Protein 2M4N (pdb70)

Radius of gyration: 12.73 Å; Cα contacts (8 Å, |Δi|>4): 216; chains: 1; bounding box: 33×24×33 Å

GO terms:
  GO:0005515 protein binding (F, IPI)

Organism: Caenorhabditis elegans (NCBI:txid6239)

Nearest PDB structures (foldseek):
  2m4n-assembly1_A  TM=9.311E-01  e=3.015E-20  Caenorhabditis elegans
  1wxa-assembly1_A  TM=6.911E-01  e=2.973E-06  Mus musculus
  5kho-assembly1_B  TM=7.735E-01  e=7.072E-04  Homo sapiens
  8b69-assembly1_C  TM=7.542E-01  e=2.922E-03  Homo sapiens
  1wgd-assembly1_A  TM=6.593E-01  e=6.071E-01  Homo sapiens

Secondary structure (DSSP, 8-state):
----SEEEEE-TTT-TT--EEEEE--TTS-HHHHHHHHHHHTT-GGGGGGEEEEEEETTTTTT-TTTTTS---EEE-TT--THHHHHHH--STTSSTTEEEEEEES--

CATH classification: 3.10.20.90

Sequence (108 aa):
SMFGGSLKVYGGEIVPTRPYVSILAEINENADRILGAALEKYGLEHSKDDFILVEVSNDDDRKSMSDLREIDGRPIPPTECPLFEMTARSGNGENGFDSFLAIKRKPHSMFGGSLKVYGGEIVPTRPYVSILAEINENADRILGAALEKYGLEHSKDDFILVEVSNDDDRKSMSDLREIDGRPIPPTECPLFEMTARSGNGENGFDSFLAIKRKPHSMFGGSLKVYGGEIVPTRPYVSILAEINENADRILGAALEKYGLEHSKDDFILVEVSNDDDRKSMSDLREIDGRPIPPTECPLFEMTARSGNGENGFDSFLAIKRKPHSMFGGSLKVYGGEIVPTRPYVSILAEINENADRILGAALEKYGLEHSKDDFILVEVSNDDDRKSMSDLREIDGRPIPPTECPLFEMTARSGNGENGFDSFLAIKRKPHSMFGGSLKVYGGEIVPTRPYVSILAEINENADRILGAALEKYGLEHSKDDFILVEVSNDDDRKSMSDLREIDGRPIPPTECPLFEMTARSGNGENGFDSFLAIKRKPHSMFGGSLKVYGGEIVPTRPYVSILAEINENADRILGAALEKYGLEHSKDDFILVEVSNDDDRKSMSDLREIDGRPIPPTECPLFEMTARSGNGENGFDSFLAIKRKPHSMFGGSLKVYGGEIVPTRPYVSILAEINENADRILGAALEKYGLEHSKDDFILVEVSNDDDRKSMSDLREIDGRPIPPTECPLFEMTARSGNGENGFDSFLAIKRKPHSMFGGSLKVYGGEIVPTRPYVSILAEINENADRILGAALEKYGLEHSKDDFILVEVSNDDDRKSMSDLREIDGRPIPPTECPLFEMTARSGNGENGFDSFLAIKRKPHSMFGGSLKVYGGEIVPTRPYVSILAEINENADRILGAALEKYGLEHSKDDFILVEVSNDDDRKSMSDLREIDGRPIPPTECPLFEMTARSGNGENGFDSFLAIKRKPHSMFGGSLKVYGGEIVPTRPYVSILAEINENADRILGAALEKYGLEHSKDDFILVEVSNDDDRKSMSDLREIDGRPIPPTECPLFEMTARSGNGENGFDSFLAIKRKPHSMFGGSLKVYGGEIVPTRPYVSILAEINENADRILGAALEKYGLEHSKDDFILVEVSNDDDRKSMSDLREIDGRPIPPTECPLFEMTARSGNGENGFDSFLAIKRKPHSMFGGSLKVYGGEIVPTRPYVSILAEINENADRILGAALEKYGLEHSKDDFILVEVSNDDDRKSMSDLREIDGRPIPPTECPLFEMTARSGNGENGFDSFLAIKRKPHSMFGGSLKVYGGEIVPTRPYVSILAEINENADRILGAALEKYGLEHSKDDFILVEVSNDDDRKSMSDLREIDGRPIPPTECPLFEMTARSGNGENGFDSFLAIKRKPHSMFGGSLKVYGGEIVPTRPYVSILAEINENADRILGAALEKYGLEHSKDDFILVEVSNDDDRKSMSDLREIDGRPIPPTECPLFEMTARSGNGENGFDSFLAIKRKPHSMFGGSLKVYGGEIVPTRPYVSILAEINENADRILGAALEKYGLEHSKDDFILVEVSNDDDRKSMSDLREIDGRPIPPTECPLFEMTARSGNGENGFDSFLAIKRKPHSMFGGSLKVYGGEIVPTRPYVSILAEINENADRILGAALEKYGLEHSKDDFILVEVSNDDDRKSMSDLREIDGRPIPPTECPLFEMTARSGNGENGFDSFLAIKRKPHSMFGGSLKVYGGEIVPTRPYVSILAEINENADRILGAALEKYGLEHSKDDFILVEVSNDDDRKSMSDLREIDGRPIPPTECPLFEMTARSGNGENGFDSFLAIKRKPHSMFGGSLKVYGGEIVPTRPYVSILAEINENADRILGAALEKYGLEHSKDDFILVEVSNDDDRKSMSDLREIDGRPIPPTECPLFEMTARSGNGENGFDSFLAIKRKPHSMFGGSLKVYGGEIVPTRPYVSILAEINENADRILGAALEKYGLEHSKDDFILVEVSNDDDRKSMSDLREIDGRPIPPTECPLFEMTARSGNGENGFDSFLAIKRKPHSMFGGSLKVYGGEIVPTRPYVSILAEINENADRILGAALEKYGLEHSKDDFILVEVSNDDDRKSMSDLREIDGRPIPPTECPLFEMTARSGNGENGFDSFLAIKRKPH

Solvent-accessible surface area: 6372 Å² total; per-residue (Å²): 169,181,70,66,20,54,12,142,1,24,0,10,89,33,34,109,125,110,47,116,22,84,0,112,0,108,50,111,24,66,0,65,160,0,0,4,16,0,0,87,78,24,56,63,78,188,55,40,108,42,16,22,1,6,7,0,4,83,78,10,76,204,142,34,174,27,47,47,150,96,2,77,31,83,92,0,59,40,124,65,41,0,0,86,93,2,41,78,109,66,15,103,22,107,52,0,66,80,4,41,2,0,0,37,114,101,56,204

InterPro domains:
  IPR000159 Ras-associating domain [PF00788] (36-125)
  IPR000159 Ras-associating domain [PF00788] (217-317)
  IPR000159 Ras-associating domain [PS50200] (34-128)
  IPR000159 Ras-associating domain [PS50200] (215-320)
  IPR000159 Ras-associating domain [SM00314] (34-128)
  IPR000159 Ras-associating domain [SM00314] (215-320)
  IPR000253 Forkhead-associated (FHA) domain [PF00498] (378-446)
  IPR001478 PDZ domain [PF00595] (971-1051)
  IPR001478 PDZ domain [PS50106] (970-1055)
  IPR001478 PDZ domain [SM00228] (978-1055)
  IPR002710 Dilute domain [PF01843] (720-822)
  IPR002710 Dilute domain [PS51126] (610-841)
  IPR002710 Dilute domain [SM01132] (720-824)
  IPR008984 SMAD/FHA domain superfamily [SSF49879] (351-453)
  IPR028842 Afadin [PTHR10398] (3-1650)
  IPR029071 Ubiquitin-like domain superfamily [SSF54236] (36-125)
  IPR029071 Ubiquitin-like domain superfamily [SSF54236] (217-318)
  IPR036034 PDZ superfamily [G3DSA:2.30.42.10] (962-1061)
  IPR036034 PDZ superfamily [SSF50156] (950-1054)
  IPR037977 Afadin, cargo binding domain [cd15471] (564-865)

Foldseek 3Di:
DDWPAWAFEAAWPLDPVDGTDTADDTQVAFLLRVQLRVCVVVPNNVPSLFKFKFWAFQPCCVPVVDDCPTGDGDGGHRRGRCSVVQVVQADDHPNGRRTGMYMDTDDD

Structure (mmCIF, N/CA/C/O backbone):
data_2M4N
#
_entry.id   2M4N
#
loop_
_atom_site.group_PDB
_atom_site.id
_atom_site.type_symbol
_atom_site.label_atom_id
_atom_site.label_alt_id
_atom_site.label_comp_id
_atom_site.label_asym_id
_atom_site.label_entity_id
_atom_site.label_seq_id
_atom_site.pdbx_PDB_ins_code
_atom_site.Cartn_x
_atom_site.Cartn_y
_atom_site.Cartn_z
_atom_site.occupancy
_atom_site.B_iso_or_equiv
_atom_site.auth_seq_id
_atom_site.auth_comp_id
_atom_site.auth_asym_id
_atom_site.auth_atom_id
_atom_site.pdbx_PDB_model_num
ATOM 1 N N . SER A 1 1 ? -7.297 -32.294 37.382 1.00 0.00 1 SER A N 1
ATOM 2 C CA . SER A 1 1 ? -8.578 -31.706 36.968 1.00 0.00 1 SER A CA 1
ATOM 3 C C . SER A 1 1 ? -8.458 -31.089 35.587 1.00 0.00 1 SER A C 1
ATOM 4 O O . SER A 1 1 ? -7.351 -30.764 35.135 1.00 0.00 1 SER A O 1
ATOM 14 N N . MET A 1 2 ? -9.587 -30.926 34.911 1.00 0.00 2 MET A N 1
ATOM 15 C CA . MET A 1 2 ? -9.599 -30.353 33.578 1.00 0.00 2 MET A CA 1
ATOM 16 C C . MET A 1 2 ? -10.770 -29.407 33.409 1.00 0.00 2 MET A C 1
ATOM 17 O O . MET A 1 2 ? -11.847 -29.636 33.969 1.00 0.00 2 MET A O 1
ATOM 31 N N . PHE A 1 3 ? -10.552 -28.334 32.661 1.00 0.00 3 PHE A N 1
ATOM 32 C CA . PHE A 1 3 ? -11.616 -27.397 32.329 1.00 0.00 3 PHE A CA 1
ATOM 33 C C . PHE A 1 3 ? -12.670 -28.108 31.475 1.00 0.00 3 PHE A C 1
ATOM 34 O O . PHE A 1 3 ? -13.870 -27.938 31.671 1.00 0.00 3 PHE A O 1
ATOM 51 N N . GLY A 1 4 ? -12.195 -28.890 30.510 1.00 0.00 4 GLY A N 1
ATOM 52 C CA . GLY A 1 4 ? -13.078 -29.660 29.657 1.00 0.00 4 GLY A CA 1
ATOM 53 C C . GLY A 1 4 ? -13.442 -28.932 28.381 1.00 0.00 4 GLY A C 1
ATOM 54 O O . GLY A 1 4 ? -13.411 -29.512 27.294 1.00 0.00 4 GLY A O 1
ATOM 58 N N . GLY A 1 5 ? -13.786 -27.665 28.512 1.00 0.00 5 GLY A N 1
ATOM 59 C CA . GLY A 1 5 ? -14.169 -26.873 27.358 1.00 0.00 5 GLY A CA 1
ATOM 60 C C . GLY A 1 5 ? -15.637 -27.026 27.045 1.00 0.00 5 GLY A C 1
ATOM 61 O O . GLY A 1 5 ? -16.142 -26.472 26.067 1.00 0.00 5 GLY A O 1
ATOM 65 N N . SER A 1 6 ? -16.322 -27.782 27.879 1.00 0.00 6 SER A N 1
ATOM 66 C CA . SER A 1 6 ? -17.732 -28.027 27.718 1.00 0.00 6 SER A CA 1
ATOM 67 C C . SER A 1 6 ? -18.438 -27.797 29.041 1.00 0.00 6 SER A C 1
ATOM 68 O O . SER A 1 6 ? -17.862 -28.031 30.103 1.00 0.00 6 SER A O 1
ATOM 76 N N . LEU A 1 7 ? -19.666 -27.338 28.982 1.00 0.00 7 LEU A N 1
ATOM 77 C CA . LEU A 1 7 ? -20.420 -27.064 30.185 1.00 0.00 7 LEU A CA 1
ATOM 78 C C . LEU A 1 7 ? -21.647 -27.923 30.299 1.00 0.00 7 LEU A C 1
ATOM 79 O O . LEU A 1 7 ? -22.334 -28.193 29.305 1.00 0.00 7 LEU A O 1
ATOM 95 N N . LYS A 1 8 ? -21.904 -28.367 31.513 1.00 0.00 8 LYS A N 1
ATOM 96 C CA . LYS A 1 8 ? -23.103 -29.092 31.823 1.00 0.00 8 LYS A CA 1
ATOM 97 C C . LYS A 1 8 ? -24.193 -28.075 32.090 1.00 0.00 8 LYS A C 1
ATOM 98 O O . LYS A 1 8 ? -24.210 -27.420 33.135 1.00 0.00 8 LYS A O 1
ATOM 117 N N . VAL A 1 9 ? -25.081 -27.940 31.146 1.00 0.00 9 VAL A N 1
ATOM 118 C CA . VAL A 1 9 ? -26.092 -26.917 31.187 1.00 0.00 9 VAL A CA 1
ATOM 119 C C . VAL A 1 9 ? -27.461 -27.523 31.469 1.00 0.00 9 VAL A C 1
ATOM 120 O O . VAL A 1 9 ? -27.872 -28.486 30.822 1.00 0.00 9 VAL A O 1
ATOM 133 N N . TYR A 1 10 ? -28.148 -26.967 32.448 1.00 0.00 10 TYR A N 1
ATOM 134 C CA . TYR A 1 10 ? -29.450 -27.463 32.850 1.00 0.00 10 TYR A CA 1
ATOM 135 C C . TYR A 1 10 ? -30.548 -26.472 32.460 1.00 0.00 10 TYR A C 1
ATOM 136 O O . TYR A 1 10 ? -30.545 -25.314 32.888 1.00 0.00 10 TYR A O 1
ATOM 154 N N . GLY A 1 11 ? -31.466 -26.937 31.627 1.00 0.00 11 GLY A N 1
ATOM 155 C CA . GLY A 1 11 ? -32.542 -26.100 31.127 1.00 0.00 11 GLY A CA 1
ATOM 156 C C . GLY A 1 11 ? -33.887 -26.796 31.188 1.00 0.00 11 GLY A C 1
ATOM 157 O O . GLY A 1 11 ? -34.770 -26.534 30.364 1.00 0.00 11 GLY A O 1
ATOM 161 N N . GLY A 1 12 ? -34.042 -27.682 32.169 1.00 0.00 12 GLY A N 1
ATOM 162 C CA . GLY A 1 12 ? -35.269 -28.463 32.315 1.00 0.00 12 GLY A CA 1
ATOM 163 C C . GLY A 1 12 ? -36.516 -27.611 32.475 1.00 0.00 12 GLY A C 1
ATOM 164 O O . GLY A 1 12 ? -37.603 -28.013 32.068 1.00 0.00 12 GLY A O 1
ATOM 168 N N . GLU A 1 13 ? -36.362 -26.436 33.068 1.00 0.00 13 GLU A N 1
ATOM 169 C CA . GLU A 1 13 ? -37.480 -25.515 33.256 1.00 0.00 13 GLU A CA 1
ATOM 170 C C . GLU A 1 13 ? -38.018 -25.026 31.912 1.00 0.00 13 GLU A C 1
ATOM 171 O O . GLU A 1 13 ? -39.196 -24.670 31.788 1.00 0.00 13 GLU A O 1
ATOM 183 N N . ILE A 1 14 ? -37.156 -25.017 30.912 1.00 0.00 14 ILE A N 1
ATOM 184 C CA . ILE A 1 14 ? -37.541 -24.595 29.581 1.00 0.00 14 ILE A CA 1
ATOM 185 C C . ILE A 1 14 ? -38.027 -25.793 28.775 1.00 0.00 14 ILE A C 1
ATOM 186 O O . ILE A 1 14 ? -39.113 -25.768 28.190 1.00 0.00 14 ILE A O 1
ATOM 202 N N . VAL A 1 15 ? -37.221 -26.846 28.763 1.00 0.00 15 VAL A N 1
ATOM 203 C CA . VAL A 1 15 ? -37.545 -28.064 28.037 1.00 0.00 15 VAL A CA 1
ATOM 204 C C . VAL A 1 15 ? -37.333 -29.281 28.943 1.00 0.00 15 VAL A C 1
ATOM 205 O O . VAL A 1 15 ? -36.212 -29.760 29.100 1.00 0.00 15 VAL A O 1
ATOM 218 N N . PRO A 1 16 ? -38.417 -29.773 29.569 1.00 0.00 16 PRO A N 1
ATOM 219 C CA . PRO A 1 16 ? -38.363 -30.908 30.510 1.00 0.00 16 PRO A CA 1
ATOM 220 C C . PRO A 1 16 ? -37.757 -32.179 29.906 1.00 0.00 16 PRO A C 1
ATOM 221 O O . PRO A 1 16 ? -37.068 -32.931 30.597 1.00 0.00 16 PRO A O 1
ATOM 232 N N . THR A 1 17 ? -38.007 -32.414 28.619 1.00 0.00 17 THR A N 1
ATOM 233 C CA . THR A 1 17 ? -37.506 -33.615 27.955 1.00 0.00 17 THR A CA 1
ATOM 234 C C . THR A 1 17 ? -35.983 -33.564 27.741 1.00 0.00 17 THR A C 1
ATOM 235 O O . THR A 1 17 ? -35.349 -34.591 27.486 1.00 0.00 17 THR A O 1
ATOM 246 N N . ARG A 1 18 ? -35.404 -32.380 27.852 1.00 0.00 18 ARG A N 1
ATOM 247 C CA . ARG A 1 18 ? -33.961 -32.224 27.725 1.00 0.00 18 ARG A CA 1
ATOM 248 C C . ARG A 1 18 ? -33.445 -31.335 28.855 1.00 0.00 18 ARG A C 1
ATOM 249 O O . ARG A 1 18 ? -33.047 -30.189 28.631 1.00 0.00 18 ARG A O 1
ATOM 270 N N . PRO A 1 19 ? -33.473 -31.853 30.102 1.00 0.00 19 PRO A N 1
ATOM 271 C CA . PRO A 1 19 ? -33.076 -31.086 31.281 1.00 0.00 19 PRO A CA 1
ATOM 272 C C . PRO A 1 19 ? -31.595 -30.755 31.294 1.00 0.00 19 PRO A C 1
ATOM 273 O O . PRO A 1 19 ? -31.194 -29.702 31.774 1.00 0.00 19 PRO A O 1
ATOM 284 N N . TYR A 1 20 ? -30.789 -31.645 30.756 1.00 0.00 20 TYR A N 1
ATOM 285 C CA . TYR A 1 20 ? -29.359 -31.446 30.726 1.00 0.00 20 TYR A CA 1
ATOM 286 C C . TYR A 1 20 ? -28.845 -31.479 29.309 1.00 0.00 20 TYR A C 1
ATOM 287 O O . TYR A 1 20 ? -29.195 -32.365 28.530 1.00 0.00 20 TYR A O 1
ATOM 305 N N . VAL A 1 21 ? -28.032 -30.511 28.979 1.00 0.00 21 VAL A N 1
ATOM 306 C CA . VAL A 1 21 ? -27.430 -30.426 27.676 1.00 0.00 21 VAL A CA 1
ATOM 307 C C . VAL A 1 21 ? -25.966 -30.053 27.823 1.00 0.00 21 VAL A C 1
ATOM 308 O O . VAL A 1 21 ? -25.554 -29.493 28.842 1.00 0.00 21 VAL A O 1
ATOM 321 N N . SER A 1 22 ? -25.197 -30.380 26.840 1.00 0.00 22 SER A N 1
ATOM 322 C CA . SER A 1 22 ? -23.779 -30.107 26.860 1.00 0.00 22 SER A CA 1
ATOM 323 C C . SER A 1 22 ? -23.427 -29.072 25.808 1.00 0.00 22 SER A C 1
ATOM 324 O O . SER A 1 22 ? -23.743 -29.244 24.626 1.00 0.00 22 SER A O 1
ATOM 332 N N . ILE A 1 23 ? -22.782 -27.998 26.227 1.00 0.00 23 ILE A N 1
ATOM 333 C CA . ILE A 1 23 ? -22.428 -26.936 25.305 1.00 0.00 23 ILE A CA 1
ATOM 334 C C . ILE A 1 23 ? -20.930 -26.683 25.332 1.00 0.00 23 ILE A C 1
ATOM 335 O O . ILE A 1 23 ? -20.253 -27.047 26.291 1.00 0.00 23 ILE A O 1
ATOM 351 N N . LEU A 1 24 ? -20.422 -26.076 24.281 1.00 0.00 24 LEU A N 1
ATOM 352 C CA . LEU A 1 24 ? -19.022 -25.715 24.204 1.00 0.00 24 LEU A CA 1
ATOM 353 C C . LEU A 1 24 ? -18.869 -24.264 24.612 1.00 0.00 24 LEU A C 1
ATOM 354 O O . LEU A 1 24 ? -19.645 -23.419 24.173 1.00 0.00 24 LEU A O 1
ATOM 370 N N . ALA A 1 25 ? -17.897 -23.979 25.463 1.00 0.00 25 ALA A N 1
ATOM 371 C CA . ALA A 1 25 ? -17.676 -22.619 25.941 1.00 0.00 25 ALA A CA 1
ATOM 372 C C . ALA A 1 25 ? -16.291 -22.465 26.541 1.00 0.00 25 ALA A C 1
ATOM 373 O O . ALA A 1 25 ? -15.831 -23.324 27.302 1.00 0.00 25 ALA A O 1
ATOM 380 N N . GLU A 1 26 ? -15.621 -21.389 26.176 1.00 0.00 26 GLU A N 1
ATOM 381 C CA . GLU A 1 26 ? -14.347 -21.047 26.759 1.00 0.00 26 GLU A CA 1
ATOM 382 C C . GLU A 1 26 ? -14.572 -20.120 27.933 1.00 0.00 26 GLU A C 1
ATOM 383 O O . GLU A 1 26 ? -15.614 -19.501 28.042 1.00 0.00 26 GLU A O 1
ATOM 395 N N . ILE A 1 27 ? -13.599 -20.010 28.800 1.00 0.00 27 ILE A N 1
ATOM 396 C CA . ILE A 1 27 ? -13.747 -19.176 29.978 1.00 0.00 27 ILE A CA 1
ATOM 397 C C . ILE A 1 27 ? -13.846 -17.682 29.637 1.00 0.00 27 ILE A C 1
ATOM 398 O O . ILE A 1 27 ? -14.449 -16.908 30.379 1.00 0.00 27 ILE A O 1
ATOM 414 N N . ASN A 1 28 ? -13.287 -17.289 28.506 1.00 0.00 28 ASN A N 1
ATOM 415 C CA . ASN A 1 28 ? -13.233 -15.877 28.151 1.00 0.00 28 ASN A CA 1
ATOM 416 C C . ASN A 1 28 ? -14.477 -15.403 27.396 1.00 0.00 28 ASN A C 1
ATOM 417 O O . ASN A 1 28 ? -14.540 -14.244 26.975 1.00 0.00 28 ASN A O 1
ATOM 428 N N . GLU A 1 29 ? -15.475 -16.266 27.242 1.00 0.00 29 GLU A N 1
ATOM 429 C CA . GLU A 1 29 ? -16.676 -15.873 26.538 1.00 0.00 29 GLU A CA 1
ATOM 430 C C . GLU A 1 29 ? -17.762 -15.454 27.516 1.00 0.00 29 GLU A C 1
ATOM 431 O O . GLU A 1 29 ? -17.870 -16.001 28.618 1.00 0.00 29 GLU A O 1
ATOM 443 N N . ASN A 1 30 ? -18.544 -14.463 27.126 1.00 0.00 30 ASN A N 1
ATOM 444 C CA . ASN A 1 30 ? -19.598 -13.948 27.986 1.00 0.00 30 ASN A CA 1
ATOM 445 C C . ASN A 1 30 ? -20.794 -14.873 27.989 1.00 0.00 30 ASN A C 1
ATOM 446 O O . ASN A 1 30 ? -20.889 -15.800 27.174 1.00 0.00 30 ASN A O 1
ATOM 457 N N . ALA A 1 31 ? -21.718 -14.600 28.888 1.00 0.00 31 ALA A N 1
ATOM 458 C CA . ALA A 1 31 ? -22.923 -15.377 29.025 1.00 0.00 31 ALA A CA 1
ATOM 459 C C . ALA A 1 31 ? -23.750 -15.360 27.748 1.00 0.00 31 ALA A C 1
ATOM 460 O O . ALA A 1 31 ? -24.513 -16.255 27.518 1.00 0.00 31 ALA A O 1
ATOM 467 N N . ASP A 1 32 ? -23.598 -14.329 26.925 1.00 0.00 32 ASP A N 1
ATOM 468 C CA . ASP A 1 32 ? -24.337 -14.254 25.658 1.00 0.00 32 ASP A CA 1
ATOM 469 C C . ASP A 1 32 ? -24.015 -15.438 24.768 1.00 0.00 32 ASP A C 1
ATOM 470 O O . ASP A 1 32 ? -24.912 -16.068 24.201 1.00 0.00 32 ASP A O 1
ATOM 479 N N . ARG A 1 33 ? -22.740 -15.735 24.645 1.00 0.00 33 ARG A N 1
ATOM 480 C CA . ARG A 1 33 ? -22.290 -16.828 23.845 1.00 0.00 33 ARG A CA 1
ATOM 481 C C . ARG A 1 33 ? -22.667 -18.159 24.490 1.00 0.00 33 ARG A C 1
ATOM 482 O O . ARG A 1 33 ? -23.152 -19.062 23.821 1.00 0.00 33 ARG A O 1
ATOM 503 N N . ILE A 1 34 ? -22.467 -18.252 25.800 1.00 0.00 34 ILE A N 1
ATOM 504 C CA . ILE A 1 34 ? -22.778 -19.470 26.544 1.00 0.00 34 ILE A CA 1
ATOM 505 C C . ILE A 1 34 ? -24.286 -19.760 26.495 1.00 0.00 34 ILE A C 1
ATOM 506 O O . ILE A 1 34 ? -24.715 -20.888 26.223 1.00 0.00 34 ILE A O 1
ATOM 522 N N . LEU A 1 35 ? -25.074 -18.724 26.733 1.00 0.00 35 LEU A N 1
ATOM 523 C CA . LEU A 1 35 ? -26.525 -18.813 26.695 1.00 0.00 35 LEU A CA 1
ATOM 524 C C . LEU A 1 35 ? -26.979 -19.124 25.292 1.00 0.00 35 LEU A C 1
ATOM 525 O O . LEU A 1 35 ? -27.838 -19.963 25.083 1.00 0.00 35 LEU A O 1
ATOM 541 N N . GLY A 1 36 ? -26.366 -18.452 24.332 1.00 0.00 36 GLY A N 1
ATOM 542 C CA . GLY A 1 36 ? -26.703 -18.657 22.952 1.00 0.00 36 GLY A CA 1
ATOM 543 C C . GLY A 1 36 ? -26.393 -20.054 22.493 1.00 0.00 36 GLY A C 1
ATOM 544 O O . GLY A 1 36 ? -27.132 -20.613 21.709 1.00 0.00 36 GLY A O 1
ATOM 548 N N . ALA A 1 37 ? -25.296 -20.616 22.981 1.00 0.00 37 ALA A N 1
ATOM 549 C CA . ALA A 1 37 ? -24.919 -21.978 22.639 1.00 0.00 37 ALA A CA 1
ATOM 550 C C . ALA A 1 37 ? -25.966 -22.967 23.129 1.00 0.00 37 ALA A C 1
ATOM 551 O O . ALA A 1 37 ? -26.457 -23.794 22.367 1.00 0.00 37 ALA A O 1
ATOM 558 N N . ALA A 1 38 ? -26.318 -22.859 24.403 1.00 0.00 38 ALA A N 1
ATOM 559 C CA . ALA A 1 38 ? -27.302 -23.751 25.008 1.00 0.00 38 ALA A CA 1
ATOM 560 C C . ALA A 1 38 ? -28.675 -23.544 24.400 1.00 0.00 38 ALA A C 1
ATOM 561 O O . ALA A 1 38 ? -29.375 -24.499 24.071 1.00 0.00 38 ALA A O 1
ATOM 568 N N . LEU A 1 39 ? -29.032 -22.295 24.229 1.00 0.00 39 LEU A N 1
ATOM 569 C CA . LEU A 1 39 ? -30.313 -21.912 23.684 1.00 0.00 39 LEU A CA 1
ATOM 570 C C . LEU A 1 39 ? -30.427 -22.386 22.232 1.00 0.00 39 LEU A C 1
ATOM 571 O O . LEU A 1 39 ? -31.504 -22.769 21.772 1.00 0.00 39 LEU A O 1
ATOM 587 N N . GLU A 1 40 ? -29.301 -22.346 21.522 1.00 0.00 40 GLU A N 1
ATOM 588 C CA . GLU A 1 40 ? -29.220 -22.823 20.146 1.00 0.00 40 GLU A CA 1
ATOM 589 C C . GLU A 1 40 ? -29.510 -24.319 20.101 1.00 0.00 40 GLU A C 1
ATOM 590 O O . GLU A 1 40 ? -30.149 -24.806 19.170 1.00 0.00 40 GLU A O 1
ATOM 602 N N . LYS A 1 41 ? -29.058 -25.042 21.128 1.00 0.00 41 LYS A N 1
ATOM 603 C CA . LYS A 1 41 ? -29.295 -26.480 21.210 1.00 0.00 41 LYS A CA 1
ATOM 604 C C . LYS A 1 41 ? -30.790 -26.753 21.291 1.00 0.00 41 LYS A C 1
ATOM 605 O O . LYS A 1 41 ? -31.282 -27.732 20.744 1.00 0.00 41 LYS A O 1
ATOM 624 N N . TYR A 1 42 ? -31.509 -25.881 21.987 1.00 0.00 42 TYR A N 1
ATOM 625 C CA . TYR A 1 42 ? -32.955 -26.005 22.085 1.00 0.00 42 TYR A CA 1
ATOM 626 C C . TYR A 1 42 ? -33.635 -25.364 20.867 1.00 0.00 42 TYR A C 1
ATOM 627 O O . TYR A 1 42 ? -34.840 -25.491 20.680 1.00 0.00 42 TYR A O 1
ATOM 645 N N . GLY A 1 43 ? -32.841 -24.678 20.045 1.00 0.00 43 GLY A N 1
ATOM 646 C CA . GLY A 1 43 ? -33.366 -24.027 18.851 1.00 0.00 43 GLY A CA 1
ATOM 647 C C . GLY A 1 43 ? -34.254 -22.842 19.181 1.00 0.00 43 GLY A C 1
ATOM 648 O O . GLY A 1 43 ? -35.185 -22.526 18.436 1.00 0.00 43 GLY A O 1
ATOM 652 N N . LEU A 1 44 ? -33.972 -22.187 20.299 1.00 0.00 44 LEU A N 1
ATOM 653 C CA . LEU A 1 44 ? -34.792 -21.072 20.755 1.00 0.00 44 LEU A CA 1
ATOM 654 C C . LEU A 1 44 ? -33.977 -19.785 20.873 1.00 0.00 44 LEU A C 1
ATOM 655 O O . LEU A 1 44 ? -34.358 -18.880 21.614 1.00 0.00 44 LEU A O 1
ATOM 671 N N . GLU A 1 45 ? -32.873 -19.683 20.121 1.00 0.00 45 GLU A N 1
ATOM 672 C CA . GLU A 1 45 ? -31.976 -18.518 20.237 1.00 0.00 45 GLU A CA 1
ATOM 673 C C . GLU A 1 45 ? -32.688 -17.192 19.943 1.00 0.00 45 GLU A C 1
ATOM 674 O O . GLU A 1 45 ? -32.330 -16.150 20.494 1.00 0.00 45 GLU A O 1
ATOM 686 N N . HIS A 1 46 ? -33.696 -17.239 19.096 1.00 0.00 46 HIS A N 1
ATOM 687 C CA . HIS A 1 46 ? -34.459 -16.041 18.736 1.00 0.00 46 HIS A CA 1
ATOM 688 C C . HIS A 1 46 ? -35.163 -15.452 19.964 1.00 0.00 46 HIS A C 1
ATOM 689 O O . HIS A 1 46 ? -35.419 -14.253 20.033 1.00 0.00 46 HIS A O 1
ATOM 703 N N . SER A 1 47 ? -35.453 -16.304 20.930 1.00 0.00 47 SER A N 1
ATOM 704 C CA . SER A 1 47 ? -36.148 -15.904 22.142 1.00 0.00 47 SER A CA 1
ATOM 705 C C . SER A 1 47 ? -35.160 -15.721 23.306 1.00 0.00 47 SER A C 1
ATOM 706 O O . SER A 1 47 ? -35.522 -15.894 24.466 1.00 0.00 47 SER A O 1
ATOM 714 N N . LYS A 1 48 ? -33.928 -15.324 22.988 1.00 0.00 48 LYS A N 1
ATOM 715 C CA . LYS A 1 48 ? -32.864 -15.217 23.990 1.00 0.00 48 LYS A CA 1
ATOM 716 C C . LYS A 1 48 ? -33.166 -14.217 25.104 1.00 0.00 48 LYS A C 1
ATOM 717 O O . LYS A 1 48 ? -32.818 -14.456 26.250 1.00 0.00 48 LYS A O 1
ATOM 736 N N . ASP A 1 49 ? -33.813 -13.108 24.776 1.00 0.00 49 ASP A N 1
ATOM 737 C CA . ASP A 1 49 ? -34.090 -12.066 25.781 1.00 0.00 49 ASP A CA 1
ATOM 738 C C . ASP A 1 49 ? -35.002 -12.580 26.897 1.00 0.00 49 ASP A C 1
ATOM 739 O O . ASP A 1 49 ? -35.066 -12.004 27.985 1.00 0.00 49 ASP A O 1
ATOM 748 N N . ASP A 1 50 ? -35.690 -13.668 26.633 1.00 0.00 50 ASP A N 1
ATOM 749 C CA . ASP A 1 50 ? -36.601 -14.253 27.605 1.00 0.00 50 ASP A CA 1
ATOM 750 C C . ASP A 1 50 ? -35.837 -15.131 28.606 1.00 0.00 50 ASP A C 1
ATOM 751 O O . ASP A 1 50 ? -36.390 -15.565 29.612 1.00 0.00 50 ASP A O 1
ATOM 760 N N . PHE A 1 51 ? -34.553 -15.366 28.344 1.00 0.00 51 PHE A N 1
ATOM 761 C CA . PHE A 1 51 ? -33.765 -16.243 29.200 1.00 0.00 51 PHE A CA 1
ATOM 762 C C . PHE A 1 51 ? -32.422 -15.617 29.570 1.00 0.00 51 PHE A C 1
ATOM 763 O O . PHE A 1 51 ? -31.866 -14.817 28.825 1.00 0.00 51 PHE A O 1
ATOM 780 N N . ILE A 1 52 ? -31.927 -15.980 30.737 1.00 0.00 52 ILE A N 1
ATOM 781 C CA . ILE A 1 52 ? -30.613 -15.556 31.215 1.00 0.00 52 ILE A CA 1
ATOM 782 C C . ILE A 1 52 ? -29.943 -16.726 31.909 1.00 0.00 52 ILE A C 1
ATOM 783 O O . ILE A 1 52 ? -30.580 -17.759 32.141 1.00 0.00 52 ILE A O 1
ATOM 799 N N . LEU A 1 53 ? -28.688 -16.582 32.249 1.00 0.00 53 LEU A N 1
ATOM 800 C CA . LEU A 1 53 ? -27.971 -17.656 32.900 1.00 0.00 53 LEU A CA 1
ATOM 801 C C . LEU A 1 53 ? -27.901 -17.415 34.382 1.00 0.00 53 LEU A C 1
ATOM 802 O O . LEU A 1 53 ? -27.783 -16.286 34.826 1.00 0.00 53 LEU A O 1
ATOM 818 N N . VAL A 1 54 ? -28.025 -18.467 35.140 1.00 0.00 54 VAL A N 1
ATOM 819 C CA . VAL A 1 54 ? -27.974 -18.377 36.580 1.00 0.00 54 VAL A CA 1
ATOM 820 C C . VAL A 1 54 ? -27.047 -19.433 37.158 1.00 0.00 54 VAL A C 1
ATOM 821 O O . VAL A 1 54 ? -27.054 -20.589 36.724 1.00 0.00 54 VAL A O 1
ATOM 834 N N . GLU A 1 55 ? -26.243 -19.033 38.116 1.00 0.00 55 GLU A N 1
ATOM 835 C CA . GLU A 1 55 ? -25.342 -19.954 38.782 1.00 0.00 55 GLU A CA 1
ATOM 836 C C . GLU A 1 55 ? -26.052 -20.619 39.917 1.00 0.00 55 GLU A C 1
ATOM 837 O O . GLU A 1 55 ? -26.484 -19.959 40.859 1.00 0.00 55 GLU A O 1
ATOM 849 N N . VAL A 1 56 ? -26.178 -21.913 39.829 1.00 0.00 56 VAL A N 1
ATOM 850 C CA . VAL A 1 56 ? -26.849 -22.668 40.848 1.00 0.00 56 VAL A CA 1
ATOM 851 C C . VAL A 1 56 ? -25.839 -23.514 41.575 1.00 0.00 56 VAL A C 1
ATOM 852 O O . VAL A 1 56 ? -25.089 -24.282 40.952 1.00 0.00 56 VAL A O 1
ATOM 865 N N . SER A 1 57 ? -25.795 -23.375 42.866 1.00 0.00 57 SER A N 1
ATOM 866 C CA . SER A 1 57 ? -24.886 -24.137 43.652 1.00 0.00 57 SER A CA 1
ATOM 867 C C . SER A 1 57 ? -25.501 -25.473 43.982 1.00 0.00 57 SER A C 1
ATOM 868 O O . SER A 1 57 ? -26.710 -25.586 44.165 1.00 0.00 57 SER A O 1
ATOM 876 N N . ASN A 1 58 ? -24.674 -26.476 44.059 1.00 0.00 58 ASN A N 1
ATOM 877 C CA . ASN A 1 58 ? -25.125 -27.823 44.330 1.00 0.00 58 ASN A CA 1
ATOM 878 C C . ASN A 1 58 ? -25.801 -27.910 45.704 1.00 0.00 58 ASN A C 1
ATOM 879 O O . ASN A 1 58 ? -26.779 -28.633 45.880 1.00 0.00 58 ASN A O 1
ATOM 890 N N . ASP A 1 59 ? -25.285 -27.149 46.658 1.00 0.00 59 ASP A N 1
ATOM 891 C CA . ASP A 1 59 ? -25.794 -27.165 48.030 1.00 0.00 59 ASP A CA 1
ATOM 892 C C . ASP A 1 59 ? -26.875 -26.109 48.294 1.00 0.00 59 ASP A C 1
ATOM 893 O O . ASP A 1 59 ? -27.211 -25.846 49.447 1.00 0.00 59 ASP A O 1
ATOM 902 N N . ASP A 1 60 ? -27.444 -25.514 47.241 1.00 0.00 60 ASP A N 1
ATOM 903 C CA . ASP A 1 60 ? -28.496 -24.488 47.435 1.00 0.00 60 ASP A CA 1
ATOM 904 C C . ASP A 1 60 ? -29.791 -25.102 47.954 1.00 0.00 60 ASP A C 1
ATOM 905 O O . ASP A 1 60 ? -30.738 -24.387 48.291 1.00 0.00 60 ASP A O 1
ATOM 914 N N . ASP A 1 61 ? -29.820 -26.431 48.043 1.00 0.00 61 ASP A N 1
ATOM 915 C CA . ASP A 1 61 ? -30.995 -27.152 48.532 1.00 0.00 61 ASP A CA 1
ATOM 916 C C . ASP A 1 61 ? -31.265 -26.814 50.004 1.00 0.00 61 ASP A C 1
ATOM 917 O O . ASP A 1 61 ? -32.393 -26.944 50.488 1.00 0.00 61 ASP A O 1
ATOM 926 N N . ARG A 1 62 ? -30.220 -26.400 50.711 1.00 0.00 62 ARG A N 1
ATOM 927 C CA . ARG A 1 62 ? -30.347 -25.987 52.108 1.00 0.00 62 ARG A CA 1
ATOM 928 C C . ARG A 1 62 ? -31.011 -24.611 52.197 1.00 0.00 62 ARG A C 1
ATOM 929 O O . ARG A 1 62 ? -31.875 -24.374 53.040 1.00 0.00 62 ARG A O 1
ATOM 950 N N . LYS A 1 63 ? -30.591 -23.721 51.307 1.00 0.00 63 LYS A N 1
ATOM 951 C CA . LYS A 1 63 ? -31.072 -22.347 51.253 1.00 0.00 63 LYS A CA 1
ATOM 952 C C . LYS A 1 63 ? -32.526 -22.310 50.855 1.00 0.00 63 LYS A C 1
ATOM 953 O O . LYS A 1 63 ? -33.349 -21.643 51.485 1.00 0.00 63 LYS A O 1
ATOM 972 N N . SER A 1 64 ? -32.832 -23.043 49.812 1.00 0.00 64 SER A N 1
ATOM 973 C CA . SER A 1 64 ? -34.146 -23.081 49.273 1.00 0.00 64 SER A CA 1
ATOM 974 C C . SER A 1 64 ? -34.567 -24.517 49.070 1.00 0.00 64 SER A C 1
ATOM 975 O O . SER A 1 64 ? -33.804 -25.330 48.542 1.00 0.00 64 SER A O 1
ATOM 983 N N . MET A 1 65 ? -35.779 -24.832 49.475 1.00 0.00 65 MET A N 1
ATOM 984 C CA . MET A 1 65 ? -36.294 -26.180 49.334 1.00 0.00 65 MET A CA 1
ATOM 985 C C . MET A 1 65 ? -36.687 -26.438 47.871 1.00 0.00 65 MET A C 1
ATOM 986 O O . MET A 1 65 ? -37.197 -27.500 47.517 1.00 0.00 65 MET A O 1
ATOM 1000 N N . SER A 1 66 ? -36.456 -25.434 47.036 1.00 0.00 66 SER A N 1
ATOM 1001 C CA . SER A 1 66 ? -36.721 -25.514 45.615 1.00 0.00 66 SER A CA 1
ATOM 1002 C C . SER A 1 66 ? -35.777 -26.528 44.962 1.00 0.00 66 SER A C 1
ATOM 1003 O O . SER A 1 66 ? -36.071 -27.076 43.889 1.00 0.00 66 SER A O 1
ATOM 1011 N N . ASP A 1 67 ? -34.640 -26.772 45.632 1.00 0.00 67 ASP A N 1
ATOM 1012 C CA . ASP A 1 67 ? -33.622 -27.715 45.163 1.00 0.00 67 ASP A CA 1
ATOM 1013 C C . ASP A 1 67 ? -33.034 -27.252 43.844 1.00 0.00 67 ASP A C 1
ATOM 1014 O O . ASP A 1 67 ? -33.180 -26.094 43.452 1.00 0.00 67 ASP A O 1
ATOM 1023 N N . LEU A 1 68 ? -32.370 -28.156 43.162 1.00 0.00 68 LEU A N 1
ATOM 1024 C CA . LEU A 1 68 ? -31.783 -27.860 41.873 1.00 0.00 68 LEU A CA 1
ATOM 1025 C C . LEU A 1 68 ? -32.842 -28.036 40.780 1.00 0.00 68 LEU A C 1
ATOM 1026 O O . LEU A 1 68 ? -32.599 -27.753 39.613 1.00 0.00 68 LEU A O 1
ATOM 1042 N N . ARG A 1 69 ? -34.023 -28.499 41.197 1.00 0.00 69 ARG A N 1
ATOM 1043 C CA . ARG A 1 69 ? -35.129 -28.802 40.284 1.00 0.00 69 ARG A CA 1
ATOM 1044 C C . ARG A 1 69 ? -35.660 -27.565 39.556 1.00 0.00 69 ARG A C 1
ATOM 1045 O O . ARG A 1 69 ? -35.717 -27.538 38.330 1.00 0.00 69 ARG A O 1
ATOM 1066 N N . GLU A 1 70 ? -36.038 -26.544 40.316 1.00 0.00 70 GLU A N 1
ATOM 1067 C CA . GLU A 1 70 ? -36.632 -25.346 39.731 1.00 0.00 70 GLU A CA 1
ATOM 1068 C C . GLU A 1 70 ? -35.560 -24.323 39.369 1.00 0.00 70 GLU A C 1
ATOM 1069 O O . GLU A 1 70 ? -35.831 -23.345 38.663 1.00 0.00 70 GLU A O 1
ATOM 1081 N N . ILE A 1 71 ? -34.338 -24.566 39.844 1.00 0.00 71 ILE A N 1
ATOM 1082 C CA . ILE A 1 71 ? -33.205 -23.668 39.613 1.00 0.00 71 ILE A CA 1
ATOM 1083 C C . ILE A 1 71 ? -33.348 -22.367 40.399 1.00 0.00 71 ILE A C 1
ATOM 1084 O O . ILE A 1 71 ? -34.353 -21.651 40.289 1.00 0.00 71 ILE A O 1
ATOM 1100 N N . ASP A 1 72 ? -32.336 -22.065 41.163 1.00 0.00 72 ASP A N 1
ATOM 1101 C CA . ASP A 1 72 ? -32.268 -20.832 41.915 1.00 0.00 72 ASP A CA 1
ATOM 1102 C C . ASP A 1 72 ? -30.817 -20.412 42.002 1.00 0.00 72 ASP A C 1
ATOM 1103 O O . ASP A 1 72 ? -29.979 -21.180 42.456 1.00 0.00 72 ASP A O 1
ATOM 1112 N N . GLY A 1 73 ? -30.511 -19.220 41.537 1.00 0.00 73 GLY A N 1
ATOM 1113 C CA . GLY A 1 73 ? -29.138 -18.776 41.540 1.00 0.00 73 GLY A CA 1
ATOM 1114 C C . GLY A 1 73 ? -29.012 -17.302 41.281 1.00 0.00 73 GLY A C 1
ATOM 1115 O O . GLY A 1 73 ? -30.017 -16.591 41.225 1.00 0.00 73 GLY A O 1
ATOM 1119 N N . ARG A 1 74 ? -27.786 -16.834 41.102 1.00 0.00 74 ARG A N 1
ATOM 1120 C CA . ARG A 1 74 ? -27.552 -15.431 40.870 1.00 0.00 74 ARG A CA 1
ATOM 1121 C C . ARG A 1 74 ? -27.778 -15.098 39.397 1.00 0.00 74 ARG A C 1
ATOM 1122 O O . ARG A 1 74 ? -27.331 -15.839 38.516 1.00 0.00 74 ARG A O 1
ATOM 1143 N N . PRO A 1 75 ? -28.511 -14.007 39.108 1.00 0.00 75 PRO A N 1
ATOM 1144 C CA . PRO A 1 75 ? -28.772 -13.579 37.731 1.00 0.00 75 PRO A CA 1
ATOM 1145 C C . PRO A 1 75 ? -27.493 -13.179 37.009 1.00 0.00 75 PRO A C 1
ATOM 1146 O O . PRO A 1 75 ? -26.766 -12.283 37.451 1.00 0.00 75 PRO A O 1
ATOM 1157 N N . ILE A 1 76 ? -27.214 -13.851 35.916 1.00 0.00 76 ILE A N 1
ATOM 1158 C CA . ILE A 1 76 ? -26.047 -13.565 35.122 1.00 0.00 76 ILE A CA 1
ATOM 1159 C C . ILE A 1 76 ? -26.463 -13.198 33.702 1.00 0.00 76 ILE A C 1
ATOM 1160 O O . ILE A 1 76 ? -26.768 -14.071 32.879 1.00 0.00 76 ILE A O 1
ATOM 1176 N N . PRO A 1 77 ? -26.534 -11.899 33.419 1.00 0.00 77 PRO A N 1
ATOM 1177 C CA . PRO A 1 77 ? -26.870 -11.384 32.090 1.00 0.00 77 PRO A CA 1
ATOM 1178 C C . PRO A 1 77 ? -25.830 -11.770 31.031 1.00 0.00 77 PRO A C 1
ATOM 1179 O O . PRO A 1 77 ? -24.680 -12.075 31.355 1.00 0.00 77 PRO A O 1
ATOM 1190 N N . PRO A 1 78 ? -26.230 -11.729 29.745 1.00 0.00 78 PRO A N 1
ATOM 1191 C CA . PRO A 1 78 ? -25.375 -12.124 28.612 1.00 0.00 78 PRO A CA 1
ATOM 1192 C C . PRO A 1 78 ? -24.037 -11.380 28.563 1.00 0.00 78 PRO A C 1
ATOM 1193 O O . PRO A 1 78 ? -23.042 -11.912 28.082 1.00 0.00 78 PRO A O 1
ATOM 1204 N N . THR A 1 79 ? -24.018 -10.170 29.067 1.00 0.00 79 THR A N 1
ATOM 1205 C CA . THR A 1 79 ? -22.815 -9.343 29.014 1.00 0.00 79 THR A CA 1
ATOM 1206 C C . THR A 1 79 ? -21.787 -9.679 30.110 1.00 0.00 79 THR A C 1
ATOM 1207 O O . THR A 1 79 ? -20.711 -9.076 30.158 1.00 0.00 79 THR A O 1
ATOM 1218 N N . GLU A 1 80 ? -22.109 -10.632 30.973 1.00 0.00 80 GLU A N 1
ATOM 1219 C CA . GLU A 1 80 ? -21.190 -11.035 32.035 1.00 0.00 80 GLU A CA 1
ATOM 1220 C C . GLU A 1 80 ? -20.549 -12.388 31.709 1.00 0.00 80 GLU A C 1
ATOM 1221 O O . GLU A 1 80 ? -21.194 -13.253 31.139 1.00 0.00 80 GLU A O 1
ATOM 1233 N N . CYS A 1 81 ? -19.275 -12.550 32.055 1.00 0.00 81 CYS A N 1
ATOM 1234 C CA . CYS A 1 81 ? -18.575 -13.818 31.855 1.00 0.00 81 CYS A CA 1
ATOM 1235 C C . CYS A 1 81 ? -18.384 -14.540 33.211 1.00 0.00 81 CYS A C 1
ATOM 1236 O O . CYS A 1 81 ? -17.407 -14.304 33.923 1.00 0.00 81 CYS A O 1
ATOM 1244 N N . PRO A 1 82 ? -19.334 -15.424 33.583 1.00 0.00 82 PRO A N 1
ATOM 1245 C CA . PRO A 1 82 ? -19.345 -16.086 34.905 1.00 0.00 82 PRO A CA 1
ATOM 1246 C C . PRO A 1 82 ? -18.211 -17.100 35.130 1.00 0.00 82 PRO A C 1
ATOM 1247 O O . PRO A 1 82 ? -17.824 -17.362 36.272 1.00 0.00 82 PRO A O 1
ATOM 1258 N N . LEU A 1 83 ? -17.653 -17.630 34.050 1.00 0.00 83 LEU A N 1
ATOM 1259 C CA . LEU A 1 83 ? -16.644 -18.690 34.152 1.00 0.00 83 LEU A CA 1
ATOM 1260 C C . LEU A 1 83 ? -15.393 -18.236 34.878 1.00 0.00 83 LEU A C 1
ATOM 1261 O O . LEU A 1 83 ? -14.698 -19.052 35.487 1.00 0.00 83 LEU A O 1
ATOM 1277 N N . PHE A 1 84 ? -15.104 -16.948 34.811 1.00 0.00 84 PHE A N 1
ATOM 1278 C CA . PHE A 1 84 ? -13.938 -16.390 35.479 1.00 0.00 84 PHE A CA 1
ATOM 1279 C C . PHE A 1 84 ? -13.976 -16.659 36.966 1.00 0.00 84 PHE A C 1
ATOM 1280 O O . PHE A 1 84 ? -13.007 -17.134 37.537 1.00 0.00 84 PHE A O 1
ATOM 1297 N N . GLU A 1 85 ? -15.103 -16.382 37.576 1.00 0.00 85 GLU A N 1
ATOM 1298 C CA . GLU A 1 85 ? -15.266 -16.580 38.994 1.00 0.00 85 GLU A CA 1
ATOM 1299 C C . GLU A 1 85 ? -15.448 -18.057 39.331 1.00 0.00 85 GLU A C 1
ATOM 1300 O O . GLU A 1 85 ? -14.950 -18.539 40.356 1.00 0.00 85 GLU A O 1
ATOM 1312 N N . MET A 1 86 ? -16.148 -18.773 38.457 1.00 0.00 86 MET A N 1
ATOM 1313 C CA . MET A 1 86 ? -16.388 -20.202 38.642 1.00 0.00 86 MET A CA 1
ATOM 1314 C C . MET A 1 86 ? -15.075 -20.982 38.687 1.00 0.00 86 MET A C 1
ATOM 1315 O O . MET A 1 86 ? -14.736 -21.604 39.702 1.00 0.00 86 MET A O 1
ATOM 1329 N N . THR A 1 87 ? -14.329 -20.925 37.600 1.00 0.00 87 THR A N 1
ATOM 1330 C CA . THR A 1 87 ? -13.097 -21.683 37.472 1.00 0.00 87 THR A CA 1
ATOM 1331 C C . THR A 1 87 ? -12.012 -21.177 38.443 1.00 0.00 87 THR A C 1
ATOM 1332 O O . THR A 1 87 ? -11.112 -21.924 38.813 1.00 0.00 87 THR A O 1
ATOM 1343 N N . ALA A 1 88 ? -12.112 -19.903 38.851 1.00 0.00 88 ALA A N 1
ATOM 1344 C CA . ALA A 1 88 ? -11.139 -19.309 39.775 1.00 0.00 88 ALA A CA 1
ATOM 1345 C C . ALA A 1 88 ? -11.082 -20.080 41.087 1.00 0.00 88 ALA A C 1
ATOM 1346 O O . ALA A 1 88 ? -10.039 -20.630 41.454 1.00 0.00 88 ALA A O 1
ATOM 1353 N N . ARG A 1 89 ? -12.201 -20.115 41.800 1.00 0.00 89 ARG A N 1
ATOM 1354 C CA . ARG A 1 89 ? -12.275 -20.861 43.043 1.00 0.00 89 ARG A CA 1
ATOM 1355 C C . ARG A 1 89 ? -12.223 -22.358 42.753 1.00 0.00 89 ARG A C 1
ATOM 1356 O O . ARG A 1 89 ? -11.553 -23.117 43.449 1.00 0.00 89 ARG A O 1
ATOM 1377 N N . SER A 1 90 ? -12.940 -22.756 41.700 1.00 0.00 90 SER A N 1
ATOM 1378 C CA . SER A 1 90 ? -13.030 -24.151 41.234 1.00 0.00 90 SER A CA 1
ATOM 1379 C C . SER A 1 90 ? -13.443 -25.142 42.322 1.00 0.00 90 SER A C 1
ATOM 1380 O O . SER A 1 90 ? -13.181 -26.342 42.220 1.00 0.00 90 SER A O 1
ATOM 1388 N N . GLY A 1 91 ? -14.119 -24.644 43.329 1.00 0.00 91 GLY A N 1
ATOM 1389 C CA . GLY A 1 91 ? -14.598 -25.490 44.383 1.00 0.00 91 GLY A CA 1
ATOM 1390 C C . GLY A 1 91 ? -15.573 -24.760 45.254 1.00 0.00 91 GLY A C 1
ATOM 1391 O O . GLY A 1 91 ? -15.759 -23.555 45.082 1.00 0.00 91 GLY A O 1
ATOM 1395 N N . ASN A 1 92 ? -16.213 -25.490 46.162 1.00 0.00 92 ASN A N 1
ATOM 1396 C CA . ASN A 1 92 ? -17.172 -24.925 47.120 1.00 0.00 92 ASN A CA 1
ATOM 1397 C C . ASN A 1 92 ? -18.435 -24.433 46.417 1.00 0.00 92 ASN A C 1
ATOM 1398 O O . ASN A 1 92 ? -18.411 -23.425 45.700 1.00 0.00 92 ASN A O 1
ATOM 1409 N N . GLY A 1 93 ? -19.534 -25.153 46.619 1.00 0.00 93 GLY A N 1
ATOM 1410 C CA . GLY A 1 93 ? -20.799 -24.775 46.016 1.00 0.00 93 GLY A CA 1
ATOM 1411 C C . GLY A 1 93 ? -21.304 -23.455 46.550 1.00 0.00 93 GLY A C 1
ATOM 1412 O O . GLY A 1 93 ? -21.955 -23.405 47.592 1.00 0.00 93 GLY A O 1
ATOM 1416 N N . GLU A 1 94 ? -20.996 -22.395 45.829 1.00 0.00 94 GLU A N 1
ATOM 1417 C CA . GLU A 1 94 ? -21.350 -21.035 46.206 1.00 0.00 94 GLU A CA 1
ATOM 1418 C C . GLU A 1 94 ? -20.917 -20.091 45.100 1.00 0.00 94 GLU A C 1
ATOM 1419 O O . GLU A 1 94 ? -21.732 -19.551 44.362 1.00 0.00 94 GLU A O 1
ATOM 1431 N N . ASN A 1 95 ? -19.621 -19.922 44.996 1.00 0.00 95 ASN A N 1
ATOM 1432 C CA . ASN A 1 95 ? -19.016 -19.085 43.986 1.00 0.00 95 ASN A CA 1
ATOM 1433 C C . ASN A 1 95 ? -17.782 -19.789 43.477 1.00 0.00 95 ASN A C 1
ATOM 1434 O O . ASN A 1 95 ? -16.652 -19.383 43.744 1.00 0.00 95 ASN A O 1
ATOM 1445 N N . GLY A 1 96 ? -18.006 -20.886 42.789 1.00 0.00 96 GLY A N 1
ATOM 1446 C CA . GLY A 1 96 ? -16.917 -21.675 42.292 1.00 0.00 96 GLY A CA 1
ATOM 1447 C C . GLY A 1 96 ? -17.355 -22.629 41.217 1.00 0.00 96 GLY A C 1
ATOM 1448 O O . GLY A 1 96 ? -18.487 -22.571 40.752 1.00 0.00 96 GLY A O 1
ATOM 1452 N N . PHE A 1 97 ? -16.468 -23.529 40.843 1.00 0.00 97 PHE A N 1
ATOM 1453 C CA . PHE A 1 97 ? -16.733 -24.463 39.766 1.00 0.00 97 PHE A CA 1
ATOM 1454 C C . PHE A 1 97 ? -17.516 -25.673 40.272 1.00 0.00 97 PHE A C 1
ATOM 1455 O O . PHE A 1 97 ? -17.858 -26.575 39.512 1.00 0.00 97 PHE A O 1
ATOM 1472 N N . ASP A 1 98 ? -17.783 -25.688 41.578 1.00 0.00 98 ASP A N 1
ATOM 1473 C CA . ASP A 1 98 ? -18.652 -26.703 42.160 1.00 0.00 98 ASP A CA 1
ATOM 1474 C C . ASP A 1 98 ? -20.098 -26.308 41.948 1.00 0.00 98 ASP A C 1
ATOM 1475 O O . ASP A 1 98 ? -21.028 -27.067 42.247 1.00 0.00 98 ASP A O 1
ATOM 1484 N N . SER A 1 99 ? -20.278 -25.101 41.430 1.00 0.00 99 SER A N 1
ATOM 1485 C CA . SER A 1 99 ? -21.579 -24.604 41.064 1.00 0.00 99 SER A CA 1
ATOM 1486 C C . SER A 1 99 ? -21.726 -24.751 39.566 1.00 0.00 99 SER A C 1
ATOM 1487 O O . SER A 1 99 ? -20.732 -24.697 38.839 1.00 0.00 99 SER A O 1
ATOM 1495 N N . PHE A 1 100 ? -22.925 -24.949 39.097 1.00 0.00 100 PHE A N 1
ATOM 1496 C CA . PHE A 1 100 ? -23.126 -25.085 37.681 1.00 0.00 100 PHE A CA 1
ATOM 1497 C C . PHE A 1 100 ? -23.888 -23.905 37.143 1.00 0.00 100 PHE A C 1
ATOM 1498 O O . PHE A 1 100 ? -24.487 -23.136 37.901 1.00 0.00 100 PHE A O 1
ATOM 1515 N N . LEU A 1 101 ? -23.878 -23.768 35.851 1.00 0.00 101 LEU A N 1
ATOM 1516 C CA . LEU A 1 101 ? -24.537 -22.676 35.211 1.00 0.00 101 LEU A CA 1
ATOM 1517 C C . LEU A 1 101 ? -25.770 -23.187 34.480 1.00 0.00 101 LEU A C 1
ATOM 1518 O O . LEU A 1 101 ? -25.674 -24.054 33.611 1.00 0.00 101 LEU A O 1
ATOM 1534 N N . ALA A 1 102 ? -26.918 -22.658 34.842 1.00 0.00 102 ALA A N 1
ATOM 1535 C CA . ALA A 1 102 ? -28.172 -23.091 34.262 1.00 0.00 102 ALA A CA 1
ATOM 1536 C C . ALA A 1 102 ? -28.887 -21.932 33.599 1.00 0.00 102 ALA A C 1
ATOM 1537 O O . ALA A 1 102 ? -28.445 -20.787 33.691 1.00 0.00 102 ALA A O 1
ATOM 1544 N N . ILE A 1 103 ? -29.991 -22.226 32.935 1.00 0.00 103 ILE A N 1
ATOM 1545 C CA . ILE A 1 103 ? -30.753 -21.205 32.247 1.00 0.00 103 ILE A CA 1
ATOM 1546 C C . ILE A 1 103 ? -32.060 -20.937 32.987 1.00 0.00 103 ILE A C 1
ATOM 1547 O O . ILE A 1 103 ? -32.798 -21.865 33.316 1.00 0.00 103 ILE A O 1
ATOM 1563 N N . LYS A 1 104 ? -32.332 -19.679 33.247 1.00 0.00 104 LYS A N 1
ATOM 1564 C CA . LYS A 1 104 ? -33.549 -19.276 33.930 1.00 0.00 104 LYS A CA 1
ATOM 1565 C C . LYS A 1 104 ? -34.291 -18.311 33.066 1.00 0.00 104 LYS A C 1
ATOM 1566 O O . LYS A 1 104 ? -33.710 -17.703 32.160 1.00 0.00 104 LYS A O 1
ATOM 1585 N N . ARG A 1 105 ? -35.552 -18.157 33.324 1.00 0.00 105 ARG A N 1
ATOM 1586 C CA . ARG A 1 105 ? -36.299 -17.170 32.608 1.00 0.00 105 ARG A CA 1
ATOM 1587 C C . ARG A 1 105 ? -36.094 -15.824 33.240 1.00 0.00 105 ARG A C 1
ATOM 1588 O O . ARG A 1 105 ? -36.404 -15.616 34.416 1.00 0.00 105 ARG A O 1
ATOM 1609 N N . LYS A 1 106 ? -35.512 -14.942 32.469 1.00 0.00 106 LYS A N 1
ATOM 1610 C CA . LYS A 1 106 ? -35.281 -13.562 32.871 1.00 0.00 106 LYS A CA 1
ATOM 1611 C C . LYS A 1 106 ? -36.547 -12.884 33.440 1.00 0.00 106 LYS A C 1
ATOM 1612 O O . LYS A 1 106 ? -36.532 -12.375 34.559 1.00 0.00 106 LYS A O 1
ATOM 1631 N N . PRO A 1 107 ? -37.628 -12.867 32.685 1.00 0.00 107 PRO A N 1
ATOM 1632 C CA . PRO A 1 107 ? -38.897 -12.318 33.132 1.00 0.00 107 PRO A CA 1
ATOM 1633 C C . PRO A 1 107 ? -39.623 -13.300 34.052 1.00 0.00 107 PRO A C 1
ATOM 1634 O O . PRO A 1 107 ? -39.420 -14.513 33.969 1.00 0.00 107 PRO A O 1
ATOM 1645 N N . HIS A 1 108 ? -40.455 -12.781 34.913 1.00 0.00 108 HIS A N 1
ATOM 1646 C CA . HIS A 1 108 ? -41.184 -13.608 35.864 1.00 0.00 108 HIS A CA 1
ATOM 1647 C C . HIS A 1 108 ? -42.642 -13.205 35.904 1.00 0.00 108 HIS A C 1
ATOM 1648 O O . HIS A 1 108 ? -43.467 -13.912 35.303 1.00 0.00 108 HIS A O 1
ATOM 1663 N N . SER A 1 1 ? -8.709 -29.695 37.599 1.00 0.00 1 SER A N 2
ATOM 1664 C CA . SER A 1 1 ? -8.034 -28.438 37.961 1.00 0.00 1 SER A CA 2
ATOM 1665 C C . SER A 1 1 ? -7.869 -27.526 36.738 1.00 0.00 1 SER A C 2
ATOM 1666 O O . SER A 1 1 ? -7.362 -26.408 36.844 1.00 0.00 1 SER A O 2
ATOM 1676 N N . MET A 1 2 ? -8.303 -28.008 35.579 1.00 0.00 2 MET A N 2
ATOM 1677 C CA . MET A 1 2 ? -8.218 -27.239 34.347 1.00 0.00 2 MET A CA 2
ATOM 1678 C C . MET A 1 2 ? -9.605 -26.912 33.830 1.00 0.00 2 MET A C 2
ATOM 1679 O O . MET A 1 2 ? -10.612 -27.356 34.389 1.00 0.00 2 MET A O 2
ATOM 1693 N N . PHE A 1 3 ? -9.660 -26.146 32.758 1.00 0.00 3 PHE A N 2
ATOM 1694 C CA . PHE A 1 3 ? -10.921 -25.777 32.159 1.00 0.00 3 PHE A CA 2
ATOM 1695 C C . PHE A 1 3 ? -11.354 -26.869 31.180 1.00 0.00 3 PHE A C 2
ATOM 1696 O O . PHE A 1 3 ? -10.651 -27.160 30.215 1.00 0.00 3 PHE A O 2
ATOM 1713 N N . GLY A 1 4 ? -12.503 -27.478 31.454 1.00 0.00 4 GLY A N 2
ATOM 1714 C CA . GLY A 1 4 ? -12.992 -28.582 30.636 1.00 0.00 4 GLY A CA 2
ATOM 1715 C C . GLY A 1 4 ? -13.349 -28.191 29.214 1.00 0.00 4 GLY A C 2
ATOM 1716 O O . GLY A 1 4 ? -13.140 -28.967 28.284 1.00 0.00 4 GLY A O 2
ATOM 1720 N N . GLY A 1 5 ? -13.907 -27.008 29.043 1.00 0.00 5 GLY A N 2
ATOM 1721 C CA . GLY A 1 5 ? -14.310 -26.565 27.720 1.00 0.00 5 GLY A CA 2
ATOM 1722 C C . GLY A 1 5 ? -15.765 -26.875 27.455 1.00 0.00 5 GLY A C 2
ATOM 1723 O O . GLY A 1 5 ? -16.523 -26.021 26.999 1.00 0.00 5 GLY A O 2
ATOM 1727 N N . SER A 1 6 ? -16.155 -28.099 27.743 1.00 0.00 6 SER A N 2
ATOM 1728 C CA . SER A 1 6 ? -17.526 -28.508 27.596 1.00 0.00 6 SER A CA 2
ATOM 1729 C C . SER A 1 6 ? -18.239 -28.375 28.930 1.00 0.00 6 SER A C 2
ATOM 1730 O O . SER A 1 6 ? -17.665 -28.681 29.982 1.00 0.00 6 SER A O 2
ATOM 1738 N N . LEU A 1 7 ? -19.463 -27.898 28.901 1.00 0.00 7 LEU A N 2
ATOM 1739 C CA . LEU A 1 7 ? -20.213 -27.696 30.121 1.00 0.00 7 LEU A CA 2
ATOM 1740 C C . LEU A 1 7 ? -21.524 -28.430 30.128 1.00 0.00 7 LEU A C 2
ATOM 1741 O O . LEU A 1 7 ? -22.214 -28.518 29.105 1.00 0.00 7 LEU A O 2
ATOM 1757 N N . LYS A 1 8 ? -21.851 -28.970 31.283 1.00 0.00 8 LYS A N 2
ATOM 1758 C CA . LYS A 1 8 ? -23.126 -29.583 31.510 1.00 0.00 8 LYS A CA 2
ATOM 1759 C C . LYS A 1 8 ? -24.082 -28.474 31.898 1.00 0.00 8 LYS A C 2
ATOM 1760 O O . LYS A 1 8 ? -23.990 -27.912 32.992 1.00 0.00 8 LYS A O 2
ATOM 1779 N N . VAL A 1 9 ? -24.978 -28.158 31.009 1.00 0.00 9 VAL A N 2
ATOM 1780 C CA . VAL A 1 9 ? -25.834 -27.012 31.176 1.00 0.00 9 VAL A CA 2
ATOM 1781 C C . VAL A 1 9 ? -27.283 -27.423 31.370 1.00 0.00 9 VAL A C 2
ATOM 1782 O O . VAL A 1 9 ? -27.820 -28.246 30.625 1.00 0.00 9 VAL A O 2
ATOM 1795 N N . TYR A 1 10 ? -27.903 -26.852 32.390 1.00 0.00 10 TYR A N 2
ATOM 1796 C CA . TYR A 1 10 ? -29.271 -27.173 32.732 1.00 0.00 10 TYR A CA 2
ATOM 1797 C C . TYR A 1 10 ? -30.243 -26.279 31.956 1.00 0.00 10 TYR A C 2
ATOM 1798 O O . TYR A 1 10 ? -30.205 -25.052 32.059 1.00 0.00 10 TYR A O 2
ATOM 1816 N N . GLY A 1 11 ? -31.105 -26.922 31.189 1.00 0.00 11 GLY A N 2
ATOM 1817 C CA . GLY A 1 11 ? -32.070 -26.233 30.354 1.00 0.00 11 GLY A CA 2
ATOM 1818 C C . GLY A 1 11 ? -33.480 -26.442 30.843 1.00 0.00 11 GLY A C 2
ATOM 1819 O O . GLY A 1 11 ? -34.421 -26.519 30.043 1.00 0.00 11 GLY A O 2
ATOM 1823 N N . GLY A 1 12 ? -33.615 -26.588 32.158 1.00 0.00 12 GLY A N 2
ATOM 1824 C CA . GLY A 1 12 ? -34.909 -26.819 32.775 1.00 0.00 12 GLY A CA 2
ATOM 1825 C C . GLY A 1 12 ? -35.949 -25.778 32.401 1.00 0.00 12 GLY A C 2
ATOM 1826 O O . GLY A 1 12 ? -35.614 -24.711 31.877 1.00 0.00 12 GLY A O 2
ATOM 1830 N N . GLU A 1 13 ? -37.213 -26.103 32.680 1.00 0.00 13 GLU A N 2
ATOM 1831 C CA . GLU A 1 13 ? -38.377 -25.278 32.318 1.00 0.00 13 GLU A CA 2
ATOM 1832 C C . GLU A 1 13 ? -38.634 -25.328 30.811 1.00 0.00 13 GLU A C 2
ATOM 1833 O O . GLU A 1 13 ? -39.773 -25.518 30.371 1.00 0.00 13 GLU A O 2
ATOM 1845 N N . ILE A 1 14 ? -37.573 -25.153 30.032 1.00 0.00 14 ILE A N 2
ATOM 1846 C CA . ILE A 1 14 ? -37.659 -25.150 28.581 1.00 0.00 14 ILE A CA 2
ATOM 1847 C C . ILE A 1 14 ? -38.136 -26.509 28.051 1.00 0.00 14 ILE A C 2
ATOM 1848 O O . ILE A 1 14 ? -39.078 -26.579 27.257 1.00 0.00 14 ILE A O 2
ATOM 1864 N N . VAL A 1 15 ? -37.497 -27.585 28.512 1.00 0.00 15 VAL A N 2
ATOM 1865 C CA . VAL A 1 15 ? -37.849 -28.942 28.079 1.00 0.00 15 VAL A CA 2
ATOM 1866 C C . VAL A 1 15 ? -37.736 -29.927 29.251 1.00 0.00 15 VAL A C 2
ATOM 1867 O O . VAL A 1 15 ? -36.640 -30.212 29.726 1.00 0.00 15 VAL A O 2
ATOM 1880 N N . PRO A 1 16 ? -38.875 -30.455 29.731 1.00 0.00 16 PRO A N 2
ATOM 1881 C CA . PRO A 1 16 ? -38.904 -31.395 30.864 1.00 0.00 16 PRO A CA 2
ATOM 1882 C C . PRO A 1 16 ? -38.241 -32.746 30.555 1.00 0.00 16 PRO A C 2
ATOM 1883 O O . PRO A 1 16 ? -37.781 -33.438 31.465 1.00 0.00 16 PRO A O 2
ATOM 1894 N N . THR A 1 17 ? -38.185 -33.118 29.278 1.00 0.00 17 THR A N 2
ATOM 1895 C CA . THR A 1 17 ? -37.582 -34.390 28.900 1.00 0.00 17 THR A CA 2
ATOM 1896 C C . THR A 1 17 ? -36.090 -34.221 28.595 1.00 0.00 17 THR A C 2
ATOM 1897 O O . THR A 1 17 ? -35.394 -35.189 28.283 1.00 0.00 17 THR A O 2
ATOM 1908 N N . ARG A 1 18 ? -35.602 -32.991 28.699 1.00 0.00 18 ARG A N 2
ATOM 1909 C CA . ARG A 1 18 ? -34.198 -32.704 28.457 1.00 0.00 18 ARG A CA 2
ATOM 1910 C C . ARG A 1 18 ? -33.717 -31.584 29.376 1.00 0.00 18 ARG A C 2
ATOM 1911 O O . ARG A 1 18 ? -33.555 -30.445 28.951 1.00 0.00 18 ARG A O 2
ATOM 1932 N N . PRO A 1 19 ? -33.541 -31.892 30.673 1.00 0.00 19 PRO A N 2
ATOM 1933 C CA . PRO A 1 19 ? -33.083 -30.917 31.662 1.00 0.00 19 PRO A CA 2
ATOM 1934 C C . PRO A 1 19 ? -31.617 -30.525 31.476 1.00 0.00 19 PRO A C 2
ATOM 1935 O O . PRO A 1 19 ? -31.192 -29.476 31.938 1.00 0.00 19 PRO A O 2
ATOM 1946 N N . TYR A 1 20 ? -30.849 -31.370 30.809 1.00 0.00 20 TYR A N 2
ATOM 1947 C CA . TYR A 1 20 ? -29.429 -31.103 30.614 1.00 0.00 20 TYR A CA 2
ATOM 1948 C C . TYR A 1 20 ? -28.995 -31.250 29.169 1.00 0.00 20 TYR A C 2
ATOM 1949 O O . TYR A 1 20 ? -29.454 -32.140 28.447 1.00 0.00 20 TYR A O 2
ATOM 1967 N N . VAL A 1 21 ? -28.106 -30.367 28.768 1.00 0.00 21 VAL A N 2
ATOM 1968 C CA . VAL A 1 21 ? -27.512 -30.386 27.455 1.00 0.00 21 VAL A CA 2
ATOM 1969 C C . VAL A 1 21 ? -26.030 -30.069 27.590 1.00 0.00 21 VAL A C 2
ATOM 1970 O O . VAL A 1 21 ? -25.594 -29.523 28.610 1.00 0.00 21 VAL A O 2
ATOM 1983 N N . SER A 1 22 ? -25.269 -30.409 26.592 1.00 0.00 22 SER A N 2
ATOM 1984 C CA . SER A 1 22 ? -23.836 -30.186 26.630 1.00 0.00 22 SER A CA 2
ATOM 1985 C C . SER A 1 22 ? -23.453 -29.071 25.678 1.00 0.00 22 SER A C 2
ATOM 1986 O O . SER A 1 22 ? -23.906 -29.041 24.528 1.00 0.00 22 SER A O 2
ATOM 1994 N N . ILE A 1 23 ? -22.633 -28.145 26.142 1.00 0.00 23 ILE A N 2
ATOM 1995 C CA . ILE A 1 23 ? -22.224 -27.030 25.309 1.00 0.00 23 ILE A CA 2
ATOM 1996 C C . ILE A 1 23 ? -20.717 -26.886 25.310 1.00 0.00 23 ILE A C 2
ATOM 1997 O O . ILE A 1 23 ? -20.037 -27.432 26.179 1.00 0.00 23 ILE A O 2
ATOM 2013 N N . LEU A 1 24 ? -20.207 -26.164 24.341 1.00 0.00 24 LEU A N 2
ATOM 2014 C CA . LEU A 1 24 ? -18.796 -25.861 24.279 1.00 0.00 24 LEU A CA 2
ATOM 2015 C C . LEU A 1 24 ? -18.610 -24.372 24.505 1.00 0.00 24 LEU A C 2
ATOM 2016 O O . LEU A 1 24 ? -19.199 -23.555 23.796 1.00 0.00 24 LEU A O 2
ATOM 2032 N N . ALA A 1 25 ? -17.816 -24.020 25.489 1.00 0.00 25 ALA A N 2
ATOM 2033 C CA . ALA A 1 25 ? -17.606 -22.630 25.815 1.00 0.00 25 ALA A CA 2
ATOM 2034 C C . ALA A 1 25 ? -16.159 -22.363 26.159 1.00 0.00 25 ALA A C 2
ATOM 2035 O O . ALA A 1 25 ? -15.433 -23.260 26.584 1.00 0.00 25 ALA A O 2
ATOM 2042 N N . GLU A 1 26 ? -15.743 -21.137 25.955 1.00 0.00 26 GLU A N 2
ATOM 2043 C CA . GLU A 1 26 ? -14.401 -20.723 26.272 1.00 0.00 26 GLU A CA 2
ATOM 2044 C C . GLU A 1 26 ? -14.457 -19.770 27.452 1.00 0.00 26 GLU A C 2
ATOM 2045 O O . GLU A 1 26 ? -15.417 -19.014 27.589 1.00 0.00 26 GLU A O 2
ATOM 2057 N N . ILE A 1 27 ? -13.449 -19.806 28.304 1.00 0.00 27 ILE A N 2
ATOM 2058 C CA . ILE A 1 27 ? -13.453 -18.982 29.507 1.00 0.00 27 ILE A CA 2
ATOM 2059 C C . ILE A 1 27 ? -13.347 -17.487 29.198 1.00 0.00 27 ILE A C 2
ATOM 2060 O O . ILE A 1 27 ? -13.840 -16.654 29.955 1.00 0.00 27 ILE A O 2
ATOM 2076 N N . ASN A 1 28 ? -12.744 -17.158 28.077 1.00 0.00 28 ASN A N 2
ATOM 2077 C CA . ASN A 1 28 ? -12.574 -15.761 27.690 1.00 0.00 28 ASN A CA 2
ATOM 2078 C C . ASN A 1 28 ? -13.787 -15.258 26.912 1.00 0.00 28 ASN A C 2
ATOM 2079 O O . ASN A 1 28 ? -13.742 -14.203 26.280 1.00 0.00 28 ASN A O 2
ATOM 2090 N N . GLU A 1 29 ? -14.876 -16.007 26.989 1.00 0.00 29 GLU A N 2
ATOM 2091 C CA . GLU A 1 29 ? -16.101 -15.653 26.304 1.00 0.00 29 GLU A CA 2
ATOM 2092 C C . GLU A 1 29 ? -17.140 -15.149 27.284 1.00 0.00 29 GLU A C 2
ATOM 2093 O O . GLU A 1 29 ? -17.082 -15.452 28.478 1.00 0.00 29 GLU A O 2
ATOM 2105 N N . ASN A 1 30 ? -18.091 -14.382 26.783 1.00 0.00 30 ASN A N 2
ATOM 2106 C CA . ASN A 1 30 ? -19.123 -13.822 27.630 1.00 0.00 30 ASN A CA 2
ATOM 2107 C C . ASN A 1 30 ? -20.306 -14.764 27.749 1.00 0.00 30 ASN A C 2
ATOM 2108 O O . ASN A 1 30 ? -20.413 -15.760 27.015 1.00 0.00 30 ASN A O 2
ATOM 2119 N N . ALA A 1 31 ? -21.191 -14.441 28.669 1.00 0.00 31 ALA A N 2
ATOM 2120 C CA . ALA A 1 31 ? -22.358 -15.246 28.955 1.00 0.00 31 ALA A CA 2
ATOM 2121 C C . ALA A 1 31 ? -23.288 -15.357 27.750 1.00 0.00 31 ALA A C 2
ATOM 2122 O O . ALA A 1 31 ? -24.014 -16.320 27.630 1.00 0.00 31 ALA A O 2
ATOM 2129 N N . ASP A 1 32 ? -23.254 -14.371 26.861 1.00 0.00 32 ASP A N 2
ATOM 2130 C CA . ASP A 1 32 ? -24.106 -14.388 25.662 1.00 0.00 32 ASP A CA 2
ATOM 2131 C C . ASP A 1 32 ? -23.834 -15.603 24.788 1.00 0.00 32 ASP A C 2
ATOM 2132 O O . ASP A 1 32 ? -24.769 -16.261 24.322 1.00 0.00 32 ASP A O 2
ATOM 2141 N N . ARG A 1 33 ? -22.560 -15.906 24.566 1.00 0.00 33 ARG A N 2
ATOM 2142 C CA . ARG A 1 33 ? -22.199 -17.030 23.756 1.00 0.00 33 ARG A CA 2
ATOM 2143 C C . ARG A 1 33 ? -22.591 -18.329 24.443 1.00 0.00 33 ARG A C 2
ATOM 2144 O O . ARG A 1 33 ? -23.128 -19.237 23.815 1.00 0.00 33 ARG A O 2
ATOM 2165 N N . ILE A 1 34 ? -22.335 -18.394 25.745 1.00 0.00 34 ILE A N 2
ATOM 2166 C CA . ILE A 1 34 ? -22.658 -19.572 26.542 1.00 0.00 34 ILE A CA 2
ATOM 2167 C C . ILE A 1 34 ? -24.173 -19.798 26.563 1.00 0.00 34 ILE A C 2
ATOM 2168 O O . ILE A 1 34 ? -24.655 -20.919 26.369 1.00 0.00 34 ILE A O 2
ATOM 2184 N N . LEU A 1 35 ? -24.904 -18.716 26.777 1.00 0.00 35 LEU A N 2
ATOM 2185 C CA . LEU A 1 35 ? -26.356 -18.741 26.817 1.00 0.00 35 LEU A CA 2
ATOM 2186 C C . LEU A 1 35 ? -26.916 -19.152 25.474 1.00 0.00 35 LEU A C 2
ATOM 2187 O O . LEU A 1 35 ? -27.798 -20.000 25.396 1.00 0.00 35 LEU A O 2
ATOM 2203 N N . GLY A 1 36 ? -26.372 -18.572 24.423 1.00 0.00 36 GLY A N 2
ATOM 2204 C CA . GLY A 1 36 ? -26.835 -18.858 23.091 1.00 0.00 36 GLY A CA 2
ATOM 2205 C C . GLY A 1 36 ? -26.564 -20.286 22.655 1.00 0.00 36 GLY A C 2
ATOM 2206 O O . GLY A 1 36 ? -27.366 -20.871 21.941 1.00 0.00 36 GLY A O 2
ATOM 2210 N N . ALA A 1 37 ? -25.441 -20.848 23.092 1.00 0.00 37 ALA A N 2
ATOM 2211 C CA . ALA A 1 37 ? -25.061 -22.210 22.708 1.00 0.00 37 ALA A CA 2
ATOM 2212 C C . ALA A 1 37 ? -26.112 -23.242 23.136 1.00 0.00 37 ALA A C 2
ATOM 2213 O O . ALA A 1 37 ? -26.580 -24.036 22.319 1.00 0.00 37 ALA A O 2
ATOM 2220 N N . ALA A 1 38 ? -26.482 -23.224 24.410 1.00 0.00 38 ALA A N 2
ATOM 2221 C CA . ALA A 1 38 ? -27.488 -24.153 24.926 1.00 0.00 38 ALA A CA 2
ATOM 2222 C C . ALA A 1 38 ? -28.870 -23.788 24.413 1.00 0.00 38 ALA A C 2
ATOM 2223 O O . ALA A 1 38 ? -29.678 -24.656 24.085 1.00 0.00 38 ALA A O 2
ATOM 2230 N N . LEU A 1 39 ? -29.115 -22.496 24.322 1.00 0.00 39 LEU A N 2
ATOM 2231 C CA . LEU A 1 39 ? -30.393 -21.956 23.880 1.00 0.00 39 LEU A CA 2
ATOM 2232 C C . LEU A 1 39 ? -30.683 -22.397 22.444 1.00 0.00 39 LEU A C 2
ATOM 2233 O O . LEU A 1 39 ? -31.826 -22.710 22.091 1.00 0.00 39 LEU A O 2
ATOM 2249 N N . GLU A 1 40 ? -29.636 -22.420 21.631 1.00 0.00 40 GLU A N 2
ATOM 2250 C CA . GLU A 1 40 ? -29.720 -22.850 20.245 1.00 0.00 40 GLU A CA 2
ATOM 2251 C C . GLU A 1 40 ? -30.174 -24.299 20.165 1.00 0.00 40 GLU A C 2
ATOM 2252 O O . GLU A 1 40 ? -30.959 -24.665 19.285 1.00 0.00 40 GLU A O 2
ATOM 2264 N N . LYS A 1 41 ? -29.709 -25.115 21.103 1.00 0.00 41 LYS A N 2
ATOM 2265 C CA . LYS A 1 41 ? -30.055 -26.525 21.129 1.00 0.00 41 LYS A CA 2
ATOM 2266 C C . LYS A 1 41 ? -31.551 -26.713 21.329 1.00 0.00 41 LYS A C 2
ATOM 2267 O O . LYS A 1 41 ? -32.157 -27.594 20.727 1.00 0.00 41 LYS A O 2
ATOM 2286 N N . TYR A 1 42 ? -32.146 -25.875 22.165 1.00 0.00 42 TYR A N 2
ATOM 2287 C CA . TYR A 1 42 ? -33.575 -25.962 22.425 1.00 0.00 42 TYR A CA 2
ATOM 2288 C C . TYR A 1 42 ? -34.374 -25.156 21.387 1.00 0.00 42 TYR A C 2
ATOM 2289 O O . TYR A 1 42 ? -35.600 -25.111 21.433 1.00 0.00 42 TYR A O 2
ATOM 2307 N N . GLY A 1 43 ? -33.653 -24.516 20.465 1.00 0.00 43 GLY A N 2
ATOM 2308 C CA . GLY A 1 43 ? -34.284 -23.792 19.368 1.00 0.00 43 GLY A CA 2
ATOM 2309 C C . GLY A 1 43 ? -34.839 -22.432 19.754 1.00 0.00 43 GLY A C 2
ATOM 2310 O O . GLY A 1 43 ? -35.617 -21.846 19.009 1.00 0.00 43 GLY A O 2
ATOM 2314 N N . LEU A 1 44 ? -34.436 -21.915 20.898 1.00 0.00 44 LEU A N 2
ATOM 2315 C CA . LEU A 1 44 ? -34.946 -20.635 21.360 1.00 0.00 44 LEU A CA 2
ATOM 2316 C C . LEU A 1 44 ? -33.903 -19.533 21.205 1.00 0.00 44 LEU A C 2
ATOM 2317 O O . LEU A 1 44 ? -34.050 -18.443 21.764 1.00 0.00 44 LEU A O 2
ATOM 2333 N N . GLU A 1 45 ? -32.857 -19.817 20.428 1.00 0.00 45 GLU A N 2
ATOM 2334 C CA . GLU A 1 45 ? -31.760 -18.873 20.210 1.00 0.00 45 GLU A CA 2
ATOM 2335 C C . GLU A 1 45 ? -32.227 -17.581 19.531 1.00 0.00 45 GLU A C 2
ATOM 2336 O O . GLU A 1 45 ? -31.547 -16.554 19.595 1.00 0.00 45 GLU A O 2
ATOM 2348 N N . HIS A 1 46 ? -33.378 -17.648 18.885 1.00 0.00 46 HIS A N 2
ATOM 2349 C CA . HIS A 1 46 ? -33.987 -16.488 18.249 1.00 0.00 46 HIS A CA 2
ATOM 2350 C C . HIS A 1 46 ? -34.402 -15.462 19.304 1.00 0.00 46 HIS A C 2
ATOM 2351 O O . HIS A 1 46 ? -34.340 -14.252 19.076 1.00 0.00 46 HIS A O 2
ATOM 2365 N N . SER A 1 47 ? -34.835 -15.957 20.447 1.00 0.00 47 SER A N 2
ATOM 2366 C CA . SER A 1 47 ? -35.289 -15.112 21.528 1.00 0.00 47 SER A CA 2
ATOM 2367 C C . SER A 1 47 ? -34.114 -14.603 22.381 1.00 0.00 47 SER A C 2
ATOM 2368 O O . SER A 1 47 ? -33.635 -13.487 22.180 1.00 0.00 47 SER A O 2
ATOM 2376 N N . LYS A 1 48 ? -33.657 -15.451 23.311 1.00 0.00 48 LYS A N 2
ATOM 2377 C CA . LYS A 1 48 ? -32.551 -15.151 24.255 1.00 0.00 48 LYS A CA 2
ATOM 2378 C C . LYS A 1 48 ? -32.874 -14.028 25.253 1.00 0.00 48 LYS A C 2
ATOM 2379 O O . LYS A 1 48 ? -32.553 -14.137 26.426 1.00 0.00 48 LYS A O 2
ATOM 2398 N N . ASP A 1 49 ? -33.529 -12.974 24.793 1.00 0.00 49 ASP A N 2
ATOM 2399 C CA . ASP A 1 49 ? -33.838 -11.814 25.634 1.00 0.00 49 ASP A CA 2
ATOM 2400 C C . ASP A 1 49 ? -34.801 -12.144 26.758 1.00 0.00 49 ASP A C 2
ATOM 2401 O O . ASP A 1 49 ? -35.003 -11.345 27.658 1.00 0.00 49 ASP A O 2
ATOM 2410 N N . ASP A 1 50 ? -35.393 -13.311 26.698 1.00 0.00 50 ASP A N 2
ATOM 2411 C CA . ASP A 1 50 ? -36.319 -13.753 27.728 1.00 0.00 50 ASP A CA 2
ATOM 2412 C C . ASP A 1 50 ? -35.618 -14.715 28.698 1.00 0.00 50 ASP A C 2
ATOM 2413 O O . ASP A 1 50 ? -36.218 -15.212 29.645 1.00 0.00 50 ASP A O 2
ATOM 2422 N N . PHE A 1 51 ? -34.327 -14.949 28.474 1.00 0.00 51 PHE A N 2
ATOM 2423 C CA . PHE A 1 51 ? -33.590 -15.922 29.269 1.00 0.00 51 PHE A CA 2
ATOM 2424 C C . PHE A 1 51 ? -32.260 -15.344 29.763 1.00 0.00 51 PHE A C 2
ATOM 2425 O O . PHE A 1 51 ? -31.691 -14.452 29.138 1.00 0.00 51 PHE A O 2
ATOM 2442 N N . ILE A 1 52 ? -31.794 -15.845 30.896 1.00 0.00 52 ILE A N 2
ATOM 2443 C CA . ILE A 1 52 ? -30.493 -15.462 31.456 1.00 0.00 52 ILE A CA 2
ATOM 2444 C C . ILE A 1 52 ? -29.799 -16.692 32.016 1.00 0.00 52 ILE A C 2
ATOM 2445 O O . ILE A 1 52 ? -30.403 -17.770 32.088 1.00 0.00 52 ILE A O 2
ATOM 2461 N N . LEU A 1 53 ? -28.553 -16.540 32.427 1.00 0.00 53 LEU A N 2
ATOM 2462 C CA . LEU A 1 53 ? -27.818 -17.642 33.002 1.00 0.00 53 LEU A CA 2
ATOM 2463 C C . LEU A 1 53 ? -27.814 -17.515 34.498 1.00 0.00 53 LEU A C 2
ATOM 2464 O O . LEU A 1 53 ? -27.623 -16.443 35.032 1.00 0.00 53 LEU A O 2
ATOM 2480 N N . VAL A 1 54 ? -28.064 -18.596 35.166 1.00 0.00 54 VAL A N 2
ATOM 2481 C CA . VAL A 1 54 ? -28.044 -18.602 36.602 1.00 0.00 54 VAL A CA 2
ATOM 2482 C C . VAL A 1 54 ? -27.073 -19.641 37.108 1.00 0.00 54 VAL A C 2
ATOM 2483 O O . VAL A 1 54 ? -27.108 -20.801 36.686 1.00 0.00 54 VAL A O 2
ATOM 2496 N N . GLU A 1 55 ? -26.194 -19.229 37.983 1.00 0.00 55 GLU A N 2
ATOM 2497 C CA . GLU A 1 55 ? -25.244 -20.138 38.567 1.00 0.00 55 GLU A CA 2
ATOM 2498 C C . GLU A 1 55 ? -25.891 -20.773 39.771 1.00 0.00 55 GLU A C 2
ATOM 2499 O O . GLU A 1 55 ? -26.327 -20.077 40.697 1.00 0.00 55 GLU A O 2
ATOM 2511 N N . VAL A 1 56 ? -25.998 -22.081 39.733 1.00 0.00 56 VAL A N 2
ATOM 2512 C CA . VAL A 1 56 ? -26.713 -22.817 40.742 1.00 0.00 56 VAL A CA 2
ATOM 2513 C C . VAL A 1 56 ? -25.795 -23.765 41.472 1.00 0.00 56 VAL A C 2
ATOM 2514 O O . VAL A 1 56 ? -25.037 -24.526 40.855 1.00 0.00 56 VAL A O 2
ATOM 2527 N N . SER A 1 57 ? -25.870 -23.718 42.778 1.00 0.00 57 SER A N 2
ATOM 2528 C CA . SER A 1 57 ? -25.091 -24.579 43.611 1.00 0.00 57 SER A CA 2
ATOM 2529 C C . SER A 1 57 ? -25.641 -25.997 43.556 1.00 0.00 57 SER A C 2
ATOM 2530 O O . SER A 1 57 ? -26.819 -26.203 43.273 1.00 0.00 57 SER A O 2
ATOM 2538 N N . ASN A 1 58 ? -24.800 -26.966 43.852 1.00 0.00 58 ASN A N 2
ATOM 2539 C CA . ASN A 1 58 ? -25.232 -28.347 43.895 1.00 0.00 58 ASN A CA 2
ATOM 2540 C C . ASN A 1 58 ? -25.759 -28.648 45.278 1.00 0.00 58 ASN A C 2
ATOM 2541 O O . ASN A 1 58 ? -26.189 -29.756 45.585 1.00 0.00 58 ASN A O 2
ATOM 2552 N N . ASP A 1 59 ? -25.721 -27.616 46.102 1.00 0.00 59 ASP A N 2
ATOM 2553 C CA . ASP A 1 59 ? -26.186 -27.654 47.473 1.00 0.00 59 ASP A CA 2
ATOM 2554 C C . ASP A 1 59 ? -27.632 -27.166 47.555 1.00 0.00 59 ASP A C 2
ATOM 2555 O O . ASP A 1 59 ? -28.112 -26.790 48.621 1.00 0.00 59 ASP A O 2
ATOM 2564 N N . ASP A 1 60 ? -28.323 -27.214 46.420 1.00 0.00 60 ASP A N 2
ATOM 2565 C CA . ASP A 1 60 ? -29.699 -26.705 46.293 1.00 0.00 60 ASP A CA 2
ATOM 2566 C C . ASP A 1 60 ? -30.665 -27.413 47.245 1.00 0.00 60 ASP A C 2
ATOM 2567 O O . ASP A 1 60 ? -31.554 -26.780 47.823 1.00 0.00 60 ASP A O 2
ATOM 2576 N N . ASP A 1 61 ? -30.464 -28.702 47.442 1.00 0.00 61 ASP A N 2
ATOM 2577 C CA . ASP A 1 61 ? -31.347 -29.511 48.289 1.00 0.00 61 ASP A CA 2
ATOM 2578 C C . ASP A 1 61 ? -31.318 -29.049 49.736 1.00 0.00 61 ASP A C 2
ATOM 2579 O O . ASP A 1 61 ? -32.305 -29.184 50.459 1.00 0.00 61 ASP A O 2
ATOM 2588 N N . ARG A 1 62 ? -30.197 -28.504 50.150 1.00 0.00 62 ARG A N 2
ATOM 2589 C CA . ARG A 1 62 ? -30.028 -28.083 51.535 1.00 0.00 62 ARG A CA 2
ATOM 2590 C C . ARG A 1 62 ? -30.092 -26.576 51.682 1.00 0.00 62 ARG A C 2
ATOM 2591 O O . ARG A 1 62 ? -29.935 -26.042 52.780 1.00 0.00 62 ARG A O 2
ATOM 2612 N N . LYS A 1 63 ? -30.319 -25.892 50.588 1.00 0.00 63 LYS A N 2
ATOM 2613 C CA . LYS A 1 63 ? -30.381 -24.451 50.611 1.00 0.00 63 LYS A CA 2
ATOM 2614 C C . LYS A 1 63 ? -31.776 -23.943 50.277 1.00 0.00 63 LYS A C 2
ATOM 2615 O O . LYS A 1 63 ? -32.422 -23.317 51.113 1.00 0.00 63 LYS A O 2
ATOM 2634 N N . SER A 1 64 ? -32.248 -24.211 49.077 1.00 0.00 64 SER A N 2
ATOM 2635 C CA . SER A 1 64 ? -33.590 -23.817 48.718 1.00 0.00 64 SER A CA 2
ATOM 2636 C C . SER A 1 64 ? -34.571 -24.937 49.047 1.00 0.00 64 SER A C 2
ATOM 2637 O O . SER A 1 64 ? -35.755 -24.690 49.294 1.00 0.00 64 SER A O 2
ATOM 2645 N N . MET A 1 65 ? -34.053 -26.179 49.037 1.00 0.00 65 MET A N 2
ATOM 2646 C CA . MET A 1 65 ? -34.829 -27.403 49.337 1.00 0.00 65 MET A CA 2
ATOM 2647 C C . MET A 1 65 ? -35.883 -27.682 48.251 1.00 0.00 65 MET A C 2
ATOM 2648 O O . MET A 1 65 ? -36.501 -28.748 48.220 1.00 0.00 65 MET A O 2
ATOM 2662 N N . SER A 1 66 ? -36.062 -26.726 47.359 1.00 0.00 66 SER A N 2
ATOM 2663 C CA . SER A 1 66 ? -37.025 -26.836 46.284 1.00 0.00 66 SER A CA 2
ATOM 2664 C C . SER A 1 66 ? -36.456 -27.706 45.160 1.00 0.00 66 SER A C 2
ATOM 2665 O O . SER A 1 66 ? -37.143 -28.000 44.170 1.00 0.00 66 SER A O 2
ATOM 2673 N N . ASP A 1 67 ? -35.184 -28.105 45.328 1.00 0.00 67 ASP A N 2
ATOM 2674 C CA . ASP A 1 67 ? -34.484 -28.972 44.377 1.00 0.00 67 ASP A CA 2
ATOM 2675 C C . ASP A 1 67 ? -34.274 -28.227 43.043 1.00 0.00 67 ASP A C 2
ATOM 2676 O O . ASP A 1 67 ? -34.398 -26.997 42.981 1.00 0.00 67 ASP A O 2
ATOM 2685 N N . LEU A 1 68 ? -33.993 -28.965 41.988 1.00 0.00 68 LEU A N 2
ATOM 2686 C CA . LEU A 1 68 ? -33.740 -28.383 40.684 1.00 0.00 68 LEU A CA 2
ATOM 2687 C C . LEU A 1 68 ? -35.051 -28.038 39.992 1.00 0.00 68 LEU A C 2
ATOM 2688 O O . LEU A 1 68 ? -35.056 -27.464 38.908 1.00 0.00 68 LEU A O 2
ATOM 2704 N N . ARG A 1 69 ? -36.159 -28.394 40.633 1.00 0.00 69 ARG A N 2
ATOM 2705 C CA . ARG A 1 69 ? -37.494 -28.151 40.088 1.00 0.00 69 ARG A CA 2
ATOM 2706 C C . ARG A 1 69 ? -37.729 -26.656 39.927 1.00 0.00 69 ARG A C 2
ATOM 2707 O O . ARG A 1 69 ? -38.154 -26.184 38.873 1.00 0.00 69 ARG A O 2
ATOM 2728 N N . GLU A 1 70 ? -37.430 -25.918 40.986 1.00 0.00 70 GLU A N 2
ATOM 2729 C CA . GLU A 1 70 ? -37.619 -24.482 41.002 1.00 0.00 70 GLU A CA 2
ATOM 2730 C C . GLU A 1 70 ? -36.399 -23.803 40.418 1.00 0.00 70 GLU A C 2
ATOM 2731 O O . GLU A 1 70 ? -36.495 -22.708 39.865 1.00 0.00 70 GLU A O 2
ATOM 2743 N N . ILE A 1 71 ? -35.253 -24.495 40.543 1.00 0.00 71 ILE A N 2
ATOM 2744 C CA . ILE A 1 71 ? -33.943 -24.045 40.051 1.00 0.00 71 ILE A CA 2
ATOM 2745 C C . ILE A 1 71 ? -33.671 -22.572 40.351 1.00 0.00 71 ILE A C 2
ATOM 2746 O O . ILE A 1 71 ? -34.081 -21.657 39.626 1.00 0.00 71 ILE A O 2
ATOM 2762 N N . ASP A 1 72 ? -32.991 -22.361 41.431 1.00 0.00 72 ASP A N 2
ATOM 2763 C CA . ASP A 1 72 ? -32.664 -21.025 41.870 1.00 0.00 72 ASP A CA 2
ATOM 2764 C C . ASP A 1 72 ? -31.162 -20.819 41.864 1.00 0.00 72 ASP A C 2
ATOM 2765 O O . ASP A 1 72 ? -30.393 -21.739 42.148 1.00 0.00 72 ASP A O 2
ATOM 2774 N N . GLY A 1 73 ? -30.753 -19.621 41.526 1.00 0.00 73 GLY A N 2
ATOM 2775 C CA . GLY A 1 73 ? -29.346 -19.299 41.484 1.00 0.00 73 GLY A CA 2
ATOM 2776 C C . GLY A 1 73 ? -29.124 -17.812 41.440 1.00 0.00 73 GLY A C 2
ATOM 2777 O O . GLY A 1 73 ? -30.012 -17.040 41.807 1.00 0.00 73 GLY A O 2
ATOM 2781 N N . ARG A 1 74 ? -27.954 -17.396 41.007 1.00 0.00 74 ARG A N 2
ATOM 2782 C CA . ARG A 1 74 ? -27.659 -15.990 40.902 1.00 0.00 74 ARG A CA 2
ATOM 2783 C C . ARG A 1 74 ? -27.909 -15.522 39.473 1.00 0.00 74 ARG A C 2
ATOM 2784 O O . ARG A 1 74 ? -27.542 -16.212 38.519 1.00 0.00 74 ARG A O 2
ATOM 2805 N N . PRO A 1 75 ? -28.555 -14.360 39.303 1.00 0.00 75 PRO A N 2
ATOM 2806 C CA . PRO A 1 75 ? -28.848 -13.823 37.978 1.00 0.00 75 PRO A CA 2
ATOM 2807 C C . PRO A 1 75 ? -27.587 -13.333 37.273 1.00 0.00 75 PRO A C 2
ATOM 2808 O O . PRO A 1 75 ? -26.928 -12.391 37.724 1.00 0.00 75 PRO A O 2
ATOM 2819 N N . ILE A 1 76 ? -27.240 -13.999 36.192 1.00 0.00 76 ILE A N 2
ATOM 2820 C CA . ILE A 1 76 ? -26.075 -13.647 35.411 1.00 0.00 76 ILE A CA 2
ATOM 2821 C C . ILE A 1 76 ? -26.484 -13.316 33.983 1.00 0.00 76 ILE A C 2
ATOM 2822 O O . ILE A 1 76 ? -26.748 -14.213 33.173 1.00 0.00 76 ILE A O 2
ATOM 2838 N N . PRO A 1 77 ? -26.592 -12.028 33.669 1.00 0.00 77 PRO A N 2
ATOM 2839 C CA . PRO A 1 77 ? -26.931 -11.567 32.326 1.00 0.00 77 PRO A CA 2
ATOM 2840 C C . PRO A 1 77 ? -25.862 -11.958 31.294 1.00 0.00 77 PRO A C 2
ATOM 2841 O O . PRO A 1 77 ? -24.704 -12.207 31.648 1.00 0.00 77 PRO A O 2
ATOM 2852 N N . PRO A 1 78 ? -26.244 -11.989 30.000 1.00 0.00 78 PRO A N 2
ATOM 2853 C CA . PRO A 1 78 ? -25.337 -12.357 28.894 1.00 0.00 78 PRO A CA 2
ATOM 2854 C C . PRO A 1 78 ? -24.094 -11.467 28.835 1.00 0.00 78 PRO A C 2
ATOM 2855 O O . PRO A 1 78 ? -23.063 -11.849 28.275 1.00 0.00 78 PRO A O 2
ATOM 2866 N N . THR A 1 79 ? -24.215 -10.286 29.397 1.00 0.00 79 THR A N 2
ATOM 2867 C CA . THR A 1 79 ? -23.149 -9.301 29.400 1.00 0.00 79 THR A CA 2
ATOM 2868 C C . THR A 1 79 ? -21.932 -9.719 30.254 1.00 0.00 79 THR A C 2
ATOM 2869 O O . THR A 1 79 ? -20.823 -9.219 30.040 1.00 0.00 79 THR A O 2
ATOM 2880 N N . GLU A 1 80 ? -22.129 -10.621 31.213 1.00 0.00 80 GLU A N 2
ATOM 2881 C CA . GLU A 1 80 ? -21.021 -11.048 32.077 1.00 0.00 80 GLU A CA 2
ATOM 2882 C C . GLU A 1 80 ? -20.111 -12.043 31.424 1.00 0.00 80 GLU A C 2
ATOM 2883 O O . GLU A 1 80 ? -20.333 -12.502 30.311 1.00 0.00 80 GLU A O 2
ATOM 2895 N N . CYS A 1 81 ? -19.093 -12.361 32.170 1.00 0.00 81 CYS A N 2
ATOM 2896 C CA . CYS A 1 81 ? -18.129 -13.397 31.848 1.00 0.00 81 CYS A CA 2
ATOM 2897 C C . CYS A 1 81 ? -17.868 -14.155 33.142 1.00 0.00 81 CYS A C 2
ATOM 2898 O O . CYS A 1 81 ? -16.805 -14.027 33.759 1.00 0.00 81 CYS A O 2
ATOM 2906 N N . PRO A 1 82 ? -18.862 -14.946 33.582 1.00 0.00 82 PRO A N 2
ATOM 2907 C CA . PRO A 1 82 ? -18.854 -15.575 34.904 1.00 0.00 82 PRO A CA 2
ATOM 2908 C C . PRO A 1 82 ? -17.763 -16.648 35.090 1.00 0.00 82 PRO A C 2
ATOM 2909 O O . PRO A 1 82 ? -17.408 -16.986 36.216 1.00 0.00 82 PRO A O 2
ATOM 2920 N N . LEU A 1 83 ? -17.218 -17.156 33.985 1.00 0.00 83 LEU A N 2
ATOM 2921 C CA . LEU A 1 83 ? -16.275 -18.284 34.033 1.00 0.00 83 LEU A CA 2
ATOM 2922 C C . LEU A 1 83 ? -14.997 -17.980 34.808 1.00 0.00 83 LEU A C 2
ATOM 2923 O O . LEU A 1 83 ? -14.519 -18.834 35.557 1.00 0.00 83 LEU A O 2
ATOM 2939 N N . PHE A 1 84 ? -14.437 -16.789 34.635 1.00 0.00 84 PHE A N 2
ATOM 2940 C CA . PHE A 1 84 ? -13.232 -16.424 35.378 1.00 0.00 84 PHE A CA 2
ATOM 2941 C C . PHE A 1 84 ? -13.491 -16.460 36.867 1.00 0.00 84 PHE A C 2
ATOM 2942 O O . PHE A 1 84 ? -12.686 -16.975 37.634 1.00 0.00 84 PHE A O 2
ATOM 2959 N N . GLU A 1 85 ? -14.625 -15.939 37.262 1.00 0.00 85 GLU A N 2
ATOM 2960 C CA . GLU A 1 85 ? -15.010 -15.915 38.651 1.00 0.00 85 GLU A CA 2
ATOM 2961 C C . GLU A 1 85 ? -15.277 -17.338 39.156 1.00 0.00 85 GLU A C 2
ATOM 2962 O O . GLU A 1 85 ? -14.883 -17.698 40.267 1.00 0.00 85 GLU A O 2
ATOM 2974 N N . MET A 1 86 ? -15.927 -18.147 38.320 1.00 0.00 86 MET A N 2
ATOM 2975 C CA . MET A 1 86 ? -16.227 -19.535 38.666 1.00 0.00 86 MET A CA 2
ATOM 2976 C C . MET A 1 86 ? -14.948 -20.355 38.872 1.00 0.00 86 MET A C 2
ATOM 2977 O O . MET A 1 86 ? -14.816 -21.068 39.868 1.00 0.00 86 MET A O 2
ATOM 2991 N N . THR A 1 87 ? -14.008 -20.225 37.947 1.00 0.00 87 THR A N 2
ATOM 2992 C CA . THR A 1 87 ? -12.757 -20.981 38.003 1.00 0.00 87 THR A CA 2
ATOM 2993 C C . THR A 1 87 ? -11.835 -20.487 39.121 1.00 0.00 87 THR A C 2
ATOM 2994 O O . THR A 1 87 ? -11.152 -21.278 39.771 1.00 0.00 87 THR A O 2
ATOM 3005 N N . ALA A 1 88 ? -11.818 -19.175 39.334 1.00 0.00 88 ALA A N 2
ATOM 3006 C CA . ALA A 1 88 ? -10.960 -18.572 40.346 1.00 0.00 88 ALA A CA 2
ATOM 3007 C C . ALA A 1 88 ? -11.394 -18.925 41.763 1.00 0.00 88 ALA A C 2
ATOM 3008 O O . ALA A 1 88 ? -10.557 -19.203 42.623 1.00 0.00 88 ALA A O 2
ATOM 3015 N N . ARG A 1 89 ? -12.692 -18.913 42.013 1.00 0.00 89 ARG A N 2
ATOM 3016 C CA . ARG A 1 89 ? -13.185 -19.173 43.356 1.00 0.00 89 ARG A CA 2
ATOM 3017 C C . ARG A 1 89 ? -13.441 -20.655 43.590 1.00 0.00 89 ARG A C 2
ATOM 3018 O O . ARG A 1 89 ? -12.884 -21.242 44.520 1.00 0.00 89 ARG A O 2
ATOM 3039 N N . SER A 1 90 ? -14.251 -21.261 42.712 1.00 0.00 90 SER A N 2
ATOM 3040 C CA . SER A 1 90 ? -14.643 -22.672 42.838 1.00 0.00 90 SER A CA 2
ATOM 3041 C C . SER A 1 90 ? -15.159 -22.973 44.273 1.00 0.00 90 SER A C 2
ATOM 3042 O O . SER A 1 90 ? -15.622 -22.058 44.970 1.00 0.00 90 SER A O 2
ATOM 3050 N N . GLY A 1 91 ? -15.133 -24.231 44.697 1.00 0.00 91 GLY A N 2
ATOM 3051 C CA . GLY A 1 91 ? -15.626 -24.543 46.022 1.00 0.00 91 GLY A CA 2
ATOM 3052 C C . GLY A 1 91 ? -15.832 -26.017 46.242 1.00 0.00 91 GLY A C 2
ATOM 3053 O O . GLY A 1 91 ? -14.995 -26.835 45.876 1.00 0.00 91 GLY A O 2
ATOM 3057 N N . ASN A 1 92 ? -16.936 -26.347 46.877 1.00 0.00 92 ASN A N 2
ATOM 3058 C CA . ASN A 1 92 ? -17.343 -27.724 47.063 1.00 0.00 92 ASN A CA 2
ATOM 3059 C C . ASN A 1 92 ? -18.549 -27.979 46.181 1.00 0.00 92 ASN A C 2
ATOM 3060 O O . ASN A 1 92 ? -18.594 -28.950 45.420 1.00 0.00 92 ASN A O 2
ATOM 3071 N N . GLY A 1 93 ? -19.531 -27.092 46.297 1.00 0.00 93 GLY A N 2
ATOM 3072 C CA . GLY A 1 93 ? -20.678 -27.111 45.432 1.00 0.00 93 GLY A CA 2
ATOM 3073 C C . GLY A 1 93 ? -21.502 -25.869 45.640 1.00 0.00 93 GLY A C 2
ATOM 3074 O O . GLY A 1 93 ? -22.699 -25.856 45.372 1.00 0.00 93 GLY A O 2
ATOM 3078 N N . GLU A 1 94 ? -20.840 -24.813 46.120 1.00 0.00 94 GLU A N 2
ATOM 3079 C CA . GLU A 1 94 ? -21.506 -23.566 46.467 1.00 0.00 94 GLU A CA 2
ATOM 3080 C C . GLU A 1 94 ? -21.623 -22.630 45.279 1.00 0.00 94 GLU A C 2
ATOM 3081 O O . GLU A 1 94 ? -22.539 -22.747 44.485 1.00 0.00 94 GLU A O 2
ATOM 3093 N N . ASN A 1 95 ? -20.692 -21.709 45.155 1.00 0.00 95 ASN A N 2
ATOM 3094 C CA . ASN A 1 95 ? -20.732 -20.748 44.068 1.00 0.00 95 ASN A CA 2
ATOM 3095 C C . ASN A 1 95 ? -19.400 -20.683 43.374 1.00 0.00 95 ASN A C 2
ATOM 3096 O O . ASN A 1 95 ? -18.575 -19.806 43.653 1.00 0.00 95 ASN A O 2
ATOM 3107 N N . GLY A 1 96 ? -19.157 -21.639 42.521 1.00 0.00 96 GLY A N 2
ATOM 3108 C CA . GLY A 1 96 ? -17.915 -21.656 41.789 1.00 0.00 96 GLY A CA 2
ATOM 3109 C C . GLY A 1 96 ? -17.913 -22.656 40.667 1.00 0.00 96 GLY A C 2
ATOM 3110 O O . GLY A 1 96 ? -18.958 -23.028 40.164 1.00 0.00 96 GLY A O 2
ATOM 3114 N N . PHE A 1 97 ? -16.726 -23.084 40.267 1.00 0.00 97 PHE A N 2
ATOM 3115 C CA . PHE A 1 97 ? -16.574 -24.054 39.201 1.00 0.00 97 PHE A CA 2
ATOM 3116 C C . PHE A 1 97 ? -17.155 -25.401 39.611 1.00 0.00 97 PHE A C 2
ATOM 3117 O O . PHE A 1 97 ? -17.476 -26.241 38.771 1.00 0.00 97 PHE A O 2
ATOM 3134 N N . ASP A 1 98 ? -17.278 -25.597 40.915 1.00 0.00 98 ASP A N 2
ATOM 3135 C CA . ASP A 1 98 ? -17.890 -26.795 41.464 1.00 0.00 98 ASP A CA 2
ATOM 3136 C C . ASP A 1 98 ? -19.395 -26.745 41.305 1.00 0.00 98 ASP A C 2
ATOM 3137 O O . ASP A 1 98 ? -20.094 -27.734 41.531 1.00 0.00 98 ASP A O 2
ATOM 3146 N N . SER A 1 99 ? -19.882 -25.592 40.905 1.00 0.00 99 SER A N 2
ATOM 3147 C CA . SER A 1 99 ? -21.296 -25.375 40.691 1.00 0.00 99 SER A CA 2
ATOM 3148 C C . SER A 1 99 ? -21.596 -25.439 39.202 1.00 0.00 99 SER A C 2
ATOM 3149 O O . SER A 1 99 ? -20.674 -25.404 38.380 1.00 0.00 99 SER A O 2
ATOM 3157 N N . PHE A 1 100 ? -22.858 -25.532 38.842 1.00 0.00 100 PHE A N 2
ATOM 3158 C CA . PHE A 1 100 ? -23.210 -25.593 37.443 1.00 0.00 100 PHE A CA 2
ATOM 3159 C C . PHE A 1 100 ? -23.933 -24.333 37.021 1.00 0.00 100 PHE A C 2
ATOM 3160 O O . PHE A 1 100 ? -24.441 -23.578 37.855 1.00 0.00 100 PHE A O 2
ATOM 3177 N N . LEU A 1 101 ? -23.989 -24.113 35.736 1.00 0.00 101 LEU A N 2
ATOM 3178 C CA . LEU A 1 101 ? -24.621 -22.943 35.201 1.00 0.00 101 LEU A CA 2
ATOM 3179 C C . LEU A 1 101 ? -25.854 -23.351 34.398 1.00 0.00 101 LEU A C 2
ATOM 3180 O O . LEU A 1 101 ? -25.783 -24.235 33.541 1.00 0.00 101 LEU A O 2
ATOM 3196 N N . ALA A 1 102 ? -26.976 -22.729 34.694 1.00 0.00 102 ALA A N 2
ATOM 3197 C CA . ALA A 1 102 ? -28.230 -23.082 34.058 1.00 0.00 102 ALA A CA 2
ATOM 3198 C C . ALA A 1 102 ? -28.864 -21.893 33.364 1.00 0.00 102 ALA A C 2
ATOM 3199 O O . ALA A 1 102 ? -28.445 -20.755 33.556 1.00 0.00 102 ALA A O 2
ATOM 3206 N N . ILE A 1 103 ? -29.870 -22.169 32.554 1.00 0.00 103 ILE A N 2
ATOM 3207 C CA . ILE A 1 103 ? -30.613 -21.133 31.859 1.00 0.00 103 ILE A CA 2
ATOM 3208 C C . ILE A 1 103 ? -32.008 -21.031 32.439 1.00 0.00 103 ILE A C 2
ATOM 3209 O O . ILE A 1 103 ? -32.693 -22.040 32.591 1.00 0.00 103 ILE A O 2
ATOM 3225 N N . LYS A 1 104 ? -32.423 -19.829 32.780 1.00 0.00 104 LYS A N 2
ATOM 3226 C CA . LYS A 1 104 ? -33.752 -19.637 33.303 1.00 0.00 104 LYS A CA 2
ATOM 3227 C C . LYS A 1 104 ? -34.452 -18.524 32.593 1.00 0.00 104 LYS A C 2
ATOM 3228 O O . LYS A 1 104 ? -33.826 -17.678 31.941 1.00 0.00 104 LYS A O 2
ATOM 3247 N N . ARG A 1 105 ? -35.738 -18.522 32.733 1.00 0.00 105 ARG A N 2
ATOM 3248 C CA . ARG A 1 105 ? -36.582 -17.536 32.118 1.00 0.00 105 ARG A CA 2
ATOM 3249 C C . ARG A 1 105 ? -36.634 -16.299 32.992 1.00 0.00 105 ARG A C 2
ATOM 3250 O O . ARG A 1 105 ? -37.270 -16.307 34.048 1.00 0.00 105 ARG A O 2
ATOM 3271 N N . LYS A 1 106 ? -35.928 -15.253 32.573 1.00 0.00 106 LYS A N 2
ATOM 3272 C CA . LYS A 1 106 ? -35.907 -13.989 33.314 1.00 0.00 106 LYS A CA 2
ATOM 3273 C C . LYS A 1 106 ? -37.338 -13.473 33.540 1.00 0.00 106 LYS A C 2
ATOM 3274 O O . LYS A 1 106 ? -38.250 -13.813 32.780 1.00 0.00 106 LYS A O 2
ATOM 3293 N N . PRO A 1 107 ? -37.553 -12.645 34.579 1.00 0.00 107 PRO A N 2
ATOM 3294 C CA . PRO A 1 107 ? -38.871 -12.090 34.877 1.00 0.00 107 PRO A CA 2
ATOM 3295 C C . PRO A 1 107 ? -39.420 -11.263 33.739 1.00 0.00 107 PRO A C 2
ATOM 3296 O O . PRO A 1 107 ? -38.674 -10.648 32.969 1.00 0.00 107 PRO A O 2
ATOM 3307 N N . HIS A 1 108 ? -40.716 -11.267 33.644 1.00 0.00 108 HIS A N 2
ATOM 3308 C CA . HIS A 1 108 ? -41.428 -10.570 32.586 1.00 0.00 108 HIS A CA 2
ATOM 3309 C C . HIS A 1 108 ? -41.456 -9.069 32.856 1.00 0.00 108 HIS A C 2
ATOM 3310 O O . HIS A 1 108 ? -42.277 -8.627 33.680 1.00 0.00 108 HIS A O 2
ATOM 3325 N N . SER A 1 1 ? -13.934 -31.235 37.792 1.00 0.00 1 SER A N 3
ATOM 3326 C CA . SER A 1 1 ? -12.720 -30.824 38.518 1.00 0.00 1 SER A CA 3
ATOM 3327 C C . SER A 1 1 ? -12.025 -29.669 37.796 1.00 0.00 1 SER A C 3
ATOM 3328 O O . SER A 1 1 ? -11.924 -28.564 38.327 1.00 0.00 1 SER A O 3
ATOM 3338 N N . MET A 1 2 ? -11.566 -29.924 36.576 1.00 0.00 2 MET A N 3
ATOM 3339 C CA . MET A 1 2 ? -10.861 -28.914 35.802 1.00 0.00 2 MET A CA 3
ATOM 3340 C C . MET A 1 2 ? -11.699 -28.440 34.627 1.00 0.00 2 MET A C 3
ATOM 3341 O O . MET A 1 2 ? -12.790 -28.957 34.383 1.00 0.00 2 MET A O 3
ATOM 3355 N N . PHE A 1 3 ? -11.199 -27.453 33.909 1.00 0.00 3 PHE A N 3
ATOM 3356 C CA . PHE A 1 3 ? -11.922 -26.895 32.784 1.00 0.00 3 PHE A CA 3
ATOM 3357 C C . PHE A 1 3 ? -11.761 -27.811 31.568 1.00 0.00 3 PHE A C 3
ATOM 3358 O O . PHE A 1 3 ? -10.699 -27.860 30.953 1.00 0.00 3 PHE A O 3
ATOM 3375 N N . GLY A 1 4 ? -12.811 -28.552 31.244 1.00 0.00 4 GLY A N 3
ATOM 3376 C CA . GLY A 1 4 ? -12.747 -29.470 30.119 1.00 0.00 4 GLY A CA 3
ATOM 3377 C C . GLY A 1 4 ? -13.205 -28.834 28.822 1.00 0.00 4 GLY A C 3
ATOM 3378 O O . GLY A 1 4 ? -13.078 -29.427 27.749 1.00 0.00 4 GLY A O 3
ATOM 3382 N N . GLY A 1 5 ? -13.738 -27.632 28.920 1.00 0.00 5 GLY A N 3
ATOM 3383 C CA . GLY A 1 5 ? -14.223 -26.934 27.744 1.00 0.00 5 GLY A CA 3
ATOM 3384 C C . GLY A 1 5 ? -15.716 -27.072 27.593 1.00 0.00 5 GLY A C 3
ATOM 3385 O O . GLY A 1 5 ? -16.382 -26.185 27.058 1.00 0.00 5 GLY A O 3
ATOM 3389 N N . SER A 1 6 ? -16.244 -28.177 28.072 1.00 0.00 6 SER A N 3
ATOM 3390 C CA . SER A 1 6 ? -17.655 -28.425 28.021 1.00 0.00 6 SER A CA 3
ATOM 3391 C C . SER A 1 6 ? -18.311 -28.002 29.333 1.00 0.00 6 SER A C 3
ATOM 3392 O O . SER A 1 6 ? -17.747 -28.203 30.415 1.00 0.00 6 SER A O 3
ATOM 3400 N N . LEU A 1 7 ? -19.475 -27.404 29.237 1.00 0.00 7 LEU A N 3
ATOM 3401 C CA . LEU A 1 7 ? -20.200 -26.972 30.412 1.00 0.00 7 LEU A CA 3
ATOM 3402 C C . LEU A 1 7 ? -21.463 -27.749 30.608 1.00 0.00 7 LEU A C 3
ATOM 3403 O O . LEU A 1 7 ? -22.185 -28.044 29.651 1.00 0.00 7 LEU A O 3
ATOM 3419 N N . LYS A 1 8 ? -21.718 -28.098 31.851 1.00 0.00 8 LYS A N 3
ATOM 3420 C CA . LYS A 1 8 ? -22.935 -28.758 32.214 1.00 0.00 8 LYS A CA 3
ATOM 3421 C C . LYS A 1 8 ? -24.000 -27.701 32.371 1.00 0.00 8 LYS A C 3
ATOM 3422 O O . LYS A 1 8 ? -24.003 -26.939 33.344 1.00 0.00 8 LYS A O 3
ATOM 3441 N N . VAL A 1 9 ? -24.882 -27.643 31.422 1.00 0.00 9 VAL A N 3
ATOM 3442 C CA . VAL A 1 9 ? -25.871 -26.608 31.382 1.00 0.00 9 VAL A CA 3
ATOM 3443 C C . VAL A 1 9 ? -27.259 -27.190 31.592 1.00 0.00 9 VAL A C 3
ATOM 3444 O O . VAL A 1 9 ? -27.642 -28.159 30.945 1.00 0.00 9 VAL A O 3
ATOM 3457 N N . TYR A 1 10 ? -27.991 -26.602 32.514 1.00 0.00 10 TYR A N 3
ATOM 3458 C CA . TYR A 1 10 ? -29.287 -27.115 32.904 1.00 0.00 10 TYR A CA 3
ATOM 3459 C C . TYR A 1 10 ? -30.433 -26.305 32.305 1.00 0.00 10 TYR A C 3
ATOM 3460 O O . TYR A 1 10 ? -30.686 -25.165 32.688 1.00 0.00 10 TYR A O 3
ATOM 3478 N N . GLY A 1 11 ? -31.108 -26.909 31.347 1.00 0.00 11 GLY A N 3
ATOM 3479 C CA . GLY A 1 11 ? -32.253 -26.285 30.724 1.00 0.00 11 GLY A CA 3
ATOM 3480 C C . GLY A 1 11 ? -33.486 -27.134 30.896 1.00 0.00 11 GLY A C 3
ATOM 3481 O O . GLY A 1 11 ? -34.516 -26.897 30.259 1.00 0.00 11 GLY A O 3
ATOM 3485 N N . GLY A 1 12 ? -33.376 -28.124 31.779 1.00 0.00 12 GLY A N 3
ATOM 3486 C CA . GLY A 1 12 ? -34.469 -29.042 32.053 1.00 0.00 12 GLY A CA 3
ATOM 3487 C C . GLY A 1 12 ? -35.684 -28.356 32.603 1.00 0.00 12 GLY A C 3
ATOM 3488 O O . GLY A 1 12 ? -36.801 -28.859 32.483 1.00 0.00 12 GLY A O 3
ATOM 3492 N N . GLU A 1 13 ? -35.470 -27.212 33.217 1.00 0.00 13 GLU A N 3
ATOM 3493 C CA . GLU A 1 13 ? -36.551 -26.458 33.790 1.00 0.00 13 GLU A CA 3
ATOM 3494 C C . GLU A 1 13 ? -37.472 -25.949 32.683 1.00 0.00 13 GLU A C 3
ATOM 3495 O O . GLU A 1 13 ? -38.669 -25.731 32.893 1.00 0.00 13 GLU A O 3
ATOM 3507 N N . ILE A 1 14 ? -36.898 -25.761 31.502 1.00 0.00 14 ILE A N 3
ATOM 3508 C CA . ILE A 1 14 ? -37.646 -25.330 30.342 1.00 0.00 14 ILE A CA 3
ATOM 3509 C C . ILE A 1 14 ? -38.078 -26.546 29.521 1.00 0.00 14 ILE A C 3
ATOM 3510 O O . ILE A 1 14 ? -39.259 -26.711 29.200 1.00 0.00 14 ILE A O 3
ATOM 3526 N N . VAL A 1 15 ? -37.112 -27.406 29.203 1.00 0.00 15 VAL A N 3
ATOM 3527 C CA . VAL A 1 15 ? -37.366 -28.611 28.421 1.00 0.00 15 VAL A CA 3
ATOM 3528 C C . VAL A 1 15 ? -36.950 -29.856 29.216 1.00 0.00 15 VAL A C 3
ATOM 3529 O O . VAL A 1 15 ? -35.775 -30.218 29.252 1.00 0.00 15 VAL A O 3
ATOM 3542 N N . PRO A 1 16 ? -37.922 -30.506 29.876 1.00 0.00 16 PRO A N 3
ATOM 3543 C CA . PRO A 1 16 ? -37.687 -31.690 30.731 1.00 0.00 16 PRO A CA 3
ATOM 3544 C C . PRO A 1 16 ? -36.994 -32.870 30.028 1.00 0.00 16 PRO A C 3
ATOM 3545 O O . PRO A 1 16 ? -36.222 -33.591 30.657 1.00 0.00 16 PRO A O 3
ATOM 3556 N N . THR A 1 17 ? -37.267 -33.073 28.737 1.00 0.00 17 THR A N 3
ATOM 3557 C CA . THR A 1 17 ? -36.659 -34.196 28.008 1.00 0.00 17 THR A CA 3
ATOM 3558 C C . THR A 1 17 ? -35.132 -34.032 27.881 1.00 0.00 17 THR A C 3
ATOM 3559 O O . THR A 1 17 ? -34.414 -34.991 27.589 1.00 0.00 17 THR A O 3
ATOM 3570 N N . ARG A 1 18 ? -34.646 -32.818 28.109 1.00 0.00 18 ARG A N 3
ATOM 3571 C CA . ARG A 1 18 ? -33.217 -32.538 28.078 1.00 0.00 18 ARG A CA 3
ATOM 3572 C C . ARG A 1 18 ? -32.809 -31.733 29.312 1.00 0.00 18 ARG A C 3
ATOM 3573 O O . ARG A 1 18 ? -32.584 -30.526 29.223 1.00 0.00 18 ARG A O 3
ATOM 3594 N N . PRO A 1 19 ? -32.727 -32.393 30.495 1.00 0.00 19 PRO A N 3
ATOM 3595 C CA . PRO A 1 19 ? -32.394 -31.717 31.750 1.00 0.00 19 PRO A CA 3
ATOM 3596 C C . PRO A 1 19 ? -31.039 -31.035 31.703 1.00 0.00 19 PRO A C 3
ATOM 3597 O O . PRO A 1 19 ? -30.898 -29.875 32.095 1.00 0.00 19 PRO A O 3
ATOM 3608 N N . TYR A 1 20 ? -30.054 -31.748 31.214 1.00 0.00 20 TYR A N 3
ATOM 3609 C CA . TYR A 1 20 ? -28.728 -31.215 31.081 1.00 0.00 20 TYR A CA 3
ATOM 3610 C C . TYR A 1 20 ? -28.265 -31.302 29.652 1.00 0.00 20 TYR A C 3
ATOM 3611 O O . TYR A 1 20 ? -28.514 -32.296 28.958 1.00 0.00 20 TYR A O 3
ATOM 3629 N N . VAL A 1 21 ? -27.615 -30.269 29.212 1.00 0.00 21 VAL A N 3
ATOM 3630 C CA . VAL A 1 21 ? -27.083 -30.212 27.890 1.00 0.00 21 VAL A CA 3
ATOM 3631 C C . VAL A 1 21 ? -25.628 -29.832 27.966 1.00 0.00 21 VAL A C 3
ATOM 3632 O O . VAL A 1 21 ? -25.184 -29.223 28.948 1.00 0.00 21 VAL A O 3
ATOM 3645 N N . SER A 1 22 ? -24.898 -30.198 26.971 1.00 0.00 22 SER A N 3
ATOM 3646 C CA . SER A 1 22 ? -23.484 -29.955 26.949 1.00 0.00 22 SER A CA 3
ATOM 3647 C C . SER A 1 22 ? -23.152 -28.884 25.930 1.00 0.00 22 SER A C 3
ATOM 3648 O O . SER A 1 22 ? -23.546 -28.982 24.762 1.00 0.00 22 SER A O 3
ATOM 3656 N N . ILE A 1 23 ? -22.460 -27.851 26.366 1.00 0.00 23 ILE A N 3
ATOM 3657 C CA . ILE A 1 23 ? -22.078 -26.785 25.470 1.00 0.00 23 ILE A CA 3
ATOM 3658 C C . ILE A 1 23 ? -20.579 -26.552 25.540 1.00 0.00 23 ILE A C 3
ATOM 3659 O O . ILE A 1 23 ? -19.939 -26.890 26.540 1.00 0.00 23 ILE A O 3
ATOM 3675 N N . LEU A 1 24 ? -20.029 -25.992 24.487 1.00 0.00 24 LEU A N 3
ATOM 3676 C CA . LEU A 1 24 ? -18.614 -25.679 24.436 1.00 0.00 24 LEU A CA 3
ATOM 3677 C C . LEU A 1 24 ? -18.438 -24.181 24.653 1.00 0.00 24 LEU A C 3
ATOM 3678 O O . LEU A 1 24 ? -18.987 -23.374 23.898 1.00 0.00 24 LEU A O 3
ATOM 3694 N N . ALA A 1 25 ? -17.682 -23.810 25.675 1.00 0.00 25 ALA A N 3
ATOM 3695 C CA . ALA A 1 25 ? -17.511 -22.403 26.011 1.00 0.00 25 ALA A CA 3
ATOM 3696 C C . ALA A 1 25 ? -16.114 -22.113 26.528 1.00 0.00 25 ALA A C 3
ATOM 3697 O O . ALA A 1 25 ? -15.427 -23.002 27.030 1.00 0.00 25 ALA A O 3
ATOM 3704 N N . GLU A 1 26 ? -15.707 -20.863 26.394 1.00 0.00 26 GLU A N 3
ATOM 3705 C CA . GLU A 1 26 ? -14.400 -20.416 26.849 1.00 0.00 26 GLU A CA 3
ATOM 3706 C C . GLU A 1 26 ? -14.563 -19.494 28.049 1.00 0.00 26 GLU A C 3
ATOM 3707 O O . GLU A 1 26 ? -15.549 -18.769 28.144 1.00 0.00 26 GLU A O 3
ATOM 3719 N N . ILE A 1 27 ? -13.599 -19.512 28.959 1.00 0.00 27 ILE A N 3
ATOM 3720 C CA . ILE A 1 27 ? -13.691 -18.697 30.172 1.00 0.00 27 ILE A CA 3
ATOM 3721 C C . ILE A 1 27 ? -13.680 -17.198 29.872 1.00 0.00 27 ILE A C 3
ATOM 3722 O O . ILE A 1 27 ? -14.311 -16.409 30.575 1.00 0.00 27 ILE A O 3
ATOM 3738 N N . ASN A 1 28 ? -12.995 -16.819 28.821 1.00 0.00 28 ASN A N 3
ATOM 3739 C CA . ASN A 1 28 ? -12.890 -15.423 28.443 1.00 0.00 28 ASN A CA 3
ATOM 3740 C C . ASN A 1 28 ? -14.028 -15.033 27.508 1.00 0.00 28 ASN A C 3
ATOM 3741 O O . ASN A 1 28 ? -14.036 -13.940 26.938 1.00 0.00 28 ASN A O 3
ATOM 3752 N N . GLU A 1 29 ? -14.982 -15.925 27.363 1.00 0.00 29 GLU A N 3
ATOM 3753 C CA . GLU A 1 29 ? -16.081 -15.712 26.495 1.00 0.00 29 GLU A CA 3
ATOM 3754 C C . GLU A 1 29 ? -17.283 -15.221 27.300 1.00 0.00 29 GLU A C 3
ATOM 3755 O O . GLU A 1 29 ? -17.452 -15.581 28.468 1.00 0.00 29 GLU A O 3
ATOM 3767 N N . ASN A 1 30 ? -18.087 -14.378 26.691 1.00 0.00 30 ASN A N 3
ATOM 3768 C CA . ASN A 1 30 ? -19.224 -13.770 27.372 1.00 0.00 30 ASN A CA 3
ATOM 3769 C C . ASN A 1 30 ? -20.442 -14.679 27.378 1.00 0.00 30 ASN A C 3
ATOM 3770 O O . ASN A 1 30 ? -20.535 -15.636 26.599 1.00 0.00 30 ASN A O 3
ATOM 3781 N N . ALA A 1 31 ? -21.380 -14.359 28.255 1.00 0.00 31 ALA A N 3
ATOM 3782 C CA . ALA A 1 31 ? -22.582 -15.150 28.429 1.00 0.00 31 ALA A CA 3
ATOM 3783 C C . ALA A 1 31 ? -23.495 -15.099 27.206 1.00 0.00 31 ALA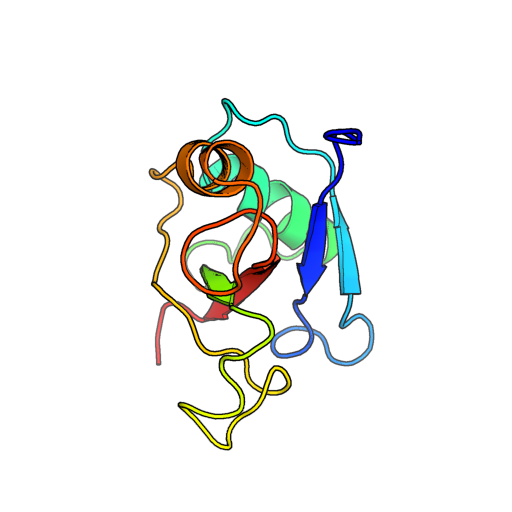 A C 3
ATOM 3784 O O . ALA A 1 31 ? -24.362 -15.928 27.072 1.00 0.00 31 ALA A O 3
ATOM 3791 N N . ASP A 1 32 ? -23.310 -14.115 26.319 1.00 0.00 32 ASP A N 3
ATOM 3792 C CA . ASP A 1 32 ? -24.098 -14.065 25.079 1.00 0.00 32 ASP A CA 3
ATOM 3793 C C . ASP A 1 32 ? -23.846 -15.325 24.274 1.00 0.00 32 ASP A C 3
ATOM 3794 O O . ASP A 1 32 ? -24.777 -15.956 23.757 1.00 0.00 32 ASP A O 3
ATOM 3803 N N . ARG A 1 33 ? -22.578 -15.696 24.187 1.00 0.00 33 ARG A N 3
ATOM 3804 C CA . ARG A 1 33 ? -22.160 -16.889 23.475 1.00 0.00 33 ARG A CA 3
ATOM 3805 C C . ARG A 1 33 ? -22.613 -18.134 24.208 1.00 0.00 33 ARG A C 3
ATOM 3806 O O . ARG A 1 33 ? -23.173 -19.050 23.612 1.00 0.00 33 ARG A O 3
ATOM 3827 N N . ILE A 1 34 ? -22.387 -18.140 25.517 1.00 0.00 34 ILE A N 3
ATOM 3828 C CA . ILE A 1 34 ? -22.713 -19.285 26.352 1.00 0.00 34 ILE A CA 3
ATOM 3829 C C . ILE A 1 34 ? -24.221 -19.541 26.354 1.00 0.00 34 ILE A C 3
ATOM 3830 O O . ILE A 1 34 ? -24.672 -20.682 26.187 1.00 0.00 34 ILE A O 3
ATOM 3846 N N . LEU A 1 35 ? -24.992 -18.474 26.509 1.00 0.00 35 LEU A N 3
ATOM 3847 C CA . LEU A 1 35 ? -26.441 -18.561 26.508 1.00 0.00 35 LEU A CA 3
ATOM 3848 C C . LEU A 1 35 ? -26.936 -19.020 25.159 1.00 0.00 35 LEU A C 3
ATOM 3849 O O . LEU A 1 35 ? -27.783 -19.894 25.066 1.00 0.00 35 LEU A O 3
ATOM 3865 N N . GLY A 1 36 ? -26.372 -18.444 24.110 1.00 0.00 36 GLY A N 3
ATOM 3866 C CA . GLY A 1 36 ? -26.778 -18.794 22.775 1.00 0.00 36 GLY A CA 3
ATOM 3867 C C . GLY A 1 36 ? -26.472 -20.231 22.435 1.00 0.00 36 GLY A C 3
ATOM 3868 O O . GLY A 1 36 ? -27.272 -20.901 21.801 1.00 0.00 36 GLY A O 3
ATOM 3872 N N . ALA A 1 37 ? -25.318 -20.706 22.876 1.00 0.00 37 ALA A N 3
ATOM 3873 C CA . ALA A 1 37 ? -24.899 -22.078 22.624 1.00 0.00 37 ALA A CA 3
ATOM 3874 C C . ALA A 1 37 ? -25.882 -23.077 23.221 1.00 0.00 37 ALA A C 3
ATOM 3875 O O . ALA A 1 37 ? -26.280 -24.047 22.565 1.00 0.00 37 ALA A O 3
ATOM 3882 N N . ALA A 1 38 ? -26.258 -22.846 24.465 1.00 0.00 38 ALA A N 3
ATOM 3883 C CA . ALA A 1 38 ? -27.181 -23.720 25.166 1.00 0.00 38 ALA A CA 3
ATOM 3884 C C . ALA A 1 38 ? -28.606 -23.553 24.661 1.00 0.00 38 ALA A C 3
ATOM 3885 O O . ALA A 1 38 ? -29.305 -24.531 24.406 1.00 0.00 38 ALA A O 3
ATOM 3892 N N . LEU A 1 39 ? -29.009 -22.312 24.496 1.00 0.00 39 LEU A N 3
ATOM 3893 C CA . LEU A 1 39 ? -30.360 -21.970 24.082 1.00 0.00 39 LEU A CA 3
ATOM 3894 C C . LEU A 1 39 ? -30.639 -22.512 22.671 1.00 0.00 39 LEU A C 3
ATOM 3895 O O . LEU A 1 39 ? -31.763 -22.916 22.353 1.00 0.00 39 LEU A O 3
ATOM 3911 N N . GLU A 1 40 ? -29.599 -22.516 21.837 1.00 0.00 40 GLU A N 3
ATOM 3912 C CA . GLU A 1 40 ? -29.677 -23.041 20.474 1.00 0.00 40 GLU A CA 3
ATOM 3913 C C . GLU A 1 40 ? -30.050 -24.522 20.482 1.00 0.00 40 GLU A C 3
ATOM 3914 O O . GLU A 1 40 ? -30.851 -24.968 19.661 1.00 0.00 40 GLU A O 3
ATOM 3926 N N . LYS A 1 41 ? -29.496 -25.269 21.440 1.00 0.00 41 LYS A N 3
ATOM 3927 C CA . LYS A 1 41 ? -29.758 -26.695 21.558 1.00 0.00 41 LYS A CA 3
ATOM 3928 C C . LYS A 1 41 ? -31.242 -26.952 21.792 1.00 0.00 41 LYS A C 3
ATOM 3929 O O . LYS A 1 41 ? -31.814 -27.900 21.255 1.00 0.00 41 LYS A O 3
ATOM 3948 N N . TYR A 1 42 ? -31.864 -26.096 22.588 1.00 0.00 42 TYR A N 3
ATOM 3949 C CA . TYR A 1 42 ? -33.275 -26.236 22.895 1.00 0.00 42 TYR A CA 3
ATOM 3950 C C . TYR A 1 42 ? -34.149 -25.605 21.810 1.00 0.00 42 TYR A C 3
ATOM 3951 O O . TYR A 1 42 ? -35.373 -25.687 21.863 1.00 0.00 42 TYR A O 3
ATOM 3969 N N . GLY A 1 43 ? -33.508 -24.984 20.822 1.00 0.00 43 GLY A N 3
ATOM 3970 C CA . GLY A 1 43 ? -34.235 -24.367 19.722 1.00 0.00 43 GLY A CA 3
ATOM 3971 C C . GLY A 1 43 ? -34.964 -23.103 20.133 1.00 0.00 43 GLY A C 3
ATOM 3972 O O . GLY A 1 43 ? -35.955 -22.717 19.510 1.00 0.00 43 GLY A O 3
ATOM 3976 N N . LEU A 1 44 ? -34.480 -22.460 21.182 1.00 0.00 44 LEU A N 3
ATOM 3977 C CA . LEU A 1 44 ? -35.112 -21.253 21.701 1.00 0.00 44 LEU A CA 3
ATOM 3978 C C . LEU A 1 44 ? -34.219 -20.032 21.507 1.00 0.00 44 LEU A C 3
ATOM 3979 O O . LEU A 1 44 ? -34.443 -18.995 22.126 1.00 0.00 44 LEU A O 3
ATOM 3995 N N . GLU A 1 45 ? -33.232 -20.155 20.621 1.00 0.00 45 GLU A N 3
ATOM 3996 C CA . GLU A 1 45 ? -32.244 -19.092 20.375 1.00 0.00 45 GLU A CA 3
ATOM 3997 C C . GLU A 1 45 ? -32.937 -17.789 19.957 1.00 0.00 45 GLU A C 3
ATOM 3998 O O . GLU A 1 45 ? -32.506 -16.697 20.324 1.00 0.00 45 GLU A O 3
ATOM 4010 N N . HIS A 1 46 ? -34.024 -17.926 19.221 1.00 0.00 46 HIS A N 3
ATOM 4011 C CA . HIS A 1 46 ? -34.817 -16.787 18.764 1.00 0.00 46 HIS A CA 3
ATOM 4012 C C . HIS A 1 46 ? -35.370 -15.982 19.953 1.00 0.00 46 HIS A C 3
ATOM 4013 O O . HIS A 1 46 ? -35.401 -14.751 19.926 1.00 0.00 46 HIS A O 3
ATOM 4027 N N . SER A 1 47 ? -35.790 -16.692 20.988 1.00 0.00 47 SER A N 3
ATOM 4028 C CA . SER A 1 47 ? -36.400 -16.078 22.161 1.00 0.00 47 SER A CA 3
ATOM 4029 C C . SER A 1 47 ? -35.361 -15.692 23.223 1.00 0.00 47 SER A C 3
ATOM 4030 O O . SER A 1 47 ? -35.700 -15.505 24.382 1.00 0.00 47 SER A O 3
ATOM 4038 N N . LYS A 1 48 ? -34.109 -15.531 22.805 1.00 0.00 48 LYS A N 3
ATOM 4039 C CA . LYS A 1 48 ? -33.008 -15.191 23.725 1.00 0.00 48 LYS A CA 3
ATOM 4040 C C . LYS A 1 48 ? -33.260 -13.863 24.446 1.00 0.00 48 LYS A C 3
ATOM 4041 O O . LYS A 1 48 ? -32.616 -13.552 25.450 1.00 0.00 48 LYS A O 3
ATOM 4060 N N . ASP A 1 49 ? -34.195 -13.102 23.929 1.00 0.00 49 ASP A N 3
ATOM 4061 C CA . ASP A 1 49 ? -34.508 -11.784 24.446 1.00 0.00 49 ASP A CA 3
ATOM 4062 C C . ASP A 1 49 ? -35.006 -11.849 25.886 1.00 0.00 49 ASP A C 3
ATOM 4063 O O . ASP A 1 49 ? -34.715 -10.962 26.689 1.00 0.00 49 ASP A O 3
ATOM 4072 N N . ASP A 1 50 ? -35.748 -12.902 26.213 1.00 0.00 50 ASP A N 3
ATOM 4073 C CA . ASP A 1 50 ? -36.328 -13.023 27.544 1.00 0.00 50 ASP A CA 3
ATOM 4074 C C . ASP A 1 50 ? -35.597 -14.031 28.441 1.00 0.00 50 ASP A C 3
ATOM 4075 O O . ASP A 1 50 ? -36.127 -14.434 29.464 1.00 0.00 50 ASP A O 3
ATOM 4084 N N . PHE A 1 51 ? -34.368 -14.408 28.091 1.00 0.00 51 PHE A N 3
ATOM 4085 C CA . PHE A 1 51 ? -33.627 -15.374 28.920 1.00 0.00 51 PHE A CA 3
ATOM 4086 C C . PHE A 1 51 ? -32.244 -14.872 29.330 1.00 0.00 51 PHE A C 3
ATOM 4087 O O . PHE A 1 51 ? -31.613 -14.092 28.622 1.00 0.00 51 PHE A O 3
ATOM 4104 N N . ILE A 1 52 ? -31.799 -15.341 30.494 1.00 0.00 52 ILE A N 3
ATOM 4105 C CA . ILE A 1 52 ? -30.459 -15.078 31.014 1.00 0.00 52 ILE A CA 3
ATOM 4106 C C . ILE A 1 52 ? -29.922 -16.366 31.647 1.00 0.00 52 ILE A C 3
ATOM 4107 O O . ILE A 1 52 ? -30.641 -17.372 31.718 1.00 0.00 52 ILE A O 3
ATOM 4123 N N . LEU A 1 53 ? -28.688 -16.343 32.107 1.00 0.00 53 LEU A N 3
ATOM 4124 C CA . LEU A 1 53 ? -28.088 -17.521 32.714 1.00 0.00 53 LEU A CA 3
ATOM 4125 C C . LEU A 1 53 ? -28.097 -17.406 34.223 1.00 0.00 53 LEU A C 3
ATOM 4126 O O . LEU A 1 53 ? -27.854 -16.347 34.762 1.00 0.00 53 LEU A O 3
ATOM 4142 N N . VAL A 1 54 ? -28.404 -18.489 34.897 1.00 0.00 54 VAL A N 3
ATOM 4143 C CA . VAL A 1 54 ? -28.377 -18.500 36.348 1.00 0.00 54 VAL A CA 3
ATOM 4144 C C . VAL A 1 54 ? -27.462 -19.605 36.854 1.00 0.00 54 VAL A C 3
ATOM 4145 O O . VAL A 1 54 ? -27.589 -20.767 36.462 1.00 0.00 54 VAL A O 3
ATOM 4158 N N . GLU A 1 55 ? -26.531 -19.238 37.702 1.00 0.00 55 GLU A N 3
ATOM 4159 C CA . GLU A 1 55 ? -25.582 -20.192 38.248 1.00 0.00 55 GLU A CA 3
ATOM 4160 C C . GLU A 1 55 ? -26.151 -20.789 39.521 1.00 0.00 55 GLU A C 3
ATOM 4161 O O . GLU A 1 55 ? -26.535 -20.056 40.427 1.00 0.00 55 GLU A O 3
ATOM 4173 N N . VAL A 1 56 ? -26.213 -22.101 39.591 1.00 0.00 56 VAL A N 3
ATOM 4174 C CA . VAL A 1 56 ? -26.796 -22.760 40.746 1.00 0.00 56 VAL A CA 3
ATOM 4175 C C . VAL A 1 56 ? -25.851 -23.778 41.337 1.00 0.00 56 VAL A C 3
ATOM 4176 O O . VAL A 1 56 ? -25.168 -24.511 40.606 1.00 0.00 56 VAL A O 3
ATOM 4189 N N . SER A 1 57 ? -25.793 -23.804 42.658 1.00 0.00 57 SER A N 3
ATOM 4190 C CA . SER A 1 57 ? -25.001 -24.768 43.361 1.00 0.00 57 SER A CA 3
ATOM 4191 C C . SER A 1 57 ? -25.489 -26.174 43.016 1.00 0.00 57 SER A C 3
ATOM 4192 O O . SER A 1 57 ? -26.690 -26.435 42.985 1.00 0.00 57 SER A O 3
ATOM 4200 N N . ASN A 1 58 ? -24.558 -27.058 42.758 1.00 0.00 58 ASN A N 3
ATOM 4201 C CA . ASN A 1 58 ? -24.874 -28.422 42.346 1.00 0.00 58 ASN A CA 3
ATOM 4202 C C . ASN A 1 58 ? -25.313 -29.274 43.538 1.00 0.00 58 ASN A C 3
ATOM 4203 O O . ASN A 1 58 ? -25.870 -30.359 43.372 1.00 0.00 58 ASN A O 3
ATOM 4214 N N . ASP A 1 59 ? -25.072 -28.769 44.728 1.00 0.00 59 ASP A N 3
ATOM 4215 C CA . ASP A 1 59 ? -25.399 -29.487 45.944 1.00 0.00 59 ASP A CA 3
ATOM 4216 C C . ASP A 1 59 ? -26.890 -29.422 46.293 1.00 0.00 59 ASP A C 3
ATOM 4217 O O . ASP A 1 59 ? -27.345 -28.526 47.005 1.00 0.00 59 ASP A O 3
ATOM 4226 N N . ASP A 1 60 ? -27.632 -30.408 45.772 1.00 0.00 60 ASP A N 3
ATOM 4227 C CA . ASP A 1 60 ? -29.076 -30.569 46.015 1.00 0.00 60 ASP A CA 3
ATOM 4228 C C . ASP A 1 60 ? -29.876 -29.358 45.561 1.00 0.00 60 ASP A C 3
ATOM 4229 O O . ASP A 1 60 ? -29.759 -28.936 44.418 1.00 0.00 60 ASP A O 3
ATOM 4238 N N . ASP A 1 61 ? -30.698 -28.809 46.455 1.00 0.00 61 ASP A N 3
ATOM 4239 C CA . ASP A 1 61 ? -31.510 -27.638 46.121 1.00 0.00 61 ASP A CA 3
ATOM 4240 C C . ASP A 1 61 ? -30.599 -26.474 45.828 1.00 0.00 61 ASP A C 3
ATOM 4241 O O . ASP A 1 61 ? -30.869 -25.662 44.943 1.00 0.00 61 ASP A O 3
ATOM 4250 N N . ARG A 1 62 ? -29.513 -26.445 46.589 1.00 0.00 62 ARG A N 3
ATOM 4251 C CA . ARG A 1 62 ? -28.438 -25.470 46.523 1.00 0.00 62 ARG A CA 3
ATOM 4252 C C . ARG A 1 62 ? -27.808 -25.390 47.894 1.00 0.00 62 ARG A C 3
ATOM 4253 O O . ARG A 1 62 ? -26.769 -24.767 48.086 1.00 0.00 62 ARG A O 3
ATOM 4274 N N . LYS A 1 63 ? -28.490 -25.996 48.863 1.00 0.00 63 LYS A N 3
ATOM 4275 C CA . LYS A 1 63 ? -28.031 -25.998 50.227 1.00 0.00 63 LYS A CA 3
ATOM 4276 C C . LYS A 1 63 ? -27.792 -27.423 50.696 1.00 0.00 63 LYS A C 3
ATOM 4277 O O . LYS A 1 63 ? -26.655 -27.828 50.917 1.00 0.00 63 LYS A O 3
ATOM 4296 N N . SER A 1 64 ? -28.876 -28.196 50.804 1.00 0.00 64 SER A N 3
ATOM 4297 C CA . SER A 1 64 ? -28.814 -29.556 51.329 1.00 0.00 64 SER A CA 3
ATOM 4298 C C . SER A 1 64 ? -30.133 -30.300 51.111 1.00 0.00 64 SER A C 3
ATOM 4299 O O . SER A 1 64 ? -30.156 -31.375 50.519 1.00 0.00 64 SER A O 3
ATOM 4307 N N . MET A 1 65 ? -31.229 -29.739 51.608 1.00 0.00 65 MET A N 3
ATOM 4308 C CA . MET A 1 65 ? -32.518 -30.403 51.507 1.00 0.00 65 MET A CA 3
ATOM 4309 C C . MET A 1 65 ? -33.642 -29.425 51.201 1.00 0.00 65 MET A C 3
ATOM 4310 O O . MET A 1 65 ? -33.846 -28.459 51.935 1.00 0.00 65 MET A O 3
ATOM 4324 N N . SER A 1 66 ? -34.358 -29.701 50.110 1.00 0.00 66 SER A N 3
ATOM 4325 C CA . SER A 1 66 ? -35.513 -28.918 49.659 1.00 0.00 66 SER A CA 3
ATOM 4326 C C . SER A 1 66 ? -35.862 -29.318 48.237 1.00 0.00 66 SER A C 3
ATOM 4327 O O . SER A 1 66 ? -37.029 -29.308 47.846 1.00 0.00 66 SER A O 3
ATOM 4335 N N . ASP A 1 67 ? -34.826 -29.698 47.482 1.00 0.00 67 ASP A N 3
ATOM 4336 C CA . ASP A 1 67 ? -34.942 -30.045 46.063 1.00 0.00 67 ASP A CA 3
ATOM 4337 C C . ASP A 1 67 ? -35.371 -28.836 45.258 1.00 0.00 67 ASP A C 3
ATOM 4338 O O . ASP A 1 67 ? -36.509 -28.373 45.360 1.00 0.00 67 ASP A O 3
ATOM 4347 N N . LEU A 1 68 ? -34.452 -28.320 44.470 1.00 0.00 68 LEU A N 3
ATOM 4348 C CA . LEU A 1 68 ? -34.697 -27.122 43.688 1.00 0.00 68 LEU A CA 3
ATOM 4349 C C . LEU A 1 68 ? -35.816 -27.311 42.665 1.00 0.00 68 LEU A C 3
ATOM 4350 O O . LEU A 1 68 ? -35.630 -27.930 41.616 1.00 0.00 68 LEU A O 3
ATOM 4366 N N . ARG A 1 69 ? -36.990 -26.823 43.003 1.00 0.00 69 ARG A N 3
ATOM 4367 C CA . ARG A 1 69 ? -38.089 -26.814 42.076 1.00 0.00 69 ARG A CA 3
ATOM 4368 C C . ARG A 1 69 ? -38.165 -25.471 41.402 1.00 0.00 69 ARG A C 3
ATOM 4369 O O . ARG A 1 69 ? -38.088 -25.369 40.181 1.00 0.00 69 ARG A O 3
ATOM 4390 N N . GLU A 1 70 ? -38.288 -24.433 42.192 1.00 0.00 70 GLU A N 3
ATOM 4391 C CA . GLU A 1 70 ? -38.234 -23.111 41.657 1.00 0.00 70 GLU A CA 3
ATOM 4392 C C . GLU A 1 70 ? -36.799 -22.658 41.690 1.00 0.00 70 GLU A C 3
ATOM 4393 O O . GLU A 1 70 ? -36.372 -21.931 42.589 1.00 0.00 70 GLU A O 3
ATOM 4405 N N . ILE A 1 71 ? -36.045 -23.159 40.724 1.00 0.00 71 ILE A N 3
ATOM 4406 C CA . ILE A 1 71 ? -34.626 -22.905 40.620 1.00 0.00 71 ILE A CA 3
ATOM 4407 C C . ILE A 1 71 ? -34.328 -21.414 40.578 1.00 0.00 71 ILE A C 3
ATOM 4408 O O . ILE A 1 71 ? -34.878 -20.671 39.765 1.00 0.00 71 ILE A O 3
ATOM 4424 N N . ASP A 1 72 ? -33.487 -20.985 41.484 1.00 0.00 72 ASP A N 3
ATOM 4425 C CA . ASP A 1 72 ? -33.122 -19.585 41.587 1.00 0.00 72 ASP A CA 3
ATOM 4426 C C . ASP A 1 72 ? -31.821 -19.297 40.854 1.00 0.00 72 ASP A C 3
ATOM 4427 O O . ASP A 1 72 ? -31.837 -18.867 39.698 1.00 0.00 72 ASP A O 3
ATOM 4436 N N . GLY A 1 73 ? -30.713 -19.557 41.510 1.00 0.00 73 GLY A N 3
ATOM 4437 C CA . GLY A 1 73 ? -29.423 -19.322 40.927 1.00 0.00 73 GLY A CA 3
ATOM 4438 C C . GLY A 1 73 ? -29.032 -17.866 40.946 1.00 0.00 73 GLY A C 3
ATOM 4439 O O . GLY A 1 73 ? -29.827 -17.004 41.323 1.00 0.00 73 GLY A O 3
ATOM 4443 N N . ARG A 1 74 ? -27.809 -17.589 40.554 1.00 0.00 74 ARG A N 3
ATOM 4444 C CA . ARG A 1 74 ? -27.331 -16.232 40.485 1.00 0.00 74 ARG A CA 3
ATOM 4445 C C . ARG A 1 74 ? -27.653 -15.665 39.115 1.00 0.00 74 ARG A C 3
ATOM 4446 O O . ARG A 1 74 ? -27.181 -16.192 38.112 1.00 0.00 74 ARG A O 3
ATOM 4467 N N . PRO A 1 75 ? -28.490 -14.609 39.046 1.00 0.00 75 PRO A N 3
ATOM 4468 C CA . PRO A 1 75 ? -28.858 -13.989 37.771 1.00 0.00 75 PRO A CA 3
ATOM 4469 C C . PRO A 1 75 ? -27.646 -13.398 37.066 1.00 0.00 75 PRO A C 3
ATOM 4470 O O . PRO A 1 75 ? -27.026 -12.445 37.546 1.00 0.00 75 PRO A O 3
ATOM 4481 N N . ILE A 1 76 ? -27.314 -13.975 35.937 1.00 0.00 76 ILE A N 3
ATOM 4482 C CA . ILE A 1 76 ? -26.171 -13.569 35.161 1.00 0.00 76 ILE A CA 3
ATOM 4483 C C . ILE A 1 76 ? -26.600 -13.136 33.762 1.00 0.00 76 ILE A C 3
ATOM 4484 O O . ILE A 1 76 ? -27.100 -13.948 32.975 1.00 0.00 76 ILE A O 3
ATOM 4500 N N . PRO A 1 77 ? -26.439 -11.849 33.444 1.00 0.00 77 PRO A N 3
ATOM 4501 C CA . PRO A 1 77 ? -26.771 -11.318 32.124 1.00 0.00 77 PRO A CA 3
ATOM 4502 C C . PRO A 1 77 ? -25.798 -11.821 31.059 1.00 0.00 77 PRO A C 3
ATOM 4503 O O . PRO A 1 77 ? -24.677 -12.230 31.374 1.00 0.00 77 PRO A O 3
ATOM 4514 N N . PRO A 1 78 ? -26.208 -11.782 29.783 1.00 0.00 78 PRO A N 3
ATOM 4515 C CA . PRO A 1 78 ? -25.367 -12.224 28.664 1.00 0.00 78 PRO A CA 3
ATOM 4516 C C . PRO A 1 78 ? -24.047 -11.443 28.594 1.00 0.00 78 PRO A C 3
ATOM 4517 O O . PRO A 1 78 ? -23.024 -11.956 28.149 1.00 0.00 78 PRO A O 3
ATOM 4528 N N . THR A 1 79 ? -24.086 -10.211 29.053 1.00 0.00 79 THR A N 3
ATOM 4529 C CA . THR A 1 79 ? -22.922 -9.336 29.009 1.00 0.00 79 THR A CA 3
ATOM 4530 C C . THR A 1 79 ? -21.890 -9.673 30.124 1.00 0.00 79 THR A C 3
ATOM 4531 O O . THR A 1 79 ? -20.838 -9.038 30.224 1.00 0.00 79 THR A O 3
ATOM 4542 N N . GLU A 1 80 ? -22.203 -10.655 30.960 1.00 0.00 80 GLU A N 3
ATOM 4543 C CA . GLU A 1 80 ? -21.298 -11.057 32.041 1.00 0.00 80 GLU A CA 3
ATOM 4544 C C . GLU A 1 80 ? -20.491 -12.308 31.634 1.00 0.00 80 GLU A C 3
ATOM 4545 O O . GLU A 1 80 ? -20.887 -13.046 30.736 1.00 0.00 80 GLU A O 3
ATOM 4557 N N . CYS A 1 81 ? -19.362 -12.516 32.293 1.00 0.00 81 CYS A N 3
ATOM 4558 C CA . CYS A 1 81 ? -18.536 -13.701 32.088 1.00 0.00 81 CYS A CA 3
ATOM 4559 C C . CYS A 1 81 ? -18.378 -14.434 33.421 1.00 0.00 81 CYS A C 3
ATOM 4560 O O . CYS A 1 81 ? -17.399 -14.227 34.147 1.00 0.00 81 CYS A O 3
ATOM 4568 N N . PRO A 1 82 ? -19.351 -15.297 33.757 1.00 0.00 82 PRO A N 3
ATOM 4569 C CA . PRO A 1 82 ? -19.409 -15.976 35.065 1.00 0.00 82 PRO A CA 3
ATOM 4570 C C . PRO A 1 82 ? -18.318 -17.027 35.273 1.00 0.00 82 PRO A C 3
ATOM 4571 O O . PRO A 1 82 ? -18.037 -17.426 36.405 1.00 0.00 82 PRO A O 3
ATOM 4582 N N . LEU A 1 83 ? -17.693 -17.457 34.189 1.00 0.00 83 LEU A N 3
ATOM 4583 C CA . LEU A 1 83 ? -16.688 -18.512 34.257 1.00 0.00 83 LEU A CA 3
ATOM 4584 C C . LEU A 1 83 ? -15.481 -18.101 35.082 1.00 0.00 83 LEU A C 3
ATOM 4585 O O . LEU A 1 83 ? -14.812 -18.954 35.673 1.00 0.00 83 LEU A O 3
ATOM 4601 N N . PHE A 1 84 ? -15.194 -16.804 35.120 1.00 0.00 84 PHE A N 3
ATOM 4602 C CA . PHE A 1 84 ? -14.075 -16.302 35.899 1.00 0.00 84 PHE A CA 3
ATOM 4603 C C . PHE A 1 84 ? -14.227 -16.644 37.377 1.00 0.00 84 PHE A C 3
ATOM 4604 O O . PHE A 1 84 ? -13.299 -17.170 37.991 1.00 0.00 84 PHE A O 3
ATOM 4621 N N . GLU A 1 85 ? -15.403 -16.383 37.940 1.00 0.00 85 GLU A N 3
ATOM 4622 C CA . GLU A 1 85 ? -15.645 -16.718 39.337 1.00 0.00 85 GLU A CA 3
ATOM 4623 C C . GLU A 1 85 ? -15.709 -18.222 39.533 1.00 0.00 85 GLU A C 3
ATOM 4624 O O . GLU A 1 85 ? -15.204 -18.748 40.527 1.00 0.00 85 GLU A O 3
ATOM 4636 N N . MET A 1 86 ? -16.324 -18.915 38.577 1.00 0.00 86 MET A N 3
ATOM 4637 C CA . MET A 1 86 ? -16.457 -20.362 38.645 1.00 0.00 86 MET A CA 3
ATOM 4638 C C . MET A 1 86 ? -15.103 -21.035 38.727 1.00 0.00 86 MET A C 3
ATOM 4639 O O . MET A 1 86 ? -14.804 -21.736 39.686 1.00 0.00 86 MET A O 3
ATOM 4653 N N . THR A 1 87 ? -14.284 -20.800 37.725 1.00 0.00 87 THR A N 3
ATOM 4654 C CA . THR A 1 87 ? -12.992 -21.443 37.615 1.00 0.00 87 THR A CA 3
ATOM 4655 C C . THR A 1 87 ? -12.068 -21.067 38.775 1.00 0.00 87 THR A C 3
ATOM 4656 O O . THR A 1 87 ? -11.327 -21.905 39.283 1.00 0.00 87 THR A O 3
ATOM 4667 N N . ALA A 1 88 ? -12.114 -19.808 39.191 1.00 0.00 88 ALA A N 3
ATOM 4668 C CA . ALA A 1 88 ? -11.307 -19.344 40.319 1.00 0.00 88 ALA A CA 3
ATOM 4669 C C . ALA A 1 88 ? -11.670 -20.105 41.599 1.00 0.00 88 ALA A C 3
ATOM 4670 O O . ALA A 1 88 ? -10.815 -20.372 42.438 1.00 0.00 88 ALA A O 3
ATOM 4677 N N . ARG A 1 89 ? -12.945 -20.436 41.732 1.00 0.00 89 ARG A N 3
ATOM 4678 C CA . ARG A 1 89 ? -13.454 -21.173 42.892 1.00 0.00 89 ARG A CA 3
ATOM 4679 C C . ARG A 1 89 ? -13.661 -22.665 42.568 1.00 0.00 89 ARG A C 3
ATOM 4680 O O . ARG A 1 89 ? -14.334 -23.379 43.320 1.00 0.00 89 ARG A O 3
ATOM 4701 N N . SER A 1 90 ? -13.124 -23.111 41.419 1.00 0.00 90 SER A N 3
ATOM 4702 C CA . SER A 1 90 ? -13.291 -24.495 40.940 1.00 0.00 90 SER A CA 3
ATOM 4703 C C . SER A 1 90 ? -13.103 -25.526 42.051 1.00 0.00 90 SER A C 3
ATOM 4704 O O . SER A 1 90 ? -12.151 -25.455 42.833 1.00 0.00 90 SER A O 3
ATOM 4712 N N . GLY A 1 91 ? -14.023 -26.477 42.111 1.00 0.00 91 GLY A N 3
ATOM 4713 C CA . GLY A 1 91 ? -13.968 -27.505 43.117 1.00 0.00 91 GLY A CA 3
ATOM 4714 C C . GLY A 1 91 ? -15.155 -27.458 44.050 1.00 0.00 91 GLY A C 3
ATOM 4715 O O . GLY A 1 91 ? -15.631 -28.494 44.501 1.00 0.00 91 GLY A O 3
ATOM 4719 N N . ASN A 1 92 ? -15.644 -26.260 44.340 1.00 0.00 92 ASN A N 3
ATOM 4720 C CA . ASN A 1 92 ? -16.826 -26.118 45.186 1.00 0.00 92 ASN A CA 3
ATOM 4721 C C . ASN A 1 92 ? -18.062 -26.006 44.332 1.00 0.00 92 ASN A C 3
ATOM 4722 O O . ASN A 1 92 ? -18.082 -25.245 43.361 1.00 0.00 92 ASN A O 3
ATOM 4733 N N . GLY A 1 93 ? -19.093 -26.764 44.676 1.00 0.00 93 GLY A N 3
ATOM 4734 C CA . GLY A 1 93 ? -20.306 -26.754 43.885 1.00 0.00 93 GLY A CA 3
ATOM 4735 C C . GLY A 1 93 ? -21.193 -25.587 44.204 1.00 0.00 93 GLY A C 3
ATOM 4736 O O . GLY A 1 93 ? -22.152 -25.330 43.491 1.00 0.00 93 GLY A O 3
ATOM 4740 N N . GLU A 1 94 ? -20.867 -24.885 45.281 1.00 0.00 94 GLU A N 3
ATOM 4741 C CA . GLU A 1 94 ? -21.627 -23.725 45.717 1.00 0.00 94 GLU A CA 3
ATOM 4742 C C . GLU A 1 94 ? -21.620 -22.622 44.647 1.00 0.00 94 GLU A C 3
ATOM 4743 O O . GLU A 1 94 ? -22.596 -22.442 43.929 1.00 0.00 94 GLU A O 3
ATOM 4755 N N . ASN A 1 95 ? -20.514 -21.890 44.558 1.00 0.00 95 ASN A N 3
ATOM 4756 C CA . ASN A 1 95 ? -20.377 -20.821 43.566 1.00 0.00 95 ASN A CA 3
ATOM 4757 C C . ASN A 1 95 ? -19.134 -21.049 42.719 1.00 0.00 95 ASN A C 3
ATOM 4758 O O . ASN A 1 95 ? -18.649 -20.141 42.040 1.00 0.00 95 ASN A O 3
ATOM 4769 N N . GLY A 1 96 ? -18.610 -22.261 42.770 1.00 0.00 96 GLY A N 3
ATOM 4770 C CA . GLY A 1 96 ? -17.415 -22.578 42.024 1.00 0.00 96 GLY A CA 3
ATOM 4771 C C . GLY A 1 96 ? -17.714 -23.300 40.736 1.00 0.00 96 GLY A C 3
ATOM 4772 O O . GLY A 1 96 ? -18.857 -23.445 40.359 1.00 0.00 96 GLY A O 3
ATOM 4776 N N . PHE A 1 97 ? -16.675 -23.771 40.078 1.00 0.00 97 PHE A N 3
ATOM 4777 C CA . PHE A 1 97 ? -16.799 -24.465 38.793 1.00 0.00 97 PHE A CA 3
ATOM 4778 C C . PHE A 1 97 ? -17.326 -25.891 38.978 1.00 0.00 97 PHE A C 3
ATOM 4779 O O . PHE A 1 97 ? -17.466 -26.650 38.021 1.00 0.00 97 PHE A O 3
ATOM 4796 N N . ASP A 1 98 ? -17.621 -26.248 40.215 1.00 0.00 98 ASP A N 3
ATOM 4797 C CA . ASP A 1 98 ? -18.199 -27.545 40.493 1.00 0.00 98 ASP A CA 3
ATOM 4798 C C . ASP A 1 98 ? -19.729 -27.410 40.457 1.00 0.00 98 ASP A C 3
ATOM 4799 O O . ASP A 1 98 ? -20.466 -28.344 40.753 1.00 0.00 98 ASP A O 3
ATOM 4808 N N . SER A 1 99 ? -20.183 -26.218 40.063 1.00 0.00 99 SER A N 3
ATOM 4809 C CA . SER A 1 99 ? -21.605 -25.892 39.980 1.00 0.00 99 SER A CA 3
ATOM 4810 C C . SER A 1 99 ? -22.093 -26.086 38.554 1.00 0.00 99 SER A C 3
ATOM 4811 O O . SER A 1 99 ? -21.326 -26.492 37.675 1.00 0.00 99 SER A O 3
ATOM 4819 N N . PHE A 1 100 ? -23.359 -25.828 38.326 1.00 0.00 100 PHE A N 3
ATOM 4820 C CA . PHE A 1 100 ? -23.895 -25.898 36.996 1.00 0.00 100 PHE A CA 3
ATOM 4821 C C . PHE A 1 100 ? -24.540 -24.578 36.633 1.00 0.00 100 PHE A C 3
ATOM 4822 O O . PHE A 1 100 ? -24.929 -23.794 37.511 1.00 0.00 100 PHE A O 3
ATOM 4839 N N . LEU A 1 101 ? -24.666 -24.335 35.360 1.00 0.00 101 LEU A N 3
ATOM 4840 C CA . LEU A 1 101 ? -25.240 -23.112 34.888 1.00 0.00 101 LEU A CA 3
ATOM 4841 C C . LEU A 1 101 ? -26.542 -23.406 34.155 1.00 0.00 101 LEU A C 3
ATOM 4842 O O . LEU A 1 101 ? -26.581 -24.238 33.252 1.00 0.00 101 LEU A O 3
ATOM 4858 N N . ALA A 1 102 ? -27.602 -22.741 34.561 1.00 0.00 102 ALA A N 3
ATOM 4859 C CA . ALA A 1 102 ? -28.920 -22.998 34.011 1.00 0.00 102 ALA A CA 3
ATOM 4860 C C . ALA A 1 102 ? -29.471 -21.797 33.263 1.00 0.00 102 ALA A C 3
ATOM 4861 O O . ALA A 1 102 ? -28.945 -20.690 33.369 1.00 0.00 102 ALA A O 3
ATOM 4868 N N . ILE A 1 103 ? -30.533 -22.025 32.504 1.00 0.00 103 ILE A N 3
ATOM 4869 C CA . ILE A 1 103 ? -31.174 -20.970 31.738 1.00 0.00 103 ILE A CA 3
ATOM 4870 C C . ILE A 1 103 ? -32.543 -20.640 32.327 1.00 0.00 103 ILE A C 3
ATOM 4871 O O . ILE A 1 103 ? -33.376 -21.530 32.531 1.00 0.00 103 ILE A O 3
ATOM 4887 N N . LYS A 1 104 ? -32.763 -19.370 32.603 1.00 0.00 104 LYS A N 3
ATOM 4888 C CA . LYS A 1 104 ? -34.026 -18.900 33.105 1.00 0.00 104 LYS A CA 3
ATOM 4889 C C . LYS A 1 104 ? -34.445 -17.655 32.391 1.00 0.00 104 LYS A C 3
ATOM 4890 O O . LYS A 1 104 ? -33.652 -17.038 31.684 1.00 0.00 104 LYS A O 3
ATOM 4909 N N . ARG A 1 105 ? -35.681 -17.284 32.579 1.00 0.00 105 ARG A N 3
ATOM 4910 C CA . ARG A 1 105 ? -36.195 -16.068 32.005 1.00 0.00 105 ARG A CA 3
ATOM 4911 C C . ARG A 1 105 ? -35.640 -14.875 32.759 1.00 0.00 105 ARG A C 3
ATOM 4912 O O . ARG A 1 105 ? -35.453 -14.936 33.978 1.00 0.00 105 ARG A O 3
ATOM 4933 N N . LYS A 1 106 ? -35.355 -13.814 32.036 1.00 0.00 106 LYS A N 3
ATOM 4934 C CA . LYS A 1 106 ? -34.879 -12.579 32.638 1.00 0.00 106 LYS A CA 3
ATOM 4935 C C . LYS A 1 106 ? -35.942 -12.017 33.610 1.00 0.00 106 LYS A C 3
ATOM 4936 O O . LYS A 1 106 ? -37.141 -12.241 33.416 1.00 0.00 106 LYS A O 3
ATOM 4955 N N . PRO A 1 107 ? -35.512 -11.301 34.677 1.00 0.00 107 PRO A N 3
ATOM 4956 C CA . PRO A 1 107 ? -36.436 -10.731 35.676 1.00 0.00 107 PRO A CA 3
ATOM 4957 C C . PRO A 1 107 ? -37.507 -9.837 35.049 1.00 0.00 107 PRO A C 3
ATOM 4958 O O . PRO A 1 107 ? -38.683 -9.891 35.430 1.00 0.00 107 PRO A O 3
ATOM 4969 N N . HIS A 1 108 ? -37.102 -9.026 34.089 1.00 0.00 108 HIS A N 3
ATOM 4970 C CA . HIS A 1 108 ? -38.015 -8.127 33.408 1.00 0.00 108 HIS A CA 3
ATOM 4971 C C . HIS A 1 108 ? -37.604 -7.971 31.958 1.00 0.00 108 HIS A C 3
ATOM 4972 O O . HIS A 1 108 ? -36.572 -7.323 31.706 1.00 0.00 108 HIS A O 3
ATOM 4987 N N . SER A 1 1 ? -7.855 -30.238 35.178 1.00 0.00 1 SER A N 4
ATOM 4988 C CA . SER A 1 1 ? -8.793 -31.335 35.455 1.00 0.00 1 SER A CA 4
ATOM 4989 C C . SER A 1 1 ? -10.233 -30.895 35.211 1.00 0.00 1 SER A C 4
ATOM 4990 O O . SER A 1 1 ? -10.992 -31.571 34.509 1.00 0.00 1 SER A O 4
ATOM 5000 N N . MET A 1 2 ? -10.610 -29.754 35.772 1.00 0.00 2 MET A N 4
ATOM 5001 C CA . MET A 1 2 ? -11.957 -29.233 35.597 1.00 0.00 2 MET A CA 4
ATOM 5002 C C . MET A 1 2 ? -12.078 -28.439 34.309 1.00 0.00 2 MET A C 4
ATOM 5003 O O . MET A 1 2 ? -11.104 -28.305 33.555 1.00 0.00 2 MET A O 4
ATOM 5017 N N . PHE A 1 3 ? -13.282 -27.920 34.078 1.00 0.00 3 PHE A N 4
ATOM 5018 C CA . PHE A 1 3 ? -13.625 -27.125 32.904 1.00 0.00 3 PHE A CA 4
ATOM 5019 C C . PHE A 1 3 ? -13.759 -28.023 31.677 1.00 0.00 3 PHE A C 4
ATOM 5020 O O . PHE A 1 3 ? -14.869 -28.260 31.198 1.00 0.00 3 PHE A O 4
ATOM 5037 N N . GLY A 1 4 ? -12.641 -28.535 31.181 1.00 0.00 4 GLY A N 4
ATOM 5038 C CA . GLY A 1 4 ? -12.669 -29.424 30.034 1.00 0.00 4 GLY A CA 4
ATOM 5039 C C . GLY A 1 4 ? -12.852 -28.693 28.712 1.00 0.00 4 GLY A C 4
ATOM 5040 O O . GLY A 1 4 ? -12.041 -28.839 27.796 1.00 0.00 4 GLY A O 4
ATOM 5044 N N . GLY A 1 5 ? -13.903 -27.904 28.620 1.00 0.00 5 GLY A N 4
ATOM 5045 C CA . GLY A 1 5 ? -14.206 -27.177 27.406 1.00 0.00 5 GLY A CA 4
ATOM 5046 C C . GLY A 1 5 ? -15.682 -27.201 27.133 1.00 0.00 5 GLY A C 4
ATOM 5047 O O . GLY A 1 5 ? -16.266 -26.224 26.665 1.00 0.00 5 GLY A O 4
ATOM 5051 N N . SER A 1 6 ? -16.290 -28.329 27.420 1.00 0.00 6 SER A N 4
ATOM 5052 C CA . SER A 1 6 ? -17.710 -28.468 27.300 1.00 0.00 6 SER A CA 4
ATOM 5053 C C . SER A 1 6 ? -18.366 -28.238 28.655 1.00 0.00 6 SER A C 4
ATOM 5054 O O . SER A 1 6 ? -17.860 -28.688 29.683 1.00 0.00 6 SER A O 4
ATOM 5062 N N . LEU A 1 7 ? -19.469 -27.533 28.651 1.00 0.00 7 LEU A N 4
ATOM 5063 C CA . LEU A 1 7 ? -20.157 -27.206 29.874 1.00 0.00 7 LEU A CA 4
ATOM 5064 C C . LEU A 1 7 ? -21.402 -28.021 30.062 1.00 0.00 7 LEU A C 4
ATOM 5065 O O . LEU A 1 7 ? -22.154 -28.264 29.111 1.00 0.00 7 LEU A O 4
ATOM 5081 N N . LYS A 1 8 ? -21.605 -28.455 31.284 1.00 0.00 8 LYS A N 4
ATOM 5082 C CA . LYS A 1 8 ? -22.797 -29.156 31.661 1.00 0.00 8 LYS A CA 4
ATOM 5083 C C . LYS A 1 8 ? -23.868 -28.110 31.947 1.00 0.00 8 LYS A C 4
ATOM 5084 O O . LYS A 1 8 ? -23.871 -27.477 33.010 1.00 0.00 8 LYS A O 4
ATOM 5103 N N . VAL A 1 9 ? -24.744 -27.919 30.991 1.00 0.00 9 VAL A N 4
ATOM 5104 C CA . VAL A 1 9 ? -25.736 -26.862 31.048 1.00 0.00 9 VAL A CA 4
ATOM 5105 C C . VAL A 1 9 ? -27.116 -27.423 31.375 1.00 0.00 9 VAL A C 4
ATOM 5106 O O . VAL A 1 9 ? -27.578 -28.363 30.744 1.00 0.00 9 VAL A O 4
ATOM 5119 N N . TYR A 1 10 ? -27.740 -26.853 32.384 1.00 0.00 10 TYR A N 4
ATOM 5120 C CA . TYR A 1 10 ? -29.031 -27.312 32.876 1.00 0.00 10 TYR A CA 4
ATOM 5121 C C . TYR A 1 10 ? -30.177 -26.438 32.338 1.00 0.00 10 TYR A C 4
ATOM 5122 O O . TYR A 1 10 ? -30.128 -25.210 32.403 1.00 0.00 10 TYR A O 4
ATOM 5140 N N . GLY A 1 11 ? -31.193 -27.095 31.784 1.00 0.00 11 GLY A N 4
ATOM 5141 C CA . GLY A 1 11 ? -32.322 -26.385 31.192 1.00 0.00 11 GLY A CA 4
ATOM 5142 C C . GLY A 1 11 ? -33.615 -27.174 31.296 1.00 0.00 11 GLY A C 4
ATOM 5143 O O . GLY A 1 11 ? -34.497 -27.052 30.437 1.00 0.00 11 GLY A O 4
ATOM 5147 N N . GLY A 1 12 ? -33.728 -27.978 32.355 1.00 0.00 12 GLY A N 4
ATOM 5148 C CA . GLY A 1 12 ? -34.899 -28.831 32.548 1.00 0.00 12 GLY A CA 4
ATOM 5149 C C . GLY A 1 12 ? -36.196 -28.044 32.636 1.00 0.00 12 GLY A C 4
ATOM 5150 O O . GLY A 1 12 ? -37.267 -28.550 32.278 1.00 0.00 12 GLY A O 4
ATOM 5154 N N . GLU A 1 13 ? -36.104 -26.819 33.123 1.00 0.00 13 GLU A N 4
ATOM 5155 C CA . GLU A 1 13 ? -37.258 -25.930 33.225 1.00 0.00 13 GLU A CA 4
ATOM 5156 C C . GLU A 1 13 ? -37.859 -25.698 31.852 1.00 0.00 13 GLU A C 4
ATOM 5157 O O . GLU A 1 13 ? -39.067 -25.843 31.648 1.00 0.00 13 GLU A O 4
ATOM 5169 N N . ILE A 1 14 ? -37.007 -25.329 30.918 1.00 0.00 14 ILE A N 4
ATOM 5170 C CA . ILE A 1 14 ? -37.418 -25.048 29.558 1.00 0.00 14 ILE A CA 4
ATOM 5171 C C . ILE A 1 14 ? -37.854 -26.328 28.844 1.00 0.00 14 ILE A C 4
ATOM 5172 O O . ILE A 1 14 ? -38.919 -26.380 28.227 1.00 0.00 14 ILE A O 4
ATOM 5188 N N . VAL A 1 15 ? -37.034 -27.362 28.958 1.00 0.00 15 VAL A N 4
ATOM 5189 C CA . VAL A 1 15 ? -37.315 -28.639 28.326 1.00 0.00 15 VAL A CA 4
ATOM 5190 C C . VAL A 1 15 ? -37.018 -29.778 29.298 1.00 0.00 15 VAL A C 4
ATOM 5191 O O . VAL A 1 15 ? -35.861 -30.119 29.528 1.00 0.00 15 VAL A O 4
ATOM 5204 N N . PRO A 1 16 ? -38.065 -30.378 29.881 1.00 0.00 16 PRO A N 4
ATOM 5205 C CA . PRO A 1 16 ? -37.911 -31.449 30.872 1.00 0.00 16 PRO A CA 4
ATOM 5206 C C . PRO A 1 16 ? -37.283 -32.719 30.301 1.00 0.00 16 PRO A C 4
ATOM 5207 O O . PRO A 1 16 ? -36.680 -33.495 31.034 1.00 0.00 16 PRO A O 4
ATOM 5218 N N . THR A 1 17 ? -37.412 -32.925 28.997 1.00 0.00 17 THR A N 4
ATOM 5219 C CA . THR A 1 17 ? -36.851 -34.119 28.385 1.00 0.00 17 THR A CA 4
ATOM 5220 C C . THR A 1 17 ? -35.335 -33.957 28.147 1.00 0.00 17 THR A C 4
ATOM 5221 O O . THR A 1 17 ? -34.640 -34.917 27.807 1.00 0.00 17 THR A O 4
ATOM 5232 N N . ARG A 1 18 ? -34.831 -32.736 28.346 1.00 0.00 18 ARG A N 4
ATOM 5233 C CA . ARG A 1 18 ? -33.406 -32.453 28.214 1.00 0.00 18 ARG A CA 4
ATOM 5234 C C . ARG A 1 18 ? -32.918 -31.640 29.418 1.00 0.00 18 ARG A C 4
ATOM 5235 O O . ARG A 1 18 ? -32.609 -30.452 29.287 1.00 0.00 18 ARG A O 4
ATOM 5256 N N . PRO A 1 19 ? -32.867 -32.267 30.620 1.00 0.00 19 PRO A N 4
ATOM 5257 C CA . PRO A 1 19 ? -32.458 -31.578 31.851 1.00 0.00 19 PRO A CA 4
ATOM 5258 C C . PRO A 1 19 ? -31.042 -31.023 31.763 1.00 0.00 19 PRO A C 4
ATOM 5259 O O . PRO A 1 19 ? -30.764 -29.919 32.240 1.00 0.00 19 PRO A O 4
ATOM 5270 N N . TYR A 1 20 ? -30.156 -31.787 31.147 1.00 0.00 20 TYR A N 4
ATOM 5271 C CA . TYR A 1 20 ? -28.777 -31.374 30.977 1.00 0.00 20 TYR A CA 4
ATOM 5272 C C . TYR A 1 20 ? -28.344 -31.486 29.525 1.00 0.00 20 TYR A C 4
ATOM 5273 O O . TYR A 1 20 ? -28.606 -32.492 28.862 1.00 0.00 20 TYR A O 4
ATOM 5291 N N . VAL A 1 21 ? -27.667 -30.467 29.060 1.00 0.00 21 VAL A N 4
ATOM 5292 C CA . VAL A 1 21 ? -27.162 -30.402 27.707 1.00 0.00 21 VAL A CA 4
ATOM 5293 C C . VAL A 1 21 ? -25.695 -30.038 27.762 1.00 0.00 21 VAL A C 4
ATOM 5294 O O . VAL A 1 21 ? -25.199 -29.569 28.788 1.00 0.00 21 VAL A O 4
ATOM 5307 N N . SER A 1 22 ? -25.004 -30.273 26.700 1.00 0.00 22 SER A N 4
ATOM 5308 C CA . SER A 1 22 ? -23.588 -30.011 26.657 1.00 0.00 22 SER A CA 4
ATOM 5309 C C . SER A 1 22 ? -23.266 -28.996 25.582 1.00 0.00 22 SER A C 4
ATOM 5310 O O . SER A 1 22 ? -23.631 -29.167 24.415 1.00 0.00 22 SER A O 4
ATOM 5318 N N . ILE A 1 23 ? -22.599 -27.929 25.972 1.00 0.00 23 ILE A N 4
ATOM 5319 C CA . ILE A 1 23 ? -22.234 -26.890 25.028 1.00 0.00 23 ILE A CA 4
ATOM 5320 C C . ILE A 1 23 ? -20.735 -26.677 25.061 1.00 0.00 23 ILE A C 4
ATOM 5321 O O . ILE A 1 23 ? -20.083 -27.039 26.033 1.00 0.00 23 ILE A O 4
ATOM 5337 N N . LEU A 1 24 ? -20.195 -26.101 24.016 1.00 0.00 24 LEU A N 4
ATOM 5338 C CA . LEU A 1 24 ? -18.771 -25.826 23.965 1.00 0.00 24 LEU A CA 4
ATOM 5339 C C . LEU A 1 24 ? -18.543 -24.331 24.158 1.00 0.00 24 LEU A C 4
ATOM 5340 O O . LEU A 1 24 ? -19.026 -23.513 23.358 1.00 0.00 24 LEU A O 4
ATOM 5356 N N . ALA A 1 25 ? -17.822 -23.970 25.207 1.00 0.00 25 ALA A N 4
ATOM 5357 C CA . ALA A 1 25 ? -17.572 -22.569 25.522 1.00 0.00 25 ALA A CA 4
ATOM 5358 C C . ALA A 1 25 ? -16.257 -22.399 26.259 1.00 0.00 25 ALA A C 4
ATOM 5359 O O . ALA A 1 25 ? -15.904 -23.216 27.105 1.00 0.00 25 ALA A O 4
ATOM 5366 N N . GLU A 1 26 ? -15.544 -21.340 25.941 1.00 0.00 26 GLU A N 4
ATOM 5367 C CA . GLU A 1 26 ? -14.286 -21.038 26.597 1.00 0.00 26 GLU A CA 4
ATOM 5368 C C . GLU A 1 26 ? -14.528 -20.062 27.736 1.00 0.00 26 GLU A C 4
ATOM 5369 O O . GLU A 1 26 ? -15.563 -19.392 27.773 1.00 0.00 26 GLU A O 4
ATOM 5381 N N . ILE A 1 27 ? -13.581 -19.967 28.649 1.00 0.00 27 ILE A N 4
ATOM 5382 C CA . ILE A 1 27 ? -13.731 -19.095 29.802 1.00 0.00 27 ILE A CA 4
ATOM 5383 C C . ILE A 1 27 ? -13.789 -17.623 29.405 1.00 0.00 27 ILE A C 4
ATOM 5384 O O . ILE A 1 27 ? -14.390 -16.806 30.100 1.00 0.00 27 ILE A O 4
ATOM 5400 N N . ASN A 1 28 ? -13.193 -17.299 28.277 1.00 0.00 28 ASN A N 4
ATOM 5401 C CA . ASN A 1 28 ? -13.163 -15.927 27.802 1.00 0.00 28 ASN A CA 4
ATOM 5402 C C . ASN A 1 28 ? -14.416 -15.579 27.005 1.00 0.00 28 ASN A C 4
ATOM 5403 O O . ASN A 1 28 ? -14.505 -14.506 26.404 1.00 0.00 28 ASN A O 4
ATOM 5414 N N . GLU A 1 29 ? -15.378 -16.481 27.003 1.00 0.00 29 GLU A N 4
ATOM 5415 C CA . GLU A 1 29 ? -16.638 -16.234 26.348 1.00 0.00 29 GLU A CA 4
ATOM 5416 C C . GLU A 1 29 ? -17.612 -15.659 27.350 1.00 0.00 29 GLU A C 4
ATOM 5417 O O . GLU A 1 29 ? -17.661 -16.102 28.503 1.00 0.00 29 GLU A O 4
ATOM 5429 N N . ASN A 1 30 ? -18.379 -14.678 26.940 1.00 0.00 30 ASN A N 4
ATOM 5430 C CA . ASN A 1 30 ? -19.333 -14.052 27.843 1.00 0.00 30 ASN A CA 4
ATOM 5431 C C . ASN A 1 30 ? -20.596 -14.882 27.914 1.00 0.00 30 ASN A C 4
ATOM 5432 O O . ASN A 1 30 ? -20.767 -15.840 27.146 1.00 0.00 30 ASN A O 4
ATOM 5443 N N . ALA A 1 31 ? -21.486 -14.511 28.808 1.00 0.00 31 ALA A N 4
ATOM 5444 C CA . ALA A 1 31 ? -22.720 -15.240 29.000 1.00 0.00 31 ALA A CA 4
ATOM 5445 C C . ALA A 1 31 ? -23.601 -15.227 27.754 1.00 0.00 31 ALA A C 4
ATOM 5446 O O . ALA A 1 31 ? -24.351 -16.140 27.544 1.00 0.00 31 ALA A O 4
ATOM 5453 N N . ASP A 1 32 ? -23.498 -14.183 26.931 1.00 0.00 32 ASP A N 4
ATOM 5454 C CA . ASP A 1 32 ? -24.290 -14.097 25.695 1.00 0.00 32 ASP A CA 4
ATOM 5455 C C . ASP A 1 32 ? -23.886 -15.203 24.728 1.00 0.00 32 ASP A C 4
ATOM 5456 O O . ASP A 1 32 ? -24.732 -15.823 24.082 1.00 0.00 32 ASP A O 4
ATOM 5465 N N . ARG A 1 33 ? -22.597 -15.452 24.658 1.00 0.00 33 ARG A N 4
ATOM 5466 C CA . ARG A 1 33 ? -22.052 -16.479 23.795 1.00 0.00 33 ARG A CA 4
ATOM 5467 C C . ARG A 1 33 ? -22.435 -17.852 24.314 1.00 0.00 33 ARG A C 4
ATOM 5468 O O . ARG A 1 33 ? -22.891 -18.714 23.567 1.00 0.00 33 ARG A O 4
ATOM 5489 N N . ILE A 1 34 ? -22.263 -18.027 25.609 1.00 0.00 34 ILE A N 4
ATOM 5490 C CA . ILE A 1 34 ? -22.579 -19.269 26.277 1.00 0.00 34 ILE A CA 4
ATOM 5491 C C . ILE A 1 34 ? -24.093 -19.558 26.221 1.00 0.00 34 ILE A C 4
ATOM 5492 O O . ILE A 1 34 ? -24.516 -20.685 25.929 1.00 0.00 34 ILE A O 4
ATOM 5508 N N . LEU A 1 35 ? -24.888 -18.527 26.481 1.00 0.00 35 LEU A N 4
ATOM 5509 C CA . LEU A 1 35 ? -26.340 -18.627 26.432 1.00 0.00 35 LEU A CA 4
ATOM 5510 C C . LEU A 1 35 ? -26.790 -18.974 25.035 1.00 0.00 35 LEU A C 4
ATOM 5511 O O . LEU A 1 35 ? -27.667 -19.807 24.850 1.00 0.00 35 LEU A O 4
ATOM 5527 N N . GLY A 1 36 ? -26.175 -18.333 24.050 1.00 0.00 36 GLY A N 4
ATOM 5528 C CA . GLY A 1 36 ? -26.518 -18.594 22.678 1.00 0.00 36 GLY A CA 4
ATOM 5529 C C . GLY A 1 36 ? -26.272 -20.030 22.296 1.00 0.00 36 GLY A C 4
ATOM 5530 O O . GLY A 1 36 ? -27.113 -20.653 21.662 1.00 0.00 36 GLY A O 4
ATOM 5534 N N . ALA A 1 37 ? -25.137 -20.570 22.720 1.00 0.00 37 ALA A N 4
ATOM 5535 C CA . ALA A 1 37 ? -24.787 -21.949 22.417 1.00 0.00 37 ALA A CA 4
ATOM 5536 C C . ALA A 1 37 ? -25.828 -22.910 22.971 1.00 0.00 37 ALA A C 4
ATOM 5537 O O . ALA A 1 37 ? -26.289 -23.805 22.275 1.00 0.00 37 ALA A O 4
ATOM 5544 N N . ALA A 1 38 ? -26.192 -22.711 24.223 1.00 0.00 38 ALA A N 4
ATOM 5545 C CA . ALA A 1 38 ? -27.151 -23.576 24.892 1.00 0.00 38 ALA A CA 4
ATOM 5546 C C . ALA A 1 38 ? -28.577 -23.372 24.378 1.00 0.00 38 ALA A C 4
ATOM 5547 O O . ALA A 1 38 ? -29.287 -24.331 24.092 1.00 0.00 38 ALA A O 4
ATOM 5554 N N . LEU A 1 39 ? -28.972 -22.120 24.249 1.00 0.00 39 LEU A N 4
ATOM 5555 C CA . LEU A 1 39 ? -30.321 -21.768 23.822 1.00 0.00 39 LEU A CA 4
ATOM 5556 C C . LEU A 1 39 ? -30.569 -22.240 22.392 1.00 0.00 39 LEU A C 4
ATOM 5557 O O . LEU A 1 39 ? -31.691 -22.614 22.035 1.00 0.00 39 LEU A O 4
ATOM 5573 N N . GLU A 1 40 ? -29.511 -22.215 21.579 1.00 0.00 40 GLU A N 4
ATOM 5574 C CA . GLU A 1 40 ? -29.575 -22.707 20.206 1.00 0.00 40 GLU A CA 4
ATOM 5575 C C . GLU A 1 40 ? -29.954 -24.184 20.192 1.00 0.00 40 GLU A C 4
ATOM 5576 O O . GLU A 1 40 ? -30.710 -24.628 19.329 1.00 0.00 40 GLU A O 4
ATOM 5588 N N . LYS A 1 41 ? -29.449 -24.931 21.173 1.00 0.00 41 LYS A N 4
ATOM 5589 C CA . LYS A 1 41 ? -29.725 -26.357 21.263 1.00 0.00 41 LYS A CA 4
ATOM 5590 C C . LYS A 1 41 ? -31.211 -26.598 21.486 1.00 0.00 41 LYS A C 4
ATOM 5591 O O . LYS A 1 41 ? -31.784 -27.545 20.948 1.00 0.00 41 LYS A O 4
ATOM 5610 N N . TYR A 1 42 ? -31.835 -25.738 22.286 1.00 0.00 42 TYR A N 4
ATOM 5611 C CA . TYR A 1 42 ? -33.256 -25.862 22.564 1.00 0.00 42 TYR A CA 4
ATOM 5612 C C . TYR A 1 42 ? -34.085 -25.212 21.449 1.00 0.00 42 TYR A C 4
ATOM 5613 O O . TYR A 1 42 ? -35.319 -25.269 21.459 1.00 0.00 42 TYR A O 4
ATOM 5631 N N . GLY A 1 43 ? -33.394 -24.593 20.490 1.00 0.00 43 GLY A N 4
ATOM 5632 C CA . GLY A 1 43 ? -34.067 -23.970 19.358 1.00 0.00 43 GLY A CA 4
ATOM 5633 C C . GLY A 1 43 ? -34.863 -22.737 19.742 1.00 0.00 43 GLY A C 4
ATOM 5634 O O . GLY A 1 43 ? -35.875 -22.427 19.115 1.00 0.00 43 GLY A O 4
ATOM 5638 N N . LEU A 1 44 ? -34.421 -22.035 20.772 1.00 0.00 44 LEU A N 4
ATOM 5639 C CA . LEU A 1 44 ? -35.131 -20.859 21.247 1.00 0.00 44 LEU A CA 4
ATOM 5640 C C . LEU A 1 44 ? -34.248 -19.616 21.183 1.00 0.00 44 LEU A C 4
ATOM 5641 O O . LEU A 1 44 ? -34.510 -18.630 21.869 1.00 0.00 44 LEU A O 4
ATOM 5657 N N . GLU A 1 45 ? -33.222 -19.653 20.333 1.00 0.00 45 GLU A N 4
ATOM 5658 C CA . GLU A 1 45 ? -32.254 -18.554 20.244 1.00 0.00 45 GLU A CA 4
ATOM 5659 C C . GLU A 1 45 ? -32.918 -17.220 19.862 1.00 0.00 45 GLU A C 4
ATOM 5660 O O . GLU A 1 45 ? -32.482 -16.153 20.294 1.00 0.00 45 GLU A O 4
ATOM 5672 N N . HIS A 1 46 ? -33.982 -17.294 19.075 1.00 0.00 46 HIS A N 4
ATOM 5673 C CA . HIS A 1 46 ? -34.729 -16.094 18.670 1.00 0.00 46 HIS A CA 4
ATOM 5674 C C . HIS A 1 46 ? -35.247 -15.338 19.897 1.00 0.00 46 HIS A C 4
ATOM 5675 O O . HIS A 1 46 ? -35.233 -14.108 19.937 1.00 0.00 46 HIS A O 4
ATOM 5689 N N . SER A 1 47 ? -35.682 -16.082 20.888 1.00 0.00 47 SER A N 4
ATOM 5690 C CA . SER A 1 47 ? -36.238 -15.516 22.103 1.00 0.00 47 SER A CA 4
ATOM 5691 C C . SER A 1 47 ? -35.168 -15.365 23.200 1.00 0.00 47 SER A C 4
ATOM 5692 O O . SER A 1 47 ? -35.479 -15.387 24.381 1.00 0.00 47 SER A O 4
ATOM 5700 N N . LYS A 1 48 ? -33.921 -15.143 22.789 1.00 0.00 48 LYS A N 4
ATOM 5701 C CA . LYS A 1 48 ? -32.790 -15.051 23.724 1.00 0.00 48 LYS A CA 4
ATOM 5702 C C . LYS A 1 48 ? -32.942 -13.906 24.714 1.00 0.00 48 LYS A C 4
ATOM 5703 O O . LYS A 1 48 ? -32.484 -13.992 25.848 1.00 0.00 48 LYS A O 4
ATOM 5722 N N . ASP A 1 49 ? -33.592 -12.847 24.283 1.00 0.00 49 ASP A N 4
ATOM 5723 C CA . ASP A 1 49 ? -33.750 -11.643 25.094 1.00 0.00 49 ASP A CA 4
ATOM 5724 C C . ASP A 1 49 ? -34.597 -11.894 26.331 1.00 0.00 49 ASP A C 4
ATOM 5725 O O . ASP A 1 49 ? -34.614 -11.081 27.258 1.00 0.00 49 ASP A O 4
ATOM 5734 N N . ASP A 1 50 ? -35.284 -13.013 26.354 1.00 0.00 50 ASP A N 4
ATOM 5735 C CA . ASP A 1 50 ? -36.155 -13.342 27.460 1.00 0.00 50 ASP A CA 4
ATOM 5736 C C . ASP A 1 50 ? -35.504 -14.397 28.382 1.00 0.00 50 ASP A C 4
ATOM 5737 O O . ASP A 1 50 ? -36.111 -14.853 29.343 1.00 0.00 50 ASP A O 4
ATOM 5746 N N . PHE A 1 51 ? -34.244 -14.754 28.099 1.00 0.00 51 PHE A N 4
ATOM 5747 C CA . PHE A 1 51 ? -33.537 -15.766 28.895 1.00 0.00 51 PHE A CA 4
ATOM 5748 C C . PHE A 1 51 ? -32.183 -15.263 29.385 1.00 0.00 51 PHE A C 4
ATOM 5749 O O . PHE A 1 51 ? -31.540 -14.439 28.736 1.00 0.00 51 PHE A O 4
ATOM 5766 N N . ILE A 1 52 ? -31.772 -15.756 30.548 1.00 0.00 52 ILE A N 4
ATOM 5767 C CA . ILE A 1 52 ? -30.467 -15.440 31.136 1.00 0.00 52 ILE A CA 4
ATOM 5768 C C . ILE A 1 52 ? -29.871 -16.686 31.773 1.00 0.00 52 ILE A C 4
ATOM 5769 O O . ILE A 1 52 ? -30.558 -17.699 31.928 1.00 0.00 52 ILE A O 4
ATOM 5785 N N . LEU A 1 53 ? -28.616 -16.614 32.148 1.00 0.00 53 LEU A N 4
ATOM 5786 C CA . LEU A 1 53 ? -27.947 -17.744 32.755 1.00 0.00 53 LEU A CA 4
ATOM 5787 C C . LEU A 1 53 ? -27.887 -17.579 34.258 1.00 0.00 53 LEU A C 4
ATOM 5788 O O . LEU A 1 53 ? -27.702 -16.479 34.758 1.00 0.00 53 LEU A O 4
ATOM 5804 N N . VAL A 1 54 ? -28.101 -18.652 34.967 1.00 0.00 54 VAL A N 4
ATOM 5805 C CA . VAL A 1 54 ? -27.970 -18.645 36.408 1.00 0.00 54 VAL A CA 4
ATOM 5806 C C . VAL A 1 54 ? -27.130 -19.834 36.863 1.00 0.00 54 VAL A C 4
ATOM 5807 O O . VAL A 1 54 ? -27.346 -20.963 36.424 1.00 0.00 54 VAL A O 4
ATOM 5820 N N . GLU A 1 55 ? -26.154 -19.569 37.704 1.00 0.00 55 GLU A N 4
ATOM 5821 C CA . GLU A 1 55 ? -25.322 -20.626 38.252 1.00 0.00 55 GLU A CA 4
ATOM 5822 C C . GLU A 1 55 ? -25.864 -21.062 39.590 1.00 0.00 55 GLU A C 4
ATOM 5823 O O . GLU A 1 55 ? -26.004 -20.253 40.513 1.00 0.00 55 GLU A O 4
ATOM 5835 N N . VAL A 1 56 ? -26.189 -22.330 39.683 1.00 0.00 56 VAL A N 4
ATOM 5836 C CA . VAL A 1 56 ? -26.757 -22.891 40.890 1.00 0.00 56 VAL A CA 4
ATOM 5837 C C . VAL A 1 56 ? -25.831 -23.946 41.454 1.00 0.00 56 VAL A C 4
ATOM 5838 O O . VAL A 1 56 ? -25.335 -24.800 40.723 1.00 0.00 56 VAL A O 4
ATOM 5851 N N . SER A 1 57 ? -25.574 -23.871 42.734 1.00 0.00 57 SER A N 4
ATOM 5852 C CA . SER A 1 57 ? -24.733 -24.845 43.387 1.00 0.00 57 SER A CA 4
ATOM 5853 C C . SER A 1 57 ? -25.563 -26.089 43.706 1.00 0.00 57 SER A C 4
ATOM 5854 O O . SER A 1 57 ? -26.748 -25.983 44.032 1.00 0.00 57 SER A O 4
ATOM 5862 N N . ASN A 1 58 ? -24.962 -27.263 43.594 1.00 0.00 58 ASN A N 4
ATOM 5863 C CA . ASN A 1 58 ? -25.684 -28.495 43.879 1.00 0.00 58 ASN A CA 4
ATOM 5864 C C . ASN A 1 58 ? -25.654 -28.782 45.375 1.00 0.00 58 ASN A C 4
ATOM 5865 O O . ASN A 1 58 ? -25.077 -29.781 45.833 1.00 0.00 58 ASN A O 4
ATOM 5876 N N . ASP A 1 59 ? -26.235 -27.878 46.130 1.00 0.00 59 ASP A N 4
ATOM 5877 C CA . ASP A 1 59 ? -26.315 -27.998 47.568 1.00 0.00 59 ASP A CA 4
ATOM 5878 C C . ASP A 1 59 ? -27.750 -27.764 48.014 1.00 0.00 59 ASP A C 4
ATOM 5879 O O . ASP A 1 59 ? -28.021 -27.422 49.160 1.00 0.00 59 ASP A O 4
ATOM 5888 N N . ASP A 1 60 ? -28.677 -28.004 47.099 1.00 0.00 60 ASP A N 4
ATOM 5889 C CA . ASP A 1 60 ? -30.103 -27.780 47.349 1.00 0.00 60 ASP A CA 4
ATOM 5890 C C . ASP A 1 60 ? -30.626 -28.655 48.467 1.00 0.00 60 ASP A C 4
ATOM 5891 O O . ASP A 1 60 ? -31.607 -28.304 49.108 1.00 0.00 60 ASP A O 4
ATOM 5900 N N . ASP A 1 61 ? -29.940 -29.763 48.729 1.00 0.00 61 ASP A N 4
ATOM 5901 C CA . ASP A 1 61 ? -30.351 -30.719 49.768 1.00 0.00 61 ASP A CA 4
ATOM 5902 C C . ASP A 1 61 ? -30.314 -30.072 51.146 1.00 0.00 61 ASP A C 4
ATOM 5903 O O . ASP A 1 61 ? -30.884 -30.583 52.104 1.00 0.00 61 ASP A O 4
ATOM 5912 N N . ARG A 1 62 ? -29.621 -28.955 51.232 1.00 0.00 62 ARG A N 4
ATOM 5913 C CA . ARG A 1 62 ? -29.513 -28.213 52.483 1.00 0.00 62 ARG A CA 4
ATOM 5914 C C . ARG A 1 62 ? -30.398 -26.981 52.418 1.00 0.00 62 ARG A C 4
ATOM 5915 O O . ARG A 1 62 ? -30.915 -26.517 53.435 1.00 0.00 62 ARG A O 4
ATOM 5936 N N . LYS A 1 63 ? -30.552 -26.449 51.212 1.00 0.00 63 LYS A N 4
ATOM 5937 C CA . LYS A 1 63 ? -31.361 -25.272 50.981 1.00 0.00 63 LYS A CA 4
ATOM 5938 C C . LYS A 1 63 ? -32.818 -25.574 51.246 1.00 0.00 63 LYS A C 4
ATOM 5939 O O . LYS A 1 63 ? -33.520 -24.790 51.883 1.00 0.00 63 LYS A O 4
ATOM 5958 N N . SER A 1 64 ? -33.274 -26.711 50.750 1.00 0.00 64 SER A N 4
ATOM 5959 C CA . SER A 1 64 ? -34.594 -27.138 50.990 1.00 0.00 64 SER A CA 4
ATOM 5960 C C . SER A 1 64 ? -34.642 -28.649 50.872 1.00 0.00 64 SER A C 4
ATOM 5961 O O . SER A 1 64 ? -33.814 -29.244 50.200 1.00 0.00 64 SER A O 4
ATOM 5969 N N . MET A 1 65 ? -35.608 -29.269 51.500 1.00 0.00 65 MET A N 4
ATOM 5970 C CA . MET A 1 65 ? -35.815 -30.700 51.312 1.00 0.00 65 MET A CA 4
ATOM 5971 C C . MET A 1 65 ? -36.702 -30.866 50.084 1.00 0.00 65 MET A C 4
ATOM 5972 O O . MET A 1 65 ? -37.373 -31.875 49.889 1.00 0.00 65 MET A O 4
ATOM 5986 N N . SER A 1 66 ? -36.675 -29.827 49.276 1.00 0.00 66 SER A N 4
ATOM 5987 C CA . SER A 1 66 ? -37.471 -29.688 48.104 1.00 0.00 66 SER A CA 4
ATOM 5988 C C . SER A 1 66 ? -36.632 -29.766 46.832 1.00 0.00 66 SER A C 4
ATOM 5989 O O . SER A 1 66 ? -37.169 -29.575 45.729 1.00 0.00 66 SER A O 4
ATOM 5997 N N . ASP A 1 67 ? -35.325 -30.026 46.982 1.00 0.00 67 ASP A N 4
ATOM 5998 C CA . ASP A 1 67 ? -34.405 -30.088 45.827 1.00 0.00 67 ASP A CA 4
ATOM 5999 C C . ASP A 1 67 ? -34.314 -28.682 45.202 1.00 0.00 67 ASP A C 4
ATOM 6000 O O . ASP A 1 67 ? -34.416 -27.680 45.920 1.00 0.00 67 ASP A O 4
ATOM 6009 N N . LEU A 1 68 ? -34.113 -28.597 43.902 1.00 0.00 68 LEU A N 4
ATOM 6010 C CA . LEU A 1 68 ? -34.053 -27.311 43.236 1.00 0.00 68 LEU A CA 4
ATOM 6011 C C . LEU A 1 68 ? -35.443 -26.699 43.171 1.00 0.00 68 LEU A C 4
ATOM 6012 O O . LEU A 1 68 ? -36.261 -27.067 42.324 1.00 0.00 68 LEU A O 4
ATOM 6028 N N . ARG A 1 69 ? -35.719 -25.782 44.071 1.00 0.00 69 ARG A N 4
ATOM 6029 C CA . ARG A 1 69 ? -37.023 -25.163 44.120 1.00 0.00 69 ARG A CA 4
ATOM 6030 C C . ARG A 1 69 ? -37.029 -23.871 43.336 1.00 0.00 69 ARG A C 4
ATOM 6031 O O . ARG A 1 69 ? -36.379 -22.893 43.713 1.00 0.00 69 ARG A O 4
ATOM 6052 N N . GLU A 1 70 ? -37.773 -23.887 42.239 1.00 0.00 70 GLU A N 4
ATOM 6053 C CA . GLU A 1 70 ? -37.906 -22.739 41.329 1.00 0.00 70 GLU A CA 4
ATOM 6054 C C . GLU A 1 70 ? -36.542 -22.286 40.784 1.00 0.00 70 GLU A C 4
ATOM 6055 O O . GLU A 1 70 ? -36.398 -21.145 40.338 1.00 0.00 70 GLU A O 4
ATOM 6067 N N . ILE A 1 71 ? -35.571 -23.224 40.797 1.00 0.00 71 ILE A N 4
ATOM 6068 C CA . ILE A 1 71 ? -34.178 -23.006 40.341 1.00 0.00 71 ILE A CA 4
ATOM 6069 C C . ILE A 1 71 ? -33.646 -21.598 40.643 1.00 0.00 71 ILE A C 4
ATOM 6070 O O . ILE A 1 71 ? -33.759 -20.666 39.842 1.00 0.00 71 ILE A O 4
ATOM 6086 N N . ASP A 1 72 ? -33.085 -21.469 41.807 1.00 0.00 72 ASP A N 4
ATOM 6087 C CA . ASP A 1 72 ? -32.534 -20.203 42.260 1.00 0.00 72 ASP A CA 4
ATOM 6088 C C . ASP A 1 72 ? -31.012 -20.227 42.169 1.00 0.00 72 ASP A C 4
ATOM 6089 O O . ASP A 1 72 ? -30.372 -21.198 42.564 1.00 0.00 72 ASP A O 4
ATOM 6098 N N . GLY A 1 73 ? -30.441 -19.171 41.630 1.00 0.00 73 GLY A N 4
ATOM 6099 C CA . GLY A 1 73 ? -29.005 -19.103 41.492 1.00 0.00 73 GLY A CA 4
ATOM 6100 C C . GLY A 1 73 ? -28.520 -17.686 41.387 1.00 0.00 73 GLY A C 4
ATOM 6101 O O . GLY A 1 73 ? -29.259 -16.748 41.712 1.00 0.00 73 GLY A O 4
ATOM 6105 N N . ARG A 1 74 ? -27.292 -17.512 40.943 1.00 0.00 74 ARG A N 4
ATOM 6106 C CA . ARG A 1 74 ? -26.744 -16.198 40.777 1.00 0.00 74 ARG A CA 4
ATOM 6107 C C . ARG A 1 74 ? -27.144 -15.657 39.402 1.00 0.00 74 ARG A C 4
ATOM 6108 O O . ARG A 1 74 ? -26.827 -16.259 38.382 1.00 0.00 74 ARG A O 4
ATOM 6129 N N . PRO A 1 75 ? -27.909 -14.544 39.363 1.00 0.00 75 PRO A N 4
ATOM 6130 C CA . PRO A 1 75 ? -28.369 -13.949 38.099 1.00 0.00 75 PRO A CA 4
ATOM 6131 C C . PRO A 1 75 ? -27.208 -13.482 37.235 1.00 0.00 75 PRO A C 4
ATOM 6132 O O . PRO A 1 75 ? -26.449 -12.590 37.626 1.00 0.00 75 PRO A O 4
ATOM 6143 N N . ILE A 1 76 ? -27.064 -14.095 36.081 1.00 0.00 76 ILE A N 4
ATOM 6144 C CA . ILE A 1 76 ? -25.982 -13.784 35.176 1.00 0.00 76 ILE A CA 4
ATOM 6145 C C . ILE A 1 76 ? -26.499 -13.340 33.809 1.00 0.00 76 ILE A C 4
ATOM 6146 O O . ILE A 1 76 ? -26.903 -14.169 32.981 1.00 0.00 76 ILE A O 4
ATOM 6162 N N . PRO A 1 77 ? -26.543 -12.029 33.568 1.00 0.00 77 PRO A N 4
ATOM 6163 C CA . PRO A 1 77 ? -26.901 -11.481 32.262 1.00 0.00 77 PRO A CA 4
ATOM 6164 C C . PRO A 1 77 ? -25.843 -11.833 31.203 1.00 0.00 77 PRO A C 4
ATOM 6165 O O . PRO A 1 77 ? -24.698 -12.146 31.543 1.00 0.00 77 PRO A O 4
ATOM 6176 N N . PRO A 1 78 ? -26.211 -11.758 29.913 1.00 0.00 78 PRO A N 4
ATOM 6177 C CA . PRO A 1 78 ? -25.327 -12.143 28.793 1.00 0.00 78 PRO A CA 4
ATOM 6178 C C . PRO A 1 78 ? -23.977 -11.417 28.796 1.00 0.00 78 PRO A C 4
ATOM 6179 O O . PRO A 1 78 ? -22.960 -11.973 28.384 1.00 0.00 78 PRO A O 4
ATOM 6190 N N . THR A 1 79 ? -23.970 -10.196 29.257 1.00 0.00 79 THR A N 4
ATOM 6191 C CA . THR A 1 79 ? -22.759 -9.390 29.269 1.00 0.00 79 THR A CA 4
ATOM 6192 C C . THR A 1 79 ? -21.687 -9.908 30.250 1.00 0.00 79 THR A C 4
ATOM 6193 O O . THR A 1 79 ? -20.505 -9.586 30.104 1.00 0.00 79 THR A O 4
ATOM 6204 N N . GLU A 1 80 ? -22.091 -10.707 31.240 1.00 0.00 80 GLU A N 4
ATOM 6205 C CA . GLU A 1 80 ? -21.132 -11.231 32.225 1.00 0.00 80 GLU A CA 4
ATOM 6206 C C . GLU A 1 80 ? -20.162 -12.204 31.641 1.00 0.00 80 GLU A C 4
ATOM 6207 O O . GLU A 1 80 ? -20.269 -12.632 30.493 1.00 0.00 80 GLU A O 4
ATOM 6219 N N . CYS A 1 81 ? -19.237 -12.563 32.468 1.00 0.00 81 CYS A N 4
ATOM 6220 C CA . CYS A 1 81 ? -18.230 -13.556 32.172 1.00 0.00 81 CYS A CA 4
ATOM 6221 C C . CYS A 1 81 ? -18.265 -14.572 33.322 1.00 0.00 81 CYS A C 4
ATOM 6222 O O . CYS A 1 81 ? -17.321 -14.659 34.122 1.00 0.00 81 CYS A O 4
ATOM 6230 N N . PRO A 1 82 ? -19.360 -15.359 33.409 1.00 0.00 82 PRO A N 4
ATOM 6231 C CA . PRO A 1 82 ? -19.656 -16.207 34.579 1.00 0.00 82 PRO A CA 4
ATOM 6232 C C . PRO A 1 82 ? -18.554 -17.226 34.904 1.00 0.00 82 PRO A C 4
ATOM 6233 O O . PRO A 1 82 ? -18.303 -17.539 36.069 1.00 0.00 82 PRO A O 4
ATOM 6244 N N . LEU A 1 83 ? -17.876 -17.697 33.875 1.00 0.00 83 LEU A N 4
ATOM 6245 C CA . LEU A 1 83 ? -16.857 -18.724 34.028 1.00 0.00 83 LEU A CA 4
ATOM 6246 C C . LEU A 1 83 ? -15.691 -18.243 34.863 1.00 0.00 83 LEU A C 4
ATOM 6247 O O . LEU A 1 83 ? -15.121 -19.012 35.638 1.00 0.00 83 LEU A O 4
ATOM 6263 N N . PHE A 1 84 ? -15.336 -16.980 34.710 1.00 0.00 84 PHE A N 4
ATOM 6264 C CA . PHE A 1 84 ? -14.265 -16.390 35.486 1.00 0.00 84 PHE A CA 4
ATOM 6265 C C . PHE A 1 84 ? -14.568 -16.494 36.976 1.00 0.00 84 PHE A C 4
ATOM 6266 O O . PHE A 1 84 ? -13.662 -16.582 37.799 1.00 0.00 84 PHE A O 4
ATOM 6283 N N . GLU A 1 85 ? -15.845 -16.477 37.305 1.00 0.00 85 GLU A N 4
ATOM 6284 C CA . GLU A 1 85 ? -16.294 -16.596 38.681 1.00 0.00 85 GLU A CA 4
ATOM 6285 C C . GLU A 1 85 ? -16.213 -18.045 39.181 1.00 0.00 85 GLU A C 4
ATOM 6286 O O . GLU A 1 85 ? -15.625 -18.306 40.235 1.00 0.00 85 GLU A O 4
ATOM 6298 N N . MET A 1 86 ? -16.783 -18.989 38.416 1.00 0.00 86 MET A N 4
ATOM 6299 C CA . MET A 1 86 ? -16.758 -20.401 38.817 1.00 0.00 86 MET A CA 4
ATOM 6300 C C . MET A 1 86 ? -15.344 -20.950 38.888 1.00 0.00 86 MET A C 4
ATOM 6301 O O . MET A 1 86 ? -14.996 -21.662 39.825 1.00 0.00 86 MET A O 4
ATOM 6315 N N . THR A 1 87 ? -14.542 -20.611 37.907 1.00 0.00 87 THR A N 4
ATOM 6316 C CA . THR A 1 87 ? -13.177 -21.082 37.844 1.00 0.00 87 THR A CA 4
ATOM 6317 C C . THR A 1 87 ? -12.335 -20.526 39.010 1.00 0.00 87 THR A C 4
ATOM 6318 O O . THR A 1 87 ? -11.545 -21.250 39.615 1.00 0.00 87 THR A O 4
ATOM 6329 N N . ALA A 1 88 ? -12.516 -19.245 39.312 1.00 0.00 88 ALA A N 4
ATOM 6330 C CA . ALA A 1 88 ? -11.759 -18.583 40.368 1.00 0.00 88 ALA A CA 4
ATOM 6331 C C . ALA A 1 88 ? -12.171 -19.043 41.773 1.00 0.00 88 ALA A C 4
ATOM 6332 O O . ALA A 1 88 ? -11.318 -19.391 42.596 1.00 0.00 88 ALA A O 4
ATOM 6339 N N . ARG A 1 89 ? -13.469 -19.039 42.050 1.00 0.00 89 ARG A N 4
ATOM 6340 C CA . ARG A 1 89 ? -13.954 -19.398 43.383 1.00 0.00 89 ARG A CA 4
ATOM 6341 C C . ARG A 1 89 ? -13.981 -20.906 43.599 1.00 0.00 89 ARG A C 4
ATOM 6342 O O . ARG A 1 89 ? -13.344 -21.406 44.525 1.00 0.00 89 ARG A O 4
ATOM 6363 N N . SER A 1 90 ? -14.668 -21.626 42.704 1.00 0.00 90 SER A N 4
ATOM 6364 C CA . SER A 1 90 ? -14.856 -23.089 42.807 1.00 0.00 90 SER A CA 4
ATOM 6365 C C . SER A 1 90 ? -15.285 -23.536 44.238 1.00 0.00 90 SER A C 4
ATOM 6366 O O . SER A 1 90 ? -15.627 -22.709 45.089 1.00 0.00 90 SER A O 4
ATOM 6374 N N . GLY A 1 91 ? -15.302 -24.841 44.477 1.00 0.00 91 GLY A N 4
ATOM 6375 C CA . GLY A 1 91 ? -15.661 -25.338 45.793 1.00 0.00 91 GLY A CA 4
ATOM 6376 C C . GLY A 1 91 ? -16.286 -26.711 45.745 1.00 0.00 91 GLY A C 4
ATOM 6377 O O . GLY A 1 91 ? -15.677 -27.661 45.247 1.00 0.00 91 GLY A O 4
ATOM 6381 N N . ASN A 1 92 ? -17.498 -26.816 46.262 1.00 0.00 92 ASN A N 4
ATOM 6382 C CA . ASN A 1 92 ? -18.226 -28.083 46.292 1.00 0.00 92 ASN A CA 4
ATOM 6383 C C . ASN A 1 92 ? -19.342 -28.091 45.234 1.00 0.00 92 ASN A C 4
ATOM 6384 O O . ASN A 1 92 ? -19.410 -27.204 44.393 1.00 0.00 92 ASN A O 4
ATOM 6395 N N . GLY A 1 93 ? -20.206 -29.093 45.286 1.00 0.00 93 GLY A N 4
ATOM 6396 C CA . GLY A 1 93 ? -21.265 -29.215 44.301 1.00 0.00 93 GLY A CA 4
ATOM 6397 C C . GLY A 1 93 ? -21.039 -30.400 43.381 1.00 0.00 93 GLY A C 4
ATOM 6398 O O . GLY A 1 93 ? -21.994 -31.009 42.899 1.00 0.00 93 GLY A O 4
ATOM 6402 N N . GLU A 1 94 ? -19.757 -30.703 43.140 1.00 0.00 94 GLU A N 4
ATOM 6403 C CA . GLU A 1 94 ? -19.299 -31.863 42.332 1.00 0.00 94 GLU A CA 4
ATOM 6404 C C . GLU A 1 94 ? -19.705 -31.823 40.848 1.00 0.00 94 GLU A C 4
ATOM 6405 O O . GLU A 1 94 ? -19.010 -32.402 39.999 1.00 0.00 94 GLU A O 4
ATOM 6417 N N . ASN A 1 95 ? -20.820 -31.178 40.528 1.00 0.00 95 ASN A N 4
ATOM 6418 C CA . ASN A 1 95 ? -21.257 -31.055 39.133 1.00 0.00 95 ASN A CA 4
ATOM 6419 C C . ASN A 1 95 ? -20.263 -30.246 38.326 1.00 0.00 95 ASN A C 4
ATOM 6420 O O . ASN A 1 95 ? -19.930 -30.598 37.200 1.00 0.00 95 ASN A O 4
ATOM 6431 N N . GLY A 1 96 ? -19.781 -29.172 38.916 1.00 0.00 96 GLY A N 4
ATOM 6432 C CA . GLY A 1 96 ? -18.797 -28.351 38.267 1.00 0.00 96 GLY A CA 4
ATOM 6433 C C . GLY A 1 96 ? -18.379 -27.209 39.143 1.00 0.00 96 GLY A C 4
ATOM 6434 O O . GLY A 1 96 ? -19.221 -26.531 39.690 1.00 0.00 96 GLY A O 4
ATOM 6438 N N . PHE A 1 97 ? -17.065 -27.027 39.294 1.00 0.00 97 PHE A N 4
ATOM 6439 C CA . PHE A 1 97 ? -16.492 -25.942 40.107 1.00 0.00 97 PHE A CA 4
ATOM 6440 C C . PHE A 1 97 ? -17.223 -25.784 41.449 1.00 0.00 97 PHE A C 4
ATOM 6441 O O . PHE A 1 97 ? -16.985 -26.542 42.384 1.00 0.00 97 PHE A O 4
ATOM 6458 N N . ASP A 1 98 ? -18.108 -24.791 41.528 1.00 0.00 98 ASP A N 4
ATOM 6459 C CA . ASP A 1 98 ? -18.918 -24.575 42.724 1.00 0.00 98 ASP A CA 4
ATOM 6460 C C . ASP A 1 98 ? -20.397 -24.568 42.372 1.00 0.00 98 ASP A C 4
ATOM 6461 O O . ASP A 1 98 ? -21.248 -24.690 43.246 1.00 0.00 98 ASP A O 4
ATOM 6470 N N . SER A 1 99 ? -20.696 -24.445 41.092 1.00 0.00 99 SER A N 4
ATOM 6471 C CA . SER A 1 99 ? -22.066 -24.359 40.628 1.00 0.00 99 SER A CA 4
ATOM 6472 C C . SER A 1 99 ? -22.193 -24.923 39.217 1.00 0.00 99 SER A C 4
ATOM 6473 O O . SER A 1 99 ? -21.199 -25.154 38.539 1.00 0.00 99 SER A O 4
ATOM 6481 N N . PHE A 1 100 ? -23.414 -25.159 38.794 1.00 0.00 100 PHE A N 4
ATOM 6482 C CA . PHE A 1 100 ? -23.661 -25.588 37.440 1.00 0.00 100 PHE A CA 4
ATOM 6483 C C . PHE A 1 100 ? -24.341 -24.459 36.707 1.00 0.00 100 PHE A C 4
ATOM 6484 O O . PHE A 1 100 ? -25.032 -23.642 37.321 1.00 0.00 100 PHE A O 4
ATOM 6501 N N . LEU A 1 101 ? -24.152 -24.403 35.424 1.00 0.00 101 LEU A N 4
ATOM 6502 C CA . LEU A 1 101 ? -24.713 -23.338 34.641 1.00 0.00 101 LEU A CA 4
ATOM 6503 C C . LEU A 1 101 ? -26.066 -23.743 34.101 1.00 0.00 101 LEU A C 4
ATOM 6504 O O . LEU A 1 101 ? -26.207 -24.791 33.480 1.00 0.00 101 LEU A O 4
ATOM 6520 N N . ALA A 1 102 ? -27.058 -22.925 34.357 1.00 0.00 102 ALA A N 4
ATOM 6521 C CA . ALA A 1 102 ? -28.401 -23.212 33.918 1.00 0.00 102 ALA A CA 4
ATOM 6522 C C . ALA A 1 102 ? -29.029 -22.013 33.234 1.00 0.00 102 ALA A C 4
ATOM 6523 O O . ALA A 1 102 ? -28.578 -20.879 33.411 1.00 0.00 102 ALA A O 4
ATOM 6530 N N . ILE A 1 103 ? -30.062 -22.264 32.454 1.00 0.00 103 ILE A N 4
ATOM 6531 C CA . ILE A 1 103 ? -30.762 -21.206 31.758 1.00 0.00 103 ILE A CA 4
ATOM 6532 C C . ILE A 1 103 ? -32.092 -20.951 32.427 1.00 0.00 103 ILE A C 4
ATOM 6533 O O . ILE A 1 103 ? -32.912 -21.867 32.572 1.00 0.00 103 ILE A O 4
ATOM 6549 N N . LYS A 1 104 ? -32.316 -19.731 32.829 1.00 0.00 104 LYS A N 4
ATOM 6550 C CA . LYS A 1 104 ? -33.561 -19.371 33.433 1.00 0.00 104 LYS A CA 4
ATOM 6551 C C . LYS A 1 104 ? -34.232 -18.314 32.633 1.00 0.00 104 LYS A C 4
ATOM 6552 O O . LYS A 1 104 ? -33.584 -17.558 31.900 1.00 0.00 104 LYS A O 4
ATOM 6571 N N . ARG A 1 105 ? -35.515 -18.257 32.762 1.00 0.00 105 ARG A N 4
ATOM 6572 C CA . ARG A 1 105 ? -36.277 -17.275 32.055 1.00 0.00 105 ARG A CA 4
ATOM 6573 C C . ARG A 1 105 ? -36.207 -15.959 32.807 1.00 0.00 105 ARG A C 4
ATOM 6574 O O . ARG A 1 105 ? -36.754 -15.834 33.904 1.00 0.00 105 ARG A O 4
ATOM 6595 N N . LYS A 1 106 ? -35.474 -15.020 32.223 1.00 0.00 106 LYS A N 4
ATOM 6596 C CA . LYS A 1 106 ? -35.295 -13.675 32.768 1.00 0.00 106 LYS A CA 4
ATOM 6597 C C . LYS A 1 106 ? -36.624 -13.106 33.285 1.00 0.00 106 LYS A C 4
ATOM 6598 O O . LYS A 1 106 ? -37.551 -12.874 32.508 1.00 0.00 106 LYS A O 4
ATOM 6617 N N . PRO A 1 107 ? -36.727 -12.889 34.614 1.00 0.00 107 PRO A N 4
ATOM 6618 C CA . PRO A 1 107 ? -37.946 -12.364 35.247 1.00 0.00 107 PRO A CA 4
ATOM 6619 C C . PRO A 1 107 ? -38.183 -10.910 34.893 1.00 0.00 107 PRO A C 4
ATOM 6620 O O . PRO A 1 107 ? -39.270 -10.370 35.113 1.00 0.00 107 PRO A O 4
ATOM 6631 N N . HIS A 1 108 ? -37.144 -10.289 34.358 1.00 0.00 108 HIS A N 4
ATOM 6632 C CA . HIS A 1 108 ? -37.158 -8.896 33.940 1.00 0.00 108 HIS A CA 4
ATOM 6633 C C . HIS A 1 108 ? -37.135 -7.982 35.143 1.00 0.00 108 HIS A C 4
ATOM 6634 O O . HIS A 1 108 ? -36.025 -7.597 35.559 1.00 0.00 108 HIS A O 4
ATOM 6649 N N . SER A 1 1 ? -7.583 -27.665 36.145 1.00 0.00 1 SER A N 5
ATOM 6650 C CA . SER A 1 1 ? -6.865 -28.747 35.449 1.00 0.00 1 SER A CA 5
ATOM 6651 C C . SER A 1 1 ? -7.747 -29.377 34.366 1.00 0.00 1 SER A C 5
ATOM 6652 O O . SER A 1 1 ? -7.241 -29.924 33.383 1.00 0.00 1 SER A O 5
ATOM 6662 N N . MET A 1 2 ? -9.060 -29.291 34.542 1.00 0.00 2 MET A N 5
ATOM 6663 C CA . MET A 1 2 ? -9.988 -29.871 33.590 1.00 0.00 2 MET A CA 5
ATOM 6664 C C . MET A 1 2 ? -10.579 -28.819 32.659 1.00 0.00 2 MET A C 5
ATOM 6665 O O . MET A 1 2 ? -10.024 -28.549 31.588 1.00 0.00 2 MET A O 5
ATOM 6679 N N . PHE A 1 3 ? -11.693 -28.206 33.098 1.00 0.00 3 PHE A N 5
ATOM 6680 C CA . PHE A 1 3 ? -12.466 -27.238 32.294 1.00 0.00 3 PHE A CA 5
ATOM 6681 C C . PHE A 1 3 ? -13.068 -27.938 31.057 1.00 0.00 3 PHE A C 5
ATOM 6682 O O . PHE A 1 3 ? -14.275 -28.153 30.986 1.00 0.00 3 PHE A O 5
ATOM 6699 N N . GLY A 1 4 ? -12.221 -28.282 30.097 1.00 0.00 4 GLY A N 5
ATOM 6700 C CA . GLY A 1 4 ? -12.654 -29.052 28.940 1.00 0.00 4 GLY A CA 5
ATOM 6701 C C . GLY A 1 4 ? -13.245 -28.217 27.822 1.00 0.00 4 GLY A C 5
ATOM 6702 O O . GLY A 1 4 ? -13.027 -28.507 26.648 1.00 0.00 4 GLY A O 5
ATOM 6706 N N . GLY A 1 5 ? -13.992 -27.195 28.179 1.00 0.00 5 GLY A N 5
ATOM 6707 C CA . GLY A 1 5 ? -14.625 -26.356 27.178 1.00 0.00 5 GLY A CA 5
ATOM 6708 C C . GLY A 1 5 ? -16.074 -26.734 26.979 1.00 0.00 5 GLY A C 5
ATOM 6709 O O . GLY A 1 5 ? -16.848 -25.992 26.379 1.00 0.00 5 GLY A O 5
ATOM 6713 N N . SER A 1 6 ? -16.434 -27.894 27.483 1.00 0.00 6 SER A N 5
ATOM 6714 C CA . SER A 1 6 ? -17.792 -28.365 27.409 1.00 0.00 6 SER A CA 5
ATOM 6715 C C . SER A 1 6 ? -18.479 -28.102 28.731 1.00 0.00 6 SER A C 5
ATOM 6716 O O . SER A 1 6 ? -18.029 -28.579 29.778 1.00 0.00 6 SER A O 5
ATOM 6724 N N . LEU A 1 7 ? -19.552 -27.355 28.694 1.00 0.00 7 LEU A N 5
ATOM 6725 C CA . LEU A 1 7 ? -20.256 -27.011 29.907 1.00 0.00 7 LEU A CA 5
ATOM 6726 C C . LEU A 1 7 ? -21.518 -27.799 30.067 1.00 0.00 7 LEU A C 5
ATOM 6727 O O . LEU A 1 7 ? -22.279 -27.986 29.112 1.00 0.00 7 LEU A O 5
ATOM 6743 N N . LYS A 1 8 ? -21.723 -28.279 31.273 1.00 0.00 8 LYS A N 5
ATOM 6744 C CA . LYS A 1 8 ? -22.927 -28.977 31.621 1.00 0.00 8 LYS A CA 5
ATOM 6745 C C . LYS A 1 8 ? -23.977 -27.938 31.932 1.00 0.00 8 LYS A C 5
ATOM 6746 O O . LYS A 1 8 ? -23.986 -27.344 33.011 1.00 0.00 8 LYS A O 5
ATOM 6765 N N . VAL A 1 9 ? -24.838 -27.711 30.987 1.00 0.00 9 VAL A N 5
ATOM 6766 C CA . VAL A 1 9 ? -25.807 -26.660 31.085 1.00 0.00 9 VAL A CA 5
ATOM 6767 C C . VAL A 1 9 ? -27.196 -27.227 31.312 1.00 0.00 9 VAL A C 5
ATOM 6768 O O . VAL A 1 9 ? -27.633 -28.135 30.616 1.00 0.00 9 VAL A O 5
ATOM 6781 N N . TYR A 1 10 ? -27.867 -26.698 32.310 1.00 0.00 10 TYR A N 5
ATOM 6782 C CA . TYR A 1 10 ? -29.168 -27.193 32.713 1.00 0.00 10 TYR A CA 5
ATOM 6783 C C . TYR A 1 10 ? -30.287 -26.231 32.296 1.00 0.00 10 TYR A C 5
ATOM 6784 O O . TYR A 1 10 ? -30.465 -25.169 32.893 1.00 0.00 10 TYR A O 5
ATOM 6802 N N . GLY A 1 11 ? -31.010 -26.596 31.241 1.00 0.00 11 GLY A N 5
ATOM 6803 C CA . GLY A 1 11 ? -32.120 -25.781 30.788 1.00 0.00 11 GLY A CA 5
ATOM 6804 C C . GLY A 1 11 ? -33.342 -25.980 31.657 1.00 0.00 11 GLY A C 5
ATOM 6805 O O . GLY A 1 11 ? -34.108 -25.047 31.875 1.00 0.00 11 GLY A O 5
ATOM 6809 N N . GLY A 1 12 ? -33.504 -27.213 32.150 1.00 0.00 12 GLY A N 5
ATOM 6810 C CA . GLY A 1 12 ? -34.597 -27.563 33.061 1.00 0.00 12 GLY A CA 5
ATOM 6811 C C . GLY A 1 12 ? -35.993 -27.197 32.563 1.00 0.00 12 GLY A C 5
ATOM 6812 O O . GLY A 1 12 ? -36.659 -27.996 31.904 1.00 0.00 12 GLY A O 5
ATOM 6816 N N . GLU A 1 13 ? -36.415 -25.980 32.882 1.00 0.00 13 GLU A N 5
ATOM 6817 C CA . GLU A 1 13 ? -37.755 -25.489 32.573 1.00 0.00 13 GLU A CA 5
ATOM 6818 C C . GLU A 1 13 ? -38.023 -25.444 31.083 1.00 0.00 13 GLU A C 5
ATOM 6819 O O . GLU A 1 13 ? -39.127 -25.752 30.631 1.00 0.00 13 GLU A O 5
ATOM 6831 N N . ILE A 1 14 ? -37.010 -25.077 30.329 1.00 0.00 14 ILE A N 5
ATOM 6832 C CA . ILE A 1 14 ? -37.151 -24.863 28.901 1.00 0.00 14 ILE A CA 5
ATOM 6833 C C . ILE A 1 14 ? -37.559 -26.145 28.168 1.00 0.00 14 ILE A C 5
ATOM 6834 O O . ILE A 1 14 ? -38.466 -26.122 27.334 1.00 0.00 14 ILE A O 5
ATOM 6850 N N . VAL A 1 15 ? -36.925 -27.254 28.504 1.00 0.00 15 VAL A N 5
ATOM 6851 C CA . VAL A 1 15 ? -37.267 -28.551 27.917 1.00 0.00 15 VAL A CA 5
ATOM 6852 C C . VAL A 1 15 ? -37.095 -29.660 28.961 1.00 0.00 15 VAL A C 5
ATOM 6853 O O . VAL A 1 15 ? -35.975 -30.049 29.287 1.00 0.00 15 VAL A O 5
ATOM 6866 N N . PRO A 1 16 ? -38.214 -30.175 29.498 1.00 0.00 16 PRO A N 5
ATOM 6867 C CA . PRO A 1 16 ? -38.203 -31.196 30.559 1.00 0.00 16 PRO A CA 5
ATOM 6868 C C . PRO A 1 16 ? -37.632 -32.550 30.113 1.00 0.00 16 PRO A C 5
ATOM 6869 O O . PRO A 1 16 ? -37.176 -33.336 30.939 1.00 0.00 16 PRO A O 5
ATOM 6880 N N . THR A 1 17 ? -37.652 -32.819 28.815 1.00 0.00 17 THR A N 5
ATOM 6881 C CA . THR A 1 17 ? -37.142 -34.087 28.308 1.00 0.00 17 THR A CA 5
ATOM 6882 C C . THR A 1 17 ? -35.629 -34.009 28.061 1.00 0.00 17 THR A C 5
ATOM 6883 O O . THR A 1 17 ? -34.981 -35.014 27.769 1.00 0.00 17 THR A O 5
ATOM 6894 N N . ARG A 1 18 ? -35.078 -32.814 28.193 1.00 0.00 18 ARG A N 5
ATOM 6895 C CA . ARG A 1 18 ? -33.647 -32.608 28.045 1.00 0.00 18 ARG A CA 5
ATOM 6896 C C . ARG A 1 18 ? -33.187 -31.571 29.065 1.00 0.00 18 ARG A C 5
ATOM 6897 O O . ARG A 1 18 ? -32.803 -30.458 28.701 1.00 0.00 18 ARG A O 5
ATOM 6918 N N . PRO A 1 19 ? -33.249 -31.918 30.370 1.00 0.00 19 PRO A N 5
ATOM 6919 C CA . PRO A 1 19 ? -32.893 -30.992 31.450 1.00 0.00 19 PRO A CA 5
ATOM 6920 C C . PRO A 1 19 ? -31.438 -30.555 31.378 1.00 0.00 19 PRO A C 5
ATOM 6921 O O . PRO A 1 19 ? -31.105 -29.433 31.735 1.00 0.00 19 PRO A O 5
ATOM 6932 N N . TYR A 1 20 ? -30.586 -31.439 30.898 1.00 0.00 20 TYR A N 5
ATOM 6933 C CA . TYR A 1 20 ? -29.172 -31.149 30.779 1.00 0.00 20 TYR A CA 5
ATOM 6934 C C . TYR A 1 20 ? -28.737 -31.207 29.333 1.00 0.00 20 TYR A C 5
ATOM 6935 O O . TYR A 1 20 ? -29.172 -32.074 28.578 1.00 0.00 20 TYR A O 5
ATOM 6953 N N . VAL A 1 21 ? -27.901 -30.278 28.953 1.00 0.00 21 VAL A N 5
ATOM 6954 C CA . VAL A 1 21 ? -27.373 -30.224 27.616 1.00 0.00 21 VAL A CA 5
ATOM 6955 C C . VAL A 1 21 ? -25.889 -29.898 27.650 1.00 0.00 21 VAL A C 5
ATOM 6956 O O . VAL A 1 21 ? -25.404 -29.235 28.574 1.00 0.00 21 VAL A O 5
ATOM 6969 N N . SER A 1 22 ? -25.187 -30.372 26.668 1.00 0.00 22 SER A N 5
ATOM 6970 C CA . SER A 1 22 ? -23.762 -30.163 26.573 1.00 0.00 22 SER A CA 5
ATOM 6971 C C . SER A 1 22 ? -23.464 -29.072 25.553 1.00 0.00 22 SER A C 5
ATOM 6972 O O . SER A 1 22 ? -23.898 -29.153 24.395 1.00 0.00 22 SER A O 5
ATOM 6980 N N . ILE A 1 23 ? -22.747 -28.043 25.977 1.00 0.00 23 ILE A N 5
ATOM 6981 C CA . ILE A 1 23 ? -22.431 -26.936 25.090 1.00 0.00 23 ILE A CA 5
ATOM 6982 C C . ILE A 1 23 ? -20.933 -26.692 25.064 1.00 0.00 23 ILE A C 5
ATOM 6983 O O . ILE A 1 23 ? -20.216 -27.126 25.968 1.00 0.00 23 ILE A O 5
ATOM 6999 N N . LEU A 1 24 ? -20.464 -26.011 24.038 1.00 0.00 24 LEU A N 5
ATOM 7000 C CA . LEU A 1 24 ? -19.069 -25.651 23.941 1.00 0.00 24 LEU A CA 5
ATOM 7001 C C . LEU A 1 24 ? -18.907 -24.150 24.135 1.00 0.00 24 LEU A C 5
ATOM 7002 O O . LEU A 1 24 ? -19.525 -23.359 23.424 1.00 0.00 24 LEU A O 5
ATOM 7018 N N . ALA A 1 25 ? -18.085 -23.771 25.097 1.00 0.00 25 ALA A N 5
ATOM 7019 C CA . ALA A 1 25 ? -17.828 -22.368 25.394 1.00 0.00 25 ALA A CA 5
ATOM 7020 C C . ALA A 1 25 ? -16.465 -22.219 26.050 1.00 0.00 25 ALA A C 5
ATOM 7021 O O . ALA A 1 25 ? -16.011 -23.121 26.764 1.00 0.00 25 ALA A O 5
ATOM 7028 N N . GLU A 1 26 ? -15.808 -21.099 25.807 1.00 0.00 26 GLU A N 5
ATOM 7029 C CA . GLU A 1 26 ? -14.508 -20.849 26.403 1.00 0.00 26 GLU A CA 5
ATOM 7030 C C . GLU A 1 26 ? -14.628 -19.861 27.544 1.00 0.00 26 GLU A C 5
ATOM 7031 O O . GLU A 1 26 ? -15.567 -19.072 27.592 1.00 0.00 26 GLU A O 5
ATOM 7043 N N . ILE A 1 27 ? -13.667 -19.899 28.463 1.00 0.00 27 ILE A N 5
ATOM 7044 C CA . ILE A 1 27 ? -13.681 -19.016 29.624 1.00 0.00 27 ILE A CA 5
ATOM 7045 C C . ILE A 1 27 ? -13.514 -17.557 29.227 1.00 0.00 27 ILE A C 5
ATOM 7046 O O . ILE A 1 27 ? -13.986 -16.657 29.915 1.00 0.00 27 ILE A O 5
ATOM 7062 N N . ASN A 1 28 ? -12.866 -17.334 28.100 1.00 0.00 28 ASN A N 5
ATOM 7063 C CA . ASN A 1 28 ? -12.649 -15.988 27.597 1.00 0.00 28 ASN A CA 5
ATOM 7064 C C . ASN A 1 28 ? -13.925 -15.420 26.978 1.00 0.00 28 ASN A C 5
ATOM 7065 O O . ASN A 1 28 ? -13.965 -14.255 26.568 1.00 0.00 28 ASN A O 5
ATOM 7076 N N . GLU A 1 29 ? -14.971 -16.235 26.928 1.00 0.00 29 GLU A N 5
ATOM 7077 C CA . GLU A 1 29 ? -16.226 -15.814 26.352 1.00 0.00 29 GLU A CA 5
ATOM 7078 C C . GLU A 1 29 ? -17.200 -15.399 27.435 1.00 0.00 29 GLU A C 5
ATOM 7079 O O . GLU A 1 29 ? -17.020 -15.730 28.612 1.00 0.00 29 GLU A O 5
ATOM 7091 N N . ASN A 1 30 ? -18.225 -14.674 27.044 1.00 0.00 30 ASN A N 5
ATOM 7092 C CA . ASN A 1 30 ? -19.190 -14.165 27.993 1.00 0.00 30 ASN A CA 5
ATOM 7093 C C . ASN A 1 30 ? -20.356 -15.129 28.130 1.00 0.00 30 ASN A C 5
ATOM 7094 O O . ASN A 1 30 ? -20.412 -16.161 27.448 1.00 0.00 30 ASN A O 5
ATOM 7105 N N . ALA A 1 31 ? -21.293 -14.785 28.999 1.00 0.00 31 ALA A N 5
ATOM 7106 C CA . ALA A 1 31 ? -22.478 -15.593 29.230 1.00 0.00 31 ALA A CA 5
ATOM 7107 C C . ALA A 1 31 ? -23.313 -15.696 27.958 1.00 0.00 31 ALA A C 5
ATOM 7108 O O . ALA A 1 31 ? -24.112 -16.610 27.806 1.00 0.00 31 ALA A O 5
ATOM 7115 N N . ASP A 1 32 ? -23.115 -14.741 27.053 1.00 0.00 32 ASP A N 5
ATOM 7116 C CA . ASP A 1 32 ? -23.805 -14.713 25.765 1.00 0.00 32 ASP A CA 5
ATOM 7117 C C . ASP A 1 32 ? -23.590 -16.005 24.985 1.00 0.00 32 ASP A C 5
ATOM 7118 O O . ASP A 1 32 ? -24.539 -16.578 24.463 1.00 0.00 32 ASP A O 5
ATOM 7127 N N . ARG A 1 33 ? -22.351 -16.468 24.916 1.00 0.00 33 ARG A N 5
ATOM 7128 C CA . ARG A 1 33 ? -22.041 -17.668 24.189 1.00 0.00 33 ARG A CA 5
ATOM 7129 C C . ARG A 1 33 ? -22.622 -18.882 24.890 1.00 0.00 33 ARG A C 5
ATOM 7130 O O . ARG A 1 33 ? -23.179 -19.773 24.253 1.00 0.00 33 ARG A O 5
ATOM 7151 N N . ILE A 1 34 ? -22.490 -18.901 26.204 1.00 0.00 34 ILE A N 5
ATOM 7152 C CA . ILE A 1 34 ? -22.979 -20.002 27.009 1.00 0.00 34 ILE A CA 5
ATOM 7153 C C . ILE A 1 34 ? -24.496 -20.114 26.876 1.00 0.00 34 ILE A C 5
ATOM 7154 O O . ILE A 1 34 ? -25.038 -21.200 26.666 1.00 0.00 34 ILE A O 5
ATOM 7170 N N . LEU A 1 35 ? -25.166 -18.978 26.972 1.00 0.00 35 LEU A N 5
ATOM 7171 C CA . LEU A 1 35 ? -26.608 -18.921 26.821 1.00 0.00 35 LEU A CA 5
ATOM 7172 C C . LEU A 1 35 ? -27.009 -19.273 25.393 1.00 0.00 35 LEU A C 5
ATOM 7173 O O . LEU A 1 35 ? -27.932 -20.045 25.169 1.00 0.00 35 LEU A O 5
ATOM 7189 N N . GLY A 1 36 ? -26.279 -18.718 24.434 1.00 0.00 36 GLY A N 5
ATOM 7190 C CA . GLY A 1 36 ? -26.583 -18.927 23.036 1.00 0.00 36 GLY A CA 5
ATOM 7191 C C . GLY A 1 36 ? -26.420 -20.355 22.586 1.00 0.00 36 GLY A C 5
ATOM 7192 O O . GLY A 1 36 ? -27.300 -20.894 21.928 1.00 0.00 36 GLY A O 5
ATOM 7196 N N . ALA A 1 37 ? -25.309 -20.976 22.948 1.00 0.00 37 ALA A N 5
ATOM 7197 C CA . ALA A 1 37 ? -25.037 -22.355 22.546 1.00 0.00 37 ALA A CA 5
ATOM 7198 C C . ALA A 1 37 ? -26.096 -23.305 23.092 1.00 0.00 37 ALA A C 5
ATOM 7199 O O . ALA A 1 37 ? -26.611 -24.158 22.369 1.00 0.00 37 ALA A O 5
ATOM 7206 N N . ALA A 1 38 ? -26.423 -23.145 24.363 1.00 0.00 38 ALA A N 5
ATOM 7207 C CA . ALA A 1 38 ? -27.420 -23.984 25.011 1.00 0.00 38 ALA A CA 5
ATOM 7208 C C . ALA A 1 38 ? -28.800 -23.759 24.416 1.00 0.00 38 ALA A C 5
ATOM 7209 O O . ALA A 1 38 ? -29.513 -24.707 24.083 1.00 0.00 38 ALA A O 5
ATOM 7216 N N . LEU A 1 39 ? -29.151 -22.498 24.262 1.00 0.00 39 LEU A N 5
ATOM 7217 C CA . LEU A 1 39 ? -30.443 -22.090 23.740 1.00 0.00 39 LEU A CA 5
ATOM 7218 C C . LEU A 1 39 ? -30.603 -22.589 22.309 1.00 0.00 39 LEU A C 5
ATOM 7219 O O . LEU A 1 39 ? -31.700 -22.963 21.882 1.00 0.00 39 LEU A O 5
ATOM 7235 N N . GLU A 1 40 ? -29.498 -22.580 21.580 1.00 0.00 40 GLU A N 5
ATOM 7236 C CA . GLU A 1 40 ? -29.438 -23.061 20.207 1.00 0.00 40 GLU A CA 5
ATOM 7237 C C . GLU A 1 40 ? -29.880 -24.514 20.131 1.00 0.00 40 GLU A C 5
ATOM 7238 O O . GLU A 1 40 ? -30.622 -24.896 19.231 1.00 0.00 40 GLU A O 5
ATOM 7250 N N . LYS A 1 41 ? -29.427 -25.315 21.085 1.00 0.00 41 LYS A N 5
ATOM 7251 C CA . LYS A 1 41 ? -29.744 -26.733 21.106 1.00 0.00 41 LYS A CA 5
ATOM 7252 C C . LYS A 1 41 ? -31.240 -26.939 21.302 1.00 0.00 41 LYS A C 5
ATOM 7253 O O . LYS A 1 41 ? -31.849 -27.804 20.672 1.00 0.00 41 LYS A O 5
ATOM 7272 N N . TYR A 1 42 ? -31.826 -26.148 22.190 1.00 0.00 42 TYR A N 5
ATOM 7273 C CA . TYR A 1 42 ? -33.255 -26.224 22.437 1.00 0.00 42 TYR A CA 5
ATOM 7274 C C . TYR A 1 42 ? -34.047 -25.658 21.250 1.00 0.00 42 TYR A C 5
ATOM 7275 O O . TYR A 1 42 ? -35.165 -26.085 20.982 1.00 0.00 42 TYR A O 5
ATOM 7293 N N . GLY A 1 43 ? -33.454 -24.694 20.546 1.00 0.00 43 GLY A N 5
ATOM 7294 C CA . GLY A 1 43 ? -34.093 -24.128 19.365 1.00 0.00 43 GLY A CA 5
ATOM 7295 C C . GLY A 1 43 ? -34.728 -22.772 19.608 1.00 0.00 43 GLY A C 5
ATOM 7296 O O . GLY A 1 43 ? -35.396 -22.225 18.734 1.00 0.00 43 GLY A O 5
ATOM 7300 N N . LEU A 1 44 ? -34.507 -22.212 20.781 1.00 0.00 44 LEU A N 5
ATOM 7301 C CA . LEU A 1 44 ? -35.090 -20.925 21.125 1.00 0.00 44 LEU A CA 5
ATOM 7302 C C . LEU A 1 44 ? -34.093 -19.798 20.916 1.00 0.00 44 LEU A C 5
ATOM 7303 O O . LEU A 1 44 ? -34.283 -18.688 21.416 1.00 0.00 44 LEU A O 5
ATOM 7319 N N . GLU A 1 45 ? -33.040 -20.085 20.152 1.00 0.00 45 GLU A N 5
ATOM 7320 C CA . GLU A 1 45 ? -31.958 -19.135 19.878 1.00 0.00 45 GLU A CA 5
ATOM 7321 C C . GLU A 1 45 ? -32.479 -17.813 19.293 1.00 0.00 45 GLU A C 5
ATOM 7322 O O . GLU A 1 45 ? -31.842 -16.770 19.433 1.00 0.00 45 GLU A O 5
ATOM 7334 N N . HIS A 1 46 ? -33.640 -17.870 18.660 1.00 0.00 46 HIS A N 5
ATOM 7335 C CA . HIS A 1 46 ? -34.253 -16.691 18.048 1.00 0.00 46 HIS A CA 5
ATOM 7336 C C . HIS A 1 46 ? -34.782 -15.706 19.103 1.00 0.00 46 HIS A C 5
ATOM 7337 O O . HIS A 1 46 ? -35.062 -14.548 18.796 1.00 0.00 46 HIS A O 5
ATOM 7351 N N . SER A 1 47 ? -34.935 -16.174 20.333 1.00 0.00 47 SER A N 5
ATOM 7352 C CA . SER A 1 47 ? -35.413 -15.333 21.420 1.00 0.00 47 SER A CA 5
ATOM 7353 C C . SER A 1 47 ? -34.230 -14.813 22.257 1.00 0.00 47 SER A C 5
ATOM 7354 O O . SER A 1 47 ? -33.762 -13.690 22.057 1.00 0.00 47 SER A O 5
ATOM 7362 N N . LYS A 1 48 ? -33.758 -15.656 23.176 1.00 0.00 48 LYS A N 5
ATOM 7363 C CA . LYS A 1 48 ? -32.580 -15.394 24.026 1.00 0.00 48 LYS A CA 5
ATOM 7364 C C . LYS A 1 48 ? -32.774 -14.312 25.089 1.00 0.00 48 LYS A C 5
ATOM 7365 O O . LYS A 1 48 ? -32.459 -14.541 26.245 1.00 0.00 48 LYS A O 5
ATOM 7384 N N . ASP A 1 49 ? -33.297 -13.154 24.715 1.00 0.00 49 ASP A N 5
ATOM 7385 C CA . ASP A 1 49 ? -33.455 -12.051 25.679 1.00 0.00 49 ASP A CA 5
ATOM 7386 C C . ASP A 1 49 ? -34.366 -12.458 26.814 1.00 0.00 49 ASP A C 5
ATOM 7387 O O . ASP A 1 49 ? -34.174 -12.049 27.954 1.00 0.00 49 ASP A O 5
ATOM 7396 N N . ASP A 1 50 ? -35.347 -13.276 26.488 1.00 0.00 50 ASP A N 5
ATOM 7397 C CA . ASP A 1 50 ? -36.313 -13.769 27.460 1.00 0.00 50 ASP A CA 5
ATOM 7398 C C . ASP A 1 50 ? -35.648 -14.685 28.507 1.00 0.00 50 ASP A C 5
ATOM 7399 O O . ASP A 1 50 ? -36.264 -15.033 29.511 1.00 0.00 50 ASP A O 5
ATOM 7408 N N . PHE A 1 51 ? -34.383 -15.056 28.284 1.00 0.00 51 PHE A N 5
ATOM 7409 C CA . PHE A 1 51 ? -33.705 -15.975 29.186 1.00 0.00 51 PHE A CA 5
ATOM 7410 C C . PHE A 1 51 ? -32.350 -15.423 29.642 1.00 0.00 51 PHE A C 5
ATOM 7411 O O . PHE A 1 51 ? -31.708 -14.653 28.932 1.00 0.00 51 PHE A O 5
ATOM 7428 N N . ILE A 1 52 ? -31.940 -15.820 30.836 1.00 0.00 52 ILE A N 5
ATOM 7429 C CA . ILE A 1 52 ? -30.636 -15.458 31.390 1.00 0.00 52 ILE A CA 5
ATOM 7430 C C . ILE A 1 52 ? -30.030 -16.681 32.076 1.00 0.00 52 ILE A C 5
ATOM 7431 O O . ILE A 1 52 ? -30.685 -17.721 32.186 1.00 0.00 52 ILE A O 5
ATOM 7447 N N . LEU A 1 53 ? -28.807 -16.560 32.554 1.00 0.00 53 LEU A N 5
ATOM 7448 C CA . LEU A 1 53 ? -28.152 -17.677 33.209 1.00 0.00 53 LEU A CA 5
ATOM 7449 C C . LEU A 1 53 ? -28.225 -17.528 34.713 1.00 0.00 53 LEU A C 5
ATOM 7450 O O . LEU A 1 53 ? -28.179 -16.426 35.239 1.00 0.00 53 LEU A O 5
ATOM 7466 N N . VAL A 1 54 ? -28.383 -18.634 35.394 1.00 0.00 54 VAL A N 5
ATOM 7467 C CA . VAL A 1 54 ? -28.460 -18.644 36.839 1.00 0.00 54 VAL A CA 5
ATOM 7468 C C . VAL A 1 54 ? -27.475 -19.644 37.428 1.00 0.00 54 VAL A C 5
ATOM 7469 O O . VAL A 1 54 ? -27.426 -20.804 37.012 1.00 0.00 54 VAL A O 5
ATOM 7482 N N . GLU A 1 55 ? -26.695 -19.201 38.386 1.00 0.00 55 GLU A N 5
ATOM 7483 C CA . GLU A 1 55 ? -25.759 -20.083 39.056 1.00 0.00 55 GLU A CA 5
ATOM 7484 C C . GLU A 1 55 ? -26.482 -20.755 40.192 1.00 0.00 55 GLU A C 5
ATOM 7485 O O . GLU A 1 55 ? -27.012 -20.087 41.073 1.00 0.00 55 GLU A O 5
ATOM 7497 N N . VAL A 1 56 ? -26.528 -22.064 40.162 1.00 0.00 56 VAL A N 5
ATOM 7498 C CA . VAL A 1 56 ? -27.275 -22.812 41.146 1.00 0.00 56 VAL A CA 5
ATOM 7499 C C . VAL A 1 56 ? -26.390 -23.840 41.831 1.00 0.00 56 VAL A C 5
ATOM 7500 O O . VAL A 1 56 ? -25.596 -24.532 41.175 1.00 0.00 56 VAL A O 5
ATOM 7513 N N . SER A 1 57 ? -26.525 -23.927 43.147 1.00 0.00 57 SER A N 5
ATOM 7514 C CA . SER A 1 57 ? -25.759 -24.859 43.932 1.00 0.00 57 SER A CA 5
ATOM 7515 C C . SER A 1 57 ? -26.052 -26.276 43.493 1.00 0.00 57 SER A C 5
ATOM 7516 O O . SER A 1 57 ? -27.207 -26.652 43.279 1.00 0.00 57 SER A O 5
ATOM 7524 N N . ASN A 1 58 ? -25.016 -27.059 43.363 1.00 0.00 58 ASN A N 5
ATOM 7525 C CA . ASN A 1 58 ? -25.173 -28.441 42.986 1.00 0.00 58 ASN A CA 5
ATOM 7526 C C . ASN A 1 58 ? -25.297 -29.293 44.252 1.00 0.00 58 ASN A C 5
ATOM 7527 O O . ASN A 1 58 ? -25.479 -30.507 44.191 1.00 0.00 58 ASN A O 5
ATOM 7538 N N . ASP A 1 59 ? -25.193 -28.627 45.404 1.00 0.00 59 ASP A N 5
ATOM 7539 C CA . ASP A 1 59 ? -25.320 -29.290 46.699 1.00 0.00 59 ASP A CA 5
ATOM 7540 C C . ASP A 1 59 ? -26.788 -29.664 46.968 1.00 0.00 59 ASP A C 5
ATOM 7541 O O . ASP A 1 59 ? -27.086 -30.760 47.451 1.00 0.00 59 ASP A O 5
ATOM 7550 N N . ASP A 1 60 ? -27.695 -28.740 46.635 1.00 0.00 60 ASP A N 5
ATOM 7551 C CA . ASP A 1 60 ? -29.157 -28.957 46.773 1.00 0.00 60 ASP A CA 5
ATOM 7552 C C . ASP A 1 60 ? -29.917 -27.951 45.913 1.00 0.00 60 ASP A C 5
ATOM 7553 O O . ASP A 1 60 ? -30.876 -28.294 45.233 1.00 0.00 60 ASP A O 5
ATOM 7562 N N . ASP A 1 61 ? -29.451 -26.723 45.970 1.00 0.00 61 ASP A N 5
ATOM 7563 C CA . ASP A 1 61 ? -30.001 -25.559 45.261 1.00 0.00 61 ASP A CA 5
ATOM 7564 C C . ASP A 1 61 ? -29.365 -24.372 45.894 1.00 0.00 61 ASP A C 5
ATOM 7565 O O . ASP A 1 61 ? -28.851 -23.482 45.205 1.00 0.00 61 ASP A O 5
ATOM 7574 N N . ARG A 1 62 ? -29.370 -24.433 47.257 1.00 0.00 62 ARG A N 5
ATOM 7575 C CA . ARG A 1 62 ? -28.768 -23.461 48.198 1.00 0.00 62 ARG A CA 5
ATOM 7576 C C . ARG A 1 62 ? -29.734 -23.180 49.355 1.00 0.00 62 ARG A C 5
ATOM 7577 O O . ARG A 1 62 ? -29.626 -22.159 50.036 1.00 0.00 62 ARG A O 5
ATOM 7598 N N . LYS A 1 63 ? -30.651 -24.105 49.600 1.00 0.00 63 LYS A N 5
ATOM 7599 C CA . LYS A 1 63 ? -31.709 -23.886 50.581 1.00 0.00 63 LYS A CA 5
ATOM 7600 C C . LYS A 1 63 ? -31.915 -25.101 51.470 1.00 0.00 63 LYS A C 5
ATOM 7601 O O . LYS A 1 63 ? -31.699 -25.046 52.681 1.00 0.00 63 LYS A O 5
ATOM 7620 N N . SER A 1 64 ? -32.334 -26.187 50.863 1.00 0.00 64 SER A N 5
ATOM 7621 C CA . SER A 1 64 ? -32.632 -27.401 51.576 1.00 0.00 64 SER A CA 5
ATOM 7622 C C . SER A 1 64 ? -32.498 -28.565 50.628 1.00 0.00 64 SER A C 5
ATOM 7623 O O . SER A 1 64 ? -32.407 -28.372 49.416 1.00 0.00 64 SER A O 5
ATOM 7631 N N . MET A 1 65 ? -32.532 -29.767 51.155 1.00 0.00 65 MET A N 5
ATOM 7632 C CA . MET A 1 65 ? -32.354 -30.942 50.336 1.00 0.00 65 MET A CA 5
ATOM 7633 C C . MET A 1 65 ? -33.625 -31.280 49.534 1.00 0.00 65 MET A C 5
ATOM 7634 O O . MET A 1 65 ? -34.314 -32.272 49.804 1.00 0.00 65 MET A O 5
ATOM 7648 N N . SER A 1 66 ? -33.955 -30.415 48.596 1.00 0.00 66 SER A N 5
ATOM 7649 C CA . SER A 1 66 ? -35.040 -30.665 47.669 1.00 0.00 66 SER A CA 5
ATOM 7650 C C . SER A 1 66 ? -34.430 -31.128 46.360 1.00 0.00 66 SER A C 5
ATOM 7651 O O . SER A 1 66 ? -35.100 -31.719 45.506 1.00 0.00 66 SER A O 5
ATOM 7659 N N . ASP A 1 67 ? -33.129 -30.850 46.236 1.00 0.00 67 ASP A N 5
ATOM 7660 C CA . ASP A 1 67 ? -32.320 -31.244 45.088 1.00 0.00 67 ASP A CA 5
ATOM 7661 C C . ASP A 1 67 ? -32.872 -30.670 43.790 1.00 0.00 67 ASP A C 5
ATOM 7662 O O . ASP A 1 67 ? -33.498 -31.380 43.002 1.00 0.00 67 ASP A O 5
ATOM 7671 N N . LEU A 1 68 ? -32.647 -29.372 43.598 1.00 0.00 68 LEU A N 5
ATOM 7672 C CA . LEU A 1 68 ? -33.078 -28.642 42.404 1.00 0.00 68 LEU A CA 5
ATOM 7673 C C . LEU A 1 68 ? -34.592 -28.721 42.209 1.00 0.00 68 LEU A C 5
ATOM 7674 O O . LEU A 1 68 ? -35.097 -29.619 41.535 1.00 0.00 68 LEU A O 5
ATOM 7690 N N . ARG A 1 69 ? -35.314 -27.798 42.819 1.00 0.00 69 ARG A N 5
ATOM 7691 C CA . ARG A 1 69 ? -36.760 -27.793 42.703 1.00 0.00 69 ARG A CA 5
ATOM 7692 C C . ARG A 1 69 ? -37.211 -26.820 41.607 1.00 0.00 69 ARG A C 5
ATOM 7693 O O . ARG A 1 69 ? -37.547 -27.231 40.498 1.00 0.00 69 ARG A O 5
ATOM 7714 N N . GLU A 1 70 ? -37.184 -25.529 41.915 1.00 0.00 70 GLU A N 5
ATOM 7715 C CA . GLU A 1 70 ? -37.599 -24.499 40.964 1.00 0.00 70 GLU A CA 5
ATOM 7716 C C . GLU A 1 70 ? -36.403 -23.765 40.362 1.00 0.00 70 GLU A C 5
ATOM 7717 O O . GLU A 1 70 ? -36.574 -22.861 39.536 1.00 0.00 70 GLU A O 5
ATOM 7729 N N . ILE A 1 71 ? -35.196 -24.184 40.765 1.00 0.00 71 ILE A N 5
ATOM 7730 C CA . ILE A 1 71 ? -33.935 -23.578 40.312 1.00 0.00 71 ILE A CA 5
ATOM 7731 C C . ILE A 1 71 ? -33.842 -22.132 40.770 1.00 0.00 71 ILE A C 5
ATOM 7732 O O . ILE A 1 71 ? -34.407 -21.228 40.134 1.00 0.00 71 ILE A O 5
ATOM 7748 N N . ASP A 1 72 ? -33.159 -21.901 41.841 1.00 0.00 72 ASP A N 5
ATOM 7749 C CA . ASP A 1 72 ? -32.985 -20.543 42.307 1.00 0.00 72 ASP A CA 5
ATOM 7750 C C . ASP A 1 72 ? -31.511 -20.197 42.438 1.00 0.00 72 ASP A C 5
ATOM 7751 O O . ASP A 1 72 ? -30.829 -20.635 43.371 1.00 0.00 72 ASP A O 5
ATOM 7760 N N . GLY A 1 73 ? -31.022 -19.421 41.490 1.00 0.00 73 GLY A N 5
ATOM 7761 C CA . GLY A 1 73 ? -29.636 -19.030 41.492 1.00 0.00 73 GLY A CA 5
ATOM 7762 C C . GLY A 1 73 ? -29.463 -17.544 41.322 1.00 0.00 73 GLY A C 5
ATOM 7763 O O . GLY A 1 73 ? -30.447 -16.803 41.335 1.00 0.00 73 GLY A O 5
ATOM 7767 N N . ARG A 1 74 ? -28.225 -17.100 41.149 1.00 0.00 74 ARG A N 5
ATOM 7768 C CA . ARG A 1 74 ? -27.953 -15.688 40.978 1.00 0.00 74 ARG A CA 5
ATOM 7769 C C . ARG A 1 74 ? -28.175 -15.301 39.510 1.00 0.00 74 ARG A C 5
ATOM 7770 O O . ARG A 1 74 ? -27.850 -16.081 38.609 1.00 0.00 74 ARG A O 5
ATOM 7791 N N . PRO A 1 75 ? -28.756 -14.117 39.247 1.00 0.00 75 PRO A N 5
ATOM 7792 C CA . PRO A 1 75 ? -29.006 -13.653 37.882 1.00 0.00 75 PRO A CA 5
ATOM 7793 C C . PRO A 1 75 ? -27.712 -13.267 37.166 1.00 0.00 75 PRO A C 5
ATOM 7794 O O . PRO A 1 75 ? -27.001 -12.349 37.588 1.00 0.00 75 PRO A O 5
ATOM 7805 N N . ILE A 1 76 ? -27.407 -13.976 36.102 1.00 0.00 76 ILE A N 5
ATOM 7806 C CA . ILE A 1 76 ? -26.214 -13.725 35.320 1.00 0.00 76 ILE A CA 5
ATOM 7807 C C . ILE A 1 76 ? -26.579 -13.394 33.870 1.00 0.00 76 ILE A C 5
ATOM 7808 O O . ILE A 1 76 ? -26.921 -14.283 33.084 1.00 0.00 76 ILE A O 5
ATOM 7824 N N . PRO A 1 77 ? -26.565 -12.103 33.520 1.00 0.00 77 PRO A N 5
ATOM 7825 C CA . PRO A 1 77 ? -26.850 -11.641 32.157 1.00 0.00 77 PRO A CA 5
ATOM 7826 C C . PRO A 1 77 ? -25.746 -12.044 31.164 1.00 0.00 77 PRO A C 5
ATOM 7827 O O . PRO A 1 77 ? -24.597 -12.261 31.557 1.00 0.00 77 PRO A O 5
ATOM 7838 N N . PRO A 1 78 ? -26.092 -12.134 29.860 1.00 0.00 78 PRO A N 5
ATOM 7839 C CA . PRO A 1 78 ? -25.154 -12.541 28.797 1.00 0.00 78 PRO A CA 5
ATOM 7840 C C . PRO A 1 78 ? -23.872 -11.701 28.747 1.00 0.00 78 PRO A C 5
ATOM 7841 O O . PRO A 1 78 ? -22.803 -12.208 28.412 1.00 0.00 78 PRO A O 5
ATOM 7852 N N . THR A 1 79 ? -23.988 -10.420 29.071 1.00 0.00 79 THR A N 5
ATOM 7853 C CA . THR A 1 79 ? -22.839 -9.504 29.023 1.00 0.00 79 THR A CA 5
ATOM 7854 C C . THR A 1 79 ? -21.767 -9.853 30.080 1.00 0.00 79 THR A C 5
ATOM 7855 O O . THR A 1 79 ? -20.615 -9.415 29.982 1.00 0.00 79 THR A O 5
ATOM 7866 N N . GLU A 1 80 ? -22.149 -10.626 31.081 1.00 0.00 80 GLU A N 5
ATOM 7867 C CA . GLU A 1 80 ? -21.243 -11.000 32.153 1.00 0.00 80 GLU A CA 5
ATOM 7868 C C . GLU A 1 80 ? -20.303 -12.129 31.718 1.00 0.00 80 GLU A C 5
ATOM 7869 O O . GLU A 1 80 ? -20.633 -12.913 30.831 1.00 0.00 80 GLU A O 5
ATOM 7881 N N . CYS A 1 81 ? -19.128 -12.186 32.338 1.00 0.00 81 CYS A N 5
ATOM 7882 C CA . CYS A 1 81 ? -18.168 -13.258 32.104 1.00 0.00 81 CYS A CA 5
ATOM 7883 C C . CYS A 1 81 ? -18.077 -14.105 33.378 1.00 0.00 81 CYS A C 5
ATOM 7884 O O . CYS A 1 81 ? -17.144 -13.945 34.171 1.00 0.00 81 CYS A O 5
ATOM 7892 N N . PRO A 1 82 ? -19.059 -14.997 33.611 1.00 0.00 82 PRO A N 5
ATOM 7893 C CA . PRO A 1 82 ? -19.141 -15.771 34.851 1.00 0.00 82 PRO A CA 5
ATOM 7894 C C . PRO A 1 82 ? -18.010 -16.782 35.016 1.00 0.00 82 PRO A C 5
ATOM 7895 O O . PRO A 1 82 ? -17.597 -17.067 36.127 1.00 0.00 82 PRO A O 5
ATOM 7906 N N . LEU A 1 83 ? -17.488 -17.286 33.911 1.00 0.00 83 LEU A N 5
ATOM 7907 C CA . LEU A 1 83 ? -16.467 -18.328 33.962 1.00 0.00 83 LEU A CA 5
ATOM 7908 C C . LEU A 1 83 ? -15.197 -17.869 34.650 1.00 0.00 83 LEU A C 5
ATOM 7909 O O . LEU A 1 83 ? -14.583 -18.637 35.389 1.00 0.00 83 LEU A O 5
ATOM 7925 N N . PHE A 1 84 ? -14.801 -16.627 34.403 1.00 0.00 84 PHE A N 5
ATOM 7926 C CA . PHE A 1 84 ? -13.594 -16.081 35.013 1.00 0.00 84 PHE A CA 5
ATOM 7927 C C . PHE A 1 84 ? -13.622 -16.222 36.522 1.00 0.00 84 PHE A C 5
ATOM 7928 O O . PHE A 1 84 ? -12.712 -16.803 37.119 1.00 0.00 84 PHE A O 5
ATOM 7945 N N . GLU A 1 85 ? -14.669 -15.715 37.129 1.00 0.00 85 GLU A N 5
ATOM 7946 C CA . GLU A 1 85 ? -14.819 -15.811 38.558 1.00 0.00 85 GLU A CA 5
ATOM 7947 C C . GLU A 1 85 ? -15.151 -17.232 38.999 1.00 0.00 85 GLU A C 5
ATOM 7948 O O . GLU A 1 85 ? -14.610 -17.713 39.978 1.00 0.00 85 GLU A O 5
ATOM 7960 N N . MET A 1 86 ? -16.012 -17.917 38.251 1.00 0.00 86 MET A N 5
ATOM 7961 C CA . MET A 1 86 ? -16.444 -19.268 38.640 1.00 0.00 86 MET A CA 5
ATOM 7962 C C . MET A 1 86 ? -15.284 -20.259 38.721 1.00 0.00 86 MET A C 5
ATOM 7963 O O . MET A 1 86 ? -15.184 -21.022 39.686 1.00 0.00 86 MET A O 5
ATOM 7977 N N . THR A 1 87 ? -14.416 -20.247 37.733 1.00 0.00 87 THR A N 5
ATOM 7978 C CA . THR A 1 87 ? -13.298 -21.180 37.697 1.00 0.00 87 THR A CA 5
ATOM 7979 C C . THR A 1 87 ? -12.292 -20.912 38.840 1.00 0.00 87 THR A C 5
ATOM 7980 O O . THR A 1 87 ? -11.912 -21.824 39.581 1.00 0.00 87 THR A O 5
ATOM 7991 N N . ALA A 1 88 ? -11.889 -19.653 38.990 1.00 0.00 88 ALA A N 5
ATOM 7992 C CA . ALA A 1 88 ? -10.906 -19.268 40.007 1.00 0.00 88 ALA A CA 5
ATOM 7993 C C . ALA A 1 88 ? -11.476 -19.329 41.431 1.00 0.00 88 ALA A C 5
ATOM 7994 O O . ALA A 1 88 ? -10.797 -19.747 42.361 1.00 0.00 88 ALA A O 5
ATOM 8001 N N . ARG A 1 89 ? -12.721 -18.918 41.578 1.00 0.00 89 ARG A N 5
ATOM 8002 C CA . ARG A 1 89 ? -13.380 -18.840 42.886 1.00 0.00 89 ARG A CA 5
ATOM 8003 C C . ARG A 1 89 ? -14.076 -20.163 43.244 1.00 0.00 89 ARG A C 5
ATOM 8004 O O . ARG A 1 89 ? -14.827 -20.230 44.205 1.00 0.00 89 ARG A O 5
ATOM 8025 N N . SER A 1 90 ? -13.829 -21.202 42.444 1.00 0.00 90 SER A N 5
ATOM 8026 C CA . SER A 1 90 ? -14.446 -22.520 42.641 1.00 0.00 90 SER A CA 5
ATOM 8027 C C . SER A 1 90 ? -14.404 -22.964 44.117 1.00 0.00 90 SER A C 5
ATOM 8028 O O . SER A 1 90 ? -13.331 -23.096 44.718 1.00 0.00 90 SER A O 5
ATOM 8036 N N . GLY A 1 91 ? -15.586 -23.194 44.673 1.00 0.00 91 GLY A N 5
ATOM 8037 C CA . GLY A 1 91 ? -15.723 -23.601 46.052 1.00 0.00 91 GLY A CA 5
ATOM 8038 C C . GLY A 1 91 ? -15.915 -25.097 46.202 1.00 0.00 91 GLY A C 5
ATOM 8039 O O . GLY A 1 91 ? -15.081 -25.884 45.748 1.00 0.00 91 GLY A O 5
ATOM 8043 N N . ASN A 1 92 ? -17.032 -25.496 46.824 1.00 0.00 92 ASN A N 5
ATOM 8044 C CA . ASN A 1 92 ? -17.307 -26.912 47.068 1.00 0.00 92 ASN A CA 5
ATOM 8045 C C . ASN A 1 92 ? -18.784 -27.306 46.823 1.00 0.00 92 ASN A C 5
ATOM 8046 O O . ASN A 1 92 ? -19.198 -28.413 47.183 1.00 0.00 92 ASN A O 5
ATOM 8057 N N . GLY A 1 93 ? -19.567 -26.420 46.210 1.00 0.00 93 GLY A N 5
ATOM 8058 C CA . GLY A 1 93 ? -20.953 -26.743 45.916 1.00 0.00 93 GLY A CA 5
ATOM 8059 C C . GLY A 1 93 ? -21.746 -25.553 45.402 1.00 0.00 93 GLY A C 5
ATOM 8060 O O . GLY A 1 93 ? -22.618 -25.709 44.541 1.00 0.00 93 GLY A O 5
ATOM 8064 N N . GLU A 1 94 ? -21.454 -24.368 45.934 1.00 0.00 94 GLU A N 5
ATOM 8065 C CA . GLU A 1 94 ? -22.116 -23.144 45.503 1.00 0.00 94 GLU A CA 5
ATOM 8066 C C . GLU A 1 94 ? -21.208 -21.934 45.670 1.00 0.00 94 GLU A C 5
ATOM 8067 O O . GLU A 1 94 ? -21.074 -21.380 46.767 1.00 0.00 94 GLU A O 5
ATOM 8079 N N . ASN A 1 95 ? -20.578 -21.527 44.584 1.00 0.00 95 ASN A N 5
ATOM 8080 C CA . ASN A 1 95 ? -19.677 -20.379 44.608 1.00 0.00 95 ASN A CA 5
ATOM 8081 C C . ASN A 1 95 ? -19.160 -20.074 43.212 1.00 0.00 95 ASN A C 5
ATOM 8082 O O . ASN A 1 95 ? -18.878 -18.919 42.879 1.00 0.00 95 ASN A O 5
ATOM 8093 N N . GLY A 1 96 ? -19.037 -21.104 42.396 1.00 0.00 96 GLY A N 5
ATOM 8094 C CA . GLY A 1 96 ? -18.545 -20.915 41.056 1.00 0.00 96 GLY A CA 5
ATOM 8095 C C . GLY A 1 96 ? -18.583 -22.182 40.223 1.00 0.00 96 GLY A C 5
ATOM 8096 O O . GLY A 1 96 ? -19.644 -22.653 39.851 1.00 0.00 96 GLY A O 5
ATOM 8100 N N . PHE A 1 97 ? -17.412 -22.723 39.927 1.00 0.00 97 PHE A N 5
ATOM 8101 C CA . PHE A 1 97 ? -17.293 -23.922 39.093 1.00 0.00 97 PHE A CA 5
ATOM 8102 C C . PHE A 1 97 ? -17.726 -25.165 39.861 1.00 0.00 97 PHE A C 5
ATOM 8103 O O . PHE A 1 97 ? -18.024 -26.206 39.276 1.00 0.00 97 PHE A O 5
ATOM 8120 N N . ASP A 1 98 ? -17.732 -25.042 41.180 1.00 0.00 98 ASP A N 5
ATOM 8121 C CA . ASP A 1 98 ? -18.199 -26.095 42.075 1.00 0.00 98 ASP A CA 5
ATOM 8122 C C . ASP A 1 98 ? -19.693 -26.241 41.933 1.00 0.00 98 ASP A C 5
ATOM 8123 O O . ASP A 1 98 ? -20.269 -27.299 42.207 1.00 0.00 98 ASP A O 5
ATOM 8132 N N . SER A 1 99 ? -20.303 -25.170 41.495 1.00 0.00 99 SER A N 5
ATOM 8133 C CA . SER A 1 99 ? -21.716 -25.121 41.220 1.00 0.00 99 SER A CA 5
ATOM 8134 C C . SER A 1 99 ? -21.932 -25.220 39.714 1.00 0.00 99 SER A C 5
ATOM 8135 O O . SER A 1 99 ? -20.964 -25.309 38.951 1.00 0.00 99 SER A O 5
ATOM 8143 N N . PHE A 1 100 ? -23.168 -25.219 39.274 1.00 0.00 100 PHE A N 5
ATOM 8144 C CA . PHE A 1 100 ? -23.424 -25.288 37.857 1.00 0.00 100 PHE A CA 5
ATOM 8145 C C . PHE A 1 100 ? -24.167 -24.061 37.394 1.00 0.00 100 PHE A C 5
ATOM 8146 O O . PHE A 1 100 ? -24.714 -23.302 38.204 1.00 0.00 100 PHE A O 5
ATOM 8163 N N . LEU A 1 101 ? -24.199 -23.870 36.104 1.00 0.00 101 LEU A N 5
ATOM 8164 C CA . LEU A 1 101 ? -24.845 -22.731 35.537 1.00 0.00 101 LEU A CA 5
ATOM 8165 C C . LEU A 1 101 ? -26.032 -23.182 34.688 1.00 0.00 101 LEU A C 5
ATOM 8166 O O . LEU A 1 101 ? -25.872 -23.939 33.728 1.00 0.00 101 LEU A O 5
ATOM 8182 N N . ALA A 1 102 ? -27.213 -22.726 35.062 1.00 0.00 102 ALA A N 5
ATOM 8183 C CA . ALA A 1 102 ? -28.442 -23.116 34.393 1.00 0.00 102 ALA A CA 5
ATOM 8184 C C . ALA A 1 102 ? -29.086 -21.930 33.698 1.00 0.00 102 ALA A C 5
ATOM 8185 O O . ALA A 1 102 ? -28.578 -20.814 33.772 1.00 0.00 102 ALA A O 5
ATOM 8192 N N . ILE A 1 103 ? -30.200 -22.175 33.023 1.00 0.00 103 ILE A N 5
ATOM 8193 C CA . ILE A 1 103 ? -30.908 -21.127 32.309 1.00 0.00 103 ILE A CA 5
ATOM 8194 C C . ILE A 1 103 ? -32.309 -20.920 32.899 1.00 0.00 103 ILE A C 5
ATOM 8195 O O . ILE A 1 103 ? -33.057 -21.875 33.093 1.00 0.00 103 ILE A O 5
ATOM 8211 N N . LYS A 1 104 ? -32.643 -19.677 33.189 1.00 0.00 104 LYS A N 5
ATOM 8212 C CA . LYS A 1 104 ? -33.957 -19.311 33.679 1.00 0.00 104 LYS A CA 5
ATOM 8213 C C . LYS A 1 104 ? -34.467 -18.150 32.873 1.00 0.00 104 LYS A C 5
ATOM 8214 O O . LYS A 1 104 ? -33.690 -17.451 32.220 1.00 0.00 104 LYS A O 5
ATOM 8233 N N . ARG A 1 105 ? -35.749 -17.942 32.912 1.00 0.00 105 ARG A N 5
ATOM 8234 C CA . ARG A 1 105 ? -36.345 -16.829 32.206 1.00 0.00 105 ARG A CA 5
ATOM 8235 C C . ARG A 1 105 ? -36.004 -15.520 32.920 1.00 0.00 105 ARG A C 5
ATOM 8236 O O . ARG A 1 105 ? -35.927 -15.480 34.153 1.00 0.00 105 ARG A O 5
ATOM 8257 N N . LYS A 1 106 ? -35.774 -14.471 32.145 1.00 0.00 106 LYS A N 5
ATOM 8258 C CA . LYS A 1 106 ? -35.442 -13.149 32.688 1.00 0.00 106 LYS A CA 5
ATOM 8259 C C . LYS A 1 106 ? -36.506 -12.649 33.695 1.00 0.00 106 LYS A C 5
ATOM 8260 O O . LYS A 1 106 ? -37.706 -12.918 33.537 1.00 0.00 106 LYS A O 5
ATOM 8279 N N . PRO A 1 107 ? -36.057 -11.938 34.753 1.00 0.00 107 PRO A N 5
ATOM 8280 C CA . PRO A 1 107 ? -36.944 -11.375 35.792 1.00 0.00 107 PRO A CA 5
ATOM 8281 C C . PRO A 1 107 ? -38.008 -10.421 35.235 1.00 0.00 107 PRO A C 5
ATOM 8282 O O . PRO A 1 107 ? -39.187 -10.501 35.603 1.00 0.00 107 PRO A O 5
ATOM 8293 N N . HIS A 1 108 ? -37.594 -9.523 34.346 1.00 0.00 108 HIS A N 5
ATOM 8294 C CA . HIS A 1 108 ? -38.509 -8.529 33.782 1.00 0.00 108 HIS A CA 5
ATOM 8295 C C . HIS A 1 108 ? -38.419 -8.517 32.269 1.00 0.00 108 HIS A C 5
ATOM 8296 O O . HIS A 1 108 ? -37.616 -7.725 31.726 1.00 0.00 108 HIS A O 5
ATOM 8311 N N . SER A 1 1 ? -8.553 -31.662 31.402 1.00 0.00 1 SER A N 6
ATOM 8312 C CA . SER A 1 1 ? -7.765 -30.802 32.295 1.00 0.00 1 SER A CA 6
ATOM 8313 C C . SER A 1 1 ? -7.747 -29.376 31.767 1.00 0.00 1 SER A C 6
ATOM 8314 O O . SER A 1 1 ? -7.924 -29.161 30.565 1.00 0.00 1 SER A O 6
ATOM 8324 N N . MET A 1 2 ? -7.532 -28.404 32.668 1.00 0.00 2 MET A N 6
ATOM 8325 C CA . MET A 1 2 ? -7.530 -26.986 32.302 1.00 0.00 2 MET A CA 6
ATOM 8326 C C . MET A 1 2 ? -8.871 -26.577 31.707 1.00 0.00 2 MET A C 6
ATOM 8327 O O . MET A 1 2 ? -8.990 -26.397 30.494 1.00 0.00 2 MET A O 6
ATOM 8341 N N . PHE A 1 3 ? -9.882 -26.460 32.580 1.00 0.00 3 PHE A N 6
ATOM 8342 C CA . PHE A 1 3 ? -11.251 -26.085 32.192 1.00 0.00 3 PHE A CA 6
ATOM 8343 C C . PHE A 1 3 ? -11.915 -27.207 31.374 1.00 0.00 3 PHE A C 6
ATOM 8344 O O . PHE A 1 3 ? -12.826 -27.885 31.858 1.00 0.00 3 PHE A O 6
ATOM 8361 N N . GLY A 1 4 ? -11.435 -27.409 30.158 1.00 0.00 4 GLY A N 6
ATOM 8362 C CA . GLY A 1 4 ? -11.974 -28.433 29.293 1.00 0.00 4 GLY A CA 6
ATOM 8363 C C . GLY A 1 4 ? -12.591 -27.852 28.044 1.00 0.00 4 GLY A C 6
ATOM 8364 O O . GLY A 1 4 ? -11.981 -27.873 26.975 1.00 0.00 4 GLY A O 6
ATOM 8368 N N . GLY A 1 5 ? -13.793 -27.329 28.174 1.00 0.00 5 GLY A N 6
ATOM 8369 C CA . GLY A 1 5 ? -14.458 -26.722 27.047 1.00 0.00 5 GLY A CA 6
ATOM 8370 C C . GLY A 1 5 ? -15.917 -27.093 26.971 1.00 0.00 5 GLY A C 6
ATOM 8371 O O . GLY A 1 5 ? -16.737 -26.307 26.499 1.00 0.00 5 GLY A O 6
ATOM 8375 N N . SER A 1 6 ? -16.250 -28.276 27.445 1.00 0.00 6 SER A N 6
ATOM 8376 C CA . SER A 1 6 ? -17.626 -28.722 27.428 1.00 0.00 6 SER A CA 6
ATOM 8377 C C . SER A 1 6 ? -18.272 -28.499 28.789 1.00 0.00 6 SER A C 6
ATOM 8378 O O . SER A 1 6 ? -17.800 -29.010 29.810 1.00 0.00 6 SER A O 6
ATOM 8386 N N . LEU A 1 7 ? -19.338 -27.738 28.798 1.00 0.00 7 LEU A N 6
ATOM 8387 C CA . LEU A 1 7 ? -20.025 -27.411 30.025 1.00 0.00 7 LEU A CA 6
ATOM 8388 C C . LEU A 1 7 ? -21.312 -28.175 30.172 1.00 0.00 7 LEU A C 6
ATOM 8389 O O . LEU A 1 7 ? -22.075 -28.330 29.211 1.00 0.00 7 LEU A O 6
ATOM 8405 N N . LYS A 1 8 ? -21.530 -28.670 31.372 1.00 0.00 8 LYS A N 6
ATOM 8406 C CA . LYS A 1 8 ? -22.762 -29.315 31.718 1.00 0.00 8 LYS A CA 6
ATOM 8407 C C . LYS A 1 8 ? -23.759 -28.226 32.045 1.00 0.00 8 LYS A C 6
ATOM 8408 O O . LYS A 1 8 ? -23.699 -27.610 33.113 1.00 0.00 8 LYS A O 6
ATOM 8427 N N . VAL A 1 9 ? -24.650 -27.976 31.131 1.00 0.00 9 VAL A N 6
ATOM 8428 C CA . VAL A 1 9 ? -25.575 -26.885 31.256 1.00 0.00 9 VAL A CA 6
ATOM 8429 C C . VAL A 1 9 ? -26.982 -27.391 31.522 1.00 0.00 9 VAL A C 6
ATOM 8430 O O . VAL A 1 9 ? -27.490 -28.257 30.811 1.00 0.00 9 VAL A O 6
ATOM 8443 N N . TYR A 1 10 ? -27.592 -26.854 32.563 1.00 0.00 10 TYR A N 6
ATOM 8444 C CA . TYR A 1 10 ? -28.923 -27.260 32.970 1.00 0.00 10 TYR A CA 6
ATOM 8445 C C . TYR A 1 10 ? -29.966 -26.360 32.327 1.00 0.00 10 TYR A C 6
ATOM 8446 O O . TYR A 1 10 ? -29.994 -25.152 32.560 1.00 0.00 10 TYR A O 6
ATOM 8464 N N . GLY A 1 11 ? -30.816 -26.963 31.515 1.00 0.00 11 GLY A N 6
ATOM 8465 C CA . GLY A 1 11 ? -31.843 -26.221 30.817 1.00 0.00 11 GLY A CA 6
ATOM 8466 C C . GLY A 1 11 ? -33.219 -26.572 31.314 1.00 0.00 11 GLY A C 6
ATOM 8467 O O . GLY A 1 11 ? -34.202 -26.499 30.568 1.00 0.00 11 GLY A O 6
ATOM 8471 N N . GLY A 1 12 ? -33.291 -26.966 32.576 1.00 0.00 12 GLY A N 6
ATOM 8472 C CA . GLY A 1 12 ? -34.557 -27.317 33.178 1.00 0.00 12 GLY A CA 6
ATOM 8473 C C . GLY A 1 12 ? -35.469 -26.121 33.314 1.00 0.00 12 GLY A C 6
ATOM 8474 O O . GLY A 1 12 ? -35.083 -25.003 32.954 1.00 0.00 12 GLY A O 6
ATOM 8478 N N . GLU A 1 13 ? -36.682 -26.357 33.834 1.00 0.00 13 GLU A N 6
ATOM 8479 C CA . GLU A 1 13 ? -37.701 -25.321 33.994 1.00 0.00 13 GLU A CA 6
ATOM 8480 C C . GLU A 1 13 ? -38.268 -24.963 32.628 1.00 0.00 13 GLU A C 6
ATOM 8481 O O . GLU A 1 13 ? -39.435 -25.237 32.326 1.00 0.00 13 GLU A O 6
ATOM 8493 N N . ILE A 1 14 ? -37.433 -24.378 31.809 1.00 0.00 14 ILE A N 6
ATOM 8494 C CA . ILE A 1 14 ? -37.796 -23.993 30.467 1.00 0.00 14 ILE A CA 6
ATOM 8495 C C . ILE A 1 14 ? -38.035 -25.229 29.593 1.00 0.00 14 ILE A C 6
ATOM 8496 O O . ILE A 1 14 ? -39.052 -25.330 28.903 1.00 0.00 14 ILE A O 6
ATOM 8512 N N . VAL A 1 15 ? -37.098 -26.178 29.647 1.00 0.00 15 VAL A N 6
ATOM 8513 C CA . VAL A 1 15 ? -37.181 -27.388 28.831 1.00 0.00 15 VAL A CA 6
ATOM 8514 C C . VAL A 1 15 ? -37.170 -28.647 29.714 1.00 0.00 15 VAL A C 6
ATOM 8515 O O . VAL A 1 15 ? -36.119 -29.230 29.974 1.00 0.00 15 VAL A O 6
ATOM 8528 N N . PRO A 1 16 ? -38.349 -29.056 30.210 1.00 0.00 16 PRO A N 6
ATOM 8529 C CA . PRO A 1 16 ? -38.495 -30.248 31.074 1.00 0.00 16 PRO A CA 6
ATOM 8530 C C . PRO A 1 16 ? -38.013 -31.544 30.398 1.00 0.00 16 PRO A C 6
ATOM 8531 O O . PRO A 1 16 ? -37.477 -32.438 31.058 1.00 0.00 16 PRO A O 6
ATOM 8542 N N . THR A 1 17 ? -38.205 -31.631 29.086 1.00 0.00 17 THR A N 6
ATOM 8543 C CA . THR A 1 17 ? -37.827 -32.822 28.329 1.00 0.00 17 THR A CA 6
ATOM 8544 C C . THR A 1 17 ? -36.298 -32.985 28.222 1.00 0.00 17 THR A C 6
ATOM 8545 O O . THR A 1 17 ? -35.803 -34.083 27.950 1.00 0.00 17 THR A O 6
ATOM 8556 N N . ARG A 1 18 ? -35.558 -31.903 28.439 1.00 0.00 18 ARG A N 6
ATOM 8557 C CA . ARG A 1 18 ? -34.097 -31.942 28.367 1.00 0.00 18 ARG A CA 6
ATOM 8558 C C . ARG A 1 18 ? -33.484 -31.144 29.517 1.00 0.00 18 ARG A C 6
ATOM 8559 O O . ARG A 1 18 ? -33.131 -29.979 29.347 1.00 0.00 18 ARG A O 6
ATOM 8580 N N . PRO A 1 19 ? -33.385 -31.747 30.713 1.00 0.00 19 PRO A N 6
ATOM 8581 C CA . PRO A 1 19 ? -32.830 -31.075 31.895 1.00 0.00 19 PRO A CA 6
ATOM 8582 C C . PRO A 1 19 ? -31.367 -30.650 31.724 1.00 0.00 19 PRO A C 6
ATOM 8583 O O . PRO A 1 19 ? -30.946 -29.638 32.270 1.00 0.00 19 PRO A O 6
ATOM 8594 N N . TYR A 1 20 ? -30.599 -31.412 30.963 1.00 0.00 20 TYR A N 6
ATOM 8595 C CA . TYR A 1 20 ? -29.189 -31.092 30.765 1.00 0.00 20 TYR A CA 6
ATOM 8596 C C . TYR A 1 20 ? -28.782 -31.136 29.308 1.00 0.00 20 TYR A C 6
ATOM 8597 O O . TYR A 1 20 ? -29.277 -31.953 28.533 1.00 0.00 20 TYR A O 6
ATOM 8615 N N . VAL A 1 21 ? -27.880 -30.242 28.948 1.00 0.00 21 VAL A N 6
ATOM 8616 C CA . VAL A 1 21 ? -27.307 -30.188 27.620 1.00 0.00 21 VAL A CA 6
ATOM 8617 C C . VAL A 1 21 ? -25.813 -29.923 27.734 1.00 0.00 21 VAL A C 6
ATOM 8618 O O . VAL A 1 21 ? -25.345 -29.360 28.728 1.00 0.00 21 VAL A O 6
ATOM 8631 N N . SER A 1 22 ? -25.086 -30.335 26.743 1.00 0.00 22 SER A N 6
ATOM 8632 C CA . SER A 1 22 ? -23.649 -30.156 26.728 1.00 0.00 22 SER A CA 6
ATOM 8633 C C . SER A 1 22 ? -23.285 -29.085 25.717 1.00 0.00 22 SER A C 6
ATOM 8634 O O . SER A 1 22 ? -23.691 -29.162 24.557 1.00 0.00 22 SER A O 6
ATOM 8642 N N . ILE A 1 23 ? -22.555 -28.076 26.150 1.00 0.00 23 ILE A N 6
ATOM 8643 C CA . ILE A 1 23 ? -22.196 -26.985 25.258 1.00 0.00 23 ILE A CA 6
ATOM 8644 C C . ILE A 1 23 ? -20.701 -26.775 25.273 1.00 0.00 23 ILE A C 6
ATOM 8645 O O . ILE A 1 23 ? -20.019 -27.206 26.205 1.00 0.00 23 ILE A O 6
ATOM 8661 N N . LEU A 1 24 ? -20.190 -26.130 24.257 1.00 0.00 24 LEU A N 6
ATOM 8662 C CA . LEU A 1 24 ? -18.791 -25.804 24.214 1.00 0.00 24 LEU A CA 6
ATOM 8663 C C . LEU A 1 24 ? -18.620 -24.301 24.334 1.00 0.00 24 LEU A C 6
ATOM 8664 O O . LEU A 1 24 ? -19.185 -23.537 23.544 1.00 0.00 24 LEU A O 6
ATOM 8680 N N . ALA A 1 25 ? -17.857 -23.878 25.322 1.00 0.00 25 ALA A N 6
ATOM 8681 C CA . ALA A 1 25 ? -17.638 -22.471 25.574 1.00 0.00 25 ALA A CA 6
ATOM 8682 C C . ALA A 1 25 ? -16.267 -22.239 26.170 1.00 0.00 25 ALA A C 6
ATOM 8683 O O . ALA A 1 25 ? -15.770 -23.062 26.942 1.00 0.00 25 ALA A O 6
ATOM 8690 N N . GLU A 1 26 ? -15.657 -21.142 25.796 1.00 0.00 26 GLU A N 6
ATOM 8691 C CA . GLU A 1 26 ? -14.377 -20.759 26.337 1.00 0.00 26 GLU A CA 6
ATOM 8692 C C . GLU A 1 26 ? -14.589 -19.887 27.569 1.00 0.00 26 GLU A C 6
ATOM 8693 O O . GLU A 1 26 ? -15.606 -19.215 27.683 1.00 0.00 26 GLU A O 6
ATOM 8705 N N . ILE A 1 27 ? -13.637 -19.897 28.486 1.00 0.00 27 ILE A N 6
ATOM 8706 C CA . ILE A 1 27 ? -13.773 -19.136 29.725 1.00 0.00 27 ILE A CA 6
ATOM 8707 C C . ILE A 1 27 ? -13.825 -17.624 29.485 1.00 0.00 27 ILE A C 6
ATOM 8708 O O . ILE A 1 27 ? -14.424 -16.883 30.264 1.00 0.00 27 ILE A O 6
ATOM 8724 N N . ASN A 1 28 ? -13.235 -17.174 28.398 1.00 0.00 28 ASN A N 6
ATOM 8725 C CA . ASN A 1 28 ? -13.217 -15.751 28.087 1.00 0.00 28 ASN A CA 6
ATOM 8726 C C . ASN A 1 28 ? -14.481 -15.342 27.333 1.00 0.00 28 ASN A C 6
ATOM 8727 O O . ASN A 1 28 ? -14.616 -14.196 26.893 1.00 0.00 28 ASN A O 6
ATOM 8738 N N . GLU A 1 29 ? -15.415 -16.273 27.212 1.00 0.00 29 GLU A N 6
ATOM 8739 C CA . GLU A 1 29 ? -16.665 -16.010 26.536 1.00 0.00 29 GLU A CA 6
ATOM 8740 C C . GLU A 1 29 ? -17.674 -15.465 27.515 1.00 0.00 29 GLU A C 6
ATOM 8741 O O . GLU A 1 29 ? -17.677 -15.835 28.690 1.00 0.00 29 GLU A O 6
ATOM 8753 N N . ASN A 1 30 ? -18.521 -14.592 27.041 1.00 0.00 30 ASN A N 6
ATOM 8754 C CA . ASN A 1 30 ? -19.525 -13.986 27.884 1.00 0.00 30 ASN A CA 6
ATOM 8755 C C . ASN A 1 30 ? -20.738 -14.892 27.990 1.00 0.00 30 ASN A C 6
ATOM 8756 O O . ASN A 1 30 ? -20.862 -15.880 27.252 1.00 0.00 30 ASN A O 6
ATOM 8767 N N . ALA A 1 31 ? -21.633 -14.556 28.898 1.00 0.00 31 ALA A N 6
ATOM 8768 C CA . ALA A 1 31 ? -22.826 -15.343 29.135 1.00 0.00 31 ALA A CA 6
ATOM 8769 C C . ALA A 1 31 ? -23.672 -15.466 27.882 1.00 0.00 31 ALA A C 6
ATOM 8770 O O . ALA A 1 31 ? -24.398 -16.418 27.731 1.00 0.00 31 ALA A O 6
ATOM 8777 N N . ASP A 1 32 ? -23.570 -14.494 26.987 1.00 0.00 32 ASP A N 6
ATOM 8778 C CA . ASP A 1 32 ? -24.321 -14.535 25.729 1.00 0.00 32 ASP A CA 6
ATOM 8779 C C . ASP A 1 32 ? -23.935 -15.746 24.899 1.00 0.00 32 ASP A C 6
ATOM 8780 O O . ASP A 1 32 ? -24.792 -16.405 24.315 1.00 0.00 32 ASP A O 6
ATOM 8789 N N . ARG A 1 33 ? -22.646 -16.036 24.846 1.00 0.00 33 ARG A N 6
ATOM 8790 C CA . ARG A 1 33 ? -22.163 -17.163 24.071 1.00 0.00 33 ARG A CA 6
ATOM 8791 C C . ARG A 1 33 ? -22.566 -18.473 24.725 1.00 0.00 33 ARG A C 6
ATOM 8792 O O . ARG A 1 33 ? -23.004 -19.405 24.055 1.00 0.00 33 ARG A O 6
ATOM 8813 N N . ILE A 1 34 ? -22.426 -18.525 26.040 1.00 0.00 34 ILE A N 6
ATOM 8814 C CA . ILE A 1 34 ? -22.793 -19.702 26.817 1.00 0.00 34 ILE A CA 6
ATOM 8815 C C . ILE A 1 34 ? -24.304 -19.955 26.732 1.00 0.00 34 ILE A C 6
ATOM 8816 O O . ILE A 1 34 ? -24.753 -21.082 26.497 1.00 0.00 34 ILE A O 6
ATOM 8832 N N . LEU A 1 35 ? -25.071 -18.889 26.901 1.00 0.00 35 LEU A N 6
ATOM 8833 C CA . LEU A 1 35 ? -26.523 -18.935 26.819 1.00 0.00 35 LEU A CA 6
ATOM 8834 C C . LEU A 1 35 ? -26.949 -19.321 25.416 1.00 0.00 35 LEU A C 6
ATOM 8835 O O . LEU A 1 35 ? -27.805 -20.179 25.227 1.00 0.00 35 LEU A O 6
ATOM 8851 N N . GLY A 1 36 ? -26.309 -18.706 24.441 1.00 0.00 36 GLY A N 6
ATOM 8852 C CA . GLY A 1 36 ? -26.631 -18.938 23.061 1.00 0.00 36 GLY A CA 6
ATOM 8853 C C . GLY A 1 36 ? -26.328 -20.338 22.594 1.00 0.00 36 GLY A C 6
ATOM 8854 O O . GLY A 1 36 ? -27.092 -20.900 21.844 1.00 0.00 36 GLY A O 6
ATOM 8858 N N . ALA A 1 37 ? -25.213 -20.898 23.036 1.00 0.00 37 ALA A N 6
ATOM 8859 C CA . ALA A 1 37 ? -24.828 -22.249 22.624 1.00 0.00 37 ALA A CA 6
ATOM 8860 C C . ALA A 1 37 ? -25.866 -23.285 23.057 1.00 0.00 37 ALA A C 6
ATOM 8861 O O . ALA A 1 37 ? -26.281 -24.128 22.263 1.00 0.00 37 ALA A O 6
ATOM 8868 N N . ALA A 1 38 ? -26.284 -23.214 24.313 1.00 0.00 38 ALA A N 6
ATOM 8869 C CA . ALA A 1 38 ? -27.284 -24.139 24.838 1.00 0.00 38 ALA A CA 6
ATOM 8870 C C . ALA A 1 38 ? -28.637 -23.877 24.202 1.00 0.00 38 ALA A C 6
ATOM 8871 O O . ALA A 1 38 ? -29.342 -24.798 23.795 1.00 0.00 38 ALA A O 6
ATOM 8878 N N . LEU A 1 39 ? -28.962 -22.608 24.084 1.00 0.00 39 LEU A N 6
ATOM 8879 C CA . LEU A 1 39 ? -30.222 -22.149 23.522 1.00 0.00 39 LEU A CA 6
ATOM 8880 C C . LEU A 1 39 ? -30.320 -22.573 22.053 1.00 0.00 39 LEU A C 6
ATOM 8881 O O . LEU A 1 39 ? -31.402 -22.895 21.548 1.00 0.00 39 LEU A O 6
ATOM 8897 N N . GLU A 1 40 ? -29.174 -22.565 21.384 1.00 0.00 40 GLU A N 6
ATOM 8898 C CA . GLU A 1 40 ? -29.048 -22.981 19.999 1.00 0.00 40 GLU A CA 6
ATOM 8899 C C . GLU A 1 40 ? -29.480 -24.429 19.832 1.00 0.00 40 GLU A C 6
ATOM 8900 O O . GLU A 1 40 ? -30.135 -24.785 18.857 1.00 0.00 40 GLU A O 6
ATOM 8912 N N . LYS A 1 41 ? -29.115 -25.258 20.797 1.00 0.00 41 LYS A N 6
ATOM 8913 C CA . LYS A 1 41 ? -29.418 -26.672 20.740 1.00 0.00 41 LYS A CA 6
ATOM 8914 C C . LYS A 1 41 ? -30.924 -26.906 20.786 1.00 0.00 41 LYS A C 6
ATOM 8915 O O . LYS A 1 41 ? -31.436 -27.847 20.172 1.00 0.00 41 LYS A O 6
ATOM 8934 N N . TYR A 1 42 ? -31.636 -26.040 21.502 1.00 0.00 42 TYR A N 6
ATOM 8935 C CA . TYR A 1 42 ? -33.085 -26.146 21.586 1.00 0.00 42 TYR A CA 6
ATOM 8936 C C . TYR A 1 42 ? -33.742 -25.378 20.433 1.00 0.00 42 TYR A C 6
ATOM 8937 O O . TYR A 1 42 ? -34.962 -25.383 20.288 1.00 0.00 42 TYR A O 6
ATOM 8955 N N . GLY A 1 43 ? -32.913 -24.719 19.618 1.00 0.00 43 GLY A N 6
ATOM 8956 C CA . GLY A 1 43 ? -33.410 -23.957 18.476 1.00 0.00 43 GLY A CA 6
ATOM 8957 C C . GLY A 1 43 ? -34.196 -22.729 18.889 1.00 0.00 43 GLY A C 6
ATOM 8958 O O . GLY A 1 43 ? -35.020 -22.228 18.129 1.00 0.00 43 GLY A O 6
ATOM 8962 N N . LEU A 1 44 ? -33.932 -22.240 20.092 1.00 0.00 44 LEU A N 6
ATOM 8963 C CA . LEU A 1 44 ? -34.659 -21.097 20.634 1.00 0.00 44 LEU A CA 6
ATOM 8964 C C . LEU A 1 44 ? -33.767 -19.860 20.733 1.00 0.00 44 LEU A C 6
ATOM 8965 O O . LEU A 1 44 ? -34.103 -18.908 21.430 1.00 0.00 44 LEU A O 6
ATOM 8981 N N . GLU A 1 45 ? -32.640 -19.867 20.015 1.00 0.00 45 GLU A N 6
ATOM 8982 C CA . GLU A 1 45 ? -31.662 -18.766 20.084 1.00 0.00 45 GLU A CA 6
ATOM 8983 C C . GLU A 1 45 ? -32.277 -17.410 19.697 1.00 0.00 45 GLU A C 6
ATOM 8984 O O . GLU A 1 45 ? -31.798 -16.356 20.112 1.00 0.00 45 GLU A O 6
ATOM 8996 N N . HIS A 1 46 ? -33.350 -17.452 18.939 1.00 0.00 46 HIS A N 6
ATOM 8997 C CA . HIS A 1 46 ? -34.020 -16.238 18.487 1.00 0.00 46 HIS A CA 6
ATOM 8998 C C . HIS A 1 46 ? -34.886 -15.640 19.601 1.00 0.00 46 HIS A C 6
ATOM 8999 O O . HIS A 1 46 ? -35.416 -14.537 19.469 1.00 0.00 46 HIS A O 6
ATOM 9013 N N . SER A 1 47 ? -35.026 -16.381 20.689 1.00 0.00 47 SER A N 6
ATOM 9014 C CA . SER A 1 47 ? -35.817 -15.943 21.833 1.00 0.00 47 SER A CA 6
ATOM 9015 C C . SER A 1 47 ? -34.915 -15.712 23.049 1.00 0.00 47 SER A C 6
ATOM 9016 O O . SER A 1 47 ? -35.382 -15.687 24.185 1.00 0.00 47 SER A O 6
ATOM 9024 N N . LYS A 1 48 ? -33.623 -15.499 22.786 1.00 0.00 48 LYS A N 6
ATOM 9025 C CA . LYS A 1 48 ? -32.613 -15.342 23.843 1.00 0.00 48 LYS A CA 6
ATOM 9026 C C . LYS A 1 48 ? -32.933 -14.166 24.758 1.00 0.00 48 LYS A C 6
ATOM 9027 O O . LYS A 1 48 ? -32.586 -14.171 25.934 1.00 0.00 48 LYS A O 6
ATOM 9046 N N . ASP A 1 49 ? -33.609 -13.171 24.215 1.00 0.00 49 ASP A N 6
ATOM 9047 C CA . ASP A 1 49 ? -33.940 -11.954 24.953 1.00 0.00 49 ASP A CA 6
ATOM 9048 C C . ASP A 1 49 ? -34.918 -12.232 26.091 1.00 0.00 49 ASP A C 6
ATOM 9049 O O . ASP A 1 49 ? -35.172 -11.359 26.917 1.00 0.00 49 ASP A O 6
ATOM 9058 N N . ASP A 1 50 ? -35.463 -13.433 26.129 1.00 0.00 50 ASP A N 6
ATOM 9059 C CA . ASP A 1 50 ? -36.425 -13.796 27.155 1.00 0.00 50 ASP A CA 6
ATOM 9060 C C . ASP A 1 50 ? -35.775 -14.667 28.243 1.00 0.00 50 ASP A C 6
ATOM 9061 O O . ASP A 1 50 ? -36.416 -15.027 29.232 1.00 0.00 50 ASP A O 6
ATOM 9070 N N . PHE A 1 51 ? -34.487 -14.982 28.076 1.00 0.00 51 PHE A N 6
ATOM 9071 C CA . PHE A 1 51 ? -33.812 -15.877 29.018 1.00 0.00 51 PHE A CA 6
ATOM 9072 C C . PHE A 1 51 ? -32.472 -15.308 29.494 1.00 0.00 51 PHE A C 6
ATOM 9073 O O . PHE A 1 51 ? -31.857 -14.487 28.817 1.00 0.00 51 PHE A O 6
ATOM 9090 N N . ILE A 1 52 ? -32.044 -15.747 30.676 1.00 0.00 52 ILE A N 6
ATOM 9091 C CA . ILE A 1 52 ? -30.748 -15.372 31.252 1.00 0.00 52 ILE A CA 6
ATOM 9092 C C . ILE A 1 52 ? -30.114 -16.599 31.929 1.00 0.00 52 ILE A C 6
ATOM 9093 O O . ILE A 1 52 ? -30.755 -17.651 32.038 1.00 0.00 52 ILE A O 6
ATOM 9109 N N . LEU A 1 53 ? -28.876 -16.467 32.384 1.00 0.00 53 LEU A N 6
ATOM 9110 C CA . LEU A 1 53 ? -28.196 -17.575 33.043 1.00 0.00 53 LEU A CA 6
ATOM 9111 C C . LEU A 1 53 ? -28.216 -17.397 34.544 1.00 0.00 53 LEU A C 6
ATOM 9112 O O . LEU A 1 53 ? -28.145 -16.285 35.042 1.00 0.00 53 LEU A O 6
ATOM 9128 N N . VAL A 1 54 ? -28.358 -18.488 35.259 1.00 0.00 54 VAL A N 6
ATOM 9129 C CA . VAL A 1 54 ? -28.313 -18.459 36.704 1.00 0.00 54 VAL A CA 6
ATOM 9130 C C . VAL A 1 54 ? -27.285 -19.471 37.206 1.00 0.00 54 VAL A C 6
ATOM 9131 O O . VAL A 1 54 ? -27.292 -20.638 36.802 1.00 0.00 54 VAL A O 6
ATOM 9144 N N . GLU A 1 55 ? -26.391 -19.024 38.055 1.00 0.00 55 GLU A N 6
ATOM 9145 C CA . GLU A 1 55 ? -25.336 -19.886 38.560 1.00 0.00 55 GLU A CA 6
ATOM 9146 C C . GLU A 1 55 ? -25.800 -20.576 39.831 1.00 0.00 55 GLU A C 6
ATOM 9147 O O . GLU A 1 55 ? -26.204 -19.913 40.794 1.00 0.00 55 GLU A O 6
ATOM 9159 N N . VAL A 1 56 ? -25.763 -21.896 39.828 1.00 0.00 56 VAL A N 6
ATOM 9160 C CA . VAL A 1 56 ? -26.217 -22.683 40.962 1.00 0.00 56 VAL A CA 6
ATOM 9161 C C . VAL A 1 56 ? -25.154 -23.700 41.371 1.00 0.00 56 VAL A C 6
ATOM 9162 O O . VAL A 1 56 ? -24.620 -24.416 40.530 1.00 0.00 56 VAL A O 6
ATOM 9175 N N . SER A 1 57 ? -24.842 -23.747 42.651 1.00 0.00 57 SER A N 6
ATOM 9176 C CA . SER A 1 57 ? -23.868 -24.696 43.171 1.00 0.00 57 SER A CA 6
ATOM 9177 C C . SER A 1 57 ? -24.450 -26.106 43.179 1.00 0.00 57 SER A C 6
ATOM 9178 O O . SER A 1 57 ? -25.670 -26.289 43.305 1.00 0.00 57 SER A O 6
ATOM 9186 N N . ASN A 1 58 ? -23.588 -27.102 43.030 1.00 0.00 58 ASN A N 6
ATOM 9187 C CA . ASN A 1 58 ? -24.028 -28.489 43.023 1.00 0.00 58 ASN A CA 6
ATOM 9188 C C . ASN A 1 58 ? -24.350 -28.963 44.425 1.00 0.00 58 ASN A C 6
ATOM 9189 O O . ASN A 1 58 ? -23.646 -29.804 44.990 1.00 0.00 58 ASN A O 6
ATOM 9200 N N . ASP A 1 59 ? -25.389 -28.392 44.998 1.00 0.00 59 ASP A N 6
ATOM 9201 C CA . ASP A 1 59 ? -25.822 -28.769 46.322 1.00 0.00 59 ASP A CA 6
ATOM 9202 C C . ASP A 1 59 ? -27.335 -28.708 46.458 1.00 0.00 59 ASP A C 6
ATOM 9203 O O . ASP A 1 59 ? -27.898 -29.358 47.326 1.00 0.00 59 ASP A O 6
ATOM 9212 N N . ASP A 1 60 ? -28.002 -27.953 45.582 1.00 0.00 60 ASP A N 6
ATOM 9213 C CA . ASP A 1 60 ? -29.462 -27.812 45.668 1.00 0.00 60 ASP A CA 6
ATOM 9214 C C . ASP A 1 60 ? -30.159 -29.139 45.469 1.00 0.00 60 ASP A C 6
ATOM 9215 O O . ASP A 1 60 ? -31.144 -29.426 46.135 1.00 0.00 60 ASP A O 6
ATOM 9224 N N . ASP A 1 61 ? -29.645 -29.958 44.567 1.00 0.00 61 ASP A N 6
ATOM 9225 C CA . ASP A 1 61 ? -30.231 -31.270 44.328 1.00 0.00 61 ASP A CA 6
ATOM 9226 C C . ASP A 1 61 ? -30.087 -32.130 45.572 1.00 0.00 61 ASP A C 6
ATOM 9227 O O . ASP A 1 61 ? -30.976 -32.898 45.913 1.00 0.00 61 ASP A O 6
ATOM 9236 N N . ARG A 1 62 ? -28.963 -31.971 46.238 1.00 0.00 62 ARG A N 6
ATOM 9237 C CA . ARG A 1 62 ? -28.662 -32.678 47.471 1.00 0.00 62 ARG A CA 6
ATOM 9238 C C . ARG A 1 62 ? -29.503 -32.186 48.645 1.00 0.00 62 ARG A C 6
ATOM 9239 O O . ARG A 1 62 ? -30.179 -32.964 49.313 1.00 0.00 62 ARG A O 6
ATOM 9260 N N . LYS A 1 63 ? -29.461 -30.901 48.867 1.00 0.00 63 LYS A N 6
ATOM 9261 C CA . LYS A 1 63 ? -30.118 -30.286 49.998 1.00 0.00 63 LYS A CA 6
ATOM 9262 C C . LYS A 1 63 ? -31.635 -30.327 49.874 1.00 0.00 63 LYS A C 6
ATOM 9263 O O . LYS A 1 63 ? -32.335 -30.629 50.837 1.00 0.00 63 LYS A O 6
ATOM 9282 N N . SER A 1 64 ? -32.133 -30.005 48.696 1.00 0.00 64 SER A N 6
ATOM 9283 C CA . SER A 1 64 ? -33.548 -30.062 48.428 1.00 0.00 64 SER A CA 6
ATOM 9284 C C . SER A 1 64 ? -34.000 -31.519 48.329 1.00 0.00 64 SER A C 6
ATOM 9285 O O . SER A 1 64 ? -35.132 -31.855 48.676 1.00 0.00 64 SER A O 6
ATOM 9293 N N . MET A 1 65 ? -33.089 -32.374 47.829 1.00 0.00 65 MET A N 6
ATOM 9294 C CA . MET A 1 65 ? -33.322 -33.822 47.652 1.00 0.00 65 MET A CA 6
ATOM 9295 C C . MET A 1 65 ? -34.368 -34.085 46.553 1.00 0.00 65 MET A C 6
ATOM 9296 O O . MET A 1 65 ? -34.696 -35.231 46.236 1.00 0.00 65 MET A O 6
ATOM 9310 N N . SER A 1 66 ? -34.847 -33.015 45.951 1.00 0.00 66 SER A N 6
ATOM 9311 C CA . SER A 1 66 ? -35.855 -33.098 44.921 1.00 0.00 66 SER A CA 6
ATOM 9312 C C . SER A 1 66 ? -35.213 -33.148 43.537 1.00 0.00 66 SER A C 6
ATOM 9313 O O . SER A 1 66 ? -35.910 -33.135 42.524 1.00 0.00 66 SER A O 6
ATOM 9321 N N . ASP A 1 67 ? -33.876 -33.190 43.507 1.00 0.00 67 ASP A N 6
ATOM 9322 C CA . ASP A 1 67 ? -33.124 -33.235 42.249 1.00 0.00 67 ASP A CA 6
ATOM 9323 C C . ASP A 1 67 ? -33.432 -32.019 41.383 1.00 0.00 67 ASP A C 6
ATOM 9324 O O . ASP A 1 67 ? -33.813 -32.149 40.220 1.00 0.00 67 ASP A O 6
ATOM 9333 N N . LEU A 1 68 ? -33.269 -30.835 41.981 1.00 0.00 68 LEU A N 6
ATOM 9334 C CA . LEU A 1 68 ? -33.518 -29.555 41.306 1.00 0.00 68 LEU A CA 6
ATOM 9335 C C . LEU A 1 68 ? -34.977 -29.403 40.865 1.00 0.00 68 LEU A C 6
ATOM 9336 O O . LEU A 1 68 ? -35.287 -29.443 39.677 1.00 0.00 68 LEU A O 6
ATOM 9352 N N . ARG A 1 69 ? -35.874 -29.285 41.840 1.00 0.00 69 ARG A N 6
ATOM 9353 C CA . ARG A 1 69 ? -37.288 -29.058 41.550 1.00 0.00 69 ARG A CA 6
ATOM 9354 C C . ARG A 1 69 ? -37.494 -27.594 41.199 1.00 0.00 69 ARG A C 6
ATOM 9355 O O . ARG A 1 69 ? -38.087 -27.251 40.177 1.00 0.00 69 ARG A O 6
ATOM 9376 N N . GLU A 1 70 ? -36.975 -26.740 42.066 1.00 0.00 70 GLU A N 6
ATOM 9377 C CA . GLU A 1 70 ? -37.030 -25.306 41.898 1.00 0.00 70 GLU A CA 6
ATOM 9378 C C . GLU A 1 70 ? -35.607 -24.799 41.816 1.00 0.00 70 GLU A C 6
ATOM 9379 O O . GLU A 1 70 ? -34.789 -25.113 42.682 1.00 0.00 70 GLU A O 6
ATOM 9391 N N . ILE A 1 71 ? -35.302 -24.041 40.794 1.00 0.00 71 ILE A N 6
ATOM 9392 C CA . ILE A 1 71 ? -33.948 -23.580 40.609 1.00 0.00 71 ILE A CA 6
ATOM 9393 C C . ILE A 1 71 ? -33.870 -22.074 40.486 1.00 0.00 71 ILE A C 6
ATOM 9394 O O . ILE A 1 71 ? -34.691 -21.450 39.810 1.00 0.00 71 ILE A O 6
ATOM 9410 N N . ASP A 1 72 ? -32.899 -21.492 41.166 1.00 0.00 72 ASP A N 6
ATOM 9411 C CA . ASP A 1 72 ? -32.675 -20.062 41.125 1.00 0.00 72 ASP A CA 6
ATOM 9412 C C . ASP A 1 72 ? -31.332 -19.730 41.742 1.00 0.00 72 ASP A C 6
ATOM 9413 O O . ASP A 1 72 ? -31.110 -19.980 42.928 1.00 0.00 72 ASP A O 6
ATOM 9422 N N . GLY A 1 73 ? -30.442 -19.186 40.946 1.00 0.00 73 GLY A N 6
ATOM 9423 C CA . GLY A 1 73 ? -29.123 -18.848 41.434 1.00 0.00 73 GLY A CA 6
ATOM 9424 C C . GLY A 1 73 ? -28.818 -17.384 41.259 1.00 0.00 73 GLY A C 6
ATOM 9425 O O . GLY A 1 73 ? -29.706 -16.539 41.403 1.00 0.00 73 GLY A O 6
ATOM 9429 N N . ARG A 1 74 ? -27.572 -17.070 40.943 1.00 0.00 74 ARG A N 6
ATOM 9430 C CA . ARG A 1 74 ? -27.180 -15.694 40.725 1.00 0.00 74 ARG A CA 6
ATOM 9431 C C . ARG A 1 74 ? -27.574 -15.289 39.314 1.00 0.00 74 ARG A C 6
ATOM 9432 O O . ARG A 1 74 ? -27.164 -15.939 38.354 1.00 0.00 74 ARG A O 6
ATOM 9453 N N . PRO A 1 75 ? -28.410 -14.245 39.165 1.00 0.00 75 PRO A N 6
ATOM 9454 C CA . PRO A 1 75 ? -28.841 -13.776 37.848 1.00 0.00 75 PRO A CA 6
ATOM 9455 C C . PRO A 1 75 ? -27.672 -13.223 37.049 1.00 0.00 75 PRO A C 6
ATOM 9456 O O . PRO A 1 75 ? -27.057 -12.230 37.434 1.00 0.00 75 PRO A O 6
ATOM 9467 N N . ILE A 1 76 ? -27.366 -13.872 35.952 1.00 0.00 76 ILE A N 6
ATOM 9468 C CA . ILE A 1 76 ? -26.260 -13.480 35.114 1.00 0.00 76 ILE A CA 6
ATOM 9469 C C . ILE A 1 76 ? -26.725 -13.155 33.707 1.00 0.00 76 ILE A C 6
ATOM 9470 O O . ILE A 1 76 ? -27.056 -14.054 32.921 1.00 0.00 76 ILE A O 6
ATOM 9486 N N . PRO A 1 77 ? -26.809 -11.864 33.387 1.00 0.00 77 PRO A N 6
ATOM 9487 C CA . PRO A 1 77 ? -27.156 -11.406 32.041 1.00 0.00 77 PRO A CA 6
ATOM 9488 C C . PRO A 1 77 ? -26.078 -11.798 31.022 1.00 0.00 77 PRO A C 6
ATOM 9489 O O . PRO A 1 77 ? -24.928 -12.054 31.396 1.00 0.00 77 PRO A O 6
ATOM 9500 N N . PRO A 1 78 ? -26.432 -11.815 29.721 1.00 0.00 78 PRO A N 6
ATOM 9501 C CA . PRO A 1 78 ? -25.515 -12.225 28.638 1.00 0.00 78 PRO A CA 6
ATOM 9502 C C . PRO A 1 78 ? -24.205 -11.438 28.629 1.00 0.00 78 PRO A C 6
ATOM 9503 O O . PRO A 1 78 ? -23.169 -11.936 28.180 1.00 0.00 78 PRO A O 6
ATOM 9514 N N . THR A 1 79 ? -24.267 -10.217 29.105 1.00 0.00 79 THR A N 6
ATOM 9515 C CA . THR A 1 79 ? -23.128 -9.320 29.101 1.00 0.00 79 THR A CA 6
ATOM 9516 C C . THR A 1 79 ? -21.940 -9.849 29.956 1.00 0.00 79 THR A C 6
ATOM 9517 O O . THR A 1 79 ? -20.785 -9.810 29.518 1.00 0.00 79 THR A O 6
ATOM 9528 N N . GLU A 1 80 ? -22.237 -10.355 31.146 1.00 0.00 80 GLU A N 6
ATOM 9529 C CA . GLU A 1 80 ? -21.192 -10.780 32.092 1.00 0.00 80 GLU A CA 6
ATOM 9530 C C . GLU A 1 80 ? -20.597 -12.165 31.741 1.00 0.00 80 GLU A C 6
ATOM 9531 O O . GLU A 1 80 ? -21.225 -12.959 31.053 1.00 0.00 80 GLU A O 6
ATOM 9543 N N . CYS A 1 81 ? -19.367 -12.424 32.211 1.00 0.00 81 CYS A N 6
ATOM 9544 C CA . CYS A 1 81 ? -18.691 -13.715 32.004 1.00 0.00 81 CYS A CA 6
ATOM 9545 C C . CYS A 1 81 ? -18.434 -14.411 33.364 1.00 0.00 81 CYS A C 6
ATOM 9546 O O . CYS A 1 81 ? -17.432 -14.150 34.028 1.00 0.00 81 CYS A O 6
ATOM 9554 N N . PRO A 1 82 ? -19.356 -15.297 33.792 1.00 0.00 82 PRO A N 6
ATOM 9555 C CA . PRO A 1 82 ? -19.293 -15.955 35.118 1.00 0.00 82 PRO A CA 6
ATOM 9556 C C . PRO A 1 82 ? -18.193 -17.023 35.274 1.00 0.00 82 PRO A C 6
ATOM 9557 O O . PRO A 1 82 ? -17.806 -17.352 36.397 1.00 0.00 82 PRO A O 6
ATOM 9568 N N . LEU A 1 83 ? -17.660 -17.527 34.166 1.00 0.00 83 LEU A N 6
ATOM 9569 C CA . LEU A 1 83 ? -16.693 -18.639 34.218 1.00 0.00 83 LEU A CA 6
ATOM 9570 C C . LEU A 1 83 ? -15.440 -18.292 34.995 1.00 0.00 83 LEU A C 6
ATOM 9571 O O . LEU A 1 83 ? -14.870 -19.148 35.674 1.00 0.00 83 LEU A O 6
ATOM 9587 N N . PHE A 1 84 ? -15.009 -17.050 34.899 1.00 0.00 84 PHE A N 6
ATOM 9588 C CA . PHE A 1 84 ? -13.830 -16.597 35.621 1.00 0.00 84 PHE A CA 6
ATOM 9589 C C . PHE A 1 84 ? -13.981 -16.829 37.111 1.00 0.00 84 PHE A C 6
ATOM 9590 O O . PHE A 1 84 ? -13.070 -17.324 37.775 1.00 0.00 84 PHE A O 6
ATOM 9607 N N . GLU A 1 85 ? -15.129 -16.477 37.625 1.00 0.00 85 GLU A N 6
ATOM 9608 C CA . GLU A 1 85 ? -15.415 -16.636 39.024 1.00 0.00 85 GLU A CA 6
ATOM 9609 C C . GLU A 1 85 ? -15.711 -18.102 39.370 1.00 0.00 85 GLU A C 6
ATOM 9610 O O . GLU A 1 85 ? -15.297 -18.587 40.419 1.00 0.00 85 GLU A O 6
ATOM 9622 N N . MET A 1 86 ? -16.396 -18.805 38.465 1.00 0.00 86 MET A N 6
ATOM 9623 C CA . MET A 1 86 ? -16.732 -20.224 38.672 1.00 0.00 86 MET A CA 6
ATOM 9624 C C . MET A 1 86 ? -15.469 -21.076 38.796 1.00 0.00 86 MET A C 6
ATOM 9625 O O . MET A 1 86 ? -15.312 -21.854 39.737 1.00 0.00 86 MET A O 6
ATOM 9639 N N . THR A 1 87 ? -14.561 -20.883 37.867 1.00 0.00 87 THR A N 6
ATOM 9640 C CA . THR A 1 87 ? -13.329 -21.647 37.807 1.00 0.00 87 THR A CA 6
ATOM 9641 C C . THR A 1 87 ? -12.424 -21.354 39.014 1.00 0.00 87 THR A C 6
ATOM 9642 O O . THR A 1 87 ? -11.682 -22.225 39.479 1.00 0.00 87 THR A O 6
ATOM 9653 N N . ALA A 1 88 ? -12.496 -20.128 39.515 1.00 0.00 88 ALA A N 6
ATOM 9654 C CA . ALA A 1 88 ? -11.672 -19.705 40.642 1.00 0.00 88 ALA A CA 6
ATOM 9655 C C . ALA A 1 88 ? -12.276 -20.105 41.990 1.00 0.00 88 ALA A C 6
ATOM 9656 O O . ALA A 1 88 ? -11.541 -20.380 42.944 1.00 0.00 88 ALA A O 6
ATOM 9663 N N . ARG A 1 89 ? -13.610 -20.128 42.075 1.00 0.00 89 ARG A N 6
ATOM 9664 C CA . ARG A 1 89 ? -14.280 -20.418 43.341 1.00 0.00 89 ARG A CA 6
ATOM 9665 C C . ARG A 1 89 ? -13.995 -21.860 43.781 1.00 0.00 89 ARG A C 6
ATOM 9666 O O . ARG A 1 89 ? -13.624 -22.093 44.929 1.00 0.00 89 ARG A O 6
ATOM 9687 N N . SER A 1 90 ? -14.141 -22.806 42.814 1.00 0.00 90 SER A N 6
ATOM 9688 C CA . SER A 1 90 ? -13.911 -24.270 42.996 1.00 0.00 90 SER A CA 6
ATOM 9689 C C . SER A 1 90 ? -13.856 -24.723 44.468 1.00 0.00 90 SER A C 6
ATOM 9690 O O . SER A 1 90 ? -12.776 -24.780 45.061 1.00 0.00 90 SER A O 6
ATOM 9698 N N . GLY A 1 91 ? -15.008 -25.035 45.057 1.00 0.00 91 GLY A N 6
ATOM 9699 C CA . GLY A 1 91 ? -15.005 -25.445 46.444 1.00 0.00 91 GLY A CA 6
ATOM 9700 C C . GLY A 1 91 ? -16.086 -26.446 46.812 1.00 0.00 91 GLY A C 6
ATOM 9701 O O . GLY A 1 91 ? -15.792 -27.621 47.030 1.00 0.00 91 GLY A O 6
ATOM 9705 N N . ASN A 1 92 ? -17.331 -25.988 46.861 1.00 0.00 92 ASN A N 6
ATOM 9706 C CA . ASN A 1 92 ? -18.449 -26.822 47.336 1.00 0.00 92 ASN A CA 6
ATOM 9707 C C . ASN A 1 92 ? -18.827 -27.916 46.347 1.00 0.00 92 ASN A C 6
ATOM 9708 O O . ASN A 1 92 ? -18.586 -29.102 46.595 1.00 0.00 92 ASN A O 6
ATOM 9719 N N . GLY A 1 93 ? -19.424 -27.526 45.237 1.00 0.00 93 GLY A N 6
ATOM 9720 C CA . GLY A 1 93 ? -19.823 -28.496 44.247 1.00 0.00 93 GLY A CA 6
ATOM 9721 C C . GLY A 1 93 ? -18.686 -28.872 43.338 1.00 0.00 93 GLY A C 6
ATOM 9722 O O . GLY A 1 93 ? -18.444 -28.214 42.331 1.00 0.00 93 GLY A O 6
ATOM 9726 N N . GLU A 1 94 ? -17.986 -29.940 43.681 1.00 0.00 94 GLU A N 6
ATOM 9727 C CA . GLU A 1 94 ? -16.840 -30.375 42.897 1.00 0.00 94 GLU A CA 6
ATOM 9728 C C . GLU A 1 94 ? -17.265 -31.007 41.571 1.00 0.00 94 GLU A C 6
ATOM 9729 O O . GLU A 1 94 ? -16.419 -31.337 40.741 1.00 0.00 94 GLU A O 6
ATOM 9741 N N . ASN A 1 95 ? -18.570 -31.176 41.380 1.00 0.00 95 ASN A N 6
ATOM 9742 C CA . ASN A 1 95 ? -19.088 -31.738 40.136 1.00 0.00 95 ASN A CA 6
ATOM 9743 C C . ASN A 1 95 ? -18.745 -30.819 38.967 1.00 0.00 95 ASN A C 6
ATOM 9744 O O . ASN A 1 95 ? -18.336 -31.280 37.895 1.00 0.00 95 ASN A O 6
ATOM 9755 N N . GLY A 1 96 ? -18.901 -29.514 39.181 1.00 0.00 96 GLY A N 6
ATOM 9756 C CA . GLY A 1 96 ? -18.512 -28.558 38.179 1.00 0.00 96 GLY A CA 6
ATOM 9757 C C . GLY A 1 96 ? -17.439 -27.641 38.709 1.00 0.00 96 GLY A C 6
ATOM 9758 O O . GLY A 1 96 ? -16.620 -28.050 39.542 1.00 0.00 96 GLY A O 6
ATOM 9762 N N . PHE A 1 97 ? -17.431 -26.411 38.253 1.00 0.00 97 PHE A N 6
ATOM 9763 C CA . PHE A 1 97 ? -16.485 -25.441 38.764 1.00 0.00 97 PHE A CA 6
ATOM 9764 C C . PHE A 1 97 ? -17.091 -24.785 39.976 1.00 0.00 97 PHE A C 6
ATOM 9765 O O . PHE A 1 97 ? -17.511 -23.626 39.931 1.00 0.00 97 PHE A O 6
ATOM 9782 N N . ASP A 1 98 ? -17.174 -25.571 41.049 1.00 0.00 98 ASP A N 6
ATOM 9783 C CA . ASP A 1 98 ? -17.847 -25.191 42.306 1.00 0.00 98 ASP A CA 6
ATOM 9784 C C . ASP A 1 98 ? -19.351 -25.144 42.102 1.00 0.00 98 ASP A C 6
ATOM 9785 O O . ASP A 1 98 ? -20.122 -25.745 42.854 1.00 0.00 98 ASP A O 6
ATOM 9794 N N . SER A 1 99 ? -19.755 -24.440 41.086 1.00 0.00 99 SER A N 6
ATOM 9795 C CA . SER A 1 99 ? -21.128 -24.295 40.750 1.00 0.00 99 SER A CA 6
ATOM 9796 C C . SER A 1 99 ? -21.329 -24.573 39.268 1.00 0.00 99 SER A C 6
ATOM 9797 O O . SER A 1 99 ? -20.370 -24.571 38.489 1.00 0.00 99 SER A O 6
ATOM 9805 N N . PHE A 1 100 ? -22.555 -24.836 38.888 1.00 0.00 100 PHE A N 6
ATOM 9806 C CA . PHE A 1 100 ? -22.882 -25.051 37.503 1.00 0.00 100 PHE A CA 6
ATOM 9807 C C . PHE A 1 100 ? -23.713 -23.895 37.023 1.00 0.00 100 PHE A C 6
ATOM 9808 O O . PHE A 1 100 ? -24.213 -23.106 37.824 1.00 0.00 100 PHE A O 6
ATOM 9825 N N . LEU A 1 101 ? -23.872 -23.783 35.745 1.00 0.00 101 LEU A N 6
ATOM 9826 C CA . LEU A 1 101 ? -24.590 -22.677 35.203 1.00 0.00 101 LEU A CA 6
ATOM 9827 C C . LEU A 1 101 ? -25.844 -23.163 34.485 1.00 0.00 101 LEU A C 6
ATOM 9828 O O . LEU A 1 101 ? -25.779 -24.026 33.605 1.00 0.00 101 LEU A O 6
ATOM 9844 N N . ALA A 1 102 ? -26.981 -22.626 34.884 1.00 0.00 102 ALA A N 6
ATOM 9845 C CA . ALA A 1 102 ? -28.258 -23.040 34.340 1.00 0.00 102 ALA A CA 6
ATOM 9846 C C . ALA A 1 102 ? -28.945 -21.903 33.613 1.00 0.00 102 ALA A C 6
ATOM 9847 O O . ALA A 1 102 ? -28.540 -20.745 33.723 1.00 0.00 102 ALA A O 6
ATOM 9854 N N . ILE A 1 103 ? -29.986 -22.235 32.875 1.00 0.00 103 ILE A N 6
ATOM 9855 C CA . ILE A 1 103 ? -30.722 -21.252 32.107 1.00 0.00 103 ILE A CA 6
ATOM 9856 C C . ILE A 1 103 ? -32.126 -21.070 32.675 1.00 0.00 103 ILE A C 6
ATOM 9857 O O . ILE A 1 103 ? -32.841 -22.042 32.907 1.00 0.00 103 ILE A O 6
ATOM 9873 N N . LYS A 1 104 ? -32.502 -19.826 32.916 1.00 0.00 104 LYS A N 6
ATOM 9874 C CA . LYS A 1 104 ? -33.826 -19.502 33.376 1.00 0.00 104 LYS A CA 6
ATOM 9875 C C . LYS A 1 104 ? -34.423 -18.398 32.554 1.00 0.00 104 LYS A C 6
ATOM 9876 O O . LYS A 1 104 ? -33.713 -17.614 31.927 1.00 0.00 104 LYS A O 6
ATOM 9895 N N . ARG A 1 105 ? -35.713 -18.332 32.567 1.00 0.00 105 ARG A N 6
ATOM 9896 C CA . ARG A 1 105 ? -36.439 -17.330 31.812 1.00 0.00 105 ARG A CA 6
ATOM 9897 C C . ARG A 1 105 ? -36.710 -16.122 32.671 1.00 0.00 105 ARG A C 6
ATOM 9898 O O . ARG A 1 105 ? -37.110 -16.252 33.834 1.00 0.00 105 ARG A O 6
ATOM 9919 N N . LYS A 1 106 ? -36.469 -14.959 32.117 1.00 0.00 106 LYS A N 6
ATOM 9920 C CA . LYS A 1 106 ? -36.685 -13.728 32.848 1.00 0.00 106 LYS A CA 6
ATOM 9921 C C . LYS A 1 106 ? -38.179 -13.514 33.146 1.00 0.00 106 LYS A C 6
ATOM 9922 O O . LYS A 1 106 ? -39.046 -13.987 32.399 1.00 0.00 106 LYS A O 6
ATOM 9941 N N . PRO A 1 107 ? -38.487 -12.810 34.250 1.00 0.00 107 PRO A N 6
ATOM 9942 C CA . PRO A 1 107 ? -39.863 -12.491 34.646 1.00 0.00 107 PRO A CA 6
ATOM 9943 C C . PRO A 1 107 ? -40.451 -11.356 33.803 1.00 0.00 107 PRO A C 6
ATOM 9944 O O . PRO A 1 107 ? -40.008 -11.117 32.679 1.00 0.00 107 PRO A O 6
ATOM 9955 N N . HIS A 1 108 ? -41.446 -10.660 34.373 1.00 0.00 108 HIS A N 6
ATOM 9956 C CA . HIS A 1 108 ? -42.153 -9.538 33.727 1.00 0.00 108 HIS A CA 6
ATOM 9957 C C . HIS A 1 108 ? -42.576 -9.855 32.293 1.00 0.00 108 HIS A C 6
ATOM 9958 O O . HIS A 1 108 ? -41.911 -9.412 31.345 1.00 0.00 108 HIS A O 6
ATOM 9973 N N . SER A 1 1 ? -7.907 -31.351 33.414 1.00 0.00 1 SER A N 7
ATOM 9974 C CA . SER A 1 1 ? -8.578 -31.618 34.691 1.00 0.00 1 SER A CA 7
ATOM 9975 C C . SER A 1 1 ? -9.617 -30.535 34.986 1.00 0.00 1 SER A C 7
ATOM 9976 O O . SER A 1 1 ? -10.811 -30.819 35.100 1.00 0.00 1 SER A O 7
ATOM 9986 N N . MET A 1 2 ? -9.168 -29.289 35.084 1.00 0.00 2 MET A N 7
ATOM 9987 C CA . MET A 1 2 ? -10.062 -28.183 35.377 1.00 0.00 2 MET A CA 7
ATOM 9988 C C . MET A 1 2 ? -10.752 -27.702 34.117 1.00 0.00 2 MET A C 7
ATOM 9989 O O . MET A 1 2 ? -10.147 -27.692 33.039 1.00 0.0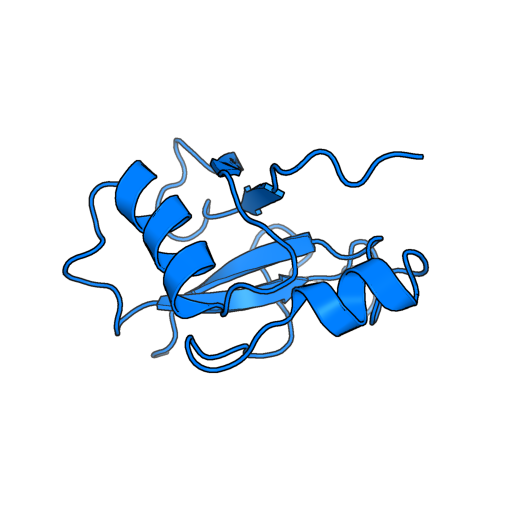0 2 MET A O 7
ATOM 10003 N N . PHE A 1 3 ? -12.029 -27.335 34.260 1.00 0.00 3 PHE A N 7
ATOM 10004 C CA . PHE A 1 3 ? -12.863 -26.807 33.165 1.00 0.00 3 PHE A CA 7
ATOM 10005 C C . PHE A 1 3 ? -13.320 -27.930 32.222 1.00 0.00 3 PHE A C 7
ATOM 10006 O O . PHE A 1 3 ? -14.480 -27.976 31.812 1.00 0.00 3 PHE A O 7
ATOM 10023 N N . GLY A 1 4 ? -12.406 -28.828 31.887 1.00 0.00 4 GLY A N 7
ATOM 10024 C CA . GLY A 1 4 ? -12.733 -29.950 31.028 1.00 0.00 4 GLY A CA 7
ATOM 10025 C C . GLY A 1 4 ? -12.753 -29.579 29.560 1.00 0.00 4 GLY A C 7
ATOM 10026 O O . GLY A 1 4 ? -11.945 -30.087 28.769 1.00 0.00 4 GLY A O 7
ATOM 10030 N N . GLY A 1 5 ? -13.661 -28.699 29.190 1.00 0.00 5 GLY A N 7
ATOM 10031 C CA . GLY A 1 5 ? -13.761 -28.278 27.813 1.00 0.00 5 GLY A CA 7
ATOM 10032 C C . GLY A 1 5 ? -15.183 -27.996 27.394 1.00 0.00 5 GLY A C 7
ATOM 10033 O O . GLY A 1 5 ? -15.420 -27.215 26.478 1.00 0.00 5 GLY A O 7
ATOM 10037 N N . SER A 1 6 ? -16.132 -28.624 28.063 1.00 0.00 6 SER A N 7
ATOM 10038 C CA . SER A 1 6 ? -17.533 -28.412 27.763 1.00 0.00 6 SER A CA 7
ATOM 10039 C C . SER A 1 6 ? -18.310 -28.212 29.053 1.00 0.00 6 SER A C 7
ATOM 10040 O O . SER A 1 6 ? -17.890 -28.674 30.115 1.00 0.00 6 SER A O 7
ATOM 10048 N N . LEU A 1 7 ? -19.434 -27.537 28.966 1.00 0.00 7 LEU A N 7
ATOM 10049 C CA . LEU A 1 7 ? -20.214 -27.230 30.147 1.00 0.00 7 LEU A CA 7
ATOM 10050 C C . LEU A 1 7 ? -21.479 -28.036 30.245 1.00 0.00 7 LEU A C 7
ATOM 10051 O O . LEU A 1 7 ? -22.190 -28.245 29.252 1.00 0.00 7 LEU A O 7
ATOM 10067 N N . LYS A 1 8 ? -21.738 -28.499 31.450 1.00 0.00 8 LYS A N 7
ATOM 10068 C CA . LYS A 1 8 ? -22.952 -29.202 31.770 1.00 0.00 8 LYS A CA 7
ATOM 10069 C C . LYS A 1 8 ? -24.015 -28.158 32.078 1.00 0.00 8 LYS A C 7
ATOM 10070 O O . LYS A 1 8 ? -23.966 -27.492 33.113 1.00 0.00 8 LYS A O 7
ATOM 10089 N N . VAL A 1 9 ? -24.950 -28.017 31.176 1.00 0.00 9 VAL A N 7
ATOM 10090 C CA . VAL A 1 9 ? -25.927 -26.950 31.235 1.00 0.00 9 VAL A CA 7
ATOM 10091 C C . VAL A 1 9 ? -27.340 -27.503 31.452 1.00 0.00 9 VAL A C 7
ATOM 10092 O O . VAL A 1 9 ? -27.742 -28.476 30.818 1.00 0.00 9 VAL A O 7
ATOM 10105 N N . TYR A 1 10 ? -28.069 -26.892 32.372 1.00 0.00 10 TYR A N 7
ATOM 10106 C CA . TYR A 1 10 ? -29.410 -27.345 32.733 1.00 0.00 10 TYR A CA 7
ATOM 10107 C C . TYR A 1 10 ? -30.482 -26.313 32.360 1.00 0.00 10 TYR A C 7
ATOM 10108 O O . TYR A 1 10 ? -30.411 -25.152 32.755 1.00 0.00 10 TYR A O 7
ATOM 10126 N N . GLY A 1 11 ? -31.465 -26.754 31.583 1.00 0.00 11 GLY A N 7
ATOM 10127 C CA . GLY A 1 11 ? -32.542 -25.875 31.152 1.00 0.00 11 GLY A CA 7
ATOM 10128 C C . GLY A 1 11 ? -33.908 -26.536 31.262 1.00 0.00 11 GLY A C 7
ATOM 10129 O O . GLY A 1 11 ? -34.834 -26.198 30.519 1.00 0.00 11 GLY A O 7
ATOM 10133 N N . GLY A 1 12 ? -34.029 -27.469 32.204 1.00 0.00 12 GLY A N 7
ATOM 10134 C CA . GLY A 1 12 ? -35.272 -28.219 32.397 1.00 0.00 12 GLY A CA 7
ATOM 10135 C C . GLY A 1 12 ? -36.472 -27.350 32.757 1.00 0.00 12 GLY A C 7
ATOM 10136 O O . GLY A 1 12 ? -37.612 -27.749 32.531 1.00 0.00 12 GLY A O 7
ATOM 10140 N N . GLU A 1 13 ? -36.215 -26.175 33.323 1.00 0.00 13 GLU A N 7
ATOM 10141 C CA . GLU A 1 13 ? -37.288 -25.255 33.704 1.00 0.00 13 GLU A CA 7
ATOM 10142 C C . GLU A 1 13 ? -38.033 -24.794 32.455 1.00 0.00 13 GLU A C 7
ATOM 10143 O O . GLU A 1 13 ? -39.255 -24.706 32.436 1.00 0.00 13 GLU A O 7
ATOM 10155 N N . ILE A 1 14 ? -37.275 -24.528 31.409 1.00 0.00 14 ILE A N 7
ATOM 10156 C CA . ILE A 1 14 ? -37.830 -24.069 30.154 1.00 0.00 14 ILE A CA 7
ATOM 10157 C C . ILE A 1 14 ? -38.262 -25.251 29.293 1.00 0.00 14 ILE A C 7
ATOM 10158 O O . ILE A 1 14 ? -39.382 -25.295 28.790 1.00 0.00 14 ILE A O 7
ATOM 10174 N N . VAL A 1 15 ? -37.368 -26.213 29.140 1.00 0.00 15 VAL A N 7
ATOM 10175 C CA . VAL A 1 15 ? -37.636 -27.384 28.328 1.00 0.00 15 VAL A CA 7
ATOM 10176 C C . VAL A 1 15 ? -37.523 -28.653 29.172 1.00 0.00 15 VAL A C 7
ATOM 10177 O O . VAL A 1 15 ? -36.430 -29.182 29.374 1.00 0.00 15 VAL A O 7
ATOM 10190 N N . PRO A 1 16 ? -38.659 -29.147 29.690 1.00 0.00 16 PRO A N 7
ATOM 10191 C CA . PRO A 1 16 ? -38.691 -30.331 30.553 1.00 0.00 16 PRO A CA 7
ATOM 10192 C C . PRO A 1 16 ? -38.301 -31.620 29.832 1.00 0.00 16 PRO A C 7
ATOM 10193 O O . PRO A 1 16 ? -37.870 -32.582 30.462 1.00 0.00 16 PRO A O 7
ATOM 10204 N N . THR A 1 17 ? -38.444 -31.636 28.515 1.00 0.00 17 THR A N 7
ATOM 10205 C CA . THR A 1 17 ? -38.120 -32.821 27.743 1.00 0.00 17 THR A CA 7
ATOM 10206 C C . THR A 1 17 ? -36.597 -32.974 27.574 1.00 0.00 17 THR A C 7
ATOM 10207 O O . THR A 1 17 ? -36.098 -34.051 27.256 1.00 0.00 17 THR A O 7
ATOM 10218 N N . ARG A 1 18 ? -35.866 -31.893 27.814 1.00 0.00 18 ARG A N 7
ATOM 10219 C CA . ARG A 1 18 ? -34.409 -31.917 27.754 1.00 0.00 18 ARG A CA 7
ATOM 10220 C C . ARG A 1 18 ? -33.830 -31.125 28.918 1.00 0.00 18 ARG A C 7
ATOM 10221 O O . ARG A 1 18 ? -33.401 -29.987 28.748 1.00 0.00 18 ARG A O 7
ATOM 10242 N N . PRO A 1 19 ? -33.839 -31.707 30.130 1.00 0.00 19 PRO A N 7
ATOM 10243 C CA . PRO A 1 19 ? -33.353 -31.024 31.328 1.00 0.00 19 PRO A CA 7
ATOM 10244 C C . PRO A 1 19 ? -31.863 -30.688 31.265 1.00 0.00 19 PRO A C 7
ATOM 10245 O O . PRO A 1 19 ? -31.436 -29.651 31.767 1.00 0.00 19 PRO A O 7
ATOM 10256 N N . TYR A 1 20 ? -31.083 -31.543 30.628 1.00 0.00 20 TYR A N 7
ATOM 10257 C CA . TYR A 1 20 ? -29.649 -31.335 30.558 1.00 0.00 20 TYR A CA 7
ATOM 10258 C C . TYR A 1 20 ? -29.146 -31.290 29.130 1.00 0.00 20 TYR A C 7
ATOM 10259 O O . TYR A 1 20 ? -29.627 -32.021 28.254 1.00 0.00 20 TYR A O 7
ATOM 10277 N N . VAL A 1 21 ? -28.199 -30.409 28.904 1.00 0.00 21 VAL A N 7
ATOM 10278 C CA . VAL A 1 21 ? -27.561 -30.253 27.623 1.00 0.00 21 VAL A CA 7
ATOM 10279 C C . VAL A 1 21 ? -26.084 -29.948 27.833 1.00 0.00 21 VAL A C 7
ATOM 10280 O O . VAL A 1 21 ? -25.677 -29.497 28.908 1.00 0.00 21 VAL A O 7
ATOM 10293 N N . SER A 1 22 ? -25.293 -30.217 26.844 1.00 0.00 22 SER A N 7
ATOM 10294 C CA . SER A 1 22 ? -23.871 -29.951 26.921 1.00 0.00 22 SER A CA 7
ATOM 10295 C C . SER A 1 22 ? -23.462 -28.968 25.841 1.00 0.00 22 SER A C 7
ATOM 10296 O O . SER A 1 22 ? -23.829 -29.129 24.674 1.00 0.00 22 SER A O 7
ATOM 10304 N N . ILE A 1 23 ? -22.713 -27.951 26.224 1.00 0.00 23 ILE A N 7
ATOM 10305 C CA . ILE A 1 23 ? -22.309 -26.915 25.292 1.00 0.00 23 ILE A CA 7
ATOM 10306 C C . ILE A 1 23 ? -20.801 -26.754 25.298 1.00 0.00 23 ILE A C 7
ATOM 10307 O O . ILE A 1 23 ? -20.131 -27.163 26.251 1.00 0.00 23 ILE A O 7
ATOM 10323 N N . LEU A 1 24 ? -20.270 -26.158 24.251 1.00 0.00 24 LEU A N 7
ATOM 10324 C CA . LEU A 1 24 ? -18.849 -25.914 24.176 1.00 0.00 24 LEU A CA 7
ATOM 10325 C C . LEU A 1 24 ? -18.611 -24.405 24.294 1.00 0.00 24 LEU A C 7
ATOM 10326 O O . LEU A 1 24 ? -18.918 -23.641 23.375 1.00 0.00 24 LEU A O 7
ATOM 10342 N N . ALA A 1 25 ? -18.070 -23.987 25.422 1.00 0.00 25 ALA A N 7
ATOM 10343 C CA . ALA A 1 25 ? -17.818 -22.584 25.683 1.00 0.00 25 ALA A CA 7
ATOM 10344 C C . ALA A 1 25 ? -16.456 -22.414 26.319 1.00 0.00 25 ALA A C 7
ATOM 10345 O O . ALA A 1 25 ? -15.954 -23.330 26.965 1.00 0.00 25 ALA A O 7
ATOM 10352 N N . GLU A 1 26 ? -15.856 -21.257 26.124 1.00 0.00 26 GLU A N 7
ATOM 10353 C CA . GLU A 1 26 ? -14.551 -20.975 26.690 1.00 0.00 26 GLU A CA 7
ATOM 10354 C C . GLU A 1 26 ? -14.696 -19.997 27.844 1.00 0.00 26 GLU A C 7
ATOM 10355 O O . GLU A 1 26 ? -15.673 -19.250 27.905 1.00 0.00 26 GLU A O 7
ATOM 10367 N N . ILE A 1 27 ? -13.729 -19.992 28.756 1.00 0.00 27 ILE A N 7
ATOM 10368 C CA . ILE A 1 27 ? -13.805 -19.125 29.927 1.00 0.00 27 ILE A CA 7
ATOM 10369 C C . ILE A 1 27 ? -13.734 -17.651 29.559 1.00 0.00 27 ILE A C 7
ATOM 10370 O O . ILE A 1 27 ? -14.311 -16.807 30.238 1.00 0.00 27 ILE A O 7
ATOM 10386 N N . ASN A 1 28 ? -13.062 -17.348 28.472 1.00 0.00 28 ASN A N 7
ATOM 10387 C CA . ASN A 1 28 ? -12.901 -15.969 28.047 1.00 0.00 28 ASN A CA 7
ATOM 10388 C C . ASN A 1 28 ? -14.102 -15.493 27.233 1.00 0.00 28 ASN A C 7
ATOM 10389 O O . ASN A 1 28 ? -14.079 -14.409 26.651 1.00 0.00 28 ASN A O 7
ATOM 10400 N N . GLU A 1 29 ? -15.149 -16.298 27.216 1.00 0.00 29 GLU A N 7
ATOM 10401 C CA . GLU A 1 29 ? -16.364 -15.950 26.516 1.00 0.00 29 GLU A CA 7
ATOM 10402 C C . GLU A 1 29 ? -17.406 -15.439 27.485 1.00 0.00 29 GLU A C 7
ATOM 10403 O O . GLU A 1 29 ? -17.448 -15.852 28.647 1.00 0.00 29 GLU A O 7
ATOM 10415 N N . ASN A 1 30 ? -18.242 -14.544 27.010 1.00 0.00 30 ASN A N 7
ATOM 10416 C CA . ASN A 1 30 ? -19.274 -13.955 27.836 1.00 0.00 30 ASN A CA 7
ATOM 10417 C C . ASN A 1 30 ? -20.469 -14.887 27.950 1.00 0.00 30 ASN A C 7
ATOM 10418 O O . ASN A 1 30 ? -20.570 -15.884 27.218 1.00 0.00 30 ASN A O 7
ATOM 10429 N N . ALA A 1 31 ? -21.372 -14.562 28.859 1.00 0.00 31 ALA A N 7
ATOM 10430 C CA . ALA A 1 31 ? -22.546 -15.376 29.113 1.00 0.00 31 ALA A CA 7
ATOM 10431 C C . ALA A 1 31 ? -23.425 -15.525 27.874 1.00 0.00 31 ALA A C 7
ATOM 10432 O O . ALA A 1 31 ? -24.132 -16.502 27.748 1.00 0.00 31 ALA A O 7
ATOM 10439 N N . ASP A 1 32 ? -23.374 -14.556 26.965 1.00 0.00 32 ASP A N 7
ATOM 10440 C CA . ASP A 1 32 ? -24.184 -14.626 25.741 1.00 0.00 32 ASP A CA 7
ATOM 10441 C C . ASP A 1 32 ? -23.790 -15.829 24.900 1.00 0.00 32 ASP A C 7
ATOM 10442 O O . ASP A 1 32 ? -24.647 -16.512 24.339 1.00 0.00 32 ASP A O 7
ATOM 10451 N N . ARG A 1 33 ? -22.490 -16.091 24.820 1.00 0.00 33 ARG A N 7
ATOM 10452 C CA . ARG A 1 33 ? -21.984 -17.210 24.071 1.00 0.00 33 ARG A CA 7
ATOM 10453 C C . ARG A 1 33 ? -22.459 -18.513 24.706 1.00 0.00 33 ARG A C 7
ATOM 10454 O O . ARG A 1 33 ? -22.912 -19.425 24.021 1.00 0.00 33 ARG A O 7
ATOM 10475 N N . ILE A 1 34 ? -22.360 -18.569 26.027 1.00 0.00 34 ILE A N 7
ATOM 10476 C CA . ILE A 1 34 ? -22.782 -19.730 26.796 1.00 0.00 34 ILE A CA 7
ATOM 10477 C C . ILE A 1 34 ? -24.295 -19.940 26.671 1.00 0.00 34 ILE A C 7
ATOM 10478 O O . ILE A 1 34 ? -24.769 -21.056 26.429 1.00 0.00 34 ILE A O 7
ATOM 10494 N N . LEU A 1 35 ? -25.030 -18.852 26.810 1.00 0.00 35 LEU A N 7
ATOM 10495 C CA . LEU A 1 35 ? -26.476 -18.863 26.720 1.00 0.00 35 LEU A CA 7
ATOM 10496 C C . LEU A 1 35 ? -26.925 -19.275 25.330 1.00 0.00 35 LEU A C 7
ATOM 10497 O O . LEU A 1 35 ? -27.784 -20.127 25.182 1.00 0.00 35 LEU A O 7
ATOM 10513 N N . GLY A 1 36 ? -26.298 -18.694 24.321 1.00 0.00 36 GLY A N 7
ATOM 10514 C CA . GLY A 1 36 ? -26.654 -18.980 22.951 1.00 0.00 36 GLY A CA 7
ATOM 10515 C C . GLY A 1 36 ? -26.351 -20.397 22.541 1.00 0.00 36 GLY A C 7
ATOM 10516 O O . GLY A 1 36 ? -27.122 -21.007 21.811 1.00 0.00 36 GLY A O 7
ATOM 10520 N N . ALA A 1 37 ? -25.233 -20.929 23.011 1.00 0.00 37 ALA A N 7
ATOM 10521 C CA . ALA A 1 37 ? -24.841 -22.288 22.675 1.00 0.00 37 ALA A CA 7
ATOM 10522 C C . ALA A 1 37 ? -25.900 -23.289 23.124 1.00 0.00 37 ALA A C 7
ATOM 10523 O O . ALA A 1 37 ? -26.337 -24.138 22.349 1.00 0.00 37 ALA A O 7
ATOM 10530 N N . ALA A 1 38 ? -26.312 -23.176 24.377 1.00 0.00 38 ALA A N 7
ATOM 10531 C CA . ALA A 1 38 ? -27.331 -24.054 24.936 1.00 0.00 38 ALA A CA 7
ATOM 10532 C C . ALA A 1 38 ? -28.702 -23.754 24.343 1.00 0.00 38 ALA A C 7
ATOM 10533 O O . ALA A 1 38 ? -29.469 -24.660 24.024 1.00 0.00 38 ALA A O 7
ATOM 10540 N N . LEU A 1 39 ? -28.977 -22.480 24.176 1.00 0.00 39 LEU A N 7
ATOM 10541 C CA . LEU A 1 39 ? -30.251 -21.998 23.668 1.00 0.00 39 LEU A CA 7
ATOM 10542 C C . LEU A 1 39 ? -30.493 -22.509 22.253 1.00 0.00 39 LEU A C 7
ATOM 10543 O O . LEU A 1 39 ? -31.618 -22.872 21.888 1.00 0.00 39 LEU A O 7
ATOM 10559 N N . GLU A 1 40 ? -29.432 -22.524 21.464 1.00 0.00 40 GLU A N 7
ATOM 10560 C CA . GLU A 1 40 ? -29.475 -23.021 20.107 1.00 0.00 40 GLU A CA 7
ATOM 10561 C C . GLU A 1 40 ? -29.879 -24.492 20.095 1.00 0.00 40 GLU A C 7
ATOM 10562 O O . GLU A 1 40 ? -30.636 -24.934 19.225 1.00 0.00 40 GLU A O 7
ATOM 10574 N N . LYS A 1 41 ? -29.394 -25.241 21.079 1.00 0.00 41 LYS A N 7
ATOM 10575 C CA . LYS A 1 41 ? -29.704 -26.658 21.189 1.00 0.00 41 LYS A CA 7
ATOM 10576 C C . LYS A 1 41 ? -31.198 -26.864 21.428 1.00 0.00 41 LYS A C 7
ATOM 10577 O O . LYS A 1 41 ? -31.794 -27.803 20.907 1.00 0.00 41 LYS A O 7
ATOM 10596 N N . TYR A 1 42 ? -31.798 -25.980 22.226 1.00 0.00 42 TYR A N 7
ATOM 10597 C CA . TYR A 1 42 ? -33.229 -26.053 22.500 1.00 0.00 42 TYR A CA 7
ATOM 10598 C C . TYR A 1 42 ? -34.046 -25.452 21.350 1.00 0.00 42 TYR A C 7
ATOM 10599 O O . TYR A 1 42 ? -35.274 -25.516 21.350 1.00 0.00 42 TYR A O 7
ATOM 10617 N N . GLY A 1 43 ? -33.353 -24.864 20.380 1.00 0.00 43 GLY A N 7
ATOM 10618 C CA . GLY A 1 43 ? -34.022 -24.283 19.229 1.00 0.00 43 GLY A CA 7
ATOM 10619 C C . GLY A 1 43 ? -34.681 -22.951 19.542 1.00 0.00 43 GLY A C 7
ATOM 10620 O O . GLY A 1 43 ? -35.593 -22.524 18.838 1.00 0.00 43 GLY A O 7
ATOM 10624 N N . LEU A 1 44 ? -34.218 -22.295 20.587 1.00 0.00 44 LEU A N 7
ATOM 10625 C CA . LEU A 1 44 ? -34.786 -21.016 21.008 1.00 0.00 44 LEU A CA 7
ATOM 10626 C C . LEU A 1 44 ? -33.778 -19.880 20.829 1.00 0.00 44 LEU A C 7
ATOM 10627 O O . LEU A 1 44 ? -33.906 -18.824 21.444 1.00 0.00 44 LEU A O 7
ATOM 10643 N N . GLU A 1 45 ? -32.810 -20.099 19.942 1.00 0.00 45 GLU A N 7
ATOM 10644 C CA . GLU A 1 45 ? -31.710 -19.153 19.690 1.00 0.00 45 GLU A CA 7
ATOM 10645 C C . GLU A 1 45 ? -32.218 -17.734 19.369 1.00 0.00 45 GLU A C 7
ATOM 10646 O O . GLU A 1 45 ? -31.664 -16.743 19.849 1.00 0.00 45 GLU A O 7
ATOM 10658 N N . HIS A 1 46 ? -33.280 -17.644 18.590 1.00 0.00 46 HIS A N 7
ATOM 10659 C CA . HIS A 1 46 ? -33.814 -16.347 18.170 1.00 0.00 46 HIS A CA 7
ATOM 10660 C C . HIS A 1 46 ? -34.565 -15.643 19.313 1.00 0.00 46 HIS A C 7
ATOM 10661 O O . HIS A 1 46 ? -34.873 -14.456 19.227 1.00 0.00 46 HIS A O 7
ATOM 10675 N N . SER A 1 47 ? -34.831 -16.370 20.379 1.00 0.00 47 SER A N 7
ATOM 10676 C CA . SER A 1 47 ? -35.571 -15.832 21.508 1.00 0.00 47 SER A CA 7
ATOM 10677 C C . SER A 1 47 ? -34.667 -15.655 22.735 1.00 0.00 47 SER A C 7
ATOM 10678 O O . SER A 1 47 ? -35.135 -15.699 23.868 1.00 0.00 47 SER A O 7
ATOM 10686 N N . LYS A 1 48 ? -33.381 -15.400 22.494 1.00 0.00 48 LYS A N 7
ATOM 10687 C CA . LYS A 1 48 ? -32.395 -15.266 23.579 1.00 0.00 48 LYS A CA 7
ATOM 10688 C C . LYS A 1 48 ? -32.744 -14.118 24.512 1.00 0.00 48 LYS A C 7
ATOM 10689 O O . LYS A 1 48 ? -32.485 -14.176 25.710 1.00 0.00 48 LYS A O 7
ATOM 10708 N N . ASP A 1 49 ? -33.349 -13.094 23.955 1.00 0.00 49 ASP A N 7
ATOM 10709 C CA . ASP A 1 49 ? -33.705 -11.885 24.696 1.00 0.00 49 ASP A CA 7
ATOM 10710 C C . ASP A 1 49 ? -34.740 -12.176 25.801 1.00 0.00 49 ASP A C 7
ATOM 10711 O O . ASP A 1 49 ? -35.037 -11.314 26.632 1.00 0.00 49 ASP A O 7
ATOM 10720 N N . ASP A 1 50 ? -35.286 -13.385 25.802 1.00 0.00 50 ASP A N 7
ATOM 10721 C CA . ASP A 1 50 ? -36.292 -13.774 26.786 1.00 0.00 50 ASP A CA 7
ATOM 10722 C C . ASP A 1 50 ? -35.686 -14.652 27.900 1.00 0.00 50 ASP A C 7
ATOM 10723 O O . ASP A 1 50 ? -36.372 -15.017 28.859 1.00 0.00 50 ASP A O 7
ATOM 10732 N N . PHE A 1 51 ? -34.400 -14.970 27.791 1.00 0.00 51 PHE A N 7
ATOM 10733 C CA . PHE A 1 51 ? -33.769 -15.863 28.765 1.00 0.00 51 PHE A CA 7
ATOM 10734 C C . PHE A 1 51 ? -32.436 -15.301 29.268 1.00 0.00 51 PHE A C 7
ATOM 10735 O O . PHE A 1 51 ? -31.782 -14.519 28.584 1.00 0.00 51 PHE A O 7
ATOM 10752 N N . ILE A 1 52 ? -32.051 -15.707 30.475 1.00 0.00 52 ILE A N 7
ATOM 10753 C CA . ILE A 1 52 ? -30.762 -15.331 31.066 1.00 0.00 52 ILE A CA 7
ATOM 10754 C C . ILE A 1 52 ? -30.158 -16.558 31.751 1.00 0.00 52 ILE A C 7
ATOM 10755 O O . ILE A 1 52 ? -30.814 -17.599 31.852 1.00 0.00 52 ILE A O 7
ATOM 10771 N N . LEU A 1 53 ? -28.935 -16.449 32.223 1.00 0.00 53 LEU A N 7
ATOM 10772 C CA . LEU A 1 53 ? -28.283 -17.571 32.873 1.00 0.00 53 LEU A CA 7
ATOM 10773 C C . LEU A 1 53 ? -28.329 -17.413 34.375 1.00 0.00 53 LEU A C 7
ATOM 10774 O O . LEU A 1 53 ? -28.240 -16.312 34.888 1.00 0.00 53 LEU A O 7
ATOM 10790 N N . VAL A 1 54 ? -28.502 -18.506 35.072 1.00 0.00 54 VAL A N 7
ATOM 10791 C CA . VAL A 1 54 ? -28.519 -18.482 36.516 1.00 0.00 54 VAL A CA 7
ATOM 10792 C C . VAL A 1 54 ? -27.505 -19.455 37.075 1.00 0.00 54 VAL A C 7
ATOM 10793 O O . VAL A 1 54 ? -27.420 -20.607 36.640 1.00 0.00 54 VAL A O 7
ATOM 10806 N N . GLU A 1 55 ? -26.726 -18.989 38.015 1.00 0.00 55 GLU A N 7
ATOM 10807 C CA . GLU A 1 55 ? -25.724 -19.816 38.647 1.00 0.00 55 GLU A CA 7
ATOM 10808 C C . GLU A 1 55 ? -26.354 -20.545 39.816 1.00 0.00 55 GLU A C 7
ATOM 10809 O O . GLU A 1 55 ? -26.942 -19.921 40.693 1.00 0.00 55 GLU A O 7
ATOM 10821 N N . VAL A 1 56 ? -26.257 -21.858 39.814 1.00 0.00 56 VAL A N 7
ATOM 10822 C CA . VAL A 1 56 ? -26.857 -22.665 40.859 1.00 0.00 56 VAL A CA 7
ATOM 10823 C C . VAL A 1 56 ? -25.798 -23.513 41.544 1.00 0.00 56 VAL A C 7
ATOM 10824 O O . VAL A 1 56 ? -25.020 -24.208 40.876 1.00 0.00 56 VAL A O 7
ATOM 10837 N N . SER A 1 57 ? -25.770 -23.470 42.869 1.00 0.00 57 SER A N 7
ATOM 10838 C CA . SER A 1 57 ? -24.819 -24.251 43.623 1.00 0.00 57 SER A CA 7
ATOM 10839 C C . SER A 1 57 ? -25.232 -25.722 43.607 1.00 0.00 57 SER A C 7
ATOM 10840 O O . SER A 1 57 ? -26.350 -26.072 43.986 1.00 0.00 57 SER A O 7
ATOM 10848 N N . ASN A 1 58 ? -24.331 -26.574 43.157 1.00 0.00 58 ASN A N 7
ATOM 10849 C CA . ASN A 1 58 ? -24.645 -27.977 42.958 1.00 0.00 58 ASN A CA 7
ATOM 10850 C C . ASN A 1 58 ? -24.518 -28.811 44.225 1.00 0.00 58 ASN A C 7
ATOM 10851 O O . ASN A 1 58 ? -25.461 -29.456 44.624 1.00 0.00 58 ASN A O 7
ATOM 10862 N N . ASP A 1 59 ? -23.373 -28.734 44.881 1.00 0.00 59 ASP A N 7
ATOM 10863 C CA . ASP A 1 59 ? -23.047 -29.637 46.008 1.00 0.00 59 ASP A CA 7
ATOM 10864 C C . ASP A 1 59 ? -24.016 -29.566 47.211 1.00 0.00 59 ASP A C 7
ATOM 10865 O O . ASP A 1 59 ? -23.950 -30.410 48.108 1.00 0.00 59 ASP A O 7
ATOM 10874 N N . ASP A 1 60 ? -24.918 -28.589 47.231 1.00 0.00 60 ASP A N 7
ATOM 10875 C CA . ASP A 1 60 ? -25.949 -28.568 48.276 1.00 0.00 60 ASP A CA 7
ATOM 10876 C C . ASP A 1 60 ? -26.815 -29.794 48.093 1.00 0.00 60 ASP A C 7
ATOM 10877 O O . ASP A 1 60 ? -27.593 -29.861 47.144 1.00 0.00 60 ASP A O 7
ATOM 10886 N N . ASP A 1 61 ? -26.658 -30.769 48.994 1.00 0.00 61 ASP A N 7
ATOM 10887 C CA . ASP A 1 61 ? -27.302 -32.092 48.881 1.00 0.00 61 ASP A CA 7
ATOM 10888 C C . ASP A 1 61 ? -26.660 -32.856 47.732 1.00 0.00 61 ASP A C 7
ATOM 10889 O O . ASP A 1 61 ? -26.058 -33.916 47.929 1.00 0.00 61 ASP A O 7
ATOM 10898 N N . ARG A 1 62 ? -26.768 -32.269 46.546 1.00 0.00 62 ARG A N 7
ATOM 10899 C CA . ARG A 1 62 ? -26.205 -32.798 45.324 1.00 0.00 62 ARG A CA 7
ATOM 10900 C C . ARG A 1 62 ? -26.636 -31.933 44.155 1.00 0.00 62 ARG A C 7
ATOM 10901 O O . ARG A 1 62 ? -25.990 -31.927 43.111 1.00 0.00 62 ARG A O 7
ATOM 10922 N N . LYS A 1 63 ? -27.753 -31.205 44.341 1.00 0.00 63 LYS A N 7
ATOM 10923 C CA . LYS A 1 63 ? -28.288 -30.290 43.328 1.00 0.00 63 LYS A CA 7
ATOM 10924 C C . LYS A 1 63 ? -29.111 -29.185 44.002 1.00 0.00 63 LYS A C 7
ATOM 10925 O O . LYS A 1 63 ? -30.341 -29.193 43.940 1.00 0.00 63 LYS A O 7
ATOM 10944 N N . SER A 1 64 ? -28.411 -28.252 44.655 1.00 0.00 64 SER A N 7
ATOM 10945 C CA . SER A 1 64 ? -29.023 -27.161 45.408 1.00 0.00 64 SER A CA 7
ATOM 10946 C C . SER A 1 64 ? -29.750 -27.694 46.645 1.00 0.00 64 SER A C 7
ATOM 10947 O O . SER A 1 64 ? -30.131 -28.865 46.709 1.00 0.00 64 SER A O 7
ATOM 10955 N N . MET A 1 65 ? -29.937 -26.830 47.637 1.00 0.00 65 MET A N 7
ATOM 10956 C CA . MET A 1 65 ? -30.694 -27.195 48.833 1.00 0.00 65 MET A CA 7
ATOM 10957 C C . MET A 1 65 ? -32.114 -27.495 48.409 1.00 0.00 65 MET A C 7
ATOM 10958 O O . MET A 1 65 ? -32.873 -28.171 49.097 1.00 0.00 65 MET A O 7
ATOM 10972 N N . SER A 1 66 ? -32.438 -26.968 47.245 1.00 0.00 66 SER A N 7
ATOM 10973 C CA . SER A 1 66 ? -33.699 -27.138 46.592 1.00 0.00 66 SER A CA 7
ATOM 10974 C C . SER A 1 66 ? -33.888 -28.592 46.127 1.00 0.00 66 SER A C 7
ATOM 10975 O O . SER A 1 66 ? -34.976 -28.968 45.717 1.00 0.00 66 SER A O 7
ATOM 10983 N N . ASP A 1 67 ? -32.789 -29.383 46.159 1.00 0.00 67 ASP A N 7
ATOM 10984 C CA . ASP A 1 67 ? -32.764 -30.784 45.672 1.00 0.00 67 ASP A CA 7
ATOM 10985 C C . ASP A 1 67 ? -33.286 -30.884 44.241 1.00 0.00 67 ASP A C 7
ATOM 10986 O O . ASP A 1 67 ? -33.880 -31.887 43.839 1.00 0.00 67 ASP A O 7
ATOM 10995 N N . LEU A 1 68 ? -32.986 -29.834 43.456 1.00 0.00 68 LEU A N 7
ATOM 10996 C CA . LEU A 1 68 ? -33.419 -29.711 42.040 1.00 0.00 68 LEU A CA 7
ATOM 10997 C C . LEU A 1 68 ? -34.962 -29.764 41.901 1.00 0.00 68 LEU A C 7
ATOM 10998 O O . LEU A 1 68 ? -35.504 -29.913 40.798 1.00 0.00 68 LEU A O 7
ATOM 11014 N N . ARG A 1 69 ? -35.660 -29.630 43.014 1.00 0.00 69 ARG A N 7
ATOM 11015 C CA . ARG A 1 69 ? -37.115 -29.632 43.012 1.00 0.00 69 ARG A CA 7
ATOM 11016 C C . ARG A 1 69 ? -37.601 -28.393 42.271 1.00 0.00 69 ARG A C 7
ATOM 11017 O O . ARG A 1 69 ? -38.547 -28.441 41.492 1.00 0.00 69 ARG A O 7
ATOM 11038 N N . GLU A 1 70 ? -36.929 -27.293 42.528 1.00 0.00 70 GLU A N 7
ATOM 11039 C CA . GLU A 1 70 ? -37.160 -26.047 41.840 1.00 0.00 70 GLU A CA 7
ATOM 11040 C C . GLU A 1 70 ? -35.801 -25.418 41.580 1.00 0.00 70 GLU A C 7
ATOM 11041 O O . GLU A 1 70 ? -34.917 -25.499 42.430 1.00 0.00 70 GLU A O 7
ATOM 11053 N N . ILE A 1 71 ? -35.607 -24.819 40.427 1.00 0.00 71 ILE A N 7
ATOM 11054 C CA . ILE A 1 71 ? -34.312 -24.244 40.130 1.00 0.00 71 ILE A CA 7
ATOM 11055 C C . ILE A 1 71 ? -34.188 -22.836 40.676 1.00 0.00 71 ILE A C 7
ATOM 11056 O O . ILE A 1 71 ? -34.961 -21.935 40.328 1.00 0.00 71 ILE A O 7
ATOM 11072 N N . ASP A 1 72 ? -33.232 -22.663 41.541 1.00 0.00 72 ASP A N 7
ATOM 11073 C CA . ASP A 1 72 ? -32.945 -21.382 42.133 1.00 0.00 72 ASP A CA 7
ATOM 11074 C C . ASP A 1 72 ? -31.499 -21.037 41.862 1.00 0.00 72 ASP A C 7
ATOM 11075 O O . ASP A 1 72 ? -30.638 -21.909 41.883 1.00 0.00 72 ASP A O 7
ATOM 11084 N N . GLY A 1 73 ? -31.228 -19.784 41.590 1.00 0.00 73 GLY A N 7
ATOM 11085 C CA . GLY A 1 73 ? -29.883 -19.400 41.277 1.00 0.00 73 GLY A CA 7
ATOM 11086 C C . GLY A 1 73 ? -29.707 -17.913 41.210 1.00 0.00 73 GLY A C 7
ATOM 11087 O O . GLY A 1 73 ? -30.642 -17.156 41.483 1.00 0.00 73 GLY A O 7
ATOM 11091 N N . ARG A 1 74 ? -28.516 -17.489 40.833 1.00 0.00 74 ARG A N 7
ATOM 11092 C CA . ARG A 1 74 ? -28.198 -16.083 40.760 1.00 0.00 74 ARG A CA 7
ATOM 11093 C C . ARG A 1 74 ? -28.355 -15.593 39.325 1.00 0.00 74 ARG A C 7
ATOM 11094 O O . ARG A 1 74 ? -27.720 -16.128 38.415 1.00 0.00 74 ARG A O 7
ATOM 11115 N N . PRO A 1 75 ? -29.233 -14.593 39.102 1.00 0.00 75 PRO A N 7
ATOM 11116 C CA . PRO A 1 75 ? -29.496 -14.041 37.764 1.00 0.00 75 PRO A CA 7
ATOM 11117 C C . PRO A 1 75 ? -28.270 -13.365 37.160 1.00 0.00 75 PRO A C 7
ATOM 11118 O O . PRO A 1 75 ? -27.767 -12.369 37.684 1.00 0.00 75 PRO A O 7
ATOM 11129 N N . ILE A 1 76 ? -27.793 -13.926 36.071 1.00 0.00 76 ILE A N 7
ATOM 11130 C CA . ILE A 1 76 ? -26.634 -13.423 35.375 1.00 0.00 76 ILE A CA 7
ATOM 11131 C C . ILE A 1 76 ? -26.992 -13.065 33.934 1.00 0.00 76 ILE A C 7
ATOM 11132 O O . ILE A 1 76 ? -27.436 -13.923 33.162 1.00 0.00 76 ILE A O 7
ATOM 11148 N N . PRO A 1 77 ? -26.834 -11.796 33.562 1.00 0.00 77 PRO A N 7
ATOM 11149 C CA . PRO A 1 77 ? -27.089 -11.332 32.192 1.00 0.00 77 PRO A CA 7
ATOM 11150 C C . PRO A 1 77 ? -26.043 -11.881 31.208 1.00 0.00 77 PRO A C 7
ATOM 11151 O O . PRO A 1 77 ? -24.937 -12.252 31.607 1.00 0.00 77 PRO A O 7
ATOM 11162 N N . PRO A 1 78 ? -26.385 -11.921 29.905 1.00 0.00 78 PRO A N 7
ATOM 11163 C CA . PRO A 1 78 ? -25.481 -12.420 28.853 1.00 0.00 78 PRO A CA 7
ATOM 11164 C C . PRO A 1 78 ? -24.175 -11.621 28.776 1.00 0.00 78 PRO A C 7
ATOM 11165 O O . PRO A 1 78 ? -23.142 -12.126 28.332 1.00 0.00 78 PRO A O 7
ATOM 11176 N N . THR A 1 79 ? -24.239 -10.382 29.194 1.00 0.00 79 THR A N 7
ATOM 11177 C CA . THR A 1 79 ? -23.100 -9.482 29.121 1.00 0.00 79 THR A CA 7
ATOM 11178 C C . THR A 1 79 ? -21.945 -9.863 30.075 1.00 0.00 79 THR A C 7
ATOM 11179 O O . THR A 1 79 ? -20.776 -9.640 29.757 1.00 0.00 79 THR A O 7
ATOM 11190 N N . GLU A 1 80 ? -22.273 -10.443 31.222 1.00 0.00 80 GLU A N 7
ATOM 11191 C CA . GLU A 1 80 ? -21.261 -10.773 32.232 1.00 0.00 80 GLU A CA 7
ATOM 11192 C C . GLU A 1 80 ? -20.554 -12.109 31.925 1.00 0.00 80 GLU A C 7
ATOM 11193 O O . GLU A 1 80 ? -21.064 -12.932 31.172 1.00 0.00 80 GLU A O 7
ATOM 11205 N N . CYS A 1 81 ? -19.367 -12.299 32.504 1.00 0.00 81 CYS A N 7
ATOM 11206 C CA . CYS A 1 81 ? -18.593 -13.527 32.326 1.00 0.00 81 CYS A CA 7
ATOM 11207 C C . CYS A 1 81 ? -18.405 -14.231 33.685 1.00 0.00 81 CYS A C 7
ATOM 11208 O O . CYS A 1 81 ? -17.406 -14.020 34.372 1.00 0.00 81 CYS A O 7
ATOM 11216 N N . PRO A 1 82 ? -19.376 -15.077 34.083 1.00 0.00 82 PRO A N 7
ATOM 11217 C CA . PRO A 1 82 ? -19.365 -15.740 35.396 1.00 0.00 82 PRO A CA 7
ATOM 11218 C C . PRO A 1 82 ? -18.287 -16.829 35.544 1.00 0.00 82 PRO A C 7
ATOM 11219 O O . PRO A 1 82 ? -17.956 -17.235 36.661 1.00 0.00 82 PRO A O 7
ATOM 11230 N N . LEU A 1 83 ? -17.740 -17.290 34.425 1.00 0.00 83 LEU A N 7
ATOM 11231 C CA . LEU A 1 83 ? -16.743 -18.366 34.443 1.00 0.00 83 LEU A CA 7
ATOM 11232 C C . LEU A 1 83 ? -15.468 -17.968 35.167 1.00 0.00 83 LEU A C 7
ATOM 11233 O O . LEU A 1 83 ? -14.876 -18.786 35.882 1.00 0.00 83 LEU A O 7
ATOM 11249 N N . PHE A 1 84 ? -15.040 -16.723 34.976 1.00 0.00 84 PHE A N 7
ATOM 11250 C CA . PHE A 1 84 ? -13.812 -16.242 35.595 1.00 0.00 84 PHE A CA 7
ATOM 11251 C C . PHE A 1 84 ? -13.854 -16.383 37.100 1.00 0.00 84 PHE A C 7
ATOM 11252 O O . PHE A 1 84 ? -12.916 -16.884 37.696 1.00 0.00 84 PHE A O 7
ATOM 11269 N N . GLU A 1 85 ? -14.954 -15.983 37.708 1.00 0.00 85 GLU A N 7
ATOM 11270 C CA . GLU A 1 85 ? -15.081 -16.090 39.149 1.00 0.00 85 GLU A CA 7
ATOM 11271 C C . GLU A 1 85 ? -15.106 -17.540 39.592 1.00 0.00 85 GLU A C 7
ATOM 11272 O O . GLU A 1 85 ? -14.439 -17.912 40.560 1.00 0.00 85 GLU A O 7
ATOM 11284 N N . MET A 1 86 ? -15.850 -18.365 38.863 1.00 0.00 86 MET A N 7
ATOM 11285 C CA . MET A 1 86 ? -15.991 -19.762 39.231 1.00 0.00 86 MET A CA 7
ATOM 11286 C C . MET A 1 86 ? -14.663 -20.504 39.168 1.00 0.00 86 MET A C 7
ATOM 11287 O O . MET A 1 86 ? -14.332 -21.268 40.061 1.00 0.00 86 MET A O 7
ATOM 11301 N N . THR A 1 87 ? -13.903 -20.265 38.128 1.00 0.00 87 THR A N 7
ATOM 11302 C CA . THR A 1 87 ? -12.643 -20.958 37.945 1.00 0.00 87 THR A CA 7
ATOM 11303 C C . THR A 1 87 ? -11.499 -20.341 38.782 1.00 0.00 87 THR A C 7
ATOM 11304 O O . THR A 1 87 ? -10.705 -21.066 39.378 1.00 0.00 87 THR A O 7
ATOM 11315 N N . ALA A 1 88 ? -11.423 -19.007 38.823 1.00 0.00 88 ALA A N 7
ATOM 11316 C CA . ALA A 1 88 ? -10.325 -18.317 39.519 1.00 0.00 88 ALA A CA 7
ATOM 11317 C C . ALA A 1 88 ? -10.274 -18.628 41.014 1.00 0.00 88 ALA A C 7
ATOM 11318 O O . ALA A 1 88 ? -9.221 -18.997 41.537 1.00 0.00 88 ALA A O 7
ATOM 11325 N N . ARG A 1 89 ? -11.398 -18.483 41.704 1.00 0.00 89 ARG A N 7
ATOM 11326 C CA . ARG A 1 89 ? -11.419 -18.770 43.135 1.00 0.00 89 ARG A CA 7
ATOM 11327 C C . ARG A 1 89 ? -11.784 -20.220 43.384 1.00 0.00 89 ARG A C 7
ATOM 11328 O O . ARG A 1 89 ? -11.354 -20.820 44.373 1.00 0.00 89 ARG A O 7
ATOM 11349 N N . SER A 1 90 ? -12.560 -20.785 42.456 1.00 0.00 90 SER A N 7
ATOM 11350 C CA . SER A 1 90 ? -13.055 -22.152 42.563 1.00 0.00 90 SER A CA 7
ATOM 11351 C C . SER A 1 90 ? -13.809 -22.345 43.885 1.00 0.00 90 SER A C 7
ATOM 11352 O O . SER A 1 90 ? -14.235 -21.369 44.509 1.00 0.00 90 SER A O 7
ATOM 11360 N N . GLY A 1 91 ? -13.979 -23.580 44.307 1.00 0.00 91 GLY A N 7
ATOM 11361 C CA . GLY A 1 91 ? -14.698 -23.829 45.527 1.00 0.00 91 GLY A CA 7
ATOM 11362 C C . GLY A 1 91 ? -14.327 -25.142 46.155 1.00 0.00 91 GLY A C 7
ATOM 11363 O O . GLY A 1 91 ? -13.618 -25.953 45.550 1.00 0.00 91 GLY A O 7
ATOM 11367 N N . ASN A 1 92 ? -14.787 -25.345 47.373 1.00 0.00 92 ASN A N 7
ATOM 11368 C CA . ASN A 1 92 ? -14.533 -26.575 48.103 1.00 0.00 92 ASN A CA 7
ATOM 11369 C C . ASN A 1 92 ? -15.855 -27.309 48.323 1.00 0.00 92 ASN A C 7
ATOM 11370 O O . ASN A 1 92 ? -15.956 -28.238 49.127 1.00 0.00 92 ASN A O 7
ATOM 11381 N N . GLY A 1 93 ? -16.860 -26.894 47.582 1.00 0.00 93 GLY A N 7
ATOM 11382 C CA . GLY A 1 93 ? -18.177 -27.467 47.699 1.00 0.00 93 GLY A CA 7
ATOM 11383 C C . GLY A 1 93 ? -19.161 -26.480 48.271 1.00 0.00 93 GLY A C 7
ATOM 11384 O O . GLY A 1 93 ? -19.879 -26.795 49.220 1.00 0.00 93 GLY A O 7
ATOM 11388 N N . GLU A 1 94 ? -19.193 -25.270 47.706 1.00 0.00 94 GLU A N 7
ATOM 11389 C CA . GLU A 1 94 ? -20.090 -24.235 48.202 1.00 0.00 94 GLU A CA 7
ATOM 11390 C C . GLU A 1 94 ? -20.267 -23.091 47.207 1.00 0.00 94 GLU A C 7
ATOM 11391 O O . GLU A 1 94 ? -21.240 -23.064 46.450 1.00 0.00 94 GLU A O 7
ATOM 11403 N N . ASN A 1 95 ? -19.336 -22.160 47.201 1.00 0.00 95 ASN A N 7
ATOM 11404 C CA . ASN A 1 95 ? -19.438 -21.001 46.335 1.00 0.00 95 ASN A CA 7
ATOM 11405 C C . ASN A 1 95 ? -18.191 -20.872 45.498 1.00 0.00 95 ASN A C 7
ATOM 11406 O O . ASN A 1 95 ? -17.243 -20.180 45.867 1.00 0.00 95 ASN A O 7
ATOM 11417 N N . GLY A 1 96 ? -18.179 -21.569 44.389 1.00 0.00 96 GLY A N 7
ATOM 11418 C CA . GLY A 1 96 ? -17.044 -21.503 43.510 1.00 0.00 96 GLY A CA 7
ATOM 11419 C C . GLY A 1 96 ? -17.264 -22.206 42.198 1.00 0.00 96 GLY A C 7
ATOM 11420 O O . GLY A 1 96 ? -18.061 -21.769 41.386 1.00 0.00 96 GLY A O 7
ATOM 11424 N N . PHE A 1 97 ? -16.556 -23.301 41.997 1.00 0.00 97 PHE A N 7
ATOM 11425 C CA . PHE A 1 97 ? -16.649 -24.058 40.756 1.00 0.00 97 PHE A CA 7
ATOM 11426 C C . PHE A 1 97 ? -17.475 -25.310 40.990 1.00 0.00 97 PHE A C 7
ATOM 11427 O O . PHE A 1 97 ? -17.628 -26.157 40.117 1.00 0.00 97 PHE A O 7
ATOM 11444 N N . ASP A 1 98 ? -18.013 -25.395 42.186 1.00 0.00 98 ASP A N 7
ATOM 11445 C CA . ASP A 1 98 ? -18.837 -26.517 42.613 1.00 0.00 98 ASP A CA 7
ATOM 11446 C C . ASP A 1 98 ? -20.224 -26.352 42.056 1.00 0.00 98 ASP A C 7
ATOM 11447 O O . ASP A 1 98 ? -21.079 -27.217 42.199 1.00 0.00 98 ASP A O 7
ATOM 11456 N N . SER A 1 99 ? -20.441 -25.220 41.452 1.00 0.00 99 SER A N 7
ATOM 11457 C CA . SER A 1 99 ? -21.727 -24.852 40.937 1.00 0.00 99 SER A CA 7
ATOM 11458 C C . SER A 1 99 ? -21.846 -25.125 39.448 1.00 0.00 99 SER A C 7
ATOM 11459 O O . SER A 1 99 ? -20.878 -25.527 38.792 1.00 0.00 99 SER A O 7
ATOM 11467 N N . PHE A 1 100 ? -23.036 -24.925 38.926 1.00 0.00 100 PHE A N 7
ATOM 11468 C CA . PHE A 1 100 ? -23.280 -25.052 37.515 1.00 0.00 100 PHE A CA 7
ATOM 11469 C C . PHE A 1 100 ? -24.045 -23.852 37.030 1.00 0.00 100 PHE A C 7
ATOM 11470 O O . PHE A 1 100 ? -24.638 -23.118 37.826 1.00 0.00 100 PHE A O 7
ATOM 11487 N N . LEU A 1 101 ? -24.038 -23.648 35.748 1.00 0.00 101 LEU A N 7
ATOM 11488 C CA . LEU A 1 101 ? -24.722 -22.535 35.177 1.00 0.00 101 LEU A CA 7
ATOM 11489 C C . LEU A 1 101 ? -25.906 -23.034 34.368 1.00 0.00 101 LEU A C 7
ATOM 11490 O O . LEU A 1 101 ? -25.749 -23.830 33.440 1.00 0.00 101 LEU A O 7
ATOM 11506 N N . ALA A 1 102 ? -27.081 -22.585 34.736 1.00 0.00 102 ALA A N 7
ATOM 11507 C CA . ALA A 1 102 ? -28.300 -23.038 34.111 1.00 0.00 102 ALA A CA 7
ATOM 11508 C C . ALA A 1 102 ? -29.004 -21.903 33.399 1.00 0.00 102 ALA A C 7
ATOM 11509 O O . ALA A 1 102 ? -28.585 -20.750 33.488 1.00 0.00 102 ALA A O 7
ATOM 11516 N N . ILE A 1 103 ? -30.075 -22.229 32.701 1.00 0.00 103 ILE A N 7
ATOM 11517 C CA . ILE A 1 103 ? -30.825 -21.242 31.948 1.00 0.00 103 ILE A CA 7
ATOM 11518 C C . ILE A 1 103 ? -32.191 -21.004 32.584 1.00 0.00 103 ILE A C 7
ATOM 11519 O O . ILE A 1 103 ? -32.929 -21.950 32.872 1.00 0.00 103 ILE A O 7
ATOM 11535 N N . LYS A 1 104 ? -32.515 -19.752 32.805 1.00 0.00 104 LYS A N 7
ATOM 11536 C CA . LYS A 1 104 ? -33.806 -19.366 33.333 1.00 0.00 104 LYS A CA 7
ATOM 11537 C C . LYS A 1 104 ? -34.430 -18.330 32.461 1.00 0.00 104 LYS A C 7
ATOM 11538 O O . LYS A 1 104 ? -33.765 -17.699 31.638 1.00 0.00 104 LYS A O 7
ATOM 11557 N N . ARG A 1 105 ? -35.695 -18.151 32.639 1.00 0.00 105 ARG A N 7
ATOM 11558 C CA . ARG A 1 105 ? -36.419 -17.151 31.915 1.00 0.00 105 ARG A CA 7
ATOM 11559 C C . ARG A 1 105 ? -36.269 -15.815 32.619 1.00 0.00 105 ARG A C 7
ATOM 11560 O O . ARG A 1 105 ? -36.353 -15.746 33.850 1.00 0.00 105 ARG A O 7
ATOM 11581 N N . LYS A 1 106 ? -36.002 -14.775 31.842 1.00 0.00 106 LYS A N 7
ATOM 11582 C CA . LYS A 1 106 ? -35.808 -13.421 32.378 1.00 0.00 106 LYS A CA 7
ATOM 11583 C C . LYS A 1 106 ? -36.939 -13.011 33.337 1.00 0.00 106 LYS A C 7
ATOM 11584 O O . LYS A 1 106 ? -38.121 -13.219 33.050 1.00 0.00 106 LYS A O 7
ATOM 11603 N N . PRO A 1 107 ? -36.577 -12.453 34.504 1.00 0.00 107 PRO A N 7
ATOM 11604 C CA . PRO A 1 107 ? -37.551 -12.009 35.507 1.00 0.00 107 PRO A CA 7
ATOM 11605 C C . PRO A 1 107 ? -38.410 -10.846 35.011 1.00 0.00 107 PRO A C 7
ATOM 11606 O O . PRO A 1 107 ? -39.624 -10.822 35.220 1.00 0.00 107 PRO A O 7
ATOM 11617 N N . HIS A 1 108 ? -37.781 -9.897 34.335 1.00 0.00 108 HIS A N 7
ATOM 11618 C CA . HIS A 1 108 ? -38.486 -8.726 33.836 1.00 0.00 108 HIS A CA 7
ATOM 11619 C C . HIS A 1 108 ? -38.413 -8.682 32.328 1.00 0.00 108 HIS A C 7
ATOM 11620 O O . HIS A 1 108 ? -39.241 -9.333 31.672 1.00 0.00 108 HIS A O 7
ATOM 11635 N N . SER A 1 1 ? -7.796 -28.822 37.398 1.00 0.00 1 SER A N 8
ATOM 11636 C CA . SER A 1 1 ? -6.651 -28.408 36.573 1.00 0.00 1 SER A CA 8
ATOM 11637 C C . SER A 1 1 ? -7.121 -27.847 35.225 1.00 0.00 1 SER A C 8
ATOM 11638 O O . SER A 1 1 ? -6.740 -26.745 34.829 1.00 0.00 1 SER A O 8
ATOM 11648 N N . MET A 1 2 ? -7.957 -28.609 34.535 1.00 0.00 2 MET A N 8
ATOM 11649 C CA . MET A 1 2 ? -8.450 -28.226 33.221 1.00 0.00 2 MET A CA 8
ATOM 11650 C C . MET A 1 2 ? -9.877 -27.720 33.327 1.00 0.00 2 MET A C 8
ATOM 11651 O O . MET A 1 2 ? -10.651 -28.213 34.148 1.00 0.00 2 MET A O 8
ATOM 11665 N N . PHE A 1 3 ? -10.219 -26.724 32.518 1.00 0.00 3 PHE A N 8
ATOM 11666 C CA . PHE A 1 3 ? -11.573 -26.185 32.512 1.00 0.00 3 PHE A CA 8
ATOM 11667 C C . PHE A 1 3 ? -12.590 -27.250 32.082 1.00 0.00 3 PHE A C 8
ATOM 11668 O O . PHE A 1 3 ? -13.623 -27.425 32.724 1.00 0.00 3 PHE A O 8
ATOM 11685 N N . GLY A 1 4 ? -12.280 -27.962 31.001 1.00 0.00 4 GLY A N 8
ATOM 11686 C CA . GLY A 1 4 ? -13.155 -29.033 30.544 1.00 0.00 4 GLY A CA 8
ATOM 11687 C C . GLY A 1 4 ? -13.659 -28.825 29.127 1.00 0.00 4 GLY A C 8
ATOM 11688 O O . GLY A 1 4 ? -13.922 -29.793 28.405 1.00 0.00 4 GLY A O 8
ATOM 11692 N N . GLY A 1 5 ? -13.800 -27.572 28.732 1.00 0.00 5 GLY A N 8
ATOM 11693 C CA . GLY A 1 5 ? -14.254 -27.252 27.385 1.00 0.00 5 GLY A CA 8
ATOM 11694 C C . GLY A 1 5 ? -15.760 -27.370 27.228 1.00 0.00 5 GLY A C 8
ATOM 11695 O O . GLY A 1 5 ? -16.433 -26.405 26.857 1.00 0.00 5 GLY A O 8
ATOM 11699 N N . SER A 1 6 ? -16.289 -28.543 27.506 1.00 0.00 6 SER A N 8
ATOM 11700 C CA . SER A 1 6 ? -17.710 -28.768 27.409 1.00 0.00 6 SER A CA 8
ATOM 11701 C C . SER A 1 6 ? -18.360 -28.578 28.769 1.00 0.00 6 SER A C 8
ATOM 11702 O O . SER A 1 6 ? -17.865 -29.089 29.777 1.00 0.00 6 SER A O 8
ATOM 11710 N N . LEU A 1 7 ? -19.465 -27.865 28.796 1.00 0.00 7 LEU A N 8
ATOM 11711 C CA . LEU A 1 7 ? -20.160 -27.598 30.040 1.00 0.00 7 LEU A CA 8
ATOM 11712 C C . LEU A 1 7 ? -21.474 -28.316 30.124 1.00 0.00 7 LEU A C 8
ATOM 11713 O O . LEU A 1 7 ? -22.173 -28.489 29.119 1.00 0.00 7 LEU A O 8
ATOM 11729 N N . LYS A 1 8 ? -21.794 -28.758 31.325 1.00 0.00 8 LYS A N 8
ATOM 11730 C CA . LYS A 1 8 ? -23.067 -29.358 31.596 1.00 0.00 8 LYS A CA 8
ATOM 11731 C C . LYS A 1 8 ? -24.043 -28.238 31.886 1.00 0.00 8 LYS A C 8
ATOM 11732 O O . LYS A 1 8 ? -24.012 -27.638 32.961 1.00 0.00 8 LYS A O 8
ATOM 11751 N N . VAL A 1 9 ? -24.881 -27.949 30.939 1.00 0.00 9 VAL A N 8
ATOM 11752 C CA . VAL A 1 9 ? -25.795 -26.845 31.050 1.00 0.00 9 VAL A CA 8
ATOM 11753 C C . VAL A 1 9 ? -27.196 -27.353 31.333 1.00 0.00 9 VAL A C 8
ATOM 11754 O O . VAL A 1 9 ? -27.688 -28.248 30.655 1.00 0.00 9 VAL A O 8
ATOM 11767 N N . TYR A 1 10 ? -27.822 -26.800 32.350 1.00 0.00 10 TYR A N 8
ATOM 11768 C CA . TYR A 1 10 ? -29.133 -27.252 32.766 1.00 0.00 10 TYR A CA 8
ATOM 11769 C C . TYR A 1 10 ? -30.246 -26.392 32.167 1.00 0.00 10 TYR A C 8
ATOM 11770 O O . TYR A 1 10 ? -30.239 -25.167 32.281 1.00 0.00 10 TYR A O 8
ATOM 11788 N N . GLY A 1 11 ? -31.178 -27.051 31.515 1.00 0.00 11 GLY A N 8
ATOM 11789 C CA . GLY A 1 11 ? -32.323 -26.378 30.947 1.00 0.00 11 GLY A CA 8
ATOM 11790 C C . GLY A 1 11 ? -33.594 -27.115 31.287 1.00 0.00 11 GLY A C 8
ATOM 11791 O O . GLY A 1 11 ? -34.632 -26.911 30.659 1.00 0.00 11 GLY A O 8
ATOM 11795 N N . GLY A 1 12 ? -33.500 -27.970 32.309 1.00 0.00 12 GLY A N 8
ATOM 11796 C CA . GLY A 1 12 ? -34.626 -28.787 32.743 1.00 0.00 12 GLY A CA 8
ATOM 11797 C C . GLY A 1 12 ? -35.803 -27.972 33.237 1.00 0.00 12 GLY A C 8
ATOM 11798 O O . GLY A 1 12 ? -36.933 -28.457 33.253 1.00 0.00 12 GLY A O 8
ATOM 11802 N N . GLU A 1 13 ? -35.539 -26.747 33.661 1.00 0.00 13 GLU A N 8
ATOM 11803 C CA . GLU A 1 13 ? -36.595 -25.861 34.123 1.00 0.00 13 GLU A CA 8
ATOM 11804 C C . GLU A 1 13 ? -37.542 -25.576 32.960 1.00 0.00 13 GLU A C 8
ATOM 11805 O O . GLU A 1 13 ? -38.741 -25.869 33.026 1.00 0.00 13 GLU A O 8
ATOM 11817 N N . ILE A 1 14 ? -36.981 -25.043 31.891 1.00 0.00 14 ILE A N 8
ATOM 11818 C CA . ILE A 1 14 ? -37.737 -24.714 30.697 1.00 0.00 14 ILE A CA 8
ATOM 11819 C C . ILE A 1 14 ? -38.191 -25.985 29.963 1.00 0.00 14 ILE A C 8
ATOM 11820 O O . ILE A 1 14 ? -39.345 -26.097 29.542 1.00 0.00 14 ILE A O 8
ATOM 11836 N N . VAL A 1 15 ? -37.276 -26.943 29.824 1.00 0.00 15 VAL A N 8
ATOM 11837 C CA . VAL A 1 15 ? -37.565 -28.193 29.132 1.00 0.00 15 VAL A CA 8
ATOM 11838 C C . VAL A 1 15 ? -37.087 -29.386 29.963 1.00 0.00 15 VAL A C 8
ATOM 11839 O O . VAL A 1 15 ? -35.916 -29.756 29.914 1.00 0.00 15 VAL A O 8
ATOM 11852 N N . PRO A 1 16 ? -37.992 -29.999 30.744 1.00 0.00 16 PRO A N 8
ATOM 11853 C CA . PRO A 1 16 ? -37.654 -31.151 31.605 1.00 0.00 16 PRO A CA 8
ATOM 11854 C C . PRO A 1 16 ? -37.280 -32.365 30.811 1.00 0.00 16 PRO A C 8
ATOM 11855 O O . PRO A 1 16 ? -36.567 -33.253 31.279 1.00 0.00 16 PRO A O 8
ATOM 11866 N N . THR A 1 17 ? -37.762 -32.390 29.620 1.00 0.00 17 THR A N 8
ATOM 11867 C CA . THR A 1 17 ? -37.519 -33.440 28.709 1.00 0.00 17 THR A CA 8
ATOM 11868 C C . THR A 1 17 ? -36.036 -33.445 28.261 1.00 0.00 17 THR A C 8
ATOM 11869 O O . THR A 1 17 ? -35.493 -34.474 27.857 1.00 0.00 17 THR A O 8
ATOM 11880 N N . ARG A 1 18 ? -35.396 -32.289 28.373 1.00 0.00 18 ARG A N 8
ATOM 11881 C CA . ARG A 1 18 ? -34.002 -32.121 27.984 1.00 0.00 18 ARG A CA 8
ATOM 11882 C C . ARG A 1 18 ? -33.263 -31.406 29.137 1.00 0.00 18 ARG A C 8
ATOM 11883 O O . ARG A 1 18 ? -32.827 -30.265 28.991 1.00 0.00 18 ARG A O 8
ATOM 11904 N N . PRO A 1 19 ? -33.110 -32.095 30.297 1.00 0.00 19 PRO A N 8
ATOM 11905 C CA . PRO A 1 19 ? -32.580 -31.489 31.535 1.00 0.00 19 PRO A CA 8
ATOM 11906 C C . PRO A 1 19 ? -31.167 -30.926 31.406 1.00 0.00 19 PRO A C 8
ATOM 11907 O O . PRO A 1 19 ? -30.934 -29.757 31.700 1.00 0.00 19 PRO A O 8
ATOM 11918 N N . TYR A 1 20 ? -30.233 -31.749 30.979 1.00 0.00 20 TYR A N 8
ATOM 11919 C CA . TYR A 1 20 ? -28.858 -31.312 30.847 1.00 0.00 20 TYR A CA 8
ATOM 11920 C C . TYR A 1 20 ? -28.399 -31.397 29.412 1.00 0.00 20 TYR A C 8
ATOM 11921 O O . TYR A 1 20 ? -28.642 -32.390 28.733 1.00 0.00 20 TYR A O 8
ATOM 11939 N N . VAL A 1 21 ? -27.737 -30.364 28.960 1.00 0.00 21 VAL A N 8
ATOM 11940 C CA . VAL A 1 21 ? -27.226 -30.303 27.613 1.00 0.00 21 VAL A CA 8
ATOM 11941 C C . VAL A 1 21 ? -25.744 -29.967 27.645 1.00 0.00 21 VAL A C 8
ATOM 11942 O O . VAL A 1 21 ? -25.226 -29.481 28.655 1.00 0.00 21 VAL A O 8
ATOM 11955 N N . SER A 1 22 ? -25.072 -30.244 26.571 1.00 0.00 22 SER A N 8
ATOM 11956 C CA . SER A 1 22 ? -23.646 -30.018 26.484 1.00 0.00 22 SER A CA 8
ATOM 11957 C C . SER A 1 22 ? -23.334 -28.885 25.524 1.00 0.00 22 SER A C 8
ATOM 11958 O O . SER A 1 22 ? -23.811 -28.877 24.388 1.00 0.00 22 SER A O 8
ATOM 11966 N N . ILE A 1 23 ? -22.541 -27.931 25.978 1.00 0.00 23 ILE A N 8
ATOM 11967 C CA . ILE A 1 23 ? -22.170 -26.802 25.149 1.00 0.00 23 ILE A CA 8
ATOM 11968 C C . ILE A 1 23 ? -20.663 -26.654 25.100 1.00 0.00 23 ILE A C 8
ATOM 11969 O O . ILE A 1 23 ? -19.950 -27.214 25.938 1.00 0.00 23 ILE A O 8
ATOM 11985 N N . LEU A 1 24 ? -20.184 -25.906 24.131 1.00 0.00 24 LEU A N 8
ATOM 11986 C CA . LEU A 1 24 ? -18.773 -25.620 24.031 1.00 0.00 24 LEU A CA 8
ATOM 11987 C C . LEU A 1 24 ? -18.540 -24.142 24.315 1.00 0.00 24 LEU A C 8
ATOM 11988 O O . LEU A 1 24 ? -18.960 -23.276 23.541 1.00 0.00 24 LEU A O 8
ATOM 12004 N N . ALA A 1 25 ? -17.887 -23.858 25.422 1.00 0.00 25 ALA A N 8
ATOM 12005 C CA . ALA A 1 25 ? -17.627 -22.491 25.824 1.00 0.00 25 ALA A CA 8
ATOM 12006 C C . ALA A 1 25 ? -16.355 -22.417 26.634 1.00 0.00 25 ALA A C 8
ATOM 12007 O O . ALA A 1 25 ? -16.009 -23.361 27.346 1.00 0.00 25 ALA A O 8
ATOM 12014 N N . GLU A 1 26 ? -15.658 -21.310 26.524 1.00 0.00 26 GLU A N 8
ATOM 12015 C CA . GLU A 1 26 ? -14.428 -21.123 27.254 1.00 0.00 26 GLU A CA 8
ATOM 12016 C C . GLU A 1 26 ? -14.559 -19.983 28.253 1.00 0.00 26 GLU A C 8
ATOM 12017 O O . GLU A 1 26 ? -15.462 -19.155 28.146 1.00 0.00 26 GLU A O 8
ATOM 12029 N N . ILE A 1 27 ? -13.646 -19.938 29.216 1.00 0.00 27 ILE A N 8
ATOM 12030 C CA . ILE A 1 27 ? -13.710 -18.962 30.304 1.00 0.00 27 ILE A CA 8
ATOM 12031 C C . ILE A 1 27 ? -13.582 -17.518 29.824 1.00 0.00 27 ILE A C 8
ATOM 12032 O O . ILE A 1 27 ? -14.065 -16.591 30.474 1.00 0.00 27 ILE A O 8
ATOM 12048 N N . ASN A 1 28 ? -12.962 -17.327 28.686 1.00 0.00 28 ASN A N 8
ATOM 12049 C CA . ASN A 1 28 ? -12.769 -15.988 28.155 1.00 0.00 28 ASN A CA 8
ATOM 12050 C C . ASN A 1 28 ? -13.992 -15.543 27.366 1.00 0.00 28 ASN A C 8
ATOM 12051 O O . ASN A 1 28 ? -14.000 -14.465 26.764 1.00 0.00 28 ASN A O 8
ATOM 12062 N N . GLU A 1 29 ? -15.022 -16.363 27.372 1.00 0.00 29 GLU A N 8
ATOM 12063 C CA . GLU A 1 29 ? -16.247 -16.036 26.689 1.00 0.00 29 GLU A CA 8
ATOM 12064 C C . GLU A 1 29 ? -17.282 -15.548 27.680 1.00 0.00 29 GLU A C 8
ATOM 12065 O O . GLU A 1 29 ? -17.318 -15.998 28.828 1.00 0.00 29 GLU A O 8
ATOM 12077 N N . ASN A 1 30 ? -18.110 -14.625 27.245 1.00 0.00 30 ASN A N 8
ATOM 12078 C CA . ASN A 1 30 ? -19.130 -14.068 28.113 1.00 0.00 30 ASN A CA 8
ATOM 12079 C C . ASN A 1 30 ? -20.337 -14.986 28.168 1.00 0.00 30 ASN A C 8
ATOM 12080 O O . ASN A 1 30 ? -20.410 -15.983 27.434 1.00 0.00 30 ASN A O 8
ATOM 12091 N N . ALA A 1 31 ? -21.283 -14.647 29.022 1.00 0.00 31 ALA A N 8
ATOM 12092 C CA . ALA A 1 31 ? -22.483 -15.442 29.211 1.00 0.00 31 ALA A CA 8
ATOM 12093 C C . ALA A 1 31 ? -23.274 -15.600 27.916 1.00 0.00 31 ALA A C 8
ATOM 12094 O O . ALA A 1 31 ? -23.974 -16.571 27.745 1.00 0.00 31 ALA A O 8
ATOM 12101 N N . ASP A 1 32 ? -23.152 -14.642 27.006 1.00 0.00 32 ASP A N 8
ATOM 12102 C CA . ASP A 1 32 ? -23.863 -14.714 25.724 1.00 0.00 32 ASP A CA 8
ATOM 12103 C C . ASP A 1 32 ? -23.447 -15.934 24.913 1.00 0.00 32 ASP A C 8
ATOM 12104 O O . ASP A 1 32 ? -24.286 -16.608 24.322 1.00 0.00 32 ASP A O 8
ATOM 12113 N N . ARG A 1 33 ? -22.155 -16.223 24.894 1.00 0.00 33 ARG A N 8
ATOM 12114 C CA . ARG A 1 33 ? -21.649 -17.373 24.151 1.00 0.00 33 ARG A CA 8
ATOM 12115 C C . ARG A 1 33 ? -22.185 -18.661 24.759 1.00 0.00 33 ARG A C 8
ATOM 12116 O O . ARG A 1 33 ? -22.571 -19.591 24.049 1.00 0.00 33 ARG A O 8
ATOM 12137 N N . ILE A 1 34 ? -22.197 -18.702 26.081 1.00 0.00 34 ILE A N 8
ATOM 12138 C CA . ILE A 1 34 ? -22.722 -19.836 26.820 1.00 0.00 34 ILE A CA 8
ATOM 12139 C C . ILE A 1 34 ? -24.231 -19.968 26.586 1.00 0.00 34 ILE A C 8
ATOM 12140 O O . ILE A 1 34 ? -24.747 -21.061 26.338 1.00 0.00 34 ILE A O 8
ATOM 12156 N N . LEU A 1 35 ? -24.915 -18.832 26.647 1.00 0.00 35 LEU A N 8
ATOM 12157 C CA . LEU A 1 35 ? -26.350 -18.761 26.448 1.00 0.00 35 LEU A CA 8
ATOM 12158 C C . LEU A 1 35 ? -26.715 -19.225 25.051 1.00 0.00 35 LEU A C 8
ATOM 12159 O O . LEU A 1 35 ? -27.586 -20.053 24.889 1.00 0.00 35 LEU A O 8
ATOM 12175 N N . GLY A 1 36 ? -25.993 -18.733 24.060 1.00 0.00 36 GLY A N 8
ATOM 12176 C CA . GLY A 1 36 ? -26.284 -19.073 22.682 1.00 0.00 36 GLY A CA 8
ATOM 12177 C C . GLY A 1 36 ? -26.090 -20.540 22.362 1.00 0.00 36 GLY A C 8
ATOM 12178 O O . GLY A 1 36 ? -26.892 -21.134 21.655 1.00 0.00 36 GLY A O 8
ATOM 12182 N N . ALA A 1 37 ? -25.032 -21.128 22.890 1.00 0.00 37 ALA A N 8
ATOM 12183 C CA . ALA A 1 37 ? -24.727 -22.527 22.612 1.00 0.00 37 ALA A CA 8
ATOM 12184 C C . ALA A 1 37 ? -25.800 -23.470 23.155 1.00 0.00 37 ALA A C 8
ATOM 12185 O O . ALA A 1 37 ? -26.150 -24.456 22.511 1.00 0.00 37 ALA A O 8
ATOM 12192 N N . ALA A 1 38 ? -26.316 -23.170 24.333 1.00 0.00 38 ALA A N 8
ATOM 12193 C CA . ALA A 1 38 ? -27.326 -24.017 24.956 1.00 0.00 38 ALA A CA 8
ATOM 12194 C C . ALA A 1 38 ? -28.719 -23.671 24.458 1.00 0.00 38 ALA A C 8
ATOM 12195 O O . ALA A 1 38 ? -29.521 -24.557 24.155 1.00 0.00 38 ALA A O 8
ATOM 12202 N N . LEU A 1 39 ? -28.985 -22.389 24.346 1.00 0.00 39 LEU A N 8
ATOM 12203 C CA . LEU A 1 39 ? -30.290 -21.889 23.954 1.00 0.00 39 LEU A CA 8
ATOM 12204 C C . LEU A 1 39 ? -30.629 -22.355 22.535 1.00 0.00 39 LEU A C 8
ATOM 12205 O O . LEU A 1 39 ? -31.793 -22.639 22.217 1.00 0.00 39 LEU A O 8
ATOM 12221 N N . GLU A 1 40 ? -29.601 -22.432 21.691 1.00 0.00 40 GLU A N 8
ATOM 12222 C CA . GLU A 1 40 ? -29.748 -22.905 20.323 1.00 0.00 40 GLU A CA 8
ATOM 12223 C C . GLU A 1 40 ? -30.287 -24.335 20.315 1.00 0.00 40 GLU A C 8
ATOM 12224 O O . GLU A 1 40 ? -31.176 -24.667 19.532 1.00 0.00 40 GLU A O 8
ATOM 12236 N N . LYS A 1 41 ? -29.774 -25.159 21.220 1.00 0.00 41 LYS A N 8
ATOM 12237 C CA . LYS A 1 41 ? -30.171 -26.559 21.303 1.00 0.00 41 LYS A CA 8
ATOM 12238 C C . LYS A 1 41 ? -31.649 -26.685 21.660 1.00 0.00 41 LYS A C 8
ATOM 12239 O O . LYS A 1 41 ? -32.359 -27.533 21.121 1.00 0.00 41 LYS A O 8
ATOM 12258 N N . TYR A 1 42 ? -32.111 -25.828 22.562 1.00 0.00 42 TYR A N 8
ATOM 12259 C CA . TYR A 1 42 ? -33.509 -25.841 22.971 1.00 0.00 42 TYR A CA 8
ATOM 12260 C C . TYR A 1 42 ? -34.391 -25.124 21.938 1.00 0.00 42 TYR A C 8
ATOM 12261 O O . TYR A 1 42 ? -35.612 -25.075 22.076 1.00 0.00 42 TYR A O 8
ATOM 12279 N N . GLY A 1 43 ? -33.754 -24.561 20.908 1.00 0.00 43 GLY A N 8
ATOM 12280 C CA . GLY A 1 43 ? -34.481 -23.894 19.838 1.00 0.00 43 GLY A CA 8
ATOM 12281 C C . GLY A 1 43 ? -35.086 -22.576 20.267 1.00 0.00 43 GLY A C 8
ATOM 12282 O O . GLY A 1 43 ? -36.115 -22.151 19.732 1.00 0.00 43 GLY A O 8
ATOM 12286 N N . LEU A 1 44 ? -34.461 -21.925 21.224 1.00 0.00 44 LEU A N 8
ATOM 12287 C CA . LEU A 1 44 ? -34.969 -20.666 21.746 1.00 0.00 44 LEU A CA 8
ATOM 12288 C C . LEU A 1 44 ? -33.975 -19.534 21.497 1.00 0.00 44 LEU A C 8
ATOM 12289 O O . LEU A 1 44 ? -34.107 -18.439 22.044 1.00 0.00 44 LEU A O 8
ATOM 12305 N N . GLU A 1 45 ? -32.997 -19.811 20.641 1.00 0.00 45 GLU A N 8
ATOM 12306 C CA . GLU A 1 45 ? -31.914 -18.867 20.310 1.00 0.00 45 GLU A CA 8
ATOM 12307 C C . GLU A 1 45 ? -32.452 -17.574 19.693 1.00 0.00 45 GLU A C 8
ATOM 12308 O O . GLU A 1 45 ? -31.842 -16.509 19.825 1.00 0.00 45 GLU A O 8
ATOM 12320 N N . HIS A 1 46 ? -33.587 -17.667 19.026 1.00 0.00 46 HIS A N 8
ATOM 12321 C CA . HIS A 1 46 ? -34.206 -16.499 18.411 1.00 0.00 46 HIS A CA 8
ATOM 12322 C C . HIS A 1 46 ? -34.709 -15.520 19.481 1.00 0.00 46 HIS A C 8
ATOM 12323 O O . HIS A 1 46 ? -35.040 -14.372 19.181 1.00 0.00 46 HIS A O 8
ATOM 12337 N N . SER A 1 47 ? -34.757 -15.973 20.720 1.00 0.00 47 SER A N 8
ATOM 12338 C CA . SER A 1 47 ? -35.239 -15.148 21.802 1.00 0.00 47 SER A CA 8
ATOM 12339 C C . SER A 1 47 ? -34.100 -14.412 22.544 1.00 0.00 47 SER A C 8
ATOM 12340 O O . SER A 1 47 ? -33.739 -13.295 22.176 1.00 0.00 47 SER A O 8
ATOM 12348 N N . LYS A 1 48 ? -33.533 -15.064 23.576 1.00 0.00 48 LYS A N 8
ATOM 12349 C CA . LYS A 1 48 ? -32.504 -14.470 24.484 1.00 0.00 48 LYS A CA 8
ATOM 12350 C C . LYS A 1 48 ? -33.020 -13.293 25.296 1.00 0.00 48 LYS A C 8
ATOM 12351 O O . LYS A 1 48 ? -32.698 -13.159 26.457 1.00 0.00 48 LYS A O 8
ATOM 12370 N N . ASP A 1 49 ? -33.819 -12.447 24.683 1.00 0.00 49 ASP A N 8
ATOM 12371 C CA . ASP A 1 49 ? -34.416 -11.325 25.388 1.00 0.00 49 ASP A CA 8
ATOM 12372 C C . ASP A 1 49 ? -35.274 -11.857 26.516 1.00 0.00 49 ASP A C 8
ATOM 12373 O O . ASP A 1 49 ? -35.455 -11.211 27.546 1.00 0.00 49 ASP A O 8
ATOM 12382 N N . ASP A 1 50 ? -35.772 -13.057 26.311 1.00 0.00 50 ASP A N 8
ATOM 12383 C CA . ASP A 1 50 ? -36.611 -13.738 27.271 1.00 0.00 50 ASP A CA 8
ATOM 12384 C C . ASP A 1 50 ? -35.791 -14.597 28.263 1.00 0.00 50 ASP A C 8
ATOM 12385 O O . ASP A 1 50 ? -36.287 -14.950 29.330 1.00 0.00 50 ASP A O 8
ATOM 12394 N N . PHE A 1 51 ? -34.526 -14.922 27.937 1.00 0.00 51 PHE A N 8
ATOM 12395 C CA . PHE A 1 51 ? -33.765 -15.822 28.818 1.00 0.00 51 PHE A CA 8
ATOM 12396 C C . PHE A 1 51 ? -32.424 -15.232 29.266 1.00 0.00 51 PHE A C 8
ATOM 12397 O O . PHE A 1 51 ? -31.826 -14.418 28.580 1.00 0.00 51 PHE A O 8
ATOM 12414 N N . ILE A 1 52 ? -31.978 -15.653 30.438 1.00 0.00 52 ILE A N 8
ATOM 12415 C CA . ILE A 1 52 ? -30.677 -15.265 30.987 1.00 0.00 52 ILE A CA 8
ATOM 12416 C C . ILE A 1 52 ? -30.042 -16.495 31.618 1.00 0.00 52 ILE A C 8
ATOM 12417 O O . ILE A 1 52 ? -30.651 -17.564 31.625 1.00 0.00 52 ILE A O 8
ATOM 12433 N N . LEU A 1 53 ? -28.842 -16.362 32.144 1.00 0.00 53 LEU A N 8
ATOM 12434 C CA . LEU A 1 53 ? -28.185 -17.491 32.766 1.00 0.00 53 LEU A CA 8
ATOM 12435 C C . LEU A 1 53 ? -28.158 -17.325 34.269 1.00 0.00 53 LEU A C 8
ATOM 12436 O O . LEU A 1 53 ? -28.021 -16.224 34.771 1.00 0.00 53 LEU A O 8
ATOM 12452 N N . VAL A 1 54 ? -28.329 -18.414 34.976 1.00 0.00 54 VAL A N 8
ATOM 12453 C CA . VAL A 1 54 ? -28.281 -18.401 36.424 1.00 0.00 54 VAL A CA 8
ATOM 12454 C C . VAL A 1 54 ? -27.305 -19.446 36.933 1.00 0.00 54 VAL A C 8
ATOM 12455 O O . VAL A 1 54 ? -27.300 -20.593 36.467 1.00 0.00 54 VAL A O 8
ATOM 12468 N N . GLU A 1 55 ? -26.465 -19.046 37.861 1.00 0.00 55 GLU A N 8
ATOM 12469 C CA . GLU A 1 55 ? -25.475 -19.940 38.432 1.00 0.00 55 GLU A CA 8
ATOM 12470 C C . GLU A 1 55 ? -26.062 -20.694 39.611 1.00 0.00 55 GLU A C 8
ATOM 12471 O O . GLU A 1 55 ? -26.546 -20.082 40.575 1.00 0.00 55 GLU A O 8
ATOM 12483 N N . VAL A 1 56 ? -26.059 -22.013 39.514 1.00 0.00 56 VAL A N 8
ATOM 12484 C CA . VAL A 1 56 ? -26.576 -22.871 40.563 1.00 0.00 56 VAL A CA 8
ATOM 12485 C C . VAL A 1 56 ? -25.642 -24.059 40.788 1.00 0.00 56 VAL A C 8
ATOM 12486 O O . VAL A 1 56 ? -25.187 -24.682 39.840 1.00 0.00 56 VAL A O 8
ATOM 12499 N N . SER A 1 57 ? -25.338 -24.342 42.033 1.00 0.00 57 SER A N 8
ATOM 12500 C CA . SER A 1 57 ? -24.548 -25.507 42.372 1.00 0.00 57 SER A CA 8
ATOM 12501 C C . SER A 1 57 ? -25.476 -26.713 42.463 1.00 0.00 57 SER A C 8
ATOM 12502 O O . SER A 1 57 ? -26.657 -26.564 42.772 1.00 0.00 57 SER A O 8
ATOM 12510 N N . ASN A 1 58 ? -24.953 -27.895 42.181 1.00 0.00 58 ASN A N 8
ATOM 12511 C CA . ASN A 1 58 ? -25.750 -29.114 42.250 1.00 0.00 58 ASN A CA 8
ATOM 12512 C C . ASN A 1 58 ? -26.213 -29.343 43.672 1.00 0.00 58 ASN A C 8
ATOM 12513 O O . ASN A 1 58 ? -27.369 -29.684 43.921 1.00 0.00 58 ASN A O 8
ATOM 12524 N N . ASP A 1 59 ? -25.309 -29.132 44.608 1.00 0.00 59 ASP A N 8
ATOM 12525 C CA . ASP A 1 59 ? -25.628 -29.275 46.010 1.00 0.00 59 ASP A CA 8
ATOM 12526 C C . ASP A 1 59 ? -25.904 -27.937 46.623 1.00 0.00 59 ASP A C 8
ATOM 12527 O O . ASP A 1 59 ? -24.979 -27.130 46.807 1.00 0.00 59 ASP A O 8
ATOM 12536 N N . ASP A 1 60 ? -27.146 -27.670 46.928 1.00 0.00 60 ASP A N 8
ATOM 12537 C CA . ASP A 1 60 ? -27.449 -26.452 47.613 1.00 0.00 60 ASP A CA 8
ATOM 12538 C C . ASP A 1 60 ? -27.378 -26.698 49.111 1.00 0.00 60 ASP A C 8
ATOM 12539 O O . ASP A 1 60 ? -26.287 -26.632 49.698 1.00 0.00 60 ASP A O 8
ATOM 12548 N N . ASP A 1 61 ? -28.538 -27.023 49.733 1.00 0.00 61 ASP A N 8
ATOM 12549 C CA . ASP A 1 61 ? -28.624 -27.286 51.195 1.00 0.00 61 ASP A CA 8
ATOM 12550 C C . ASP A 1 61 ? -28.010 -26.109 51.965 1.00 0.00 61 ASP A C 8
ATOM 12551 O O . ASP A 1 61 ? -27.631 -26.205 53.133 1.00 0.00 61 ASP A O 8
ATOM 12560 N N . ARG A 1 62 ? -27.958 -25.001 51.277 1.00 0.00 62 ARG A N 8
ATOM 12561 C CA . ARG A 1 62 ? -27.351 -23.793 51.730 1.00 0.00 62 ARG A CA 8
ATOM 12562 C C . ARG A 1 62 ? -28.378 -22.697 51.832 1.00 0.00 62 ARG A C 8
ATOM 12563 O O . ARG A 1 62 ? -28.563 -22.073 52.884 1.00 0.00 62 ARG A O 8
ATOM 12584 N N . LYS A 1 63 ? -29.053 -22.485 50.738 1.00 0.00 63 LYS A N 8
ATOM 12585 C CA . LYS A 1 63 ? -30.006 -21.430 50.606 1.00 0.00 63 LYS A CA 8
ATOM 12586 C C . LYS A 1 63 ? -31.414 -22.011 50.570 1.00 0.00 63 LYS A C 8
ATOM 12587 O O . LYS A 1 63 ? -32.362 -21.411 51.084 1.00 0.00 63 LYS A O 8
ATOM 12606 N N . SER A 1 64 ? -31.546 -23.184 49.965 1.00 0.00 64 SER A N 8
ATOM 12607 C CA . SER A 1 64 ? -32.818 -23.846 49.861 1.00 0.00 64 SER A CA 8
ATOM 12608 C C . SER A 1 64 ? -32.632 -25.357 49.723 1.00 0.00 64 SER A C 8
ATOM 12609 O O . SER A 1 64 ? -31.620 -25.823 49.211 1.00 0.00 64 SER A O 8
ATOM 12617 N N . MET A 1 65 ? -33.612 -26.115 50.184 1.00 0.00 65 MET A N 8
ATOM 12618 C CA . MET A 1 65 ? -33.581 -27.565 50.030 1.00 0.00 65 MET A CA 8
ATOM 12619 C C . MET A 1 65 ? -34.110 -27.943 48.655 1.00 0.00 65 MET A C 8
ATOM 12620 O O . MET A 1 65 ? -34.263 -29.119 48.326 1.00 0.00 65 MET A O 8
ATOM 12634 N N . SER A 1 66 ? -34.411 -26.917 47.873 1.00 0.00 66 SER A N 8
ATOM 12635 C CA . SER A 1 66 ? -34.885 -27.072 46.520 1.00 0.00 66 SER A CA 8
ATOM 12636 C C . SER A 1 66 ? -33.816 -27.727 45.652 1.00 0.00 66 SER A C 8
ATOM 12637 O O . SER A 1 66 ? -34.119 -28.612 44.844 1.00 0.00 66 SER A O 8
ATOM 12645 N N . ASP A 1 67 ? -32.554 -27.290 45.847 1.00 0.00 67 ASP A N 8
ATOM 12646 C CA . ASP A 1 67 ? -31.412 -27.734 45.030 1.00 0.00 67 ASP A CA 8
ATOM 12647 C C . ASP A 1 67 ? -31.630 -27.321 43.576 1.00 0.00 67 ASP A C 8
ATOM 12648 O O . ASP A 1 67 ? -31.153 -26.280 43.136 1.00 0.00 67 ASP A O 8
ATOM 12657 N N . LEU A 1 68 ? -32.374 -28.130 42.858 1.00 0.00 68 LEU A N 8
ATOM 12658 C CA . LEU A 1 68 ? -32.750 -27.833 41.496 1.00 0.00 68 LEU A CA 8
ATOM 12659 C C . LEU A 1 68 ? -34.182 -27.296 41.504 1.00 0.00 68 LEU A C 8
ATOM 12660 O O . LEU A 1 68 ? -34.538 -26.507 42.385 1.00 0.00 68 LEU A O 8
ATOM 12676 N N . ARG A 1 69 ? -34.993 -27.718 40.530 1.00 0.00 69 ARG A N 8
ATOM 12677 C CA . ARG A 1 69 ? -36.404 -27.338 40.438 1.00 0.00 69 ARG A CA 8
ATOM 12678 C C . ARG A 1 69 ? -36.596 -25.837 40.191 1.00 0.00 69 ARG A C 8
ATOM 12679 O O . ARG A 1 69 ? -36.791 -25.410 39.055 1.00 0.00 69 ARG A O 8
ATOM 12700 N N . GLU A 1 70 ? -36.524 -25.046 41.263 1.00 0.00 70 GLU A N 8
ATOM 12701 C CA . GLU A 1 70 ? -36.729 -23.604 41.183 1.00 0.00 70 GLU A CA 8
ATOM 12702 C C . GLU A 1 70 ? -35.625 -22.943 40.374 1.00 0.00 70 GLU A C 8
ATOM 12703 O O . GLU A 1 70 ? -35.871 -21.966 39.662 1.00 0.00 70 GLU A O 8
ATOM 12715 N N . ILE A 1 71 ? -34.396 -23.482 40.511 1.00 0.00 71 ILE A N 8
ATOM 12716 C CA . ILE A 1 71 ? -33.227 -23.052 39.713 1.00 0.00 71 ILE A CA 8
ATOM 12717 C C . ILE A 1 71 ? -33.013 -21.517 39.785 1.00 0.00 71 ILE A C 8
ATOM 12718 O O . ILE A 1 71 ? -32.446 -20.889 38.898 1.00 0.00 71 ILE A O 8
ATOM 12734 N N . ASP A 1 72 ? -33.413 -20.965 40.909 1.00 0.00 72 ASP A N 8
ATOM 12735 C CA . ASP A 1 72 ? -33.358 -19.518 41.155 1.00 0.00 72 ASP A CA 8
ATOM 12736 C C . ASP A 1 72 ? -31.952 -18.935 40.939 1.00 0.00 72 ASP A C 8
ATOM 12737 O O . ASP A 1 72 ? -31.786 -17.993 40.160 1.00 0.00 72 ASP A O 8
ATOM 12746 N N . GLY A 1 73 ? -30.958 -19.512 41.619 1.00 0.00 73 GLY A N 8
ATOM 12747 C CA . GLY A 1 73 ? -29.559 -19.082 41.469 1.00 0.00 73 GLY A CA 8
ATOM 12748 C C . GLY A 1 73 ? -29.367 -17.569 41.534 1.00 0.00 73 GLY A C 8
ATOM 12749 O O . GLY A 1 73 ? -30.058 -16.876 42.283 1.00 0.00 73 GLY A O 8
ATOM 12753 N N . ARG A 1 74 ? -28.416 -17.068 40.758 1.00 0.00 74 ARG A N 8
ATOM 12754 C CA . ARG A 1 74 ? -28.179 -15.649 40.661 1.00 0.00 74 ARG A CA 8
ATOM 12755 C C . ARG A 1 74 ? -28.231 -15.210 39.204 1.00 0.00 74 ARG A C 8
ATOM 12756 O O . ARG A 1 74 ? -27.576 -15.811 38.351 1.00 0.00 74 ARG A O 8
ATOM 12777 N N . PRO A 1 75 ? -29.041 -14.175 38.893 1.00 0.00 75 PRO A N 8
ATOM 12778 C CA . PRO A 1 75 ? -29.191 -13.667 37.521 1.00 0.00 75 PRO A CA 8
ATOM 12779 C C . PRO A 1 75 ? -27.875 -13.170 36.926 1.00 0.00 75 PRO A C 8
ATOM 12780 O O . PRO A 1 75 ? -27.236 -12.253 37.459 1.00 0.00 75 PRO A O 8
ATOM 12791 N N . ILE A 1 76 ? -27.468 -13.796 35.839 1.00 0.00 76 ILE A N 8
ATOM 12792 C CA . ILE A 1 76 ? -26.260 -13.432 35.132 1.00 0.00 76 ILE A CA 8
ATOM 12793 C C . ILE A 1 76 ? -26.579 -13.079 33.678 1.00 0.00 76 ILE A C 8
ATOM 12794 O O . ILE A 1 76 ? -26.834 -13.966 32.857 1.00 0.00 76 ILE A O 8
ATOM 12810 N N . PRO A 1 77 ? -26.628 -11.784 33.357 1.00 0.00 77 PRO A N 8
ATOM 12811 C CA . PRO A 1 77 ? -26.861 -11.317 31.986 1.00 0.00 77 PRO A CA 8
ATOM 12812 C C . PRO A 1 77 ? -25.749 -11.769 31.023 1.00 0.00 77 PRO A C 8
ATOM 12813 O O . PRO A 1 77 ? -24.615 -12.017 31.439 1.00 0.00 77 PRO A O 8
ATOM 12824 N N . PRO A 1 78 ? -26.074 -11.852 29.717 1.00 0.00 78 PRO A N 8
ATOM 12825 C CA . PRO A 1 78 ? -25.149 -12.334 28.668 1.00 0.00 78 PRO A CA 8
ATOM 12826 C C . PRO A 1 78 ? -23.803 -11.599 28.635 1.00 0.00 78 PRO A C 8
ATOM 12827 O O . PRO A 1 78 ? -22.773 -12.183 28.301 1.00 0.00 78 PRO A O 8
ATOM 12838 N N . THR A 1 79 ? -23.828 -10.332 28.963 1.00 0.00 79 THR A N 8
ATOM 12839 C CA . THR A 1 79 ? -22.638 -9.488 28.906 1.00 0.00 79 THR A CA 8
ATOM 12840 C C . THR A 1 79 ? -21.512 -9.953 29.860 1.00 0.00 79 THR A C 8
ATOM 12841 O O . THR A 1 79 ? -20.338 -9.963 29.484 1.00 0.00 79 THR A O 8
ATOM 12852 N N . GLU A 1 80 ? -21.871 -10.324 31.075 1.00 0.00 80 GLU A N 8
ATOM 12853 C CA . GLU A 1 80 ? -20.880 -10.711 32.076 1.00 0.00 80 GLU A CA 8
ATOM 12854 C C . GLU A 1 80 ? -20.284 -12.099 31.780 1.00 0.00 80 GLU A C 8
ATOM 12855 O O . GLU A 1 80 ? -20.903 -12.921 31.111 1.00 0.00 80 GLU A O 8
ATOM 12867 N N . CYS A 1 81 ? -19.071 -12.330 32.272 1.00 0.00 81 CYS A N 8
ATOM 12868 C CA . CYS A 1 81 ? -18.391 -13.611 32.117 1.00 0.00 81 CYS A CA 8
ATOM 12869 C C . CYS A 1 81 ? -18.392 -14.380 33.456 1.00 0.00 81 CYS A C 8
ATOM 12870 O O . CYS A 1 81 ? -17.496 -14.212 34.283 1.00 0.00 81 CYS A O 8
ATOM 12878 N N . PRO A 1 82 ? -19.415 -15.228 33.684 1.00 0.00 82 PRO A N 8
ATOM 12879 C CA . PRO A 1 82 ? -19.591 -15.956 34.954 1.00 0.00 82 PRO A CA 8
ATOM 12880 C C . PRO A 1 82 ? -18.533 -17.031 35.211 1.00 0.00 82 PRO A C 8
ATOM 12881 O O . PRO A 1 82 ? -18.364 -17.488 36.342 1.00 0.00 82 PRO A O 8
ATOM 12892 N N . LEU A 1 83 ? -17.834 -17.442 34.173 1.00 0.00 83 LEU A N 8
ATOM 12893 C CA . LEU A 1 83 ? -16.805 -18.462 34.317 1.00 0.00 83 LEU A CA 8
ATOM 12894 C C . LEU A 1 83 ? -15.659 -17.942 35.154 1.00 0.00 83 LEU A C 8
ATOM 12895 O O . LEU A 1 83 ? -15.045 -18.689 35.922 1.00 0.00 83 LEU A O 8
ATOM 12911 N N . PHE A 1 84 ? -15.393 -16.646 35.023 1.00 0.00 84 PHE A N 8
ATOM 12912 C CA . PHE A 1 84 ? -14.368 -15.963 35.811 1.00 0.00 84 PHE A CA 8
ATOM 12913 C C . PHE A 1 84 ? -14.675 -16.040 37.305 1.00 0.00 84 PHE A C 8
ATOM 12914 O O . PHE A 1 84 ? -13.844 -15.705 38.140 1.00 0.00 84 PHE A O 8
ATOM 12931 N N . GLU A 1 85 ? -15.870 -16.464 37.620 1.00 0.00 85 GLU A N 8
ATOM 12932 C CA . GLU A 1 85 ? -16.294 -16.626 38.978 1.00 0.00 85 GLU A CA 8
ATOM 12933 C C . GLU A 1 85 ? -16.115 -18.073 39.433 1.00 0.00 85 GLU A C 8
ATOM 12934 O O . GLU A 1 85 ? -15.410 -18.337 40.409 1.00 0.00 85 GLU A O 8
ATOM 12946 N N . MET A 1 86 ? -16.729 -19.008 38.704 1.00 0.00 86 MET A N 8
ATOM 12947 C CA . MET A 1 86 ? -16.676 -20.431 39.066 1.00 0.00 86 MET A CA 8
ATOM 12948 C C . MET A 1 86 ? -15.249 -20.985 39.049 1.00 0.00 86 MET A C 8
ATOM 12949 O O . MET A 1 86 ? -14.811 -21.620 40.004 1.00 0.00 86 MET A O 8
ATOM 12963 N N . THR A 1 87 ? -14.522 -20.721 37.983 1.00 0.00 87 THR A N 8
ATOM 12964 C CA . THR A 1 87 ? -13.156 -21.211 37.848 1.00 0.00 87 THR A CA 8
ATOM 12965 C C . THR A 1 87 ? -12.219 -20.550 38.866 1.00 0.00 87 THR A C 8
ATOM 12966 O O . THR A 1 87 ? -11.353 -21.203 39.434 1.00 0.00 87 THR A O 8
ATOM 12977 N N . ALA A 1 88 ? -12.394 -19.256 39.088 1.00 0.00 88 ALA A N 8
ATOM 12978 C CA . ALA A 1 88 ? -11.546 -18.536 40.027 1.00 0.00 88 ALA A CA 8
ATOM 12979 C C . ALA A 1 88 ? -11.703 -19.055 41.457 1.00 0.00 88 ALA A C 8
ATOM 12980 O O . ALA A 1 88 ? -10.710 -19.279 42.155 1.00 0.00 88 ALA A O 8
ATOM 12987 N N . ARG A 1 89 ? -12.946 -19.253 41.898 1.00 0.00 89 ARG A N 8
ATOM 12988 C CA . ARG A 1 89 ? -13.184 -19.722 43.259 1.00 0.00 89 ARG A CA 8
ATOM 12989 C C . ARG A 1 89 ? -12.904 -21.222 43.390 1.00 0.00 89 ARG A C 8
ATOM 12990 O O . ARG A 1 89 ? -12.126 -21.634 44.250 1.00 0.00 89 ARG A O 8
ATOM 13011 N N . SER A 1 90 ? -13.497 -22.016 42.493 1.00 0.00 90 SER A N 8
ATOM 13012 C CA . SER A 1 90 ? -13.358 -23.474 42.485 1.00 0.00 90 SER A CA 8
ATOM 13013 C C . SER A 1 90 ? -13.527 -24.099 43.879 1.00 0.00 90 SER A C 8
ATOM 13014 O O . SER A 1 90 ? -12.553 -24.523 44.515 1.00 0.00 90 SER A O 8
ATOM 13022 N N . GLY A 1 91 ? -14.759 -24.135 44.346 1.00 0.00 91 GLY A N 8
ATOM 13023 C CA . GLY A 1 91 ? -15.060 -24.730 45.634 1.00 0.00 91 GLY A CA 8
ATOM 13024 C C . GLY A 1 91 ? -15.430 -26.198 45.504 1.00 0.00 91 GLY A C 8
ATOM 13025 O O . GLY A 1 91 ? -14.667 -26.989 44.949 1.00 0.00 91 GLY A O 8
ATOM 13029 N N . ASN A 1 92 ? -16.589 -26.569 46.026 1.00 0.00 92 ASN A N 8
ATOM 13030 C CA . ASN A 1 92 ? -17.072 -27.947 45.928 1.00 0.00 92 ASN A CA 8
ATOM 13031 C C . ASN A 1 92 ? -18.599 -27.961 45.980 1.00 0.00 92 ASN A C 8
ATOM 13032 O O . ASN A 1 92 ? -19.198 -27.255 46.790 1.00 0.00 92 ASN A O 8
ATOM 13043 N N . GLY A 1 93 ? -19.222 -28.755 45.120 1.00 0.00 93 GLY A N 8
ATOM 13044 C CA . GLY A 1 93 ? -20.678 -28.823 45.087 1.00 0.00 93 GLY A CA 8
ATOM 13045 C C . GLY A 1 93 ? -21.193 -29.363 43.768 1.00 0.00 93 GLY A C 8
ATOM 13046 O O . GLY A 1 93 ? -22.330 -29.821 43.673 1.00 0.00 93 GLY A O 8
ATOM 13050 N N . GLU A 1 94 ? -20.352 -29.288 42.754 1.00 0.00 94 GLU A N 8
ATOM 13051 C CA . GLU A 1 94 ? -20.666 -29.790 41.431 1.00 0.00 94 GLU A CA 8
ATOM 13052 C C . GLU A 1 94 ? -19.360 -30.031 40.685 1.00 0.00 94 GLU A C 8
ATOM 13053 O O . GLU A 1 94 ? -18.322 -29.492 41.070 1.00 0.00 94 GLU A O 8
ATOM 13065 N N . ASN A 1 95 ? -19.414 -30.837 39.634 1.00 0.00 95 ASN A N 8
ATOM 13066 C CA . ASN A 1 95 ? -18.231 -31.158 38.838 1.00 0.00 95 ASN A CA 8
ATOM 13067 C C . ASN A 1 95 ? -17.694 -29.913 38.138 1.00 0.00 95 ASN A C 8
ATOM 13068 O O . ASN A 1 95 ? -16.538 -29.878 37.716 1.00 0.00 95 ASN A O 8
ATOM 13079 N N . GLY A 1 96 ? -18.540 -28.887 38.015 1.00 0.00 96 GLY A N 8
ATOM 13080 C CA . GLY A 1 96 ? -18.117 -27.652 37.399 1.00 0.00 96 GLY A CA 8
ATOM 13081 C C . GLY A 1 96 ? -17.412 -26.782 38.401 1.00 0.00 96 GLY A C 8
ATOM 13082 O O . GLY A 1 96 ? -17.863 -25.681 38.706 1.00 0.00 96 GLY A O 8
ATOM 13086 N N . PHE A 1 97 ? -16.298 -27.298 38.922 1.00 0.00 97 PHE A N 8
ATOM 13087 C CA . PHE A 1 97 ? -15.513 -26.641 39.964 1.00 0.00 97 PHE A CA 8
ATOM 13088 C C . PHE A 1 97 ? -16.279 -26.665 41.282 1.00 0.00 97 PHE A C 8
ATOM 13089 O O . PHE A 1 97 ? -15.900 -27.362 42.225 1.00 0.00 97 PHE A O 8
ATOM 13106 N N . ASP A 1 98 ? -17.353 -25.911 41.329 1.00 0.00 98 ASP A N 8
ATOM 13107 C CA . ASP A 1 98 ? -18.219 -25.859 42.503 1.00 0.00 98 ASP A CA 8
ATOM 13108 C C . ASP A 1 98 ? -19.688 -25.696 42.134 1.00 0.00 98 ASP A C 8
ATOM 13109 O O . ASP A 1 98 ? -20.564 -25.971 42.953 1.00 0.00 98 ASP A O 8
ATOM 13118 N N . SER A 1 99 ? -19.963 -25.270 40.915 1.00 0.00 99 SER A N 8
ATOM 13119 C CA . SER A 1 99 ? -21.322 -24.991 40.502 1.00 0.00 99 SER A CA 8
ATOM 13120 C C . SER A 1 99 ? -21.492 -25.140 38.991 1.00 0.00 99 SER A C 8
ATOM 13121 O O . SER A 1 99 ? -20.530 -25.412 38.274 1.00 0.00 99 SER A O 8
ATOM 13129 N N . PHE A 1 100 ? -22.719 -25.010 38.516 1.00 0.00 100 PHE A N 8
ATOM 13130 C CA . PHE A 1 100 ? -22.981 -25.072 37.097 1.00 0.00 100 PHE A CA 8
ATOM 13131 C C . PHE A 1 100 ? -23.790 -23.865 36.670 1.00 0.00 100 PHE A C 8
ATOM 13132 O O . PHE A 1 100 ? -24.363 -23.156 37.502 1.00 0.00 100 PHE A O 8
ATOM 13149 N N . LEU A 1 101 ? -23.846 -23.637 35.390 1.00 0.00 101 LEU A N 8
ATOM 13150 C CA . LEU A 1 101 ? -24.561 -22.513 34.868 1.00 0.00 101 LEU A CA 8
ATOM 13151 C C . LEU A 1 101 ? -25.723 -22.991 34.006 1.00 0.00 101 LEU A C 8
ATOM 13152 O O . LEU A 1 101 ? -25.547 -23.833 33.124 1.00 0.00 101 LEU A O 8
ATOM 13168 N N . ALA A 1 102 ? -26.905 -22.467 34.275 1.00 0.00 102 ALA A N 8
ATOM 13169 C CA . ALA A 1 102 ? -28.103 -22.896 33.582 1.00 0.00 102 ALA A CA 8
ATOM 13170 C C . ALA A 1 102 ? -28.840 -21.728 32.946 1.00 0.00 102 ALA A C 8
ATOM 13171 O O . ALA A 1 102 ? -28.505 -20.569 33.183 1.00 0.00 102 ALA A O 8
ATOM 13178 N N . ILE A 1 103 ? -29.856 -22.049 32.148 1.00 0.00 103 ILE A N 8
ATOM 13179 C CA . ILE A 1 103 ? -30.665 -21.040 31.473 1.00 0.00 103 ILE A CA 8
ATOM 13180 C C . ILE A 1 103 ? -31.969 -20.825 32.227 1.00 0.00 103 ILE A C 8
ATOM 13181 O O . ILE A 1 103 ? -32.670 -21.784 32.563 1.00 0.00 103 ILE A O 8
ATOM 13197 N N . LYS A 1 104 ? -32.289 -19.581 32.491 1.00 0.00 104 LYS A N 8
ATOM 13198 C CA . LYS A 1 104 ? -33.512 -19.248 33.180 1.00 0.00 104 LYS A CA 8
ATOM 13199 C C . LYS A 1 104 ? -34.283 -18.211 32.418 1.00 0.00 104 LYS A C 8
ATOM 13200 O O . LYS A 1 104 ? -33.710 -17.292 31.830 1.00 0.00 104 LYS A O 8
ATOM 13219 N N . ARG A 1 105 ? -35.569 -18.362 32.426 1.00 0.00 105 ARG A N 8
ATOM 13220 C CA . ARG A 1 105 ? -36.436 -17.405 31.792 1.00 0.00 105 ARG A CA 8
ATOM 13221 C C . ARG A 1 105 ? -36.658 -16.227 32.712 1.00 0.00 105 ARG A C 8
ATOM 13222 O O . ARG A 1 105 ? -37.295 -16.358 33.764 1.00 0.00 105 ARG A O 8
ATOM 13243 N N . LYS A 1 106 ? -36.089 -15.091 32.337 1.00 0.00 106 LYS A N 8
ATOM 13244 C CA . LYS A 1 106 ? -36.258 -13.853 33.103 1.00 0.00 106 LYS A CA 8
ATOM 13245 C C . LYS A 1 106 ? -37.755 -13.536 33.308 1.00 0.00 106 LYS A C 8
ATOM 13246 O O . LYS A 1 106 ? -38.594 -13.921 32.491 1.00 0.00 106 LYS A O 8
ATOM 13265 N N . PRO A 1 107 ? -38.104 -12.816 34.395 1.00 0.00 107 PRO A N 8
ATOM 13266 C CA . PRO A 1 107 ? -39.506 -12.511 34.738 1.00 0.00 107 PRO A CA 8
ATOM 13267 C C . PRO A 1 107 ? -40.080 -11.352 33.946 1.00 0.00 107 PRO A C 8
ATOM 13268 O O . PRO A 1 107 ? -40.764 -10.476 34.477 1.00 0.00 107 PRO A O 8
ATOM 13279 N N . HIS A 1 108 ? -39.815 -11.378 32.695 1.00 0.00 108 HIS A N 8
ATOM 13280 C CA . HIS A 1 108 ? -40.298 -10.370 31.769 1.00 0.00 108 HIS A CA 8
ATOM 13281 C C . HIS A 1 108 ? -41.386 -10.963 30.888 1.00 0.00 108 HIS A C 8
ATOM 13282 O O . HIS A 1 108 ? -41.050 -11.741 29.979 1.00 0.00 108 HIS A O 8
ATOM 13297 N N . SER A 1 1 ? -5.445 -28.652 32.774 1.00 0.00 1 SER A N 9
ATOM 13298 C CA . SER A 1 1 ? -6.059 -27.372 33.115 1.00 0.00 1 SER A CA 9
ATOM 13299 C C . SER A 1 1 ? -7.404 -27.590 33.773 1.00 0.00 1 SER A C 9
ATOM 13300 O O . SER A 1 1 ? -8.016 -28.651 33.623 1.00 0.00 1 SER A O 9
ATOM 13310 N N . MET A 1 2 ? -7.848 -26.594 34.508 1.00 0.00 2 MET A N 9
ATOM 13311 C CA . MET A 1 2 ? -9.110 -26.663 35.225 1.00 0.00 2 MET A CA 9
ATOM 13312 C C . MET A 1 2 ? -10.289 -26.728 34.256 1.00 0.00 2 MET A C 9
ATOM 13313 O O . MET A 1 2 ? -11.229 -27.491 34.467 1.00 0.00 2 MET A O 9
ATOM 13327 N N . PHE A 1 3 ? -10.224 -25.947 33.187 1.00 0.00 3 PHE A N 9
ATOM 13328 C CA . PHE A 1 3 ? -11.315 -25.888 32.231 1.00 0.00 3 PHE A CA 9
ATOM 13329 C C . PHE A 1 3 ? -11.261 -27.080 31.270 1.00 0.00 3 PHE A C 9
ATOM 13330 O O . PHE A 1 3 ? -10.326 -27.204 30.470 1.00 0.00 3 PHE A O 9
ATOM 13347 N N . GLY A 1 4 ? -12.261 -27.953 31.372 1.00 0.00 4 GLY A N 9
ATOM 13348 C CA . GLY A 1 4 ? -12.346 -29.120 30.501 1.00 0.00 4 GLY A CA 9
ATOM 13349 C C . GLY A 1 4 ? -12.724 -28.764 29.072 1.00 0.00 4 GLY A C 9
ATOM 13350 O O . GLY A 1 4 ? -12.234 -29.373 28.119 1.00 0.00 4 GLY A O 9
ATOM 13354 N N . GLY A 1 5 ? -13.619 -27.796 28.926 1.00 0.00 5 GLY A N 9
ATOM 13355 C CA . GLY A 1 5 ? -14.043 -27.369 27.604 1.00 0.00 5 GLY A CA 9
ATOM 13356 C C . GLY A 1 5 ? -15.548 -27.409 27.439 1.00 0.00 5 GLY A C 9
ATOM 13357 O O . GLY A 1 5 ? -16.152 -26.457 26.941 1.00 0.00 5 GLY A O 9
ATOM 13361 N N . SER A 1 6 ? -16.153 -28.501 27.856 1.00 0.00 6 SER A N 9
ATOM 13362 C CA . SER A 1 6 ? -17.591 -28.655 27.741 1.00 0.00 6 SER A CA 9
ATOM 13363 C C . SER A 1 6 ? -18.291 -28.273 29.045 1.00 0.00 6 SER A C 9
ATOM 13364 O O . SER A 1 6 ? -17.809 -28.592 30.141 1.00 0.00 6 SER A O 9
ATOM 13372 N N . LEU A 1 7 ? -19.416 -27.596 28.921 1.00 0.00 7 LEU A N 9
ATOM 13373 C CA . LEU A 1 7 ? -20.190 -27.168 30.077 1.00 0.00 7 LEU A CA 9
ATOM 13374 C C . LEU A 1 7 ? -21.481 -27.947 30.208 1.00 0.00 7 LEU A C 9
ATOM 13375 O O . LEU A 1 7 ? -22.192 -28.164 29.217 1.00 0.00 7 LEU A O 9
ATOM 13391 N N . LYS A 1 8 ? -21.773 -28.388 31.427 1.00 0.00 8 LYS A N 9
ATOM 13392 C CA . LYS A 1 8 ? -23.039 -29.022 31.720 1.00 0.00 8 LYS A CA 9
ATOM 13393 C C . LYS A 1 8 ? -24.044 -27.936 31.961 1.00 0.00 8 LYS A C 9
ATOM 13394 O O . LYS A 1 8 ? -24.094 -27.345 33.041 1.00 0.00 8 LYS A O 9
ATOM 13413 N N . VAL A 1 9 ? -24.816 -27.660 30.963 1.00 0.00 9 VAL A N 9
ATOM 13414 C CA . VAL A 1 9 ? -25.765 -26.596 31.020 1.00 0.00 9 VAL A CA 9
ATOM 13415 C C . VAL A 1 9 ? -27.143 -27.151 31.299 1.00 0.00 9 VAL A C 9
ATOM 13416 O O . VAL A 1 9 ? -27.716 -27.873 30.485 1.00 0.00 9 VAL A O 9
ATOM 13429 N N . TYR A 1 10 ? -27.649 -26.839 32.473 1.00 0.00 10 TYR A N 9
ATOM 13430 C CA . TYR A 1 10 ? -28.932 -27.343 32.909 1.00 0.00 10 TYR A CA 9
ATOM 13431 C C . TYR A 1 10 ? -30.080 -26.515 32.342 1.00 0.00 10 TYR A C 9
ATOM 13432 O O . TYR A 1 10 ? -30.152 -25.305 32.531 1.00 0.00 10 TYR A O 9
ATOM 13450 N N . GLY A 1 11 ? -30.967 -27.186 31.635 1.00 0.00 11 GLY A N 9
ATOM 13451 C CA . GLY A 1 11 ? -32.112 -26.534 31.051 1.00 0.00 11 GLY A CA 9
ATOM 13452 C C . GLY A 1 11 ? -33.381 -27.271 31.393 1.00 0.00 11 GLY A C 9
ATOM 13453 O O . GLY A 1 11 ? -34.357 -27.226 30.647 1.00 0.00 11 GLY A O 9
ATOM 13457 N N . GLY A 1 12 ? -33.356 -27.942 32.541 1.00 0.00 12 GLY A N 9
ATOM 13458 C CA . GLY A 1 12 ? -34.492 -28.737 32.989 1.00 0.00 12 GLY A CA 9
ATOM 13459 C C . GLY A 1 12 ? -35.742 -27.919 33.183 1.00 0.00 12 GLY A C 9
ATOM 13460 O O . GLY A 1 12 ? -36.846 -28.408 32.967 1.00 0.00 12 GLY A O 9
ATOM 13464 N N . GLU A 1 13 ? -35.577 -26.675 33.603 1.00 0.00 13 GLU A N 9
ATOM 13465 C CA . GLU A 1 13 ? -36.712 -25.788 33.771 1.00 0.00 13 GLU A CA 9
ATOM 13466 C C . GLU A 1 13 ? -37.388 -25.523 32.425 1.00 0.00 13 GLU A C 9
ATOM 13467 O O . GLU A 1 13 ? -38.621 -25.511 32.327 1.00 0.00 13 GLU A O 9
ATOM 13479 N N . ILE A 1 14 ? -36.573 -25.311 31.392 1.00 0.00 14 ILE A N 9
ATOM 13480 C CA . ILE A 1 14 ? -37.085 -25.064 30.053 1.00 0.00 14 ILE A CA 9
ATOM 13481 C C . ILE A 1 14 ? -37.729 -26.334 29.474 1.00 0.00 14 ILE A C 9
ATOM 13482 O O . ILE A 1 14 ? -38.869 -26.306 29.002 1.00 0.00 14 ILE A O 9
ATOM 13498 N N . VAL A 1 15 ? -37.000 -27.446 29.549 1.00 0.00 15 VAL A N 9
ATOM 13499 C CA . VAL A 1 15 ? -37.460 -28.729 29.007 1.00 0.00 15 VAL A CA 9
ATOM 13500 C C . VAL A 1 15 ? -37.148 -29.855 29.997 1.00 0.00 15 VAL A C 9
ATOM 13501 O O . VAL A 1 15 ? -35.989 -30.219 30.183 1.00 0.00 15 VAL A O 9
ATOM 13514 N N . PRO A 1 16 ? -38.180 -30.430 30.633 1.00 0.00 16 PRO A N 9
ATOM 13515 C CA . PRO A 1 16 ? -38.003 -31.469 31.665 1.00 0.00 16 PRO A CA 9
ATOM 13516 C C . PRO A 1 16 ? -37.402 -32.783 31.135 1.00 0.00 16 PRO A C 9
ATOM 13517 O O . PRO A 1 16 ? -36.732 -33.507 31.868 1.00 0.00 16 PRO A O 9
ATOM 13528 N N . THR A 1 17 ? -37.624 -33.074 29.861 1.00 0.00 17 THR A N 9
ATOM 13529 C CA . THR A 1 17 ? -37.126 -34.317 29.276 1.00 0.00 17 THR A CA 9
ATOM 13530 C C . THR A 1 17 ? -35.634 -34.204 28.913 1.00 0.00 17 THR A C 9
ATOM 13531 O O . THR A 1 17 ? -34.992 -35.192 28.542 1.00 0.00 17 THR A O 9
ATOM 13542 N N . ARG A 1 18 ? -35.087 -33.004 29.035 1.00 0.00 18 ARG A N 9
ATOM 13543 C CA . ARG A 1 18 ? -33.686 -32.771 28.738 1.00 0.00 18 ARG A CA 9
ATOM 13544 C C . ARG A 1 18 ? -33.089 -31.819 29.772 1.00 0.00 18 ARG A C 9
ATOM 13545 O O . ARG A 1 18 ? -32.922 -30.628 29.510 1.00 0.00 18 ARG A O 9
ATOM 13566 N N . PRO A 1 19 ? -32.797 -32.335 30.984 1.00 0.00 19 PRO A N 9
ATOM 13567 C CA . PRO A 1 19 ? -32.251 -31.527 32.078 1.00 0.00 19 PRO A CA 9
ATOM 13568 C C . PRO A 1 19 ? -30.884 -30.931 31.763 1.00 0.00 19 PRO A C 9
ATOM 13569 O O . PRO A 1 19 ? -30.566 -29.842 32.213 1.00 0.00 19 PRO A O 9
ATOM 13580 N N . TYR A 1 20 ? -30.086 -31.635 30.981 1.00 0.00 20 TYR A N 9
ATOM 13581 C CA . TYR A 1 20 ? -28.742 -31.173 30.683 1.00 0.00 20 TYR A CA 9
ATOM 13582 C C . TYR A 1 20 ? -28.423 -31.176 29.208 1.00 0.00 20 TYR A C 9
ATOM 13583 O O . TYR A 1 20 ? -28.816 -32.079 28.468 1.00 0.00 20 TYR A O 9
ATOM 13601 N N . VAL A 1 21 ? -27.706 -30.157 28.804 1.00 0.00 21 VAL A N 9
ATOM 13602 C CA . VAL A 1 21 ? -27.195 -30.037 27.467 1.00 0.00 21 VAL A CA 9
ATOM 13603 C C . VAL A 1 21 ? -25.726 -29.684 27.567 1.00 0.00 21 VAL A C 9
ATOM 13604 O O . VAL A 1 21 ? -25.275 -29.143 28.580 1.00 0.00 21 VAL A O 9
ATOM 13617 N N . SER A 1 22 ? -24.985 -30.010 26.560 1.00 0.00 22 SER A N 9
ATOM 13618 C CA . SER A 1 22 ? -23.551 -29.785 26.583 1.00 0.00 22 SER A CA 9
ATOM 13619 C C . SER A 1 22 ? -23.156 -28.716 25.569 1.00 0.00 22 SER A C 9
ATOM 13620 O O . SER A 1 22 ? -23.475 -28.828 24.382 1.00 0.00 22 SER A O 9
ATOM 13628 N N . ILE A 1 23 ? -22.478 -27.682 26.038 1.00 0.00 23 ILE A N 9
ATOM 13629 C CA . ILE A 1 23 ? -22.045 -26.601 25.165 1.00 0.00 23 ILE A CA 9
ATOM 13630 C C . ILE A 1 23 ? -20.536 -26.407 25.299 1.00 0.00 23 ILE A C 9
ATOM 13631 O O . ILE A 1 23 ? -19.916 -26.944 26.226 1.00 0.00 23 ILE A O 9
ATOM 13647 N N . LEU A 1 24 ? -19.953 -25.660 24.385 1.00 0.00 24 LEU A N 9
ATOM 13648 C CA . LEU A 1 24 ? -18.531 -25.402 24.401 1.00 0.00 24 LEU A CA 9
ATOM 13649 C C . LEU A 1 24 ? -18.247 -23.938 24.729 1.00 0.00 24 LEU A C 9
ATOM 13650 O O . LEU A 1 24 ? -18.881 -23.035 24.189 1.00 0.00 24 LEU A O 9
ATOM 13666 N N . ALA A 1 25 ? -17.294 -23.717 25.615 1.00 0.00 25 ALA A N 9
ATOM 13667 C CA . ALA A 1 25 ? -16.899 -22.372 26.019 1.00 0.00 25 ALA A CA 9
ATOM 13668 C C . ALA A 1 25 ? -15.415 -22.354 26.341 1.00 0.00 25 ALA A C 9
ATOM 13669 O O . ALA A 1 25 ? -14.801 -23.412 26.482 1.00 0.00 25 ALA A O 9
ATOM 13676 N N . GLU A 1 26 ? -14.829 -21.170 26.437 1.00 0.00 26 GLU A N 9
ATOM 13677 C CA . GLU A 1 26 ? -13.407 -21.064 26.751 1.00 0.00 26 GLU A CA 9
ATOM 13678 C C . GLU A 1 26 ? -13.223 -20.501 28.168 1.00 0.00 26 GLU A C 9
ATOM 13679 O O . GLU A 1 26 ? -12.658 -21.165 29.037 1.00 0.00 26 GLU A O 9
ATOM 13691 N N . ILE A 1 27 ? -13.697 -19.270 28.370 1.00 0.00 27 ILE A N 9
ATOM 13692 C CA . ILE A 1 27 ? -13.755 -18.610 29.681 1.00 0.00 27 ILE A CA 9
ATOM 13693 C C . ILE A 1 27 ? -14.076 -17.110 29.580 1.00 0.00 27 ILE A C 9
ATOM 13694 O O . ILE A 1 27 ? -14.891 -16.592 30.346 1.00 0.00 27 ILE A O 9
ATOM 13710 N N . ASN A 1 28 ? -13.443 -16.424 28.634 1.00 0.00 28 ASN A N 9
ATOM 13711 C CA . ASN A 1 28 ? -13.660 -14.986 28.455 1.00 0.00 28 ASN A CA 9
ATOM 13712 C C . ASN A 1 28 ? -15.003 -14.746 27.780 1.00 0.00 28 ASN A C 9
ATOM 13713 O O . ASN A 1 28 ? -15.510 -13.620 27.720 1.00 0.00 28 ASN A O 9
ATOM 13724 N N . GLU A 1 29 ? -15.566 -15.824 27.293 1.00 0.00 29 GLU A N 9
ATOM 13725 C CA . GLU A 1 29 ? -16.831 -15.821 26.596 1.00 0.00 29 GLU A CA 9
ATOM 13726 C C . GLU A 1 29 ? -17.917 -15.223 27.443 1.00 0.00 29 GLU A C 9
ATOM 13727 O O . GLU A 1 29 ? -18.046 -15.530 28.629 1.00 0.00 29 GLU A O 9
ATOM 13739 N N . ASN A 1 30 ? -18.690 -14.376 26.835 1.00 0.00 30 ASN A N 9
ATOM 13740 C CA . ASN A 1 30 ? -19.753 -13.713 27.529 1.00 0.00 30 ASN A CA 9
ATOM 13741 C C . ASN A 1 30 ? -20.980 -14.590 27.549 1.00 0.00 30 ASN A C 9
ATOM 13742 O O . ASN A 1 30 ? -21.113 -15.518 26.730 1.00 0.00 30 ASN A O 9
ATOM 13753 N N . ALA A 1 31 ? -21.868 -14.313 28.473 1.00 0.00 31 ALA A N 9
ATOM 13754 C CA . ALA A 1 31 ? -23.075 -15.089 28.629 1.00 0.00 31 ALA A CA 9
ATOM 13755 C C . ALA A 1 31 ? -23.921 -15.071 27.370 1.00 0.00 31 ALA A C 9
ATOM 13756 O O . ALA A 1 31 ? -24.671 -15.973 27.138 1.00 0.00 31 ALA A O 9
ATOM 13763 N N . ASP A 1 32 ? -23.794 -14.029 26.562 1.00 0.00 32 ASP A N 9
ATOM 13764 C CA . ASP A 1 32 ? -24.523 -13.958 25.293 1.00 0.00 32 ASP A CA 9
ATOM 13765 C C . ASP A 1 32 ? -24.151 -15.132 24.388 1.00 0.00 32 ASP A C 9
ATOM 13766 O O . ASP A 1 32 ? -25.023 -15.818 23.843 1.00 0.00 32 ASP A O 9
ATOM 13775 N N . ARG A 1 33 ? -22.853 -15.369 24.249 1.00 0.00 33 ARG A N 9
ATOM 13776 C CA . ARG A 1 33 ? -22.347 -16.445 23.445 1.00 0.00 33 ARG A CA 9
ATOM 13777 C C . ARG A 1 33 ? -22.636 -17.798 24.091 1.00 0.00 33 ARG A C 9
ATOM 13778 O O . ARG A 1 33 ? -23.090 -18.731 23.429 1.00 0.00 33 ARG A O 9
ATOM 13799 N N . ILE A 1 34 ? -22.394 -17.881 25.391 1.00 0.00 34 ILE A N 9
ATOM 13800 C CA . ILE A 1 34 ? -22.606 -19.115 26.139 1.00 0.00 34 ILE A CA 9
ATOM 13801 C C . ILE A 1 34 ? -24.096 -19.507 26.156 1.00 0.00 34 ILE A C 9
ATOM 13802 O O . ILE A 1 34 ? -24.450 -20.667 25.924 1.00 0.00 34 ILE A O 9
ATOM 13818 N N . LEU A 1 35 ? -24.956 -18.526 26.406 1.00 0.00 35 LEU A N 9
ATOM 13819 C CA . LEU A 1 35 ? -26.399 -18.737 26.418 1.00 0.00 35 LEU A CA 9
ATOM 13820 C C . LEU A 1 35 ? -26.871 -19.119 25.032 1.00 0.00 35 LEU A C 9
ATOM 13821 O O . LEU A 1 35 ? -27.693 -20.011 24.867 1.00 0.00 35 LEU A O 9
ATOM 13837 N N . GLY A 1 36 ? -26.321 -18.446 24.036 1.00 0.00 36 GLY A N 9
ATOM 13838 C CA . GLY A 1 36 ? -26.701 -18.705 22.674 1.00 0.00 36 GLY A CA 9
ATOM 13839 C C . GLY A 1 36 ? -26.416 -20.124 22.255 1.00 0.00 36 GLY A C 9
ATOM 13840 O O . GLY A 1 36 ? -27.228 -20.739 21.595 1.00 0.00 36 GLY A O 9
ATOM 13844 N N . ALA A 1 37 ? -25.277 -20.650 22.671 1.00 0.00 37 ALA A N 9
ATOM 13845 C CA . ALA A 1 37 ? -24.889 -22.010 22.322 1.00 0.00 37 ALA A CA 9
ATOM 13846 C C . ALA A 1 37 ? -25.875 -23.033 22.885 1.00 0.00 37 ALA A C 9
ATOM 13847 O O . ALA A 1 37 ? -26.230 -24.005 22.213 1.00 0.00 37 ALA A O 9
ATOM 13854 N N . ALA A 1 38 ? -26.311 -22.817 24.110 1.00 0.00 38 ALA A N 9
ATOM 13855 C CA . ALA A 1 38 ? -27.241 -23.730 24.761 1.00 0.00 38 ALA A CA 9
ATOM 13856 C C . ALA A 1 38 ? -28.669 -23.522 24.275 1.00 0.00 38 ALA A C 9
ATOM 13857 O O . ALA A 1 38 ? -29.375 -24.477 23.949 1.00 0.00 38 ALA A O 9
ATOM 13864 N N . LEU A 1 39 ? -29.071 -22.268 24.208 1.00 0.00 39 LEU A N 9
ATOM 13865 C CA . LEU A 1 39 ? -30.414 -21.886 23.802 1.00 0.00 39 LEU A CA 9
ATOM 13866 C C . LEU A 1 39 ? -30.648 -22.319 22.349 1.00 0.00 39 LEU A C 9
ATOM 13867 O O . LEU A 1 39 ? -31.769 -22.656 21.952 1.00 0.00 39 LEU A O 9
ATOM 13883 N N . GLU A 1 40 ? -29.563 -22.300 21.572 1.00 0.00 40 GLU A N 9
ATOM 13884 C CA . GLU A 1 40 ? -29.537 -22.767 20.183 1.00 0.00 40 GLU A CA 9
ATOM 13885 C C . GLU A 1 40 ? -30.001 -24.215 20.095 1.00 0.00 40 GLU A C 9
ATOM 13886 O O . GLU A 1 40 ? -30.790 -24.574 19.224 1.00 0.00 40 GLU A O 9
ATOM 13898 N N . LYS A 1 41 ? -29.516 -25.034 21.018 1.00 0.00 41 LYS A N 9
ATOM 13899 C CA . LYS A 1 41 ? -29.826 -26.450 21.049 1.00 0.00 41 LYS A CA 9
ATOM 13900 C C . LYS A 1 41 ? -31.325 -26.672 21.227 1.00 0.00 41 LYS A C 9
ATOM 13901 O O . LYS A 1 41 ? -31.904 -27.574 20.626 1.00 0.00 41 LYS A O 9
ATOM 13920 N N . TYR A 1 42 ? -31.950 -25.841 22.051 1.00 0.00 42 TYR A N 9
ATOM 13921 C CA . TYR A 1 42 ? -33.383 -25.953 22.292 1.00 0.00 42 TYR A CA 9
ATOM 13922 C C . TYR A 1 42 ? -34.178 -25.209 21.211 1.00 0.00 42 TYR A C 9
ATOM 13923 O O . TYR A 1 42 ? -35.408 -25.291 21.157 1.00 0.00 42 TYR A O 9
ATOM 13941 N N . GLY A 1 43 ? -33.462 -24.480 20.359 1.00 0.00 43 GLY A N 9
ATOM 13942 C CA . GLY A 1 43 ? -34.094 -23.758 19.265 1.00 0.00 43 GLY A CA 9
ATOM 13943 C C . GLY A 1 43 ? -34.838 -22.522 19.718 1.00 0.00 43 GLY A C 9
ATOM 13944 O O . GLY A 1 43 ? -35.707 -22.022 19.010 1.00 0.00 43 GLY A O 9
ATOM 13948 N N . LEU A 1 44 ? -34.496 -22.025 20.890 1.00 0.00 44 LEU A N 9
ATOM 13949 C CA . LEU A 1 44 ? -35.166 -20.864 21.445 1.00 0.00 44 LEU A CA 9
ATOM 13950 C C . LEU A 1 44 ? -34.280 -19.627 21.374 1.00 0.00 44 LEU A C 9
ATOM 13951 O O . LEU A 1 44 ? -34.596 -18.605 21.974 1.00 0.00 44 LEU A O 9
ATOM 13967 N N . GLU A 1 45 ? -33.175 -19.723 20.625 1.00 0.00 45 GLU A N 9
ATOM 13968 C CA . GLU A 1 45 ? -32.219 -18.609 20.505 1.00 0.00 45 GLU A CA 9
ATOM 13969 C C . GLU A 1 45 ? -32.884 -17.349 19.953 1.00 0.00 45 GLU A C 9
ATOM 13970 O O . GLU A 1 45 ? -32.479 -16.230 20.272 1.00 0.00 45 GLU A O 9
ATOM 13982 N N . HIS A 1 46 ? -33.909 -17.542 19.143 1.00 0.00 46 HIS A N 9
ATOM 13983 C CA . HIS A 1 46 ? -34.667 -16.437 18.562 1.00 0.00 46 HIS A CA 9
ATOM 13984 C C . HIS A 1 46 ? -35.309 -15.597 19.669 1.00 0.00 46 HIS A C 9
ATOM 13985 O O . HIS A 1 46 ? -35.552 -14.407 19.502 1.00 0.00 46 HIS A O 9
ATOM 13999 N N . SER A 1 47 ? -35.566 -16.236 20.797 1.00 0.00 47 SER A N 9
ATOM 14000 C CA . SER A 1 47 ? -36.201 -15.603 21.941 1.00 0.00 47 SER A CA 9
ATOM 14001 C C . SER A 1 47 ? -35.191 -15.406 23.087 1.00 0.00 47 SER A C 9
ATOM 14002 O O . SER A 1 47 ? -35.566 -15.413 24.253 1.00 0.00 47 SER A O 9
ATOM 14010 N N . LYS A 1 48 ? -33.925 -15.176 22.738 1.00 0.00 48 LYS A N 9
ATOM 14011 C CA . LYS A 1 48 ? -32.848 -15.048 23.735 1.00 0.00 48 LYS A CA 9
ATOM 14012 C C . LYS A 1 48 ? -33.084 -13.894 24.699 1.00 0.00 48 LYS A C 9
ATOM 14013 O O . LYS A 1 48 ? -32.680 -13.955 25.853 1.00 0.00 48 LYS A O 9
ATOM 14032 N N . ASP A 1 49 ? -33.737 -12.853 24.226 1.00 0.00 49 ASP A N 9
ATOM 14033 C CA . ASP A 1 49 ? -33.970 -11.660 25.031 1.00 0.00 49 ASP A CA 9
ATOM 14034 C C . ASP A 1 49 ? -34.875 -11.934 26.231 1.00 0.00 49 ASP A C 9
ATOM 14035 O O . ASP A 1 49 ? -35.034 -11.076 27.091 1.00 0.00 49 ASP A O 9
ATOM 14044 N N . ASP A 1 50 ? -35.479 -13.112 26.282 1.00 0.00 50 ASP A N 9
ATOM 14045 C CA . ASP A 1 50 ? -36.354 -13.474 27.399 1.00 0.00 50 ASP A CA 9
ATOM 14046 C C . ASP A 1 50 ? -35.643 -14.436 28.367 1.00 0.00 50 ASP A C 9
ATOM 14047 O O . ASP A 1 50 ? -36.203 -14.832 29.388 1.00 0.00 50 ASP A O 9
ATOM 14056 N N . PHE A 1 51 ? -34.395 -14.778 28.066 1.00 0.00 51 PHE A N 9
ATOM 14057 C CA . PHE A 1 51 ? -33.659 -15.750 28.883 1.00 0.00 51 PHE A CA 9
ATOM 14058 C C . PHE A 1 51 ? -32.281 -15.229 29.282 1.00 0.00 51 PHE A C 9
ATOM 14059 O O . PHE A 1 51 ? -31.692 -14.407 28.586 1.00 0.00 51 PHE A O 9
ATOM 14076 N N . ILE A 1 52 ? -31.788 -15.709 30.418 1.00 0.00 52 ILE A N 9
ATOM 14077 C CA . ILE A 1 52 ? -30.439 -15.398 30.902 1.00 0.00 52 ILE A CA 9
ATOM 14078 C C . ILE A 1 52 ? -29.829 -16.649 31.529 1.00 0.00 52 ILE A C 9
ATOM 14079 O O . ILE A 1 52 ? -30.474 -17.707 31.578 1.00 0.00 52 ILE A O 9
ATOM 14095 N N . LEU A 1 53 ? -28.613 -16.538 32.015 1.00 0.00 53 LEU A N 9
ATOM 14096 C CA . LEU A 1 53 ? -27.946 -17.659 32.649 1.00 0.00 53 LEU A CA 9
ATOM 14097 C C . LEU A 1 53 ? -27.964 -17.499 34.153 1.00 0.00 53 LEU A C 9
ATOM 14098 O O . LEU A 1 53 ? -28.003 -16.388 34.658 1.00 0.00 53 LEU A O 9
ATOM 14114 N N . VAL A 1 54 ? -27.982 -18.609 34.865 1.00 0.00 54 VAL A N 9
ATOM 14115 C CA . VAL A 1 54 ? -27.915 -18.583 36.317 1.00 0.00 54 VAL A CA 9
ATOM 14116 C C . VAL A 1 54 ? -26.970 -19.666 36.827 1.00 0.00 54 VAL A C 9
ATOM 14117 O O . VAL A 1 54 ? -26.754 -20.685 36.161 1.00 0.00 54 VAL A O 9
ATOM 14130 N N . GLU A 1 55 ? -26.412 -19.447 37.997 1.00 0.00 55 GLU A N 9
ATOM 14131 C CA . GLU A 1 55 ? -25.546 -20.432 38.630 1.00 0.00 55 GLU A CA 9
ATOM 14132 C C . GLU A 1 55 ? -26.213 -21.055 39.822 1.00 0.00 55 GLU A C 9
ATOM 14133 O O . GLU A 1 55 ? -26.711 -20.352 40.705 1.00 0.00 55 GLU A O 9
ATOM 14145 N N . VAL A 1 56 ? -26.253 -22.366 39.831 1.00 0.00 56 VAL A N 9
ATOM 14146 C CA . VAL A 1 56 ? -26.751 -23.125 40.959 1.00 0.00 56 VAL A CA 9
ATOM 14147 C C . VAL A 1 56 ? -25.719 -24.161 41.327 1.00 0.00 56 VAL A C 9
ATOM 14148 O O . VAL A 1 56 ? -25.138 -24.801 40.448 1.00 0.00 56 VAL A O 9
ATOM 14161 N N . SER A 1 57 ? -25.449 -24.298 42.585 1.00 0.00 57 SER A N 9
ATOM 14162 C CA . SER A 1 57 ? -24.499 -25.276 43.021 1.00 0.00 57 SER A CA 9
ATOM 14163 C C . SER A 1 57 ? -25.231 -26.553 43.377 1.00 0.00 57 SER A C 9
ATOM 14164 O O . SER A 1 57 ? -26.441 -26.647 43.223 1.00 0.00 57 SER A O 9
ATOM 14172 N N . ASN A 1 58 ? -24.507 -27.538 43.833 1.00 0.00 58 ASN A N 9
ATOM 14173 C CA . ASN A 1 58 ? -25.129 -28.755 44.289 1.00 0.00 58 ASN A CA 9
ATOM 14174 C C . ASN A 1 58 ? -25.515 -28.592 45.757 1.00 0.00 58 ASN A C 9
ATOM 14175 O O . ASN A 1 58 ? -25.963 -29.530 46.418 1.00 0.00 58 ASN A O 9
ATOM 14186 N N . ASP A 1 59 ? -25.332 -27.365 46.253 1.00 0.00 59 ASP A N 9
ATOM 14187 C CA . ASP A 1 59 ? -25.680 -27.009 47.617 1.00 0.00 59 ASP A CA 9
ATOM 14188 C C . ASP A 1 59 ? -27.077 -26.369 47.634 1.00 0.00 59 ASP A C 9
ATOM 14189 O O . ASP A 1 59 ? -27.981 -26.825 48.342 1.00 0.00 59 ASP A O 9
ATOM 14198 N N . ASP A 1 60 ? -27.259 -25.327 46.829 1.00 0.00 60 ASP A N 9
ATOM 14199 C CA . ASP A 1 60 ? -28.574 -24.696 46.703 1.00 0.00 60 ASP A CA 9
ATOM 14200 C C . ASP A 1 60 ? -29.465 -25.487 45.810 1.00 0.00 60 ASP A C 9
ATOM 14201 O O . ASP A 1 60 ? -29.001 -26.322 45.034 1.00 0.00 60 ASP A O 9
ATOM 14210 N N . ASP A 1 61 ? -30.765 -25.215 45.930 1.00 0.00 61 ASP A N 9
ATOM 14211 C CA . ASP A 1 61 ? -31.789 -25.880 45.139 1.00 0.00 61 ASP A CA 9
ATOM 14212 C C . ASP A 1 61 ? -31.569 -27.379 45.148 1.00 0.00 61 ASP A C 9
ATOM 14213 O O . ASP A 1 61 ? -31.605 -28.053 44.123 1.00 0.00 61 ASP A O 9
ATOM 14222 N N . ARG A 1 62 ? -31.359 -27.875 46.333 1.00 0.00 62 ARG A N 9
ATOM 14223 C CA . ARG A 1 62 ? -31.003 -29.231 46.580 1.00 0.00 62 ARG A CA 9
ATOM 14224 C C . ARG A 1 62 ? -31.539 -29.634 47.930 1.00 0.00 62 ARG A C 9
ATOM 14225 O O . ARG A 1 62 ? -32.406 -30.489 48.038 1.00 0.00 62 ARG A O 9
ATOM 14246 N N . LYS A 1 63 ? -31.025 -28.985 48.960 1.00 0.00 63 LYS A N 9
ATOM 14247 C CA . LYS A 1 63 ? -31.451 -29.249 50.300 1.00 0.00 63 LYS A CA 9
ATOM 14248 C C . LYS A 1 63 ? -31.809 -27.949 51.016 1.00 0.00 63 LYS A C 9
ATOM 14249 O O . LYS A 1 63 ? -32.513 -27.956 52.019 1.00 0.00 63 LYS A O 9
ATOM 14268 N N . SER A 1 64 ? -31.306 -26.834 50.496 1.00 0.00 64 SER A N 9
ATOM 14269 C CA . SER A 1 64 ? -31.656 -25.537 51.037 1.00 0.00 64 SER A CA 9
ATOM 14270 C C . SER A 1 64 ? -33.055 -25.156 50.546 1.00 0.00 64 SER A C 9
ATOM 14271 O O . SER A 1 64 ? -34.039 -25.337 51.259 1.00 0.00 64 SER A O 9
ATOM 14279 N N . MET A 1 65 ? -33.140 -24.631 49.326 1.00 0.00 65 MET A N 9
ATOM 14280 C CA . MET A 1 65 ? -34.437 -24.354 48.711 1.00 0.00 65 MET A CA 9
ATOM 14281 C C . MET A 1 65 ? -35.145 -25.663 48.424 1.00 0.00 65 MET A C 9
ATOM 14282 O O . MET A 1 65 ? -36.346 -25.788 48.628 1.00 0.00 65 MET A O 9
ATOM 14296 N N . SER A 1 66 ? -34.358 -26.651 47.959 1.00 0.00 66 SER A N 9
ATOM 14297 C CA . SER A 1 66 ? -34.870 -27.977 47.612 1.00 0.00 66 SER A CA 9
ATOM 14298 C C . SER A 1 66 ? -35.937 -27.892 46.541 1.00 0.00 66 SER A C 9
ATOM 14299 O O . SER A 1 66 ? -36.849 -28.724 46.488 1.00 0.00 66 SER A O 9
ATOM 14307 N N . ASP A 1 67 ? -35.826 -26.903 45.673 1.00 0.00 67 ASP A N 9
ATOM 14308 C CA . ASP A 1 67 ? -36.832 -26.728 44.673 1.00 0.00 67 ASP A CA 9
ATOM 14309 C C . ASP A 1 67 ? -36.480 -27.375 43.354 1.00 0.00 67 ASP A C 9
ATOM 14310 O O . ASP A 1 67 ? -37.096 -28.376 42.976 1.00 0.00 67 ASP A O 9
ATOM 14319 N N . LEU A 1 68 ? -35.486 -26.821 42.664 1.00 0.00 68 LEU A N 9
ATOM 14320 C CA . LEU A 1 68 ? -35.064 -27.300 41.323 1.00 0.00 68 LEU A CA 9
ATOM 14321 C C . LEU A 1 68 ? -36.162 -27.112 40.238 1.00 0.00 68 LEU A C 9
ATOM 14322 O O . LEU A 1 68 ? -35.860 -26.699 39.120 1.00 0.00 68 LEU A O 9
ATOM 14338 N N . ARG A 1 69 ? -37.425 -27.425 40.570 1.00 0.00 69 ARG A N 9
ATOM 14339 C CA . ARG A 1 69 ? -38.543 -27.261 39.623 1.00 0.00 69 ARG A CA 9
ATOM 14340 C C . ARG A 1 69 ? -38.688 -25.797 39.246 1.00 0.00 69 ARG A C 9
ATOM 14341 O O . ARG A 1 69 ? -38.867 -25.460 38.077 1.00 0.00 69 ARG A O 9
ATOM 14362 N N . GLU A 1 70 ? -38.607 -24.932 40.236 1.00 0.00 70 GLU A N 9
ATOM 14363 C CA . GLU A 1 70 ? -38.547 -23.520 39.992 1.00 0.00 70 GLU A CA 9
ATOM 14364 C C . GLU A 1 70 ? -37.180 -23.058 40.430 1.00 0.00 70 GLU A C 9
ATOM 14365 O O . GLU A 1 70 ? -37.024 -22.331 41.418 1.00 0.00 70 GLU A O 9
ATOM 14377 N N . ILE A 1 71 ? -36.196 -23.553 39.716 1.00 0.00 71 ILE A N 9
ATOM 14378 C CA . ILE A 1 71 ? -34.798 -23.302 39.991 1.00 0.00 71 ILE A CA 9
ATOM 14379 C C . ILE A 1 71 ? -34.448 -21.836 39.841 1.00 0.00 71 ILE A C 9
ATOM 14380 O O . ILE A 1 71 ? -34.967 -21.159 38.965 1.00 0.00 71 ILE A O 9
ATOM 14396 N N . ASP A 1 72 ? -33.611 -21.339 40.731 1.00 0.00 72 ASP A N 9
ATOM 14397 C CA . ASP A 1 72 ? -33.094 -19.983 40.628 1.00 0.00 72 ASP A CA 9
ATOM 14398 C C . ASP A 1 72 ? -31.702 -19.922 41.231 1.00 0.00 72 ASP A C 9
ATOM 14399 O O . ASP A 1 72 ? -31.393 -20.645 42.178 1.00 0.00 72 ASP A O 9
ATOM 14408 N N . GLY A 1 73 ? -30.864 -19.077 40.676 1.00 0.00 73 GLY A N 9
ATOM 14409 C CA . GLY A 1 73 ? -29.510 -18.967 41.155 1.00 0.00 73 GLY A CA 9
ATOM 14410 C C . GLY A 1 73 ? -29.006 -17.557 41.082 1.00 0.00 73 GLY A C 9
ATOM 14411 O O . GLY A 1 73 ? -29.739 -16.615 41.371 1.00 0.00 73 GLY A O 9
ATOM 14415 N N . ARG A 1 74 ? -27.758 -17.404 40.688 1.00 0.00 74 ARG A N 9
ATOM 14416 C CA . ARG A 1 74 ? -27.165 -16.094 40.563 1.00 0.00 74 ARG A CA 9
ATOM 14417 C C . ARG A 1 74 ? -27.482 -15.551 39.180 1.00 0.00 74 ARG A C 9
ATOM 14418 O O . ARG A 1 74 ? -27.132 -16.177 38.185 1.00 0.00 74 ARG A O 9
ATOM 14439 N N . PRO A 1 75 ? -28.188 -14.408 39.102 1.00 0.00 75 PRO A N 9
ATOM 14440 C CA . PRO A 1 75 ? -28.595 -13.820 37.820 1.00 0.00 75 PRO A CA 9
ATOM 14441 C C . PRO A 1 75 ? -27.402 -13.387 36.976 1.00 0.00 75 PRO A C 9
ATOM 14442 O O . PRO A 1 75 ? -26.624 -12.516 37.373 1.00 0.00 75 PRO A O 9
ATOM 14453 N N . ILE A 1 76 ? -27.262 -14.009 35.827 1.00 0.00 76 ILE A N 9
ATOM 14454 C CA . ILE A 1 76 ? -26.164 -13.741 34.925 1.00 0.00 76 ILE A CA 9
ATOM 14455 C C . ILE A 1 76 ? -26.677 -13.269 33.562 1.00 0.00 76 ILE A C 9
ATOM 14456 O O . ILE A 1 76 ? -27.151 -14.072 32.746 1.00 0.00 76 ILE A O 9
ATOM 14472 N N . PRO A 1 77 ? -26.628 -11.957 33.313 1.00 0.00 77 PRO A N 9
ATOM 14473 C CA . PRO A 1 77 ? -27.036 -11.377 32.031 1.00 0.00 77 PRO A CA 9
ATOM 14474 C C . PRO A 1 77 ? -26.056 -11.747 30.924 1.00 0.00 77 PRO A C 9
ATOM 14475 O O . PRO A 1 77 ? -24.929 -12.139 31.202 1.00 0.00 77 PRO A O 9
ATOM 14486 N N . PRO A 1 78 ? -26.462 -11.588 29.648 1.00 0.00 78 PRO A N 9
ATOM 14487 C CA . PRO A 1 78 ? -25.616 -11.932 28.490 1.00 0.00 78 PRO A CA 9
ATOM 14488 C C . PRO A 1 78 ? -24.273 -11.195 28.506 1.00 0.00 78 PRO A C 9
ATOM 14489 O O . PRO A 1 78 ? -23.275 -11.681 27.978 1.00 0.00 78 PRO A O 9
ATOM 14500 N N . THR A 1 79 ? -24.261 -10.036 29.119 1.00 0.00 79 THR A N 9
ATOM 14501 C CA . THR A 1 79 ? -23.061 -9.207 29.171 1.00 0.00 79 THR A CA 9
ATOM 14502 C C . THR A 1 79 ? -22.056 -9.693 30.241 1.00 0.00 79 THR A C 9
ATOM 14503 O O . THR A 1 79 ? -20.916 -9.224 30.284 1.00 0.00 79 THR A O 9
ATOM 14514 N N . GLU A 1 80 ? -22.473 -10.630 31.086 1.00 0.00 80 GLU A N 9
ATOM 14515 C CA . GLU A 1 80 ? -21.614 -11.122 32.173 1.00 0.00 80 GLU A CA 9
ATOM 14516 C C . GLU A 1 80 ? -20.797 -12.354 31.748 1.00 0.00 80 GLU A C 9
ATOM 14517 O O . GLU A 1 80 ? -21.219 -13.122 30.892 1.00 0.00 80 GLU A O 9
ATOM 14529 N N . CYS A 1 81 ? -19.625 -12.523 32.362 1.00 0.00 81 CYS A N 9
ATOM 14530 C CA . CYS A 1 81 ? -18.762 -13.681 32.108 1.00 0.00 81 CYS A CA 9
ATOM 14531 C C . CYS A 1 81 ? -18.521 -14.445 33.432 1.00 0.00 81 CYS A C 9
ATOM 14532 O O . CYS A 1 81 ? -17.554 -14.185 34.146 1.00 0.00 81 CYS A O 9
ATOM 14540 N N . PRO A 1 82 ? -19.415 -15.396 33.764 1.00 0.00 82 PRO A N 9
ATOM 14541 C CA . PRO A 1 82 ? -19.386 -16.129 35.053 1.00 0.00 82 PRO A CA 9
ATOM 14542 C C . PRO A 1 82 ? -18.263 -17.179 35.167 1.00 0.00 82 PRO A C 9
ATOM 14543 O O . PRO A 1 82 ? -17.938 -17.630 36.269 1.00 0.00 82 PRO A O 9
ATOM 14554 N N . LEU A 1 83 ? -17.650 -17.531 34.047 1.00 0.00 83 LEU A N 9
ATOM 14555 C CA . LEU A 1 83 ? -16.674 -18.627 34.022 1.00 0.00 83 LEU A CA 9
ATOM 14556 C C . LEU A 1 83 ? -15.470 -18.370 34.920 1.00 0.00 83 LEU A C 9
ATOM 14557 O O . LEU A 1 83 ? -14.965 -19.299 35.559 1.00 0.00 83 LEU A O 9
ATOM 14573 N N . PHE A 1 84 ? -15.012 -17.125 34.972 1.00 0.00 84 PHE A N 9
ATOM 14574 C CA . PHE A 1 84 ? -13.875 -16.776 35.810 1.00 0.00 84 PHE A CA 9
ATOM 14575 C C . PHE A 1 84 ? -14.156 -17.097 37.269 1.00 0.00 84 PHE A C 9
ATOM 14576 O O . PHE A 1 84 ? -13.299 -17.617 37.975 1.00 0.00 84 PHE A O 9
ATOM 14593 N N . GLU A 1 85 ? -15.356 -16.786 37.723 1.00 0.00 85 GLU A N 9
ATOM 14594 C CA . GLU A 1 85 ? -15.728 -17.064 39.093 1.00 0.00 85 GLU A CA 9
ATOM 14595 C C . GLU A 1 85 ? -15.919 -18.562 39.319 1.00 0.00 85 GLU A C 9
ATOM 14596 O O . GLU A 1 85 ? -15.497 -19.100 40.342 1.00 0.00 85 GLU A O 9
ATOM 14608 N N . MET A 1 86 ? -16.536 -19.230 38.345 1.00 0.00 86 MET A N 9
ATOM 14609 C CA . MET A 1 86 ? -16.815 -20.666 38.441 1.00 0.00 86 MET A CA 9
ATOM 14610 C C . MET A 1 86 ? -15.533 -21.472 38.576 1.00 0.00 86 MET A C 9
ATOM 14611 O O . MET A 1 86 ? -15.422 -22.338 39.438 1.00 0.00 86 MET A O 9
ATOM 14625 N N . THR A 1 87 ? -14.566 -21.161 37.740 1.00 0.00 87 THR A N 9
ATOM 14626 C CA . THR A 1 87 ? -13.299 -21.862 37.753 1.00 0.00 87 THR A CA 9
ATOM 14627 C C . THR A 1 87 ? -12.464 -21.511 38.977 1.00 0.00 87 THR A C 9
ATOM 14628 O O . THR A 1 87 ? -11.752 -22.357 39.513 1.00 0.00 87 THR A O 9
ATOM 14639 N N . ALA A 1 88 ? -12.564 -20.265 39.418 1.00 0.00 88 ALA A N 9
ATOM 14640 C CA . ALA A 1 88 ? -11.798 -19.793 40.561 1.00 0.00 88 ALA A CA 9
ATOM 14641 C C . ALA A 1 88 ? -12.207 -20.474 41.864 1.00 0.00 88 ALA A C 9
ATOM 14642 O O . ALA A 1 88 ? -11.351 -20.797 42.690 1.00 0.00 88 ALA A O 9
ATOM 14649 N N . ARG A 1 89 ? -13.508 -20.676 42.062 1.00 0.00 89 ARG A N 9
ATOM 14650 C CA . ARG A 1 89 ? -13.980 -21.282 43.302 1.00 0.00 89 ARG A CA 9
ATOM 14651 C C . ARG A 1 89 ? -13.677 -22.776 43.337 1.00 0.00 89 ARG A C 9
ATOM 14652 O O . ARG A 1 89 ? -13.019 -23.245 44.259 1.00 0.00 89 ARG A O 9
ATOM 14673 N N . SER A 1 90 ? -14.142 -23.490 42.287 1.00 0.00 90 SER A N 9
ATOM 14674 C CA . SER A 1 90 ? -13.973 -24.963 42.112 1.00 0.00 90 SER A CA 9
ATOM 14675 C C . SER A 1 90 ? -13.710 -25.737 43.428 1.00 0.00 90 SER A C 9
ATOM 14676 O O . SER A 1 90 ? -12.727 -26.477 43.535 1.00 0.00 90 SER A O 9
ATOM 14684 N N . GLY A 1 91 ? -14.591 -25.578 44.412 1.00 0.00 91 GLY A N 9
ATOM 14685 C CA . GLY A 1 91 ? -14.393 -26.265 45.676 1.00 0.00 91 GLY A CA 9
ATOM 14686 C C . GLY A 1 91 ? -15.665 -26.423 46.482 1.00 0.00 91 GLY A C 9
ATOM 14687 O O . GLY A 1 91 ? -15.712 -26.046 47.658 1.00 0.00 91 GLY A O 9
ATOM 14691 N N . ASN A 1 92 ? -16.694 -26.981 45.865 1.00 0.00 92 ASN A N 9
ATOM 14692 C CA . ASN A 1 92 ? -17.964 -27.212 46.550 1.00 0.00 92 ASN A CA 9
ATOM 14693 C C . ASN A 1 92 ? -18.818 -28.218 45.787 1.00 0.00 92 ASN A C 9
ATOM 14694 O O . ASN A 1 92 ? -18.864 -29.400 46.137 1.00 0.00 92 ASN A O 9
ATOM 14705 N N . GLY A 1 93 ? -19.495 -27.755 44.753 1.00 0.00 93 GLY A N 9
ATOM 14706 C CA . GLY A 1 93 ? -20.301 -28.644 43.949 1.00 0.00 93 GLY A CA 9
ATOM 14707 C C . GLY A 1 93 ? -19.453 -29.494 43.026 1.00 0.00 93 GLY A C 9
ATOM 14708 O O . GLY A 1 93 ? -18.551 -28.996 42.363 1.00 0.00 93 GLY A O 9
ATOM 14712 N N . GLU A 1 94 ? -19.750 -30.769 42.993 1.00 0.00 94 GLU A N 9
ATOM 14713 C CA . GLU A 1 94 ? -19.027 -31.730 42.168 1.00 0.00 94 GLU A CA 9
ATOM 14714 C C . GLU A 1 94 ? -19.689 -31.875 40.806 1.00 0.00 94 GLU A C 9
ATOM 14715 O O . GLU A 1 94 ? -19.197 -32.592 39.934 1.00 0.00 94 GLU A O 9
ATOM 14727 N N . ASN A 1 95 ? -20.813 -31.193 40.643 1.00 0.00 95 ASN A N 9
ATOM 14728 C CA . ASN A 1 95 ? -21.570 -31.216 39.396 1.00 0.00 95 ASN A CA 9
ATOM 14729 C C . ASN A 1 95 ? -20.742 -30.596 38.263 1.00 0.00 95 ASN A C 9
ATOM 14730 O O . ASN A 1 95 ? -20.745 -31.079 37.132 1.00 0.00 95 ASN A O 9
ATOM 14741 N N . GLY A 1 96 ? -20.034 -29.532 38.588 1.00 0.00 96 GLY A N 9
ATOM 14742 C CA . GLY A 1 96 ? -19.224 -28.843 37.610 1.00 0.00 96 GLY A CA 9
ATOM 14743 C C . GLY A 1 96 ? -18.140 -28.025 38.267 1.00 0.00 96 GLY A C 9
ATOM 14744 O O . GLY A 1 96 ? -17.530 -28.467 39.240 1.00 0.00 96 GLY A O 9
ATOM 14748 N N . PHE A 1 97 ? -17.906 -26.826 37.757 1.00 0.00 97 PHE A N 9
ATOM 14749 C CA . PHE A 1 97 ? -16.899 -25.952 38.334 1.00 0.00 97 PHE A CA 9
ATOM 14750 C C . PHE A 1 97 ? -17.476 -25.259 39.551 1.00 0.00 97 PHE A C 9
ATOM 14751 O O . PHE A 1 97 ? -17.926 -24.112 39.459 1.00 0.00 97 PHE A O 9
ATOM 14768 N N . ASP A 1 98 ? -17.494 -25.975 40.678 1.00 0.00 98 ASP A N 9
ATOM 14769 C CA . ASP A 1 98 ? -18.074 -25.475 41.947 1.00 0.00 98 ASP A CA 9
ATOM 14770 C C . ASP A 1 98 ? -19.608 -25.364 41.857 1.00 0.00 98 ASP A C 9
ATOM 1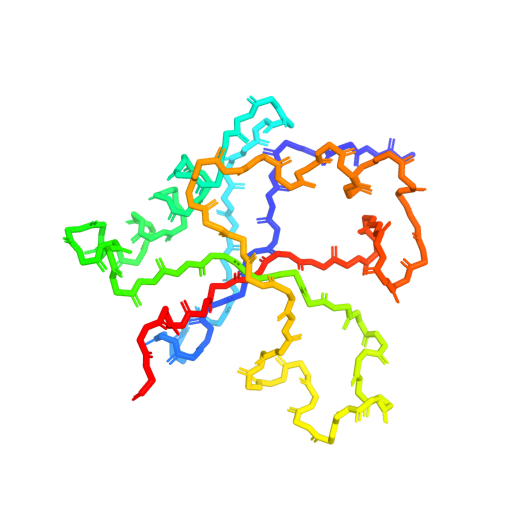4771 O O . ASP A 1 98 ? -20.342 -25.880 42.705 1.00 0.00 98 ASP A O 9
ATOM 14780 N N . SER A 1 99 ? -20.065 -24.699 40.831 1.00 0.00 99 SER A N 9
ATOM 14781 C CA . SER A 1 99 ? -21.464 -24.523 40.561 1.00 0.00 99 SER A CA 9
ATOM 14782 C C . SER A 1 99 ? -21.719 -24.886 39.111 1.00 0.00 99 SER A C 9
ATOM 14783 O O . SER A 1 99 ? -20.775 -24.978 38.320 1.00 0.00 99 SER A O 9
ATOM 14791 N N . PHE A 1 100 ? -22.961 -25.114 38.753 1.00 0.00 100 PHE A N 9
ATOM 14792 C CA . PHE A 1 100 ? -23.263 -25.418 37.380 1.00 0.00 100 PHE A CA 9
ATOM 14793 C C . PHE A 1 100 ? -24.015 -24.269 36.750 1.00 0.00 100 PHE A C 9
ATOM 14794 O O . PHE A 1 100 ? -24.567 -23.411 37.452 1.00 0.00 100 PHE A O 9
ATOM 14811 N N . LEU A 1 101 ? -24.044 -24.253 35.442 1.00 0.00 101 LEU A N 9
ATOM 14812 C CA . LEU A 1 101 ? -24.655 -23.181 34.712 1.00 0.00 101 LEU A CA 9
ATOM 14813 C C . LEU A 1 101 ? -25.999 -23.637 34.148 1.00 0.00 101 LEU A C 9
ATOM 14814 O O . LEU A 1 101 ? -26.091 -24.679 33.500 1.00 0.00 101 LEU A O 9
ATOM 14830 N N . ALA A 1 102 ? -27.032 -22.869 34.410 1.00 0.00 102 ALA A N 9
ATOM 14831 C CA . ALA A 1 102 ? -28.366 -23.224 33.967 1.00 0.00 102 ALA A CA 9
ATOM 14832 C C . ALA A 1 102 ? -29.022 -22.086 33.202 1.00 0.00 102 ALA A C 9
ATOM 14833 O O . ALA A 1 102 ? -28.602 -20.927 33.296 1.00 0.00 102 ALA A O 9
ATOM 14840 N N . ILE A 1 103 ? -30.054 -22.428 32.449 1.00 0.00 103 ILE A N 9
ATOM 14841 C CA . ILE A 1 103 ? -30.790 -21.455 31.659 1.00 0.00 103 ILE A CA 9
ATOM 14842 C C . ILE A 1 103 ? -32.115 -21.136 32.318 1.00 0.00 103 ILE A C 9
ATOM 14843 O O . ILE A 1 103 ? -32.894 -22.038 32.633 1.00 0.00 103 ILE A O 9
ATOM 14859 N N . LYS A 1 104 ? -32.359 -19.863 32.529 1.00 0.00 104 LYS A N 9
ATOM 14860 C CA . LYS A 1 104 ? -33.592 -19.403 33.094 1.00 0.00 104 LYS A CA 9
ATOM 14861 C C . LYS A 1 104 ? -34.135 -18.236 32.345 1.00 0.00 104 LYS A C 9
ATOM 14862 O O . LYS A 1 104 ? -33.430 -17.598 31.571 1.00 0.00 104 LYS A O 9
ATOM 14881 N N . ARG A 1 105 ? -35.384 -17.948 32.575 1.00 0.00 105 ARG A N 9
ATOM 14882 C CA . ARG A 1 105 ? -35.998 -16.801 31.966 1.00 0.00 105 ARG A CA 9
ATOM 14883 C C . ARG A 1 105 ? -35.654 -15.573 32.774 1.00 0.00 105 ARG A C 9
ATOM 14884 O O . ARG A 1 105 ? -35.612 -15.627 34.006 1.00 0.00 105 ARG A O 9
ATOM 14905 N N . LYS A 1 106 ? -35.391 -14.483 32.091 1.00 0.00 106 LYS A N 9
ATOM 14906 C CA . LYS A 1 106 ? -35.029 -13.243 32.748 1.00 0.00 106 LYS A CA 9
ATOM 14907 C C . LYS A 1 106 ? -36.125 -12.766 33.725 1.00 0.00 106 LYS A C 9
ATOM 14908 O O . LYS A 1 106 ? -37.328 -12.934 33.471 1.00 0.00 106 LYS A O 9
ATOM 14927 N N . PRO A 1 107 ? -35.708 -12.189 34.860 1.00 0.00 107 PRO A N 9
ATOM 14928 C CA . PRO A 1 107 ? -36.622 -11.638 35.858 1.00 0.00 107 PRO A CA 9
ATOM 14929 C C . PRO A 1 107 ? -37.071 -10.217 35.486 1.00 0.00 107 PRO A C 9
ATOM 14930 O O . PRO A 1 107 ? -36.924 -9.789 34.338 1.00 0.00 107 PRO A O 9
ATOM 14941 N N . HIS A 1 108 ? -37.622 -9.501 36.450 1.00 0.00 108 HIS A N 9
ATOM 14942 C CA . HIS A 1 108 ? -38.078 -8.132 36.228 1.00 0.00 108 HIS A CA 9
ATOM 14943 C C . HIS A 1 108 ? -36.917 -7.158 36.353 1.00 0.00 108 HIS A C 9
ATOM 14944 O O . HIS A 1 108 ? -36.480 -6.903 37.482 1.00 0.00 108 HIS A O 9
ATOM 14959 N N . SER A 1 1 ? -7.868 -26.923 37.742 1.00 0.00 1 SER A N 10
ATOM 14960 C CA . SER A 1 1 ? -7.723 -25.475 37.532 1.00 0.00 1 SER A CA 10
ATOM 14961 C C . SER A 1 1 ? -7.930 -25.111 36.061 1.00 0.00 1 SER A C 10
ATOM 14962 O O . SER A 1 1 ? -8.173 -23.952 35.732 1.00 0.00 1 SER A O 10
ATOM 14972 N N . MET A 1 2 ? -7.827 -26.097 35.180 1.00 0.00 2 MET A N 10
ATOM 14973 C CA . MET A 1 2 ? -8.005 -25.866 33.755 1.00 0.00 2 MET A CA 10
ATOM 14974 C C . MET A 1 2 ? -9.473 -25.954 33.380 1.00 0.00 2 MET A C 10
ATOM 14975 O O . MET A 1 2 ? -10.271 -26.566 34.095 1.00 0.00 2 MET A O 10
ATOM 14989 N N . PHE A 1 3 ? -9.825 -25.346 32.271 1.00 0.00 3 PHE A N 10
ATOM 14990 C CA . PHE A 1 3 ? -11.191 -25.358 31.803 1.00 0.00 3 PHE A CA 10
ATOM 14991 C C . PHE A 1 3 ? -11.381 -26.527 30.837 1.00 0.00 3 PHE A C 10
ATOM 14992 O O . PHE A 1 3 ? -10.648 -26.650 29.855 1.00 0.00 3 PHE A O 10
ATOM 15009 N N . GLY A 1 4 ? -12.350 -27.389 31.135 1.00 0.00 4 GLY A N 10
ATOM 15010 C CA . GLY A 1 4 ? -12.594 -28.569 30.313 1.00 0.00 4 GLY A CA 10
ATOM 15011 C C . GLY A 1 4 ? -12.992 -28.235 28.883 1.00 0.00 4 GLY A C 10
ATOM 15012 O O . GLY A 1 4 ? -12.560 -28.898 27.941 1.00 0.00 4 GLY A O 10
ATOM 15016 N N . GLY A 1 5 ? -13.815 -27.216 28.724 1.00 0.00 5 GLY A N 10
ATOM 15017 C CA . GLY A 1 5 ? -14.240 -26.808 27.397 1.00 0.00 5 GLY A CA 10
ATOM 15018 C C . GLY A 1 5 ? -15.720 -27.030 27.170 1.00 0.00 5 GLY A C 10
ATOM 15019 O O . GLY A 1 5 ? -16.408 -26.172 26.616 1.00 0.00 5 GLY A O 10
ATOM 15023 N N . SER A 1 6 ? -16.210 -28.172 27.594 1.00 0.00 6 SER A N 10
ATOM 15024 C CA . SER A 1 6 ? -17.617 -28.476 27.452 1.00 0.00 6 SER A CA 10
ATOM 15025 C C . SER A 1 6 ? -18.327 -28.332 28.790 1.00 0.00 6 SER A C 10
ATOM 15026 O O . SER A 1 6 ? -17.808 -28.748 29.828 1.00 0.00 6 SER A O 10
ATOM 15034 N N . LEU A 1 7 ? -19.499 -27.744 28.763 1.00 0.00 7 LEU A N 10
ATOM 15035 C CA . LEU A 1 7 ? -20.255 -27.502 29.973 1.00 0.00 7 LEU A CA 10
ATOM 15036 C C . LEU A 1 7 ? -21.512 -28.328 30.033 1.00 0.00 7 LEU A C 10
ATOM 15037 O O . LEU A 1 7 ? -22.202 -28.510 29.025 1.00 0.00 7 LEU A O 10
ATOM 15053 N N . LYS A 1 8 ? -21.791 -28.846 31.213 1.00 0.00 8 LYS A N 10
ATOM 15054 C CA . LYS A 1 8 ? -23.021 -29.547 31.473 1.00 0.00 8 LYS A CA 10
ATOM 15055 C C . LYS A 1 8 ? -24.065 -28.501 31.835 1.00 0.00 8 LYS A C 10
ATOM 15056 O O . LYS A 1 8 ? -24.097 -27.990 32.956 1.00 0.00 8 LYS A O 10
ATOM 15075 N N . VAL A 1 9 ? -24.894 -28.184 30.883 1.00 0.00 9 VAL A N 10
ATOM 15076 C CA . VAL A 1 9 ? -25.821 -27.084 30.997 1.00 0.00 9 VAL A CA 10
ATOM 15077 C C . VAL A 1 9 ? -27.231 -27.578 31.268 1.00 0.00 9 VAL A C 10
ATOM 15078 O O . VAL A 1 9 ? -27.721 -28.492 30.606 1.00 0.00 9 VAL A O 10
ATOM 15091 N N . TYR A 1 10 ? -27.868 -26.975 32.260 1.00 0.00 10 TYR A N 10
ATOM 15092 C CA . TYR A 1 10 ? -29.194 -27.373 32.676 1.00 0.00 10 TYR A CA 10
ATOM 15093 C C . TYR A 1 10 ? -30.255 -26.437 32.108 1.00 0.00 10 TYR A C 10
ATOM 15094 O O . TYR A 1 10 ? -30.297 -25.246 32.429 1.00 0.00 10 TYR A O 10
ATOM 15112 N N . GLY A 1 11 ? -31.098 -26.997 31.252 1.00 0.00 11 GLY A N 10
ATOM 15113 C CA . GLY A 1 11 ? -32.170 -26.250 30.628 1.00 0.00 11 GLY A CA 10
ATOM 15114 C C . GLY A 1 11 ? -33.499 -26.554 31.270 1.00 0.00 11 GLY A C 10
ATOM 15115 O O . GLY A 1 11 ? -34.549 -26.491 30.619 1.00 0.00 11 GLY A O 10
ATOM 15119 N N . GLY A 1 12 ? -33.453 -26.900 32.556 1.00 0.00 12 GLY A N 10
ATOM 15120 C CA . GLY A 1 12 ? -34.654 -27.226 33.298 1.00 0.00 12 GLY A CA 10
ATOM 15121 C C . GLY A 1 12 ? -35.650 -26.088 33.305 1.00 0.00 12 GLY A C 10
ATOM 15122 O O . GLY A 1 12 ? -35.295 -24.946 32.988 1.00 0.00 12 GLY A O 10
ATOM 15126 N N . GLU A 1 13 ? -36.892 -26.399 33.680 1.00 0.00 13 GLU A N 10
ATOM 15127 C CA . GLU A 1 13 ? -38.000 -25.441 33.653 1.00 0.00 13 GLU A CA 10
ATOM 15128 C C . GLU A 1 13 ? -38.439 -25.164 32.219 1.00 0.00 13 GLU A C 10
ATOM 15129 O O . GLU A 1 13 ? -39.614 -25.310 31.885 1.00 0.00 13 GLU A O 10
ATOM 15141 N N . ILE A 1 14 ? -37.493 -24.764 31.378 1.00 0.00 14 ILE A N 10
ATOM 15142 C CA . ILE A 1 14 ? -37.775 -24.482 29.980 1.00 0.00 14 ILE A CA 10
ATOM 15143 C C . ILE A 1 14 ? -38.114 -25.765 29.204 1.00 0.00 14 ILE A C 10
ATOM 15144 O O . ILE A 1 14 ? -39.126 -25.825 28.496 1.00 0.00 14 ILE A O 10
ATOM 15160 N N . VAL A 1 15 ? -37.281 -26.793 29.368 1.00 0.00 15 VAL A N 10
ATOM 15161 C CA . VAL A 1 15 ? -37.470 -28.062 28.660 1.00 0.00 15 VAL A CA 10
ATOM 15162 C C . VAL A 1 15 ? -37.257 -29.268 29.573 1.00 0.00 15 VAL A C 10
ATOM 15163 O O . VAL A 1 15 ? -36.127 -29.674 29.837 1.00 0.00 15 VAL A O 10
ATOM 15176 N N . PRO A 1 16 ? -38.352 -29.845 30.080 1.00 0.00 16 PRO A N 10
ATOM 15177 C CA . PRO A 1 16 ? -38.302 -31.044 30.937 1.00 0.00 16 PRO A CA 10
ATOM 15178 C C . PRO A 1 16 ? -37.706 -32.258 30.209 1.00 0.00 16 PRO A C 10
ATOM 15179 O O . PRO A 1 16 ? -37.094 -33.126 30.827 1.00 0.00 16 PRO A O 10
ATOM 15190 N N . THR A 1 17 ? -37.897 -32.306 28.895 1.00 0.00 17 THR A N 10
ATOM 15191 C CA . THR A 1 17 ? -37.419 -33.419 28.084 1.00 0.00 17 THR A CA 10
ATOM 15192 C C . THR A 1 17 ? -35.885 -33.479 28.033 1.00 0.00 17 THR A C 10
ATOM 15193 O O . THR A 1 17 ? -35.303 -34.564 28.031 1.00 0.00 17 THR A O 10
ATOM 15204 N N . ARG A 1 18 ? -35.240 -32.323 27.990 1.00 0.00 18 ARG A N 10
ATOM 15205 C CA . ARG A 1 18 ? -33.788 -32.268 27.952 1.00 0.00 18 ARG A CA 10
ATOM 15206 C C . ARG A 1 18 ? -33.254 -31.367 29.056 1.00 0.00 18 ARG A C 10
ATOM 15207 O O . ARG A 1 18 ? -32.900 -30.222 28.808 1.00 0.00 18 ARG A O 10
ATOM 15228 N N . PRO A 1 19 ? -33.218 -31.872 30.304 1.00 0.00 19 PRO A N 10
ATOM 15229 C CA . PRO A 1 19 ? -32.739 -31.100 31.451 1.00 0.00 19 PRO A CA 10
ATOM 15230 C C . PRO A 1 19 ? -31.262 -30.733 31.337 1.00 0.00 19 PRO A C 10
ATOM 15231 O O . PRO A 1 19 ? -30.841 -29.695 31.827 1.00 0.00 19 PRO A O 10
ATOM 15242 N N . TYR A 1 20 ? -30.479 -31.584 30.686 1.00 0.00 20 TYR A N 10
ATOM 15243 C CA . TYR A 1 20 ? -29.052 -31.338 30.555 1.00 0.00 20 TYR A CA 10
ATOM 15244 C C . TYR A 1 20 ? -28.579 -31.461 29.120 1.00 0.00 20 TYR A C 10
ATOM 15245 O O . TYR A 1 20 ? -29.002 -32.356 28.384 1.00 0.00 20 TYR A O 10
ATOM 15263 N N . VAL A 1 21 ? -27.714 -30.554 28.731 1.00 0.00 21 VAL A N 10
ATOM 15264 C CA . VAL A 1 21 ? -27.094 -30.586 27.426 1.00 0.00 21 VAL A CA 10
ATOM 15265 C C . VAL A 1 21 ? -25.639 -30.182 27.550 1.00 0.00 21 VAL A C 10
ATOM 15266 O O . VAL A 1 21 ? -25.258 -29.478 28.486 1.00 0.00 21 VAL A O 10
ATOM 15279 N N . SER A 1 22 ? -24.842 -30.640 26.640 1.00 0.00 22 SER A N 10
ATOM 15280 C CA . SER A 1 22 ? -23.431 -30.336 26.646 1.00 0.00 22 SER A CA 10
ATOM 15281 C C . SER A 1 22 ? -23.117 -29.272 25.605 1.00 0.00 22 SER A C 10
ATOM 15282 O O . SER A 1 22 ? -23.396 -29.453 24.419 1.00 0.00 22 SER A O 10
ATOM 15290 N N . ILE A 1 23 ? -22.554 -28.163 26.041 1.00 0.00 23 ILE A N 10
ATOM 15291 C CA . ILE A 1 23 ? -22.226 -27.086 25.125 1.00 0.00 23 ILE A CA 10
ATOM 15292 C C . ILE A 1 23 ? -20.738 -26.801 25.175 1.00 0.00 23 ILE A C 10
ATOM 15293 O O . ILE A 1 23 ? -20.072 -27.129 26.160 1.00 0.00 23 ILE A O 10
ATOM 15309 N N . LEU A 1 24 ? -20.217 -26.211 24.124 1.00 0.00 24 LEU A N 10
ATOM 15310 C CA . LEU A 1 24 ? -18.823 -25.862 24.074 1.00 0.00 24 LEU A CA 10
ATOM 15311 C C . LEU A 1 24 ? -18.649 -24.364 24.236 1.00 0.00 24 LEU A C 10
ATOM 15312 O O . LEU A 1 24 ? -19.182 -23.575 23.455 1.00 0.00 24 LEU A O 10
ATOM 15328 N N . ALA A 1 25 ? -17.900 -23.983 25.247 1.00 0.00 25 ALA A N 10
ATOM 15329 C CA . ALA A 1 25 ? -17.669 -22.591 25.558 1.00 0.00 25 ALA A CA 10
ATOM 15330 C C . ALA A 1 25 ? -16.287 -22.420 26.152 1.00 0.00 25 ALA A C 10
ATOM 15331 O O . ALA A 1 25 ? -15.695 -23.379 26.641 1.00 0.00 25 ALA A O 10
ATOM 15338 N N . GLU A 1 26 ? -15.768 -21.218 26.085 1.00 0.00 26 GLU A N 10
ATOM 15339 C CA . GLU A 1 26 ? -14.472 -20.910 26.658 1.00 0.00 26 GLU A CA 10
ATOM 15340 C C . GLU A 1 26 ? -14.679 -20.013 27.870 1.00 0.00 26 GLU A C 10
ATOM 15341 O O . GLU A 1 26 ? -15.687 -19.317 27.952 1.00 0.00 26 GLU A O 10
ATOM 15353 N N . ILE A 1 27 ? -13.741 -20.022 28.806 1.00 0.00 27 ILE A N 10
ATOM 15354 C CA . ILE A 1 27 ? -13.891 -19.224 30.021 1.00 0.00 27 ILE A CA 10
ATOM 15355 C C . ILE A 1 27 ? -13.886 -17.718 29.741 1.00 0.00 27 ILE A C 10
ATOM 15356 O O . ILE A 1 27 ? -14.487 -16.940 30.481 1.00 0.00 27 ILE A O 10
ATOM 15372 N N . ASN A 1 28 ? -13.233 -17.315 28.668 1.00 0.00 28 ASN A N 10
ATOM 15373 C CA . ASN A 1 28 ? -13.154 -15.902 28.319 1.00 0.00 28 ASN A CA 10
ATOM 15374 C C . ASN A 1 28 ? -14.400 -15.460 27.539 1.00 0.00 28 ASN A C 10
ATOM 15375 O O . ASN A 1 28 ? -14.474 -14.337 27.033 1.00 0.00 28 ASN A O 10
ATOM 15386 N N . GLU A 1 29 ? -15.381 -16.341 27.449 1.00 0.00 29 GLU A N 10
ATOM 15387 C CA . GLU A 1 29 ? -16.614 -16.023 26.764 1.00 0.00 29 GLU A CA 10
ATOM 15388 C C . GLU A 1 29 ? -17.623 -15.483 27.754 1.00 0.00 29 GLU A C 10
ATOM 15389 O O . GLU A 1 29 ? -17.634 -15.875 28.923 1.00 0.00 29 GLU A O 10
ATOM 15401 N N . ASN A 1 30 ? -18.456 -14.589 27.294 1.00 0.00 30 ASN A N 10
ATOM 15402 C CA . ASN A 1 30 ? -19.469 -14.001 28.137 1.00 0.00 30 ASN A CA 10
ATOM 15403 C C . ASN A 1 30 ? -20.703 -14.887 28.188 1.00 0.00 30 ASN A C 10
ATOM 15404 O O . ASN A 1 30 ? -20.815 -15.865 27.429 1.00 0.00 30 ASN A O 10
ATOM 15415 N N . ALA A 1 31 ? -21.627 -14.552 29.075 1.00 0.00 31 ALA A N 10
ATOM 15416 C CA . ALA A 1 31 ? -22.852 -15.313 29.230 1.00 0.00 31 ALA A CA 10
ATOM 15417 C C . ALA A 1 31 ? -23.646 -15.342 27.931 1.00 0.00 31 ALA A C 10
ATOM 15418 O O . ALA A 1 31 ? -24.398 -16.257 27.697 1.00 0.00 31 ALA A O 10
ATOM 15425 N N . ASP A 1 32 ? -23.461 -14.329 27.093 1.00 0.00 32 ASP A N 10
ATOM 15426 C CA . ASP A 1 32 ? -24.139 -14.257 25.791 1.00 0.00 32 ASP A CA 10
ATOM 15427 C C . ASP A 1 32 ? -23.792 -15.456 24.916 1.00 0.00 32 ASP A C 10
ATOM 15428 O O . ASP A 1 32 ? -24.678 -16.113 24.368 1.00 0.00 32 ASP A O 10
ATOM 15437 N N . ARG A 1 33 ? -22.507 -15.741 24.799 1.00 0.00 33 ARG A N 10
ATOM 15438 C CA . ARG A 1 33 ? -22.038 -16.864 23.997 1.00 0.00 33 ARG A CA 10
ATOM 15439 C C . ARG A 1 33 ? -22.499 -18.189 24.586 1.00 0.00 33 ARG A C 10
ATOM 15440 O O . ARG A 1 33 ? -22.970 -19.070 23.868 1.00 0.00 33 ARG A O 10
ATOM 15461 N N . ILE A 1 34 ? -22.363 -18.316 25.895 1.00 0.00 34 ILE A N 10
ATOM 15462 C CA . ILE A 1 34 ? -22.752 -19.525 26.603 1.00 0.00 34 ILE A CA 10
ATOM 15463 C C . ILE A 1 34 ? -24.260 -19.749 26.489 1.00 0.00 34 ILE A C 10
ATOM 15464 O O . ILE A 1 34 ? -24.719 -20.861 26.207 1.00 0.00 34 ILE A O 10
ATOM 15480 N N . LEU A 1 35 ? -25.016 -18.680 26.690 1.00 0.00 35 LEU A N 10
ATOM 15481 C CA . LEU A 1 35 ? -26.465 -18.728 26.595 1.00 0.00 35 LEU A CA 10
ATOM 15482 C C . LEU A 1 35 ? -26.880 -19.067 25.186 1.00 0.00 35 LEU A C 10
ATOM 15483 O O . LEU A 1 35 ? -27.765 -19.890 24.970 1.00 0.00 35 LEU A O 10
ATOM 15499 N N . GLY A 1 36 ? -26.214 -18.443 24.227 1.00 0.00 36 GLY A N 10
ATOM 15500 C CA . GLY A 1 36 ? -26.516 -18.674 22.849 1.00 0.00 36 GLY A CA 10
ATOM 15501 C C . GLY A 1 36 ? -26.286 -20.102 22.438 1.00 0.00 36 GLY A C 10
ATOM 15502 O O . GLY A 1 36 ? -27.113 -20.680 21.764 1.00 0.00 36 GLY A O 10
ATOM 15506 N N . ALA A 1 37 ? -25.174 -20.674 22.870 1.00 0.00 37 ALA A N 10
ATOM 15507 C CA . ALA A 1 37 ? -24.844 -22.053 22.531 1.00 0.00 37 ALA A CA 10
ATOM 15508 C C . ALA A 1 37 ? -25.874 -23.024 23.096 1.00 0.00 37 ALA A C 10
ATOM 15509 O O . ALA A 1 37 ? -26.396 -23.873 22.381 1.00 0.00 37 ALA A O 10
ATOM 15516 N N . ALA A 1 38 ? -26.172 -22.883 24.376 1.00 0.00 38 ALA A N 10
ATOM 15517 C CA . ALA A 1 38 ? -27.117 -23.771 25.040 1.00 0.00 38 ALA A CA 10
ATOM 15518 C C . ALA A 1 38 ? -28.529 -23.605 24.495 1.00 0.00 38 ALA A C 10
ATOM 15519 O O . ALA A 1 38 ? -29.215 -24.584 24.213 1.00 0.00 38 ALA A O 10
ATOM 15526 N N . LEU A 1 39 ? -28.942 -22.367 24.326 1.00 0.00 39 LEU A N 10
ATOM 15527 C CA . LEU A 1 39 ? -30.270 -22.054 23.827 1.00 0.00 39 LEU A CA 10
ATOM 15528 C C . LEU A 1 39 ? -30.411 -22.536 22.378 1.00 0.00 39 LEU A C 10
ATOM 15529 O O . LEU A 1 39 ? -31.489 -22.980 21.950 1.00 0.00 39 LEU A O 10
ATOM 15545 N N . GLU A 1 40 ? -29.308 -22.451 21.637 1.00 0.00 40 GLU A N 10
ATOM 15546 C CA . GLU A 1 40 ? -29.242 -22.885 20.245 1.00 0.00 40 GLU A CA 10
ATOM 15547 C C . GLU A 1 40 ? -29.526 -24.384 20.140 1.00 0.00 40 GLU A C 10
ATOM 15548 O O . GLU A 1 40 ? -30.137 -24.844 19.176 1.00 0.00 40 GLU A O 10
ATOM 15560 N N . LYS A 1 41 ? -29.089 -25.129 21.152 1.00 0.00 41 LYS A N 10
ATOM 15561 C CA . LYS A 1 41 ? -29.284 -26.573 21.207 1.00 0.00 41 LYS A CA 10
ATOM 15562 C C . LYS A 1 41 ? -30.761 -26.927 21.193 1.00 0.00 41 LYS A C 10
ATOM 15563 O O . LYS A 1 41 ? -31.162 -27.912 20.582 1.00 0.00 41 LYS A O 10
ATOM 15582 N N . TYR A 1 42 ? -31.567 -26.121 21.864 1.00 0.00 42 TYR A N 10
ATOM 15583 C CA . TYR A 1 42 ? -33.000 -26.361 21.909 1.00 0.00 42 TYR A CA 10
ATOM 15584 C C . TYR A 1 42 ? -33.693 -25.646 20.748 1.00 0.00 42 TYR A C 10
ATOM 15585 O O . TYR A 1 42 ? -34.878 -25.852 20.491 1.00 0.00 42 TYR A O 10
ATOM 15603 N N . GLY A 1 43 ? -32.935 -24.809 20.046 1.00 0.00 43 GLY A N 10
ATOM 15604 C CA . GLY A 1 43 ? -33.464 -24.074 18.910 1.00 0.00 43 GLY A CA 10
ATOM 15605 C C . GLY A 1 43 ? -34.366 -22.930 19.322 1.00 0.00 43 GLY A C 10
ATOM 15606 O O . GLY A 1 43 ? -35.154 -22.437 18.526 1.00 0.00 43 GLY A O 10
ATOM 15610 N N . LEU A 1 44 ? -34.237 -22.501 20.560 1.00 0.00 44 LEU A N 10
ATOM 15611 C CA . LEU A 1 44 ? -35.066 -21.436 21.089 1.00 0.00 44 LEU A CA 10
ATOM 15612 C C . LEU A 1 44 ? -34.294 -20.125 21.092 1.00 0.00 44 LEU A C 10
ATOM 15613 O O . LEU A 1 44 ? -34.689 -19.165 21.746 1.00 0.00 44 LEU A O 10
ATOM 15629 N N . GLU A 1 45 ? -33.197 -20.090 20.332 1.00 0.00 45 GLU A N 10
ATOM 15630 C CA . GLU A 1 45 ? -32.316 -18.927 20.289 1.00 0.00 45 GLU A CA 10
ATOM 15631 C C . GLU A 1 45 ? -33.048 -17.649 19.848 1.00 0.00 45 GLU A C 10
ATOM 15632 O O . GLU A 1 45 ? -32.676 -16.551 20.251 1.00 0.00 45 GLU A O 10
ATOM 15644 N N . HIS A 1 46 ? -34.085 -17.800 19.038 1.00 0.00 46 HIS A N 10
ATOM 15645 C CA . HIS A 1 46 ? -34.879 -16.655 18.579 1.00 0.00 46 HIS A CA 10
ATOM 15646 C C . HIS A 1 46 ? -35.466 -15.901 19.784 1.00 0.00 46 HIS A C 10
ATOM 15647 O O . HIS A 1 46 ? -35.623 -14.678 19.758 1.00 0.00 46 HIS A O 10
ATOM 15661 N N . SER A 1 47 ? -35.773 -16.646 20.826 1.00 0.00 47 SER A N 10
ATOM 15662 C CA . SER A 1 47 ? -36.360 -16.106 22.040 1.00 0.00 47 SER A CA 10
ATOM 15663 C C . SER A 1 47 ? -35.277 -15.805 23.103 1.00 0.00 47 SER A C 10
ATOM 15664 O O . SER A 1 47 ? -35.584 -15.687 24.283 1.00 0.00 47 SER A O 10
ATOM 15672 N N . LYS A 1 48 ? -34.026 -15.633 22.666 1.00 0.00 48 LYS A N 10
ATOM 15673 C CA . LYS A 1 48 ? -32.885 -15.469 23.593 1.00 0.00 48 LYS A CA 10
ATOM 15674 C C . LYS A 1 48 ? -33.032 -14.256 24.504 1.00 0.00 48 LYS A C 10
ATOM 15675 O O . LYS A 1 48 ? -32.629 -14.291 25.661 1.00 0.00 48 LYS A O 10
ATOM 15694 N N . ASP A 1 49 ? -33.610 -13.196 23.983 1.00 0.00 49 ASP A N 10
ATOM 15695 C CA . ASP A 1 49 ? -33.764 -11.954 24.739 1.00 0.00 49 ASP A CA 10
ATOM 15696 C C . ASP A 1 49 ? -34.621 -12.155 25.995 1.00 0.00 49 ASP A C 10
ATOM 15697 O O . ASP A 1 49 ? -34.512 -11.394 26.957 1.00 0.00 49 ASP A O 10
ATOM 15706 N N . ASP A 1 50 ? -35.448 -13.194 25.983 1.00 0.00 50 ASP A N 10
ATOM 15707 C CA . ASP A 1 50 ? -36.363 -13.477 27.086 1.00 0.00 50 ASP A CA 10
ATOM 15708 C C . ASP A 1 50 ? -35.719 -14.386 28.161 1.00 0.00 50 ASP A C 10
ATOM 15709 O O . ASP A 1 50 ? -36.326 -14.662 29.193 1.00 0.00 50 ASP A O 10
ATOM 15718 N N . PHE A 1 51 ? -34.481 -14.825 27.937 1.00 0.00 51 PHE A N 10
ATOM 15719 C CA . PHE A 1 51 ? -33.828 -15.739 28.886 1.00 0.00 51 PHE A CA 10
ATOM 15720 C C . PHE A 1 51 ? -32.435 -15.248 29.284 1.00 0.00 51 PHE A C 10
ATOM 15721 O O . PHE A 1 51 ? -31.785 -14.524 28.540 1.00 0.00 51 PHE A O 10
ATOM 15738 N N . ILE A 1 52 ? -32.001 -15.648 30.478 1.00 0.00 52 ILE A N 10
ATOM 15739 C CA . ILE A 1 52 ? -30.673 -15.306 31.001 1.00 0.00 52 ILE A CA 10
ATOM 15740 C C . ILE A 1 52 ? -30.053 -16.536 31.665 1.00 0.00 52 ILE A C 10
ATOM 15741 O O . ILE A 1 52 ? -30.713 -17.575 31.797 1.00 0.00 52 ILE A O 10
ATOM 15757 N N . LEU A 1 53 ? -28.808 -16.428 32.094 1.00 0.00 53 LEU A N 10
ATOM 15758 C CA . LEU A 1 53 ? -28.144 -17.546 32.742 1.00 0.00 53 LEU A CA 10
ATOM 15759 C C . LEU A 1 53 ? -28.152 -17.356 34.238 1.00 0.00 53 LEU A C 10
ATOM 15760 O O . LEU A 1 53 ? -28.101 -16.241 34.718 1.00 0.00 53 LEU A O 10
ATOM 15776 N N . VAL A 1 54 ? -28.255 -18.440 34.967 1.00 0.00 54 VAL A N 10
ATOM 15777 C CA . VAL A 1 54 ? -28.272 -18.378 36.411 1.00 0.00 54 VAL A CA 10
ATOM 15778 C C . VAL A 1 54 ? -27.273 -19.355 37.014 1.00 0.00 54 VAL A C 10
ATOM 15779 O O . VAL A 1 54 ? -27.172 -20.510 36.585 1.00 0.00 54 VAL A O 10
ATOM 15792 N N . GLU A 1 55 ? -26.528 -18.888 37.991 1.00 0.00 55 GLU A N 10
ATOM 15793 C CA . GLU A 1 55 ? -25.523 -19.710 38.639 1.00 0.00 55 GLU A CA 10
ATOM 15794 C C . GLU A 1 55 ? -26.132 -20.504 39.785 1.00 0.00 55 GLU A C 10
ATOM 15795 O O . GLU A 1 55 ? -26.695 -19.930 40.724 1.00 0.00 55 GLU A O 10
ATOM 15807 N N . VAL A 1 56 ? -26.027 -21.821 39.698 1.00 0.00 56 VAL A N 10
ATOM 15808 C CA . VAL A 1 56 ? -26.544 -22.705 40.732 1.00 0.00 56 VAL A CA 10
ATOM 15809 C C . VAL A 1 56 ? -25.472 -23.706 41.159 1.00 0.00 56 VAL A C 10
ATOM 15810 O O . VAL A 1 56 ? -24.827 -24.322 40.317 1.00 0.00 56 VAL A O 10
ATOM 15823 N N . SER A 1 57 ? -25.275 -23.849 42.450 1.00 0.00 57 SER A N 10
ATOM 15824 C CA . SER A 1 57 ? -24.318 -24.807 42.973 1.00 0.00 57 SER A CA 10
ATOM 15825 C C . SER A 1 57 ? -24.967 -26.176 43.105 1.00 0.00 57 SER A C 10
ATOM 15826 O O . SER A 1 57 ? -26.189 -26.301 43.099 1.00 0.00 57 SER A O 10
ATOM 15834 N N . ASN A 1 58 ? -24.141 -27.192 43.217 1.00 0.00 58 ASN A N 10
ATOM 15835 C CA . ASN A 1 58 ? -24.606 -28.563 43.323 1.00 0.00 58 ASN A CA 10
ATOM 15836 C C . ASN A 1 58 ? -24.915 -28.904 44.780 1.00 0.00 58 ASN A C 10
ATOM 15837 O O . ASN A 1 58 ? -25.464 -29.970 45.084 1.00 0.00 58 ASN A O 10
ATOM 15848 N N . ASP A 1 59 ? -24.568 -27.989 45.674 1.00 0.00 59 ASP A N 10
ATOM 15849 C CA . ASP A 1 59 ? -24.789 -28.180 47.099 1.00 0.00 59 ASP A CA 10
ATOM 15850 C C . ASP A 1 59 ? -26.265 -28.007 47.428 1.00 0.00 59 ASP A C 10
ATOM 15851 O O . ASP A 1 59 ? -26.774 -26.895 47.472 1.00 0.00 59 ASP A O 10
ATOM 15860 N N . ASP A 1 60 ? -26.945 -29.115 47.641 1.00 0.00 60 ASP A N 10
ATOM 15861 C CA . ASP A 1 60 ? -28.375 -29.095 47.950 1.00 0.00 60 ASP A CA 10
ATOM 15862 C C . ASP A 1 60 ? -28.617 -28.995 49.436 1.00 0.00 60 ASP A C 10
ATOM 15863 O O . ASP A 1 60 ? -29.750 -28.759 49.881 1.00 0.00 60 ASP A O 10
ATOM 15872 N N . ASP A 1 61 ? -27.560 -29.133 50.197 1.00 0.00 61 ASP A N 10
ATOM 15873 C CA . ASP A 1 61 ? -27.643 -29.111 51.649 1.00 0.00 61 ASP A CA 10
ATOM 15874 C C . ASP A 1 61 ? -27.943 -27.713 52.150 1.00 0.00 61 ASP A C 10
ATOM 15875 O O . ASP A 1 61 ? -28.409 -27.527 53.276 1.00 0.00 61 ASP A O 10
ATOM 15884 N N . ARG A 1 62 ? -27.691 -26.735 51.302 1.00 0.00 62 ARG A N 10
ATOM 15885 C CA . ARG A 1 62 ? -27.913 -25.342 51.643 1.00 0.00 62 ARG A CA 10
ATOM 15886 C C . ARG A 1 62 ? -29.388 -24.974 51.512 1.00 0.00 62 ARG A C 10
ATOM 15887 O O . ARG A 1 62 ? -29.840 -23.968 52.061 1.00 0.00 62 ARG A O 10
ATOM 15908 N N . LYS A 1 63 ? -30.136 -25.794 50.786 1.00 0.00 63 LYS A N 10
ATOM 15909 C CA . LYS A 1 63 ? -31.523 -25.485 50.489 1.00 0.00 63 LYS A CA 10
ATOM 15910 C C . LYS A 1 63 ? -32.523 -26.492 51.081 1.00 0.00 63 LYS A C 10
ATOM 15911 O O . LYS A 1 63 ? -33.225 -26.169 52.035 1.00 0.00 63 LYS A O 10
ATOM 15930 N N . SER A 1 64 ? -32.571 -27.708 50.543 1.00 0.00 64 SER A N 10
ATOM 15931 C CA . SER A 1 64 ? -33.586 -28.678 50.987 1.00 0.00 64 SER A CA 10
ATOM 15932 C C . SER A 1 64 ? -33.200 -30.104 50.606 1.00 0.00 64 SER A C 10
ATOM 15933 O O . SER A 1 64 ? -34.067 -30.962 50.453 1.00 0.00 64 SER A O 10
ATOM 15941 N N . MET A 1 65 ? -31.906 -30.348 50.455 1.00 0.00 65 MET A N 10
ATOM 15942 C CA . MET A 1 65 ? -31.397 -31.657 50.011 1.00 0.00 65 MET A CA 10
ATOM 15943 C C . MET A 1 65 ? -31.760 -31.897 48.545 1.00 0.00 65 MET A C 10
ATOM 15944 O O . MET A 1 65 ? -31.553 -32.979 48.001 1.00 0.00 65 MET A O 10
ATOM 15958 N N . SER A 1 66 ? -32.298 -30.860 47.924 1.00 0.00 66 SER A N 10
ATOM 15959 C CA . SER A 1 66 ? -32.638 -30.863 46.524 1.00 0.00 66 SER A CA 10
ATOM 15960 C C . SER A 1 66 ? -32.570 -29.431 46.009 1.00 0.00 66 SER A C 10
ATOM 15961 O O . SER A 1 66 ? -33.556 -28.691 46.049 1.00 0.00 66 SER A O 10
ATOM 15969 N N . ASP A 1 67 ? -31.379 -29.024 45.587 1.00 0.00 67 ASP A N 10
ATOM 15970 C CA . ASP A 1 67 ? -31.162 -27.669 45.096 1.00 0.00 67 ASP A CA 10
ATOM 15971 C C . ASP A 1 67 ? -31.915 -27.464 43.790 1.00 0.00 67 ASP A C 10
ATOM 15972 O O . ASP A 1 67 ? -32.590 -26.454 43.589 1.00 0.00 67 ASP A O 10
ATOM 15981 N N . LEU A 1 68 ? -31.824 -28.476 42.939 1.00 0.00 68 LEU A N 10
ATOM 15982 C CA . LEU A 1 68 ? -32.382 -28.457 41.591 1.00 0.00 68 LEU A CA 10
ATOM 15983 C C . LEU A 1 68 ? -33.906 -28.312 41.576 1.00 0.00 68 LEU A C 10
ATOM 15984 O O . LEU A 1 68 ? -34.469 -27.843 40.589 1.00 0.00 68 LEU A O 10
ATOM 16000 N N . ARG A 1 69 ? -34.566 -28.718 42.665 1.00 0.00 69 ARG A N 10
ATOM 16001 C CA . ARG A 1 69 ? -36.028 -28.646 42.747 1.00 0.00 69 ARG A CA 10
ATOM 16002 C C . ARG A 1 69 ? -36.507 -27.225 42.488 1.00 0.00 69 ARG A C 10
ATOM 16003 O O . ARG A 1 69 ? -37.444 -27.003 41.733 1.00 0.00 69 ARG A O 10
ATOM 16024 N N . GLU A 1 70 ? -35.846 -26.276 43.108 1.00 0.00 70 GLU A N 10
ATOM 16025 C CA . GLU A 1 70 ? -36.168 -24.878 42.923 1.00 0.00 70 GLU A CA 10
ATOM 16026 C C . GLU A 1 70 ? -34.975 -24.199 42.302 1.00 0.00 70 GLU A C 10
ATOM 16027 O O . GLU A 1 70 ? -34.074 -23.743 43.006 1.00 0.00 70 GLU A O 10
ATOM 16039 N N . ILE A 1 71 ? -34.949 -24.156 40.992 1.00 0.00 71 ILE A N 10
ATOM 16040 C CA . ILE A 1 71 ? -33.819 -23.601 40.301 1.00 0.00 71 ILE A CA 10
ATOM 16041 C C . ILE A 1 71 ? -34.023 -22.114 40.023 1.00 0.00 71 ILE A C 10
ATOM 16042 O O . ILE A 1 71 ? -34.878 -21.698 39.223 1.00 0.00 71 ILE A O 10
ATOM 16058 N N . ASP A 1 72 ? -33.260 -21.330 40.722 1.00 0.00 72 ASP A N 10
ATOM 16059 C CA . ASP A 1 72 ? -33.289 -19.883 40.580 1.00 0.00 72 ASP A CA 10
ATOM 16060 C C . ASP A 1 72 ? -31.912 -19.360 40.278 1.00 0.00 72 ASP A C 10
ATOM 16061 O O . ASP A 1 72 ? -31.707 -18.679 39.288 1.00 0.00 72 ASP A O 10
ATOM 16070 N N . GLY A 1 73 ? -30.971 -19.686 41.144 1.00 0.00 73 GLY A N 10
ATOM 16071 C CA . GLY A 1 73 ? -29.596 -19.264 40.958 1.00 0.00 73 GLY A CA 10
ATOM 16072 C C . GLY A 1 73 ? -29.427 -17.761 41.039 1.00 0.00 73 GLY A C 10
ATOM 16073 O O . GLY A 1 73 ? -30.291 -17.058 41.573 1.00 0.00 73 GLY A O 10
ATOM 16077 N N . ARG A 1 74 ? -28.311 -17.267 40.533 1.00 0.00 74 ARG A N 10
ATOM 16078 C CA . ARG A 1 74 ? -28.060 -15.839 40.499 1.00 0.00 74 ARG A CA 10
ATOM 16079 C C . ARG A 1 74 ? -28.292 -15.351 39.088 1.00 0.00 74 ARG A C 10
ATOM 16080 O O . ARG A 1 74 ? -27.710 -15.899 38.155 1.00 0.00 74 ARG A O 10
ATOM 16101 N N . PRO A 1 75 ? -29.157 -14.345 38.892 1.00 0.00 75 PRO A N 10
ATOM 16102 C CA . PRO A 1 75 ? -29.421 -13.794 37.563 1.00 0.00 75 PRO A CA 10
ATOM 16103 C C . PRO A 1 75 ? -28.156 -13.213 36.934 1.00 0.00 75 PRO A C 10
ATOM 16104 O O . PRO A 1 75 ? -27.592 -12.234 37.430 1.00 0.00 75 PRO A O 10
ATOM 16115 N N . ILE A 1 76 ? -27.717 -13.829 35.858 1.00 0.00 76 ILE A N 10
ATOM 16116 C CA . ILE A 1 76 ? -26.523 -13.417 35.154 1.00 0.00 76 ILE A CA 10
ATOM 16117 C C . ILE A 1 76 ? -26.856 -13.027 33.723 1.00 0.00 76 ILE A C 10
ATOM 16118 O O . ILE A 1 76 ? -27.150 -13.884 32.883 1.00 0.00 76 ILE A O 10
ATOM 16134 N N . PRO A 1 77 ? -26.864 -11.729 33.439 1.00 0.00 77 PRO A N 10
ATOM 16135 C CA . PRO A 1 77 ? -27.094 -11.214 32.093 1.00 0.00 77 PRO A CA 10
ATOM 16136 C C . PRO A 1 77 ? -25.969 -11.625 31.133 1.00 0.00 77 PRO A C 10
ATOM 16137 O O . PRO A 1 77 ? -24.848 -11.916 31.562 1.00 0.00 77 PRO A O 10
ATOM 16148 N N . PRO A 1 78 ? -26.252 -11.616 29.821 1.00 0.00 78 PRO A N 10
ATOM 16149 C CA . PRO A 1 78 ? -25.295 -12.047 28.781 1.00 0.00 78 PRO A CA 10
ATOM 16150 C C . PRO A 1 78 ? -23.950 -11.312 28.842 1.00 0.00 78 PRO A C 10
ATOM 16151 O O . PRO A 1 78 ? -22.914 -11.860 28.468 1.00 0.00 78 PRO A O 10
ATOM 16162 N N . THR A 1 79 ? -23.980 -10.084 29.302 1.00 0.00 79 THR A N 10
ATOM 16163 C CA . THR A 1 79 ? -22.780 -9.256 29.373 1.00 0.00 79 THR A CA 10
ATOM 16164 C C . THR A 1 79 ? -21.736 -9.785 30.388 1.00 0.00 79 THR A C 10
ATOM 16165 O O . THR A 1 79 ? -20.541 -9.535 30.231 1.00 0.00 79 THR A O 10
ATOM 16176 N N . GLU A 1 80 ? -22.181 -10.515 31.406 1.00 0.00 80 GLU A N 10
ATOM 16177 C CA . GLU A 1 80 ? -21.274 -10.964 32.462 1.00 0.00 80 GLU A CA 10
ATOM 16178 C C . GLU A 1 80 ? -20.629 -12.319 32.131 1.00 0.00 80 GLU A C 10
ATOM 16179 O O . GLU A 1 80 ? -21.228 -13.149 31.461 1.00 0.00 80 GLU A O 10
ATOM 16191 N N . CYS A 1 81 ? -19.387 -12.507 32.584 1.00 0.00 81 CYS A N 10
ATOM 16192 C CA . CYS A 1 81 ? -18.660 -13.761 32.381 1.00 0.00 81 CYS A CA 10
ATOM 16193 C C . CYS A 1 81 ? -18.480 -14.480 33.728 1.00 0.00 81 CYS A C 10
ATOM 16194 O O . CYS A 1 81 ? -17.483 -14.277 34.425 1.00 0.00 81 CYS A O 10
ATOM 16202 N N . PRO A 1 82 ? -19.459 -15.316 34.117 1.00 0.00 82 PRO A N 10
ATOM 16203 C CA . PRO A 1 82 ? -19.450 -16.005 35.414 1.00 0.00 82 PRO A CA 10
ATOM 16204 C C . PRO A 1 82 ? -18.395 -17.112 35.522 1.00 0.00 82 PRO A C 10
ATOM 16205 O O . PRO A 1 82 ? -18.033 -17.522 36.625 1.00 0.00 82 PRO A O 10
ATOM 16216 N N . LEU A 1 83 ? -17.879 -17.568 34.383 1.00 0.00 83 LEU A N 10
ATOM 16217 C CA . LEU A 1 83 ? -16.925 -18.682 34.365 1.00 0.00 83 LEU A CA 10
ATOM 16218 C C . LEU A 1 83 ? -15.662 -18.353 35.127 1.00 0.00 83 LEU A C 10
ATOM 16219 O O . LEU A 1 83 ? -15.077 -19.226 35.770 1.00 0.00 83 LEU A O 10
ATOM 16235 N N . PHE A 1 84 ? -15.238 -17.099 35.054 1.00 0.00 84 PHE A N 10
ATOM 16236 C CA . PHE A 1 84 ? -14.045 -16.658 35.755 1.00 0.00 84 PHE A CA 10
ATOM 16237 C C . PHE A 1 84 ? -14.149 -16.933 37.240 1.00 0.00 84 PHE A C 10
ATOM 16238 O O . PHE A 1 84 ? -13.226 -17.464 37.842 1.00 0.00 84 PHE A O 10
ATOM 16255 N N . GLU A 1 85 ? -15.271 -16.591 37.811 1.00 0.00 85 GLU A N 10
ATOM 16256 C CA . GLU A 1 85 ? -15.505 -16.797 39.227 1.00 0.00 85 GLU A CA 10
ATOM 16257 C C . GLU A 1 85 ? -15.760 -18.275 39.548 1.00 0.00 85 GLU A C 10
ATOM 16258 O O . GLU A 1 85 ? -15.311 -18.787 40.582 1.00 0.00 85 GLU A O 10
ATOM 16270 N N . MET A 1 86 ? -16.469 -18.957 38.649 1.00 0.00 86 MET A N 10
ATOM 16271 C CA . MET A 1 86 ? -16.777 -20.379 38.817 1.00 0.00 86 MET A CA 10
ATOM 16272 C C . MET A 1 86 ? -15.500 -21.215 38.867 1.00 0.00 86 MET A C 10
ATOM 16273 O O . MET A 1 86 ? -15.319 -22.050 39.758 1.00 0.00 86 MET A O 10
ATOM 16287 N N . THR A 1 87 ? -14.626 -20.969 37.918 1.00 0.00 87 THR A N 10
ATOM 16288 C CA . THR A 1 87 ? -13.375 -21.697 37.793 1.00 0.00 87 THR A CA 10
ATOM 16289 C C . THR A 1 87 ? -12.349 -21.287 38.872 1.00 0.00 87 THR A C 10
ATOM 16290 O O . THR A 1 87 ? -11.653 -22.135 39.439 1.00 0.00 87 THR A O 10
ATOM 16301 N N . ALA A 1 88 ? -12.263 -19.979 39.140 1.00 0.00 88 ALA A N 10
ATOM 16302 C CA . ALA A 1 88 ? -11.263 -19.439 40.068 1.00 0.00 88 ALA A CA 10
ATOM 16303 C C . ALA A 1 88 ? -11.373 -20.010 41.479 1.00 0.00 88 ALA A C 10
ATOM 16304 O O . ALA A 1 88 ? -10.368 -20.445 42.052 1.00 0.00 88 ALA A O 10
ATOM 16311 N N . ARG A 1 89 ? -12.569 -20.004 42.051 1.00 0.00 89 ARG A N 10
ATOM 16312 C CA . ARG A 1 89 ? -12.720 -20.481 43.418 1.00 0.00 89 ARG A CA 10
ATOM 16313 C C . ARG A 1 89 ? -12.795 -22.012 43.482 1.00 0.00 89 ARG A C 10
ATOM 16314 O O . ARG A 1 89 ? -12.092 -22.632 44.278 1.00 0.00 89 ARG A O 10
ATOM 16335 N N . SER A 1 90 ? -13.636 -22.610 42.617 1.00 0.00 90 SER A N 10
ATOM 16336 C CA . SER A 1 90 ? -13.876 -24.059 42.616 1.00 0.00 90 SER A CA 10
ATOM 16337 C C . SER A 1 90 ? -14.387 -24.529 44.002 1.00 0.00 90 SER A C 10
ATOM 16338 O O . SER A 1 90 ? -14.676 -23.707 44.882 1.00 0.00 90 SER A O 10
ATOM 16346 N N . GLY A 1 91 ? -14.516 -25.829 44.184 1.00 0.00 91 GLY A N 10
ATOM 16347 C CA . GLY A 1 91 ? -15.002 -26.345 45.444 1.00 0.00 91 GLY A CA 10
ATOM 16348 C C . GLY A 1 91 ? -15.740 -27.650 45.280 1.00 0.00 91 GLY A C 10
ATOM 16349 O O . GLY A 1 91 ? -15.142 -28.670 44.930 1.00 0.00 91 GLY A O 10
ATOM 16353 N N . ASN A 1 92 ? -17.032 -27.623 45.521 1.00 0.00 92 ASN A N 10
ATOM 16354 C CA . ASN A 1 92 ? -17.867 -28.817 45.405 1.00 0.00 92 ASN A CA 10
ATOM 16355 C C . ASN A 1 92 ? -18.398 -28.929 43.979 1.00 0.00 92 ASN A C 10
ATOM 16356 O O . ASN A 1 92 ? -17.784 -28.401 43.056 1.00 0.00 92 ASN A O 10
ATOM 16367 N N . GLY A 1 93 ? -19.489 -29.648 43.788 1.00 0.00 93 GLY A N 10
ATOM 16368 C CA . GLY A 1 93 ? -20.092 -29.690 42.483 1.00 0.00 93 GLY A CA 10
ATOM 16369 C C . GLY A 1 93 ? -19.811 -30.951 41.708 1.00 0.00 93 GLY A C 10
ATOM 16370 O O . GLY A 1 93 ? -18.759 -31.079 41.077 1.00 0.00 93 GLY A O 10
ATOM 16374 N N . GLU A 1 94 ? -20.748 -31.894 41.759 1.00 0.00 94 GLU A N 10
ATOM 16375 C CA . GLU A 1 94 ? -20.651 -33.106 40.956 1.00 0.00 94 GLU A CA 10
ATOM 16376 C C . GLU A 1 94 ? -20.862 -32.766 39.485 1.00 0.00 94 GLU A C 10
ATOM 16377 O O . GLU A 1 94 ? -20.265 -33.374 38.599 1.00 0.00 94 GLU A O 10
ATOM 16389 N N . ASN A 1 95 ? -21.737 -31.790 39.243 1.00 0.00 95 ASN A N 10
ATOM 16390 C CA . ASN A 1 95 ? -22.066 -31.352 37.887 1.00 0.00 95 ASN A CA 10
ATOM 16391 C C . ASN A 1 95 ? -20.838 -30.760 37.183 1.00 0.00 95 ASN A C 10
ATOM 16392 O O . ASN A 1 95 ? -20.392 -31.281 36.149 1.00 0.00 95 ASN A O 10
ATOM 16403 N N . GLY A 1 96 ? -20.282 -29.691 37.739 1.00 0.00 96 GLY A N 10
ATOM 16404 C CA . GLY A 1 96 ? -19.110 -29.095 37.129 1.00 0.00 96 GLY A CA 10
ATOM 16405 C C . GLY A 1 96 ? -18.148 -28.566 38.148 1.00 0.00 96 GLY A C 10
ATOM 16406 O O . GLY A 1 96 ? -17.434 -29.329 38.798 1.00 0.00 96 GLY A O 10
ATOM 16410 N N . PHE A 1 97 ? -18.127 -27.261 38.287 1.00 0.00 97 PHE A N 10
ATOM 16411 C CA . PHE A 1 97 ? -17.294 -26.610 39.272 1.00 0.00 97 PHE A CA 10
ATOM 16412 C C . PHE A 1 97 ? -18.084 -26.515 40.559 1.00 0.00 97 PHE A C 10
ATOM 16413 O O . PHE A 1 97 ? -19.057 -27.254 40.741 1.00 0.00 97 PHE A O 10
ATOM 16430 N N . ASP A 1 98 ? -17.694 -25.601 41.437 1.00 0.00 98 ASP A N 10
ATOM 16431 C CA . ASP A 1 98 ? -18.424 -25.382 42.692 1.00 0.00 98 ASP A CA 10
ATOM 16432 C C . ASP A 1 98 ? -19.857 -25.001 42.362 1.00 0.00 98 ASP A C 10
ATOM 16433 O O . ASP A 1 98 ? -20.797 -25.300 43.096 1.00 0.00 98 ASP A O 10
ATOM 16442 N N . SER A 1 99 ? -20.003 -24.346 41.237 1.00 0.00 99 SER A N 10
ATOM 16443 C CA . SER A 1 99 ? -21.280 -23.963 40.739 1.00 0.00 99 SER A CA 10
ATOM 16444 C C . SER A 1 99 ? -21.400 -24.320 39.268 1.00 0.00 99 SER A C 10
ATOM 16445 O O . SER A 1 99 ? -20.390 -24.438 38.562 1.00 0.00 99 SER A O 10
ATOM 16453 N N . PHE A 1 100 ? -22.621 -24.519 38.815 1.00 0.00 100 PHE A N 10
ATOM 16454 C CA . PHE A 1 100 ? -22.884 -24.749 37.420 1.00 0.00 100 PHE A CA 10
ATOM 16455 C C . PHE A 1 100 ? -23.749 -23.628 36.895 1.00 0.00 100 PHE A C 10
ATOM 16456 O O . PHE A 1 100 ? -24.254 -22.809 37.670 1.00 0.00 100 PHE A O 10
ATOM 16473 N N . LEU A 1 101 ? -23.928 -23.576 35.608 1.00 0.00 101 LEU A N 10
ATOM 16474 C CA . LEU A 1 101 ? -24.664 -22.499 35.027 1.00 0.00 101 LEU A CA 10
ATOM 16475 C C . LEU A 1 101 ? -25.869 -23.032 34.244 1.00 0.00 101 LEU A C 10
ATOM 16476 O O . LEU A 1 101 ? -25.726 -23.867 33.347 1.00 0.00 101 LEU A O 10
ATOM 16492 N N . ALA A 1 102 ? -27.050 -22.557 34.609 1.00 0.00 102 ALA A N 10
ATOM 16493 C CA . ALA A 1 102 ? -28.293 -23.008 33.996 1.00 0.00 102 ALA A CA 10
ATOM 16494 C C . ALA A 1 102 ? -29.009 -21.852 33.311 1.00 0.00 102 ALA A C 10
ATOM 16495 O O . ALA A 1 102 ? -28.615 -20.698 33.463 1.00 0.00 102 ALA A O 10
ATOM 16502 N N . ILE A 1 103 ? -30.058 -22.165 32.563 1.00 0.00 103 ILE A N 10
ATOM 16503 C CA . ILE A 1 103 ? -30.813 -21.138 31.854 1.00 0.00 103 ILE A CA 10
ATOM 16504 C C . ILE A 1 103 ? -32.181 -20.949 32.495 1.00 0.00 103 ILE A C 10
ATOM 16505 O O . ILE A 1 103 ? -32.916 -21.914 32.696 1.00 0.00 103 ILE A O 10
ATOM 16521 N N . LYS A 1 104 ? -32.515 -19.714 32.816 1.00 0.00 104 LYS A N 10
ATOM 16522 C CA . LYS A 1 104 ? -33.816 -19.384 33.341 1.00 0.00 104 LYS A CA 10
ATOM 16523 C C . LYS A 1 104 ? -34.378 -18.181 32.619 1.00 0.00 104 LYS A C 10
ATOM 16524 O O . LYS A 1 104 ? -33.656 -17.466 31.920 1.00 0.00 104 LYS A O 10
ATOM 16543 N N . ARG A 1 105 ? -35.655 -17.960 32.786 1.00 0.00 105 ARG A N 10
ATOM 16544 C CA . ARG A 1 105 ? -36.328 -16.872 32.124 1.00 0.00 105 ARG A CA 10
ATOM 16545 C C . ARG A 1 105 ? -36.043 -15.560 32.841 1.00 0.00 105 ARG A C 10
ATOM 16546 O O . ARG A 1 105 ? -36.010 -15.512 34.070 1.00 0.00 105 ARG A O 10
ATOM 16567 N N . LYS A 1 106 ? -35.812 -14.510 32.072 1.00 0.00 106 LYS A N 10
ATOM 16568 C CA . LYS A 1 106 ? -35.587 -13.181 32.635 1.00 0.00 106 LYS A CA 10
ATOM 16569 C C . LYS A 1 106 ? -36.814 -12.740 33.458 1.00 0.00 106 LYS A C 10
ATOM 16570 O O . LYS A 1 106 ? -37.931 -13.213 33.217 1.00 0.00 106 LYS A O 10
ATOM 16589 N N . PRO A 1 107 ? -36.626 -11.841 34.441 1.00 0.00 107 PRO A N 10
ATOM 16590 C CA . PRO A 1 107 ? -37.729 -11.357 35.294 1.00 0.00 107 PRO A CA 10
ATOM 16591 C C . PRO A 1 107 ? -38.816 -10.638 34.498 1.00 0.00 107 PRO A C 10
ATOM 16592 O O . PRO A 1 107 ? -39.993 -10.677 34.858 1.00 0.00 107 PRO A O 10
ATOM 16603 N N . HIS A 1 108 ? -38.416 -9.994 33.416 1.00 0.00 108 HIS A N 10
ATOM 16604 C CA . HIS A 1 108 ? -39.342 -9.239 32.581 1.00 0.00 108 HIS A CA 10
ATOM 16605 C C . HIS A 1 108 ? -39.685 -10.016 31.319 1.00 0.00 108 HIS A C 10
ATOM 16606 O O . HIS A 1 108 ? -40.558 -10.907 31.383 1.00 0.00 108 HIS A O 10
ATOM 16621 N N . SER A 1 1 ? -5.998 -25.057 34.698 1.00 0.00 1 SER A N 11
ATOM 16622 C CA . SER A 1 1 ? -5.548 -25.502 33.366 1.00 0.00 1 SER A CA 11
ATOM 16623 C C . SER A 1 1 ? -6.568 -26.454 32.734 1.00 0.00 1 SER A C 11
ATOM 16624 O O . SER A 1 1 ? -6.907 -26.321 31.555 1.00 0.00 1 SER A O 11
ATOM 16634 N N . MET A 1 2 ? -7.069 -27.405 33.517 1.00 0.00 2 MET A N 11
ATOM 16635 C CA . MET A 1 2 ? -8.051 -28.357 33.020 1.00 0.00 2 MET A CA 11
ATOM 16636 C C . MET A 1 2 ? -9.444 -27.751 33.049 1.00 0.00 2 MET A C 11
ATOM 16637 O O . MET A 1 2 ? -10.159 -27.852 34.046 1.00 0.00 2 MET A O 11
ATOM 16651 N N . PHE A 1 3 ? -9.804 -27.081 31.972 1.00 0.00 3 PHE A N 11
ATOM 16652 C CA . PHE A 1 3 ? -11.115 -26.467 31.852 1.00 0.00 3 PHE A CA 11
ATOM 16653 C C . PHE A 1 3 ? -12.036 -27.343 31.000 1.00 0.00 3 PHE A C 11
ATOM 16654 O O . PHE A 1 3 ? -13.258 -27.321 31.156 1.00 0.00 3 PHE A O 11
ATOM 16671 N N . GLY A 1 4 ? -11.441 -28.104 30.094 1.00 0.00 4 GLY A N 11
ATOM 16672 C CA . GLY A 1 4 ? -12.213 -28.983 29.244 1.00 0.00 4 GLY A CA 11
ATOM 16673 C C . GLY A 1 4 ? -12.730 -28.287 28.003 1.00 0.00 4 GLY A C 11
ATOM 16674 O O . GLY A 1 4 ? -12.346 -28.626 26.887 1.00 0.00 4 GLY A O 11
ATOM 16678 N N . GLY A 1 5 ? -13.596 -27.309 28.199 1.00 0.00 5 GLY A N 11
ATOM 16679 C CA . GLY A 1 5 ? -14.177 -26.591 27.082 1.00 0.00 5 GLY A CA 11
ATOM 16680 C C . GLY A 1 5 ? -15.639 -26.933 26.899 1.00 0.00 5 GLY A C 11
ATOM 16681 O O . GLY A 1 5 ? -16.392 -26.186 26.275 1.00 0.00 5 GLY A O 11
ATOM 16685 N N . SER A 1 6 ? -16.041 -28.066 27.437 1.00 0.00 6 SER A N 11
ATOM 16686 C CA . SER A 1 6 ? -17.422 -28.483 27.373 1.00 0.00 6 SER A CA 11
ATOM 16687 C C . SER A 1 6 ? -18.093 -28.222 28.712 1.00 0.00 6 SER A C 11
ATOM 16688 O O . SER A 1 6 ? -17.621 -28.687 29.749 1.00 0.00 6 SER A O 11
ATOM 16696 N N . LEU A 1 7 ? -19.172 -27.472 28.695 1.00 0.00 7 LEU A N 11
ATOM 16697 C CA . LEU A 1 7 ? -19.873 -27.150 29.922 1.00 0.00 7 LEU A CA 11
ATOM 16698 C C . LEU A 1 7 ? -21.137 -27.935 30.076 1.00 0.00 7 LEU A C 11
ATOM 16699 O O . LEU A 1 7 ? -21.865 -28.172 29.107 1.00 0.00 7 LEU A O 11
ATOM 16715 N N . LYS A 1 8 ? -21.385 -28.353 31.299 1.00 0.00 8 LYS A N 11
ATOM 16716 C CA . LYS A 1 8 ? -22.594 -29.038 31.639 1.00 0.00 8 LYS A CA 11
ATOM 16717 C C . LYS A 1 8 ? -23.641 -27.977 31.950 1.00 0.00 8 LYS A C 11
ATOM 16718 O O . LYS A 1 8 ? -23.596 -27.332 32.998 1.00 0.00 8 LYS A O 11
ATOM 16737 N N . VAL A 1 9 ? -24.554 -27.788 31.035 1.00 0.00 9 VAL A N 11
ATOM 16738 C CA . VAL A 1 9 ? -25.516 -26.706 31.122 1.00 0.00 9 VAL A CA 11
ATOM 16739 C C . VAL A 1 9 ? -26.909 -27.234 31.455 1.00 0.00 9 VAL A C 11
ATOM 16740 O O . VAL A 1 9 ? -27.408 -28.150 30.802 1.00 0.00 9 VAL A O 11
ATOM 16753 N N . TYR A 1 10 ? -27.529 -26.659 32.483 1.00 0.00 10 TYR A N 11
ATOM 16754 C CA . TYR A 1 10 ? -28.850 -27.098 32.920 1.00 0.00 10 TYR A CA 11
ATOM 16755 C C . TYR A 1 10 ? -29.942 -26.329 32.201 1.00 0.00 10 TYR A C 11
ATOM 16756 O O . TYR A 1 10 ? -30.141 -25.134 32.428 1.00 0.00 10 TYR A O 11
ATOM 16774 N N . GLY A 1 11 ? -30.633 -27.030 31.319 1.00 0.00 11 GLY A N 11
ATOM 16775 C CA . GLY A 1 11 ? -31.718 -26.449 30.567 1.00 0.00 11 GLY A CA 11
ATOM 16776 C C . GLY A 1 11 ? -33.048 -26.858 31.137 1.00 0.00 11 GLY A C 11
ATOM 16777 O O . GLY A 1 11 ? -34.077 -26.810 30.456 1.00 0.00 11 GLY A O 11
ATOM 16781 N N . GLY A 1 12 ? -33.017 -27.279 32.397 1.00 0.00 12 GLY A N 11
ATOM 16782 C CA . GLY A 1 12 ? -34.215 -27.687 33.082 1.00 0.00 12 GLY A CA 11
ATOM 16783 C C . GLY A 1 12 ? -35.183 -26.544 33.257 1.00 0.00 12 GLY A C 11
ATOM 16784 O O . GLY A 1 12 ? -34.883 -25.408 32.877 1.00 0.00 12 GLY A O 11
ATOM 16788 N N . GLU A 1 13 ? -36.337 -26.842 33.836 1.00 0.00 13 GLU A N 11
ATOM 16789 C CA . GLU A 1 13 ? -37.413 -25.876 34.017 1.00 0.00 13 GLU A CA 11
ATOM 16790 C C . GLU A 1 13 ? -38.066 -25.548 32.676 1.00 0.00 13 GLU A C 11
ATOM 16791 O O . GLU A 1 13 ? -39.236 -25.868 32.446 1.00 0.00 13 GLU A O 11
ATOM 16803 N N . ILE A 1 14 ? -37.304 -24.926 31.804 1.00 0.00 14 ILE A N 11
ATOM 16804 C CA . ILE A 1 14 ? -37.774 -24.562 30.478 1.00 0.00 14 ILE A CA 11
ATOM 16805 C C . ILE A 1 14 ? -38.008 -25.818 29.643 1.00 0.00 14 ILE A C 11
ATOM 16806 O O . ILE A 1 14 ? -39.041 -25.961 28.980 1.00 0.00 14 ILE A O 11
ATOM 16822 N N . VAL A 1 15 ? -37.047 -26.734 29.697 1.00 0.00 15 VAL A N 11
ATOM 16823 C CA . VAL A 1 15 ? -37.133 -27.987 28.966 1.00 0.00 15 VAL A CA 11
ATOM 16824 C C . VAL A 1 15 ? -36.936 -29.174 29.919 1.00 0.00 15 VAL A C 11
ATOM 16825 O O . VAL A 1 15 ? -35.822 -29.651 30.112 1.00 0.00 15 VAL A O 11
ATOM 16838 N N . PRO A 1 16 ? -38.026 -29.643 30.551 1.00 0.00 16 PRO A N 11
ATOM 16839 C CA . PRO A 1 16 ? -37.978 -30.767 31.503 1.00 0.00 16 PRO A CA 11
ATOM 16840 C C . PRO A 1 16 ? -37.493 -32.070 30.865 1.00 0.00 16 PRO A C 11
ATOM 16841 O O . PRO A 1 16 ? -36.918 -32.926 31.536 1.00 0.00 16 PRO A O 11
ATOM 16852 N N . THR A 1 17 ? -37.725 -32.208 29.565 1.00 0.00 17 THR A N 11
ATOM 16853 C CA . THR A 1 17 ? -37.361 -33.418 28.846 1.00 0.00 17 THR A CA 11
ATOM 16854 C C . THR A 1 17 ? -35.841 -33.477 28.586 1.00 0.00 17 THR A C 11
ATOM 16855 O O . THR A 1 17 ? -35.302 -34.531 28.253 1.00 0.00 17 THR A O 11
ATOM 16866 N N . ARG A 1 18 ? -35.169 -32.343 28.751 1.00 0.00 18 ARG A N 11
ATOM 16867 C CA . ARG A 1 18 ? -33.719 -32.259 28.584 1.00 0.00 18 ARG A CA 11
ATOM 16868 C C . ARG A 1 18 ? -33.122 -31.382 29.676 1.00 0.00 18 ARG A C 11
ATOM 16869 O O . ARG A 1 18 ? -32.850 -30.205 29.459 1.00 0.00 18 ARG A O 11
ATOM 16890 N N . PRO A 1 19 ? -32.950 -31.941 30.883 1.00 0.00 19 PRO A N 11
ATOM 16891 C CA . PRO A 1 19 ? -32.434 -31.193 32.032 1.00 0.00 19 PRO A CA 11
ATOM 16892 C C . PRO A 1 19 ? -31.003 -30.680 31.835 1.00 0.00 19 PRO A C 11
ATOM 16893 O O . PRO A 1 19 ? -30.647 -29.626 32.348 1.00 0.00 19 PRO A O 11
ATOM 16904 N N . TYR A 1 20 ? -30.195 -31.414 31.089 1.00 0.00 20 TYR A N 11
ATOM 16905 C CA . TYR A 1 20 ? -28.811 -31.017 30.862 1.00 0.00 20 TYR A CA 11
ATOM 16906 C C . TYR A 1 20 ? -28.413 -31.136 29.405 1.00 0.00 20 TYR A C 11
ATOM 16907 O O . TYR A 1 20 ? -28.857 -32.036 28.694 1.00 0.00 20 TYR A O 11
ATOM 16925 N N . VAL A 1 21 ? -27.581 -30.219 28.973 1.00 0.00 21 VAL A N 11
ATOM 16926 C CA . VAL A 1 21 ? -27.060 -30.211 27.629 1.00 0.00 21 VAL A CA 11
ATOM 16927 C C . VAL A 1 21 ? -25.576 -29.891 27.668 1.00 0.00 21 VAL A C 11
ATOM 16928 O O . VAL A 1 21 ? -25.065 -29.375 28.671 1.00 0.00 21 VAL A O 11
ATOM 16941 N N . SER A 1 22 ? -24.899 -30.204 26.609 1.00 0.00 22 SER A N 11
ATOM 16942 C CA . SER A 1 22 ? -23.480 -29.966 26.522 1.00 0.00 22 SER A CA 11
ATOM 16943 C C . SER A 1 22 ? -23.198 -28.866 25.517 1.00 0.00 22 SER A C 11
ATOM 16944 O O . SER A 1 22 ? -23.725 -28.877 24.399 1.00 0.00 22 SER A O 11
ATOM 16952 N N . ILE A 1 23 ? -22.395 -27.902 25.915 1.00 0.00 23 ILE A N 11
ATOM 16953 C CA . ILE A 1 23 ? -22.059 -26.811 25.033 1.00 0.00 23 ILE A CA 11
ATOM 16954 C C . ILE A 1 23 ? -20.552 -26.648 24.971 1.00 0.00 23 ILE A C 11
ATOM 16955 O O . ILE A 1 23 ? -19.836 -27.103 25.870 1.00 0.00 23 ILE A O 11
ATOM 16971 N N . LEU A 1 24 ? -20.071 -26.017 23.925 1.00 0.00 24 LEU A N 11
ATOM 16972 C CA . LEU A 1 24 ? -18.660 -25.746 23.804 1.00 0.00 24 LEU A CA 11
ATOM 16973 C C . LEU A 1 24 ? -18.437 -24.273 24.068 1.00 0.00 24 LEU A C 11
ATOM 16974 O O . LEU A 1 24 ? -18.892 -23.425 23.301 1.00 0.00 24 LEU A O 11
ATOM 16990 N N . ALA A 1 25 ? -17.760 -23.968 25.148 1.00 0.00 25 ALA A N 11
ATOM 16991 C CA . ALA A 1 25 ? -17.536 -22.596 25.524 1.00 0.00 25 ALA A CA 11
ATOM 16992 C C . ALA A 1 25 ? -16.170 -22.420 26.135 1.00 0.00 25 ALA A C 11
ATOM 16993 O O . ALA A 1 25 ? -15.701 -23.268 26.891 1.00 0.00 25 ALA A O 11
ATOM 17000 N N . GLU A 1 26 ? -15.530 -21.328 25.797 1.00 0.00 26 GLU A N 11
ATOM 17001 C CA . GLU A 1 26 ? -14.249 -20.998 26.355 1.00 0.00 26 GLU A CA 11
ATOM 17002 C C . GLU A 1 26 ? -14.478 -20.201 27.622 1.00 0.00 26 GLU A C 11
ATOM 17003 O O . GLU A 1 26 ? -15.506 -19.546 27.762 1.00 0.00 26 GLU A O 11
ATOM 17015 N N . ILE A 1 27 ? -13.536 -20.250 28.536 1.00 0.00 27 ILE A N 11
ATOM 17016 C CA . ILE A 1 27 ? -13.663 -19.509 29.776 1.00 0.00 27 ILE A CA 11
ATOM 17017 C C . ILE A 1 27 ? -13.655 -18.000 29.521 1.00 0.00 27 ILE A C 11
ATOM 17018 O O . ILE A 1 27 ? -14.251 -17.228 30.269 1.00 0.00 27 ILE A O 11
ATOM 17034 N N . ASN A 1 28 ? -12.995 -17.593 28.446 1.00 0.00 28 ASN A N 11
ATOM 17035 C CA . ASN A 1 28 ? -12.915 -16.181 28.087 1.00 0.00 28 ASN A CA 11
ATOM 17036 C C . ASN A 1 28 ? -14.193 -15.707 27.406 1.00 0.00 28 ASN A C 11
ATOM 17037 O O . ASN A 1 28 ? -14.318 -14.532 27.053 1.00 0.00 28 ASN A O 11
ATOM 17048 N N . GLU A 1 29 ? -15.135 -16.612 27.213 1.00 0.00 29 GLU A N 11
ATOM 17049 C CA . GLU A 1 29 ? -16.385 -16.263 26.571 1.00 0.00 29 GLU A CA 11
ATOM 17050 C C . GLU A 1 29 ? -17.377 -15.711 27.579 1.00 0.00 29 GLU A C 11
ATOM 17051 O O . GLU A 1 29 ? -17.385 -16.108 28.746 1.00 0.00 29 GLU A O 11
ATOM 17063 N N . ASN A 1 30 ? -18.210 -14.796 27.127 1.00 0.00 30 ASN A N 11
ATOM 17064 C CA . ASN A 1 30 ? -19.194 -14.171 27.988 1.00 0.00 30 ASN A CA 11
ATOM 17065 C C . ASN A 1 30 ? -20.460 -15.005 28.048 1.00 0.00 30 ASN A C 11
ATOM 17066 O O . ASN A 1 30 ? -20.624 -15.966 27.282 1.00 0.00 30 ASN A O 11
ATOM 17077 N N . ALA A 1 31 ? -21.355 -14.636 28.951 1.00 0.00 31 ALA A N 11
ATOM 17078 C CA . ALA A 1 31 ? -22.603 -15.354 29.136 1.00 0.00 31 ALA A CA 11
ATOM 17079 C C . ALA A 1 31 ? -23.437 -15.362 27.859 1.00 0.00 31 ALA A C 11
ATOM 17080 O O . ALA A 1 31 ? -24.203 -16.281 27.631 1.00 0.00 31 ALA A O 11
ATOM 17087 N N . ASP A 1 32 ? -23.280 -14.336 27.035 1.00 0.00 32 ASP A N 11
ATOM 17088 C CA . ASP A 1 32 ? -24.008 -14.254 25.770 1.00 0.00 32 ASP A CA 11
ATOM 17089 C C . ASP A 1 32 ? -23.657 -15.420 24.848 1.00 0.00 32 ASP A C 11
ATOM 17090 O O . ASP A 1 32 ? -24.541 -16.043 24.255 1.00 0.00 32 ASP A O 11
ATOM 17099 N N . ARG A 1 33 ? -22.371 -15.730 24.755 1.00 0.00 33 ARG A N 11
ATOM 17100 C CA . ARG A 1 33 ? -21.899 -16.812 23.925 1.00 0.00 33 ARG A CA 11
ATOM 17101 C C . ARG A 1 33 ? -22.457 -18.134 24.436 1.00 0.00 33 ARG A C 11
ATOM 17102 O O . ARG A 1 33 ? -22.933 -18.965 23.665 1.00 0.00 33 ARG A O 11
ATOM 17123 N N . ILE A 1 34 ? -22.403 -18.297 25.743 1.00 0.00 34 ILE A N 11
ATOM 17124 C CA . ILE A 1 34 ? -22.885 -19.491 26.399 1.00 0.00 34 ILE A CA 11
ATOM 17125 C C . ILE A 1 34 ? -24.406 -19.644 26.248 1.00 0.00 34 ILE A C 11
ATOM 17126 O O . ILE A 1 34 ? -24.903 -20.723 25.915 1.00 0.00 34 ILE A O 11
ATOM 17142 N N . LEU A 1 35 ? -25.130 -18.549 26.466 1.00 0.00 35 LEU A N 11
ATOM 17143 C CA . LEU A 1 35 ? -26.588 -18.557 26.375 1.00 0.00 35 LEU A CA 11
ATOM 17144 C C . LEU A 1 35 ? -27.031 -18.880 24.965 1.00 0.00 35 LEU A C 11
ATOM 17145 O O . LEU A 1 35 ? -27.934 -19.681 24.761 1.00 0.00 35 LEU A O 11
ATOM 17161 N N . GLY A 1 36 ? -26.371 -18.270 23.992 1.00 0.00 36 GLY A N 11
ATOM 17162 C CA . GLY A 1 36 ? -26.716 -18.506 22.613 1.00 0.00 36 GLY A CA 11
ATOM 17163 C C . GLY A 1 36 ? -26.492 -19.940 22.202 1.00 0.00 36 GLY A C 11
ATOM 17164 O O . GLY A 1 36 ? -27.354 -20.548 21.582 1.00 0.00 36 GLY A O 11
ATOM 17168 N N . ALA A 1 37 ? -25.346 -20.486 22.580 1.00 0.00 37 ALA A N 11
ATOM 17169 C CA . ALA A 1 37 ? -25.009 -21.864 22.248 1.00 0.00 37 ALA A CA 11
ATOM 17170 C C . ALA A 1 37 ? -25.992 -22.845 22.874 1.00 0.00 37 ALA A C 11
ATOM 17171 O O . ALA A 1 37 ? -26.504 -23.734 22.202 1.00 0.00 37 ALA A O 11
ATOM 17178 N N . ALA A 1 38 ? -26.254 -22.672 24.161 1.00 0.00 38 ALA A N 11
ATOM 17179 C CA . ALA A 1 38 ? -27.149 -23.564 24.886 1.00 0.00 38 ALA A CA 11
ATOM 17180 C C . ALA A 1 38 ? -28.586 -23.449 24.389 1.00 0.00 38 ALA A C 11
ATOM 17181 O O . ALA A 1 38 ? -29.266 -24.454 24.190 1.00 0.00 38 ALA A O 11
ATOM 17188 N N . LEU A 1 39 ? -29.026 -22.221 24.167 1.00 0.00 39 LEU A N 11
ATOM 17189 C CA . LEU A 1 39 ? -30.382 -21.948 23.713 1.00 0.00 39 LEU A CA 11
ATOM 17190 C C . LEU A 1 39 ? -30.592 -22.535 22.324 1.00 0.00 39 LEU A C 11
ATOM 17191 O O . LEU A 1 39 ? -31.671 -23.059 22.001 1.00 0.00 39 LEU A O 11
ATOM 17207 N N . GLU A 1 40 ? -29.548 -22.441 21.516 1.00 0.00 40 GLU A N 11
ATOM 17208 C CA . GLU A 1 40 ? -29.531 -22.977 20.165 1.00 0.00 40 GLU A CA 11
ATOM 17209 C C . GLU A 1 40 ? -29.859 -24.462 20.161 1.00 0.00 40 GLU A C 11
ATOM 17210 O O . GLU A 1 40 ? -30.589 -24.946 19.292 1.00 0.00 40 GLU A O 11
ATOM 17222 N N . LYS A 1 41 ? -29.343 -25.183 21.150 1.00 0.00 41 LYS A N 11
ATOM 17223 C CA . LYS A 1 41 ? -29.515 -26.626 21.212 1.00 0.00 41 LYS A CA 11
ATOM 17224 C C . LYS A 1 41 ? -30.973 -27.011 21.455 1.00 0.00 41 LYS A C 11
ATOM 17225 O O . LYS A 1 41 ? -31.354 -28.164 21.265 1.00 0.00 41 LYS A O 11
ATOM 17244 N N . TYR A 1 42 ? -31.783 -26.049 21.880 1.00 0.00 42 TYR A N 11
ATOM 17245 C CA . TYR A 1 42 ? -33.195 -26.302 22.111 1.00 0.00 42 TYR A CA 11
ATOM 17246 C C . TYR A 1 42 ? -34.055 -25.633 21.044 1.00 0.00 42 TYR A C 11
ATOM 17247 O O . TYR A 1 42 ? -35.283 -25.725 21.075 1.00 0.00 42 TYR A O 11
ATOM 17265 N N . GLY A 1 43 ? -33.404 -24.959 20.103 1.00 0.00 43 GLY A N 11
ATOM 17266 C CA . GLY A 1 43 ? -34.121 -24.304 19.019 1.00 0.00 43 GLY A CA 11
ATOM 17267 C C . GLY A 1 43 ? -34.889 -23.077 19.467 1.00 0.00 43 GLY A C 11
ATOM 17268 O O . GLY A 1 43 ? -35.781 -22.609 18.769 1.00 0.00 43 GLY A O 11
ATOM 17272 N N . LEU A 1 44 ? -34.534 -22.550 20.622 1.00 0.00 44 LEU A N 11
ATOM 17273 C CA . LEU A 1 44 ? -35.207 -21.378 21.170 1.00 0.00 44 LEU A CA 11
ATOM 17274 C C . LEU A 1 44 ? -34.387 -20.129 20.903 1.00 0.00 44 LEU A C 11
ATOM 17275 O O . LEU A 1 44 ? -34.630 -19.078 21.482 1.00 0.00 44 LEU A O 11
ATOM 17291 N N . GLU A 1 45 ? -33.419 -20.276 20.004 1.00 0.00 45 GLU A N 11
ATOM 17292 C CA . GLU A 1 45 ? -32.481 -19.219 19.602 1.00 0.00 45 GLU A CA 11
ATOM 17293 C C . GLU A 1 45 ? -33.171 -17.837 19.404 1.00 0.00 45 GLU A C 11
ATOM 17294 O O . GLU A 1 45 ? -32.639 -16.803 19.815 1.00 0.00 45 GLU A O 11
ATOM 17306 N N . HIS A 1 46 ? -34.355 -17.842 18.801 1.00 0.00 46 HIS A N 11
ATOM 17307 C CA . HIS A 1 46 ? -35.067 -16.594 18.470 1.00 0.00 46 HIS A CA 11
ATOM 17308 C C . HIS A 1 46 ? -35.821 -16.000 19.684 1.00 0.00 46 HIS A C 11
ATOM 17309 O O . HIS A 1 46 ? -36.374 -14.900 19.607 1.00 0.00 46 HIS A O 11
ATOM 17323 N N . SER A 1 47 ? -35.833 -16.716 20.784 1.00 0.00 47 SER A N 11
ATOM 17324 C CA . SER A 1 47 ? -36.533 -16.268 21.985 1.00 0.00 47 SER A CA 11
ATOM 17325 C C . SER A 1 47 ? -35.532 -15.934 23.098 1.00 0.00 47 SER A C 11
ATOM 17326 O O . SER A 1 47 ? -35.881 -15.886 24.271 1.00 0.00 47 SER A O 11
ATOM 17334 N N . LYS A 1 48 ? -34.302 -15.650 22.698 1.00 0.00 48 LYS A N 11
ATOM 17335 C CA . LYS A 1 48 ? -33.189 -15.420 23.626 1.00 0.00 48 LYS A CA 11
ATOM 17336 C C . LYS A 1 48 ? -33.425 -14.255 24.564 1.00 0.00 48 LYS A C 11
ATOM 17337 O O . LYS A 1 48 ? -33.073 -14.318 25.740 1.00 0.00 48 LYS A O 11
ATOM 17356 N N . ASP A 1 49 ? -34.018 -13.199 24.052 1.00 0.00 49 ASP A N 11
ATOM 17357 C CA . ASP A 1 49 ? -34.195 -11.975 24.825 1.00 0.00 49 ASP A CA 11
ATOM 17358 C C . ASP A 1 49 ? -35.141 -12.162 26.027 1.00 0.00 49 ASP A C 11
ATOM 17359 O O . ASP A 1 49 ? -35.303 -11.256 26.840 1.00 0.00 49 ASP A O 11
ATOM 17368 N N . ASP A 1 50 ? -35.767 -13.326 26.127 1.00 0.00 50 ASP A N 11
ATOM 17369 C CA . ASP A 1 50 ? -36.643 -13.633 27.266 1.00 0.00 50 ASP A CA 11
ATOM 17370 C C . ASP A 1 50 ? -35.876 -14.405 28.352 1.00 0.00 50 ASP A C 11
ATOM 17371 O O . ASP A 1 50 ? -36.349 -14.545 29.483 1.00 0.00 50 ASP A O 11
ATOM 17380 N N . PHE A 1 51 ? -34.666 -14.858 28.029 1.00 0.00 51 PHE A N 11
ATOM 17381 C CA . PHE A 1 51 ? -33.916 -15.699 28.955 1.00 0.00 51 PHE A CA 11
ATOM 17382 C C . PHE A 1 51 ? -32.557 -15.103 29.332 1.00 0.00 51 PHE A C 11
ATOM 17383 O O . PHE A 1 51 ? -32.049 -14.194 28.677 1.00 0.00 51 PHE A O 11
ATOM 17400 N N . ILE A 1 52 ? -32.004 -15.631 30.421 1.00 0.00 52 ILE A N 11
ATOM 17401 C CA . ILE A 1 52 ? -30.683 -15.274 30.945 1.00 0.00 52 ILE A CA 11
ATOM 17402 C C . ILE A 1 52 ? -30.051 -16.521 31.562 1.00 0.00 52 ILE A C 11
ATOM 17403 O O . ILE A 1 52 ? -30.659 -17.596 31.552 1.00 0.00 52 ILE A O 11
ATOM 17419 N N . LEU A 1 53 ? -28.864 -16.385 32.107 1.00 0.00 53 LEU A N 11
ATOM 17420 C CA . LEU A 1 53 ? -28.193 -17.515 32.725 1.00 0.00 53 LEU A CA 11
ATOM 17421 C C . LEU A 1 53 ? -28.200 -17.371 34.226 1.00 0.00 53 LEU A C 11
ATOM 17422 O O . LEU A 1 53 ? -28.339 -16.276 34.741 1.00 0.00 53 LEU A O 11
ATOM 17438 N N . VAL A 1 54 ? -28.102 -18.480 34.924 1.00 0.00 54 VAL A N 11
ATOM 17439 C CA . VAL A 1 54 ? -28.032 -18.460 36.376 1.00 0.00 54 VAL A CA 11
ATOM 17440 C C . VAL A 1 54 ? -27.018 -19.476 36.886 1.00 0.00 54 VAL A C 11
ATOM 17441 O O . VAL A 1 54 ? -26.764 -20.489 36.237 1.00 0.00 54 VAL A O 11
ATOM 17454 N N . GLU A 1 55 ? -26.442 -19.198 38.039 1.00 0.00 55 GLU A N 11
ATOM 17455 C CA . GLU A 1 55 ? -25.541 -20.146 38.694 1.00 0.00 55 GLU A CA 11
ATOM 17456 C C . GLU A 1 55 ? -26.269 -20.917 39.760 1.00 0.00 55 GLU A C 11
ATOM 17457 O O . GLU A 1 55 ? -26.851 -20.334 40.676 1.00 0.00 55 GLU A O 11
ATOM 17469 N N . VAL A 1 56 ? -26.248 -22.221 39.635 1.00 0.00 56 VAL A N 11
ATOM 17470 C CA . VAL A 1 56 ? -26.915 -23.090 40.577 1.00 0.00 56 VAL A CA 11
ATOM 17471 C C . VAL A 1 56 ? -25.900 -24.065 41.148 1.00 0.00 56 VAL A C 11
ATOM 17472 O O . VAL A 1 56 ? -25.270 -24.812 40.406 1.00 0.00 56 VAL A O 11
ATOM 17485 N N . SER A 1 57 ? -25.713 -24.032 42.447 1.00 0.00 57 SER A N 11
ATOM 17486 C CA . SER A 1 57 ? -24.787 -24.942 43.090 1.00 0.00 57 SER A CA 11
ATOM 17487 C C . SER A 1 57 ? -25.421 -26.311 43.172 1.00 0.00 57 SER A C 11
ATOM 17488 O O . SER A 1 57 ? -26.592 -26.434 43.531 1.00 0.00 57 SER A O 11
ATOM 17496 N N . ASN A 1 58 ? -24.669 -27.335 42.841 1.00 0.00 58 ASN A N 11
ATOM 17497 C CA . ASN A 1 58 ? -25.202 -28.674 42.890 1.00 0.00 58 ASN A CA 11
ATOM 17498 C C . ASN A 1 58 ? -25.124 -29.221 44.298 1.00 0.00 58 ASN A C 11
ATOM 17499 O O . ASN A 1 58 ? -24.161 -29.895 44.679 1.00 0.00 58 ASN A O 11
ATOM 17510 N N . ASP A 1 59 ? -26.115 -28.878 45.071 1.00 0.00 59 ASP A N 11
ATOM 17511 C CA . ASP A 1 59 ? -26.236 -29.325 46.439 1.00 0.00 59 ASP A CA 11
ATOM 17512 C C . ASP A 1 59 ? -27.709 -29.548 46.745 1.00 0.00 59 ASP A C 11
ATOM 17513 O O . ASP A 1 59 ? -28.463 -28.589 46.939 1.00 0.00 59 ASP A O 11
ATOM 17522 N N . ASP A 1 60 ? -28.132 -30.804 46.754 1.00 0.00 60 ASP A N 11
ATOM 17523 C CA . ASP A 1 60 ? -29.543 -31.120 46.949 1.00 0.00 60 ASP A CA 11
ATOM 17524 C C . ASP A 1 60 ? -29.978 -30.894 48.379 1.00 0.00 60 ASP A C 11
ATOM 17525 O O . ASP A 1 60 ? -29.163 -30.922 49.300 1.00 0.00 60 ASP A O 11
ATOM 17534 N N . ASP A 1 61 ? -31.284 -30.663 48.544 1.00 0.00 61 ASP A N 11
ATOM 17535 C CA . ASP A 1 61 ? -31.883 -30.309 49.836 1.00 0.00 61 ASP A CA 11
ATOM 17536 C C . ASP A 1 61 ? -31.357 -28.969 50.296 1.00 0.00 61 ASP A C 11
ATOM 17537 O O . ASP A 1 61 ? -31.320 -28.674 51.494 1.00 0.00 61 ASP A O 11
ATOM 17546 N N . ARG A 1 62 ? -30.970 -28.142 49.328 1.00 0.00 62 ARG A N 11
ATOM 17547 C CA . ARG A 1 62 ? -30.452 -26.816 49.627 1.00 0.00 62 ARG A CA 11
ATOM 17548 C C . ARG A 1 62 ? -30.546 -25.891 48.422 1.00 0.00 62 ARG A C 11
ATOM 17549 O O . ARG A 1 62 ? -31.217 -24.860 48.474 1.00 0.00 62 ARG A O 11
ATOM 17570 N N . LYS A 1 63 ? -29.873 -26.245 47.352 1.00 0.00 63 LYS A N 11
ATOM 17571 C CA . LYS A 1 63 ? -29.953 -25.468 46.127 1.00 0.00 63 LYS A CA 11
ATOM 17572 C C . LYS A 1 63 ? -30.240 -26.385 44.962 1.00 0.00 63 LYS A C 11
ATOM 17573 O O . LYS A 1 63 ? -30.070 -26.017 43.804 1.00 0.00 63 LYS A O 11
ATOM 17592 N N . SER A 1 64 ? -30.683 -27.581 45.280 1.00 0.00 64 SER A N 11
ATOM 17593 C CA . SER A 1 64 ? -30.975 -28.566 44.285 1.00 0.00 64 SER A CA 11
ATOM 17594 C C . SER A 1 64 ? -31.998 -29.547 44.829 1.00 0.00 64 SER A C 11
ATOM 17595 O O . SER A 1 64 ? -32.292 -29.548 46.033 1.00 0.00 64 SER A O 11
ATOM 17603 N N . MET A 1 65 ? -32.526 -30.367 43.947 1.00 0.00 65 MET A N 11
ATOM 17604 C CA . MET A 1 65 ? -33.550 -31.350 44.268 1.00 0.00 65 MET A CA 11
ATOM 17605 C C . MET A 1 65 ? -34.796 -30.700 44.858 1.00 0.00 65 MET A C 11
ATOM 17606 O O . MET A 1 65 ? -35.596 -30.116 44.132 1.00 0.00 65 MET A O 11
ATOM 17620 N N . SER A 1 66 ? -34.919 -30.760 46.173 1.00 0.00 66 SER A N 11
ATOM 17621 C CA . SER A 1 66 ? -36.052 -30.205 46.879 1.00 0.00 66 SER A CA 11
ATOM 17622 C C . SER A 1 66 ? -36.140 -28.713 46.611 1.00 0.00 66 SER A C 11
ATOM 17623 O O . SER A 1 66 ? -37.212 -28.165 46.339 1.00 0.00 66 SER A O 11
ATOM 17631 N N . ASP A 1 67 ? -34.994 -28.075 46.658 1.00 0.00 67 ASP A N 11
ATOM 17632 C CA . ASP A 1 67 ? -34.907 -26.651 46.490 1.00 0.00 67 ASP A CA 11
ATOM 17633 C C . ASP A 1 67 ? -34.616 -26.266 45.047 1.00 0.00 67 ASP A C 11
ATOM 17634 O O . ASP A 1 67 ? -34.399 -25.098 44.756 1.00 0.00 67 ASP A O 11
ATOM 17643 N N . LEU A 1 68 ? -34.584 -27.255 44.141 1.00 0.00 68 LEU A N 11
ATOM 17644 C CA . LEU A 1 68 ? -34.405 -26.942 42.723 1.00 0.00 68 LEU A CA 11
ATOM 17645 C C . LEU A 1 68 ? -35.691 -26.325 42.187 1.00 0.00 68 LEU A C 11
ATOM 17646 O O . LEU A 1 68 ? -35.928 -25.157 42.410 1.00 0.00 68 LEU A O 11
ATOM 17662 N N . ARG A 1 69 ? -36.540 -27.145 41.541 1.00 0.00 69 ARG A N 11
ATOM 17663 C CA . ARG A 1 69 ? -37.845 -26.706 40.987 1.00 0.00 69 ARG A CA 11
ATOM 17664 C C . ARG A 1 69 ? -37.779 -25.355 40.242 1.00 0.00 69 ARG A C 11
ATOM 17665 O O . ARG A 1 69 ? -37.694 -25.319 39.017 1.00 0.00 69 ARG A O 11
ATOM 17686 N N . GLU A 1 70 ? -37.821 -24.260 40.995 1.00 0.00 70 GLU A N 11
ATOM 17687 C CA . GLU A 1 70 ? -37.748 -22.912 40.438 1.00 0.00 70 GLU A CA 11
ATOM 17688 C C . GLU A 1 70 ? -36.301 -22.551 40.072 1.00 0.00 70 GLU A C 11
ATOM 17689 O O . GLU A 1 70 ? -36.046 -21.501 39.467 1.00 0.00 70 GLU A O 11
ATOM 17701 N N . ILE A 1 71 ? -35.362 -23.432 40.458 1.00 0.00 71 ILE A N 11
ATOM 17702 C CA . ILE A 1 71 ? -33.918 -23.265 40.211 1.00 0.00 71 ILE A CA 11
ATOM 17703 C C . ILE A 1 71 ? -33.312 -22.174 41.091 1.00 0.00 71 ILE A C 11
ATOM 17704 O O . ILE A 1 71 ? -32.308 -22.402 41.771 1.00 0.00 71 ILE A O 11
ATOM 17720 N N . ASP A 1 72 ? -33.934 -21.004 41.070 1.00 0.00 72 ASP A N 11
ATOM 17721 C CA . ASP A 1 72 ? -33.476 -19.837 41.816 1.00 0.00 72 ASP A CA 11
ATOM 17722 C C . ASP A 1 72 ? -32.129 -19.343 41.295 1.00 0.00 72 ASP A C 11
ATOM 17723 O O . ASP A 1 72 ? -32.080 -18.533 40.366 1.00 0.00 72 ASP A O 11
ATOM 17732 N N . GLY A 1 73 ? -31.046 -19.851 41.871 1.00 0.00 73 GLY A N 11
ATOM 17733 C CA . GLY A 1 73 ? -29.716 -19.444 41.464 1.00 0.00 73 GLY A CA 11
ATOM 17734 C C . GLY A 1 73 ? -29.503 -17.946 41.581 1.00 0.00 73 GLY A C 11
ATOM 17735 O O . GLY A 1 73 ? -30.059 -17.293 42.471 1.00 0.00 73 GLY A O 11
ATOM 17739 N N . ARG A 1 74 ? -28.701 -17.405 40.692 1.00 0.00 74 ARG A N 11
ATOM 17740 C CA . ARG A 1 74 ? -28.451 -15.992 40.645 1.00 0.00 74 ARG A CA 11
ATOM 17741 C C . ARG A 1 74 ? -28.591 -15.508 39.216 1.00 0.00 74 ARG A C 11
ATOM 17742 O O . ARG A 1 74 ? -28.017 -16.101 38.306 1.00 0.00 74 ARG A O 11
ATOM 17763 N N . PRO A 1 75 ? -29.372 -14.451 38.990 1.00 0.00 75 PRO A N 11
ATOM 17764 C CA . PRO A 1 75 ? -29.587 -13.922 37.649 1.00 0.00 75 PRO A CA 11
ATOM 17765 C C . PRO A 1 75 ? -28.317 -13.324 37.047 1.00 0.00 75 PRO A C 11
ATOM 17766 O O . PRO A 1 75 ? -27.761 -12.350 37.560 1.00 0.00 75 PRO A O 11
ATOM 17777 N N . ILE A 1 76 ? -27.868 -13.928 35.970 1.00 0.00 76 ILE A N 11
ATOM 17778 C CA . ILE A 1 76 ? -26.675 -13.511 35.275 1.00 0.00 76 ILE A CA 11
ATOM 17779 C C . ILE A 1 76 ? -27.014 -13.112 33.840 1.00 0.00 76 ILE A C 11
ATOM 17780 O O . ILE A 1 76 ? -27.425 -13.951 33.030 1.00 0.00 76 ILE A O 11
ATOM 17796 N N . PRO A 1 77 ? -26.879 -11.831 33.511 1.00 0.00 77 PRO A N 11
ATOM 17797 C CA . PRO A 1 77 ? -27.117 -11.339 32.157 1.00 0.00 77 PRO A CA 11
ATOM 17798 C C . PRO A 1 77 ? -26.037 -11.821 31.186 1.00 0.00 77 PRO A C 11
ATOM 17799 O O . PRO A 1 77 ? -24.935 -12.183 31.606 1.00 0.00 77 PRO A O 11
ATOM 17810 N N . PRO A 1 78 ? -26.331 -11.806 29.878 1.00 0.00 78 PRO A N 11
ATOM 17811 C CA . PRO A 1 78 ? -25.382 -12.239 28.837 1.00 0.00 78 PRO A CA 11
ATOM 17812 C C . PRO A 1 78 ? -24.080 -11.435 28.874 1.00 0.00 78 PRO A C 11
ATOM 17813 O O . PRO A 1 78 ? -23.020 -11.916 28.469 1.00 0.00 78 PRO A O 11
ATOM 17824 N N . THR A 1 79 ? -24.181 -10.212 29.353 1.00 0.00 79 THR A N 11
ATOM 17825 C CA . THR A 1 79 ? -23.047 -9.299 29.425 1.00 0.00 79 THR A CA 11
ATOM 17826 C C . THR A 1 79 ? -21.972 -9.771 30.438 1.00 0.00 79 THR A C 11
ATOM 17827 O O . THR A 1 79 ? -20.799 -9.405 30.331 1.00 0.00 79 THR A O 11
ATOM 17838 N N . GLU A 1 80 ? -22.378 -10.580 31.408 1.00 0.00 80 GLU A N 11
ATOM 17839 C CA . GLU A 1 80 ? -21.475 -11.027 32.470 1.00 0.00 80 GLU A CA 11
ATOM 17840 C C . GLU A 1 80 ? -20.605 -12.225 32.031 1.00 0.00 80 GLU A C 11
ATOM 17841 O O . GLU A 1 80 ? -20.980 -12.989 31.144 1.00 0.00 80 GLU A O 11
ATOM 17853 N N . CYS A 1 81 ? -19.438 -12.360 32.659 1.00 0.00 81 CYS A N 11
ATOM 17854 C CA . CYS A 1 81 ? -18.518 -13.464 32.401 1.00 0.00 81 CYS A CA 11
ATOM 17855 C C . CYS A 1 81 ? -18.206 -14.185 33.728 1.00 0.00 81 CYS A C 11
ATOM 17856 O O . CYS A 1 81 ? -17.214 -13.885 34.394 1.00 0.00 81 CYS A O 11
ATOM 17864 N N . PRO A 1 82 ? -19.074 -15.132 34.129 1.00 0.00 82 PRO A N 11
ATOM 17865 C CA . PRO A 1 82 ? -18.981 -15.801 35.428 1.00 0.00 82 PRO A CA 11
ATOM 17866 C C . PRO A 1 82 ? -17.997 -16.995 35.498 1.00 0.00 82 PRO A C 11
ATOM 17867 O O . PRO A 1 82 ? -17.703 -17.486 36.587 1.00 0.00 82 PRO A O 11
ATOM 17878 N N . LEU A 1 83 ? -17.470 -17.439 34.359 1.00 0.00 83 LEU A N 11
ATOM 17879 C CA . LEU A 1 83 ? -16.605 -18.637 34.350 1.00 0.00 83 LEU A CA 11
ATOM 17880 C C . LEU A 1 83 ? -15.319 -18.453 35.146 1.00 0.00 83 LEU A C 11
ATOM 17881 O O . LEU A 1 83 ? -14.908 -19.354 35.874 1.00 0.00 83 LEU A O 11
ATOM 17897 N N . PHE A 1 84 ? -14.693 -17.288 35.013 1.00 0.00 84 PHE A N 11
ATOM 17898 C CA . PHE A 1 84 ? -13.449 -17.002 35.727 1.00 0.00 84 PHE A CA 11
ATOM 17899 C C . PHE A 1 84 ? -13.653 -17.083 37.224 1.00 0.00 84 PHE A C 11
ATOM 17900 O O . PHE A 1 84 ? -12.760 -17.500 37.966 1.00 0.00 84 PHE A O 11
ATOM 17917 N N . GLU A 1 85 ? -14.820 -16.678 37.663 1.00 0.00 85 GLU A N 11
ATOM 17918 C CA . GLU A 1 85 ? -15.154 -16.715 39.060 1.00 0.00 85 GLU A CA 11
ATOM 17919 C C . GLU A 1 85 ? -15.328 -18.167 39.531 1.00 0.00 85 GLU A C 11
ATOM 17920 O O . GLU A 1 85 ? -14.931 -18.520 40.644 1.00 0.00 85 GLU A O 11
ATOM 17932 N N . MET A 1 86 ? -15.913 -19.008 38.669 1.00 0.00 86 MET A N 11
ATOM 17933 C CA . MET A 1 86 ? -16.107 -20.423 38.997 1.00 0.00 86 MET A CA 11
ATOM 17934 C C . MET A 1 86 ? -14.780 -21.173 39.123 1.00 0.00 86 MET A C 11
ATOM 17935 O O . MET A 1 86 ? -14.592 -21.960 40.049 1.00 0.00 86 MET A O 11
ATOM 17949 N N . THR A 1 87 ? -13.863 -20.917 38.203 1.00 0.00 87 THR A N 11
ATOM 17950 C CA . THR A 1 87 ? -12.567 -21.587 38.210 1.00 0.00 87 THR A CA 11
ATOM 17951 C C . THR A 1 87 ? -11.674 -21.087 39.340 1.00 0.00 87 THR A C 11
ATOM 17952 O O . THR A 1 87 ? -10.808 -21.819 39.833 1.00 0.00 87 THR A O 11
ATOM 17963 N N . ALA A 1 88 ? -11.888 -19.842 39.748 1.00 0.00 88 ALA A N 11
ATOM 17964 C CA . ALA A 1 88 ? -11.086 -19.226 40.796 1.00 0.00 88 ALA A CA 11
ATOM 17965 C C . ALA A 1 88 ? -11.136 -20.027 42.094 1.00 0.00 88 ALA A C 11
ATOM 17966 O O . ALA A 1 88 ? -10.100 -20.316 42.691 1.00 0.00 88 ALA A O 11
ATOM 17973 N N . ARG A 1 89 ? -12.334 -20.395 42.524 1.00 0.00 89 ARG A N 11
ATOM 17974 C CA . ARG A 1 89 ? -12.477 -21.134 43.768 1.00 0.00 89 ARG A CA 11
ATOM 17975 C C . ARG A 1 89 ? -12.532 -22.644 43.520 1.00 0.00 89 ARG A C 11
ATOM 17976 O O . ARG A 1 89 ? -11.749 -23.400 44.104 1.00 0.00 89 ARG A O 11
ATOM 17997 N N . SER A 1 90 ? -13.457 -23.069 42.650 1.00 0.00 90 SER A N 11
ATOM 17998 C CA . SER A 1 90 ? -13.642 -24.485 42.316 1.00 0.00 90 SER A CA 11
ATOM 17999 C C . SER A 1 90 ? -13.903 -25.328 43.575 1.00 0.00 90 SER A C 11
ATOM 18000 O O . SER A 1 90 ? -13.368 -26.431 43.725 1.00 0.00 90 SER A O 11
ATOM 18008 N N . GLY A 1 91 ? -14.739 -24.811 44.463 1.00 0.00 91 GLY A N 11
ATOM 18009 C CA . GLY A 1 91 ? -15.033 -25.509 45.696 1.00 0.00 91 GLY A CA 11
ATOM 18010 C C . GLY A 1 91 ? -16.475 -25.959 45.771 1.00 0.00 91 GLY A C 11
ATOM 18011 O O . GLY A 1 91 ? -17.378 -25.200 45.438 1.00 0.00 91 GLY A O 11
ATOM 18015 N N . ASN A 1 92 ? -16.683 -27.203 46.222 1.00 0.00 92 ASN A N 11
ATOM 18016 C CA . ASN A 1 92 ? -18.028 -27.800 46.350 1.00 0.00 92 ASN A CA 11
ATOM 18017 C C . ASN A 1 92 ? -18.627 -28.105 44.986 1.00 0.00 92 ASN A C 11
ATOM 18018 O O . ASN A 1 92 ? -17.984 -27.897 43.966 1.00 0.00 92 ASN A O 11
ATOM 18029 N N . GLY A 1 93 ? -19.859 -28.632 44.989 1.00 0.00 93 GLY A N 11
ATOM 18030 C CA . GLY A 1 93 ? -20.567 -28.940 43.752 1.00 0.00 93 GLY A CA 11
ATOM 18031 C C . GLY A 1 93 ? -19.758 -29.805 42.800 1.00 0.00 93 GLY A C 11
ATOM 18032 O O . GLY A 1 93 ? -19.368 -29.359 41.728 1.00 0.00 93 GLY A O 11
ATOM 18036 N N . GLU A 1 94 ? -19.547 -31.060 43.177 1.00 0.00 94 GLU A N 11
ATOM 18037 C CA . GLU A 1 94 ? -18.756 -31.999 42.367 1.00 0.00 94 GLU A CA 11
ATOM 18038 C C . GLU A 1 94 ? -19.342 -32.174 40.959 1.00 0.00 94 GLU A C 11
ATOM 18039 O O . GLU A 1 94 ? -18.665 -32.666 40.049 1.00 0.00 94 GLU A O 11
ATOM 18051 N N . ASN A 1 95 ? -20.595 -31.781 40.791 1.00 0.00 95 ASN A N 11
ATOM 18052 C CA . ASN A 1 95 ? -21.266 -31.860 39.499 1.00 0.00 95 ASN A CA 11
ATOM 18053 C C . ASN A 1 95 ? -20.598 -30.925 38.485 1.00 0.00 95 ASN A C 11
ATOM 18054 O O . ASN A 1 95 ? -20.413 -31.287 37.322 1.00 0.00 95 ASN A O 11
ATOM 18065 N N . GLY A 1 96 ? -20.230 -29.722 38.936 1.00 0.00 96 GLY A N 11
ATOM 18066 C CA . GLY A 1 96 ? -19.568 -28.785 38.055 1.00 0.00 96 GLY A CA 11
ATOM 18067 C C . GLY A 1 96 ? -19.197 -27.497 38.754 1.00 0.00 96 GLY A C 11
ATOM 18068 O O . GLY A 1 96 ? -20.028 -26.613 38.892 1.00 0.00 96 GLY A O 11
ATOM 18072 N N . PHE A 1 97 ? -17.934 -27.408 39.200 1.00 0.00 97 PHE A N 11
ATOM 18073 C CA . PHE A 1 97 ? -17.396 -26.212 39.886 1.00 0.00 97 PHE A CA 11
ATOM 18074 C C . PHE A 1 97 ? -18.224 -25.853 41.132 1.00 0.00 97 PHE A C 11
ATOM 18075 O O . PHE A 1 97 ? -18.994 -26.667 41.629 1.00 0.00 97 PHE A O 11
ATOM 18092 N N . ASP A 1 98 ? -18.064 -24.616 41.612 1.00 0.00 98 ASP A N 11
ATOM 18093 C CA . ASP A 1 98 ? -18.832 -24.117 42.763 1.00 0.00 98 ASP A CA 11
ATOM 18094 C C . ASP A 1 98 ? -20.305 -24.188 42.460 1.00 0.00 98 ASP A C 11
ATOM 18095 O O . ASP A 1 98 ? -21.135 -24.509 43.317 1.00 0.00 98 ASP A O 11
ATOM 18104 N N . SER A 1 99 ? -20.622 -23.870 41.239 1.00 0.00 99 SER A N 11
ATOM 18105 C CA . SER A 1 99 ? -21.961 -23.872 40.759 1.00 0.00 99 SER A CA 11
ATOM 18106 C C . SER A 1 99 ? -21.937 -24.134 39.281 1.00 0.00 99 SER A C 11
ATOM 18107 O O . SER A 1 99 ? -20.907 -23.950 38.640 1.00 0.00 99 SER A O 11
ATOM 18115 N N . PHE A 1 100 ? -23.045 -24.552 38.737 1.00 0.00 100 PHE A N 11
ATOM 18116 C CA . PHE A 1 100 ? -23.113 -24.776 37.327 1.00 0.00 100 PHE A CA 11
ATOM 18117 C C . PHE A 1 100 ? -23.965 -23.708 36.706 1.00 0.00 100 PHE A C 11
ATOM 18118 O O . PHE A 1 100 ? -24.735 -23.028 37.399 1.00 0.00 100 PHE A O 11
ATOM 18135 N N . LEU A 1 101 ? -23.847 -23.563 35.425 1.00 0.00 101 LEU A N 11
ATOM 18136 C CA . LEU A 1 101 ? -24.520 -22.513 34.732 1.00 0.00 101 LEU A CA 11
ATOM 18137 C C . LEU A 1 101 ? -25.774 -23.057 34.043 1.00 0.00 101 LEU A C 11
ATOM 18138 O O . LEU A 1 101 ? -25.709 -24.000 33.248 1.00 0.00 101 LEU A O 11
ATOM 18154 N N . ALA A 1 102 ? -26.907 -22.468 34.373 1.00 0.00 102 ALA A N 11
ATOM 18155 C CA . ALA A 1 102 ? -28.189 -22.912 33.864 1.00 0.00 102 ALA A CA 11
ATOM 18156 C C . ALA A 1 102 ? -28.917 -21.789 33.146 1.00 0.00 102 ALA A C 11
ATOM 18157 O O . ALA A 1 102 ? -28.488 -20.636 33.190 1.00 0.00 102 ALA A O 11
ATOM 18164 N N . ILE A 1 103 ? -30.020 -22.130 32.498 1.00 0.00 103 ILE A N 11
ATOM 18165 C CA . ILE A 1 103 ? -30.808 -21.162 31.759 1.00 0.00 103 ILE A CA 11
ATOM 18166 C C . ILE A 1 103 ? -32.125 -20.871 32.491 1.00 0.00 103 ILE A C 11
ATOM 18167 O O . ILE A 1 103 ? -32.850 -21.786 32.868 1.00 0.00 103 ILE A O 11
ATOM 18183 N N . LYS A 1 104 ? -32.405 -19.600 32.690 1.00 0.00 104 LYS A N 11
ATOM 18184 C CA . LYS A 1 104 ? -33.627 -19.143 33.329 1.00 0.00 104 LYS A CA 11
ATOM 18185 C C . LYS A 1 104 ? -34.227 -18.035 32.514 1.00 0.00 104 LYS A C 11
ATOM 18186 O O . LYS A 1 104 ? -33.609 -17.541 31.577 1.00 0.00 104 LYS A O 11
ATOM 18205 N N . ARG A 1 105 ? -35.416 -17.636 32.863 1.00 0.00 105 ARG A N 11
ATOM 18206 C CA . ARG A 1 105 ? -36.049 -16.532 32.197 1.00 0.00 105 ARG A CA 11
ATOM 18207 C C . ARG A 1 105 ? -35.734 -15.260 32.954 1.00 0.00 105 ARG A C 11
ATOM 18208 O O . ARG A 1 105 ? -35.719 -15.262 34.186 1.00 0.00 105 ARG A O 11
ATOM 18229 N N . LYS A 1 106 ? -35.475 -14.175 32.238 1.00 0.00 106 LYS A N 11
ATOM 18230 C CA . LYS A 1 106 ? -35.202 -12.903 32.905 1.00 0.00 106 LYS A CA 11
ATOM 18231 C C . LYS A 1 106 ? -36.368 -12.379 33.796 1.00 0.00 106 LYS A C 11
ATOM 18232 O O . LYS A 1 106 ? -36.122 -11.834 34.869 1.00 0.00 106 LYS A O 11
ATOM 18251 N N . PRO A 1 107 ? -37.627 -12.538 33.374 1.00 0.00 107 PRO A N 11
ATOM 18252 C CA . PRO A 1 107 ? -38.788 -12.141 34.166 1.00 0.00 107 PRO A CA 11
ATOM 18253 C C . PRO A 1 107 ? -39.178 -13.226 35.163 1.00 0.00 107 PRO A C 11
ATOM 18254 O O . PRO A 1 107 ? -40.068 -13.034 35.998 1.00 0.00 107 PRO A O 11
ATOM 18265 N N . HIS A 1 108 ? -38.489 -14.361 35.048 1.00 0.00 108 HIS A N 11
ATOM 18266 C CA . HIS A 1 108 ? -38.696 -15.544 35.887 1.00 0.00 108 HIS A CA 11
ATOM 18267 C C . HIS A 1 108 ? -40.012 -16.231 35.550 1.00 0.00 108 HIS A C 11
ATOM 18268 O O . HIS A 1 108 ? -40.048 -16.998 34.568 1.00 0.00 108 HIS A O 11
ATOM 18283 N N . SER A 1 1 ? -5.986 -25.055 36.099 1.00 0.00 1 SER A N 12
ATOM 18284 C CA . SER A 1 1 ? -5.211 -24.850 34.869 1.00 0.00 1 SER A CA 12
ATOM 18285 C C . SER A 1 1 ? -6.025 -25.238 33.638 1.00 0.00 1 SER A C 12
ATOM 18286 O O . SER A 1 1 ? -6.156 -24.458 32.692 1.00 0.00 1 SER A O 12
ATOM 18296 N N . MET A 1 2 ? -6.583 -26.433 33.651 1.00 0.00 2 MET A N 12
ATOM 18297 C CA . MET A 1 2 ? -7.341 -26.919 32.516 1.00 0.00 2 MET A CA 12
ATOM 18298 C C . MET A 1 2 ? -8.798 -26.521 32.612 1.00 0.00 2 MET A C 12
ATOM 18299 O O . MET A 1 2 ? -9.395 -26.547 33.690 1.00 0.00 2 MET A O 12
ATOM 18313 N N . PHE A 1 3 ? -9.359 -26.150 31.492 1.00 0.00 3 PHE A N 12
ATOM 18314 C CA . PHE A 1 3 ? -10.750 -25.796 31.412 1.00 0.00 3 PHE A CA 12
ATOM 18315 C C . PHE A 1 3 ? -11.451 -26.835 30.543 1.00 0.00 3 PHE A C 12
ATOM 18316 O O . PHE A 1 3 ? -10.959 -27.180 29.475 1.00 0.00 3 PHE A O 12
ATOM 18333 N N . GLY A 1 4 ? -12.578 -27.345 31.020 1.00 0.00 4 GLY A N 12
ATOM 18334 C CA . GLY A 1 4 ? -13.275 -28.422 30.325 1.00 0.00 4 GLY A CA 12
ATOM 18335 C C . GLY A 1 4 ? -13.723 -28.064 28.920 1.00 0.00 4 GLY A C 12
ATOM 18336 O O . GLY A 1 4 ? -13.665 -28.898 28.019 1.00 0.00 4 GLY A O 12
ATOM 18340 N N . GLY A 1 5 ? -14.182 -26.841 28.736 1.00 0.00 5 GLY A N 12
ATOM 18341 C CA . GLY A 1 5 ? -14.664 -26.420 27.433 1.00 0.00 5 GLY A CA 12
ATOM 18342 C C . GLY A 1 5 ? -16.133 -26.730 27.269 1.00 0.00 5 GLY A C 12
ATOM 18343 O O . GLY A 1 5 ? -16.911 -25.897 26.820 1.00 0.00 5 GLY A O 12
ATOM 18347 N N . SER A 1 6 ? -16.507 -27.930 27.641 1.00 0.00 6 SER A N 12
ATOM 18348 C CA . SER A 1 6 ? -17.883 -28.342 27.598 1.00 0.00 6 SER A CA 12
ATOM 18349 C C . SER A 1 6 ? -18.469 -28.277 28.998 1.00 0.00 6 SER A C 12
ATOM 18350 O O . SER A 1 6 ? -17.973 -28.938 29.915 1.00 0.00 6 SER A O 12
ATOM 18358 N N . LEU A 1 7 ? -19.497 -27.481 29.168 1.00 0.00 7 LEU A N 12
ATOM 18359 C CA . LEU A 1 7 ? -20.132 -27.341 30.467 1.00 0.00 7 LEU A CA 12
ATOM 18360 C C . LEU A 1 7 ? -21.449 -28.049 30.445 1.00 0.00 7 LEU A C 12
ATOM 18361 O O . LEU A 1 7 ? -22.130 -28.067 29.409 1.00 0.00 7 LEU A O 12
ATOM 18377 N N . LYS A 1 8 ? -21.825 -28.652 31.554 1.00 0.00 8 LYS A N 12
ATOM 18378 C CA . LYS A 1 8 ? -23.138 -29.206 31.630 1.00 0.00 8 LYS A CA 12
ATOM 18379 C C . LYS A 1 8 ? -24.088 -28.069 31.974 1.00 0.00 8 LYS A C 12
ATOM 18380 O O . LYS A 1 8 ? -24.031 -27.474 33.059 1.00 0.00 8 LYS A O 12
ATOM 18399 N N . VAL A 1 9 ? -24.909 -27.749 31.035 1.00 0.00 9 VAL A N 12
ATOM 18400 C CA . VAL A 1 9 ? -25.791 -26.635 31.126 1.00 0.00 9 VAL A CA 12
ATOM 18401 C C . VAL A 1 9 ? -27.207 -27.136 31.394 1.00 0.00 9 VAL A C 12
ATOM 18402 O O . VAL A 1 9 ? -27.707 -28.010 30.684 1.00 0.00 9 VAL A O 12
ATOM 18415 N N . TYR A 1 10 ? -27.839 -26.609 32.429 1.00 0.00 10 TYR A N 12
ATOM 18416 C CA . TYR A 1 10 ? -29.159 -27.079 32.821 1.00 0.00 10 TYR A CA 12
ATOM 18417 C C . TYR A 1 10 ? -30.266 -26.181 32.274 1.00 0.00 10 TYR A C 12
ATOM 18418 O O . TYR A 1 10 ? -30.319 -24.983 32.555 1.00 0.00 10 TYR A O 12
ATOM 18436 N N . GLY A 1 11 ? -31.144 -26.783 31.497 1.00 0.00 11 GLY A N 12
ATOM 18437 C CA . GLY A 1 11 ? -32.277 -26.078 30.940 1.00 0.00 11 GLY A CA 12
ATOM 18438 C C . GLY A 1 11 ? -33.535 -26.901 31.071 1.00 0.00 11 GLY A C 12
ATOM 18439 O O . GLY A 1 11 ? -34.478 -26.746 30.296 1.00 0.00 11 GLY A O 12
ATOM 18443 N N . GLY A 1 12 ? -33.541 -27.777 32.076 1.00 0.00 12 GLY A N 12
ATOM 18444 C CA . GLY A 1 12 ? -34.666 -28.671 32.312 1.00 0.00 12 GLY A CA 12
ATOM 18445 C C . GLY A 1 12 ? -35.958 -27.948 32.589 1.00 0.00 12 GLY A C 12
ATOM 18446 O O . GLY A 1 12 ? -37.028 -28.450 32.277 1.00 0.00 12 GLY A O 12
ATOM 18450 N N . GLU A 1 13 ? -35.860 -26.780 33.191 1.00 0.00 13 GLU A N 12
ATOM 18451 C CA . GLU A 1 13 ? -37.034 -25.989 33.486 1.00 0.00 13 GLU A CA 12
ATOM 18452 C C . GLU A 1 13 ? -37.716 -25.553 32.187 1.00 0.00 13 GLU A C 12
ATOM 18453 O O . GLU A 1 13 ? -38.940 -25.606 32.065 1.00 0.00 13 GLU A O 12
ATOM 18465 N N . ILE A 1 14 ? -36.913 -25.117 31.224 1.00 0.00 14 ILE A N 12
ATOM 18466 C CA . ILE A 1 14 ? -37.431 -24.716 29.932 1.00 0.00 14 ILE A CA 12
ATOM 18467 C C . ILE A 1 14 ? -37.898 -25.935 29.129 1.00 0.00 14 ILE A C 12
ATOM 18468 O O . ILE A 1 14 ? -38.977 -25.920 28.530 1.00 0.00 14 ILE A O 12
ATOM 18484 N N . VAL A 1 15 ? -37.082 -26.992 29.128 1.00 0.00 15 VAL A N 12
ATOM 18485 C CA . VAL A 1 15 ? -37.406 -28.220 28.405 1.00 0.00 15 VAL A CA 12
ATOM 18486 C C . VAL A 1 15 ? -37.125 -29.455 29.270 1.00 0.00 15 VAL A C 12
ATOM 18487 O O . VAL A 1 15 ? -35.967 -29.844 29.465 1.00 0.00 15 VAL A O 12
ATOM 18500 N N . PRO A 1 16 ? -38.194 -30.080 29.792 1.00 0.00 16 PRO A N 12
ATOM 18501 C CA . PRO A 1 16 ? -38.109 -31.282 30.658 1.00 0.00 16 PRO A CA 12
ATOM 18502 C C . PRO A 1 16 ? -37.374 -32.415 30.021 1.00 0.00 16 PRO A C 12
ATOM 18503 O O . PRO A 1 16 ? -36.675 -33.182 30.685 1.00 0.00 16 PRO A O 12
ATOM 18514 N N . THR A 1 17 ? -37.552 -32.519 28.751 1.00 0.00 17 THR A N 12
ATOM 18515 C CA . THR A 1 17 ? -37.028 -33.589 27.984 1.00 0.00 17 THR A CA 12
ATOM 18516 C C . THR A 1 17 ? -35.486 -33.583 27.945 1.00 0.00 17 THR A C 12
ATOM 18517 O O . THR A 1 17 ? -34.860 -34.611 27.686 1.00 0.00 17 THR A O 12
ATOM 18528 N N . ARG A 1 18 ? -34.888 -32.436 28.212 1.00 0.00 18 ARG A N 12
ATOM 18529 C CA . ARG A 1 18 ? -33.441 -32.321 28.209 1.00 0.00 18 ARG A CA 12
ATOM 18530 C C . ARG A 1 18 ? -32.979 -31.448 29.376 1.00 0.00 18 ARG A C 12
ATOM 18531 O O . ARG A 1 18 ? -32.620 -30.281 29.188 1.00 0.00 18 ARG A O 12
ATOM 18552 N N . PRO A 1 19 ? -33.026 -32.001 30.606 1.00 0.00 19 PRO A N 12
ATOM 18553 C CA . PRO A 1 19 ? -32.608 -31.287 31.814 1.00 0.00 19 PRO A CA 12
ATOM 18554 C C . PRO A 1 19 ? -31.197 -30.731 31.699 1.00 0.00 19 PRO A C 12
ATOM 18555 O O . PRO A 1 19 ? -30.958 -29.560 31.983 1.00 0.00 19 PRO A O 12
ATOM 18566 N N . TYR A 1 20 ? -30.279 -31.564 31.261 1.00 0.00 20 TYR A N 12
ATOM 18567 C CA . TYR A 1 20 ? -28.904 -31.152 31.105 1.00 0.00 20 TYR A CA 12
ATOM 18568 C C . TYR A 1 20 ? -28.454 -31.301 29.672 1.00 0.00 20 TYR A C 12
ATOM 18569 O O . TYR A 1 20 ? -28.762 -32.290 29.010 1.00 0.00 20 TYR A O 12
ATOM 18587 N N . VAL A 1 21 ? -27.739 -30.319 29.206 1.00 0.00 21 VAL A N 12
ATOM 18588 C CA . VAL A 1 21 ? -27.187 -30.332 27.882 1.00 0.00 21 VAL A CA 12
ATOM 18589 C C . VAL A 1 21 ? -25.720 -29.973 27.980 1.00 0.00 21 VAL A C 12
ATOM 18590 O O . VAL A 1 21 ? -25.278 -29.436 28.980 1.00 0.00 21 VAL A O 12
ATOM 18603 N N . SER A 1 22 ? -24.980 -30.281 26.977 1.00 0.00 22 SER A N 12
ATOM 18604 C CA . SER A 1 22 ? -23.570 -30.004 26.998 1.00 0.00 22 SER A CA 12
ATOM 18605 C C . SER A 1 22 ? -23.221 -29.049 25.875 1.00 0.00 22 SER A C 12
ATOM 18606 O O . SER A 1 22 ? -23.511 -29.321 24.707 1.00 0.00 22 SER A O 12
ATOM 18614 N N . ILE A 1 23 ? -22.627 -27.930 26.219 1.00 0.00 23 ILE A N 12
ATOM 18615 C CA . ILE A 1 23 ? -22.266 -26.946 25.221 1.00 0.00 23 ILE A CA 12
ATOM 18616 C C . ILE A 1 23 ? -20.789 -26.629 25.311 1.00 0.00 23 ILE A C 12
ATOM 18617 O O . ILE A 1 23 ? -20.177 -26.803 26.372 1.00 0.00 23 ILE A O 12
ATOM 18633 N N . LEU A 1 24 ? -20.215 -26.185 24.213 1.00 0.00 24 LEU A N 12
ATOM 18634 C CA . LEU A 1 24 ? -18.830 -25.797 24.204 1.00 0.00 24 LEU A CA 12
ATOM 18635 C C . LEU A 1 24 ? -18.709 -24.293 24.324 1.00 0.00 24 LEU A C 12
ATOM 18636 O O . LEU A 1 24 ? -19.079 -23.545 23.411 1.00 0.00 24 LEU A O 12
ATOM 18652 N N . ALA A 1 25 ? -18.200 -23.858 25.453 1.00 0.00 25 ALA A N 12
ATOM 18653 C CA . ALA A 1 25 ? -18.022 -22.457 25.742 1.00 0.00 25 ALA A CA 12
ATOM 18654 C C . ALA A 1 25 ? -16.684 -22.254 26.411 1.00 0.00 25 ALA A C 12
ATOM 18655 O O . ALA A 1 25 ? -16.352 -22.964 27.356 1.00 0.00 25 ALA A O 12
ATOM 18662 N N . GLU A 1 26 ? -15.911 -21.313 25.925 1.00 0.00 26 GLU A N 12
ATOM 18663 C CA . GLU A 1 26 ? -14.625 -21.045 26.516 1.00 0.00 26 GLU A CA 12
ATOM 18664 C C . GLU A 1 26 ? -14.751 -20.011 27.610 1.00 0.00 26 GLU A C 12
ATOM 18665 O O . GLU A 1 26 ? -15.698 -19.230 27.631 1.00 0.00 26 GLU A O 12
ATOM 18677 N N . ILE A 1 27 ? -13.786 -19.998 28.507 1.00 0.00 27 ILE A N 12
ATOM 18678 C CA . ILE A 1 27 ? -13.820 -19.118 29.666 1.00 0.00 27 ILE A CA 12
ATOM 18679 C C . ILE A 1 27 ? -13.780 -17.636 29.299 1.00 0.00 27 ILE A C 12
ATOM 18680 O O . ILE A 1 27 ? -14.309 -16.800 30.023 1.00 0.00 27 ILE A O 12
ATOM 18696 N N . ASN A 1 28 ? -13.188 -17.318 28.169 1.00 0.00 28 ASN A N 12
ATOM 18697 C CA . ASN A 1 28 ? -13.073 -15.930 27.761 1.00 0.00 28 ASN A CA 12
ATOM 18698 C C . ASN A 1 28 ? -14.281 -15.501 26.939 1.00 0.00 28 ASN A C 12
ATOM 18699 O O . ASN A 1 28 ? -14.310 -14.393 26.389 1.00 0.00 28 ASN A O 12
ATOM 18710 N N . GLU A 1 29 ? -15.274 -16.371 26.858 1.00 0.00 29 GLU A N 12
ATOM 18711 C CA . GLU A 1 29 ? -16.484 -16.061 26.140 1.00 0.00 29 GLU A CA 12
ATOM 18712 C C . GLU A 1 29 ? -17.520 -15.512 27.102 1.00 0.00 29 GLU A C 12
ATOM 18713 O O . GLU A 1 29 ? -17.593 -15.938 28.257 1.00 0.00 29 GLU A O 12
ATOM 18725 N N . ASN A 1 30 ? -18.306 -14.567 26.637 1.00 0.00 30 ASN A N 12
ATOM 18726 C CA . ASN A 1 30 ? -19.305 -13.945 27.482 1.00 0.00 30 ASN A CA 12
ATOM 18727 C C . ASN A 1 30 ? -20.526 -14.838 27.617 1.00 0.00 30 ASN A C 12
ATOM 18728 O O . ASN A 1 30 ? -20.667 -15.835 26.894 1.00 0.00 30 ASN A O 12
ATOM 18739 N N . ALA A 1 31 ? -21.401 -14.480 28.535 1.00 0.00 31 ALA A N 12
ATOM 18740 C CA . ALA A 1 31 ? -22.597 -15.248 28.806 1.00 0.00 31 ALA A CA 12
ATOM 18741 C C . ALA A 1 31 ? -23.479 -15.380 27.569 1.00 0.00 31 ALA A C 12
ATOM 18742 O O . ALA A 1 31 ? -24.235 -16.312 27.464 1.00 0.00 31 ALA A O 12
ATOM 18749 N N . ASP A 1 32 ? -23.378 -14.437 26.640 1.00 0.00 32 ASP A N 12
ATOM 18750 C CA . ASP A 1 32 ? -24.156 -14.510 25.393 1.00 0.00 32 ASP A CA 12
ATOM 18751 C C . ASP A 1 32 ? -23.779 -15.749 24.591 1.00 0.00 32 ASP A C 12
ATOM 18752 O O . ASP A 1 32 ? -24.641 -16.414 24.024 1.00 0.00 32 ASP A O 12
ATOM 18761 N N . ARG A 1 33 ? -22.489 -16.047 24.547 1.00 0.00 33 ARG A N 12
ATOM 18762 C CA . ARG A 1 33 ? -21.998 -17.238 23.857 1.00 0.00 33 ARG A CA 12
ATOM 18763 C C . ARG A 1 33 ? -22.507 -18.490 24.543 1.00 0.00 33 ARG A C 12
ATOM 18764 O O . ARG A 1 33 ? -23.021 -19.404 23.900 1.00 0.00 33 ARG A O 12
ATOM 18785 N N . ILE A 1 34 ? -22.380 -18.505 25.854 1.00 0.00 34 ILE A N 12
ATOM 18786 C CA . ILE A 1 34 ? -22.800 -19.634 26.664 1.00 0.00 34 ILE A CA 12
ATOM 18787 C C . ILE A 1 34 ? -24.316 -19.833 26.572 1.00 0.00 34 ILE A C 12
ATOM 18788 O O . ILE A 1 34 ? -24.802 -20.936 26.313 1.00 0.00 34 ILE A O 12
ATOM 18804 N N . LEU A 1 35 ? -25.043 -18.750 26.754 1.00 0.00 35 LEU A N 12
ATOM 18805 C CA . LEU A 1 35 ? -26.492 -18.767 26.707 1.00 0.00 35 LEU A CA 12
ATOM 18806 C C . LEU A 1 35 ? -26.972 -19.143 25.322 1.00 0.00 35 LEU A C 12
ATOM 18807 O O . LEU A 1 35 ? -27.849 -19.979 25.167 1.00 0.00 35 LEU A O 12
ATOM 18823 N N . GLY A 1 36 ? -26.358 -18.544 24.325 1.00 0.00 36 GLY A N 12
ATOM 18824 C CA . GLY A 1 36 ? -26.752 -18.770 22.961 1.00 0.00 36 GLY A CA 12
ATOM 18825 C C . GLY A 1 36 ? -26.508 -20.176 22.488 1.00 0.00 36 GLY A C 12
ATOM 18826 O O . GLY A 1 36 ? -27.336 -20.734 21.795 1.00 0.00 36 GLY A O 12
ATOM 18830 N N . ALA A 1 37 ? -25.376 -20.757 22.864 1.00 0.00 37 ALA A N 12
ATOM 18831 C CA . ALA A 1 37 ? -25.052 -22.121 22.451 1.00 0.00 37 ALA A CA 12
ATOM 18832 C C . ALA A 1 37 ? -26.068 -23.121 23.000 1.00 0.00 37 ALA A C 12
ATOM 18833 O O . ALA A 1 37 ? -26.587 -23.961 22.265 1.00 0.00 37 ALA A O 12
ATOM 18840 N N . ALA A 1 38 ? -26.355 -23.018 24.289 1.00 0.00 38 ALA A N 12
ATOM 18841 C CA . ALA A 1 38 ? -27.309 -23.910 24.935 1.00 0.00 38 ALA A CA 12
ATOM 18842 C C . ALA A 1 38 ? -28.713 -23.660 24.421 1.00 0.00 38 ALA A C 12
ATOM 18843 O O . ALA A 1 38 ? -29.463 -24.593 24.141 1.00 0.00 38 ALA A O 12
ATOM 18850 N N . LEU A 1 39 ? -29.039 -22.398 24.271 1.00 0.00 39 LEU A N 12
ATOM 18851 C CA . LEU A 1 39 ? -30.339 -21.971 23.786 1.00 0.00 39 LEU A CA 12
ATOM 18852 C C . LEU A 1 39 ? -30.543 -22.475 22.361 1.00 0.00 39 LEU A C 12
ATOM 18853 O O . LEU A 1 39 ? -31.648 -22.861 21.974 1.00 0.00 39 LEU A O 12
ATOM 18869 N N . GLU A 1 40 ? -29.462 -22.459 21.594 1.00 0.00 40 GLU A N 12
ATOM 18870 C CA . GLU A 1 40 ? -29.451 -22.945 20.227 1.00 0.00 40 GLU A CA 12
ATOM 18871 C C . GLU A 1 40 ? -29.778 -24.438 20.200 1.00 0.00 40 GLU A C 12
ATOM 18872 O O . GLU A 1 40 ? -30.500 -24.908 19.323 1.00 0.00 40 GLU A O 12
ATOM 18884 N N . LYS A 1 41 ? -29.247 -25.181 21.184 1.00 0.00 41 LYS A N 12
ATOM 18885 C CA . LYS A 1 41 ? -29.507 -26.611 21.291 1.00 0.00 41 LYS A CA 12
ATOM 18886 C C . LYS A 1 41 ? -30.999 -26.856 21.494 1.00 0.00 41 LYS A C 12
ATOM 18887 O O . LYS A 1 41 ? -31.568 -27.790 20.933 1.00 0.00 41 LYS A O 12
ATOM 18906 N N . TYR A 1 42 ? -31.628 -26.016 22.308 1.00 0.00 42 TYR A N 12
ATOM 18907 C CA . TYR A 1 42 ? -33.061 -26.135 22.566 1.00 0.00 42 TYR A CA 12
ATOM 18908 C C . TYR A 1 42 ? -33.889 -25.534 21.418 1.00 0.00 42 TYR A C 12
ATOM 18909 O O . TYR A 1 42 ? -35.106 -25.703 21.369 1.00 0.00 42 TYR A O 12
ATOM 18927 N N . GLY A 1 43 ? -33.221 -24.834 20.504 1.00 0.00 43 GLY A N 12
ATOM 18928 C CA . GLY A 1 43 ? -33.915 -24.238 19.372 1.00 0.00 43 GLY A CA 12
ATOM 18929 C C . GLY A 1 43 ? -34.767 -23.042 19.770 1.00 0.00 43 GLY A C 12
ATOM 18930 O O . GLY A 1 43 ? -35.856 -22.830 19.221 1.00 0.00 43 GLY A O 12
ATOM 18934 N N . LEU A 1 44 ? -34.295 -22.290 20.751 1.00 0.00 44 LEU A N 12
ATOM 18935 C CA . LEU A 1 44 ? -35.000 -21.114 21.235 1.00 0.00 44 LEU A CA 12
ATOM 18936 C C . LEU A 1 44 ? -34.107 -19.885 21.133 1.00 0.00 44 LEU A C 12
ATOM 18937 O O . LEU A 1 44 ? -34.346 -18.874 21.799 1.00 0.00 44 LEU A O 12
ATOM 18953 N N . GLU A 1 45 ? -33.100 -19.969 20.272 1.00 0.00 45 GLU A N 12
ATOM 18954 C CA . GLU A 1 45 ? -32.108 -18.910 20.100 1.00 0.00 45 GLU A CA 12
ATOM 18955 C C . GLU A 1 45 ? -32.738 -17.594 19.639 1.00 0.00 45 GLU A C 12
ATOM 18956 O O . GLU A 1 45 ? -32.118 -16.539 19.731 1.00 0.00 45 GLU A O 12
ATOM 18968 N N . HIS A 1 46 ? -33.965 -17.666 19.140 1.00 0.00 46 HIS A N 12
ATOM 18969 C CA . HIS A 1 46 ? -34.669 -16.480 18.658 1.00 0.00 46 HIS A CA 12
ATOM 18970 C C . HIS A 1 46 ? -35.492 -15.830 19.774 1.00 0.00 46 HIS A C 12
ATOM 18971 O O . HIS A 1 46 ? -36.292 -14.933 19.524 1.00 0.00 46 HIS A O 12
ATOM 18985 N N . SER A 1 47 ? -35.313 -16.304 20.994 1.00 0.00 47 SER A N 12
ATOM 18986 C CA . SER A 1 47 ? -36.018 -15.761 22.151 1.00 0.00 47 SER A CA 12
ATOM 18987 C C . SER A 1 47 ? -35.053 -15.592 23.323 1.00 0.00 47 SER A C 12
ATOM 18988 O O . SER A 1 47 ? -35.438 -15.696 24.484 1.00 0.00 47 SER A O 12
ATOM 18996 N N . LYS A 1 48 ? -33.810 -15.286 22.999 1.00 0.00 48 LYS A N 12
ATOM 18997 C CA . LYS A 1 48 ? -32.734 -15.220 23.984 1.00 0.00 48 LYS A CA 12
ATOM 18998 C C . LYS A 1 48 ? -32.922 -14.122 25.034 1.00 0.00 48 LYS A C 12
ATOM 18999 O O . LYS A 1 48 ? -32.595 -14.319 26.197 1.00 0.00 48 LYS A O 12
ATOM 19018 N N . ASP A 1 49 ? -33.449 -12.974 24.628 1.00 0.00 49 ASP A N 12
ATOM 19019 C CA . ASP A 1 49 ? -33.552 -11.821 25.542 1.00 0.00 49 ASP A CA 12
ATOM 19020 C C . ASP A 1 49 ? -34.488 -12.108 26.717 1.00 0.00 49 ASP A C 12
ATOM 19021 O O . ASP A 1 49 ? -34.460 -11.411 27.734 1.00 0.00 49 ASP A O 12
ATOM 19030 N N . ASP A 1 50 ? -35.298 -13.134 26.573 1.00 0.00 50 ASP A N 12
ATOM 19031 C CA . ASP A 1 50 ? -36.248 -13.516 27.604 1.00 0.00 50 ASP A CA 12
ATOM 19032 C C . ASP A 1 50 ? -35.582 -14.401 28.661 1.00 0.00 50 ASP A C 12
ATOM 19033 O O . ASP A 1 50 ? -36.169 -14.697 29.701 1.00 0.00 50 ASP A O 12
ATOM 19042 N N . PHE A 1 51 ? -34.339 -14.794 28.411 1.00 0.00 51 PHE A N 12
ATOM 19043 C CA . PHE A 1 51 ? -33.645 -15.704 29.306 1.00 0.00 51 PHE A CA 12
ATOM 19044 C C . PHE A 1 51 ? -32.256 -15.198 29.660 1.00 0.00 51 PHE A C 12
ATOM 19045 O O . PHE A 1 51 ? -31.654 -14.423 28.924 1.00 0.00 51 PHE A O 12
ATOM 19062 N N . ILE A 1 52 ? -31.774 -15.629 30.804 1.00 0.00 52 ILE A N 12
ATOM 19063 C CA . ILE A 1 52 ? -30.452 -15.276 31.296 1.00 0.00 52 ILE A CA 12
ATOM 19064 C C . ILE A 1 52 ? -29.791 -16.510 31.896 1.00 0.00 52 ILE A C 12
ATOM 19065 O O . ILE A 1 52 ? -30.435 -17.559 32.029 1.00 0.00 52 ILE A O 12
ATOM 19081 N N . LEU A 1 53 ? -28.533 -16.396 32.273 1.00 0.00 53 LEU A N 12
ATOM 19082 C CA . LEU A 1 53 ? -27.825 -17.516 32.856 1.00 0.00 53 LEU A CA 12
ATOM 19083 C C . LEU A 1 53 ? -27.802 -17.378 34.357 1.00 0.00 53 LEU A C 12
ATOM 19084 O O . LEU A 1 53 ? -27.571 -16.304 34.881 1.00 0.00 53 LEU A O 12
ATOM 19100 N N . VAL A 1 54 ? -28.074 -18.458 35.038 1.00 0.00 54 VAL A N 12
ATOM 19101 C CA . VAL A 1 54 ? -28.127 -18.456 36.480 1.00 0.00 54 VAL A CA 12
ATOM 19102 C C . VAL A 1 54 ? -27.251 -19.566 37.068 1.00 0.00 54 VAL A C 12
ATOM 19103 O O . VAL A 1 54 ? -27.273 -20.701 36.597 1.00 0.00 54 VAL A O 12
ATOM 19116 N N . GLU A 1 55 ? -26.473 -19.231 38.083 1.00 0.00 55 GLU A N 12
ATOM 19117 C CA . GLU A 1 55 ? -25.601 -20.216 38.733 1.00 0.00 55 GLU A CA 12
ATOM 19118 C C . GLU A 1 55 ? -26.316 -20.971 39.817 1.00 0.00 55 GLU A C 12
ATOM 19119 O O . GLU A 1 55 ? -26.822 -20.381 40.772 1.00 0.00 55 GLU A O 12
ATOM 19131 N N . VAL A 1 56 ? -26.336 -22.277 39.675 1.00 0.00 56 VAL A N 12
ATOM 19132 C CA . VAL A 1 56 ? -27.006 -23.144 40.610 1.00 0.00 56 VAL A CA 12
ATOM 19133 C C . VAL A 1 56 ? -26.002 -24.132 41.202 1.00 0.00 56 VAL A C 12
ATOM 19134 O O . VAL A 1 56 ? -25.302 -24.824 40.466 1.00 0.00 56 VAL A O 12
ATOM 19147 N N . SER A 1 57 ? -25.908 -24.172 42.514 1.00 0.00 57 SER A N 12
ATOM 19148 C CA . SER A 1 57 ? -25.039 -25.130 43.180 1.00 0.00 57 SER A CA 12
ATOM 19149 C C . SER A 1 57 ? -25.759 -26.464 43.307 1.00 0.00 57 SER A C 12
ATOM 19150 O O . SER A 1 57 ? -26.983 -26.519 43.217 1.00 0.00 57 SER A O 12
ATOM 19158 N N . ASN A 1 58 ? -25.018 -27.522 43.544 1.00 0.00 58 ASN A N 12
ATOM 19159 C CA . ASN A 1 58 ? -25.600 -28.850 43.647 1.00 0.00 58 ASN A CA 12
ATOM 19160 C C . ASN A 1 58 ? -26.058 -29.141 45.074 1.00 0.00 58 ASN A C 12
ATOM 19161 O O . ASN A 1 58 ? -26.347 -30.290 45.420 1.00 0.00 58 ASN A O 12
ATOM 19172 N N . ASP A 1 59 ? -26.124 -28.100 45.896 1.00 0.00 59 ASP A N 12
ATOM 19173 C CA . ASP A 1 59 ? -26.550 -28.247 47.282 1.00 0.00 59 ASP A CA 12
ATOM 19174 C C . ASP A 1 59 ? -27.859 -27.529 47.533 1.00 0.00 59 ASP A C 12
ATOM 19175 O O . ASP A 1 59 ? -27.876 -26.336 47.825 1.00 0.00 59 ASP A O 12
ATOM 19184 N N . ASP A 1 60 ? -28.950 -28.251 47.402 1.00 0.00 60 ASP A N 12
ATOM 19185 C CA . ASP A 1 60 ? -30.274 -27.697 47.654 1.00 0.00 60 ASP A CA 12
ATOM 19186 C C . ASP A 1 60 ? -30.748 -28.094 49.033 1.00 0.00 60 ASP A C 12
ATOM 19187 O O . ASP A 1 60 ? -31.844 -27.728 49.460 1.00 0.00 60 ASP A O 12
ATOM 19196 N N . ASP A 1 61 ? -29.903 -28.830 49.734 1.00 0.00 61 ASP A N 12
ATOM 19197 C CA . ASP A 1 61 ? -30.189 -29.285 51.096 1.00 0.00 61 ASP A CA 12
ATOM 19198 C C . ASP A 1 61 ? -30.214 -28.101 52.030 1.00 0.00 61 ASP A C 12
ATOM 19199 O O . ASP A 1 61 ? -30.661 -28.191 53.172 1.00 0.00 61 ASP A O 12
ATOM 19208 N N . ARG A 1 62 ? -29.745 -26.990 51.525 1.00 0.00 62 ARG A N 12
ATOM 19209 C CA . ARG A 1 62 ? -29.615 -25.786 52.293 1.00 0.00 62 ARG A CA 12
ATOM 19210 C C . ARG A 1 62 ? -29.743 -24.588 51.382 1.00 0.00 62 ARG A C 12
ATOM 19211 O O . ARG A 1 62 ? -30.176 -24.733 50.231 1.00 0.00 62 ARG A O 12
ATOM 19232 N N . LYS A 1 63 ? -29.381 -23.416 51.892 1.00 0.00 63 LYS A N 12
ATOM 19233 C CA . LYS A 1 63 ? -29.464 -22.157 51.147 1.00 0.00 63 LYS A CA 12
ATOM 19234 C C . LYS A 1 63 ? -30.921 -21.765 50.920 1.00 0.00 63 LYS A C 12
ATOM 19235 O O . LYS A 1 63 ? -31.456 -20.907 51.611 1.00 0.00 63 LYS A O 12
ATOM 19254 N N . SER A 1 64 ? -31.558 -22.409 49.961 1.00 0.00 64 SER A N 12
ATOM 19255 C CA . SER A 1 64 ? -32.951 -22.168 49.678 1.00 0.00 64 SER A CA 12
ATOM 19256 C C . SER A 1 64 ? -33.795 -23.303 50.258 1.00 0.00 64 SER A C 12
ATOM 19257 O O . SER A 1 64 ? -34.982 -23.118 50.556 1.00 0.00 64 SER A O 12
ATOM 19265 N N . MET A 1 65 ? -33.146 -24.485 50.436 1.00 0.00 65 MET A N 12
ATOM 19266 C CA . MET A 1 65 ? -33.793 -25.726 50.942 1.00 0.00 65 MET A CA 12
ATOM 19267 C C . MET A 1 65 ? -35.173 -25.961 50.329 1.00 0.00 65 MET A C 12
ATOM 19268 O O . MET A 1 65 ? -36.054 -26.544 50.956 1.00 0.00 65 MET A O 12
ATOM 19282 N N . SER A 1 66 ? -35.336 -25.521 49.099 1.00 0.00 66 SER A N 12
ATOM 19283 C CA . SER A 1 66 ? -36.577 -25.677 48.379 1.00 0.00 66 SER A CA 12
ATOM 19284 C C . SER A 1 66 ? -36.355 -26.572 47.172 1.00 0.00 66 SER A C 12
ATOM 19285 O O . SER A 1 66 ? -37.225 -26.697 46.306 1.00 0.00 66 SER A O 12
ATOM 19293 N N . ASP A 1 67 ? -35.169 -27.190 47.130 1.00 0.00 67 ASP A N 12
ATOM 19294 C CA . ASP A 1 67 ? -34.744 -28.051 46.023 1.00 0.00 67 ASP A CA 12
ATOM 19295 C C . ASP A 1 67 ? -34.487 -27.216 44.755 1.00 0.00 67 ASP A C 12
ATOM 19296 O O . ASP A 1 67 ? -34.833 -26.034 44.693 1.00 0.00 67 ASP A O 12
ATOM 19305 N N . LEU A 1 68 ? -33.889 -27.829 43.758 1.00 0.00 68 LEU A N 12
ATOM 19306 C CA . LEU A 1 68 ? -33.563 -27.150 42.512 1.00 0.00 68 LEU A CA 12
ATOM 19307 C C . LEU A 1 68 ? -34.704 -27.319 41.509 1.00 0.00 68 LEU A C 12
ATOM 19308 O O . LEU A 1 68 ? -34.492 -27.275 40.300 1.00 0.00 68 LEU A O 12
ATOM 19324 N N . ARG A 1 69 ? -35.915 -27.463 42.036 1.00 0.00 69 ARG A N 12
ATOM 19325 C CA . ARG A 1 69 ? -37.101 -27.725 41.227 1.00 0.00 69 ARG A CA 12
ATOM 19326 C C . ARG A 1 69 ? -37.350 -26.642 40.182 1.00 0.00 69 ARG A C 12
ATOM 19327 O O . ARG A 1 69 ? -37.613 -26.952 39.027 1.00 0.00 69 ARG A O 12
ATOM 19348 N N . GLU A 1 70 ? -37.256 -25.382 40.575 1.00 0.00 70 GLU A N 12
ATOM 19349 C CA . GLU A 1 70 ? -37.481 -24.296 39.628 1.00 0.00 70 GLU A CA 12
ATOM 19350 C C . GLU A 1 70 ? -36.183 -23.565 39.326 1.00 0.00 70 GLU A C 12
ATOM 19351 O O . GLU A 1 70 ? -36.196 -22.494 38.720 1.00 0.00 70 GLU A O 12
ATOM 19363 N N . ILE A 1 71 ? -35.064 -24.163 39.740 1.00 0.00 71 ILE A N 12
ATOM 19364 C CA . ILE A 1 71 ? -33.738 -23.563 39.569 1.00 0.00 71 ILE A CA 12
ATOM 19365 C C . ILE A 1 71 ? -33.544 -22.346 40.475 1.00 0.00 71 ILE A C 12
ATOM 19366 O O . ILE A 1 71 ? -34.292 -21.362 40.409 1.00 0.00 71 ILE A O 12
ATOM 19382 N N . ASP A 1 72 ? -32.543 -22.422 41.301 1.00 0.00 72 ASP A N 12
ATOM 19383 C CA . ASP A 1 72 ? -32.152 -21.311 42.147 1.00 0.00 72 ASP A CA 12
ATOM 19384 C C . ASP A 1 72 ? -30.791 -20.857 41.700 1.00 0.00 72 ASP A C 12
ATOM 19385 O O . ASP A 1 72 ? -29.809 -21.580 41.856 1.00 0.00 72 AS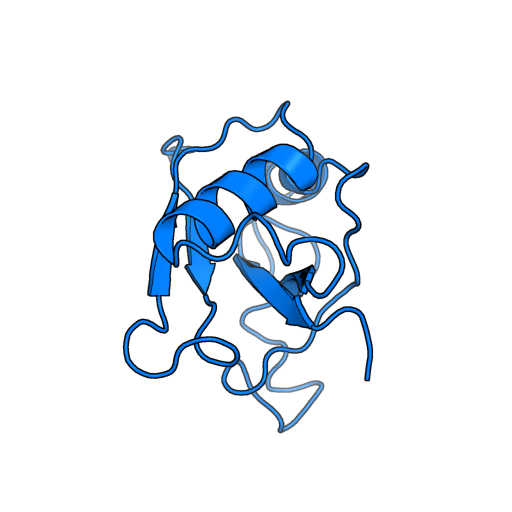P A O 12
ATOM 19394 N N . GLY A 1 73 ? -30.724 -19.691 41.132 1.00 0.00 73 GLY A N 12
ATOM 19395 C CA . GLY A 1 73 ? -29.476 -19.232 40.628 1.00 0.00 73 GLY A CA 12
ATOM 19396 C C . GLY A 1 73 ? -29.353 -17.747 40.646 1.00 0.00 73 GLY A C 12
ATOM 19397 O O . GLY A 1 73 ? -30.338 -17.037 40.830 1.00 0.00 73 GLY A O 12
ATOM 19401 N N . ARG A 1 74 ? -28.140 -17.279 40.453 1.00 0.00 74 ARG A N 12
ATOM 19402 C CA . ARG A 1 74 ? -27.856 -15.866 40.457 1.00 0.00 74 ARG A CA 12
ATOM 19403 C C . ARG A 1 74 ? -28.002 -15.345 39.044 1.00 0.00 74 ARG A C 12
ATOM 19404 O O . ARG A 1 74 ? -27.459 -15.935 38.114 1.00 0.00 74 ARG A O 12
ATOM 19425 N N . PRO A 1 75 ? -28.753 -14.258 38.854 1.00 0.00 75 PRO A N 12
ATOM 19426 C CA . PRO A 1 75 ? -28.993 -13.701 37.525 1.00 0.00 75 PRO A CA 12
ATOM 19427 C C . PRO A 1 75 ? -27.730 -13.130 36.891 1.00 0.00 75 PRO A C 12
ATOM 19428 O O . PRO A 1 75 ? -27.166 -12.144 37.367 1.00 0.00 75 PRO A O 12
ATOM 19439 N N . ILE A 1 76 ? -27.298 -13.764 35.826 1.00 0.00 76 ILE A N 12
ATOM 19440 C CA . ILE A 1 76 ? -26.121 -13.356 35.100 1.00 0.00 76 ILE A CA 12
ATOM 19441 C C . ILE A 1 76 ? -26.483 -13.030 33.657 1.00 0.00 76 ILE A C 12
ATOM 19442 O O . ILE A 1 76 ? -26.741 -13.930 32.851 1.00 0.00 76 ILE A O 12
ATOM 19458 N N . PRO A 1 77 ? -26.562 -11.740 33.329 1.00 0.00 77 PRO A N 12
ATOM 19459 C CA . PRO A 1 77 ? -26.869 -11.281 31.970 1.00 0.00 77 PRO A CA 12
ATOM 19460 C C . PRO A 1 77 ? -25.815 -11.725 30.940 1.00 0.00 77 PRO A C 12
ATOM 19461 O O . PRO A 1 77 ? -24.653 -11.958 31.284 1.00 0.00 77 PRO A O 12
ATOM 19472 N N . PRO A 1 78 ? -26.223 -11.820 29.656 1.00 0.00 78 PRO A N 12
ATOM 19473 C CA . PRO A 1 78 ? -25.351 -12.264 28.548 1.00 0.00 78 PRO A CA 12
ATOM 19474 C C . PRO A 1 78 ? -24.063 -11.441 28.419 1.00 0.00 78 PRO A C 12
ATOM 19475 O O . PRO A 1 78 ? -23.041 -11.937 27.935 1.00 0.00 78 PRO A O 12
ATOM 19486 N N . THR A 1 79 ? -24.123 -10.198 28.834 1.00 0.00 79 THR A N 12
ATOM 19487 C CA . THR A 1 79 ? -22.985 -9.294 28.718 1.00 0.00 79 THR A CA 12
ATOM 19488 C C . THR A 1 79 ? -21.856 -9.612 29.741 1.00 0.00 79 THR A C 12
ATOM 19489 O O . THR A 1 79 ? -20.736 -9.095 29.625 1.00 0.00 79 THR A O 12
ATOM 19500 N N . GLU A 1 80 ? -22.144 -10.464 30.716 1.00 0.00 80 GLU A N 12
ATOM 19501 C CA . GLU A 1 80 ? -21.163 -10.791 31.748 1.00 0.00 80 GLU A CA 12
ATOM 19502 C C . GLU A 1 80 ? -20.384 -12.074 31.406 1.00 0.00 80 GLU A C 12
ATOM 19503 O O . GLU A 1 80 ? -20.856 -12.904 30.640 1.00 0.00 80 GLU A O 12
ATOM 19515 N N . CYS A 1 81 ? -19.183 -12.211 31.977 1.00 0.00 81 CYS A N 12
ATOM 19516 C CA . CYS A 1 81 ? -18.354 -13.404 31.786 1.00 0.00 81 CYS A CA 12
ATOM 19517 C C . CYS A 1 81 ? -18.093 -14.079 33.150 1.00 0.00 81 CYS A C 12
ATOM 19518 O O . CYS A 1 81 ? -17.052 -13.869 33.771 1.00 0.00 81 CYS A O 12
ATOM 19526 N N . PRO A 1 82 ? -19.054 -14.899 33.627 1.00 0.00 82 PRO A N 12
ATOM 19527 C CA . PRO A 1 82 ? -18.998 -15.511 34.968 1.00 0.00 82 PRO A CA 12
ATOM 19528 C C . PRO A 1 82 ? -17.944 -16.616 35.137 1.00 0.00 82 PRO A C 12
ATOM 19529 O O . PRO A 1 82 ? -17.572 -16.946 36.266 1.00 0.00 82 PRO A O 12
ATOM 19540 N N . LEU A 1 83 ? -17.437 -17.153 34.034 1.00 0.00 83 LEU A N 12
ATOM 19541 C CA . LEU A 1 83 ? -16.532 -18.311 34.087 1.00 0.00 83 LEU A CA 12
ATOM 19542 C C . LEU A 1 83 ? -15.247 -18.035 34.856 1.00 0.00 83 LEU A C 12
ATOM 19543 O O . LEU A 1 83 ? -14.739 -18.919 35.549 1.00 0.00 83 LEU A O 12
ATOM 19559 N N . PHE A 1 84 ? -14.713 -16.832 34.734 1.00 0.00 84 PHE A N 12
ATOM 19560 C CA . PHE A 1 84 ? -13.492 -16.480 35.451 1.00 0.00 84 PHE A CA 12
ATOM 19561 C C . PHE A 1 84 ? -13.668 -16.627 36.961 1.00 0.00 84 PHE A C 12
ATOM 19562 O O . PHE A 1 84 ? -12.810 -17.191 37.637 1.00 0.00 84 PHE A O 12
ATOM 19579 N N . GLU A 1 85 ? -14.778 -16.145 37.486 1.00 0.00 85 GLU A N 12
ATOM 19580 C CA . GLU A 1 85 ? -15.049 -16.303 38.904 1.00 0.00 85 GLU A CA 12
ATOM 19581 C C . GLU A 1 85 ? -15.417 -17.739 39.242 1.00 0.00 85 GLU A C 12
ATOM 19582 O O . GLU A 1 85 ? -15.037 -18.250 40.291 1.00 0.00 85 GLU A O 12
ATOM 19594 N N . MET A 1 86 ? -16.138 -18.397 38.335 1.00 0.00 86 MET A N 12
ATOM 19595 C CA . MET A 1 86 ? -16.562 -19.780 38.546 1.00 0.00 86 MET A CA 12
ATOM 19596 C C . MET A 1 86 ? -15.359 -20.712 38.683 1.00 0.00 86 MET A C 12
ATOM 19597 O O . MET A 1 86 ? -15.342 -21.587 39.544 1.00 0.00 86 MET A O 12
ATOM 19611 N N . THR A 1 87 ? -14.349 -20.514 37.844 1.00 0.00 87 THR A N 12
ATOM 19612 C CA . THR A 1 87 ? -13.149 -21.341 37.902 1.00 0.00 87 THR A CA 12
ATOM 19613 C C . THR A 1 87 ? -12.374 -21.132 39.213 1.00 0.00 87 THR A C 12
ATOM 19614 O O . THR A 1 87 ? -11.890 -22.092 39.817 1.00 0.00 87 THR A O 12
ATOM 19625 N N . ALA A 1 88 ? -12.264 -19.877 39.653 1.00 0.00 88 ALA A N 12
ATOM 19626 C CA . ALA A 1 88 ? -11.574 -19.563 40.905 1.00 0.00 88 ALA A CA 12
ATOM 19627 C C . ALA A 1 88 ? -12.343 -20.121 42.106 1.00 0.00 88 ALA A C 12
ATOM 19628 O O . ALA A 1 88 ? -11.756 -20.658 43.048 1.00 0.00 88 ALA A O 12
ATOM 19635 N N . ARG A 1 89 ? -13.658 -19.975 42.052 1.00 0.00 89 ARG A N 12
ATOM 19636 C CA . ARG A 1 89 ? -14.563 -20.474 43.087 1.00 0.00 89 ARG A CA 12
ATOM 19637 C C . ARG A 1 89 ? -14.622 -21.996 43.143 1.00 0.00 89 ARG A C 12
ATOM 19638 O O . ARG A 1 89 ? -14.774 -22.562 44.227 1.00 0.00 89 ARG A O 12
ATOM 19659 N N . SER A 1 90 ? -14.522 -22.637 41.963 1.00 0.00 90 SER A N 12
ATOM 19660 C CA . SER A 1 90 ? -14.632 -24.102 41.814 1.00 0.00 90 SER A CA 12
ATOM 19661 C C . SER A 1 90 ? -14.066 -24.863 43.014 1.00 0.00 90 SER A C 12
ATOM 19662 O O . SER A 1 90 ? -12.847 -24.933 43.214 1.00 0.00 90 SER A O 12
ATOM 19670 N N . GLY A 1 91 ? -14.971 -25.425 43.805 1.00 0.00 91 GLY A N 12
ATOM 19671 C CA . GLY A 1 91 ? -14.596 -26.164 44.985 1.00 0.00 91 GLY A CA 12
ATOM 19672 C C . GLY A 1 91 ? -15.814 -26.573 45.788 1.00 0.00 91 GLY A C 12
ATOM 19673 O O . GLY A 1 91 ? -15.880 -27.687 46.315 1.00 0.00 91 GLY A O 12
ATOM 19677 N N . ASN A 1 92 ? -16.795 -25.678 45.858 1.00 0.00 92 ASN A N 12
ATOM 19678 C CA . ASN A 1 92 ? -18.040 -25.948 46.584 1.00 0.00 92 ASN A CA 12
ATOM 19679 C C . ASN A 1 92 ? -19.037 -26.638 45.669 1.00 0.00 92 ASN A C 12
ATOM 19680 O O . ASN A 1 92 ? -18.700 -27.007 44.538 1.00 0.00 92 ASN A O 12
ATOM 19691 N N . GLY A 1 93 ? -20.259 -26.828 46.167 1.00 0.00 93 GLY A N 12
ATOM 19692 C CA . GLY A 1 93 ? -21.315 -27.421 45.370 1.00 0.00 93 GLY A CA 12
ATOM 19693 C C . GLY A 1 93 ? -20.970 -28.799 44.870 1.00 0.00 93 GLY A C 12
ATOM 19694 O O . GLY A 1 93 ? -21.003 -29.050 43.667 1.00 0.00 93 GLY A O 12
ATOM 19698 N N . GLU A 1 94 ? -20.604 -29.689 45.798 1.00 0.00 94 GLU A N 12
ATOM 19699 C CA . GLU A 1 94 ? -20.230 -31.073 45.471 1.00 0.00 94 GLU A CA 12
ATOM 19700 C C . GLU A 1 94 ? -18.943 -31.072 44.633 1.00 0.00 94 GLU A C 12
ATOM 19701 O O . GLU A 1 94 ? -18.592 -32.060 43.990 1.00 0.00 94 GLU A O 12
ATOM 19713 N N . ASN A 1 95 ? -18.230 -29.943 44.688 1.00 0.00 95 ASN A N 12
ATOM 19714 C CA . ASN A 1 95 ? -17.010 -29.725 43.916 1.00 0.00 95 ASN A CA 12
ATOM 19715 C C . ASN A 1 95 ? -17.324 -29.810 42.419 1.00 0.00 95 ASN A C 12
ATOM 19716 O O . ASN A 1 95 ? -16.477 -30.169 41.609 1.00 0.00 95 ASN A O 12
ATOM 19727 N N . GLY A 1 96 ? -18.545 -29.427 42.056 1.00 0.00 96 GLY A N 12
ATOM 19728 C CA . GLY A 1 96 ? -18.945 -29.468 40.674 1.00 0.00 96 GLY A CA 12
ATOM 19729 C C . GLY A 1 96 ? -18.825 -28.118 40.031 1.00 0.00 96 GLY A C 12
ATOM 19730 O O . GLY A 1 96 ? -19.826 -27.552 39.588 1.00 0.00 96 GLY A O 12
ATOM 19734 N N . PHE A 1 97 ? -17.586 -27.600 39.988 1.00 0.00 97 PHE A N 12
ATOM 19735 C CA . PHE A 1 97 ? -17.287 -26.269 39.431 1.00 0.00 97 PHE A CA 12
ATOM 19736 C C . PHE A 1 97 ? -17.867 -25.186 40.365 1.00 0.00 97 PHE A C 12
ATOM 19737 O O . PHE A 1 97 ? -18.096 -24.051 39.953 1.00 0.00 97 PHE A O 12
ATOM 19754 N N . ASP A 1 98 ? -18.078 -25.574 41.646 1.00 0.00 98 ASP A N 12
ATOM 19755 C CA . ASP A 1 98 ? -18.699 -24.714 42.698 1.00 0.00 98 ASP A CA 12
ATOM 19756 C C . ASP A 1 98 ? -20.191 -24.608 42.470 1.00 0.00 98 ASP A C 12
ATOM 19757 O O . ASP A 1 98 ? -21.002 -24.819 43.377 1.00 0.00 98 ASP A O 12
ATOM 19766 N N . SER A 1 99 ? -20.534 -24.272 41.262 1.00 0.00 99 SER A N 12
ATOM 19767 C CA . SER A 1 99 ? -21.888 -24.154 40.827 1.00 0.00 99 SER A CA 12
ATOM 19768 C C . SER A 1 99 ? -21.929 -24.433 39.344 1.00 0.00 99 SER A C 12
ATOM 19769 O O . SER A 1 99 ? -20.905 -24.336 38.663 1.00 0.00 99 SER A O 12
ATOM 19777 N N . PHE A 1 100 ? -23.075 -24.785 38.840 1.00 0.00 100 PHE A N 12
ATOM 19778 C CA . PHE A 1 100 ? -23.202 -24.979 37.434 1.00 0.00 100 PHE A CA 12
ATOM 19779 C C . PHE A 1 100 ? -24.036 -23.870 36.880 1.00 0.00 100 PHE A C 12
ATOM 19780 O O . PHE A 1 100 ? -24.771 -23.206 37.615 1.00 0.00 100 PHE A O 12
ATOM 19797 N N . LEU A 1 101 ? -23.940 -23.658 35.611 1.00 0.00 101 LEU A N 12
ATOM 19798 C CA . LEU A 1 101 ? -24.629 -22.571 35.013 1.00 0.00 101 LEU A CA 12
ATOM 19799 C C . LEU A 1 101 ? -25.852 -23.080 34.264 1.00 0.00 101 LEU A C 12
ATOM 19800 O O . LEU A 1 101 ? -25.749 -23.949 33.395 1.00 0.00 101 LEU A O 12
ATOM 19816 N N . ALA A 1 102 ? -26.998 -22.555 34.630 1.00 0.00 102 ALA A N 12
ATOM 19817 C CA . ALA A 1 102 ? -28.255 -22.961 34.045 1.00 0.00 102 ALA A CA 12
ATOM 19818 C C . ALA A 1 102 ? -28.930 -21.782 33.367 1.00 0.00 102 ALA A C 12
ATOM 19819 O O . ALA A 1 102 ? -28.465 -20.649 33.471 1.00 0.00 102 ALA A O 12
ATOM 19826 N N . ILE A 1 103 ? -30.014 -22.047 32.676 1.00 0.00 103 ILE A N 12
ATOM 19827 C CA . ILE A 1 103 ? -30.749 -21.006 31.987 1.00 0.00 103 ILE A CA 12
ATOM 19828 C C . ILE A 1 103 ? -32.113 -20.805 32.643 1.00 0.00 103 ILE A C 12
ATOM 19829 O O . ILE A 1 103 ? -32.857 -21.768 32.848 1.00 0.00 103 ILE A O 12
ATOM 19845 N N . LYS A 1 104 ? -32.437 -19.569 32.974 1.00 0.00 104 LYS A N 12
ATOM 19846 C CA . LYS A 1 104 ? -33.729 -19.261 33.551 1.00 0.00 104 LYS A CA 12
ATOM 19847 C C . LYS A 1 104 ? -34.319 -18.071 32.885 1.00 0.00 104 LYS A C 12
ATOM 19848 O O . LYS A 1 104 ? -33.612 -17.282 32.253 1.00 0.00 104 LYS A O 12
ATOM 19867 N N . ARG A 1 105 ? -35.598 -17.931 33.019 1.00 0.00 105 ARG A N 12
ATOM 19868 C CA . ARG A 1 105 ? -36.275 -16.811 32.447 1.00 0.00 105 ARG A CA 12
ATOM 19869 C C . ARG A 1 105 ? -36.077 -15.598 33.309 1.00 0.00 105 ARG A C 12
ATOM 19870 O O . ARG A 1 105 ? -36.457 -15.590 34.479 1.00 0.00 105 ARG A O 12
ATOM 19891 N N . LYS A 1 106 ? -35.424 -14.614 32.733 1.00 0.00 106 LYS A N 12
ATOM 19892 C CA . LYS A 1 106 ? -35.219 -13.304 33.349 1.00 0.00 106 LYS A CA 12
ATOM 19893 C C . LYS A 1 106 ? -36.495 -12.827 34.068 1.00 0.00 106 LYS A C 12
ATOM 19894 O O . LYS A 1 106 ? -37.505 -12.513 33.424 1.00 0.00 106 LYS A O 12
ATOM 19913 N N . PRO A 1 107 ? -36.466 -12.790 35.412 1.00 0.00 107 PRO A N 12
ATOM 19914 C CA . PRO A 1 107 ? -37.614 -12.389 36.216 1.00 0.00 107 PRO A CA 12
ATOM 19915 C C . PRO A 1 107 ? -37.767 -10.872 36.298 1.00 0.00 107 PRO A C 12
ATOM 19916 O O . PRO A 1 107 ? -36.942 -10.123 35.758 1.00 0.00 107 PRO A O 12
ATOM 19927 N N . HIS A 1 108 ? -38.828 -10.427 36.958 1.00 0.00 108 HIS A N 12
ATOM 19928 C CA . HIS A 1 108 ? -39.088 -9.005 37.130 1.00 0.00 108 HIS A CA 12
ATOM 19929 C C . HIS A 1 108 ? -38.002 -8.347 37.990 1.00 0.00 108 HIS A C 12
ATOM 19930 O O . HIS A 1 108 ? -37.956 -8.607 39.205 1.00 0.00 108 HIS A O 12
ATOM 19945 N N . SER A 1 1 ? -5.420 -27.940 36.510 1.00 0.00 1 SER A N 13
ATOM 19946 C CA . SER A 1 1 ? -6.327 -28.004 35.362 1.00 0.00 1 SER A CA 13
ATOM 19947 C C . SER A 1 1 ? -6.469 -26.637 34.720 1.00 0.00 1 SER A C 13
ATOM 19948 O O . SER A 1 1 ? -5.977 -25.637 35.253 1.00 0.00 1 SER A O 13
ATOM 19958 N N . MET A 1 2 ? -7.144 -26.590 33.582 1.00 0.00 2 MET A N 13
ATOM 19959 C CA . MET A 1 2 ? -7.356 -25.343 32.878 1.00 0.00 2 MET A CA 13
ATOM 19960 C C . MET A 1 2 ? -8.843 -25.062 32.738 1.00 0.00 2 MET A C 13
ATOM 19961 O O . MET A 1 2 ? -9.438 -24.385 33.568 1.00 0.00 2 MET A O 13
ATOM 19975 N N . PHE A 1 3 ? -9.438 -25.607 31.692 1.00 0.00 3 PHE A N 13
ATOM 19976 C CA . PHE A 1 3 ? -10.850 -25.446 31.438 1.00 0.00 3 PHE A CA 13
ATOM 19977 C C . PHE A 1 3 ? -11.323 -26.600 30.557 1.00 0.00 3 PHE A C 13
ATOM 19978 O O . PHE A 1 3 ? -10.698 -26.899 29.536 1.00 0.00 3 PHE A O 13
ATOM 19995 N N . GLY A 1 4 ? -12.410 -27.248 30.961 1.00 0.00 4 GLY A N 13
ATOM 19996 C CA . GLY A 1 4 ? -12.923 -28.402 30.228 1.00 0.00 4 GLY A CA 13
ATOM 19997 C C . GLY A 1 4 ? -13.400 -28.071 28.825 1.00 0.00 4 GLY A C 13
ATOM 19998 O O . GLY A 1 4 ? -13.285 -28.890 27.913 1.00 0.00 4 GLY A O 13
ATOM 20002 N N . GLY A 1 5 ? -13.957 -26.889 28.657 1.00 0.00 5 GLY A N 13
ATOM 20003 C CA . GLY A 1 5 ? -14.457 -26.479 27.356 1.00 0.00 5 GLY A CA 13
ATOM 20004 C C . GLY A 1 5 ? -15.926 -26.787 27.202 1.00 0.00 5 GLY A C 13
ATOM 20005 O O . GLY A 1 5 ? -16.709 -25.945 26.765 1.00 0.00 5 GLY A O 13
ATOM 20009 N N . SER A 1 6 ? -16.304 -27.991 27.571 1.00 0.00 6 SER A N 13
ATOM 20010 C CA . SER A 1 6 ? -17.682 -28.399 27.513 1.00 0.00 6 SER A CA 13
ATOM 20011 C C . SER A 1 6 ? -18.339 -28.193 28.866 1.00 0.00 6 SER A C 13
ATOM 20012 O O . SER A 1 6 ? -17.777 -28.565 29.901 1.00 0.00 6 SER A O 13
ATOM 20020 N N . LEU A 1 7 ? -19.509 -27.602 28.862 1.00 0.00 7 LEU A N 13
ATOM 20021 C CA . LEU A 1 7 ? -20.225 -27.334 30.090 1.00 0.00 7 LEU A CA 13
ATOM 20022 C C . LEU A 1 7 ? -21.486 -28.144 30.199 1.00 0.00 7 LEU A C 13
ATOM 20023 O O . LEU A 1 7 ? -22.201 -28.348 29.211 1.00 0.00 7 LEU A O 13
ATOM 20039 N N . LYS A 1 8 ? -21.740 -28.621 31.401 1.00 0.00 8 LYS A N 13
ATOM 20040 C CA . LYS A 1 8 ? -22.970 -29.294 31.710 1.00 0.00 8 LYS A CA 13
ATOM 20041 C C . LYS A 1 8 ? -24.002 -28.230 32.022 1.00 0.00 8 LYS A C 13
ATOM 20042 O O . LYS A 1 8 ? -23.901 -27.528 33.029 1.00 0.00 8 LYS A O 13
ATOM 20061 N N . VAL A 1 9 ? -24.969 -28.102 31.159 1.00 0.00 9 VAL A N 13
ATOM 20062 C CA . VAL A 1 9 ? -25.930 -27.036 31.250 1.00 0.00 9 VAL A CA 13
ATOM 20063 C C . VAL A 1 9 ? -27.319 -27.577 31.570 1.00 0.00 9 VAL A C 13
ATOM 20064 O O . VAL A 1 9 ? -27.808 -28.492 30.913 1.00 0.00 9 VAL A O 13
ATOM 20077 N N . TYR A 1 10 ? -27.937 -27.010 32.592 1.00 0.00 10 TYR A N 13
ATOM 20078 C CA . TYR A 1 10 ? -29.255 -27.439 33.033 1.00 0.00 10 TYR A CA 13
ATOM 20079 C C . TYR A 1 10 ? -30.357 -26.571 32.426 1.00 0.00 10 TYR A C 13
ATOM 20080 O O . TYR A 1 10 ? -30.342 -25.344 32.542 1.00 0.00 10 TYR A O 13
ATOM 20098 N N . GLY A 1 11 ? -31.300 -27.226 31.765 1.00 0.00 11 GLY A N 13
ATOM 20099 C CA . GLY A 1 11 ? -32.392 -26.531 31.121 1.00 0.00 11 GLY A CA 13
ATOM 20100 C C . GLY A 1 11 ? -33.722 -27.222 31.343 1.00 0.00 11 GLY A C 13
ATOM 20101 O O . GLY A 1 11 ? -34.616 -27.134 30.507 1.00 0.00 11 GLY A O 13
ATOM 20105 N N . GLY A 1 12 ? -33.848 -27.905 32.477 1.00 0.00 12 GLY A N 13
ATOM 20106 C CA . GLY A 1 12 ? -35.075 -28.631 32.791 1.00 0.00 12 GLY A CA 13
ATOM 20107 C C . GLY A 1 12 ? -36.297 -27.730 32.857 1.00 0.00 12 GLY A C 13
ATOM 20108 O O . GLY A 1 12 ? -37.388 -28.121 32.444 1.00 0.00 12 GLY A O 13
ATOM 20112 N N . GLU A 1 13 ? -36.112 -26.512 33.355 1.00 0.00 13 GLU A N 13
ATOM 20113 C CA . GLU A 1 13 ? -37.213 -25.561 33.447 1.00 0.00 13 GLU A CA 13
ATOM 20114 C C . GLU A 1 13 ? -37.495 -24.931 32.080 1.00 0.00 13 GLU A C 13
ATOM 20115 O O . GLU A 1 13 ? -38.457 -24.180 31.910 1.00 0.00 13 GLU A O 13
ATOM 20127 N N . ILE A 1 14 ? -36.638 -25.230 31.114 1.00 0.00 14 ILE A N 13
ATOM 20128 C CA . ILE A 1 14 ? -36.807 -24.739 29.759 1.00 0.00 14 ILE A CA 13
ATOM 20129 C C . ILE A 1 14 ? -37.505 -25.807 28.915 1.00 0.00 14 ILE A C 13
ATOM 20130 O O . ILE A 1 14 ? -38.537 -25.549 28.290 1.00 0.00 14 ILE A O 13
ATOM 20146 N N . VAL A 1 15 ? -36.938 -27.011 28.924 1.00 0.00 15 VAL A N 13
ATOM 20147 C CA . VAL A 1 15 ? -37.481 -28.151 28.189 1.00 0.00 15 VAL A CA 13
ATOM 20148 C C . VAL A 1 15 ? -37.364 -29.419 29.050 1.00 0.00 15 VAL A C 13
ATOM 20149 O O . VAL A 1 15 ? -36.263 -29.884 29.328 1.00 0.00 15 VAL A O 13
ATOM 20162 N N . PRO A 1 16 ? -38.506 -29.992 29.476 1.00 0.00 16 PRO A N 13
ATOM 20163 C CA . PRO A 1 16 ? -38.529 -31.163 30.375 1.00 0.00 16 PRO A CA 13
ATOM 20164 C C . PRO A 1 16 ? -37.932 -32.441 29.768 1.00 0.00 16 PRO A C 13
ATOM 20165 O O . PRO A 1 16 ? -37.465 -33.316 30.501 1.00 0.00 16 PRO A O 13
ATOM 20176 N N . THR A 1 17 ? -37.937 -32.555 28.446 1.00 0.00 17 THR A N 13
ATOM 20177 C CA . THR A 1 17 ? -37.413 -33.757 27.808 1.00 0.00 17 THR A CA 13
ATOM 20178 C C . THR A 1 17 ? -35.879 -33.747 27.768 1.00 0.00 17 THR A C 13
ATOM 20179 O O . THR A 1 17 ? -35.252 -34.775 27.520 1.00 0.00 17 THR A O 13
ATOM 20190 N N . ARG A 1 18 ? -35.284 -32.588 28.036 1.00 0.00 18 ARG A N 13
ATOM 20191 C CA . ARG A 1 18 ? -33.832 -32.460 28.057 1.00 0.00 18 ARG A CA 13
ATOM 20192 C C . ARG A 1 18 ? -33.400 -31.589 29.239 1.00 0.00 18 ARG A C 13
ATOM 20193 O O . ARG A 1 18 ? -33.154 -30.394 29.081 1.00 0.00 18 ARG A O 13
ATOM 20214 N N . PRO A 1 19 ? -33.353 -32.168 30.452 1.00 0.00 19 PRO A N 13
ATOM 20215 C CA . PRO A 1 19 ? -32.963 -31.435 31.658 1.00 0.00 19 PRO A CA 13
ATOM 20216 C C . PRO A 1 19 ? -31.505 -30.980 31.629 1.00 0.00 19 PRO A C 13
ATOM 20217 O O . PRO A 1 19 ? -31.163 -29.935 32.188 1.00 0.00 19 PRO A O 13
ATOM 20228 N N . TYR A 1 20 ? -30.654 -31.762 30.978 1.00 0.00 20 TYR A N 13
ATOM 20229 C CA . TYR A 1 20 ? -29.243 -31.441 30.895 1.00 0.00 20 TYR A CA 13
ATOM 20230 C C . TYR A 1 20 ? -28.741 -31.509 29.466 1.00 0.00 20 TYR A C 13
ATOM 20231 O O . TYR A 1 20 ? -29.096 -32.414 28.710 1.00 0.00 20 TYR A O 13
ATOM 20249 N N . VAL A 1 21 ? -27.924 -30.553 29.104 1.00 0.00 21 VAL A N 13
ATOM 20250 C CA . VAL A 1 21 ? -27.333 -30.502 27.788 1.00 0.00 21 VAL A CA 13
ATOM 20251 C C . VAL A 1 21 ? -25.858 -30.149 27.902 1.00 0.00 21 VAL A C 13
ATOM 20252 O O . VAL A 1 21 ? -25.420 -29.582 28.902 1.00 0.00 21 VAL A O 13
ATOM 20265 N N . SER A 1 22 ? -25.106 -30.497 26.900 1.00 0.00 22 SER A N 13
ATOM 20266 C CA . SER A 1 22 ? -23.681 -30.231 26.888 1.00 0.00 22 SER A CA 13
ATOM 20267 C C . SER A 1 22 ? -23.358 -29.188 25.828 1.00 0.00 22 SER A C 13
ATOM 20268 O O . SER A 1 22 ? -23.742 -29.336 24.664 1.00 0.00 22 SER A O 13
ATOM 20276 N N . ILE A 1 23 ? -22.675 -28.127 26.226 1.00 0.00 23 ILE A N 13
ATOM 20277 C CA . ILE A 1 23 ? -22.346 -27.056 25.299 1.00 0.00 23 ILE A CA 13
ATOM 20278 C C . ILE A 1 23 ? -20.849 -26.811 25.274 1.00 0.00 23 ILE A C 13
ATOM 20279 O O . ILE A 1 23 ? -20.133 -27.228 26.183 1.00 0.00 23 ILE A O 13
ATOM 20295 N N . LEU A 1 24 ? -20.381 -26.149 24.239 1.00 0.00 24 LEU A N 13
ATOM 20296 C CA . LEU A 1 24 ? -18.987 -25.776 24.146 1.00 0.00 24 LEU A CA 13
ATOM 20297 C C . LEU A 1 24 ? -18.860 -24.275 24.361 1.00 0.00 24 LEU A C 13
ATOM 20298 O O . LEU A 1 24 ? -19.477 -23.484 23.641 1.00 0.00 24 LEU A O 13
ATOM 20314 N N . ALA A 1 25 ? -18.084 -23.887 25.345 1.00 0.00 25 ALA A N 13
ATOM 20315 C CA . ALA A 1 25 ? -17.906 -22.487 25.657 1.00 0.00 25 ALA A CA 13
ATOM 20316 C C . ALA A 1 25 ? -16.502 -22.228 26.154 1.00 0.00 25 ALA A C 13
ATOM 20317 O O . ALA A 1 25 ? -15.883 -23.093 26.771 1.00 0.00 25 ALA A O 13
ATOM 20324 N N . GLU A 1 26 ? -16.000 -21.053 25.872 1.00 0.00 26 GLU A N 13
ATOM 20325 C CA . GLU A 1 26 ? -14.680 -20.670 26.309 1.00 0.00 26 GLU A CA 13
ATOM 20326 C C . GLU A 1 26 ? -14.806 -19.772 27.520 1.00 0.00 26 GLU A C 13
ATOM 20327 O O . GLU A 1 26 ? -15.774 -19.024 27.635 1.00 0.00 26 GLU A O 13
ATOM 20339 N N . ILE A 1 27 ? -13.840 -19.835 28.417 1.00 0.00 27 ILE A N 13
ATOM 20340 C CA . ILE A 1 27 ? -13.890 -19.030 29.629 1.00 0.00 27 ILE A CA 13
ATOM 20341 C C . ILE A 1 27 ? -13.827 -17.535 29.329 1.00 0.00 27 ILE A C 13
ATOM 20342 O O . ILE A 1 27 ? -14.403 -16.723 30.050 1.00 0.00 27 ILE A O 13
ATOM 20358 N N . ASN A 1 28 ? -13.151 -17.184 28.254 1.00 0.00 28 ASN A N 13
ATOM 20359 C CA . ASN A 1 28 ? -12.994 -15.789 27.871 1.00 0.00 28 ASN A CA 13
ATOM 20360 C C . ASN A 1 28 ? -14.275 -15.253 27.211 1.00 0.00 28 ASN A C 13
ATOM 20361 O O . ASN A 1 28 ? -14.401 -14.055 26.953 1.00 0.00 28 ASN A O 13
ATOM 20372 N N . GLU A 1 29 ? -15.231 -16.144 26.961 1.00 0.00 29 GLU A N 13
ATOM 20373 C CA . GLU A 1 29 ? -16.481 -15.759 26.325 1.00 0.00 29 GLU A CA 13
ATOM 20374 C C . GLU A 1 29 ? -17.453 -15.198 27.339 1.00 0.00 29 GLU A C 13
ATOM 20375 O O . GLU A 1 29 ? -17.314 -15.421 28.543 1.00 0.00 29 GLU A O 13
ATOM 20387 N N . ASN A 1 30 ? -18.425 -14.465 26.855 1.00 0.00 30 ASN A N 13
ATOM 20388 C CA . ASN A 1 30 ? -19.422 -13.875 27.716 1.00 0.00 30 ASN A CA 13
ATOM 20389 C C . ASN A 1 30 ? -20.600 -14.814 27.902 1.00 0.00 30 ASN A C 13
ATOM 20390 O O . ASN A 1 30 ? -20.714 -15.842 27.219 1.00 0.00 30 ASN A O 13
ATOM 20401 N N . ALA A 1 31 ? -21.471 -14.461 28.830 1.00 0.00 31 ALA A N 13
ATOM 20402 C CA . ALA A 1 31 ? -22.647 -15.247 29.123 1.00 0.00 31 ALA A CA 13
ATOM 20403 C C . ALA A 1 31 ? -23.567 -15.330 27.915 1.00 0.00 31 ALA A C 13
ATOM 20404 O O . ALA A 1 31 ? -24.338 -16.255 27.799 1.00 0.00 31 ALA A O 13
ATOM 20411 N N . ASP A 1 32 ? -23.476 -14.350 27.022 1.00 0.00 32 ASP A N 13
ATOM 20412 C CA . ASP A 1 32 ? -24.301 -14.334 25.811 1.00 0.00 32 ASP A CA 13
ATOM 20413 C C . ASP A 1 32 ? -24.034 -15.548 24.957 1.00 0.00 32 ASP A C 13
ATOM 20414 O O . ASP A 1 32 ? -24.963 -16.210 24.499 1.00 0.00 32 ASP A O 13
ATOM 20423 N N . ARG A 1 33 ? -22.766 -15.836 24.743 1.00 0.00 33 ARG A N 13
ATOM 20424 C CA . ARG A 1 33 ? -22.368 -16.944 23.941 1.00 0.00 33 ARG A CA 13
ATOM 20425 C C . ARG A 1 33 ? -22.706 -18.251 24.640 1.00 0.00 33 ARG A C 13
ATOM 20426 O O . ARG A 1 33 ? -23.176 -19.191 24.016 1.00 0.00 33 ARG A O 13
ATOM 20447 N N . ILE A 1 34 ? -22.465 -18.297 25.945 1.00 0.00 34 ILE A N 13
ATOM 20448 C CA . ILE A 1 34 ? -22.758 -19.484 26.740 1.00 0.00 34 ILE A CA 13
ATOM 20449 C C . ILE A 1 34 ? -24.266 -19.757 26.720 1.00 0.00 34 ILE A C 13
ATOM 20450 O O . ILE A 1 34 ? -24.708 -20.890 26.501 1.00 0.00 34 ILE A O 13
ATOM 20466 N N . LEU A 1 35 ? -25.037 -18.696 26.916 1.00 0.00 35 LEU A N 13
ATOM 20467 C CA . LEU A 1 35 ? -26.486 -18.767 26.894 1.00 0.00 35 LEU A CA 13
ATOM 20468 C C . LEU A 1 35 ? -26.961 -19.176 25.518 1.00 0.00 35 LEU A C 13
ATOM 20469 O O . LEU A 1 35 ? -27.802 -20.046 25.379 1.00 0.00 35 LEU A O 13
ATOM 20485 N N . GLY A 1 36 ? -26.377 -18.561 24.505 1.00 0.00 36 GLY A N 13
ATOM 20486 C CA . GLY A 1 36 ? -26.748 -18.837 23.143 1.00 0.00 36 GLY A CA 13
ATOM 20487 C C . GLY A 1 36 ? -26.411 -20.241 22.705 1.00 0.00 36 GLY A C 13
ATOM 20488 O O . GLY A 1 36 ? -27.171 -20.849 21.984 1.00 0.00 36 GLY A O 13
ATOM 20492 N N . ALA A 1 37 ? -25.270 -20.757 23.142 1.00 0.00 37 ALA A N 13
ATOM 20493 C CA . ALA A 1 37 ? -24.855 -22.113 22.789 1.00 0.00 37 ALA A CA 13
ATOM 20494 C C . ALA A 1 37 ? -25.870 -23.135 23.281 1.00 0.00 37 ALA A C 13
ATOM 20495 O O . ALA A 1 37 ? -26.303 -24.014 22.529 1.00 0.00 37 ALA A O 13
ATOM 20502 N N . ALA A 1 38 ? -26.242 -23.014 24.544 1.00 0.00 38 ALA A N 13
ATOM 20503 C CA . ALA A 1 38 ? -27.212 -23.908 25.149 1.00 0.00 38 ALA A CA 13
ATOM 20504 C C . ALA A 1 38 ? -28.599 -23.669 24.580 1.00 0.00 38 ALA A C 13
ATOM 20505 O O . ALA A 1 38 ? -29.329 -24.606 24.277 1.00 0.00 38 ALA A O 13
ATOM 20512 N N . LEU A 1 39 ? -28.934 -22.409 24.414 1.00 0.00 39 LEU A N 13
ATOM 20513 C CA . LEU A 1 39 ? -30.231 -21.994 23.912 1.00 0.00 39 LEU A CA 13
ATOM 20514 C C . LEU A 1 39 ? -30.415 -22.487 22.469 1.00 0.00 39 LEU A C 13
ATOM 20515 O O . LEU A 1 39 ? -31.518 -22.845 22.057 1.00 0.00 39 LEU A O 13
ATOM 20531 N N . GLU A 1 40 ? -29.312 -22.496 21.719 1.00 0.00 40 GLU A N 13
ATOM 20532 C CA . GLU A 1 40 ? -29.274 -22.995 20.344 1.00 0.00 40 GLU A CA 13
ATOM 20533 C C . GLU A 1 40 ? -29.628 -24.487 20.305 1.00 0.00 40 GLU A C 13
ATOM 20534 O O . GLU A 1 40 ? -30.271 -24.957 19.367 1.00 0.00 40 GLU A O 13
ATOM 20546 N N . LYS A 1 41 ? -29.204 -25.229 21.330 1.00 0.00 41 LYS A N 13
ATOM 20547 C CA . LYS A 1 41 ? -29.521 -26.640 21.438 1.00 0.00 41 LYS A CA 13
ATOM 20548 C C . LYS A 1 41 ? -31.031 -26.839 21.518 1.00 0.00 41 LYS A C 13
ATOM 20549 O O . LYS A 1 41 ? -31.575 -27.787 20.955 1.00 0.00 41 LYS A O 13
ATOM 20568 N N . TYR A 1 42 ? -31.706 -25.937 22.222 1.00 0.00 42 TYR A N 13
ATOM 20569 C CA . TYR A 1 42 ? -33.154 -26.013 22.362 1.00 0.00 42 TYR A CA 13
ATOM 20570 C C . TYR A 1 42 ? -33.838 -25.274 21.207 1.00 0.00 42 TYR A C 13
ATOM 20571 O O . TYR A 1 42 ? -35.068 -25.228 21.122 1.00 0.00 42 TYR A O 13
ATOM 20589 N N . GLY A 1 43 ? -33.024 -24.698 20.324 1.00 0.00 43 GLY A N 13
ATOM 20590 C CA . GLY A 1 43 ? -33.537 -23.988 19.167 1.00 0.00 43 GLY A CA 13
ATOM 20591 C C . GLY A 1 43 ? -34.282 -22.720 19.531 1.00 0.00 43 GLY A C 13
ATOM 20592 O O . GLY A 1 43 ? -35.251 -22.356 18.869 1.00 0.00 43 GLY A O 13
ATOM 20596 N N . LEU A 1 44 ? -33.849 -22.054 20.587 1.00 0.00 44 LEU A N 13
ATOM 20597 C CA . LEU A 1 44 ? -34.524 -20.855 21.046 1.00 0.00 44 LEU A CA 13
ATOM 20598 C C . LEU A 1 44 ? -33.598 -19.640 21.057 1.00 0.00 44 LEU A C 13
ATOM 20599 O O . LEU A 1 44 ? -33.955 -18.605 21.625 1.00 0.00 44 LEU A O 13
ATOM 20615 N N . GLU A 1 45 ? -32.416 -19.744 20.425 1.00 0.00 45 GLU A N 13
ATOM 20616 C CA . GLU A 1 45 ? -31.457 -18.627 20.457 1.00 0.00 45 GLU A CA 13
ATOM 20617 C C . GLU A 1 45 ? -32.015 -17.379 19.778 1.00 0.00 45 GLU A C 13
ATOM 20618 O O . GLU A 1 45 ? -31.611 -16.259 20.097 1.00 0.00 45 GLU A O 13
ATOM 20630 N N . HIS A 1 46 ? -32.956 -17.573 18.866 1.00 0.00 46 HIS A N 13
ATOM 20631 C CA . HIS A 1 46 ? -33.597 -16.457 18.178 1.00 0.00 46 HIS A CA 13
ATOM 20632 C C . HIS A 1 46 ? -34.229 -15.520 19.205 1.00 0.00 46 HIS A C 13
ATOM 20633 O O . HIS A 1 46 ? -34.260 -14.299 19.019 1.00 0.00 46 HIS A O 13
ATOM 20647 N N . SER A 1 47 ? -34.740 -16.107 20.276 1.00 0.00 47 SER A N 13
ATOM 20648 C CA . SER A 1 47 ? -35.327 -15.350 21.348 1.00 0.00 47 SER A CA 13
ATOM 20649 C C . SER A 1 47 ? -34.229 -14.756 22.246 1.00 0.00 47 SER A C 13
ATOM 20650 O O . SER A 1 47 ? -33.804 -13.618 22.037 1.00 0.00 47 SER A O 13
ATOM 20658 N N . LYS A 1 48 ? -33.764 -15.559 23.221 1.00 0.00 48 LYS A N 13
ATOM 20659 C CA . LYS A 1 48 ? -32.693 -15.191 24.190 1.00 0.00 48 LYS A CA 13
ATOM 20660 C C . LYS A 1 48 ? -33.061 -14.011 25.109 1.00 0.00 48 LYS A C 13
ATOM 20661 O O . LYS A 1 48 ? -32.695 -14.000 26.276 1.00 0.00 48 LYS A O 13
ATOM 20680 N N . ASP A 1 49 ? -33.795 -13.056 24.585 1.00 0.00 49 ASP A N 13
ATOM 20681 C CA . ASP A 1 49 ? -34.160 -11.845 25.313 1.00 0.00 49 ASP A CA 13
ATOM 20682 C C . ASP A 1 49 ? -35.055 -12.163 26.509 1.00 0.00 49 ASP A C 13
ATOM 20683 O O . ASP A 1 49 ? -35.177 -11.370 27.442 1.00 0.00 49 ASP A O 13
ATOM 20692 N N . ASP A 1 50 ? -35.683 -13.318 26.470 1.00 0.00 50 ASP A N 13
ATOM 20693 C CA . ASP A 1 50 ? -36.551 -13.748 27.545 1.00 0.00 50 ASP A CA 13
ATOM 20694 C C . ASP A 1 50 ? -35.881 -14.815 28.429 1.00 0.00 50 ASP A C 13
ATOM 20695 O O . ASP A 1 50 ? -36.543 -15.450 29.257 1.00 0.00 50 ASP A O 13
ATOM 20704 N N . PHE A 1 51 ? -34.568 -15.005 28.265 1.00 0.00 51 PHE A N 13
ATOM 20705 C CA . PHE A 1 51 ? -33.822 -15.974 29.084 1.00 0.00 51 PHE A CA 13
ATOM 20706 C C . PHE A 1 51 ? -32.512 -15.366 29.607 1.00 0.00 51 PHE A C 13
ATOM 20707 O O . PHE A 1 51 ? -31.919 -14.510 28.962 1.00 0.00 51 PHE A O 13
ATOM 20724 N N . ILE A 1 52 ? -32.081 -15.811 30.782 1.00 0.00 52 ILE A N 13
ATOM 20725 C CA . ILE A 1 52 ? -30.790 -15.405 31.356 1.00 0.00 52 ILE A CA 13
ATOM 20726 C C . ILE A 1 52 ? -30.119 -16.624 31.980 1.00 0.00 52 ILE A C 13
ATOM 20727 O O . ILE A 1 52 ? -30.746 -17.683 32.100 1.00 0.00 52 ILE A O 13
ATOM 20743 N N . LEU A 1 53 ? -28.871 -16.490 32.380 1.00 0.00 53 LEU A N 13
ATOM 20744 C CA . LEU A 1 53 ? -28.164 -17.596 32.993 1.00 0.00 53 LEU A CA 13
ATOM 20745 C C . LEU A 1 53 ? -28.135 -17.437 34.493 1.00 0.00 53 LEU A C 13
ATOM 20746 O O . LEU A 1 53 ? -27.943 -16.340 35.003 1.00 0.00 53 LEU A O 13
ATOM 20762 N N . VAL A 1 54 ? -28.365 -18.518 35.198 1.00 0.00 54 VAL A N 13
ATOM 20763 C CA . VAL A 1 54 ? -28.308 -18.503 36.636 1.00 0.00 54 VAL A CA 13
ATOM 20764 C C . VAL A 1 54 ? -27.313 -19.524 37.139 1.00 0.00 54 VAL A C 13
ATOM 20765 O O . VAL A 1 54 ? -27.321 -20.687 36.720 1.00 0.00 54 VAL A O 13
ATOM 20778 N N . GLU A 1 55 ? -26.443 -19.083 38.007 1.00 0.00 55 GLU A N 13
ATOM 20779 C CA . GLU A 1 55 ? -25.440 -19.937 38.594 1.00 0.00 55 GLU A CA 13
ATOM 20780 C C . GLU A 1 55 ? -26.011 -20.599 39.843 1.00 0.00 55 GLU A C 13
ATOM 20781 O O . GLU A 1 55 ? -26.498 -19.915 40.739 1.00 0.00 55 GLU A O 13
ATOM 20793 N N . VAL A 1 56 ? -26.001 -21.929 39.860 1.00 0.00 56 VAL A N 13
ATOM 20794 C CA . VAL A 1 56 ? -26.533 -22.708 40.979 1.00 0.00 56 VAL A CA 13
ATOM 20795 C C . VAL A 1 56 ? -25.595 -23.869 41.313 1.00 0.00 56 VAL A C 13
ATOM 20796 O O . VAL A 1 56 ? -25.088 -24.534 40.419 1.00 0.00 56 VAL A O 13
ATOM 20809 N N . SER A 1 57 ? -25.358 -24.104 42.586 1.00 0.00 57 SER A N 13
ATOM 20810 C CA . SER A 1 57 ? -24.531 -25.231 42.991 1.00 0.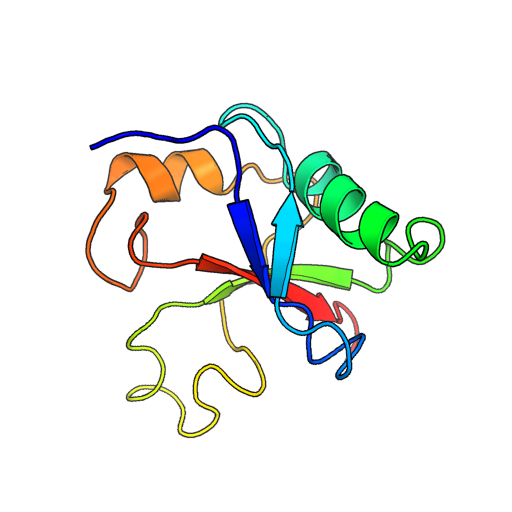00 57 SER A CA 13
ATOM 20811 C C . SER A 1 57 ? -25.407 -26.440 43.362 1.00 0.00 57 SER A C 13
ATOM 20812 O O . SER A 1 57 ? -26.455 -26.300 43.993 1.00 0.00 57 SER A O 13
ATOM 20820 N N . ASN A 1 58 ? -24.963 -27.613 42.944 1.00 0.00 58 ASN A N 13
ATOM 20821 C CA . ASN A 1 58 ? -25.682 -28.876 43.154 1.00 0.00 58 ASN A CA 13
ATOM 20822 C C . ASN A 1 58 ? -25.802 -29.220 44.632 1.00 0.00 58 ASN A C 13
ATOM 20823 O O . ASN A 1 58 ? -26.850 -29.672 45.093 1.00 0.00 58 ASN A O 13
ATOM 20834 N N . ASP A 1 59 ? -24.729 -28.987 45.372 1.00 0.00 59 ASP A N 13
ATOM 20835 C CA . ASP A 1 59 ? -24.680 -29.331 46.789 1.00 0.00 59 ASP A CA 13
ATOM 20836 C C . ASP A 1 59 ? -25.513 -28.352 47.610 1.00 0.00 59 ASP A C 13
ATOM 20837 O O . ASP A 1 59 ? -24.989 -27.397 48.161 1.00 0.00 59 ASP A O 13
ATOM 20846 N N . ASP A 1 60 ? -26.838 -28.607 47.636 1.00 0.00 60 ASP A N 13
ATOM 20847 C CA . ASP A 1 60 ? -27.853 -27.782 48.341 1.00 0.00 60 ASP A CA 13
ATOM 20848 C C . ASP A 1 60 ? -27.680 -26.278 48.109 1.00 0.00 60 ASP A C 13
ATOM 20849 O O . ASP A 1 60 ? -28.128 -25.454 48.909 1.00 0.00 60 ASP A O 13
ATOM 20858 N N . ASP A 1 61 ? -27.097 -25.943 46.971 1.00 0.00 61 ASP A N 13
ATOM 20859 C CA . ASP A 1 61 ? -26.766 -24.569 46.604 1.00 0.00 61 ASP A CA 13
ATOM 20860 C C . ASP A 1 61 ? -25.902 -23.910 47.671 1.00 0.00 61 ASP A C 13
ATOM 20861 O O . ASP A 1 61 ? -25.944 -22.695 47.859 1.00 0.00 61 ASP A O 13
ATOM 20870 N N . ARG A 1 62 ? -25.140 -24.753 48.388 1.00 0.00 62 ARG A N 13
ATOM 20871 C CA . ARG A 1 62 ? -24.106 -24.320 49.367 1.00 0.00 62 ARG A CA 13
ATOM 20872 C C . ARG A 1 62 ? -24.700 -23.511 50.525 1.00 0.00 62 ARG A C 13
ATOM 20873 O O . ARG A 1 62 ? -24.001 -22.732 51.180 1.00 0.00 62 ARG A O 13
ATOM 20894 N N . LYS A 1 63 ? -25.965 -23.734 50.814 1.00 0.00 63 LYS A N 13
ATOM 20895 C CA . LYS A 1 63 ? -26.645 -22.963 51.840 1.00 0.00 63 LYS A CA 13
ATOM 20896 C C . LYS A 1 63 ? -27.424 -23.875 52.776 1.00 0.00 63 LYS A C 13
ATOM 20897 O O . LYS A 1 63 ? -26.980 -24.181 53.886 1.00 0.00 63 LYS A O 13
ATOM 20916 N N . SER A 1 64 ? -28.566 -24.319 52.310 1.00 0.00 64 SER A N 13
ATOM 20917 C CA . SER A 1 64 ? -29.432 -25.188 53.064 1.00 0.00 64 SER A CA 13
ATOM 20918 C C . SER A 1 64 ? -29.934 -26.261 52.132 1.00 0.00 64 SER A C 13
ATOM 20919 O O . SER A 1 64 ? -30.041 -26.015 50.930 1.00 0.00 64 SER A O 13
ATOM 20927 N N . MET A 1 65 ? -30.229 -27.445 52.668 1.00 0.00 65 MET A N 13
ATOM 20928 C CA . MET A 1 65 ? -30.654 -28.586 51.852 1.00 0.00 65 MET A CA 13
ATOM 20929 C C . MET A 1 65 ? -31.814 -28.233 50.902 1.00 0.00 65 MET A C 13
ATOM 20930 O O . MET A 1 65 ? -32.992 -28.262 51.273 1.00 0.00 65 MET A O 13
ATOM 20944 N N . SER A 1 66 ? -31.454 -27.868 49.692 1.00 0.00 66 SER A N 13
ATOM 20945 C CA . SER A 1 66 ? -32.408 -27.526 48.662 1.00 0.00 66 SER A CA 13
ATOM 20946 C C . SER A 1 66 ? -32.310 -28.534 47.530 1.00 0.00 66 SER A C 13
ATOM 20947 O O . SER A 1 66 ? -33.310 -29.102 47.098 1.00 0.00 66 SER A O 13
ATOM 20955 N N . ASP A 1 67 ? -31.077 -28.733 47.062 1.00 0.00 67 ASP A N 13
ATOM 20956 C CA . ASP A 1 67 ? -30.755 -29.711 46.019 1.00 0.00 67 ASP A CA 13
ATOM 20957 C C . ASP A 1 67 ? -31.578 -29.480 44.738 1.00 0.00 67 ASP A C 13
ATOM 20958 O O . ASP A 1 67 ? -32.345 -30.341 44.316 1.00 0.00 67 ASP A O 13
ATOM 20967 N N . LEU A 1 68 ? -31.444 -28.284 44.166 1.00 0.00 68 LEU A N 13
ATOM 20968 C CA . LEU A 1 68 ? -32.108 -27.922 42.906 1.00 0.00 68 LEU A CA 13
ATOM 20969 C C . LEU A 1 68 ? -33.623 -27.928 43.043 1.00 0.00 68 LEU A C 13
ATOM 20970 O O . LEU A 1 68 ? -34.283 -28.950 42.856 1.00 0.00 68 LEU A O 13
ATOM 20986 N N . ARG A 1 69 ? -34.159 -26.785 43.390 1.00 0.00 69 ARG A N 13
ATOM 20987 C CA . ARG A 1 69 ? -35.583 -26.613 43.524 1.00 0.00 69 ARG A CA 13
ATOM 20988 C C . ARG A 1 69 ? -35.917 -25.144 43.380 1.00 0.00 69 ARG A C 13
ATOM 20989 O O . ARG A 1 69 ? -35.280 -24.299 44.019 1.00 0.00 69 ARG A O 13
ATOM 21010 N N . GLU A 1 70 ? -36.896 -24.841 42.524 1.00 0.00 70 GLU A N 13
ATOM 21011 C CA . GLU A 1 70 ? -37.280 -23.457 42.224 1.00 0.00 70 GLU A CA 13
ATOM 21012 C C . GLU A 1 70 ? -36.038 -22.678 41.826 1.00 0.00 70 GLU A C 13
ATOM 21013 O O . GLU A 1 70 ? -35.682 -21.674 42.453 1.00 0.00 70 GLU A O 13
ATOM 21025 N N . ILE A 1 71 ? -35.381 -23.173 40.785 1.00 0.00 71 ILE A N 13
ATOM 21026 C CA . ILE A 1 71 ? -34.103 -22.658 40.319 1.00 0.00 71 ILE A CA 13
ATOM 21027 C C . ILE A 1 71 ? -34.038 -21.133 40.214 1.00 0.00 71 ILE A C 13
ATOM 21028 O O . ILE A 1 71 ? -34.647 -20.506 39.343 1.00 0.00 71 ILE A O 13
ATOM 21044 N N . ASP A 1 72 ? -33.299 -20.567 41.132 1.00 0.00 72 ASP A N 13
ATOM 21045 C CA . ASP A 1 72 ? -33.025 -19.146 41.170 1.00 0.00 72 ASP A CA 13
ATOM 21046 C C . ASP A 1 72 ? -31.696 -18.928 41.848 1.00 0.00 72 ASP A C 13
ATOM 21047 O O . ASP A 1 72 ? -31.622 -18.727 43.061 1.00 0.00 72 ASP A O 13
ATOM 21056 N N . GLY A 1 73 ? -30.643 -19.040 41.074 1.00 0.00 73 GLY A N 13
ATOM 21057 C CA . GLY A 1 73 ? -29.325 -18.858 41.606 1.00 0.00 73 GLY A CA 13
ATOM 21058 C C . GLY A 1 73 ? -28.873 -17.439 41.467 1.00 0.00 73 GLY A C 13
ATOM 21059 O O . GLY A 1 73 ? -29.589 -16.508 41.841 1.00 0.00 73 GLY A O 13
ATOM 21063 N N . ARG A 1 74 ? -27.697 -17.265 40.932 1.00 0.00 74 ARG A N 13
ATOM 21064 C CA . ARG A 1 74 ? -27.170 -15.953 40.699 1.00 0.00 74 ARG A CA 13
ATOM 21065 C C . ARG A 1 74 ? -27.519 -15.521 39.283 1.00 0.00 74 ARG A C 13
ATOM 21066 O O . ARG A 1 74 ? -27.083 -16.151 38.322 1.00 0.00 74 ARG A O 13
ATOM 21087 N N . PRO A 1 75 ? -28.355 -14.477 39.134 1.00 0.00 75 PRO A N 13
ATOM 21088 C CA . PRO A 1 75 ? -28.763 -13.979 37.819 1.00 0.00 75 PRO A CA 13
ATOM 21089 C C . PRO A 1 75 ? -27.604 -13.316 37.089 1.00 0.00 75 PRO A C 13
ATOM 21090 O O . PRO A 1 75 ? -27.081 -12.281 37.525 1.00 0.00 75 PRO A O 13
ATOM 21101 N N . ILE A 1 76 ? -27.202 -13.920 35.992 1.00 0.00 76 ILE A N 13
ATOM 21102 C CA . ILE A 1 76 ? -26.066 -13.462 35.223 1.00 0.00 76 ILE A CA 13
ATOM 21103 C C . ILE A 1 76 ? -26.473 -13.111 33.791 1.00 0.00 76 ILE A C 13
ATOM 21104 O O . ILE A 1 76 ? -26.686 -13.999 32.959 1.00 0.00 76 ILE A O 13
ATOM 21120 N N . PRO A 1 77 ? -26.642 -11.815 33.507 1.00 0.00 77 PRO A N 13
ATOM 21121 C CA . PRO A 1 77 ? -26.953 -11.320 32.158 1.00 0.00 77 PRO A CA 13
ATOM 21122 C C . PRO A 1 77 ? -25.868 -11.697 31.134 1.00 0.00 77 PRO A C 13
ATOM 21123 O O . PRO A 1 77 ? -24.709 -11.927 31.496 1.00 0.00 77 PRO A O 13
ATOM 21134 N N . PRO A 1 78 ? -26.236 -11.727 29.838 1.00 0.00 78 PRO A N 13
ATOM 21135 C CA . PRO A 1 78 ? -25.343 -12.158 28.755 1.00 0.00 78 PRO A CA 13
ATOM 21136 C C . PRO A 1 78 ? -24.041 -11.345 28.643 1.00 0.00 78 PRO A C 13
ATOM 21137 O O . PRO A 1 78 ? -23.033 -11.846 28.148 1.00 0.00 78 PRO A O 13
ATOM 21148 N N . THR A 1 79 ? -24.056 -10.118 29.106 1.00 0.00 79 THR A N 13
ATOM 21149 C CA . THR A 1 79 ? -22.880 -9.255 28.986 1.00 0.00 79 THR A CA 13
ATOM 21150 C C . THR A 1 79 ? -21.781 -9.608 30.014 1.00 0.00 79 THR A C 13
ATOM 21151 O O . THR A 1 79 ? -20.642 -9.142 29.897 1.00 0.00 79 THR A O 13
ATOM 2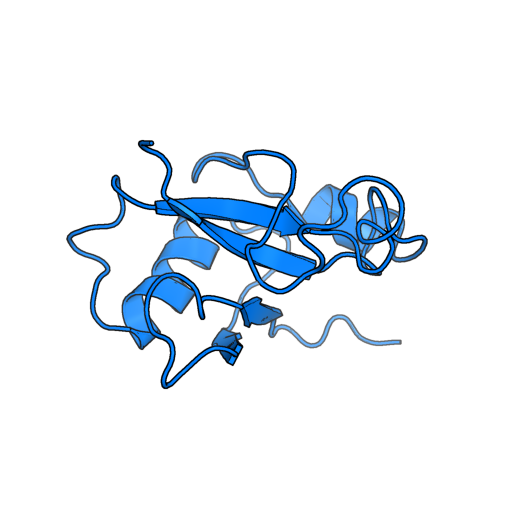1162 N N . GLU A 1 80 ? -22.119 -10.423 31.000 1.00 0.00 80 GLU A N 13
ATOM 21163 C CA . GLU A 1 80 ? -21.179 -10.777 32.062 1.00 0.00 80 GLU A CA 13
ATOM 21164 C C . GLU A 1 80 ? -20.410 -12.066 31.723 1.00 0.00 80 GLU A C 13
ATOM 21165 O O . GLU A 1 80 ? -20.873 -12.880 30.934 1.00 0.00 80 GLU A O 13
ATOM 21177 N N . CYS A 1 81 ? -19.225 -12.229 32.314 1.00 0.00 81 CYS A N 13
ATOM 21178 C CA . CYS A 1 81 ? -18.418 -13.436 32.123 1.00 0.00 81 CYS A CA 13
ATOM 21179 C C . CYS A 1 81 ? -18.261 -14.188 33.456 1.00 0.00 81 CYS A C 13
ATOM 21180 O O . CYS A 1 81 ? -17.294 -13.974 34.194 1.00 0.00 81 CYS A O 13
ATOM 21188 N N . PRO A 1 82 ? -19.230 -15.058 33.788 1.00 0.00 82 PRO A N 13
ATOM 21189 C CA . PRO A 1 82 ? -19.244 -15.791 35.065 1.00 0.00 82 PRO A CA 13
ATOM 21190 C C . PRO A 1 82 ? -18.156 -16.864 35.187 1.00 0.00 82 PRO A C 13
ATOM 21191 O O . PRO A 1 82 ? -17.767 -17.229 36.295 1.00 0.00 82 PRO A O 13
ATOM 21202 N N . LEU A 1 83 ? -17.643 -17.334 34.057 1.00 0.00 83 LEU A N 13
ATOM 21203 C CA . LEU A 1 83 ? -16.674 -18.437 34.052 1.00 0.00 83 LEU A CA 13
ATOM 21204 C C . LEU A 1 83 ? -15.396 -18.098 34.787 1.00 0.00 83 LEU A C 13
ATOM 21205 O O . LEU A 1 83 ? -14.830 -18.952 35.465 1.00 0.00 83 LEU A O 13
ATOM 21221 N N . PHE A 1 84 ? -14.940 -16.864 34.655 1.00 0.00 84 PHE A N 13
ATOM 21222 C CA . PHE A 1 84 ? -13.722 -16.427 35.329 1.00 0.00 84 PHE A CA 13
ATOM 21223 C C . PHE A 1 84 ? -13.815 -16.670 36.822 1.00 0.00 84 PHE A C 13
ATOM 21224 O O . PHE A 1 84 ? -12.891 -17.207 37.436 1.00 0.00 84 PHE A O 13
ATOM 21241 N N . GLU A 1 85 ? -14.932 -16.294 37.392 1.00 0.00 85 GLU A N 13
ATOM 21242 C CA . GLU A 1 85 ? -15.167 -16.478 38.796 1.00 0.00 85 GLU A CA 13
ATOM 21243 C C . GLU A 1 85 ? -15.470 -17.943 39.129 1.00 0.00 85 GLU A C 13
ATOM 21244 O O . GLU A 1 85 ? -14.943 -18.479 40.092 1.00 0.00 85 GLU A O 13
ATOM 21256 N N . MET A 1 86 ? -16.288 -18.596 38.300 1.00 0.00 86 MET A N 13
ATOM 21257 C CA . MET A 1 86 ? -16.672 -19.997 38.543 1.00 0.00 86 MET A CA 13
ATOM 21258 C C . MET A 1 86 ? -15.450 -20.907 38.567 1.00 0.00 86 MET A C 13
ATOM 21259 O O . MET A 1 86 ? -15.289 -21.729 39.469 1.00 0.00 86 MET A O 13
ATOM 21273 N N . THR A 1 87 ? -14.587 -20.737 37.593 1.00 0.00 87 THR A N 13
ATOM 21274 C CA . THR A 1 87 ? -13.382 -21.533 37.485 1.00 0.00 87 THR A CA 13
ATOM 21275 C C . THR A 1 87 ? -12.435 -21.265 38.666 1.00 0.00 87 THR A C 13
ATOM 21276 O O . THR A 1 87 ? -11.882 -22.190 39.250 1.00 0.00 87 THR A O 13
ATOM 21287 N N . ALA A 1 88 ? -12.275 -19.995 39.015 1.00 0.00 88 ALA A N 13
ATOM 21288 C CA . ALA A 1 88 ? -11.359 -19.585 40.085 1.00 0.00 88 ALA A CA 13
ATOM 21289 C C . ALA A 1 88 ? -11.812 -20.021 41.487 1.00 0.00 88 ALA A C 13
ATOM 21290 O O . ALA A 1 88 ? -10.986 -20.398 42.318 1.00 0.00 88 ALA A O 13
ATOM 21297 N N . ARG A 1 89 ? -13.113 -19.982 41.750 1.00 0.00 89 ARG A N 13
ATOM 21298 C CA . ARG A 1 89 ? -13.618 -20.260 43.106 1.00 0.00 89 ARG A CA 13
ATOM 21299 C C . ARG A 1 89 ? -13.830 -21.762 43.341 1.00 0.00 89 ARG A C 13
ATOM 21300 O O . ARG A 1 89 ? -14.206 -22.172 44.438 1.00 0.00 89 ARG A O 13
ATOM 21321 N N . SER A 1 90 ? -13.570 -22.566 42.315 1.00 0.00 90 SER A N 13
ATOM 21322 C CA . SER A 1 90 ? -13.807 -24.019 42.364 1.00 0.00 90 SER A CA 13
ATOM 21323 C C . SER A 1 90 ? -13.121 -24.713 43.555 1.00 0.00 90 SER A C 13
ATOM 21324 O O . SER A 1 90 ? -11.886 -24.770 43.643 1.00 0.00 90 SER A O 13
ATOM 21332 N N . GLY A 1 91 ? -13.933 -25.235 44.471 1.00 0.00 91 GLY A N 13
ATOM 21333 C CA . GLY A 1 91 ? -13.403 -25.979 45.595 1.00 0.00 91 GLY A CA 13
ATOM 21334 C C . GLY A 1 91 ? -14.422 -26.191 46.701 1.00 0.00 91 GLY A C 13
ATOM 21335 O O . GLY A 1 91 ? -14.056 -26.309 47.875 1.00 0.00 91 GLY A O 13
ATOM 21339 N N . ASN A 1 92 ? -15.697 -26.225 46.345 1.00 0.00 92 ASN A N 13
ATOM 21340 C CA . ASN A 1 92 ? -16.753 -26.415 47.340 1.00 0.00 92 ASN A CA 13
ATOM 21341 C C . ASN A 1 92 ? -17.630 -27.622 47.023 1.00 0.00 92 ASN A C 13
ATOM 21342 O O . ASN A 1 92 ? -17.996 -28.384 47.926 1.00 0.00 92 ASN A O 13
ATOM 21353 N N . GLY A 1 93 ? -17.975 -27.791 45.760 1.00 0.00 93 GLY A N 13
ATOM 21354 C CA . GLY A 1 93 ? -18.784 -28.919 45.363 1.00 0.00 93 GLY A CA 13
ATOM 21355 C C . GLY A 1 93 ? -19.086 -28.905 43.884 1.00 0.00 93 GLY A C 13
ATOM 21356 O O . GLY A 1 93 ? -18.396 -28.228 43.118 1.00 0.00 93 GLY A O 13
ATOM 21360 N N . GLU A 1 94 ? -20.112 -29.667 43.491 1.00 0.00 94 GLU A N 13
ATOM 21361 C CA . GLU A 1 94 ? -20.563 -29.759 42.096 1.00 0.00 94 GLU A CA 13
ATOM 21362 C C . GLU A 1 94 ? -19.554 -30.501 41.213 1.00 0.00 94 GLU A C 13
ATOM 21363 O O . GLU A 1 94 ? -18.473 -30.891 41.666 1.00 0.00 94 GLU A O 13
ATOM 21375 N N . ASN A 1 95 ? -19.939 -30.723 39.970 1.00 0.00 95 ASN A N 13
ATOM 21376 C CA . ASN A 1 95 ? -19.090 -31.377 39.003 1.00 0.00 95 ASN A CA 13
ATOM 21377 C C . ASN A 1 95 ? -18.548 -30.348 38.018 1.00 0.00 95 ASN A C 13
ATOM 21378 O O . ASN A 1 95 ? -17.534 -30.583 37.352 1.00 0.00 95 ASN A O 13
ATOM 21389 N N . GLY A 1 96 ? -19.230 -29.200 37.928 1.00 0.00 96 GLY A N 13
ATOM 21390 C CA . GLY A 1 96 ? -18.785 -28.154 37.032 1.00 0.00 96 GLY A CA 13
ATOM 21391 C C . GLY A 1 96 ? -17.626 -27.375 37.610 1.00 0.00 96 GLY A C 13
ATOM 21392 O O . GLY A 1 96 ? -16.557 -27.931 37.875 1.00 0.00 96 GLY A O 13
ATOM 21396 N N . PHE A 1 97 ? -17.824 -26.095 37.804 1.00 0.00 97 PHE A N 13
ATOM 21397 C CA . PHE A 1 97 ? -16.808 -25.257 38.399 1.00 0.00 97 PHE A CA 13
ATOM 21398 C C . PHE A 1 97 ? -17.359 -24.632 39.652 1.00 0.00 97 PHE A C 13
ATOM 21399 O O . PHE A 1 97 ? -17.893 -23.525 39.616 1.00 0.00 97 PHE A O 13
ATOM 21416 N N . ASP A 1 98 ? -17.271 -25.391 40.755 1.00 0.00 98 ASP A N 13
ATOM 21417 C CA . ASP A 1 98 ? -17.819 -25.002 42.080 1.00 0.00 98 ASP A CA 13
ATOM 21418 C C . ASP A 1 98 ? -19.344 -25.087 42.076 1.00 0.00 98 ASP A C 13
ATOM 21419 O O . ASP A 1 98 ? -19.972 -25.496 43.060 1.00 0.00 98 ASP A O 13
ATOM 21428 N N . SER A 1 99 ? -19.916 -24.707 40.965 1.00 0.00 99 SER A N 13
ATOM 21429 C CA . SER A 1 99 ? -21.328 -24.728 40.753 1.00 0.00 99 SER A CA 13
ATOM 21430 C C . SER A 1 99 ? -21.599 -24.926 39.265 1.00 0.00 99 SER A C 13
ATOM 21431 O O . SER A 1 99 ? -20.656 -24.968 38.459 1.00 0.00 99 SER A O 13
ATOM 21439 N N . PHE A 1 100 ? -22.854 -25.072 38.897 1.00 0.00 100 PHE A N 13
ATOM 21440 C CA . PHE A 1 100 ? -23.197 -25.224 37.505 1.00 0.00 100 PHE A CA 13
ATOM 21441 C C . PHE A 1 100 ? -23.931 -23.995 37.024 1.00 0.00 100 PHE A C 13
ATOM 21442 O O . PHE A 1 100 ? -24.436 -23.202 37.825 1.00 0.00 100 PHE A O 13
ATOM 21459 N N . LEU A 1 101 ? -23.990 -23.831 35.736 1.00 0.00 101 LEU A N 13
ATOM 21460 C CA . LEU A 1 101 ? -24.647 -22.695 35.162 1.00 0.00 101 LEU A CA 13
ATOM 21461 C C . LEU A 1 101 ? -25.831 -23.160 34.330 1.00 0.00 101 LEU A C 13
ATOM 21462 O O . LEU A 1 101 ? -25.687 -24.013 33.449 1.00 0.00 101 LEU A O 13
ATOM 21478 N N . ALA A 1 102 ? -26.993 -22.622 34.624 1.00 0.00 102 ALA A N 13
ATOM 21479 C CA . ALA A 1 102 ? -28.210 -23.047 33.965 1.00 0.00 102 ALA A CA 13
ATOM 21480 C C . ALA A 1 102 ? -28.943 -21.881 33.327 1.00 0.00 102 ALA A C 13
ATOM 21481 O O . ALA A 1 102 ? -28.595 -20.720 33.541 1.00 0.00 102 ALA A O 13
ATOM 21488 N N . ILE A 1 103 ? -29.970 -22.201 32.553 1.00 0.00 103 ILE A N 13
ATOM 21489 C CA . ILE A 1 103 ? -30.772 -21.195 31.871 1.00 0.00 103 ILE A CA 13
ATOM 21490 C C . ILE A 1 103 ? -32.085 -20.994 32.608 1.00 0.00 103 ILE A C 13
ATOM 21491 O O . ILE A 1 103 ? -32.785 -21.961 32.920 1.00 0.00 103 ILE A O 13
ATOM 21507 N N . LYS A 1 104 ? -32.418 -19.754 32.892 1.00 0.00 104 LYS A N 13
ATOM 21508 C CA . LYS A 1 104 ? -33.654 -19.455 33.567 1.00 0.00 104 LYS A CA 13
ATOM 21509 C C . LYS A 1 104 ? -34.470 -18.467 32.780 1.00 0.00 104 LYS A C 13
ATOM 21510 O O . LYS A 1 104 ? -33.930 -17.607 32.075 1.00 0.00 104 LYS A O 13
ATOM 21529 N N . ARG A 1 105 ? -35.760 -18.594 32.903 1.00 0.00 105 ARG A N 13
ATOM 21530 C CA . ARG A 1 105 ? -36.674 -17.716 32.221 1.00 0.00 105 ARG A CA 13
ATOM 21531 C C . ARG A 1 105 ? -36.772 -16.419 32.999 1.00 0.00 105 ARG A C 13
ATOM 21532 O O . ARG A 1 105 ? -37.428 -16.364 34.044 1.00 0.00 105 ARG A O 13
ATOM 21553 N N . LYS A 1 106 ? -36.093 -15.394 32.521 1.00 0.00 106 LYS A N 13
ATOM 21554 C CA . LYS A 1 106 ? -36.122 -14.093 33.181 1.00 0.00 106 LYS A CA 13
ATOM 21555 C C . LYS A 1 106 ? -37.528 -13.486 33.169 1.00 0.00 106 LYS A C 13
ATOM 21556 O O . LYS A 1 106 ? -38.341 -13.784 32.279 1.00 0.00 106 LYS A O 13
ATOM 21575 N N . PRO A 1 107 ? -37.835 -12.639 34.162 1.00 0.00 107 PRO A N 13
ATOM 21576 C CA . PRO A 1 107 ? -39.112 -11.940 34.236 1.00 0.00 107 PRO A CA 13
ATOM 21577 C C . PRO A 1 107 ? -39.197 -10.839 33.186 1.00 0.00 107 PRO A C 13
ATOM 21578 O O . PRO A 1 107 ? -38.180 -10.456 32.596 1.00 0.00 107 PRO A O 13
ATOM 21589 N N . HIS A 1 108 ? -40.402 -10.341 32.962 1.00 0.00 108 HIS A N 13
ATOM 21590 C CA . HIS A 1 108 ? -40.663 -9.305 31.961 1.00 0.00 108 HIS A CA 13
ATOM 21591 C C . HIS A 1 108 ? -40.315 -9.820 30.575 1.00 0.00 108 HIS A C 13
ATOM 21592 O O . HIS A 1 108 ? -39.288 -9.393 30.019 1.00 0.00 108 HIS A O 13
ATOM 21607 N N . SER A 1 1 ? -5.100 -27.008 30.945 1.00 0.00 1 SER A N 14
ATOM 21608 C CA . SER A 1 1 ? -4.153 -25.892 30.835 1.00 0.00 1 SER A CA 14
ATOM 21609 C C . SER A 1 1 ? -4.886 -24.551 30.947 1.00 0.00 1 SER A C 14
ATOM 21610 O O . SER A 1 1 ? -4.655 -23.781 31.877 1.00 0.00 1 SER A O 14
ATOM 21620 N N . MET A 1 2 ? -5.763 -24.281 29.994 1.00 0.00 2 MET A N 14
ATOM 21621 C CA . MET A 1 2 ? -6.558 -23.064 29.996 1.00 0.00 2 MET A CA 14
ATOM 21622 C C . MET A 1 2 ? -8.010 -23.417 29.720 1.00 0.00 2 MET A C 14
ATOM 21623 O O . MET A 1 2 ? -8.464 -23.347 28.579 1.00 0.00 2 MET A O 14
ATOM 21637 N N . PHE A 1 3 ? -8.721 -23.803 30.775 1.00 0.00 3 PHE A N 14
ATOM 21638 C CA . PHE A 1 3 ? -10.110 -24.265 30.689 1.00 0.00 3 PHE A CA 14
ATOM 21639 C C . PHE A 1 3 ? -10.198 -25.512 29.778 1.00 0.00 3 PHE A C 14
ATOM 21640 O O . PHE A 1 3 ? -9.957 -26.629 30.242 1.00 0.00 3 PHE A O 14
ATOM 21657 N N . GLY A 1 4 ? -10.512 -25.309 28.491 1.00 0.00 4 GLY A N 14
ATOM 21658 C CA . GLY A 1 4 ? -10.574 -26.413 27.538 1.00 0.00 4 GLY A CA 14
ATOM 21659 C C . GLY A 1 4 ? -11.523 -27.517 27.963 1.00 0.00 4 GLY A C 14
ATOM 21660 O O . GLY A 1 4 ? -11.089 -28.637 28.271 1.00 0.00 4 GLY A O 14
ATOM 21664 N N . GLY A 1 5 ? -12.805 -27.220 27.977 1.00 0.00 5 GLY A N 14
ATOM 21665 C CA . GLY A 1 5 ? -13.774 -28.211 28.380 1.00 0.00 5 GLY A CA 14
ATOM 21666 C C . GLY A 1 5 ? -15.186 -27.807 28.050 1.00 0.00 5 GLY A C 14
ATOM 21667 O O . GLY A 1 5 ? -15.433 -26.679 27.611 1.00 0.00 5 GLY A O 14
ATOM 21671 N N . SER A 1 6 ? -16.107 -28.729 28.236 1.00 0.00 6 SER A N 14
ATOM 21672 C CA . SER A 1 6 ? -17.500 -28.477 27.980 1.00 0.00 6 SER A CA 14
ATOM 21673 C C . SER A 1 6 ? -18.213 -28.065 29.263 1.00 0.00 6 SER A C 14
ATOM 21674 O O . SER A 1 6 ? -17.721 -28.315 30.368 1.00 0.00 6 SER A O 14
ATOM 21682 N N . LEU A 1 7 ? -19.355 -27.432 29.121 1.00 0.00 7 LEU A N 14
ATOM 21683 C CA . LEU A 1 7 ? -20.131 -27.023 30.269 1.00 0.00 7 LEU A CA 14
ATOM 21684 C C . LEU A 1 7 ? -21.402 -27.808 30.394 1.00 0.00 7 LEU A C 14
ATOM 21685 O O . LEU A 1 7 ? -22.112 -28.048 29.400 1.00 0.00 7 LEU A O 14
ATOM 21701 N N . LYS A 1 8 ? -21.675 -28.226 31.607 1.00 0.00 8 LYS A N 14
ATOM 21702 C CA . LYS A 1 8 ? -22.894 -28.901 31.922 1.00 0.00 8 LYS A CA 14
ATOM 21703 C C . LYS A 1 8 ? -23.950 -27.848 32.178 1.00 0.00 8 LYS A C 14
ATOM 21704 O O . LYS A 1 8 ? -23.901 -27.121 33.179 1.00 0.00 8 LYS A O 14
ATOM 21723 N N . VAL A 1 9 ? -24.881 -27.754 31.268 1.00 0.00 9 VAL A N 14
ATOM 21724 C CA . VAL A 1 9 ? -25.866 -26.704 31.286 1.00 0.00 9 VAL A CA 14
ATOM 21725 C C . VAL A 1 9 ? -27.273 -27.284 31.466 1.00 0.00 9 VAL A C 14
ATOM 21726 O O . VAL A 1 9 ? -27.662 -28.224 30.777 1.00 0.00 9 VAL A O 14
ATOM 21739 N N . TYR A 1 10 ? -28.014 -26.732 32.416 1.00 0.00 10 TYR A N 14
ATOM 21740 C CA . TYR A 1 10 ? -29.357 -27.215 32.733 1.00 0.00 10 TYR A CA 14
ATOM 21741 C C . TYR A 1 10 ? -30.451 -26.290 32.175 1.00 0.00 10 TYR A C 14
ATOM 21742 O O . TYR A 1 10 ? -30.417 -25.075 32.369 1.00 0.00 10 TYR A O 14
ATOM 21760 N N . GLY A 1 11 ? -31.409 -26.886 31.479 1.00 0.00 11 GLY A N 14
ATOM 21761 C CA . GLY A 1 11 ? -32.515 -26.131 30.912 1.00 0.00 11 GLY A CA 14
ATOM 21762 C C . GLY A 1 11 ? -33.845 -26.851 31.082 1.00 0.00 11 GLY A C 14
ATOM 21763 O O . GLY A 1 11 ? -34.759 -26.685 30.273 1.00 0.00 11 GLY A O 14
ATOM 21767 N N . GLY A 1 12 ? -33.946 -27.650 32.142 1.00 0.00 12 GLY A N 14
ATOM 21768 C CA . GLY A 1 12 ? -35.156 -28.434 32.401 1.00 0.00 12 GLY A CA 14
ATOM 21769 C C . GLY A 1 12 ? -36.391 -27.582 32.631 1.00 0.00 12 GLY A C 14
ATOM 21770 O O . GLY A 1 12 ? -37.506 -27.998 32.314 1.00 0.00 12 GLY A O 14
ATOM 21774 N N . GLU A 1 13 ? -36.195 -26.388 33.179 1.00 0.00 13 GLU A N 14
ATOM 21775 C CA . GLU A 1 13 ? -37.296 -25.468 33.448 1.00 0.00 13 GLU A CA 14
ATOM 21776 C C . GLU A 1 13 ? -37.982 -25.085 32.134 1.00 0.00 13 GLU A C 14
ATOM 21777 O O . GLU A 1 13 ? -39.188 -24.876 32.083 1.00 0.00 13 GLU A O 14
ATOM 21789 N N . ILE A 1 14 ? -37.197 -25.021 31.072 1.00 0.00 14 ILE A N 14
ATOM 21790 C CA . ILE A 1 14 ? -37.707 -24.636 29.770 1.00 0.00 14 ILE A CA 14
ATOM 21791 C C . ILE A 1 14 ? -38.137 -25.866 28.971 1.00 0.00 14 ILE A C 14
ATOM 21792 O O . ILE A 1 14 ? -39.267 -25.945 28.490 1.00 0.00 14 ILE A O 14
ATOM 21808 N N . VAL A 1 15 ? -37.233 -26.829 28.848 1.00 0.00 15 VAL A N 14
ATOM 21809 C CA . VAL A 1 15 ? -37.492 -28.037 28.071 1.00 0.00 15 VAL A CA 14
ATOM 21810 C C . VAL A 1 15 ? -37.276 -29.290 28.930 1.00 0.00 15 VAL A C 14
ATOM 21811 O O . VAL A 1 15 ? -36.142 -29.699 29.178 1.00 0.00 15 VAL A O 14
ATOM 21824 N N . PRO A 1 16 ? -38.377 -29.912 29.389 1.00 0.00 16 PRO A N 14
ATOM 21825 C CA . PRO A 1 16 ? -38.326 -31.075 30.288 1.00 0.00 16 PRO A CA 14
ATOM 21826 C C . PRO A 1 16 ? -37.756 -32.337 29.634 1.00 0.00 16 PRO A C 14
ATOM 21827 O O . PRO A 1 16 ? -37.271 -33.234 30.330 1.00 0.00 16 PRO A O 14
ATOM 21838 N N . THR A 1 17 ? -37.806 -32.409 28.305 1.00 0.00 17 THR A N 14
ATOM 21839 C CA . THR A 1 17 ? -37.327 -33.596 27.603 1.00 0.00 17 THR A CA 14
ATOM 21840 C C . THR A 1 17 ? -35.793 -33.608 27.515 1.00 0.00 17 THR A C 14
ATOM 21841 O O . THR A 1 17 ? -35.183 -34.643 27.256 1.00 0.00 17 THR A O 14
ATOM 21852 N N . ARG A 1 18 ? -35.178 -32.456 27.762 1.00 0.00 18 ARG A N 14
ATOM 21853 C CA . ARG A 1 18 ? -33.729 -32.352 27.770 1.00 0.00 18 ARG A CA 14
ATOM 21854 C C . ARG A 1 18 ? -33.279 -31.457 28.925 1.00 0.00 18 ARG A C 14
ATOM 21855 O O . ARG A 1 18 ? -32.922 -30.298 28.726 1.00 0.00 18 ARG A O 14
ATOM 21876 N N . PRO A 1 19 ? -33.346 -31.980 30.164 1.00 0.00 19 PRO A N 14
ATOM 21877 C CA . PRO A 1 19 ? -32.989 -31.215 31.359 1.00 0.00 19 PRO A CA 14
ATOM 21878 C C . PRO A 1 19 ? -31.537 -30.752 31.356 1.00 0.00 19 PRO A C 14
ATOM 21879 O O . PRO A 1 19 ? -31.236 -29.628 31.744 1.00 0.00 19 PRO A O 14
ATOM 21890 N N . TYR A 1 20 ? -30.642 -31.613 30.901 1.00 0.00 20 TYR A N 14
ATOM 21891 C CA . TYR A 1 20 ? -29.233 -31.275 30.862 1.00 0.00 20 TYR A CA 14
ATOM 21892 C C . TYR A 1 20 ? -28.684 -31.342 29.453 1.00 0.00 20 TYR A C 14
ATOM 21893 O O . TYR A 1 20 ? -28.964 -32.278 28.702 1.00 0.00 20 TYR A O 14
ATOM 21911 N N . VAL A 1 21 ? -27.910 -30.350 29.106 1.00 0.00 21 VAL A N 14
ATOM 21912 C CA . VAL A 1 21 ? -27.271 -30.266 27.822 1.00 0.00 21 VAL A CA 14
ATOM 21913 C C . VAL A 1 21 ? -25.813 -29.886 28.020 1.00 0.00 21 VAL A C 14
ATOM 21914 O O . VAL A 1 21 ? -25.424 -29.423 29.096 1.00 0.00 21 VAL A O 14
ATOM 21927 N N . SER A 1 22 ? -25.024 -30.091 27.017 1.00 0.00 22 SER A N 14
ATOM 21928 C CA . SER A 1 22 ? -23.612 -29.800 27.102 1.00 0.00 22 SER A CA 14
ATOM 21929 C C . SER A 1 22 ? -23.211 -28.822 26.014 1.00 0.00 22 SER A C 14
ATOM 21930 O O . SER A 1 22 ? -23.579 -28.989 24.849 1.00 0.00 22 SER A O 14
ATOM 21938 N N . ILE A 1 23 ? -22.474 -27.795 26.392 1.00 0.00 23 ILE A N 14
ATOM 21939 C CA . ILE A 1 23 ? -22.069 -26.774 25.447 1.00 0.00 23 ILE A CA 14
ATOM 21940 C C . ILE A 1 23 ? -20.566 -26.589 25.464 1.00 0.00 23 ILE A C 14
ATOM 21941 O O . ILE A 1 23 ? -19.895 -27.000 26.413 1.00 0.00 23 ILE A O 14
ATOM 21957 N N . LEU A 1 24 ? -20.036 -25.989 24.413 1.00 0.00 24 LEU A N 14
ATOM 21958 C CA . LEU A 1 24 ? -18.621 -25.710 24.336 1.00 0.00 24 LEU A CA 14
ATOM 21959 C C . LEU A 1 24 ? -18.383 -24.213 24.438 1.00 0.00 24 LEU A C 14
ATOM 21960 O O . LEU A 1 24 ? -18.783 -23.446 23.551 1.00 0.00 24 LEU A O 14
ATOM 21976 N N . ALA A 1 25 ? -17.757 -23.801 25.514 1.00 0.00 25 ALA A N 14
ATOM 21977 C CA . ALA A 1 25 ? -17.451 -22.404 25.752 1.00 0.00 25 ALA A CA 14
ATOM 21978 C C . ALA A 1 25 ? -16.196 -22.309 26.586 1.00 0.00 25 ALA A C 14
ATOM 21979 O O . ALA A 1 25 ? -15.988 -23.129 27.471 1.00 0.00 25 ALA A O 14
ATOM 21986 N N . GLU A 1 26 ? -15.359 -21.333 26.303 1.00 0.00 26 GLU A N 14
ATOM 21987 C CA . GLU A 1 26 ? -14.148 -21.148 27.077 1.00 0.00 26 GLU A CA 14
ATOM 21988 C C . GLU A 1 26 ? -14.377 -20.121 28.160 1.00 0.00 26 GLU A C 14
ATOM 21989 O O . GLU A 1 26 ? -15.398 -19.436 28.164 1.00 0.00 26 GLU A O 14
ATOM 22001 N N . ILE A 1 27 ? -13.430 -19.996 29.072 1.00 0.00 27 ILE A N 14
ATOM 22002 C CA . ILE A 1 27 ? -13.570 -19.079 30.191 1.00 0.00 27 ILE A CA 14
ATOM 22003 C C . ILE A 1 27 ? -13.669 -17.619 29.743 1.00 0.00 27 ILE A C 14
ATOM 22004 O O . ILE A 1 27 ? -14.279 -16.798 30.420 1.00 0.00 27 ILE A O 14
ATOM 22020 N N . ASN A 1 28 ? -13.104 -17.305 28.593 1.00 0.00 28 ASN A N 14
ATOM 22021 C CA . ASN A 1 28 ? -13.134 -15.935 28.100 1.00 0.00 28 ASN A CA 14
ATOM 22022 C C . ASN A 1 28 ? -14.433 -15.641 27.347 1.00 0.00 28 ASN A C 14
ATOM 22023 O O . ASN A 1 28 ? -14.620 -14.540 26.825 1.00 0.00 28 ASN A O 14
ATOM 22034 N N . GLU A 1 29 ? -15.318 -16.627 27.287 1.00 0.00 29 GLU A N 14
ATOM 22035 C CA . GLU A 1 29 ? -16.612 -16.453 26.675 1.00 0.00 29 GLU A CA 14
ATOM 22036 C C . GLU A 1 29 ? -17.555 -15.772 27.644 1.00 0.00 29 GLU A C 14
ATOM 22037 O O . GLU A 1 29 ? -17.507 -16.016 28.852 1.00 0.00 29 GLU A O 14
ATOM 22049 N N . ASN A 1 30 ? -18.399 -14.926 27.121 1.00 0.00 30 ASN A N 14
ATOM 22050 C CA . ASN A 1 30 ? -19.369 -14.223 27.940 1.00 0.00 30 ASN A CA 14
ATOM 22051 C C . ASN A 1 30 ? -20.696 -14.950 27.892 1.00 0.00 30 ASN A C 14
ATOM 22052 O O . ASN A 1 30 ? -20.861 -15.911 27.121 1.00 0.00 30 ASN A O 14
ATOM 22063 N N . ALA A 1 31 ? -21.644 -14.505 28.696 1.00 0.00 31 ALA A N 14
ATOM 22064 C CA . ALA A 1 31 ? -22.934 -15.154 28.778 1.00 0.00 31 ALA A CA 14
ATOM 22065 C C . ALA A 1 31 ? -23.684 -15.120 27.445 1.00 0.00 31 ALA A C 14
ATOM 22066 O O . ALA A 1 31 ? -24.527 -15.954 27.205 1.00 0.00 31 ALA A O 14
ATOM 22073 N N . ASP A 1 32 ? -23.369 -14.150 26.574 1.00 0.00 32 ASP A N 14
ATOM 22074 C CA . ASP A 1 32 ? -23.987 -14.096 25.239 1.00 0.00 32 ASP A CA 14
ATOM 22075 C C . ASP A 1 32 ? -23.741 -15.396 24.488 1.00 0.00 32 ASP A C 14
ATOM 22076 O O . ASP A 1 32 ? -24.670 -15.996 23.933 1.00 0.00 32 ASP A O 14
ATOM 22085 N N . ARG A 1 33 ? -22.492 -15.827 24.474 1.00 0.00 33 ARG A N 14
ATOM 22086 C CA . ARG A 1 33 ? -22.111 -17.059 23.801 1.00 0.00 33 ARG A CA 14
ATOM 22087 C C . ARG A 1 33 ? -22.505 -18.297 24.586 1.00 0.00 33 ARG A C 14
ATOM 22088 O O . ARG A 1 33 ? -22.996 -19.265 24.013 1.00 0.00 33 ARG A O 14
ATOM 22109 N N . ILE A 1 34 ? -22.298 -18.266 25.898 1.00 0.00 34 ILE A N 14
ATOM 22110 C CA . ILE A 1 34 ? -22.643 -19.400 26.748 1.00 0.00 34 ILE A CA 14
ATOM 22111 C C . ILE A 1 34 ? -24.148 -19.666 26.706 1.00 0.00 34 ILE A C 14
ATOM 22112 O O . ILE A 1 34 ? -24.585 -20.813 26.568 1.00 0.00 34 ILE A O 14
ATOM 22128 N N . LEU A 1 35 ? -24.930 -18.607 26.803 1.00 0.00 35 LEU A N 14
ATOM 22129 C CA . LEU A 1 35 ? -26.377 -18.714 26.693 1.00 0.00 35 LEU A CA 14
ATOM 22130 C C . LEU A 1 35 ? -26.750 -19.155 25.292 1.00 0.00 35 LEU A C 14
ATOM 22131 O O . LEU A 1 35 ? -27.583 -20.028 25.111 1.00 0.00 35 LEU A O 14
ATOM 22147 N N . GLY A 1 36 ? -26.079 -18.568 24.307 1.00 0.00 36 GLY A N 14
ATOM 22148 C CA . GLY A 1 36 ? -26.379 -18.844 22.922 1.00 0.00 36 GLY A CA 14
ATOM 22149 C C . GLY A 1 36 ? -26.202 -20.289 22.540 1.00 0.00 36 GLY A C 14
ATOM 22150 O O . GLY A 1 36 ? -27.074 -20.862 21.905 1.00 0.00 36 GLY A O 14
ATOM 22154 N N . ALA A 1 37 ? -25.094 -20.889 22.946 1.00 0.00 37 ALA A N 14
ATOM 22155 C CA . ALA A 1 37 ? -24.819 -22.279 22.593 1.00 0.00 37 ALA A CA 14
ATOM 22156 C C . ALA A 1 37 ? -25.902 -23.215 23.125 1.00 0.00 37 ALA A C 14
ATOM 22157 O O . ALA A 1 37 ? -26.457 -24.022 22.381 1.00 0.00 37 ALA A O 14
ATOM 22164 N N . ALA A 1 38 ? -26.209 -23.088 24.405 1.00 0.00 38 ALA A N 14
ATOM 22165 C CA . ALA A 1 38 ? -27.204 -23.943 25.043 1.00 0.00 38 ALA A CA 14
ATOM 22166 C C . ALA A 1 38 ? -28.611 -23.645 24.538 1.00 0.00 38 ALA A C 14
ATOM 22167 O O . ALA A 1 38 ? -29.373 -24.552 24.226 1.00 0.00 38 ALA A O 14
ATOM 22174 N N . LEU A 1 39 ? -28.927 -22.370 24.436 1.00 0.00 39 LEU A N 14
ATOM 22175 C CA . LEU A 1 39 ? -30.241 -21.915 24.020 1.00 0.00 39 LEU A CA 14
ATOM 22176 C C . LEU A 1 39 ? -30.500 -22.336 22.565 1.00 0.00 39 LEU A C 14
ATOM 22177 O O . LEU A 1 39 ? -31.623 -22.695 22.199 1.00 0.00 39 LEU A O 14
ATOM 22193 N N . GLU A 1 40 ? -29.441 -22.289 21.745 1.00 0.00 40 GLU A N 14
ATOM 22194 C CA . GLU A 1 40 ? -29.496 -22.742 20.348 1.00 0.00 40 GLU A CA 14
ATOM 22195 C C . GLU A 1 40 ? -29.818 -24.229 20.287 1.00 0.00 40 GLU A C 14
ATOM 22196 O O . GLU A 1 40 ? -30.571 -24.670 19.424 1.00 0.00 40 GLU A O 14
ATOM 22208 N N . LYS A 1 41 ? -29.256 -25.004 21.215 1.00 0.00 41 LYS A N 14
ATOM 22209 C CA . LYS A 1 41 ? -29.532 -26.427 21.269 1.00 0.00 41 LYS A CA 14
ATOM 22210 C C . LYS A 1 41 ? -31.015 -26.666 21.487 1.00 0.00 41 LYS A C 14
ATOM 22211 O O . LYS A 1 41 ? -31.580 -27.622 20.967 1.00 0.00 41 LYS A O 14
ATOM 22230 N N . TYR A 1 42 ? -31.645 -25.801 22.265 1.00 0.00 42 TYR A N 14
ATOM 22231 C CA . TYR A 1 42 ? -33.074 -25.913 22.500 1.00 0.00 42 TYR A CA 14
ATOM 22232 C C . TYR A 1 42 ? -33.855 -25.215 21.381 1.00 0.00 42 TYR A C 14
ATOM 22233 O O . TYR A 1 42 ? -35.082 -25.215 21.375 1.00 0.00 42 TYR A O 14
ATOM 22251 N N . GLY A 1 43 ? -33.127 -24.609 20.447 1.00 0.00 43 GLY A N 14
ATOM 22252 C CA . GLY A 1 43 ? -33.752 -23.936 19.320 1.00 0.00 43 GLY A CA 14
ATOM 22253 C C . GLY A 1 43 ? -34.405 -22.623 19.705 1.00 0.00 43 GLY A C 14
ATOM 22254 O O . GLY A 1 43 ? -35.266 -22.108 18.982 1.00 0.00 43 GLY A O 14
ATOM 22258 N N . LEU A 1 44 ? -33.995 -22.071 20.829 1.00 0.00 44 LEU A N 14
ATOM 22259 C CA . LEU A 1 44 ? -34.610 -20.860 21.344 1.00 0.00 44 LEU A CA 14
ATOM 22260 C C . LEU A 1 44 ? -33.629 -19.694 21.391 1.00 0.00 44 LEU A C 14
ATOM 22261 O O . LEU A 1 44 ? -33.903 -18.686 22.039 1.00 0.00 44 LEU A O 14
ATOM 22277 N N . GLU A 1 45 ? -32.502 -19.812 20.682 1.00 0.00 45 GLU A N 14
ATOM 22278 C CA . GLU A 1 45 ? -31.436 -18.786 20.743 1.00 0.00 45 GLU A CA 14
ATOM 22279 C C . GLU A 1 45 ? -31.936 -17.390 20.373 1.00 0.00 45 GLU A C 14
ATOM 22280 O O . GLU A 1 45 ? -31.471 -16.393 20.919 1.00 0.00 45 GLU A O 14
ATOM 22292 N N . HIS A 1 46 ? -32.869 -17.314 19.462 1.00 0.00 46 HIS A N 14
ATOM 22293 C CA . HIS A 1 46 ? -33.400 -16.030 19.034 1.00 0.00 46 HIS A CA 14
ATOM 22294 C C . HIS A 1 46 ? -34.257 -15.371 20.139 1.00 0.00 46 HIS A C 14
ATOM 22295 O O . HIS A 1 46 ? -34.553 -14.182 20.073 1.00 0.00 46 HIS A O 14
ATOM 22309 N N . SER A 1 47 ? -34.611 -16.137 21.157 1.00 0.00 47 SER A N 14
ATOM 22310 C CA . SER A 1 47 ? -35.478 -15.658 22.225 1.00 0.00 47 SER A CA 14
ATOM 22311 C C . SER A 1 47 ? -34.698 -15.350 23.520 1.00 0.00 47 SER A C 14
ATOM 22312 O O . SER A 1 47 ? -35.195 -15.586 24.619 1.00 0.00 47 SER A O 14
ATOM 22320 N N . LYS A 1 48 ? -33.495 -14.787 23.398 1.00 0.00 48 LYS A N 14
ATOM 22321 C CA . LYS A 1 48 ? -32.693 -14.457 24.596 1.00 0.00 48 LYS A CA 14
ATOM 22322 C C . LYS A 1 48 ? -33.287 -13.287 25.354 1.00 0.00 48 LYS A C 14
ATOM 22323 O O . LYS A 1 48 ? -32.881 -12.988 26.470 1.00 0.00 48 LYS A O 14
ATOM 22342 N N . ASP A 1 49 ? -34.238 -12.615 24.736 1.00 0.00 49 ASP A N 14
ATOM 22343 C CA . ASP A 1 49 ? -34.934 -11.525 25.387 1.00 0.00 49 ASP A CA 14
ATOM 22344 C C . ASP A 1 49 ? -35.898 -12.072 26.412 1.00 0.00 49 ASP A C 14
ATOM 22345 O O . ASP A 1 49 ? -36.521 -11.321 27.168 1.00 0.00 49 ASP A O 14
ATOM 22354 N N . ASP A 1 50 ? -36.040 -13.389 26.421 1.00 0.00 50 ASP A N 14
ATOM 22355 C CA . ASP A 1 50 ? -36.917 -14.043 27.353 1.00 0.00 50 ASP A CA 14
ATOM 22356 C C . ASP A 1 50 ? -36.135 -14.986 28.281 1.00 0.00 50 ASP A C 14
ATOM 22357 O O . ASP A 1 50 ? -36.660 -15.425 29.299 1.00 0.00 50 ASP A O 14
ATOM 22366 N N . PHE A 1 51 ? -34.861 -15.290 27.949 1.00 0.00 51 PHE A N 14
ATOM 22367 C CA . PHE A 1 51 ? -34.090 -16.215 28.792 1.00 0.00 51 PHE A CA 14
ATOM 22368 C C . PHE A 1 51 ? -32.722 -15.651 29.182 1.00 0.00 51 PHE A C 14
ATOM 22369 O O . PHE A 1 51 ? -32.096 -14.925 28.413 1.00 0.00 51 PHE A O 14
ATOM 22386 N N . ILE A 1 52 ? -32.265 -16.009 30.385 1.00 0.00 52 ILE A N 14
ATOM 22387 C CA . ILE A 1 52 ? -30.950 -15.594 30.902 1.00 0.00 52 ILE A CA 14
ATOM 22388 C C . ILE A 1 52 ? -30.257 -16.779 31.587 1.00 0.00 52 ILE A C 14
ATOM 22389 O O . ILE A 1 52 ? -30.839 -17.864 31.695 1.00 0.00 52 ILE A O 14
ATOM 22405 N N . LEU A 1 53 ? -29.036 -16.569 32.064 1.00 0.00 53 LEU A N 14
ATOM 22406 C CA . LEU A 1 53 ? -28.292 -17.623 32.735 1.00 0.00 53 LEU A CA 14
ATOM 22407 C C . LEU A 1 53 ? -28.369 -17.450 34.235 1.00 0.00 53 LEU A C 14
ATOM 22408 O O . LEU A 1 53 ? -28.303 -16.339 34.740 1.00 0.00 53 LEU A O 14
ATOM 22424 N N . VAL A 1 54 ? -28.542 -18.540 34.934 1.00 0.00 54 VAL A N 14
ATOM 22425 C CA . VAL A 1 54 ? -28.556 -18.528 36.378 1.00 0.00 54 VAL A CA 14
ATOM 22426 C C . VAL A 1 54 ? -27.562 -19.537 36.917 1.00 0.00 54 VAL A C 14
ATOM 22427 O O . VAL A 1 54 ? -27.542 -20.696 36.493 1.00 0.00 54 VAL A O 14
ATOM 22440 N N . GLU A 1 55 ? -26.721 -19.099 37.821 1.00 0.00 55 GLU A N 14
ATOM 22441 C CA . GLU A 1 55 ? -25.752 -19.990 38.430 1.00 0.00 55 GLU A CA 14
ATOM 22442 C C . GLU A 1 55 ? -26.353 -20.616 39.663 1.00 0.00 55 GLU A C 14
ATOM 22443 O O . GLU A 1 55 ? -26.742 -19.911 40.598 1.00 0.00 55 GLU A O 14
ATOM 22455 N N . VAL A 1 56 ? -26.463 -21.925 39.651 1.00 0.00 56 VAL A N 14
ATOM 22456 C CA . VAL A 1 56 ? -27.024 -22.648 40.767 1.00 0.00 56 VAL A CA 14
ATOM 22457 C C . VAL A 1 56 ? -25.965 -23.539 41.381 1.00 0.00 56 VAL A C 14
ATOM 22458 O O . VAL A 1 56 ? -25.381 -24.390 40.702 1.00 0.00 56 VAL A O 14
ATOM 22471 N N . SER A 1 57 ? -25.712 -23.343 42.650 1.00 0.00 57 SER A N 14
ATOM 22472 C CA . SER A 1 57 ? -24.737 -24.135 43.349 1.00 0.00 57 SER A CA 14
ATOM 22473 C C . SER A 1 57 ? -25.281 -25.543 43.580 1.00 0.00 57 SER A C 14
ATOM 22474 O O . SER A 1 57 ? -26.431 -25.708 43.984 1.00 0.00 57 SER A O 14
ATOM 22482 N N . ASN A 1 58 ? -24.458 -26.550 43.312 1.00 0.00 58 ASN A N 14
ATOM 22483 C CA . ASN A 1 58 ? -24.858 -27.934 43.505 1.00 0.00 58 ASN A CA 14
ATOM 22484 C C . ASN A 1 58 ? -25.081 -28.208 44.978 1.00 0.00 58 ASN A C 14
ATOM 22485 O O . ASN A 1 58 ? -25.969 -28.972 45.357 1.00 0.00 58 ASN A O 14
ATOM 22496 N N . ASP A 1 59 ? -24.260 -27.575 45.813 1.00 0.00 59 ASP A N 14
ATOM 22497 C CA . ASP A 1 59 ? -24.361 -27.734 47.253 1.00 0.00 59 ASP A CA 14
ATOM 22498 C C . ASP A 1 59 ? -25.521 -26.921 47.788 1.00 0.00 59 ASP A C 14
ATOM 22499 O O . ASP A 1 59 ? -25.383 -25.725 48.086 1.00 0.00 59 ASP A O 14
ATOM 22508 N N . ASP A 1 60 ? -26.670 -27.550 47.875 1.00 0.00 60 ASP A N 14
ATOM 22509 C CA . ASP A 1 60 ? -27.835 -26.896 48.402 1.00 0.00 60 ASP A CA 14
ATOM 22510 C C . ASP A 1 60 ? -28.230 -27.498 49.746 1.00 0.00 60 ASP A C 14
ATOM 22511 O O . ASP A 1 60 ? -27.355 -27.892 50.519 1.00 0.00 60 ASP A O 14
ATOM 22520 N N . ASP A 1 61 ? -29.553 -27.571 50.026 1.00 0.00 61 ASP A N 14
ATOM 22521 C CA . ASP A 1 61 ? -30.049 -27.905 51.360 1.00 0.00 61 ASP A CA 14
ATOM 22522 C C . ASP A 1 61 ? -29.494 -26.850 52.275 1.00 0.00 61 ASP A C 14
ATOM 22523 O O . ASP A 1 61 ? -29.269 -27.064 53.469 1.00 0.00 61 ASP A O 14
ATOM 22532 N N . ARG A 1 62 ? -29.305 -25.671 51.681 1.00 0.00 62 ARG A N 14
ATOM 22533 C CA . ARG A 1 62 ? -28.611 -24.589 52.326 1.00 0.00 62 ARG A CA 14
ATOM 22534 C C . ARG A 1 62 ? -29.052 -23.241 51.785 1.00 0.00 62 ARG A C 14
ATOM 22535 O O . ARG A 1 62 ? -29.465 -22.358 52.546 1.00 0.00 62 ARG A O 14
ATOM 22556 N N . LYS A 1 63 ? -28.997 -23.089 50.477 1.00 0.00 63 LYS A N 14
ATOM 22557 C CA . LYS A 1 63 ? -29.267 -21.808 49.867 1.00 0.00 63 LYS A CA 14
ATOM 22558 C C . LYS A 1 63 ? -30.729 -21.664 49.489 1.00 0.00 63 LYS A C 14
ATOM 22559 O O . LYS A 1 63 ? -31.312 -20.590 49.641 1.00 0.00 63 LYS A O 14
ATOM 22578 N N . SER A 1 64 ? -31.320 -22.732 48.995 1.00 0.00 64 SER A N 14
ATOM 22579 C CA . SER A 1 64 ? -32.703 -22.696 48.608 1.00 0.00 64 SER A CA 14
ATOM 22580 C C . SER A 1 64 ? -33.475 -23.849 49.240 1.00 0.00 64 SER A C 14
ATOM 22581 O O . SER A 1 64 ? -34.669 -23.721 49.520 1.00 0.00 64 SER A O 14
ATOM 22589 N N . MET A 1 65 ? -32.779 -24.982 49.469 1.00 0.00 65 MET A N 14
ATOM 22590 C CA . MET A 1 65 ? -33.411 -26.197 50.012 1.00 0.00 65 MET A CA 14
ATOM 22591 C C . MET A 1 65 ? -34.460 -26.677 49.030 1.00 0.00 65 MET A C 14
ATOM 22592 O O . MET A 1 65 ? -35.461 -27.297 49.396 1.00 0.00 65 MET A O 14
ATOM 22606 N N . SER A 1 66 ? -34.187 -26.390 47.771 1.00 0.00 66 SER A N 14
ATOM 22607 C CA . SER A 1 66 ? -35.066 -26.674 46.666 1.00 0.00 66 SER A CA 14
ATOM 22608 C C . SER A 1 66 ? -34.303 -26.325 45.391 1.00 0.00 66 SER A C 14
ATOM 22609 O O . SER A 1 66 ? -34.883 -25.889 44.382 1.00 0.00 66 SER A O 14
ATOM 22617 N N . ASP A 1 67 ? -32.990 -26.577 45.463 1.00 0.00 67 ASP A N 14
ATOM 22618 C CA . ASP A 1 67 ? -31.993 -26.219 44.447 1.00 0.00 67 ASP A CA 14
ATOM 22619 C C . ASP A 1 67 ? -32.503 -26.262 42.995 1.00 0.00 67 ASP A C 14
ATOM 22620 O O . ASP A 1 67 ? -32.663 -25.228 42.353 1.00 0.00 67 ASP A O 14
ATOM 22629 N N . LEU A 1 68 ? -32.754 -27.452 42.500 1.00 0.00 68 LEU A N 14
ATOM 22630 C CA . LEU A 1 68 ? -33.118 -27.642 41.113 1.00 0.00 68 LEU A CA 14
ATOM 22631 C C . LEU A 1 68 ? -34.623 -27.571 40.919 1.00 0.00 68 LEU A C 14
ATOM 22632 O O . LEU A 1 68 ? -35.102 -27.272 39.828 1.00 0.00 68 LEU A O 14
ATOM 22648 N N . ARG A 1 69 ? -35.362 -27.837 41.987 1.00 0.00 69 ARG A N 14
ATOM 22649 C CA . ARG A 1 69 ? -36.817 -27.867 41.932 1.00 0.00 69 ARG A CA 14
ATOM 22650 C C . ARG A 1 69 ? -37.377 -26.508 41.535 1.00 0.00 69 ARG A C 14
ATOM 22651 O O . ARG A 1 69 ? -38.249 -26.406 40.661 1.00 0.00 69 ARG A O 14
ATOM 22672 N N . GLU A 1 70 ? -36.858 -25.469 42.154 1.00 0.00 70 GLU A N 14
ATOM 22673 C CA . GLU A 1 70 ? -37.299 -24.123 41.868 1.00 0.00 70 GLU A CA 14
ATOM 22674 C C . GLU A 1 70 ? -36.276 -23.414 40.999 1.00 0.00 70 GLU A C 14
ATOM 22675 O O . GLU A 1 70 ? -36.533 -22.317 40.491 1.00 0.00 70 GLU A O 14
ATOM 22687 N N . ILE A 1 71 ? -35.112 -24.075 40.826 1.00 0.00 71 ILE A N 14
ATOM 22688 C CA . ILE A 1 71 ? -33.958 -23.538 40.088 1.00 0.00 71 ILE A CA 14
ATOM 22689 C C . ILE A 1 71 ? -33.779 -22.047 40.294 1.00 0.00 71 ILE A C 14
ATOM 22690 O O . ILE A 1 71 ? -34.172 -21.214 39.470 1.00 0.00 71 ILE A O 14
ATOM 22706 N N . ASP A 1 72 ? -33.221 -21.726 41.420 1.00 0.00 72 ASP A N 14
ATOM 22707 C CA . ASP A 1 72 ? -32.980 -20.344 41.786 1.00 0.00 72 ASP A CA 14
ATOM 22708 C C . ASP A 1 72 ? -31.501 -20.107 41.969 1.00 0.00 72 ASP A C 14
ATOM 22709 O O . ASP A 1 72 ? -30.890 -20.619 42.907 1.00 0.00 72 ASP A O 14
ATOM 22718 N N . GLY A 1 73 ? -30.929 -19.347 41.071 1.00 0.00 73 GLY A N 14
ATOM 22719 C CA . GLY A 1 73 ? -29.520 -19.087 41.124 1.00 0.00 73 GLY A CA 14
ATOM 22720 C C . GLY A 1 73 ? -29.204 -17.632 40.928 1.00 0.00 73 GLY A C 14
ATOM 22721 O O . GLY A 1 73 ? -30.087 -16.775 41.037 1.00 0.00 73 GLY A O 14
ATOM 22725 N N . ARG A 1 74 ? -27.955 -17.348 40.624 1.00 0.00 74 ARG A N 14
ATOM 22726 C CA . ARG A 1 74 ? -27.512 -15.989 40.414 1.00 0.00 74 ARG A CA 14
ATOM 22727 C C . ARG A 1 74 ? -27.855 -15.553 38.992 1.00 0.00 74 ARG A C 14
ATOM 22728 O O . ARG A 1 74 ? -27.469 -16.217 38.034 1.00 0.00 74 ARG A O 14
ATOM 22749 N N . PRO A 1 75 ? -28.611 -14.452 38.842 1.00 0.00 75 PRO A N 14
ATOM 22750 C CA . PRO A 1 75 ? -28.996 -13.938 37.527 1.00 0.00 75 PRO A CA 14
ATOM 22751 C C . PRO A 1 75 ? -27.808 -13.346 36.791 1.00 0.00 75 PRO A C 14
ATOM 22752 O O . PRO A 1 75 ? -27.230 -12.332 37.211 1.00 0.00 75 PRO A O 14
ATOM 22763 N N . ILE A 1 76 ? -27.443 -13.981 35.706 1.00 0.00 76 ILE A N 14
ATOM 22764 C CA . ILE A 1 76 ? -26.301 -13.582 34.936 1.00 0.00 76 ILE A CA 14
ATOM 22765 C C . ILE A 1 76 ? -26.713 -13.233 33.515 1.00 0.00 76 ILE A C 14
ATOM 22766 O O . ILE A 1 76 ? -26.951 -14.122 32.686 1.00 0.00 76 ILE A O 14
ATOM 22782 N N . PRO A 1 77 ? -26.863 -11.937 33.230 1.00 0.00 77 PRO A N 14
ATOM 22783 C CA . PRO A 1 77 ? -27.168 -11.450 31.883 1.00 0.00 77 PRO A CA 14
ATOM 22784 C C . PRO A 1 77 ? -26.035 -11.767 30.891 1.00 0.00 77 PRO A C 14
ATOM 22785 O O . PRO A 1 77 ? -24.893 -12.002 31.296 1.00 0.00 77 PRO A O 14
ATOM 22796 N N . PRO A 1 78 ? -26.348 -11.740 29.582 1.00 0.00 78 PRO A N 14
ATOM 22797 C CA . PRO A 1 78 ? -25.397 -12.084 28.498 1.00 0.00 78 PRO A CA 14
ATOM 22798 C C . PRO A 1 78 ? -24.055 -11.339 28.580 1.00 0.00 78 PRO A C 14
ATOM 22799 O O . PRO A 1 78 ? -23.010 -11.877 28.207 1.00 0.00 78 PRO A O 14
ATOM 22810 N N . THR A 1 79 ? -24.100 -10.125 29.060 1.00 0.00 79 THR A N 14
ATOM 22811 C CA . THR A 1 79 ? -22.914 -9.285 29.153 1.00 0.00 79 THR A CA 14
ATOM 22812 C C . THR A 1 79 ? -21.818 -9.880 30.077 1.00 0.00 79 THR A C 14
ATOM 22813 O O . THR A 1 79 ? -20.625 -9.822 29.756 1.00 0.00 79 THR A O 14
ATOM 22824 N N . GLU A 1 80 ? -22.225 -10.450 31.203 1.00 0.00 80 GLU A N 14
ATOM 22825 C CA . GLU A 1 80 ? -21.267 -10.931 32.206 1.00 0.00 80 GLU A CA 14
ATOM 22826 C C . GLU A 1 80 ? -20.666 -12.314 31.845 1.00 0.00 80 GLU A C 14
ATOM 22827 O O . GLU A 1 80 ? -21.272 -13.099 31.113 1.00 0.00 80 GLU A O 14
ATOM 22839 N N . CYS A 1 81 ? -19.458 -12.582 32.362 1.00 0.00 81 CYS A N 14
ATOM 22840 C CA . CYS A 1 81 ? -18.761 -13.855 32.144 1.00 0.00 81 CYS A CA 14
ATOM 22841 C C . CYS A 1 81 ? -18.494 -14.553 33.495 1.00 0.00 81 CYS A C 14
ATOM 22842 O O . CYS A 1 81 ? -17.497 -14.280 34.161 1.00 0.00 81 CYS A O 14
ATOM 22850 N N . PRO A 1 82 ? -19.397 -15.453 33.913 1.00 0.00 82 PRO A N 14
ATOM 22851 C CA . PRO A 1 82 ? -19.314 -16.113 35.229 1.00 0.00 82 PRO A CA 14
ATOM 22852 C C . PRO A 1 82 ? -18.146 -17.104 35.389 1.00 0.00 82 PRO A C 14
ATOM 22853 O O . PRO A 1 82 ? -17.774 -17.440 36.513 1.00 0.00 82 PRO A O 14
ATOM 22864 N N . LEU A 1 83 ? -17.559 -17.548 34.284 1.00 0.00 83 LEU A N 14
ATOM 22865 C CA . LEU A 1 83 ? -16.491 -18.560 34.345 1.00 0.00 83 LEU A CA 14
ATOM 22866 C C . LEU A 1 83 ? -15.269 -18.055 35.099 1.00 0.00 83 LEU A C 14
ATOM 22867 O O . LEU A 1 83 ? -14.594 -18.826 35.784 1.00 0.00 83 LEU A O 14
ATOM 22883 N N . PHE A 1 84 ? -14.988 -16.763 34.968 1.00 0.00 84 PHE A N 14
ATOM 22884 C CA . PHE A 1 84 ? -13.873 -16.141 35.678 1.00 0.00 84 PHE A CA 14
ATOM 22885 C C . PHE A 1 84 ? -14.010 -16.326 37.184 1.00 0.00 84 PHE A C 14
ATOM 22886 O O . PHE A 1 84 ? -13.020 -16.387 37.909 1.00 0.00 84 PHE A O 14
ATOM 22903 N N . GLU A 1 85 ? -15.234 -16.390 37.653 1.00 0.00 85 GLU A N 14
ATOM 22904 C CA . GLU A 1 85 ? -15.486 -16.655 39.046 1.00 0.00 85 GLU A CA 14
ATOM 22905 C C . GLU A 1 85 ? -15.533 -18.161 39.294 1.00 0.00 85 GLU A C 14
ATOM 22906 O O . GLU A 1 85 ? -14.847 -18.677 40.167 1.00 0.00 85 GLU A O 14
ATOM 22918 N N . MET A 1 86 ? -16.328 -18.850 38.481 1.00 0.00 86 MET A N 14
ATOM 22919 C CA . MET A 1 86 ? -16.569 -20.289 38.627 1.00 0.00 86 MET A CA 14
ATOM 22920 C C . MET A 1 86 ? -15.284 -21.124 38.538 1.00 0.00 86 MET A C 14
ATOM 22921 O O . MET A 1 86 ? -14.810 -21.650 39.540 1.00 0.00 86 MET A O 14
ATOM 22935 N N . THR A 1 87 ? -14.731 -21.228 37.344 1.00 0.00 87 THR A N 14
ATOM 22936 C CA . THR A 1 87 ? -13.560 -22.063 37.098 1.00 0.00 87 THR A CA 14
ATOM 22937 C C . THR A 1 87 ? -12.311 -21.568 37.840 1.00 0.00 87 THR A C 14
ATOM 22938 O O . THR A 1 87 ? -11.624 -22.349 38.495 1.00 0.00 87 THR A O 14
ATOM 22949 N N . ALA A 1 88 ? -12.035 -20.270 37.744 1.00 0.00 88 ALA A N 14
ATOM 22950 C CA . ALA A 1 88 ? -10.827 -19.702 38.337 1.00 0.00 88 ALA A CA 14
ATOM 22951 C C . ALA A 1 88 ? -10.795 -19.856 39.853 1.00 0.00 88 ALA A C 14
ATOM 22952 O O . ALA A 1 88 ? -9.808 -20.321 40.413 1.00 0.00 88 ALA A O 14
ATOM 22959 N N . ARG A 1 89 ? -11.862 -19.451 40.520 1.00 0.00 89 ARG A N 14
ATOM 22960 C CA . ARG A 1 89 ? -11.936 -19.595 41.972 1.00 0.00 89 ARG A CA 14
ATOM 22961 C C . ARG A 1 89 ? -12.152 -21.035 42.377 1.00 0.00 89 ARG A C 14
ATOM 22962 O O . ARG A 1 89 ? -11.592 -21.495 43.371 1.00 0.00 89 ARG A O 14
ATOM 22983 N N . SER A 1 90 ? -12.972 -21.742 41.590 1.00 0.00 90 SER A N 14
ATOM 22984 C CA . SER A 1 90 ? -13.351 -23.134 41.843 1.00 0.00 90 SER A CA 14
ATOM 22985 C C . SER A 1 90 ? -13.995 -23.301 43.219 1.00 0.00 90 SER A C 14
ATOM 22986 O O . SER A 1 90 ? -14.137 -22.334 43.969 1.00 0.00 90 SER A O 14
ATOM 22994 N N . GLY A 1 91 ? -14.430 -24.497 43.537 1.00 0.00 91 GLY A N 14
ATOM 22995 C CA . GLY A 1 91 ? -15.075 -24.685 44.804 1.00 0.00 91 GLY A CA 14
ATOM 22996 C C . GLY A 1 91 ? -15.334 -26.126 45.134 1.00 0.00 91 GLY A C 14
ATOM 22997 O O . GLY A 1 91 ? -15.341 -26.987 44.253 1.00 0.00 91 GLY A O 14
ATOM 23001 N N . ASN A 1 92 ? -15.518 -26.386 46.405 1.00 0.00 92 ASN A N 14
ATOM 23002 C CA . ASN A 1 92 ? -15.845 -27.710 46.900 1.00 0.00 92 ASN A CA 14
ATOM 23003 C C . ASN A 1 92 ? -17.324 -27.740 47.228 1.00 0.00 92 ASN A C 14
ATOM 23004 O O . ASN A 1 92 ? -17.968 -28.796 47.266 1.00 0.00 92 ASN A O 14
ATOM 23015 N N . GLY A 1 93 ? -17.851 -26.555 47.440 1.00 0.00 93 GLY A N 14
ATOM 23016 C CA . GLY A 1 93 ? -19.240 -26.376 47.750 1.00 0.00 93 GLY A CA 14
ATOM 23017 C C . GLY A 1 93 ? -19.468 -25.008 48.331 1.00 0.00 93 GLY A C 14
ATOM 23018 O O . GLY A 1 93 ? -20.018 -24.864 49.425 1.00 0.00 93 GLY A O 14
ATOM 23022 N N . GLU A 1 94 ? -19.019 -23.995 47.602 1.00 0.00 94 GLU A N 14
ATOM 23023 C CA . GLU A 1 94 ? -19.116 -22.620 48.045 1.00 0.00 94 GLU A CA 14
ATOM 23024 C C . GLU A 1 94 ? -19.843 -21.774 47.001 1.00 0.00 94 GLU A C 14
ATOM 23025 O O . GLU A 1 94 ? -21.068 -21.668 47.019 1.00 0.00 94 GLU A O 14
ATOM 23037 N N . ASN A 1 95 ? -19.063 -21.201 46.084 1.00 0.00 95 ASN A N 14
ATOM 23038 C CA . ASN A 1 95 ? -19.568 -20.338 45.001 1.00 0.00 95 ASN A CA 14
ATOM 23039 C C . ASN A 1 95 ? -18.599 -20.397 43.835 1.00 0.00 95 ASN A C 14
ATOM 23040 O O . ASN A 1 95 ? -18.411 -19.414 43.119 1.00 0.00 95 ASN A O 14
ATOM 23051 N N . GLY A 1 96 ? -17.987 -21.556 43.638 1.00 0.00 96 GLY A N 14
ATOM 23052 C CA . GLY A 1 96 ? -16.964 -21.662 42.624 1.00 0.00 96 GLY A CA 14
ATOM 23053 C C . GLY A 1 96 ? -17.354 -22.543 41.460 1.00 0.00 96 GLY A C 14
ATOM 23054 O O . GLY A 1 96 ? -18.199 -22.177 40.658 1.00 0.00 96 GLY A O 14
ATOM 23058 N N . PHE A 1 97 ? -16.723 -23.699 41.366 1.00 0.00 97 PHE A N 14
ATOM 23059 C CA . PHE A 1 97 ? -16.974 -24.626 40.274 1.00 0.00 97 PHE A CA 14
ATOM 23060 C C . PHE A 1 97 ? -17.776 -25.805 40.778 1.00 0.00 97 PHE A C 14
ATOM 23061 O O . PHE A 1 97 ? -18.025 -26.781 40.066 1.00 0.00 97 PHE A O 14
ATOM 23078 N N . ASP A 1 98 ? -18.179 -25.697 42.022 1.00 0.00 98 ASP A N 14
ATOM 23079 C CA . ASP A 1 98 ? -19.026 -26.678 42.662 1.00 0.00 98 ASP A CA 14
ATOM 23080 C C . ASP A 1 98 ? -20.462 -26.445 42.227 1.00 0.00 98 ASP A C 14
ATOM 23081 O O . ASP A 1 98 ? -21.355 -27.221 42.535 1.00 0.00 98 ASP A O 14
ATOM 23090 N N . SER A 1 99 ? -20.661 -25.358 41.508 1.00 0.00 99 SER A N 14
ATOM 23091 C CA . SER A 1 99 ? -21.962 -24.981 41.019 1.00 0.00 99 SER A CA 14
ATOM 23092 C C . SER A 1 99 ? -22.147 -25.394 39.560 1.00 0.00 99 SER A C 14
ATOM 23093 O O . SER A 1 99 ? -21.203 -25.853 38.908 1.00 0.00 99 SER A O 14
ATOM 23101 N N . PHE A 1 100 ? -23.356 -25.241 39.059 1.00 0.00 100 PHE A N 14
ATOM 23102 C CA . PHE A 1 100 ? -23.642 -25.496 37.662 1.00 0.00 100 PHE A CA 14
ATOM 23103 C C . PHE A 1 100 ? -24.356 -24.299 37.082 1.00 0.00 100 PHE A C 14
ATOM 23104 O O . PHE A 1 100 ? -24.961 -23.512 37.812 1.00 0.00 100 PHE A O 14
ATOM 23121 N N . LEU A 1 101 ? -24.309 -24.158 35.787 1.00 0.00 101 LEU A N 14
ATOM 23122 C CA . LEU A 1 101 ? -24.918 -23.026 35.155 1.00 0.00 101 LEU A CA 14
ATOM 23123 C C . LEU A 1 101 ? -26.142 -23.461 34.376 1.00 0.00 101 LEU A C 14
ATOM 23124 O O . LEU A 1 101 ? -26.073 -24.363 33.539 1.00 0.00 101 LEU A O 14
ATOM 23140 N N . ALA A 1 102 ? -27.255 -22.833 34.661 1.00 0.00 102 ALA A N 14
ATOM 23141 C CA . ALA A 1 102 ? -28.499 -23.189 34.025 1.00 0.00 102 ALA A CA 14
ATOM 23142 C C . ALA A 1 102 ? -29.131 -21.994 33.337 1.00 0.00 102 ALA A C 14
ATOM 23143 O O . ALA A 1 102 ? -28.694 -20.860 33.518 1.00 0.00 102 ALA A O 14
ATOM 23150 N N . ILE A 1 103 ? -30.148 -22.259 32.544 1.00 0.00 103 ILE A N 14
ATOM 23151 C CA . ILE A 1 103 ? -30.876 -21.219 31.855 1.00 0.00 103 ILE A CA 14
ATOM 23152 C C . ILE A 1 103 ? -32.281 -21.111 32.427 1.00 0.00 103 ILE A C 14
ATOM 23153 O O . ILE A 1 103 ? -32.975 -22.120 32.571 1.00 0.00 103 ILE A O 14
ATOM 23169 N N . LYS A 1 104 ? -32.695 -19.907 32.768 1.00 0.00 104 LYS A N 14
ATOM 23170 C CA . LYS A 1 104 ? -34.035 -19.692 33.257 1.00 0.00 104 LYS A CA 14
ATOM 23171 C C . LYS A 1 104 ? -34.698 -18.606 32.486 1.00 0.00 104 LYS A C 14
ATOM 23172 O O . LYS A 1 104 ? -34.043 -17.832 31.779 1.00 0.00 104 LYS A O 14
ATOM 23191 N N . ARG A 1 105 ? -35.983 -18.536 32.619 1.00 0.00 105 ARG A N 14
ATOM 23192 C CA . ARG A 1 105 ? -36.733 -17.508 31.973 1.00 0.00 105 ARG A CA 14
ATOM 23193 C C . ARG A 1 105 ? -36.644 -16.261 32.834 1.00 0.00 105 ARG A C 14
ATOM 23194 O O . ARG A 1 105 ? -37.142 -16.247 33.961 1.00 0.00 105 ARG A O 14
ATOM 23215 N N . LYS A 1 106 ? -35.958 -15.251 32.324 1.00 0.00 106 LYS A N 14
ATOM 23216 C CA . LYS A 1 106 ? -35.772 -13.979 33.033 1.00 0.00 106 LYS A CA 14
ATOM 23217 C C . LYS A 1 106 ? -37.090 -13.429 33.597 1.00 0.00 106 LYS A C 14
ATOM 23218 O O . LYS A 1 106 ? -38.174 -13.709 33.067 1.00 0.00 106 LYS A O 14
ATOM 23237 N N . PRO A 1 107 ? -37.009 -12.643 34.684 1.00 0.00 107 PRO A N 14
ATOM 23238 C CA . PRO A 1 107 ? -38.178 -12.030 35.306 1.00 0.00 107 PRO A CA 14
ATOM 23239 C C . PRO A 1 107 ? -38.858 -11.058 34.375 1.00 0.00 107 PRO A C 14
ATOM 23240 O O . PRO A 1 107 ? -38.239 -10.506 33.461 1.00 0.00 107 PRO A O 14
ATOM 23251 N N . HIS A 1 108 ? -40.114 -10.857 34.602 1.00 0.00 108 HIS A N 14
ATOM 23252 C CA . HIS A 1 108 ? -40.895 -9.971 33.771 1.00 0.00 108 HIS A CA 14
ATOM 23253 C C . HIS A 1 108 ? -40.729 -8.537 34.249 1.00 0.00 108 HIS A C 14
ATOM 23254 O O . HIS A 1 108 ? -40.037 -7.760 33.573 1.00 0.00 108 HIS A O 14
ATOM 23269 N N . SER A 1 1 ? -6.836 -30.394 30.923 1.00 0.00 1 SER A N 15
ATOM 23270 C CA . SER A 1 1 ? -6.654 -29.236 31.810 1.00 0.00 1 SER A CA 15
ATOM 23271 C C . SER A 1 1 ? -7.768 -29.172 32.841 1.00 0.00 1 SER A C 15
ATOM 23272 O O . SER A 1 1 ? -8.716 -29.960 32.789 1.00 0.00 1 SER A O 15
ATOM 23282 N N . MET A 1 2 ? -7.646 -28.247 33.789 1.00 0.00 2 MET A N 15
ATOM 23283 C CA . MET A 1 2 ? -8.641 -28.092 34.844 1.00 0.00 2 MET A CA 15
ATOM 23284 C C . MET A 1 2 ? -9.978 -27.623 34.287 1.00 0.00 2 MET A C 15
ATOM 23285 O O . MET A 1 2 ? -11.030 -28.117 34.688 1.00 0.00 2 MET A O 15
ATOM 23299 N N . PHE A 1 3 ? -9.932 -26.688 33.354 1.00 0.00 3 PHE A N 15
ATOM 23300 C CA . PHE A 1 3 ? -11.142 -26.154 32.763 1.00 0.00 3 PHE A CA 15
ATOM 23301 C C . PHE A 1 3 ? -11.681 -27.097 31.706 1.00 0.00 3 PHE A C 15
ATOM 23302 O O . PHE A 1 3 ? -10.981 -27.433 30.748 1.00 0.00 3 PHE A O 15
ATOM 23319 N N . GLY A 1 4 ? -12.913 -27.524 31.884 1.00 0.00 4 GLY A N 15
ATOM 23320 C CA . GLY A 1 4 ? -13.539 -28.365 30.901 1.00 0.00 4 GLY A CA 15
ATOM 23321 C C . GLY A 1 4 ? -14.035 -27.535 29.746 1.00 0.00 4 GLY A C 15
ATOM 23322 O O . GLY A 1 4 ? -14.791 -26.587 29.947 1.00 0.00 4 GLY A O 15
ATOM 23326 N N . GLY A 1 5 ? -13.622 -27.888 28.540 1.00 0.00 5 GLY A N 15
ATOM 23327 C CA . GLY A 1 5 ? -14.001 -27.114 27.365 1.00 0.00 5 GLY A CA 15
ATOM 23328 C C . GLY A 1 5 ? -15.455 -27.311 26.966 1.00 0.00 5 GLY A C 15
ATOM 23329 O O . GLY A 1 5 ? -15.921 -26.753 25.965 1.00 0.00 5 GLY A O 15
ATOM 23333 N N . SER A 1 6 ? -16.160 -28.111 27.731 1.00 0.00 6 SER A N 15
ATOM 23334 C CA . SER A 1 6 ? -17.564 -28.325 27.525 1.00 0.00 6 SER A CA 15
ATOM 23335 C C . SER A 1 6 ? -18.285 -28.122 28.843 1.00 0.00 6 SER A C 15
ATOM 23336 O O . SER A 1 6 ? -17.774 -28.499 29.904 1.00 0.00 6 SER A O 15
ATOM 23344 N N . LEU A 1 7 ? -19.451 -27.518 28.792 1.00 0.00 7 LEU A N 15
ATOM 23345 C CA . LEU A 1 7 ? -20.175 -27.206 30.004 1.00 0.00 7 LEU A CA 15
ATOM 23346 C C . LEU A 1 7 ? -21.401 -28.056 30.189 1.00 0.00 7 LEU A C 15
ATOM 23347 O O . LEU A 1 7 ? -22.104 -28.389 29.227 1.00 0.00 7 LEU A O 15
ATOM 23363 N N . LYS A 1 8 ? -21.638 -28.414 31.436 1.00 0.00 8 LYS A N 15
ATOM 23364 C CA . LYS A 1 8 ? -22.839 -29.104 31.822 1.00 0.00 8 LYS A CA 15
ATOM 23365 C C . LYS A 1 8 ? -23.913 -28.047 31.987 1.00 0.00 8 LYS A C 15
ATOM 23366 O O . LYS A 1 8 ? -23.879 -27.264 32.937 1.00 0.00 8 LYS A O 15
ATOM 23385 N N . VAL A 1 9 ? -24.840 -28.015 31.076 1.00 0.00 9 VAL A N 15
ATOM 23386 C CA . VAL A 1 9 ? -25.829 -26.968 31.052 1.00 0.00 9 VAL A CA 15
ATOM 23387 C C . VAL A 1 9 ? -27.218 -27.537 31.321 1.00 0.00 9 VAL A C 15
ATOM 23388 O O . VAL A 1 9 ? -27.611 -28.538 30.734 1.00 0.00 9 VAL A O 15
ATOM 23401 N N . TYR A 1 10 ? -27.940 -26.907 32.225 1.00 0.00 10 TYR A N 15
ATOM 23402 C CA . TYR A 1 10 ? -29.250 -27.388 32.630 1.00 0.00 10 TYR A CA 15
ATOM 23403 C C . TYR A 1 10 ? -30.358 -26.417 32.237 1.00 0.00 10 TYR A C 15
ATOM 23404 O O . TYR A 1 10 ? -30.374 -25.259 32.659 1.00 0.00 10 TYR A O 15
ATOM 23422 N N . GLY A 1 11 ? -31.273 -26.903 31.419 1.00 0.00 11 GLY A N 15
ATOM 23423 C CA . GLY A 1 11 ? -32.413 -26.118 31.001 1.00 0.00 11 GLY A CA 15
ATOM 23424 C C . GLY A 1 11 ? -33.696 -26.908 31.141 1.00 0.00 11 GLY A C 15
ATOM 23425 O O . GLY A 1 11 ? -34.714 -26.572 30.534 1.00 0.00 11 GLY A O 15
ATOM 23429 N N . GLY A 1 12 ? -33.636 -27.957 31.965 1.00 0.00 12 GLY A N 15
ATOM 23430 C CA . GLY A 1 12 ? -34.776 -28.840 32.181 1.00 0.00 12 GLY A CA 15
ATOM 23431 C C . GLY A 1 12 ? -35.983 -28.140 32.756 1.00 0.00 12 GLY A C 15
ATOM 23432 O O . GLY A 1 12 ? -37.106 -28.619 32.624 1.00 0.00 12 GLY A O 15
ATOM 23436 N N . GLU A 1 13 ? -35.757 -27.015 33.405 1.00 0.00 13 GLU A N 15
ATOM 23437 C CA . GLU A 1 13 ? -36.841 -26.251 33.986 1.00 0.00 13 GLU A CA 15
ATOM 23438 C C . GLU A 1 13 ? -37.740 -25.701 32.882 1.00 0.00 13 GLU A C 15
ATOM 23439 O O . GLU A 1 13 ? -38.957 -25.615 33.032 1.00 0.00 13 GLU A O 15
ATOM 23451 N N . ILE A 1 14 ? -37.125 -25.338 31.768 1.00 0.00 14 ILE A N 15
ATOM 23452 C CA . ILE A 1 14 ? -37.854 -24.810 30.632 1.00 0.00 14 ILE A CA 15
ATOM 23453 C C . ILE A 1 14 ? -38.258 -25.951 29.701 1.00 0.00 14 ILE A C 15
ATOM 23454 O O . ILE A 1 14 ? -39.422 -26.070 29.303 1.00 0.00 14 ILE A O 15
ATOM 23470 N N . VAL A 1 15 ? -37.293 -26.801 29.381 1.00 0.00 15 VAL A N 15
ATOM 23471 C CA . VAL A 1 15 ? -37.516 -27.932 28.498 1.00 0.00 15 VAL A CA 15
ATOM 23472 C C . VAL A 1 15 ? -37.225 -29.251 29.236 1.00 0.00 15 VAL A C 15
ATOM 23473 O O . VAL A 1 15 ? -36.090 -29.723 29.266 1.00 0.00 15 VAL A O 15
ATOM 23486 N N . PRO A 1 16 ? -38.257 -29.834 29.867 1.00 0.00 16 PRO A N 15
ATOM 23487 C CA . PRO A 1 16 ? -38.139 -31.081 30.651 1.00 0.00 16 PRO A CA 15
ATOM 23488 C C . PRO A 1 16 ? -37.627 -32.282 29.844 1.00 0.00 16 PRO A C 15
ATOM 23489 O O . PRO A 1 16 ? -36.974 -33.167 30.396 1.00 0.00 16 PRO A O 15
ATOM 23500 N N . THR A 1 17 ? -37.926 -32.317 28.545 1.00 0.00 17 THR A N 15
ATOM 23501 C CA . THR A 1 17 ? -37.501 -33.441 27.708 1.00 0.00 17 THR A CA 15
ATOM 23502 C C . THR A 1 17 ? -35.967 -33.512 27.595 1.00 0.00 17 THR A C 15
ATOM 23503 O O . THR A 1 17 ? -35.407 -34.578 27.341 1.00 0.00 17 THR A O 15
ATOM 23514 N N . ARG A 1 18 ? -35.297 -32.383 27.806 1.00 0.00 18 ARG A N 15
ATOM 23515 C CA . ARG A 1 18 ? -33.842 -32.345 27.786 1.00 0.00 18 ARG A CA 15
ATOM 23516 C C . ARG A 1 18 ? -33.328 -31.558 28.992 1.00 0.00 18 ARG A C 15
ATOM 23517 O O . ARG A 1 18 ? -33.002 -30.376 28.876 1.00 0.00 18 ARG A O 15
ATOM 23538 N N . PRO A 1 19 ? -33.282 -32.197 30.174 1.00 0.00 19 PRO A N 15
ATOM 23539 C CA . PRO A 1 19 ? -32.846 -31.537 31.406 1.00 0.00 19 PRO A CA 15
ATOM 23540 C C . PRO A 1 19 ? -31.425 -31.007 31.318 1.00 0.00 19 PRO A C 15
ATOM 23541 O O . PRO A 1 19 ? -31.160 -29.844 31.643 1.00 0.00 19 PRO A O 15
ATOM 23552 N N . TYR A 1 20 ? -30.519 -31.847 30.862 1.00 0.00 20 TYR A N 15
ATOM 23553 C CA . TYR A 1 20 ? -29.134 -31.468 30.742 1.00 0.00 20 TYR A CA 15
ATOM 23554 C C . TYR A 1 20 ? -28.673 -31.524 29.305 1.00 0.00 20 TYR A C 15
ATOM 23555 O O . TYR A 1 20 ? -29.040 -32.425 28.552 1.00 0.00 20 TYR A O 15
ATOM 23573 N N . VAL A 1 21 ? -27.894 -30.548 28.936 1.00 0.00 21 VAL A N 15
ATOM 23574 C CA . VAL A 1 21 ? -27.330 -30.461 27.622 1.00 0.00 21 VAL A CA 15
ATOM 23575 C C . VAL A 1 21 ? -25.864 -30.106 27.741 1.00 0.00 21 VAL A C 15
ATOM 23576 O O . VAL A 1 21 ? -25.412 -29.627 28.784 1.00 0.00 21 VAL A O 15
ATOM 23589 N N . SER A 1 22 ? -25.132 -30.356 26.709 1.00 0.00 22 SER A N 15
ATOM 23590 C CA . SER A 1 22 ? -23.715 -30.093 26.713 1.00 0.00 22 SER A CA 15
ATOM 23591 C C . SER A 1 22 ? -23.369 -29.087 25.630 1.00 0.00 22 SER A C 15
ATOM 23592 O O . SER A 1 22 ? -23.800 -29.221 24.479 1.00 0.00 22 SER A O 15
ATOM 23600 N N . ILE A 1 23 ? -22.619 -28.070 25.992 1.00 0.00 23 ILE A N 15
ATOM 23601 C CA . ILE A 1 23 ? -22.250 -27.044 25.040 1.00 0.00 23 ILE A CA 15
ATOM 23602 C C . ILE A 1 23 ? -20.750 -26.836 25.032 1.00 0.00 23 ILE A C 15
ATOM 23603 O O . ILE A 1 23 ? -20.064 -27.166 26.003 1.00 0.00 23 ILE A O 15
ATOM 23619 N N . LEU A 1 24 ? -20.245 -26.299 23.941 1.00 0.00 24 LEU A N 15
ATOM 23620 C CA . LEU A 1 24 ? -18.843 -25.990 23.827 1.00 0.00 24 LEU A CA 15
ATOM 23621 C C . LEU A 1 24 ? -18.635 -24.500 24.056 1.00 0.00 24 LEU A C 15
ATOM 23622 O O . LEU A 1 24 ? -19.047 -23.672 23.238 1.00 0.00 24 LEU A O 15
ATOM 23638 N N . ALA A 1 25 ? -18.022 -24.167 25.172 1.00 0.00 25 ALA A N 15
ATOM 23639 C CA . ALA A 1 25 ? -17.784 -22.787 25.538 1.00 0.00 25 ALA A CA 15
ATOM 23640 C C . ALA A 1 25 ? -16.512 -22.673 26.347 1.00 0.00 25 ALA A C 15
ATOM 23641 O O . ALA A 1 25 ? -16.174 -23.578 27.109 1.00 0.00 25 ALA A O 15
ATOM 23648 N N . GLU A 1 26 ? -15.808 -21.580 26.175 1.00 0.00 26 GLU A N 15
ATOM 23649 C CA . GLU A 1 26 ? -14.584 -21.347 26.905 1.00 0.00 26 GLU A CA 15
ATOM 23650 C C . GLU A 1 26 ? -14.782 -20.261 27.930 1.00 0.00 26 GLU A C 15
ATOM 23651 O O . GLU A 1 26 ? -15.765 -19.528 27.883 1.00 0.00 26 GLU A O 15
ATOM 23663 N N . ILE A 1 27 ? -13.839 -20.148 28.846 1.00 0.00 27 ILE A N 15
ATOM 23664 C CA . ILE A 1 27 ? -13.921 -19.163 29.906 1.00 0.00 27 ILE A CA 15
ATOM 23665 C C . ILE A 1 27 ? -13.860 -17.744 29.360 1.00 0.00 27 ILE A C 15
ATOM 23666 O O . ILE A 1 27 ? -14.440 -16.829 29.926 1.00 0.00 27 ILE A O 15
ATOM 23682 N N . ASN A 1 28 ? -13.190 -17.581 28.236 1.00 0.00 28 ASN A N 15
ATOM 23683 C CA . ASN A 1 28 ? -13.022 -16.268 27.624 1.00 0.00 28 ASN A CA 15
ATOM 23684 C C . ASN A 1 28 ? -14.311 -15.815 26.947 1.00 0.00 28 ASN A C 15
ATOM 23685 O O . ASN A 1 28 ? -14.395 -14.690 26.436 1.00 0.00 28 ASN A O 15
ATOM 23696 N N . GLU A 1 29 ? -15.308 -16.687 26.942 1.00 0.00 29 GLU A N 15
ATOM 23697 C CA . GLU A 1 29 ? -16.577 -16.388 26.318 1.00 0.00 29 GLU A CA 15
ATOM 23698 C C . GLU A 1 29 ? -17.521 -15.807 27.350 1.00 0.00 29 GLU A C 15
ATOM 23699 O O . GLU A 1 29 ? -17.483 -16.194 28.522 1.00 0.00 29 GLU A O 15
ATOM 23711 N N . ASN A 1 30 ? -18.359 -14.880 26.934 1.00 0.00 30 ASN A N 15
ATOM 23712 C CA . ASN A 1 30 ? -19.290 -14.262 27.865 1.00 0.00 30 ASN A CA 15
ATOM 23713 C C . ASN A 1 30 ? -20.515 -15.134 28.013 1.00 0.00 30 ASN A C 15
ATOM 23714 O O . ASN A 1 30 ? -20.658 -16.152 27.317 1.00 0.00 30 ASN A O 15
ATOM 23725 N N . ALA A 1 31 ? -21.401 -14.739 28.901 1.00 0.00 31 ALA A N 15
ATOM 23726 C CA . ALA A 1 31 ? -22.613 -15.484 29.157 1.00 0.00 31 ALA A CA 15
ATOM 23727 C C . ALA A 1 31 ? -23.476 -15.602 27.907 1.00 0.00 31 ALA A C 15
ATOM 23728 O O . ALA A 1 31 ? -24.236 -16.533 27.783 1.00 0.00 31 ALA A O 15
ATOM 23735 N N . ASP A 1 32 ? -23.342 -14.659 26.980 1.00 0.00 32 ASP A N 15
ATOM 23736 C CA . ASP A 1 32 ? -24.139 -14.684 25.755 1.00 0.00 32 ASP A CA 15
ATOM 23737 C C . ASP A 1 32 ? -23.786 -15.898 24.904 1.00 0.00 32 ASP A C 15
ATOM 23738 O O . ASP A 1 32 ? -24.657 -16.499 24.289 1.00 0.00 32 ASP A O 15
ATOM 23747 N N . ARG A 1 33 ? -22.506 -16.254 24.879 1.00 0.00 33 ARG A N 15
ATOM 23748 C CA . ARG A 1 33 ? -22.053 -17.404 24.142 1.00 0.00 33 ARG A CA 15
ATOM 23749 C C . ARG A 1 33 ? -22.585 -18.677 24.768 1.00 0.00 33 ARG A C 15
ATOM 23750 O O . ARG A 1 33 ? -23.102 -19.551 24.082 1.00 0.00 33 ARG A O 15
ATOM 23771 N N . ILE A 1 34 ? -22.458 -18.760 26.078 1.00 0.00 34 ILE A N 15
ATOM 23772 C CA . ILE A 1 34 ? -22.915 -19.909 26.825 1.00 0.00 34 ILE A CA 15
ATOM 23773 C C . ILE A 1 34 ? -24.433 -20.038 26.733 1.00 0.00 34 ILE A C 15
ATOM 23774 O O . ILE A 1 34 ? -24.969 -21.120 26.474 1.00 0.00 34 ILE A O 15
ATOM 23790 N N . LEU A 1 35 ? -25.109 -18.916 26.913 1.00 0.00 35 LEU A N 15
ATOM 23791 C CA . LEU A 1 35 ? -26.551 -18.853 26.831 1.00 0.00 35 LEU A CA 15
ATOM 23792 C C . LEU A 1 35 ? -27.018 -19.202 25.439 1.00 0.00 35 LEU A C 15
ATOM 23793 O O . LEU A 1 35 ? -27.902 -20.012 25.275 1.00 0.00 35 LEU A O 15
ATOM 23809 N N . GLY A 1 36 ? -26.380 -18.619 24.442 1.00 0.00 36 GLY A N 15
ATOM 23810 C CA . GLY A 1 36 ? -26.769 -18.854 23.070 1.00 0.00 36 GLY A CA 15
ATOM 23811 C C . GLY A 1 36 ? -26.516 -20.273 22.617 1.00 0.00 36 GLY A C 15
ATOM 23812 O O . GLY A 1 36 ? -27.372 -20.881 21.996 1.00 0.00 36 GLY A O 15
ATOM 23816 N N . ALA A 1 37 ? -25.359 -20.813 22.970 1.00 0.00 37 ALA A N 15
ATOM 23817 C CA . ALA A 1 37 ? -24.972 -22.158 22.558 1.00 0.00 37 ALA A CA 15
ATOM 23818 C C . ALA A 1 37 ? -25.960 -23.199 23.063 1.00 0.00 37 ALA A C 15
ATOM 23819 O O . ALA A 1 37 ? -26.280 -24.163 22.358 1.00 0.00 37 ALA A O 15
ATOM 23826 N N . ALA A 1 38 ? -26.432 -23.009 24.273 1.00 0.00 38 ALA A N 15
ATOM 23827 C CA . ALA A 1 38 ? -27.380 -23.923 24.872 1.00 0.00 38 ALA A CA 15
ATOM 23828 C C . ALA A 1 38 ? -28.800 -23.589 24.442 1.00 0.00 38 ALA A C 15
ATOM 23829 O O . ALA A 1 38 ? -29.619 -24.477 24.229 1.00 0.00 38 ALA A O 15
ATOM 23836 N N . LEU A 1 39 ? -29.075 -22.306 24.302 1.00 0.00 39 LEU A N 15
ATOM 23837 C CA . LEU A 1 39 ? -30.390 -21.824 23.905 1.00 0.00 39 LEU A CA 15
ATOM 23838 C C . LEU A 1 39 ? -30.710 -22.342 22.505 1.00 0.00 39 LEU A C 15
ATOM 23839 O O . LEU A 1 39 ? -31.858 -22.679 22.198 1.00 0.00 39 LEU A O 15
ATOM 23855 N N . GLU A 1 40 ? -29.676 -22.396 21.661 1.00 0.00 40 GLU A N 15
ATOM 23856 C CA . GLU A 1 40 ? -29.783 -22.974 20.323 1.00 0.00 40 GLU A CA 15
ATOM 23857 C C . GLU A 1 40 ? -30.235 -24.413 20.401 1.00 0.00 40 GLU A C 15
ATOM 23858 O O . GLU A 1 40 ? -31.058 -24.861 19.607 1.00 0.00 40 GLU A O 15
ATOM 23870 N N . LYS A 1 41 ? -29.693 -25.135 21.365 1.00 0.00 41 LYS A N 15
ATOM 23871 C CA . LYS A 1 41 ? -30.005 -26.524 21.535 1.00 0.00 41 LYS A CA 15
ATOM 23872 C C . LYS A 1 41 ? -31.487 -26.712 21.854 1.00 0.00 41 LYS A C 15
ATOM 23873 O O . LYS A 1 41 ? -32.114 -27.653 21.380 1.00 0.00 41 LYS A O 15
ATOM 23892 N N . TYR A 1 42 ? -32.039 -25.807 22.658 1.00 0.00 42 TYR A N 15
ATOM 23893 C CA . TYR A 1 42 ? -33.446 -25.883 23.028 1.00 0.00 42 TYR A CA 15
ATOM 23894 C C . TYR A 1 42 ? -34.343 -25.193 21.985 1.00 0.00 42 TYR A C 15
ATOM 23895 O O . TYR A 1 42 ? -35.568 -25.204 22.105 1.00 0.00 42 TYR A O 15
ATOM 23913 N N . GLY A 1 43 ? -33.720 -24.596 20.970 1.00 0.00 43 GLY A N 15
ATOM 23914 C CA . GLY A 1 43 ? -34.466 -23.977 19.883 1.00 0.00 43 GLY A CA 15
ATOM 23915 C C . GLY A 1 43 ? -35.082 -22.629 20.233 1.00 0.00 43 GLY A C 15
ATOM 23916 O O . GLY A 1 43 ? -36.095 -22.239 19.653 1.00 0.00 43 GLY A O 15
ATOM 23920 N N . LEU A 1 44 ? -34.490 -21.921 21.174 1.00 0.00 44 LEU A N 15
ATOM 23921 C CA . LEU A 1 44 ? -35.001 -20.619 21.575 1.00 0.00 44 LEU A CA 15
ATOM 23922 C C . LEU A 1 44 ? -33.968 -19.529 21.313 1.00 0.00 44 LEU A C 15
ATOM 23923 O O . LEU A 1 44 ? -34.092 -18.410 21.814 1.00 0.00 44 LEU A O 15
ATOM 23939 N N . GLU A 1 45 ? -32.961 -19.855 20.503 1.00 0.00 45 GLU A N 15
ATOM 23940 C CA . GLU A 1 45 ? -31.858 -18.941 20.204 1.00 0.00 45 GLU A CA 15
ATOM 23941 C C . GLU A 1 45 ? -32.356 -17.662 19.526 1.00 0.00 45 GLU A C 15
ATOM 23942 O O . GLU A 1 45 ? -31.757 -16.595 19.668 1.00 0.00 45 GLU A O 15
ATOM 23954 N N . HIS A 1 46 ? -33.456 -17.784 18.798 1.00 0.00 46 HIS A N 15
ATOM 23955 C CA . HIS A 1 46 ? -34.060 -16.657 18.098 1.00 0.00 46 HIS A CA 15
ATOM 23956 C C . HIS A 1 46 ? -34.493 -15.562 19.091 1.00 0.00 46 HIS A C 15
ATOM 23957 O O . HIS A 1 46 ? -34.443 -14.375 18.773 1.00 0.00 46 HIS A O 15
ATOM 23971 N N . SER A 1 47 ? -34.916 -15.974 20.281 1.00 0.00 47 SER A N 15
ATOM 23972 C CA . SER A 1 47 ? -35.334 -15.039 21.318 1.00 0.00 47 SER A CA 15
ATOM 23973 C C . SER A 1 47 ? -34.117 -14.503 22.106 1.00 0.00 47 SER A C 15
ATOM 23974 O O . SER A 1 47 ? -33.528 -13.486 21.734 1.00 0.00 47 SER A O 15
ATOM 23982 N N . LYS A 1 48 ? -33.748 -15.210 23.180 1.00 0.00 48 LYS A N 15
ATOM 23983 C CA . LYS A 1 48 ? -32.583 -14.880 24.045 1.00 0.00 48 LYS A CA 15
ATOM 23984 C C . LYS A 1 48 ? -32.739 -13.572 24.849 1.00 0.00 48 LYS A C 15
ATOM 23985 O O . LYS A 1 48 ? -32.166 -13.435 25.926 1.00 0.00 48 LYS A O 15
ATOM 24004 N N . ASP A 1 49 ? -33.508 -12.634 24.336 1.00 0.00 49 ASP A N 15
ATOM 24005 C CA . ASP A 1 49 ? -33.655 -11.325 24.983 1.00 0.00 49 ASP A CA 15
ATOM 24006 C C . ASP A 1 49 ? -34.368 -11.430 26.321 1.00 0.00 49 ASP A C 15
ATOM 24007 O O . ASP A 1 49 ? -34.260 -10.540 27.156 1.00 0.00 49 ASP A O 15
ATOM 24016 N N . ASP A 1 50 ? -35.091 -12.509 26.523 1.00 0.00 50 ASP A N 15
ATOM 24017 C CA . ASP A 1 50 ? -35.799 -12.736 27.781 1.00 0.00 50 ASP A CA 15
ATOM 24018 C C . ASP A 1 50 ? -35.213 -13.925 28.546 1.00 0.00 50 ASP A C 15
ATOM 24019 O O . ASP A 1 50 ? -35.853 -14.476 29.432 1.00 0.00 50 ASP A O 15
ATOM 24028 N N . PHE A 1 51 ? -33.991 -14.301 28.221 1.00 0.00 51 PHE A N 15
ATOM 24029 C CA . PHE A 1 51 ? -33.345 -15.424 28.891 1.00 0.00 51 PHE A CA 15
ATOM 24030 C C . PHE A 1 51 ? -32.005 -15.005 29.480 1.00 0.00 51 PHE A C 15
ATOM 24031 O O . PHE A 1 51 ? -31.298 -14.177 28.904 1.00 0.00 51 PHE A O 15
ATOM 24048 N N . ILE A 1 52 ? -31.672 -15.565 30.634 1.00 0.00 52 ILE A N 15
ATOM 24049 C CA . ILE A 1 52 ? -30.401 -15.295 31.304 1.00 0.00 52 ILE A CA 15
ATOM 24050 C C . ILE A 1 52 ? -29.856 -16.570 31.941 1.00 0.00 52 ILE A C 15
ATOM 24051 O O . ILE A 1 52 ? -30.558 -17.585 32.015 1.00 0.00 52 ILE A O 15
ATOM 24067 N N . LEU A 1 53 ? -28.627 -16.520 32.398 1.00 0.00 53 LEU A N 15
ATOM 24068 C CA . LEU A 1 53 ? -28.001 -17.675 33.014 1.00 0.00 53 LEU A CA 15
ATOM 24069 C C . LEU A 1 53 ? -28.005 -17.534 34.521 1.00 0.00 53 LEU A C 15
ATOM 24070 O O . LEU A 1 53 ? -27.931 -16.434 35.043 1.00 0.00 53 LEU A O 15
ATOM 24086 N N . VAL A 1 54 ? -28.127 -18.643 35.215 1.00 0.00 54 VAL A N 15
ATOM 24087 C CA . VAL A 1 54 ? -28.124 -18.632 36.668 1.00 0.00 54 VAL A CA 15
ATOM 24088 C C . VAL A 1 54 ? -27.165 -19.685 37.222 1.00 0.00 54 VAL A C 15
ATOM 24089 O O . VAL A 1 54 ? -27.121 -20.814 36.731 1.00 0.00 54 VAL A O 15
ATOM 24102 N N . GLU A 1 55 ? -26.380 -19.305 38.214 1.00 0.00 55 GLU A N 15
ATOM 24103 C CA . GLU A 1 55 ? -25.490 -20.257 38.873 1.00 0.00 55 GLU A CA 15
ATOM 24104 C C . GLU A 1 55 ? -26.156 -20.886 40.063 1.00 0.00 55 GLU A C 15
ATOM 24105 O O . GLU A 1 55 ? -26.626 -20.194 40.971 1.00 0.00 55 GLU A O 15
ATOM 24117 N N . VAL A 1 56 ? -26.203 -22.194 40.048 1.00 0.00 56 VAL A N 15
ATOM 24118 C CA . VAL A 1 56 ? -26.809 -22.960 41.104 1.00 0.00 56 VAL A CA 15
ATOM 24119 C C . VAL A 1 56 ? -25.829 -24.019 41.582 1.00 0.00 56 VAL A C 15
ATOM 24120 O O . VAL A 1 56 ? -25.228 -24.713 40.783 1.00 0.00 56 VAL A O 15
ATOM 24133 N N . SER A 1 57 ? -25.652 -24.124 42.869 1.00 0.00 57 SER A N 15
ATOM 24134 C CA . SER A 1 57 ? -24.742 -25.101 43.422 1.00 0.00 57 SER A CA 15
ATOM 24135 C C . SER A 1 57 ? -25.515 -26.271 44.006 1.00 0.00 57 SER A C 15
ATOM 24136 O O . SER A 1 57 ? -25.935 -26.235 45.164 1.00 0.00 57 SER A O 15
ATOM 24144 N N . ASN A 1 58 ? -25.735 -27.292 43.211 1.00 0.00 58 ASN A N 15
ATOM 24145 C CA . ASN A 1 58 ? -26.434 -28.450 43.716 1.00 0.00 58 ASN A CA 15
ATOM 24146 C C . ASN A 1 58 ? -25.460 -29.512 44.125 1.00 0.00 58 ASN A C 15
ATOM 24147 O O . ASN A 1 58 ? -25.083 -30.362 43.335 1.00 0.00 58 ASN A O 15
ATOM 24158 N N . ASP A 1 59 ? -25.033 -29.440 45.366 1.00 0.00 59 ASP A N 15
ATOM 24159 C CA . ASP A 1 59 ? -24.077 -30.389 45.907 1.00 0.00 59 ASP A CA 15
ATOM 24160 C C . ASP A 1 59 ? -24.725 -31.751 46.094 1.00 0.00 59 ASP A C 15
ATOM 24161 O O . ASP A 1 59 ? -24.052 -32.778 46.053 1.00 0.00 59 ASP A O 15
ATOM 24170 N N . ASP A 1 60 ? -26.046 -31.739 46.301 1.00 0.00 60 ASP A N 15
ATOM 24171 C CA . ASP A 1 60 ? -26.839 -32.960 46.502 1.00 0.00 60 ASP A CA 15
ATOM 24172 C C . ASP A 1 60 ? -26.378 -33.717 47.768 1.00 0.00 60 ASP A C 15
ATOM 24173 O O . ASP A 1 60 ? -26.600 -34.915 47.925 1.00 0.00 60 ASP A O 15
ATOM 24182 N N . ASP A 1 61 ? -25.757 -32.982 48.678 1.00 0.00 61 ASP A N 15
ATOM 24183 C CA . ASP A 1 61 ? -25.310 -33.521 49.960 1.00 0.00 61 ASP A CA 15
ATOM 24184 C C . ASP A 1 61 ? -25.790 -32.627 51.093 1.00 0.00 61 ASP A C 15
ATOM 24185 O O . ASP A 1 61 ? -25.226 -32.640 52.191 1.00 0.00 61 ASP A O 15
ATOM 24194 N N . ARG A 1 62 ? -26.852 -31.867 50.838 1.00 0.00 62 ARG A N 15
ATOM 24195 C CA . ARG A 1 62 ? -27.351 -30.906 51.796 1.00 0.00 62 ARG A CA 15
ATOM 24196 C C . ARG A 1 62 ? -28.710 -30.434 51.385 1.00 0.00 62 ARG A C 15
ATOM 24197 O O . ARG A 1 62 ? -29.692 -30.642 52.087 1.00 0.00 62 ARG A O 15
ATOM 24218 N N . LYS A 1 63 ? -28.781 -29.841 50.217 1.00 0.00 63 LYS A N 15
ATOM 24219 C CA . LYS A 1 63 ? -30.037 -29.366 49.705 1.00 0.00 63 LYS A CA 15
ATOM 24220 C C . LYS A 1 63 ? -30.775 -30.518 49.064 1.00 0.00 63 LYS A C 15
ATOM 24221 O O . LYS A 1 63 ? -31.873 -30.372 48.574 1.00 0.00 63 LYS A O 15
ATOM 24240 N N . SER A 1 64 ? -30.137 -31.677 49.116 1.00 0.00 64 SER A N 15
ATOM 24241 C CA . SER A 1 64 ? -30.662 -32.920 48.592 1.00 0.00 64 SER A CA 15
ATOM 24242 C C . SER A 1 64 ? -31.815 -33.399 49.434 1.00 0.00 64 SER A C 15
ATOM 24243 O O . SER A 1 64 ? -32.613 -34.221 49.000 1.00 0.00 64 SER A O 15
ATOM 24251 N N . MET A 1 65 ? -31.895 -32.887 50.660 1.00 0.00 65 MET A N 15
ATOM 24252 C CA . MET A 1 65 ? -32.977 -33.244 51.546 1.00 0.00 65 MET A CA 15
ATOM 24253 C C . MET A 1 65 ? -34.300 -32.762 50.958 1.00 0.00 65 MET A C 15
ATOM 24254 O O . MET A 1 65 ? -35.371 -33.277 51.273 1.00 0.00 65 MET A O 15
ATOM 24268 N N . SER A 1 66 ? -34.198 -31.759 50.108 1.00 0.00 66 SER A N 15
ATOM 24269 C CA . SER A 1 66 ? -35.331 -31.205 49.417 1.00 0.00 66 SER A CA 15
ATOM 24270 C C . SER A 1 66 ? -35.161 -31.441 47.913 1.00 0.00 66 SER A C 15
ATOM 24271 O O . SER A 1 66 ? -36.135 -31.429 47.148 1.00 0.00 66 SER A O 15
ATOM 24279 N N . ASP A 1 67 ? -33.899 -31.677 47.525 1.00 0.00 67 ASP A N 15
ATOM 24280 C CA . ASP A 1 67 ? -33.479 -31.868 46.133 1.00 0.00 67 ASP A CA 15
ATOM 24281 C C . ASP A 1 67 ? -33.575 -30.541 45.381 1.00 0.00 67 ASP A C 15
ATOM 24282 O O . ASP A 1 67 ? -33.959 -29.513 45.957 1.00 0.00 67 ASP A O 15
ATOM 24291 N N . LEU A 1 68 ? -33.208 -30.545 44.115 1.00 0.00 68 LEU A N 15
ATOM 24292 C CA . LEU A 1 68 ? -33.293 -29.337 43.317 1.00 0.00 68 LEU A CA 15
ATOM 24293 C C . LEU A 1 68 ? -34.751 -29.004 42.983 1.00 0.00 68 LEU A C 15
ATOM 24294 O O . LEU A 1 68 ? -35.351 -29.579 42.075 1.00 0.00 68 LEU A O 15
ATOM 24310 N N . ARG A 1 69 ? -35.325 -28.105 43.759 1.00 0.00 69 ARG A N 15
ATOM 24311 C CA . ARG A 1 69 ? -36.693 -27.667 43.548 1.00 0.00 69 ARG A CA 15
ATOM 24312 C C . ARG A 1 69 ? -36.717 -26.281 42.962 1.00 0.00 69 ARG A C 15
ATOM 24313 O O . ARG A 1 69 ? -36.098 -25.364 43.519 1.00 0.00 69 ARG A O 15
ATOM 24334 N N . GLU A 1 70 ? -37.473 -26.133 41.866 1.00 0.00 70 GLU A N 15
ATOM 24335 C CA . GLU A 1 70 ? -37.582 -24.875 41.104 1.00 0.00 70 GLU A CA 15
ATOM 24336 C C . GLU A 1 70 ? -36.244 -24.153 41.069 1.00 0.00 70 GLU A C 15
ATOM 24337 O O . GLU A 1 70 ? -36.001 -23.229 41.855 1.00 0.00 70 GLU A O 15
ATOM 24349 N N . ILE A 1 71 ? -35.383 -24.587 40.164 1.00 0.00 71 ILE A N 15
ATOM 24350 C CA . ILE A 1 71 ? -34.016 -24.102 40.098 1.00 0.00 71 ILE A CA 15
ATOM 24351 C C . ILE A 1 71 ? -33.919 -22.568 40.078 1.00 0.00 71 ILE A C 15
ATOM 24352 O O . ILE A 1 71 ? -34.507 -21.887 39.224 1.00 0.00 71 ILE A O 15
ATOM 24368 N N . ASP A 1 72 ? -33.177 -22.052 41.040 1.00 0.00 72 ASP A N 15
ATOM 24369 C CA . ASP A 1 72 ? -32.976 -20.619 41.210 1.00 0.00 72 ASP A CA 15
ATOM 24370 C C . ASP A 1 72 ? -31.557 -20.340 41.683 1.00 0.00 72 ASP A C 15
ATOM 24371 O O . ASP A 1 72 ? -31.050 -21.018 42.582 1.00 0.00 72 ASP A O 15
ATOM 24380 N N . GLY A 1 73 ? -30.924 -19.355 41.071 1.00 0.00 73 GLY A N 15
ATOM 24381 C CA . GLY A 1 73 ? -29.567 -18.991 41.430 1.00 0.00 73 GLY A CA 15
ATOM 24382 C C . GLY A 1 73 ? -29.340 -17.511 41.254 1.00 0.00 73 GLY A C 15
ATOM 24383 O O . GLY A 1 73 ? -30.291 -16.730 41.341 1.00 0.00 73 GLY A O 15
ATOM 24387 N N . ARG A 1 74 ? -28.101 -17.106 40.994 1.00 0.00 74 ARG A N 15
ATOM 24388 C CA . ARG A 1 74 ? -27.813 -15.703 40.794 1.00 0.00 74 ARG A CA 15
ATOM 24389 C C . ARG A 1 74 ? -28.035 -15.334 39.333 1.00 0.00 74 ARG A C 15
ATOM 24390 O O . ARG A 1 74 ? -27.566 -16.034 38.437 1.00 0.00 74 ARG A O 15
ATOM 24411 N N . PRO A 1 75 ? -28.788 -14.255 39.073 1.00 0.00 75 PRO A N 15
ATOM 24412 C CA . PRO A 1 75 ? -29.066 -13.805 37.711 1.00 0.00 75 PRO A CA 15
ATOM 24413 C C . PRO A 1 75 ? -27.818 -13.265 37.021 1.00 0.00 75 PRO A C 15
ATOM 24414 O O . PRO A 1 75 ? -27.216 -12.284 37.465 1.00 0.00 75 PRO A O 15
ATOM 24425 N N . ILE A 1 76 ? -27.436 -13.922 35.951 1.00 0.00 76 ILE A N 15
ATOM 24426 C CA . ILE A 1 76 ? -26.261 -13.560 35.196 1.00 0.00 76 ILE A CA 15
ATOM 24427 C C . ILE A 1 76 ? -26.643 -13.198 33.762 1.00 0.00 76 ILE A C 15
ATOM 24428 O O . ILE A 1 76 ? -26.952 -14.076 32.946 1.00 0.00 76 ILE A O 15
ATOM 24444 N N . PRO A 1 77 ? -26.675 -11.897 33.453 1.00 0.00 77 PRO A N 15
ATOM 24445 C CA . PRO A 1 77 ? -26.976 -11.405 32.104 1.00 0.00 77 PRO A CA 15
ATOM 24446 C C . PRO A 1 77 ? -25.934 -11.879 31.084 1.00 0.00 77 PRO A C 15
ATOM 24447 O O . PRO A 1 77 ? -24.791 -12.172 31.441 1.00 0.00 77 PRO A O 15
ATOM 24458 N N . PRO A 1 78 ? -26.309 -11.926 29.791 1.00 0.00 78 PRO A N 15
ATOM 24459 C CA . PRO A 1 78 ? -25.433 -12.430 28.723 1.00 0.00 78 PRO A CA 15
ATOM 24460 C C . PRO A 1 78 ? -24.167 -11.584 28.523 1.00 0.00 78 PRO A C 15
ATOM 24461 O O . PRO A 1 78 ? -23.207 -12.023 27.894 1.00 0.00 78 PRO A O 15
ATOM 24472 N N . THR A 1 79 ? -24.168 -10.385 29.056 1.00 0.00 79 THR A N 15
ATOM 24473 C CA . THR A 1 79 ? -23.024 -9.496 28.921 1.00 0.00 79 THR A CA 15
ATOM 24474 C C . THR A 1 79 ? -21.936 -9.784 29.970 1.00 0.00 79 THR A C 15
ATOM 24475 O O . THR A 1 79 ? -20.818 -9.292 29.862 1.00 0.00 79 THR A O 15
ATOM 24486 N N . GLU A 1 80 ? -22.269 -10.579 30.973 1.00 0.00 80 GLU A N 15
ATOM 24487 C CA . GLU A 1 80 ? -21.323 -10.905 32.036 1.00 0.00 80 GLU A CA 15
ATOM 24488 C C . GLU A 1 80 ? -20.536 -12.179 31.698 1.00 0.00 80 GLU A C 15
ATOM 24489 O O . GLU A 1 80 ? -20.972 -12.981 30.882 1.00 0.00 80 GLU A O 15
ATOM 24501 N N . CYS A 1 81 ? -19.371 -12.343 32.317 1.00 0.00 81 CYS A N 15
ATOM 24502 C CA . CYS A 1 81 ? -18.541 -13.524 32.114 1.00 0.00 81 CYS A CA 15
ATOM 24503 C C . CYS A 1 81 ? -18.441 -14.307 33.439 1.00 0.00 81 CYS A C 15
ATOM 24504 O O . CYS A 1 81 ? -17.496 -14.115 34.208 1.00 0.00 81 CYS A O 15
ATOM 24512 N N . PRO A 1 82 ? -19.420 -15.187 33.728 1.00 0.00 82 PRO A N 15
ATOM 24513 C CA . PRO A 1 82 ? -19.481 -15.917 35.009 1.00 0.00 82 PRO A CA 15
ATOM 24514 C C . PRO A 1 82 ? -18.315 -16.886 35.221 1.00 0.00 82 PRO A C 15
ATOM 24515 O O . PRO A 1 82 ? -17.921 -17.153 36.354 1.00 0.00 82 PRO A O 15
ATOM 24526 N N . LEU A 1 83 ? -17.742 -17.377 34.132 1.00 0.00 83 LEU A N 15
ATOM 24527 C CA . LEU A 1 83 ? -16.665 -18.358 34.215 1.00 0.00 83 LEU A CA 15
ATOM 24528 C C . LEU A 1 83 ? -15.438 -17.796 34.913 1.00 0.00 83 LEU A C 15
ATOM 24529 O O . LEU A 1 83 ? -14.777 -18.501 35.673 1.00 0.00 83 LEU A O 15
ATOM 24545 N N . PHE A 1 84 ? -15.134 -16.528 34.663 1.00 0.00 84 PHE A N 15
ATOM 24546 C CA . PHE A 1 84 ? -13.997 -15.882 35.309 1.00 0.00 84 PHE A CA 15
ATOM 24547 C C . PHE A 1 84 ? -14.208 -15.754 36.827 1.00 0.00 84 PHE A C 15
ATOM 24548 O O . PHE A 1 84 ? -13.269 -15.486 37.565 1.00 0.00 84 PHE A O 15
ATOM 24565 N N . GLU A 1 85 ? -15.446 -15.939 37.282 1.00 0.00 85 GLU A N 15
ATOM 24566 C CA . GLU A 1 85 ? -15.739 -15.944 38.712 1.00 0.00 85 GLU A CA 15
ATOM 24567 C C . GLU A 1 85 ? -15.754 -17.382 39.234 1.00 0.00 85 GLU A C 15
ATOM 24568 O O . GLU A 1 85 ? -15.216 -17.675 40.308 1.00 0.00 85 GLU A O 15
ATOM 24580 N N . MET A 1 86 ? -16.353 -18.275 38.444 1.00 0.00 86 MET A N 15
ATOM 24581 C CA . MET A 1 86 ? -16.450 -19.700 38.785 1.00 0.00 86 MET A CA 15
ATOM 24582 C C . MET A 1 86 ? -15.065 -20.330 38.904 1.00 0.00 86 MET A C 15
ATOM 24583 O O . MET A 1 86 ? -14.767 -21.039 39.868 1.00 0.00 86 MET A O 15
ATOM 24597 N N . THR A 1 87 ? -14.219 -20.040 37.933 1.00 0.00 87 THR A N 15
ATOM 24598 C CA . THR A 1 87 ? -12.880 -20.601 37.873 1.00 0.00 87 THR A CA 15
ATOM 24599 C C . THR A 1 87 ? -11.940 -19.918 38.875 1.00 0.00 87 THR A C 15
ATOM 24600 O O . THR A 1 87 ? -10.925 -20.491 39.290 1.00 0.00 87 THR A O 15
ATOM 24611 N N . ALA A 1 88 ? -12.283 -18.695 39.262 1.00 0.00 88 ALA A N 15
ATOM 24612 C CA . ALA A 1 88 ? -11.460 -17.925 40.184 1.00 0.00 88 ALA A CA 15
ATOM 24613 C C . ALA A 1 88 ? -11.435 -18.544 41.578 1.00 0.00 88 ALA A C 15
ATOM 24614 O O . ALA A 1 88 ? -10.365 -18.756 42.149 1.00 0.00 88 ALA A O 15
ATOM 24621 N N . ARG A 1 89 ? -12.608 -18.841 42.125 1.00 0.00 89 ARG A N 15
ATOM 24622 C CA . ARG A 1 89 ? -12.674 -19.423 43.457 1.00 0.00 89 ARG A CA 15
ATOM 24623 C C . ARG A 1 89 ? -12.490 -20.932 43.384 1.00 0.00 89 ARG A C 15
ATOM 24624 O O . ARG A 1 89 ? -11.681 -21.505 44.119 1.00 0.00 89 ARG A O 15
ATOM 24645 N N . SER A 1 90 ? -13.229 -21.563 42.462 1.00 0.00 90 SER A N 15
ATOM 24646 C CA . SER A 1 90 ? -13.183 -23.014 42.242 1.00 0.00 90 SER A CA 15
ATOM 24647 C C . SER A 1 90 ? -13.275 -23.800 43.558 1.00 0.00 90 SER A C 15
ATOM 24648 O O . SER A 1 90 ? -12.362 -24.549 43.918 1.00 0.00 90 SER A O 15
ATOM 24656 N N . GLY A 1 91 ? -14.363 -23.601 44.277 1.00 0.00 91 GLY A N 15
ATOM 24657 C CA . GLY A 1 91 ? -14.562 -24.293 45.529 1.00 0.00 91 GLY A CA 15
ATOM 24658 C C . GLY A 1 91 ? -15.123 -25.688 45.338 1.00 0.00 91 GLY A C 15
ATOM 24659 O O . GLY A 1 91 ? -14.512 -26.530 44.664 1.00 0.00 91 GLY A O 15
ATOM 24663 N N . ASN A 1 92 ? -16.282 -25.933 45.923 1.00 0.00 92 ASN A N 15
ATOM 24664 C CA . ASN A 1 92 ? -16.927 -27.232 45.834 1.00 0.00 92 ASN A CA 15
ATOM 24665 C C . ASN A 1 92 ? -18.427 -27.072 45.614 1.00 0.00 92 ASN A C 15
ATOM 24666 O O . ASN A 1 92 ? -19.077 -26.230 46.247 1.00 0.00 92 ASN A O 15
ATOM 24677 N N . GLY A 1 93 ? -18.961 -27.866 44.708 1.00 0.00 93 GLY A N 15
ATOM 24678 C CA . GLY A 1 93 ? -20.371 -27.855 44.422 1.00 0.00 93 GLY A CA 15
ATOM 24679 C C . GLY A 1 93 ? -20.833 -29.215 43.966 1.00 0.00 93 GLY A C 15
ATOM 24680 O O . GLY A 1 93 ? -20.663 -30.202 44.686 1.00 0.00 93 GLY A O 15
ATOM 24684 N N . GLU A 1 94 ? -21.394 -29.284 42.774 1.00 0.00 94 GLU A N 15
ATOM 24685 C CA . GLU A 1 94 ? -21.836 -30.555 42.228 1.00 0.00 94 GLU A CA 15
ATOM 24686 C C . GLU A 1 94 ? -20.655 -31.270 41.578 1.00 0.00 94 GLU A C 15
ATOM 24687 O O . GLU A 1 94 ? -20.000 -32.116 42.197 1.00 0.00 94 GLU A O 15
ATOM 24699 N N . ASN A 1 95 ? -20.374 -30.914 40.342 1.00 0.00 95 ASN A N 15
ATOM 24700 C CA . ASN A 1 95 ? -19.243 -31.469 39.630 1.00 0.00 95 ASN A CA 15
ATOM 24701 C C . ASN A 1 95 ? -18.538 -30.386 38.840 1.00 0.00 95 ASN A C 15
ATOM 24702 O O . ASN A 1 95 ? -17.674 -30.673 38.012 1.00 0.00 95 ASN A O 15
ATOM 24713 N N . GLY A 1 96 ? -18.905 -29.134 39.094 1.00 0.00 96 GLY A N 15
ATOM 24714 C CA . GLY A 1 96 ? -18.290 -28.055 38.371 1.00 0.00 96 GLY A CA 15
ATOM 24715 C C . GLY A 1 96 ? -18.176 -26.805 39.194 1.00 0.00 96 GLY A C 15
ATOM 24716 O O . GLY A 1 96 ? -19.139 -26.065 39.326 1.00 0.00 96 GLY A O 15
ATOM 24720 N N . PHE A 1 97 ? -16.993 -26.592 39.768 1.00 0.00 97 PHE A N 15
ATOM 24721 C CA . PHE A 1 97 ? -16.692 -25.392 40.557 1.00 0.00 97 PHE A CA 15
ATOM 24722 C C . PHE A 1 97 ? -17.657 -25.248 41.739 1.00 0.00 97 PHE A C 15
ATOM 24723 O O . PHE A 1 97 ? -18.244 -26.232 42.198 1.00 0.00 97 PHE A O 15
ATOM 24740 N N . ASP A 1 98 ? -17.790 -24.025 42.240 1.00 0.00 98 ASP A N 15
ATOM 24741 C CA . ASP A 1 98 ? -18.686 -23.730 43.360 1.00 0.00 98 ASP A CA 15
ATOM 24742 C C . ASP A 1 98 ? -20.135 -24.003 42.982 1.00 0.00 98 ASP A C 15
ATOM 24743 O O . ASP A 1 98 ? -20.894 -24.595 43.751 1.00 0.00 98 ASP A O 15
ATOM 24752 N N . SER A 1 99 ? -20.506 -23.565 41.799 1.00 0.00 99 SER A N 15
ATOM 24753 C CA . SER A 1 99 ? -21.862 -23.688 41.303 1.00 0.00 99 SER A CA 15
ATOM 24754 C C . SER A 1 99 ? -21.838 -24.084 39.841 1.00 0.00 99 SER A C 15
ATOM 24755 O O . SER A 1 99 ? -20.823 -23.922 39.174 1.00 0.00 99 SER A O 15
ATOM 24763 N N . PHE A 1 100 ? -22.951 -24.572 39.339 1.00 0.00 100 PHE A N 15
ATOM 24764 C CA . PHE A 1 100 ? -23.036 -24.917 37.947 1.00 0.00 100 PHE A CA 15
ATOM 24765 C C . PHE A 1 100 ? -23.925 -23.903 37.261 1.00 0.00 100 PHE A C 15
ATOM 24766 O O . PHE A 1 100 ? -24.725 -23.225 37.917 1.00 0.00 100 PHE A O 15
ATOM 24783 N N . LEU A 1 101 ? -23.801 -23.799 35.968 1.00 0.00 101 LEU A N 15
ATOM 24784 C CA . LEU A 1 101 ? -24.482 -22.763 35.236 1.00 0.00 101 LEU A CA 15
ATOM 24785 C C . LEU A 1 101 ? -25.699 -23.318 34.487 1.00 0.00 101 LEU A C 15
ATOM 24786 O O . LEU A 1 101 ? -25.589 -24.272 33.715 1.00 0.00 101 LEU A O 15
ATOM 24802 N N . ALA A 1 102 ? -26.856 -22.716 34.732 1.00 0.00 102 ALA A N 15
ATOM 24803 C CA . ALA A 1 102 ? -28.103 -23.152 34.120 1.00 0.00 102 ALA A CA 15
ATOM 24804 C C . ALA A 1 102 ? -28.813 -21.992 33.422 1.00 0.00 102 ALA A C 15
ATOM 24805 O O . ALA A 1 102 ? -28.409 -20.836 33.561 1.00 0.00 102 ALA A O 15
ATOM 24812 N N . ILE A 1 103 ? -29.867 -22.307 32.675 1.00 0.00 103 ILE A N 15
ATOM 24813 C CA . ILE A 1 103 ? -30.626 -21.298 31.940 1.00 0.00 103 ILE A CA 15
ATOM 24814 C C . ILE A 1 103 ? -32.003 -21.081 32.563 1.00 0.00 103 ILE A C 15
ATOM 24815 O O . ILE A 1 103 ? -32.740 -22.038 32.817 1.00 0.00 103 ILE A O 15
ATOM 24831 N N . LYS A 1 104 ? -32.338 -19.827 32.806 1.00 0.00 104 LYS A N 15
ATOM 24832 C CA . LYS A 1 104 ? -33.636 -19.456 33.307 1.00 0.00 104 LYS A CA 15
ATOM 24833 C C . LYS A 1 104 ? -34.149 -18.253 32.551 1.00 0.00 104 LYS A C 15
ATOM 24834 O O . LYS A 1 104 ? -33.402 -17.612 31.811 1.00 0.00 104 LYS A O 15
ATOM 24853 N N . ARG A 1 105 ? -35.410 -17.944 32.721 1.00 0.00 105 ARG A N 15
ATOM 24854 C CA . ARG A 1 105 ? -35.981 -16.827 32.018 1.00 0.00 105 ARG A CA 15
ATOM 24855 C C . ARG A 1 105 ? -35.884 -15.563 32.831 1.00 0.00 105 ARG A C 15
ATOM 24856 O O . ARG A 1 105 ? -36.069 -15.570 34.052 1.00 0.00 105 ARG A O 15
ATOM 24877 N N . LYS A 1 106 ? -35.579 -14.496 32.153 1.00 0.00 106 LYS A N 15
ATOM 24878 C CA . LYS A 1 106 ? -35.489 -13.190 32.756 1.00 0.00 106 LYS A CA 15
ATOM 24879 C C . LYS A 1 106 ? -36.855 -12.506 32.675 1.00 0.00 106 LYS A C 15
ATOM 24880 O O . LYS A 1 106 ? -37.549 -12.649 31.670 1.00 0.00 106 LYS A O 15
ATOM 24899 N N . PRO A 1 107 ? -37.266 -11.763 33.732 1.00 0.00 107 PRO A N 15
ATOM 24900 C CA . PRO A 1 107 ? -38.550 -11.041 33.737 1.00 0.00 107 PRO A CA 15
ATOM 24901 C C . PRO A 1 107 ? -38.671 -10.137 32.513 1.00 0.00 107 PRO A C 15
ATOM 24902 O O . PRO A 1 107 ? -39.748 -10.012 31.920 1.00 0.00 107 PRO A O 15
ATOM 24913 N N . HIS A 1 108 ? -37.547 -9.515 32.151 1.00 0.00 108 HIS A N 15
ATOM 24914 C CA . HIS A 1 108 ? -37.438 -8.687 30.956 1.00 0.00 108 HIS A CA 15
ATOM 24915 C C . HIS A 1 108 ? -38.411 -7.516 31.008 1.00 0.00 108 HIS A C 15
ATOM 24916 O O . HIS A 1 108 ? -39.412 -7.534 30.270 1.00 0.00 108 HIS A O 15
ATOM 24931 N N . SER A 1 1 ? -6.835 -22.846 36.918 1.00 0.00 1 SER A N 16
ATOM 24932 C CA . SER A 1 1 ? -7.435 -24.183 36.893 1.00 0.00 1 SER A CA 16
ATOM 24933 C C . SER A 1 1 ? -7.352 -24.778 35.498 1.00 0.00 1 SER A C 16
ATOM 24934 O O . SER A 1 1 ? -7.194 -24.055 34.513 1.00 0.00 1 SER A O 16
ATOM 24944 N N . MET A 1 2 ? -7.450 -26.098 35.424 1.00 0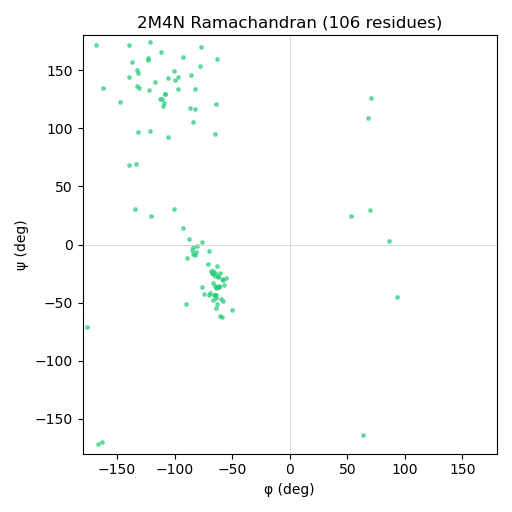.00 2 MET A N 16
ATOM 24945 C CA . MET A 1 2 ? -7.364 -26.814 34.159 1.00 0.00 2 MET A CA 16
ATOM 24946 C C . MET A 1 2 ? -8.532 -26.459 33.247 1.00 0.00 2 MET A C 16
ATOM 24947 O O . MET A 1 2 ? -8.348 -26.256 32.047 1.00 0.00 2 MET A O 16
ATOM 24961 N N . PHE A 1 3 ? -9.733 -26.374 33.844 1.00 0.00 3 PHE A N 16
ATOM 24962 C CA . PHE A 1 3 ? -10.975 -26.055 33.123 1.00 0.00 3 PHE A CA 16
ATOM 24963 C C . PHE A 1 3 ? -11.392 -27.220 32.209 1.00 0.00 3 PHE A C 16
ATOM 24964 O O . PHE A 1 3 ? -10.639 -27.642 31.329 1.00 0.00 3 PHE A O 16
ATOM 24981 N N . GLY A 1 4 ? -12.596 -27.732 32.437 1.00 0.00 4 GLY A N 16
ATOM 24982 C CA . GLY A 1 4 ? -13.079 -28.892 31.701 1.00 0.00 4 GLY A CA 16
ATOM 24983 C C . GLY A 1 4 ? -13.241 -28.659 30.207 1.00 0.00 4 GLY A C 16
ATOM 24984 O O . GLY A 1 4 ? -12.872 -29.510 29.403 1.00 0.00 4 GLY A O 16
ATOM 24988 N N . GLY A 1 5 ? -13.788 -27.519 29.836 1.00 0.00 5 GLY A N 16
ATOM 24989 C CA . GLY A 1 5 ? -14.005 -27.224 28.427 1.00 0.00 5 GLY A CA 16
ATOM 24990 C C . GLY A 1 5 ? -15.468 -27.334 28.048 1.00 0.00 5 GLY A C 16
ATOM 24991 O O . GLY A 1 5 ? -16.055 -26.389 27.523 1.00 0.00 5 GLY A O 16
ATOM 24995 N N . SER A 1 6 ? -16.057 -28.481 28.315 1.00 0.00 6 SER A N 16
ATOM 24996 C CA . SER A 1 6 ? -17.460 -28.683 28.049 1.00 0.00 6 SER A CA 16
ATOM 24997 C C . SER A 1 6 ? -18.262 -28.385 29.310 1.00 0.00 6 SER A C 16
ATOM 24998 O O . SER A 1 6 ? -17.857 -28.755 30.416 1.00 0.00 6 SER A O 16
ATOM 25006 N N . LEU A 1 7 ? -19.381 -27.717 29.150 1.00 0.00 7 LEU A N 16
ATOM 25007 C CA . LEU A 1 7 ? -20.183 -27.308 30.283 1.00 0.00 7 LEU A CA 16
ATOM 25008 C C . LEU A 1 7 ? -21.436 -28.123 30.452 1.00 0.00 7 LEU A C 16
ATOM 25009 O O . LEU A 1 7 ? -22.100 -28.497 29.475 1.00 0.00 7 LEU A O 16
ATOM 25025 N N . LYS A 1 8 ? -21.737 -28.408 31.705 1.00 0.00 8 LYS A N 16
ATOM 25026 C CA . LYS A 1 8 ? -22.954 -29.070 32.081 1.00 0.00 8 LYS A CA 16
ATOM 25027 C C . LYS A 1 8 ? -24.049 -28.027 32.149 1.00 0.00 8 LYS A C 16
ATOM 25028 O O . LYS A 1 8 ? -24.125 -27.252 33.108 1.00 0.00 8 LYS A O 16
ATOM 25047 N N . VAL A 1 9 ? -24.874 -27.993 31.137 1.00 0.00 9 VAL A N 16
ATOM 25048 C CA . VAL A 1 9 ? -25.893 -26.984 31.035 1.00 0.00 9 VAL A CA 16
ATOM 25049 C C . VAL A 1 9 ? -27.266 -27.599 31.282 1.00 0.00 9 VAL A C 16
ATOM 25050 O O . VAL A 1 9 ? -27.688 -28.517 30.578 1.00 0.00 9 VAL A O 16
ATOM 25063 N N . TYR A 1 10 ? -27.946 -27.102 32.292 1.00 0.00 10 TYR A N 16
ATOM 25064 C CA . TYR A 1 10 ? -29.246 -27.620 32.671 1.00 0.00 10 TYR A CA 16
ATOM 25065 C C . TYR A 1 10 ? -30.364 -26.674 32.242 1.00 0.00 10 TYR A C 16
ATOM 25066 O O . TYR A 1 10 ? -30.376 -25.495 32.603 1.00 0.00 10 TYR A O 16
ATOM 25084 N N . GLY A 1 11 ? -31.293 -27.198 31.460 1.00 0.00 11 GLY A N 16
ATOM 25085 C CA . GLY A 1 11 ? -32.404 -26.409 30.977 1.00 0.00 11 GLY A CA 16
ATOM 25086 C C . GLY A 1 11 ? -33.734 -27.054 31.291 1.00 0.00 11 GLY A C 16
ATOM 25087 O O . GLY A 1 11 ? -34.755 -26.701 30.702 1.00 0.00 11 GLY A O 16
ATOM 25091 N N . GLY A 1 12 ? -33.718 -27.994 32.236 1.00 0.00 12 GLY A N 16
ATOM 25092 C CA . GLY A 1 12 ? -34.935 -28.695 32.643 1.00 0.00 12 GLY A CA 16
ATOM 25093 C C . GLY A 1 12 ? -35.985 -27.763 33.203 1.00 0.00 12 GLY A C 16
ATOM 25094 O O . GLY A 1 12 ? -37.167 -28.088 33.221 1.00 0.00 12 GLY A O 16
ATOM 25098 N N . GLU A 1 13 ? -35.541 -26.604 33.668 1.00 0.00 13 GLU A N 16
ATOM 25099 C CA . GLU A 1 13 ? -36.428 -25.587 34.209 1.00 0.00 13 GLU A CA 16
ATOM 25100 C C . GLU A 1 13 ? -37.369 -25.099 33.101 1.00 0.00 13 GLU A C 16
ATOM 25101 O O . GLU A 1 13 ? -38.537 -24.805 33.338 1.00 0.00 13 GLU A O 16
ATOM 25113 N N . ILE A 1 14 ? -36.843 -25.040 31.887 1.00 0.00 14 ILE A N 16
ATOM 25114 C CA . ILE A 1 14 ? -37.610 -24.612 30.734 1.00 0.00 14 ILE A CA 16
ATOM 25115 C C . ILE A 1 14 ? -38.254 -25.812 30.036 1.00 0.00 14 ILE A C 16
ATOM 25116 O O . ILE A 1 14 ? -39.451 -25.805 29.739 1.00 0.00 14 ILE A O 16
ATOM 25132 N N . VAL A 1 15 ? -37.453 -26.848 29.793 1.00 0.00 15 VAL A N 16
ATOM 25133 C CA . VAL A 1 15 ? -37.922 -28.035 29.085 1.00 0.00 15 VAL A CA 16
ATOM 25134 C C . VAL A 1 15 ? -37.725 -29.314 29.897 1.00 0.00 15 VAL A C 16
ATOM 25135 O O . VAL A 1 15 ? -36.607 -29.801 30.048 1.00 0.00 15 VAL A O 16
ATOM 25148 N N . PRO A 1 16 ? -38.808 -29.873 30.432 1.00 0.00 16 PRO A N 16
ATOM 25149 C CA . PRO A 1 16 ? -38.763 -31.148 31.159 1.00 0.00 16 PRO A CA 16
ATOM 25150 C C . PRO A 1 16 ? -38.340 -32.301 30.238 1.00 0.00 16 PRO A C 16
ATOM 25151 O O . PRO A 1 16 ? -37.852 -33.336 30.694 1.00 0.00 16 PRO A O 16
ATOM 25162 N N . THR A 1 17 ? -38.532 -32.105 28.934 1.00 0.00 17 THR A N 16
ATOM 25163 C CA . THR A 1 17 ? -38.190 -33.109 27.943 1.00 0.00 17 THR A CA 16
ATOM 25164 C C . THR A 1 17 ? -36.678 -33.127 27.652 1.00 0.00 17 THR A C 16
ATOM 25165 O O . THR A 1 17 ? -36.166 -34.082 27.063 1.00 0.00 17 THR A O 16
ATOM 25176 N N . ARG A 1 18 ? -35.971 -32.070 28.056 1.00 0.00 18 ARG A N 16
ATOM 25177 C CA . ARG A 1 18 ? -34.524 -32.002 27.857 1.00 0.00 18 ARG A CA 16
ATOM 25178 C C . ARG A 1 18 ? -33.861 -31.292 29.039 1.00 0.00 18 ARG A C 16
ATOM 25179 O O . ARG A 1 18 ? -33.430 -30.144 28.927 1.00 0.00 18 ARG A O 16
ATOM 25200 N N . PRO A 1 19 ? -33.828 -31.959 30.204 1.00 0.00 19 PRO A N 16
ATOM 25201 C CA . PRO A 1 19 ? -33.236 -31.407 31.424 1.00 0.00 19 PRO A CA 16
ATOM 25202 C C . PRO A 1 19 ? -31.771 -31.002 31.264 1.00 0.00 19 PRO A C 16
ATOM 25203 O O . PRO A 1 19 ? -31.371 -29.918 31.685 1.00 0.00 19 PRO A O 16
ATOM 25214 N N . TYR A 1 20 ? -30.979 -31.861 30.646 1.00 0.00 20 TYR A N 16
ATOM 25215 C CA . TYR A 1 20 ? -29.553 -31.613 30.538 1.00 0.00 20 TYR A CA 16
ATOM 25216 C C . TYR A 1 20 ? -29.063 -31.581 29.107 1.00 0.00 20 TYR A C 16
ATOM 25217 O O . TYR A 1 20 ? -29.501 -32.363 28.261 1.00 0.00 20 TYR A O 16
ATOM 25235 N N . VAL A 1 21 ? -28.153 -30.664 28.853 1.00 0.00 21 VAL A N 16
ATOM 25236 C CA . VAL A 1 21 ? -27.490 -30.542 27.578 1.00 0.00 21 VAL A CA 16
ATOM 25237 C C . VAL A 1 21 ? -26.016 -30.238 27.840 1.00 0.00 21 VAL A C 16
ATOM 25238 O O . VAL A 1 21 ? -25.627 -29.937 28.976 1.00 0.00 21 VAL A O 16
ATOM 25251 N N . SER A 1 22 ? -25.205 -30.339 26.837 1.00 0.00 22 SER A N 16
ATOM 25252 C CA . SER A 1 22 ? -23.786 -30.087 26.993 1.00 0.00 22 SER A CA 16
ATOM 25253 C C . SER A 1 22 ? -23.299 -29.161 25.892 1.00 0.00 22 SER A C 16
ATOM 25254 O O . SER A 1 22 ? -23.621 -29.359 24.719 1.00 0.00 22 SER A O 16
ATOM 25262 N N . ILE A 1 23 ? -22.533 -28.150 26.265 1.00 0.00 23 ILE A N 16
ATOM 25263 C CA . ILE A 1 23 ? -22.046 -27.173 25.301 1.00 0.00 23 ILE A CA 16
ATOM 25264 C C . ILE A 1 23 ? -20.539 -26.993 25.442 1.00 0.00 23 ILE A C 16
ATOM 25265 O O . ILE A 1 23 ? -19.957 -27.378 26.457 1.00 0.00 23 ILE A O 16
ATOM 25281 N N . LEU A 1 24 ? -19.919 -26.415 24.429 1.00 0.00 24 LEU A N 16
ATOM 25282 C CA . LEU A 1 24 ? -18.492 -26.147 24.462 1.00 0.00 24 LEU A CA 16
ATOM 25283 C C . LEU A 1 24 ? -18.255 -24.645 24.539 1.00 0.00 24 LEU A C 16
ATOM 25284 O O . LEU A 1 24 ? -18.692 -23.893 23.664 1.00 0.00 24 LEU A O 16
ATOM 25300 N N . ALA A 1 25 ? -17.570 -24.212 25.577 1.00 0.00 25 ALA A N 16
ATOM 25301 C CA . ALA A 1 25 ? -17.296 -22.802 25.782 1.00 0.00 25 ALA A CA 16
ATOM 25302 C C . ALA A 1 25 ? -15.969 -22.627 26.485 1.00 0.00 25 ALA A C 16
ATOM 25303 O O . ALA A 1 25 ? -15.608 -23.434 27.337 1.00 0.00 25 ALA A O 16
ATOM 25310 N N . GLU A 1 26 ? -15.242 -21.594 26.125 1.00 0.00 26 GLU A N 16
ATOM 25311 C CA . GLU A 1 26 ? -13.988 -21.302 26.776 1.00 0.00 26 GLU A CA 16
ATOM 25312 C C . GLU A 1 26 ? -14.255 -20.359 27.919 1.00 0.00 26 GLU A C 16
ATOM 25313 O O . GLU A 1 26 ? -15.291 -19.706 27.942 1.00 0.00 26 GLU A O 16
ATOM 25325 N N . ILE A 1 27 ? -13.332 -20.265 28.856 1.00 0.00 27 ILE A N 16
ATOM 25326 C CA . ILE A 1 27 ? -13.534 -19.405 30.010 1.00 0.00 27 ILE A CA 16
ATOM 25327 C C . ILE A 1 27 ? -13.659 -17.936 29.608 1.00 0.00 27 ILE A C 16
ATOM 25328 O O . ILE A 1 27 ? -14.321 -17.151 30.283 1.00 0.00 27 ILE A O 16
ATOM 25344 N N . ASN A 1 28 ? -13.033 -17.582 28.501 1.00 0.00 28 ASN A N 16
ATOM 25345 C CA . ASN A 1 28 ? -13.092 -16.223 27.989 1.00 0.00 28 ASN A CA 16
ATOM 25346 C C . ASN A 1 28 ? -14.489 -15.886 27.467 1.00 0.00 28 ASN A C 16
ATOM 25347 O O . ASN A 1 28 ? -14.868 -14.717 27.412 1.00 0.00 28 ASN A O 16
ATOM 25358 N N . GLU A 1 29 ? -15.255 -16.911 27.087 1.00 0.00 29 GLU A N 16
ATOM 25359 C CA . GLU A 1 29 ? -16.597 -16.696 26.587 1.00 0.00 29 GLU A CA 16
ATOM 25360 C C . GLU A 1 29 ? -17.487 -16.096 27.651 1.00 0.00 29 GLU A C 16
ATOM 25361 O O . GLU A 1 29 ? -17.440 -16.479 28.822 1.00 0.00 29 GLU A O 16
ATOM 25373 N N . ASN A 1 30 ? -18.295 -15.165 27.236 1.00 0.00 30 ASN A N 16
ATOM 25374 C CA . ASN A 1 30 ? -19.205 -14.493 28.130 1.00 0.00 30 ASN A CA 16
ATOM 25375 C C . ASN A 1 30 ? -20.526 -15.231 28.193 1.00 0.00 30 ASN A C 16
ATOM 25376 O O . ASN A 1 30 ? -20.742 -16.209 27.463 1.00 0.00 30 ASN A O 16
ATOM 25387 N N . ALA A 1 31 ? -21.410 -14.762 29.050 1.00 0.00 31 ALA A N 16
ATOM 25388 C CA . ALA A 1 31 ? -22.703 -15.382 29.229 1.00 0.00 31 ALA A CA 16
ATOM 25389 C C . ALA A 1 31 ? -23.507 -15.361 27.938 1.00 0.00 31 ALA A C 16
ATOM 25390 O O . ALA A 1 31 ? -24.251 -16.271 27.672 1.00 0.00 31 ALA A O 16
ATOM 25397 N N . ASP A 1 32 ? -23.340 -14.314 27.141 1.00 0.00 32 ASP A N 16
ATOM 25398 C CA . ASP A 1 32 ? -24.057 -14.192 25.869 1.00 0.00 32 ASP A CA 16
ATOM 25399 C C . ASP A 1 32 ? -23.751 -15.357 24.944 1.00 0.00 32 ASP A C 16
ATOM 25400 O O . ASP A 1 32 ? -24.663 -15.991 24.410 1.00 0.00 32 ASP A O 16
ATOM 25409 N N . ARG A 1 33 ? -22.478 -15.644 24.764 1.00 0.00 33 ARG A N 16
ATOM 25410 C CA . ARG A 1 33 ? -22.076 -16.702 23.853 1.00 0.00 33 ARG A CA 16
ATOM 25411 C C . ARG A 1 33 ? -22.469 -18.063 24.399 1.00 0.00 33 ARG A C 16
ATOM 25412 O O . ARG A 1 33 ? -22.936 -18.926 23.658 1.00 0.00 33 ARG A O 16
ATOM 25433 N N . ILE A 1 34 ? -22.285 -18.244 25.696 1.00 0.00 34 ILE A N 16
ATOM 25434 C CA . ILE A 1 34 ? -22.654 -19.482 26.363 1.00 0.00 34 ILE A CA 16
ATOM 25435 C C . ILE A 1 34 ? -24.174 -19.695 26.305 1.00 0.00 34 ILE A C 16
ATOM 25436 O O . ILE A 1 34 ? -24.651 -20.797 26.005 1.00 0.00 34 ILE A O 16
ATOM 25452 N N . LEU A 1 35 ? -24.918 -18.625 26.567 1.00 0.00 35 LEU A N 16
ATOM 25453 C CA . LEU A 1 35 ? -26.376 -18.652 26.518 1.00 0.00 35 LEU A CA 16
ATOM 25454 C C . LEU A 1 35 ? -26.839 -18.968 25.117 1.00 0.00 35 LEU A C 16
ATOM 25455 O O . LEU A 1 35 ? -27.722 -19.787 24.918 1.00 0.00 35 LEU A O 16
ATOM 25471 N N . GLY A 1 36 ? -26.211 -18.331 24.146 1.00 0.00 36 GLY A N 16
ATOM 25472 C CA . GLY A 1 36 ? -26.567 -18.551 22.771 1.00 0.00 36 GLY A CA 16
ATOM 25473 C C . GLY A 1 36 ? -26.307 -19.973 22.327 1.00 0.00 36 GLY A C 16
ATOM 25474 O O . GLY A 1 36 ? -27.119 -20.559 21.614 1.00 0.00 36 GLY A O 16
ATOM 25478 N N . ALA A 1 37 ? -25.180 -20.529 22.754 1.00 0.00 37 ALA A N 16
ATOM 25479 C CA . ALA A 1 37 ? -24.814 -21.896 22.402 1.00 0.00 37 ALA A CA 16
ATOM 25480 C C . ALA A 1 37 ? -25.830 -22.900 22.935 1.00 0.00 37 ALA A C 16
ATOM 25481 O O . ALA A 1 37 ? -26.312 -23.765 22.200 1.00 0.00 37 ALA A O 16
ATOM 25488 N N . ALA A 1 38 ? -26.150 -22.776 24.212 1.00 0.00 38 ALA A N 16
ATOM 25489 C CA . ALA A 1 38 ? -27.086 -23.680 24.854 1.00 0.00 38 ALA A CA 16
ATOM 25490 C C . ALA A 1 38 ? -28.507 -23.472 24.346 1.00 0.00 38 ALA A C 16
ATOM 25491 O O . ALA A 1 38 ? -29.217 -24.430 24.051 1.00 0.00 38 ALA A O 16
ATOM 25498 N N . LEU A 1 39 ? -28.899 -22.216 24.225 1.00 0.00 39 LEU A N 16
ATOM 25499 C CA . LEU A 1 39 ? -30.245 -21.856 23.799 1.00 0.00 39 LEU A CA 16
ATOM 25500 C C . LEU A 1 39 ? -30.491 -22.324 22.365 1.00 0.00 39 LEU A C 16
ATOM 25501 O O . LEU A 1 39 ? -31.616 -22.679 21.998 1.00 0.00 39 LEU A O 16
ATOM 25517 N N . GLU A 1 40 ? -29.430 -22.315 21.563 1.00 0.00 40 GLU A N 16
ATOM 25518 C CA . GLU A 1 40 ? -29.478 -22.785 20.178 1.00 0.00 40 GLU A CA 16
ATOM 25519 C C . GLU A 1 40 ? -29.894 -24.255 20.144 1.00 0.00 40 GLU A C 16
ATOM 25520 O O . GLU A 1 40 ? -30.695 -24.666 19.304 1.00 0.00 40 GLU A O 16
ATOM 25532 N N . LYS A 1 41 ? -29.375 -25.033 21.090 1.00 0.00 41 LYS A N 16
ATOM 25533 C CA . LYS A 1 41 ? -29.695 -26.448 21.179 1.00 0.00 41 LYS A CA 16
ATOM 25534 C C . LYS A 1 41 ? -31.180 -26.654 21.440 1.00 0.00 41 LYS A C 16
ATOM 25535 O O . LYS A 1 41 ? -31.784 -27.601 20.940 1.00 0.00 41 LYS A O 16
ATOM 25554 N N . TYR A 1 42 ? -31.762 -25.770 22.232 1.00 0.00 42 TYR A N 16
ATOM 25555 C CA . TYR A 1 42 ? -33.180 -25.850 22.538 1.00 0.00 42 TYR A CA 16
ATOM 25556 C C . TYR A 1 42 ? -34.027 -25.258 21.409 1.00 0.00 42 TYR A C 16
ATOM 25557 O O . TYR A 1 42 ? -35.240 -25.440 21.379 1.00 0.00 42 TYR A O 16
ATOM 25575 N N . GLY A 1 43 ? -33.375 -24.557 20.488 1.00 0.00 43 GLY A N 16
ATOM 25576 C CA . GLY A 1 43 ? -34.081 -23.954 19.368 1.00 0.00 43 GLY A CA 16
ATOM 25577 C C . GLY A 1 43 ? -34.829 -22.700 19.770 1.00 0.00 43 GLY A C 16
ATOM 25578 O O . GLY A 1 43 ? -35.765 -22.278 19.094 1.00 0.00 43 GLY A O 16
ATOM 25582 N N . LEU A 1 44 ? -34.420 -22.109 20.879 1.00 0.00 44 LEU A N 16
ATOM 25583 C CA . LEU A 1 44 ? -35.064 -20.913 21.389 1.00 0.00 44 LEU A CA 16
ATOM 25584 C C . LEU A 1 44 ? -34.164 -19.700 21.205 1.00 0.00 44 LEU A C 16
ATOM 25585 O O . LEU A 1 44 ? -34.422 -18.633 21.763 1.00 0.00 44 LEU A O 16
ATOM 25601 N N . GLU A 1 45 ? -33.111 -19.869 20.402 1.00 0.00 45 GLU A N 16
ATOM 25602 C CA . GLU A 1 45 ? -32.121 -18.818 20.176 1.00 0.00 45 GLU A CA 16
ATOM 25603 C C . GLU A 1 45 ? -32.754 -17.553 19.589 1.00 0.00 45 GLU A C 16
ATOM 25604 O O . GLU A 1 45 ? -32.222 -16.455 19.748 1.00 0.00 45 GLU A O 16
ATOM 25616 N N . HIS A 1 46 ? -33.888 -17.718 18.913 1.00 0.00 46 HIS A N 16
ATOM 25617 C CA . HIS A 1 46 ? -34.602 -16.592 18.318 1.00 0.00 46 HIS A CA 16
ATOM 25618 C C . HIS A 1 46 ? -35.097 -15.645 19.407 1.00 0.00 46 HIS A C 16
ATOM 25619 O O . HIS A 1 46 ? -35.159 -14.434 19.212 1.00 0.00 46 HIS A O 16
ATOM 25633 N N . SER A 1 47 ? -35.443 -16.215 20.548 1.00 0.00 47 SER A N 16
ATOM 25634 C CA . SER A 1 47 ? -35.915 -15.449 21.674 1.00 0.00 47 SER A CA 16
ATOM 25635 C C . SER A 1 47 ? -34.728 -14.811 22.412 1.00 0.00 47 SER A C 16
ATOM 25636 O O . SER A 1 47 ? -34.324 -13.694 22.092 1.00 0.00 47 SER A O 16
ATOM 25644 N N . LYS A 1 48 ? -34.177 -15.543 23.384 1.00 0.00 48 LYS A N 16
ATOM 25645 C CA . LYS A 1 48 ? -32.968 -15.148 24.142 1.00 0.00 48 LYS A CA 16
ATOM 25646 C C . LYS A 1 48 ? -33.159 -13.938 25.066 1.00 0.00 48 LYS A C 16
ATOM 25647 O O . LYS A 1 48 ? -32.651 -13.935 26.182 1.00 0.00 48 LYS A O 16
ATOM 25666 N N . ASP A 1 49 ? -33.891 -12.934 24.617 1.00 0.00 49 ASP A N 16
ATOM 25667 C CA . ASP A 1 49 ? -34.071 -11.705 25.387 1.00 0.00 49 ASP A CA 16
ATOM 25668 C C . ASP A 1 49 ? -34.837 -11.955 26.661 1.00 0.00 49 ASP A C 16
ATOM 25669 O O . ASP A 1 49 ? -34.785 -11.156 27.591 1.00 0.00 49 ASP A O 16
ATOM 25678 N N . ASP A 1 50 ? -35.549 -13.058 26.700 1.00 0.00 50 ASP A N 16
ATOM 25679 C CA . ASP A 1 50 ? -36.338 -13.415 27.854 1.00 0.00 50 ASP A CA 16
ATOM 25680 C C . ASP A 1 50 ? -35.668 -14.521 28.684 1.00 0.00 50 ASP A C 16
ATOM 25681 O O . ASP A 1 50 ? -36.287 -15.089 29.588 1.00 0.00 50 ASP A O 16
ATOM 25690 N N . PHE A 1 51 ? -34.401 -14.818 28.387 1.00 0.00 51 PHE A N 16
ATOM 25691 C CA . PHE A 1 51 ? -33.663 -15.822 29.152 1.00 0.00 51 PHE A CA 16
ATOM 25692 C C . PHE A 1 51 ? -32.285 -15.294 29.559 1.00 0.00 51 PHE A C 16
ATOM 25693 O O . PHE A 1 51 ? -31.674 -14.509 28.835 1.00 0.00 51 PHE A O 16
ATOM 25710 N N . ILE A 1 52 ? -31.807 -15.732 30.718 1.00 0.00 52 ILE A N 16
ATOM 25711 C CA . ILE A 1 52 ? -30.465 -15.384 31.200 1.00 0.00 52 ILE A CA 16
ATOM 25712 C C . ILE A 1 52 ? -29.819 -16.620 31.819 1.00 0.00 52 ILE A C 16
ATOM 25713 O O . ILE A 1 52 ? -30.491 -17.640 32.016 1.00 0.00 52 ILE A O 16
ATOM 25729 N N . LEU A 1 53 ? -28.543 -16.541 32.131 1.00 0.00 53 LEU A N 16
ATOM 25730 C CA . LEU A 1 53 ? -27.846 -17.672 32.716 1.00 0.00 53 LEU A CA 16
ATOM 25731 C C . LEU A 1 53 ? -27.719 -17.490 34.205 1.00 0.00 53 LEU A C 16
ATOM 25732 O O . LEU A 1 53 ? -27.529 -16.385 34.684 1.00 0.00 53 LEU A O 16
ATOM 25748 N N . VAL A 1 54 ? -27.860 -18.566 34.937 1.00 0.00 54 VAL A N 16
ATOM 25749 C CA . VAL A 1 54 ? -27.745 -18.517 36.373 1.00 0.00 54 VAL A CA 16
ATOM 25750 C C . VAL A 1 54 ? -26.712 -19.505 36.866 1.00 0.00 54 VAL A C 16
ATOM 25751 O O . VAL A 1 54 ? -26.690 -20.667 36.444 1.00 0.00 54 VAL A O 16
ATOM 25764 N N . GLU A 1 55 ? -25.847 -19.047 37.735 1.00 0.00 55 GLU A N 16
ATOM 25765 C CA . GLU A 1 55 ? -24.858 -19.915 38.320 1.00 0.00 55 GLU A CA 16
ATOM 25766 C C . GLU A 1 55 ? -25.440 -20.567 39.544 1.00 0.00 55 GLU A C 16
ATOM 25767 O O . GLU A 1 55 ? -26.027 -19.893 40.399 1.00 0.00 55 GLU A O 16
ATOM 25779 N N . VAL A 1 56 ? -25.319 -21.870 39.614 1.00 0.00 56 VAL A N 16
ATOM 25780 C CA . VAL A 1 56 ? -25.872 -22.614 40.710 1.00 0.00 56 VAL A CA 16
ATOM 25781 C C . VAL A 1 56 ? -24.806 -23.523 41.329 1.00 0.00 56 VAL A C 16
ATOM 25782 O O . VAL A 1 56 ? -24.302 -24.429 40.686 1.00 0.00 56 VAL A O 16
ATOM 25795 N N . SER A 1 57 ? -24.494 -23.269 42.586 1.00 0.00 57 SER A N 16
ATOM 25796 C CA . SER A 1 57 ? -23.491 -24.029 43.344 1.00 0.00 57 SER A CA 16
ATOM 25797 C C . SER A 1 57 ? -24.061 -25.367 43.806 1.00 0.00 57 SER A C 16
ATOM 25798 O O . SER A 1 57 ? -23.378 -26.159 44.467 1.00 0.00 57 SER A O 16
ATOM 25806 N N . ASN A 1 58 ? -25.323 -25.597 43.479 1.00 0.00 58 ASN A N 16
ATOM 25807 C CA . ASN A 1 58 ? -26.010 -26.820 43.839 1.00 0.00 58 ASN A CA 16
ATOM 25808 C C . ASN A 1 58 ? -25.712 -27.890 42.811 1.00 0.00 58 ASN A C 16
ATOM 25809 O O . ASN A 1 58 ? -26.605 -28.375 42.129 1.00 0.00 58 ASN A O 16
ATOM 25820 N N . ASP A 1 59 ? -24.433 -28.255 42.746 1.00 0.00 59 ASP A N 16
ATOM 25821 C CA . ASP A 1 59 ? -23.882 -29.202 41.746 1.00 0.00 59 ASP A CA 16
ATOM 25822 C C . ASP A 1 59 ? -24.792 -30.401 41.451 1.00 0.00 59 ASP A C 16
ATOM 25823 O O . ASP A 1 59 ? -25.076 -30.697 40.285 1.00 0.00 59 ASP A O 16
ATOM 25832 N N . ASP A 1 60 ? -25.242 -31.081 42.487 1.00 0.00 60 ASP A N 16
ATOM 25833 C CA . ASP A 1 60 ? -26.101 -32.250 42.309 1.00 0.00 60 ASP A CA 16
ATOM 25834 C C . ASP A 1 60 ? -27.015 -32.450 43.504 1.00 0.00 60 ASP A C 16
ATOM 25835 O O . ASP A 1 60 ? -27.216 -31.534 44.301 1.00 0.00 60 ASP A O 16
ATOM 25844 N N . ASP A 1 61 ? -27.547 -33.672 43.643 1.00 0.00 61 ASP A N 16
ATOM 25845 C CA . ASP A 1 61 ? -28.498 -34.000 44.706 1.00 0.00 61 ASP A CA 16
ATOM 25846 C C . ASP A 1 61 ? -27.903 -33.804 46.090 1.00 0.00 61 ASP A C 16
ATOM 25847 O O . ASP A 1 61 ? -28.646 -33.643 47.060 1.00 0.00 61 ASP A O 16
ATOM 25856 N N . ARG A 1 62 ? -26.574 -33.797 46.186 1.00 0.00 62 ARG A N 16
ATOM 25857 C CA . ARG A 1 62 ? -25.905 -33.569 47.467 1.00 0.00 62 ARG A CA 16
ATOM 25858 C C . ARG A 1 62 ? -26.304 -32.220 48.040 1.00 0.00 62 ARG A C 16
ATOM 25859 O O . ARG A 1 62 ? -26.375 -32.049 49.248 1.00 0.00 62 ARG A O 16
ATOM 25880 N N . LYS A 1 63 ? -26.576 -31.268 47.159 1.00 0.00 63 LYS A N 16
ATOM 25881 C CA . LYS A 1 63 ? -26.962 -29.937 47.578 1.00 0.00 63 LYS A CA 16
ATOM 25882 C C . LYS A 1 63 ? -28.243 -29.481 46.894 1.00 0.00 63 LYS A C 16
ATOM 25883 O O . LYS A 1 63 ? -28.578 -28.310 46.913 1.00 0.00 63 LYS A O 16
ATOM 25902 N N . SER A 1 64 ? -28.951 -30.413 46.294 1.00 0.00 64 SER A N 16
ATOM 25903 C CA . SER A 1 64 ? -30.182 -30.112 45.626 1.00 0.00 64 SER A CA 16
ATOM 25904 C C . SER A 1 64 ? -31.325 -30.861 46.285 1.00 0.00 64 SER A C 16
ATOM 25905 O O . SER A 1 64 ? -32.422 -30.317 46.446 1.00 0.00 64 SER A O 16
ATOM 25913 N N . MET A 1 65 ? -31.053 -32.125 46.678 1.00 0.00 65 MET A N 16
ATOM 25914 C CA . MET A 1 65 ? -32.059 -33.001 47.296 1.00 0.00 65 MET A CA 16
ATOM 25915 C C . MET A 1 65 ? -33.291 -33.096 46.410 1.00 0.00 65 MET A C 16
ATOM 25916 O O . MET A 1 65 ? -34.400 -33.355 46.877 1.00 0.00 65 MET A O 16
ATOM 25930 N N . SER A 1 66 ? -33.079 -32.885 45.128 1.00 0.00 66 SER A N 16
ATOM 25931 C CA . SER A 1 66 ? -34.143 -32.887 44.169 1.00 0.00 66 SER A CA 16
ATOM 25932 C C . SER A 1 66 ? -33.630 -33.361 42.808 1.00 0.00 66 SER A C 16
ATOM 25933 O O . SER A 1 66 ? -34.384 -33.401 41.832 1.00 0.00 66 SER A O 16
ATOM 25941 N N . ASP A 1 67 ? -32.334 -33.736 42.763 1.00 0.00 67 ASP A N 16
ATOM 25942 C CA . ASP A 1 67 ? -31.667 -34.147 41.511 1.00 0.00 67 ASP A CA 16
ATOM 25943 C C . ASP A 1 67 ? -31.718 -33.027 40.482 1.00 0.00 67 ASP A C 16
ATOM 25944 O O . ASP A 1 67 ? -31.796 -33.280 39.283 1.00 0.00 67 ASP A O 16
ATOM 25953 N N . LEU A 1 68 ? -31.622 -31.785 40.981 1.00 0.00 68 LEU A N 16
ATOM 25954 C CA . LEU A 1 68 ? -31.716 -30.569 40.160 1.00 0.00 68 LEU A CA 16
ATOM 25955 C C . LEU A 1 68 ? -33.097 -30.420 39.549 1.00 0.00 68 LEU A C 16
ATOM 25956 O O . LEU A 1 68 ? -33.402 -31.007 38.518 1.00 0.00 68 LEU A O 16
ATOM 25972 N N . ARG A 1 69 ? -33.938 -29.649 40.212 1.00 0.00 69 ARG A N 16
ATOM 25973 C CA . ARG A 1 69 ? -35.280 -29.420 39.737 1.00 0.00 69 ARG A CA 16
ATOM 25974 C C . ARG A 1 69 ? -35.653 -27.951 39.906 1.00 0.00 69 ARG A C 16
ATOM 25975 O O . ARG A 1 69 ? -35.931 -27.252 38.932 1.00 0.00 69 ARG A O 16
ATOM 25996 N N . GLU A 1 70 ? -35.646 -27.489 41.146 1.00 0.00 70 GLU A N 16
ATOM 25997 C CA . GLU A 1 70 ? -35.960 -26.102 41.446 1.00 0.00 70 GLU A CA 16
ATOM 25998 C C . GLU A 1 70 ? -34.686 -25.282 41.501 1.00 0.00 70 GLU A C 16
ATOM 25999 O O . GLU A 1 70 ? -33.801 -25.552 42.317 1.00 0.00 70 GLU A O 16
ATOM 26011 N N . ILE A 1 71 ? -34.578 -24.299 40.629 1.00 0.00 71 ILE A N 16
ATOM 26012 C CA . ILE A 1 71 ? -33.396 -23.464 40.593 1.00 0.00 71 ILE A CA 16
ATOM 26013 C C . ILE A 1 71 ? -33.731 -21.991 40.678 1.00 0.00 71 ILE A C 16
ATOM 26014 O O . ILE A 1 71 ? -34.555 -21.479 39.912 1.00 0.00 71 ILE A O 16
ATOM 26030 N N . ASP A 1 72 ? -33.090 -21.325 41.612 1.00 0.00 72 ASP A N 16
ATOM 26031 C CA . ASP A 1 72 ? -33.174 -19.881 41.727 1.00 0.00 72 ASP A CA 16
ATOM 26032 C C . ASP A 1 72 ? -31.956 -19.302 41.030 1.00 0.00 72 ASP A C 16
ATOM 26033 O O . ASP A 1 72 ? -32.066 -18.472 40.124 1.00 0.00 72 ASP A O 16
ATOM 26042 N N . GLY A 1 73 ? -30.785 -19.780 41.459 1.00 0.00 73 GLY A N 16
ATOM 26043 C CA . GLY A 1 73 ? -29.525 -19.423 40.833 1.00 0.00 73 GLY A CA 16
ATOM 26044 C C . GLY A 1 73 ? -29.141 -17.973 41.009 1.00 0.00 73 GLY A C 16
ATOM 26045 O O . GLY A 1 73 ? -29.841 -17.207 41.669 1.00 0.00 73 GLY A O 16
ATOM 26049 N N . ARG A 1 74 ? -28.021 -17.601 40.430 1.00 0.00 74 ARG A N 16
ATOM 26050 C CA . ARG A 1 74 ? -27.558 -16.241 40.470 1.00 0.00 74 ARG A CA 16
ATOM 26051 C C . ARG A 1 74 ? -27.650 -15.646 39.074 1.00 0.00 74 ARG A C 16
ATOM 26052 O O . ARG A 1 74 ? -26.951 -16.092 38.166 1.00 0.00 74 ARG A O 16
ATOM 26073 N N . PRO A 1 75 ? -28.549 -14.656 38.877 1.00 0.00 75 PRO A N 16
ATOM 26074 C CA . PRO A 1 75 ? -28.774 -14.026 37.566 1.00 0.00 75 PRO A CA 16
ATOM 26075 C C . PRO A 1 75 ? -27.512 -13.413 36.975 1.00 0.00 75 PRO A C 16
ATOM 26076 O O . PRO A 1 75 ? -26.926 -12.483 37.540 1.00 0.00 75 PRO A O 16
ATOM 26087 N N . ILE A 1 76 ? -27.097 -13.954 35.846 1.00 0.00 76 ILE A N 16
ATOM 26088 C CA . ILE A 1 76 ? -25.929 -13.489 35.135 1.00 0.00 76 ILE A CA 16
ATOM 26089 C C . ILE A 1 76 ? -26.311 -13.067 33.718 1.00 0.00 76 ILE A C 16
ATOM 26090 O O . ILE A 1 76 ? -26.576 -13.917 32.857 1.00 0.00 76 ILE A O 16
ATOM 26106 N N . PRO A 1 77 ? -26.396 -11.759 33.471 1.00 0.00 77 PRO A N 16
ATOM 26107 C CA . PRO A 1 77 ? -26.701 -11.223 32.142 1.00 0.00 77 PRO A CA 16
ATOM 26108 C C . PRO A 1 77 ? -25.631 -11.602 31.106 1.00 0.00 77 PRO A C 16
ATOM 26109 O O . PRO A 1 77 ? -24.472 -11.848 31.457 1.00 0.00 77 PRO A O 16
ATOM 26120 N N . PRO A 1 78 ? -26.012 -11.626 29.815 1.00 0.00 78 PRO A N 16
ATOM 26121 C CA . PRO A 1 78 ? -25.132 -12.049 28.707 1.00 0.00 78 PRO A CA 16
ATOM 26122 C C . PRO A 1 78 ? -23.802 -11.289 28.644 1.00 0.00 78 PRO A C 16
ATOM 26123 O O . PRO A 1 78 ? -22.774 -11.847 28.253 1.00 0.00 78 PRO A O 16
ATOM 26134 N N . THR A 1 79 ? -23.833 -10.038 29.025 1.00 0.00 79 THR A N 16
ATOM 26135 C CA . THR A 1 79 ? -22.659 -9.178 28.950 1.00 0.00 79 THR A CA 16
ATOM 26136 C C . THR A 1 79 ? -21.521 -9.603 29.900 1.00 0.00 79 THR A C 16
ATOM 26137 O O . THR A 1 79 ? -20.351 -9.301 29.647 1.00 0.00 79 THR A O 16
ATOM 26148 N N . GLU A 1 80 ? -21.855 -10.300 30.971 1.00 0.00 80 GLU A N 16
ATOM 26149 C CA . GLU A 1 80 ? -20.852 -10.692 31.957 1.00 0.00 80 GLU A CA 16
ATOM 26150 C C . GLU A 1 80 ? -20.199 -12.041 31.600 1.00 0.00 80 GLU A C 16
ATOM 26151 O O . GLU A 1 80 ? -20.787 -12.854 30.891 1.00 0.00 80 GLU A O 16
ATOM 26163 N N . CYS A 1 81 ? -18.973 -12.255 32.090 1.00 0.00 81 CYS A N 16
ATOM 26164 C CA . CYS A 1 81 ? -18.247 -13.511 31.872 1.00 0.00 81 CYS A CA 16
ATOM 26165 C C . CYS A 1 81 ? -18.243 -14.339 33.167 1.00 0.00 81 CYS A C 16
ATOM 26166 O O . CYS A 1 81 ? -17.389 -14.151 34.033 1.00 0.00 81 CYS A O 16
ATOM 26174 N N . PRO A 1 82 ? -19.212 -15.258 33.313 1.00 0.00 82 PRO A N 16
ATOM 26175 C CA . PRO A 1 82 ? -19.403 -16.024 34.551 1.00 0.00 82 PRO A CA 16
ATOM 26176 C C . PRO A 1 82 ? -18.305 -17.046 34.863 1.00 0.00 82 PRO A C 16
ATOM 26177 O O . PRO A 1 82 ? -18.040 -17.317 36.021 1.00 0.00 82 PRO A O 16
ATOM 26188 N N . LEU A 1 83 ? -17.647 -17.576 33.842 1.00 0.00 83 LEU A N 16
ATOM 26189 C CA . LEU A 1 83 ? -16.682 -18.670 34.036 1.00 0.00 83 LEU A CA 16
ATOM 26190 C C . LEU A 1 83 ? -15.504 -18.281 34.918 1.00 0.00 83 LEU A C 16
ATOM 26191 O O . LEU A 1 83 ? -15.042 -19.086 35.730 1.00 0.00 83 LEU A O 16
ATOM 26207 N N . PHE A 1 84 ? -15.023 -17.065 34.765 1.00 0.00 84 PHE A N 16
ATOM 26208 C CA . PHE A 1 84 ? -13.922 -16.565 35.583 1.00 0.00 84 PHE A CA 16
ATOM 26209 C C . PHE A 1 84 ? -14.286 -16.597 37.057 1.00 0.00 84 PHE A C 16
ATOM 26210 O O . PHE A 1 84 ? -13.460 -16.921 37.911 1.00 0.00 84 PHE A O 16
ATOM 26227 N N . GLU A 1 85 ? -15.508 -16.257 37.350 1.00 0.00 85 GLU A N 16
ATOM 26228 C CA . GLU A 1 85 ? -15.988 -16.260 38.702 1.00 0.00 85 GLU A CA 16
ATOM 26229 C C . GLU A 1 85 ? -16.453 -17.652 39.133 1.00 0.00 85 GLU A C 16
ATOM 26230 O O . GLU A 1 85 ? -16.299 -18.023 40.284 1.00 0.00 85 GLU A O 16
ATOM 26242 N N . MET A 1 86 ? -16.991 -18.420 38.192 1.00 0.00 86 MET A N 16
ATOM 26243 C CA . MET A 1 86 ? -17.456 -19.779 38.473 1.00 0.00 86 MET A CA 16
ATOM 26244 C C . MET A 1 86 ? -16.325 -20.676 38.910 1.00 0.00 86 MET A C 16
ATOM 26245 O O . MET A 1 86 ? -16.477 -21.496 39.804 1.00 0.00 86 MET A O 16
ATOM 26259 N N . THR A 1 87 ? -15.205 -20.537 38.265 1.00 0.00 87 THR A N 16
ATOM 26260 C CA . THR A 1 87 ? -14.082 -21.382 38.552 1.00 0.00 87 THR A CA 16
ATOM 26261 C C . THR A 1 87 ? -13.416 -21.055 39.901 1.00 0.00 87 THR A C 16
ATOM 26262 O O . THR A 1 87 ? -13.029 -21.959 40.644 1.00 0.00 87 THR A O 16
ATOM 26273 N N . ALA A 1 88 ? -13.281 -19.770 40.200 1.00 0.00 88 ALA A N 16
ATOM 26274 C CA . ALA A 1 88 ? -12.593 -19.340 41.415 1.00 0.00 88 ALA A CA 16
ATOM 26275 C C . ALA A 1 88 ? -13.543 -19.023 42.576 1.00 0.00 88 ALA A C 16
ATOM 26276 O O . ALA A 1 88 ? -13.456 -19.624 43.646 1.00 0.00 88 ALA A O 16
ATOM 26283 N N . ARG A 1 89 ? -14.425 -18.055 42.354 1.00 0.00 89 ARG A N 16
ATOM 26284 C CA . ARG A 1 89 ? -15.323 -17.553 43.396 1.00 0.00 89 ARG A CA 16
ATOM 26285 C C . ARG A 1 89 ? -16.386 -18.584 43.769 1.00 0.00 89 ARG A C 16
ATOM 26286 O O . ARG A 1 89 ? -16.680 -18.794 44.945 1.00 0.00 89 ARG A O 16
ATOM 26307 N N . SER A 1 90 ? -16.954 -19.210 42.755 1.00 0.00 90 SER A N 16
ATOM 26308 C CA . SER A 1 90 ? -18.026 -20.173 42.929 1.00 0.00 90 SER A CA 16
ATOM 26309 C C . SER A 1 90 ? -17.547 -21.467 43.587 1.00 0.00 90 SER A C 16
ATOM 26310 O O . SER A 1 90 ? -16.347 -21.694 43.759 1.00 0.00 90 SER A O 16
ATOM 26318 N N . GLY A 1 91 ? -18.500 -22.305 43.962 1.00 0.00 91 GLY A N 16
ATOM 26319 C CA . GLY A 1 91 ? -18.174 -23.557 44.578 1.00 0.00 91 GLY A CA 16
ATOM 26320 C C . GLY A 1 91 ? -18.656 -23.648 46.006 1.00 0.00 91 GLY A C 16
ATOM 26321 O O . GLY A 1 91 ? -17.914 -23.367 46.939 1.00 0.00 91 GLY A O 16
ATOM 26325 N N . ASN A 1 92 ? -19.906 -24.040 46.181 1.00 0.00 92 ASN A N 16
ATOM 26326 C CA . ASN A 1 92 ? -20.479 -24.187 47.519 1.00 0.00 92 ASN A CA 16
ATOM 26327 C C . ASN A 1 92 ? -19.972 -25.468 48.179 1.00 0.00 92 ASN A C 16
ATOM 26328 O O . ASN A 1 92 ? -20.036 -25.626 49.397 1.00 0.00 92 ASN A O 16
ATOM 26339 N N . GLY A 1 93 ? -19.469 -26.381 47.365 1.00 0.00 93 GLY A N 16
ATOM 26340 C CA . GLY A 1 93 ? -18.952 -27.623 47.884 1.00 0.00 93 GLY A CA 16
ATOM 26341 C C . GLY A 1 93 ? -17.515 -27.491 48.329 1.00 0.00 93 GLY A C 16
ATOM 26342 O O . GLY A 1 93 ? -17.237 -27.335 49.522 1.00 0.00 93 GLY A O 16
ATOM 26346 N N . GLU A 1 94 ? -16.603 -27.516 47.380 1.00 0.00 94 GLU A N 16
ATOM 26347 C CA . GLU A 1 94 ? -15.191 -27.403 47.690 1.00 0.00 94 GLU A CA 16
ATOM 26348 C C . GLU A 1 94 ? -14.605 -26.138 47.106 1.00 0.00 94 GLU A C 16
ATOM 26349 O O . GLU A 1 94 ? -13.387 -26.037 46.928 1.00 0.00 94 GLU A O 16
ATOM 26361 N N . ASN A 1 95 ? -15.466 -25.155 46.861 1.00 0.00 95 ASN A N 16
ATOM 26362 C CA . ASN A 1 95 ? -15.049 -23.886 46.265 1.00 0.00 95 ASN A CA 16
ATOM 26363 C C . ASN A 1 95 ? -14.439 -24.142 44.897 1.00 0.00 95 ASN A C 16
ATOM 26364 O O . ASN A 1 95 ? -13.284 -23.798 44.631 1.00 0.00 95 ASN A O 16
ATOM 26375 N N . GLY A 1 96 ? -15.213 -24.791 44.038 1.00 0.00 96 GLY A N 16
ATOM 26376 C CA . GLY A 1 96 ? -14.726 -25.112 42.725 1.00 0.00 96 GLY A CA 16
ATOM 26377 C C . GLY A 1 96 ? -15.839 -25.151 41.731 1.00 0.00 96 GLY A C 16
ATOM 26378 O O . GLY A 1 96 ? -16.741 -24.321 41.772 1.00 0.00 96 GLY A O 16
ATOM 26382 N N . PHE A 1 97 ? -15.819 -26.134 40.856 1.00 0.00 97 PHE A N 16
ATOM 26383 C CA . PHE A 1 97 ? -16.858 -26.248 39.860 1.00 0.00 97 PHE A CA 16
ATOM 26384 C C . PHE A 1 97 ? -18.085 -26.953 40.412 1.00 0.00 97 PHE A C 16
ATOM 26385 O O . PHE A 1 97 ? -18.793 -27.660 39.691 1.00 0.00 97 PHE A O 16
ATOM 26402 N N . ASP A 1 98 ? -18.341 -26.746 41.693 1.00 0.00 98 ASP A N 16
ATOM 26403 C CA . ASP A 1 98 ? -19.557 -27.247 42.330 1.00 0.00 98 ASP A CA 16
ATOM 26404 C C . ASP A 1 98 ? -20.706 -26.443 41.790 1.00 0.00 98 ASP A C 16
ATOM 26405 O O . ASP A 1 98 ? -21.866 -26.771 41.970 1.00 0.00 98 ASP A O 16
ATOM 26414 N N . SER A 1 99 ? -20.351 -25.365 41.143 1.00 0.00 99 SER A N 16
ATOM 26415 C CA . SER A 1 99 ? -21.291 -24.493 40.547 1.00 0.00 99 SER A CA 16
ATOM 26416 C C . SER A 1 99 ? -21.418 -24.794 39.082 1.00 0.00 99 SER A C 16
ATOM 26417 O O . SER A 1 99 ? -20.424 -24.912 38.368 1.00 0.00 99 SER A O 16
ATOM 26425 N N . PHE A 1 100 ? -22.627 -24.928 38.653 1.00 0.00 100 PHE A N 16
ATOM 26426 C CA . PHE A 1 100 ? -22.924 -25.178 37.283 1.00 0.00 100 PHE A CA 16
ATOM 26427 C C . PHE A 1 100 ? -23.666 -23.992 36.725 1.00 0.00 100 PHE A C 16
ATOM 26428 O O . PHE A 1 100 ? -24.084 -23.105 37.475 1.00 0.00 100 PHE A O 16
ATOM 26445 N N . LEU A 1 101 ? -23.830 -23.960 35.436 1.00 0.00 101 LEU A N 16
ATOM 26446 C CA . LEU A 1 101 ? -24.486 -22.848 34.818 1.00 0.00 101 LEU A CA 16
ATOM 26447 C C . LEU A 1 101 ? -25.736 -23.322 34.085 1.00 0.00 101 LEU A C 16
ATOM 26448 O O . LEU A 1 101 ? -25.670 -24.193 33.216 1.00 0.00 101 LEU A O 16
ATOM 26464 N N . ALA A 1 102 ? -26.870 -22.761 34.455 1.00 0.00 102 ALA A N 16
ATOM 26465 C CA . ALA A 1 102 ? -28.142 -23.158 33.884 1.00 0.00 102 ALA A CA 16
ATOM 26466 C C . ALA A 1 102 ? -28.841 -21.975 33.240 1.00 0.00 102 ALA A C 16
ATOM 26467 O O . ALA A 1 102 ? -28.444 -20.826 33.440 1.00 0.00 102 ALA A O 16
ATOM 26474 N N . ILE A 1 103 ? -29.877 -22.258 32.473 1.00 0.00 103 ILE A N 16
ATOM 26475 C CA . ILE A 1 103 ? -30.641 -21.216 31.815 1.00 0.00 103 ILE A CA 16
ATOM 26476 C C . ILE A 1 103 ? -31.942 -20.985 32.569 1.00 0.00 103 ILE A C 16
ATOM 26477 O O . ILE A 1 103 ? -32.701 -21.925 32.815 1.00 0.00 103 ILE A O 16
ATOM 26493 N N . LYS A 1 104 ? -32.189 -19.751 32.943 1.00 0.00 104 LYS A N 16
ATOM 26494 C CA . LYS A 1 104 ? -33.396 -19.401 33.642 1.00 0.00 104 LYS A CA 16
ATOM 26495 C C . LYS A 1 104 ? -34.202 -18.393 32.882 1.00 0.00 104 LYS A C 16
ATOM 26496 O O . LYS A 1 104 ? -33.683 -17.640 32.052 1.00 0.00 104 LYS A O 16
ATOM 26515 N N . ARG A 1 105 ? -35.461 -18.383 33.180 1.00 0.00 105 ARG A N 16
ATOM 26516 C CA . ARG A 1 105 ? -36.405 -17.488 32.567 1.00 0.00 105 ARG A CA 16
ATOM 26517 C C . ARG A 1 105 ? -36.393 -16.174 33.323 1.00 0.00 105 ARG A C 16
ATOM 26518 O O . ARG A 1 105 ? -36.790 -16.120 34.489 1.00 0.00 105 ARG A O 16
ATOM 26539 N N . LYS A 1 106 ? -35.913 -15.123 32.684 1.00 0.00 106 LYS A N 16
ATOM 26540 C CA . LYS A 1 106 ? -35.833 -13.831 33.343 1.00 0.00 106 LYS A CA 16
ATOM 26541 C C . LYS A 1 106 ? -37.218 -13.184 33.445 1.00 0.00 106 LYS A C 16
ATOM 26542 O O . LYS A 1 106 ? -38.111 -13.492 32.655 1.00 0.00 106 LYS A O 16
ATOM 26561 N N . PRO A 1 107 ? -37.418 -12.294 34.437 1.00 0.00 107 PRO A N 16
ATOM 26562 C CA . PRO A 1 107 ? -38.683 -11.550 34.605 1.00 0.00 107 PRO A CA 16
ATOM 26563 C C . PRO A 1 107 ? -39.043 -10.747 33.354 1.00 0.00 107 PRO A C 16
ATOM 26564 O O . PRO A 1 107 ? -40.222 -10.500 33.087 1.00 0.00 107 PRO A O 16
ATOM 26575 N N . HIS A 1 108 ? -38.006 -10.338 32.614 1.00 0.00 108 HIS A N 16
ATOM 26576 C CA . HIS A 1 108 ? -38.144 -9.585 31.359 1.00 0.00 108 HIS A CA 16
ATOM 26577 C C . HIS A 1 108 ? -38.488 -8.131 31.639 1.00 0.00 108 HIS A C 16
ATOM 26578 O O . HIS A 1 108 ? -39.684 -7.800 31.709 1.00 0.00 108 HIS A O 16
ATOM 26593 N N . SER A 1 1 ? -6.380 -28.880 31.601 1.00 0.00 1 SER A N 17
ATOM 26594 C CA . SER A 1 1 ? -6.629 -29.144 33.022 1.00 0.00 1 SER A CA 17
ATOM 26595 C C . SER A 1 1 ? -7.562 -28.093 33.606 1.00 0.00 1 SER A C 17
ATOM 26596 O O . SER A 1 1 ? -7.679 -26.987 33.059 1.00 0.00 1 SER A O 17
ATOM 26606 N N . MET A 1 2 ? -8.225 -28.449 34.718 1.00 0.00 2 MET A N 17
ATOM 26607 C CA . MET A 1 2 ? -9.166 -27.567 35.424 1.00 0.00 2 MET A CA 17
ATOM 26608 C C . MET A 1 2 ? -10.420 -27.282 34.597 1.00 0.00 2 MET A C 17
ATOM 26609 O O . MET A 1 2 ? -11.505 -27.770 34.916 1.00 0.00 2 MET A O 17
ATOM 26623 N N . PHE A 1 3 ? -10.266 -26.526 33.528 1.00 0.00 3 PHE A N 17
ATOM 26624 C CA . PHE A 1 3 ? -11.385 -26.162 32.688 1.00 0.00 3 PHE A CA 17
ATOM 26625 C C . PHE A 1 3 ? -11.664 -27.286 31.690 1.00 0.00 3 PHE A C 17
ATOM 26626 O O . PHE A 1 3 ? -10.815 -27.618 30.857 1.00 0.00 3 PHE A O 17
ATOM 26643 N N . GLY A 1 4 ? -12.851 -27.869 31.787 1.00 0.00 4 GLY A N 17
ATOM 26644 C CA . GLY A 1 4 ? -13.221 -28.992 30.931 1.00 0.00 4 GLY A CA 17
ATOM 26645 C C . GLY A 1 4 ? -13.312 -28.634 29.458 1.00 0.00 4 GLY A C 17
ATOM 26646 O O . GLY A 1 4 ? -12.984 -29.446 28.597 1.00 0.00 4 GLY A O 17
ATOM 26650 N N . GLY A 1 5 ? -13.759 -27.428 29.171 1.00 0.00 5 GLY A N 17
ATOM 26651 C CA . GLY A 1 5 ? -13.914 -27.008 27.788 1.00 0.00 5 GLY A CA 17
ATOM 26652 C C . GLY A 1 5 ? -15.340 -27.164 27.327 1.00 0.00 5 GLY A C 17
ATOM 26653 O O . GLY A 1 5 ? -15.723 -26.679 26.263 1.00 0.00 5 GLY A O 17
ATOM 26657 N N . SER A 1 6 ? -16.121 -27.835 28.139 1.00 0.00 6 SER A N 17
ATOM 26658 C CA . SER A 1 6 ? -17.510 -28.053 27.868 1.00 0.00 6 SER A CA 17
ATOM 26659 C C . SER A 1 6 ? -18.311 -27.794 29.131 1.00 0.00 6 SER A C 17
ATOM 26660 O O . SER A 1 6 ? -17.798 -27.958 30.245 1.00 0.00 6 SER A O 17
ATOM 26668 N N . LEU A 1 7 ? -19.540 -27.379 28.967 1.00 0.00 7 LEU A N 17
ATOM 26669 C CA . LEU A 1 7 ? -20.388 -27.074 30.097 1.00 0.00 7 LEU A CA 17
ATOM 26670 C C . LEU A 1 7 ? -21.650 -27.899 30.073 1.00 0.00 7 LEU A C 17
ATOM 26671 O O . LEU A 1 7 ? -22.270 -28.066 29.017 1.00 0.00 7 LEU A O 17
ATOM 26687 N N . LYS A 1 8 ? -22.023 -28.439 31.223 1.00 0.00 8 LYS A N 17
ATOM 26688 C CA . LYS A 1 8 ? -23.292 -29.111 31.342 1.00 0.00 8 LYS A CA 17
ATOM 26689 C C . LYS A 1 8 ? -24.330 -28.062 31.702 1.00 0.00 8 LYS A C 17
ATOM 26690 O O . LYS A 1 8 ? -24.436 -27.607 32.844 1.00 0.00 8 LYS A O 17
ATOM 26709 N N . VAL A 1 9 ? -25.050 -27.661 30.711 1.00 0.00 9 VAL A N 17
ATOM 26710 C CA . VAL A 1 9 ? -25.979 -26.581 30.816 1.00 0.00 9 VAL A CA 17
ATOM 26711 C C . VAL A 1 9 ? -27.374 -27.103 31.098 1.00 0.00 9 VAL A C 17
ATOM 26712 O O . VAL A 1 9 ? -27.916 -27.909 30.342 1.00 0.00 9 VAL A O 17
ATOM 26725 N N . TYR A 1 10 ? -27.941 -26.648 32.202 1.00 0.00 10 TYR A N 17
ATOM 26726 C CA . TYR A 1 10 ? -29.242 -27.113 32.638 1.00 0.00 10 TYR A CA 17
ATOM 26727 C C . TYR A 1 10 ? -30.370 -26.238 32.110 1.00 0.00 10 TYR A C 17
ATOM 26728 O O . TYR A 1 10 ? -30.424 -25.035 32.359 1.00 0.00 10 TYR A O 17
ATOM 26746 N N . GLY A 1 11 ? -31.254 -26.865 31.375 1.00 0.00 11 GLY A N 17
ATOM 26747 C CA . GLY A 1 11 ? -32.414 -26.203 30.843 1.00 0.00 11 GLY A CA 17
ATOM 26748 C C . GLY A 1 11 ? -33.648 -27.027 31.097 1.00 0.00 11 GLY A C 17
ATOM 26749 O O . GLY A 1 11 ? -34.649 -26.894 30.400 1.00 0.00 11 GLY A O 17
ATOM 26753 N N . GLY A 1 12 ? -33.565 -27.876 32.123 1.00 0.00 12 GLY A N 17
ATOM 26754 C CA . GLY A 1 12 ? -34.660 -28.773 32.479 1.00 0.00 12 GLY A CA 17
ATOM 26755 C C . GLY A 1 12 ? -35.926 -28.049 32.862 1.00 0.00 12 GLY A C 17
ATOM 26756 O O . GLY A 1 12 ? -37.021 -28.596 32.731 1.00 0.00 12 GLY A O 17
ATOM 26760 N N . GLU A 1 13 ? -35.784 -26.833 33.358 1.00 0.00 13 GLU A N 17
ATOM 26761 C CA . GLU A 1 13 ? -36.934 -26.037 33.724 1.00 0.00 13 GLU A CA 17
ATOM 26762 C C . GLU A 1 13 ? -37.761 -25.728 32.475 1.00 0.00 13 GLU A C 17
ATOM 26763 O O . GLU A 1 13 ? -38.985 -25.872 32.470 1.00 0.00 13 GLU A O 17
ATOM 26775 N N . ILE A 1 14 ? -37.073 -25.309 31.418 1.00 0.00 14 ILE A N 17
ATOM 26776 C CA . ILE A 1 14 ? -37.712 -25.006 30.143 1.00 0.00 14 ILE A CA 17
ATOM 26777 C C . ILE A 1 14 ? -38.077 -26.290 29.383 1.00 0.00 14 ILE A C 17
ATOM 26778 O O . ILE A 1 14 ? -39.215 -26.466 28.933 1.00 0.00 14 ILE A O 17
ATOM 26794 N N . VAL A 1 15 ? -37.103 -27.185 29.260 1.00 0.00 15 VAL A N 17
ATOM 26795 C CA . VAL A 1 15 ? -37.275 -28.431 28.527 1.00 0.00 15 VAL A CA 17
ATOM 26796 C C . VAL A 1 15 ? -37.070 -29.627 29.464 1.00 0.00 15 VAL A C 17
ATOM 26797 O O . VAL A 1 15 ? -35.941 -30.025 29.740 1.00 0.00 15 VAL A O 17
ATOM 26810 N N . PRO A 1 16 ? -38.167 -30.206 29.971 1.00 0.00 16 PRO A N 17
ATOM 26811 C CA . PRO A 1 16 ? -38.108 -31.316 30.930 1.00 0.00 16 PRO A CA 17
ATOM 26812 C C . PRO A 1 16 ? -37.565 -32.610 30.323 1.00 0.00 16 PRO A C 17
ATOM 26813 O O . PRO A 1 16 ? -37.077 -33.484 31.041 1.00 0.00 16 PRO A O 17
ATOM 26824 N N . THR A 1 17 ? -37.642 -32.726 29.008 1.00 0.00 17 THR A N 17
ATOM 26825 C CA . THR A 1 17 ? -37.188 -33.929 28.332 1.00 0.00 17 THR A CA 17
ATOM 26826 C C . THR A 1 17 ? -35.678 -33.883 28.060 1.00 0.00 17 THR A C 17
ATOM 26827 O O . THR A 1 17 ? -35.088 -34.870 27.613 1.00 0.00 17 THR A O 17
ATOM 26838 N N . ARG A 1 18 ? -35.060 -32.744 28.345 1.00 0.00 18 ARG A N 17
ATOM 26839 C CA . ARG A 1 18 ? -33.624 -32.581 28.162 1.00 0.00 18 ARG A CA 17
ATOM 26840 C C . ARG A 1 18 ? -33.076 -31.614 29.218 1.00 0.00 18 ARG A C 17
ATOM 26841 O O . ARG A 1 18 ? -32.906 -30.427 28.958 1.00 0.00 18 ARG A O 17
ATOM 26862 N N . PRO A 1 19 ? -32.851 -32.118 30.449 1.00 0.00 19 PRO A N 17
ATOM 26863 C CA . PRO A 1 19 ? -32.372 -31.298 31.571 1.00 0.00 19 PRO A CA 17
ATOM 26864 C C . PRO A 1 19 ? -30.983 -30.687 31.352 1.00 0.00 19 PRO A C 17
ATOM 26865 O O . PRO A 1 19 ? -30.790 -29.498 31.574 1.00 0.00 19 PRO A O 17
ATOM 26876 N N . TYR A 1 20 ? -30.023 -31.499 30.935 1.00 0.00 20 TYR A N 17
ATOM 26877 C CA . TYR A 1 20 ? -28.663 -31.017 30.716 1.00 0.00 20 TYR A CA 17
ATOM 26878 C C . TYR A 1 20 ? -28.220 -31.218 29.287 1.00 0.00 20 TYR A C 17
ATOM 26879 O O . TYR A 1 20 ? -28.476 -32.263 28.683 1.00 0.00 20 TYR A O 17
ATOM 26897 N N . VAL A 1 21 ? -27.558 -30.216 28.758 1.00 0.00 21 VAL A N 17
ATOM 26898 C CA . VAL A 1 21 ? -26.967 -30.283 27.446 1.00 0.00 21 VAL A CA 17
ATOM 26899 C C . VAL A 1 21 ? -25.518 -29.880 27.545 1.00 0.00 21 VAL A C 17
ATOM 26900 O O . VAL A 1 21 ? -25.153 -29.018 28.348 1.00 0.00 21 VAL A O 17
ATOM 26913 N N . SER A 1 22 ? -24.707 -30.504 26.769 1.00 0.00 22 SER A N 17
ATOM 26914 C CA . SER A 1 22 ? -23.295 -30.224 26.786 1.00 0.00 22 SER A CA 17
ATOM 26915 C C . SER A 1 22 ? -22.940 -29.243 25.680 1.00 0.00 22 SER A C 17
ATOM 26916 O O . SER A 1 22 ? -23.088 -29.544 24.490 1.00 0.00 22 SER A O 17
ATOM 26924 N N . ILE A 1 23 ? -22.481 -28.070 26.070 1.00 0.00 23 ILE A N 17
ATOM 26925 C CA . ILE A 1 23 ? -22.150 -27.046 25.108 1.00 0.00 23 ILE A CA 17
ATOM 26926 C C . ILE A 1 23 ? -20.669 -26.720 25.192 1.00 0.00 23 ILE A C 17
ATOM 26927 O O . ILE A 1 23 ? -20.026 -26.990 26.213 1.00 0.00 23 ILE A O 17
ATOM 26943 N N . LEU A 1 24 ? -20.124 -26.159 24.133 1.00 0.00 24 LEU A N 17
ATOM 26944 C CA . LEU A 1 24 ? -18.736 -25.774 24.117 1.00 0.00 24 LEU A CA 17
ATOM 26945 C C . LEU A 1 24 ? -18.621 -24.273 24.330 1.00 0.00 24 LEU A C 17
ATOM 26946 O O . LEU A 1 24 ? -19.204 -23.481 23.581 1.00 0.00 24 LEU A O 17
ATOM 26962 N N . ALA A 1 25 ? -17.891 -23.886 25.349 1.00 0.00 25 ALA A N 17
ATOM 26963 C CA . ALA A 1 25 ? -17.697 -22.486 25.671 1.00 0.00 25 ALA A CA 17
ATOM 26964 C C . ALA A 1 25 ? -16.366 -22.300 26.353 1.00 0.00 25 ALA A C 17
ATOM 26965 O O . ALA A 1 25 ? -15.922 -23.169 27.106 1.00 0.00 25 ALA A O 17
ATOM 26972 N N . GLU A 1 26 ? -15.721 -21.189 26.088 1.00 0.00 26 GLU A N 17
ATOM 26973 C CA . GLU A 1 26 ? -14.450 -20.904 26.707 1.00 0.00 26 GLU A CA 17
ATOM 26974 C C . GLU A 1 26 ? -14.615 -19.883 27.798 1.00 0.00 26 GLU A C 17
ATOM 26975 O O . GLU A 1 26 ? -15.580 -19.124 27.811 1.00 0.00 26 GLU A O 17
ATOM 26987 N N . ILE A 1 27 ? -13.666 -19.859 28.706 1.00 0.00 27 ILE A N 17
ATOM 26988 C CA . ILE A 1 27 ? -13.709 -18.951 29.830 1.00 0.00 27 ILE A CA 17
ATOM 26989 C C . ILE A 1 27 ? -13.605 -17.498 29.378 1.00 0.00 27 ILE A C 17
ATOM 26990 O O . ILE A 1 27 ? -14.131 -16.600 30.026 1.00 0.00 27 ILE A O 17
ATOM 27006 N N . ASN A 1 28 ? -12.973 -17.285 28.238 1.00 0.00 28 ASN A N 17
ATOM 27007 C CA . ASN A 1 28 ? -12.764 -15.939 27.717 1.00 0.00 28 ASN A CA 17
ATOM 27008 C C . ASN A 1 28 ? -13.996 -15.455 26.954 1.00 0.00 28 ASN A C 17
ATOM 27009 O O . ASN A 1 28 ? -13.962 -14.411 26.303 1.00 0.00 28 ASN A O 17
ATOM 27020 N N . GLU A 1 29 ? -15.078 -16.210 27.045 1.00 0.00 29 GLU A N 17
ATOM 27021 C CA . GLU A 1 29 ? -16.312 -15.866 26.371 1.00 0.00 29 GLU A CA 17
ATOM 27022 C C . GLU A 1 29 ? -17.356 -15.441 27.403 1.00 0.00 29 GLU A C 17
ATOM 27023 O O . GLU A 1 29 ? -17.364 -15.947 28.531 1.00 0.00 29 GLU A O 17
ATOM 27035 N N . ASN A 1 30 ? -18.219 -14.502 27.035 1.00 0.00 30 ASN A N 17
ATOM 27036 C CA . ASN A 1 30 ? -19.226 -13.996 27.971 1.00 0.00 30 ASN A CA 17
ATOM 27037 C C . ASN A 1 30 ? -20.362 -14.982 28.140 1.00 0.00 30 ASN A C 17
ATOM 27038 O O . ASN A 1 30 ? -20.437 -16.001 27.440 1.00 0.00 30 ASN A O 17
ATOM 27049 N N . ALA A 1 31 ? -21.262 -14.659 29.052 1.00 0.00 31 ALA A N 17
ATOM 27050 C CA . ALA A 1 31 ? -22.425 -15.475 29.322 1.00 0.00 31 ALA A CA 17
ATOM 27051 C C . ALA A 1 31 ? -23.308 -15.585 28.087 1.00 0.00 31 ALA A C 17
ATOM 27052 O O . ALA A 1 31 ? -24.021 -16.558 27.927 1.00 0.00 31 ALA A O 17
ATOM 27059 N N . ASP A 1 32 ? -23.244 -14.584 27.210 1.00 0.00 32 ASP A N 17
ATOM 27060 C CA . ASP A 1 32 ? -24.053 -14.585 26.001 1.00 0.00 32 ASP A CA 17
ATOM 27061 C C . ASP A 1 32 ? -23.675 -15.745 25.098 1.00 0.00 32 ASP A C 17
ATOM 27062 O O . ASP A 1 32 ? -24.534 -16.344 24.463 1.00 0.00 32 ASP A O 17
ATOM 27071 N N . ARG A 1 33 ? -22.390 -16.065 25.048 1.00 0.00 33 ARG A N 17
ATOM 27072 C CA . ARG A 1 33 ? -21.922 -17.157 24.254 1.00 0.00 33 ARG A CA 17
ATOM 27073 C C . ARG A 1 33 ? -22.451 -18.470 24.811 1.00 0.00 33 ARG A C 17
ATOM 27074 O O . ARG A 1 33 ? -22.919 -19.331 24.070 1.00 0.00 33 ARG A O 17
ATOM 27095 N N . ILE A 1 34 ? -22.390 -18.595 26.125 1.00 0.00 34 ILE A N 17
ATOM 27096 C CA . ILE A 1 34 ? -22.885 -19.772 26.810 1.00 0.00 34 ILE A CA 17
ATOM 27097 C C . ILE A 1 34 ? -24.404 -19.894 26.630 1.00 0.00 34 ILE A C 17
ATOM 27098 O O . ILE A 1 34 ? -24.922 -20.964 26.290 1.00 0.00 34 ILE A O 17
ATOM 27114 N N . LEU A 1 35 ? -25.095 -18.779 26.824 1.00 0.00 35 LEU A N 17
ATOM 27115 C CA . LEU A 1 35 ? -26.545 -18.720 26.702 1.00 0.00 35 LEU A CA 17
ATOM 27116 C C . LEU A 1 35 ? -26.990 -19.022 25.279 1.00 0.00 35 LEU A C 17
ATOM 27117 O O . LEU A 1 35 ? -27.884 -19.826 25.064 1.00 0.00 35 LEU A O 17
ATOM 27133 N N . GLY A 1 36 ? -26.334 -18.396 24.317 1.00 0.00 36 GLY A N 17
ATOM 27134 C CA . GLY A 1 36 ? -26.700 -18.567 22.931 1.00 0.00 36 GLY A CA 17
ATOM 27135 C C . GLY A 1 36 ? -26.460 -19.965 22.420 1.00 0.00 36 GLY A C 17
ATOM 27136 O O . GLY A 1 36 ? -27.305 -20.522 21.728 1.00 0.00 36 GLY A O 17
ATOM 27140 N N . ALA A 1 37 ? -25.316 -20.540 22.771 1.00 0.00 37 ALA A N 17
ATOM 27141 C CA . ALA A 1 37 ? -24.972 -21.885 22.328 1.00 0.00 37 ALA A CA 17
ATOM 27142 C C . ALA A 1 37 ? -25.973 -22.906 22.838 1.00 0.00 37 ALA A C 17
ATOM 27143 O O . ALA A 1 37 ? -26.483 -23.718 22.079 1.00 0.00 37 ALA A O 17
ATOM 27150 N N . ALA A 1 38 ? -26.260 -22.843 24.121 1.00 0.00 38 ALA A N 17
ATOM 27151 C CA . ALA A 1 38 ? -27.186 -23.769 24.743 1.00 0.00 38 ALA A CA 17
ATOM 27152 C C . ALA A 1 38 ? -28.608 -23.544 24.257 1.00 0.00 38 ALA A C 17
ATOM 27153 O O . ALA A 1 38 ? -29.347 -24.490 24.001 1.00 0.00 38 ALA A O 17
ATOM 27160 N N . LEU A 1 39 ? -28.972 -22.287 24.122 1.00 0.00 39 LEU A N 17
ATOM 27161 C CA . LEU A 1 39 ? -30.304 -21.904 23.692 1.00 0.00 39 LEU A CA 17
ATOM 27162 C C . LEU A 1 39 ? -30.544 -22.403 22.260 1.00 0.00 39 LEU A C 17
ATOM 27163 O O . LEU A 1 39 ? -31.653 -22.820 21.903 1.00 0.00 39 LEU A O 17
ATOM 27179 N N . GLU A 1 40 ? -29.482 -22.350 21.456 1.00 0.00 40 GLU A N 17
ATOM 27180 C CA . GLU A 1 40 ? -29.488 -22.836 20.077 1.00 0.00 40 GLU A CA 17
ATOM 27181 C C . GLU A 1 40 ? -29.826 -24.337 20.039 1.00 0.00 40 GLU A C 17
ATOM 27182 O O . GLU A 1 40 ? -30.534 -24.803 19.147 1.00 0.00 40 GLU A O 17
ATOM 27194 N N . LYS A 1 41 ? -29.326 -25.076 21.027 1.00 0.00 41 LYS A N 17
ATOM 27195 C CA . LYS A 1 41 ? -29.555 -26.526 21.128 1.00 0.00 41 LYS A CA 17
ATOM 27196 C C . LYS A 1 41 ? -31.029 -26.850 21.273 1.00 0.00 41 LYS A C 17
ATOM 27197 O O . LYS A 1 41 ? -31.512 -27.843 20.726 1.00 0.00 41 LYS A O 17
ATOM 27216 N N . TYR A 1 42 ? -31.745 -26.020 22.008 1.00 0.00 42 TYR A N 17
ATOM 27217 C CA . TYR A 1 42 ? -33.162 -26.251 22.224 1.00 0.00 42 TYR A CA 17
ATOM 27218 C C . TYR A 1 42 ? -34.007 -25.555 21.151 1.00 0.00 42 TYR A C 17
ATOM 27219 O O . TYR A 1 42 ? -35.232 -25.643 21.161 1.00 0.00 42 TYR A O 17
ATOM 27237 N N . GLY A 1 43 ? -33.337 -24.871 20.225 1.00 0.00 43 GLY A N 17
ATOM 27238 C CA . GLY A 1 43 ? -34.036 -24.189 19.144 1.00 0.00 43 GLY A CA 17
ATOM 27239 C C . GLY A 1 43 ? -34.767 -22.942 19.608 1.00 0.00 43 GLY A C 17
ATOM 27240 O O . GLY A 1 43 ? -35.763 -22.529 19.000 1.00 0.00 43 GLY A O 17
ATOM 27244 N N . LEU A 1 44 ? -34.289 -22.342 20.681 1.00 0.00 44 LEU A N 17
ATOM 27245 C CA . LEU A 1 44 ? -34.924 -21.151 21.233 1.00 0.00 44 LEU A CA 17
ATOM 27246 C C . LEU A 1 44 ? -34.019 -19.935 21.103 1.00 0.00 44 LEU A C 17
ATOM 27247 O O . LEU A 1 44 ? -34.225 -18.933 21.776 1.00 0.00 44 LEU A O 17
ATOM 27263 N N . GLU A 1 45 ? -33.054 -20.024 20.196 1.00 0.00 45 GLU A N 17
ATOM 27264 C CA . GLU A 1 45 ? -32.034 -18.982 19.995 1.00 0.00 45 GLU A CA 17
ATOM 27265 C C . GLU A 1 45 ? -32.669 -17.591 19.797 1.00 0.00 45 GLU A C 17
ATOM 27266 O O . GLU A 1 45 ? -32.178 -16.589 20.329 1.00 0.00 45 GLU A O 17
ATOM 27278 N N . HIS A 1 46 ? -33.770 -17.545 19.066 1.00 0.00 46 HIS A N 17
ATOM 27279 C CA . HIS A 1 46 ? -34.451 -16.285 18.767 1.00 0.00 46 HIS A CA 17
ATOM 27280 C C . HIS A 1 46 ? -35.174 -15.725 20.006 1.00 0.00 46 HIS A C 17
ATOM 27281 O O . HIS A 1 46 ? -35.435 -14.530 20.094 1.00 0.00 46 HIS A O 17
ATOM 27295 N N . SER A 1 47 ? -35.473 -16.589 20.958 1.00 0.00 47 SER A N 17
ATOM 27296 C CA . SER A 1 47 ? -36.190 -16.190 22.166 1.00 0.00 47 SER A CA 17
ATOM 27297 C C . SER A 1 47 ? -35.215 -15.831 23.302 1.00 0.00 47 SER A C 17
ATOM 27298 O O . SER A 1 47 ? -35.591 -15.806 24.468 1.00 0.00 47 SER A O 17
ATOM 27306 N N . LYS A 1 48 ? -33.981 -15.509 22.935 1.00 0.00 48 LYS A N 17
ATOM 27307 C CA . LYS A 1 48 ? -32.916 -15.213 23.903 1.00 0.00 48 LYS A CA 17
ATOM 27308 C C . LYS A 1 48 ? -33.273 -14.032 24.797 1.00 0.00 48 LYS A C 17
ATOM 27309 O O . LYS A 1 48 ? -32.916 -13.999 25.975 1.00 0.00 48 LYS A O 17
ATOM 27328 N N . ASP A 1 49 ? -33.989 -13.087 24.228 1.00 0.00 49 ASP A N 17
ATOM 27329 C CA . ASP A 1 49 ? -34.375 -11.848 24.912 1.00 0.00 49 ASP A CA 17
ATOM 27330 C C . ASP A 1 49 ? -35.262 -12.106 26.147 1.00 0.00 49 ASP A C 17
ATOM 27331 O O . ASP A 1 49 ? -35.555 -11.190 26.912 1.00 0.00 49 ASP A O 17
ATOM 27340 N N . ASP A 1 50 ? -35.684 -13.347 26.334 1.00 0.00 50 ASP A N 17
ATOM 27341 C CA . ASP A 1 50 ? -36.544 -13.710 27.461 1.00 0.00 50 ASP A CA 17
ATOM 27342 C C . ASP A 1 50 ? -35.772 -14.503 28.540 1.00 0.00 50 ASP A C 17
ATOM 27343 O O . ASP A 1 50 ? -36.287 -14.741 29.630 1.00 0.00 50 ASP A O 17
ATOM 27352 N N . PHE A 1 51 ? -34.520 -14.870 28.260 1.00 0.00 51 PHE A N 17
ATOM 27353 C CA . PHE A 1 51 ? -33.783 -15.740 29.189 1.00 0.00 51 PHE A CA 17
ATOM 27354 C C . PHE A 1 51 ? -32.415 -15.176 29.580 1.00 0.00 51 PHE A C 17
ATOM 27355 O O . PHE A 1 51 ? -31.818 -14.384 28.852 1.00 0.00 51 PHE A O 17
ATOM 27372 N N . ILE A 1 52 ? -31.944 -15.602 30.752 1.00 0.00 52 ILE A N 17
ATOM 27373 C CA . ILE A 1 52 ? -30.610 -15.270 31.266 1.00 0.00 52 ILE A CA 17
ATOM 27374 C C . ILE A 1 52 ? -30.012 -16.523 31.905 1.00 0.00 52 ILE A C 17
ATOM 27375 O O . ILE A 1 52 ? -30.682 -17.559 31.988 1.00 0.00 52 ILE A O 17
ATOM 27391 N N . LEU A 1 53 ? -28.778 -16.442 32.360 1.00 0.00 53 LEU A N 17
ATOM 27392 C CA . LEU A 1 53 ? -28.140 -17.587 32.983 1.00 0.00 53 LEU A CA 17
ATOM 27393 C C . LEU A 1 53 ? -28.153 -17.453 34.490 1.00 0.00 53 LEU A C 17
ATOM 27394 O O . LEU A 1 53 ? -28.046 -16.359 35.022 1.00 0.00 53 LEU A O 17
ATOM 27410 N N . VAL A 1 54 ? -28.328 -18.562 35.172 1.00 0.00 54 VAL A N 17
ATOM 27411 C CA . VAL A 1 54 ? -28.307 -18.576 36.622 1.00 0.00 54 VAL A CA 17
ATOM 27412 C C . VAL A 1 54 ? -27.334 -19.632 37.129 1.00 0.00 54 VAL A C 17
ATOM 27413 O O . VAL A 1 54 ? -27.355 -20.781 36.676 1.00 0.00 54 VAL A O 17
ATOM 27426 N N . GLU A 1 55 ? -26.468 -19.246 38.040 1.00 0.00 55 GLU A N 17
ATOM 27427 C CA . GLU A 1 55 ? -25.531 -20.192 38.624 1.00 0.00 55 GLU A CA 17
ATOM 27428 C C . GLU A 1 55 ? -26.171 -20.805 39.856 1.00 0.00 55 GLU A C 17
ATOM 27429 O O . GLU A 1 55 ? -26.548 -20.084 40.790 1.00 0.00 55 GLU A O 17
ATOM 27441 N N . VAL A 1 56 ? -26.302 -22.113 39.861 1.00 0.00 56 VAL A N 17
ATOM 27442 C CA . VAL A 1 56 ? -26.986 -22.802 40.942 1.00 0.00 56 VAL A CA 17
ATOM 27443 C C . VAL A 1 56 ? -26.086 -23.809 41.631 1.00 0.00 56 VAL A C 17
ATOM 27444 O O . VAL A 1 56 ? -25.334 -24.548 40.979 1.00 0.00 56 VAL A O 17
ATOM 27457 N N . SER A 1 57 ? -26.160 -23.823 42.951 1.00 0.00 57 SER A N 17
ATOM 27458 C CA . SER A 1 57 ? -25.404 -24.742 43.761 1.00 0.00 57 SER A CA 17
ATOM 27459 C C . SER A 1 57 ? -25.913 -26.171 43.561 1.00 0.00 57 SER A C 17
ATOM 27460 O O . SER A 1 57 ? -27.107 -26.401 43.375 1.00 0.00 57 SER A O 17
ATOM 27468 N N . ASN A 1 58 ? -25.002 -27.121 43.596 1.00 0.00 58 ASN A N 17
ATOM 27469 C CA . ASN A 1 58 ? -25.350 -28.530 43.434 1.00 0.00 58 ASN A CA 17
ATOM 27470 C C . ASN A 1 58 ? -26.161 -29.028 44.629 1.00 0.00 58 ASN A C 17
ATOM 27471 O O . ASN A 1 58 ? -26.930 -29.988 44.521 1.00 0.00 58 ASN A O 17
ATOM 27482 N N . ASP A 1 59 ? -25.997 -28.356 45.768 1.00 0.00 59 ASP A N 17
ATOM 27483 C CA . ASP A 1 59 ? -26.690 -28.736 46.996 1.00 0.00 59 ASP A CA 17
ATOM 27484 C C . ASP A 1 59 ? -28.178 -28.350 46.938 1.00 0.00 59 ASP A C 17
ATOM 27485 O O . ASP A 1 59 ? -28.599 -27.350 47.528 1.00 0.00 59 ASP A O 17
ATOM 27494 N N . ASP A 1 60 ? -28.940 -29.158 46.182 1.00 0.00 60 ASP A N 17
ATOM 27495 C CA . ASP A 1 60 ? -30.399 -29.005 45.984 1.00 0.00 60 ASP A CA 17
ATOM 27496 C C . ASP A 1 60 ? -30.804 -27.560 45.779 1.00 0.00 60 ASP A C 17
ATOM 27497 O O . ASP A 1 60 ? -31.421 -26.946 46.660 1.00 0.00 60 ASP A O 17
ATOM 27506 N N . ASP A 1 61 ? -30.431 -27.022 44.619 1.00 0.00 61 ASP A N 17
ATOM 27507 C CA . ASP A 1 61 ? -30.715 -25.636 44.238 1.00 0.00 61 ASP A CA 17
ATOM 27508 C C . ASP A 1 61 ? -29.842 -24.689 45.017 1.00 0.00 61 ASP A C 17
ATOM 27509 O O . ASP A 1 61 ? -28.909 -24.097 44.472 1.00 0.00 61 ASP A O 17
ATOM 27518 N N . ARG A 1 62 ? -30.096 -24.574 46.292 1.00 0.00 62 ARG A N 17
ATOM 27519 C CA . ARG A 1 62 ? -29.358 -23.674 47.089 1.00 0.00 62 ARG A CA 17
ATOM 27520 C C . ARG A 1 62 ? -29.613 -23.845 48.568 1.00 0.00 62 ARG A C 17
ATOM 27521 O O . ARG A 1 62 ? -30.579 -23.307 49.113 1.00 0.00 62 ARG A O 17
ATOM 27542 N N . LYS A 1 63 ? -28.775 -24.647 49.194 1.00 0.00 63 LYS A N 17
ATOM 27543 C CA . LYS A 1 63 ? -28.694 -24.725 50.656 1.00 0.00 63 LYS A CA 17
ATOM 27544 C C . LYS A 1 63 ? -29.982 -25.196 51.319 1.00 0.00 63 LYS A C 17
ATOM 27545 O O . LYS A 1 63 ? -30.105 -25.136 52.542 1.00 0.00 63 LYS A O 17
ATOM 27564 N N . SER A 1 64 ? -30.919 -25.666 50.551 1.00 0.00 64 SER A N 17
ATOM 27565 C CA . SER A 1 64 ? -32.182 -26.028 51.103 1.00 0.00 64 SER A CA 17
ATOM 27566 C C . SER A 1 64 ? -32.686 -27.290 50.459 1.00 0.00 64 SER A C 17
ATOM 27567 O O . SER A 1 64 ? -32.068 -27.816 49.540 1.00 0.00 64 SER A O 17
ATOM 27575 N N . MET A 1 65 ? -33.808 -27.767 50.937 1.00 0.00 65 MET A N 17
ATOM 27576 C CA . MET A 1 65 ? -34.433 -28.945 50.390 1.00 0.00 65 MET A CA 17
ATOM 27577 C C . MET A 1 65 ? -35.417 -28.514 49.300 1.00 0.00 65 MET A C 17
ATOM 27578 O O . MET A 1 65 ? -36.323 -29.255 48.912 1.00 0.00 65 MET A O 17
ATOM 27592 N N . SER A 1 66 ? -35.211 -27.294 48.811 1.00 0.00 66 SER A N 17
ATOM 27593 C CA . SER A 1 66 ? -36.019 -26.718 47.759 1.00 0.00 66 SER A CA 17
ATOM 27594 C C . SER A 1 66 ? -35.917 -27.557 46.497 1.00 0.00 66 SER A C 17
ATOM 27595 O O . SER A 1 66 ? -36.873 -27.650 45.724 1.00 0.00 66 SER A O 17
ATOM 27603 N N . ASP A 1 67 ? -34.741 -28.163 46.304 1.00 0.00 67 ASP A N 17
ATOM 27604 C CA . ASP A 1 67 ? -34.483 -29.042 45.170 1.00 0.00 67 ASP A CA 17
ATOM 27605 C C . ASP A 1 67 ? -34.481 -28.240 43.870 1.00 0.00 67 ASP A C 17
ATOM 27606 O O . ASP A 1 67 ? -34.533 -27.018 43.889 1.00 0.00 67 ASP A O 17
ATOM 27615 N N . LEU A 1 68 ? -34.443 -28.924 42.758 1.00 0.00 68 LEU A N 17
ATOM 27616 C CA . LEU A 1 68 ? -34.382 -28.274 41.455 1.00 0.00 68 LEU A CA 17
ATOM 27617 C C . LEU A 1 68 ? -35.744 -27.705 41.044 1.00 0.00 68 LEU A C 17
ATOM 27618 O O . LEU A 1 68 ? -35.863 -27.048 40.005 1.00 0.00 68 LEU A O 17
ATOM 27634 N N . ARG A 1 69 ? -36.769 -27.972 41.844 1.00 0.00 69 ARG A N 17
ATOM 27635 C CA . ARG A 1 69 ? -38.091 -27.437 41.566 1.00 0.00 69 ARG A CA 17
ATOM 27636 C C . ARG A 1 69 ? -38.109 -25.954 41.872 1.00 0.00 69 ARG A C 17
ATOM 27637 O O . ARG A 1 69 ? -37.705 -25.537 42.960 1.00 0.00 69 ARG A O 17
ATOM 27658 N N . GLU A 1 70 ? -38.597 -25.166 40.919 1.00 0.00 70 GLU A N 17
ATOM 27659 C CA . GLU A 1 70 ? -38.638 -23.708 41.047 1.00 0.00 70 GLU A CA 17
ATOM 27660 C C . GLU A 1 70 ? -37.208 -23.169 41.281 1.00 0.00 70 GLU A C 17
ATOM 27661 O O . GLU A 1 70 ? -36.988 -22.202 42.015 1.00 0.00 70 GLU A O 17
ATOM 27673 N N . ILE A 1 71 ? -36.264 -23.813 40.609 1.00 0.00 71 ILE A N 17
ATOM 27674 C CA . ILE A 1 71 ? -34.835 -23.505 40.697 1.00 0.00 71 ILE A CA 17
ATOM 27675 C C . ILE A 1 71 ? -34.531 -22.028 40.408 1.00 0.00 71 ILE A C 17
ATOM 27676 O O . ILE A 1 71 ? -35.189 -21.401 39.568 1.00 0.00 71 ILE A O 17
ATOM 27692 N N . ASP A 1 72 ? -33.566 -21.471 41.134 1.00 0.00 72 ASP A N 17
ATOM 27693 C CA . ASP A 1 72 ? -33.106 -20.104 40.894 1.00 0.00 72 ASP A CA 17
ATOM 27694 C C . ASP A 1 72 ? -31.728 -19.879 41.500 1.00 0.00 72 ASP A C 17
ATOM 27695 O O . ASP A 1 72 ? -31.424 -20.374 42.578 1.00 0.00 72 ASP A O 17
ATOM 27704 N N . GLY A 1 73 ? -30.902 -19.138 40.797 1.00 0.00 73 GLY A N 17
ATOM 27705 C CA . GLY A 1 73 ? -29.574 -18.836 41.282 1.00 0.00 73 GLY A CA 17
ATOM 27706 C C . GLY A 1 73 ? -29.288 -17.364 41.171 1.00 0.00 73 GLY A C 17
ATOM 27707 O O . GLY A 1 73 ? -30.211 -16.549 41.233 1.00 0.00 73 GLY A O 17
ATOM 27711 N N . ARG A 1 74 ? -28.026 -17.000 40.998 1.00 0.00 74 ARG A N 17
ATOM 27712 C CA . ARG A 1 74 ? -27.687 -15.611 40.840 1.00 0.00 74 ARG A CA 17
ATOM 27713 C C . ARG A 1 74 ? -27.881 -15.205 39.389 1.00 0.00 74 ARG A C 17
ATOM 27714 O O . ARG A 1 74 ? -27.405 -15.896 38.486 1.00 0.00 74 ARG A O 17
ATOM 27735 N N . PRO A 1 75 ? -28.621 -14.112 39.139 1.00 0.00 75 PRO A N 17
ATOM 27736 C CA . PRO A 1 75 ? -28.869 -13.632 37.781 1.00 0.00 75 PRO A CA 17
ATOM 27737 C C . PRO A 1 75 ? -27.580 -13.245 37.071 1.00 0.00 75 PRO A C 17
ATOM 27738 O O . PRO A 1 75 ? -26.851 -12.353 37.515 1.00 0.00 75 PRO A O 17
ATOM 27749 N N . ILE A 1 76 ? -27.309 -13.917 35.982 1.00 0.00 76 ILE A N 17
ATOM 27750 C CA . ILE A 1 76 ? -26.124 -13.674 35.202 1.00 0.00 76 ILE A CA 17
ATOM 27751 C C . ILE A 1 76 ? -26.502 -13.266 33.790 1.00 0.00 76 ILE A C 17
ATOM 27752 O O . ILE A 1 76 ? -26.884 -14.106 32.963 1.00 0.00 76 ILE A O 17
ATOM 27768 N N . PRO A 1 77 ? -26.464 -11.962 33.509 1.00 0.00 77 PRO A N 17
ATOM 27769 C CA . PRO A 1 77 ? -26.753 -11.433 32.182 1.00 0.00 77 PRO A CA 17
ATOM 27770 C C . PRO A 1 77 ? -25.685 -11.850 31.171 1.00 0.00 77 PRO A C 17
ATOM 27771 O O . PRO A 1 77 ? -24.542 -12.120 31.541 1.00 0.00 77 PRO A O 17
ATOM 27782 N N . PRO A 1 78 ? -26.046 -11.881 29.880 1.00 0.00 78 PRO A N 17
ATOM 27783 C CA . PRO A 1 78 ? -25.148 -12.317 28.794 1.00 0.00 78 PRO A CA 17
ATOM 27784 C C . PRO A 1 78 ? -23.821 -11.553 28.763 1.00 0.00 78 PRO A C 17
ATOM 27785 O O . PRO A 1 78 ? -22.787 -12.099 28.384 1.00 0.00 78 PRO A O 17
ATOM 27796 N N . THR A 1 79 ? -23.868 -10.301 29.153 1.00 0.00 79 THR A N 17
ATOM 27797 C CA . THR A 1 79 ? -22.695 -9.435 29.142 1.00 0.00 79 THR A CA 17
ATOM 27798 C C . THR A 1 79 ? -21.585 -9.940 30.090 1.00 0.00 79 THR A C 17
ATOM 27799 O O . THR A 1 79 ? -20.406 -9.899 29.746 1.00 0.00 79 THR A O 17
ATOM 27810 N N . GLU A 1 80 ? -21.966 -10.393 31.276 1.00 0.00 80 GLU A N 17
ATOM 27811 C CA . GLU A 1 80 ? -20.995 -10.838 32.280 1.00 0.00 80 GLU A CA 17
ATOM 27812 C C . GLU A 1 80 ? -20.234 -12.090 31.831 1.00 0.00 80 GLU A C 17
ATOM 27813 O O . GLU A 1 80 ? -20.757 -12.908 31.079 1.00 0.00 80 GLU A O 17
ATOM 27825 N N . CYS A 1 81 ? -18.982 -12.209 32.279 1.00 0.00 81 CYS A N 17
ATOM 27826 C CA . CYS A 1 81 ? -18.164 -13.389 32.011 1.00 0.00 81 CYS A CA 17
ATOM 27827 C C . CYS A 1 81 ? -18.100 -14.242 33.294 1.00 0.00 81 CYS A C 17
ATOM 27828 O O . CYS A 1 81 ? -17.175 -14.097 34.098 1.00 0.00 81 CYS A O 17
ATOM 27836 N N . PRO A 1 82 ? -19.093 -15.127 33.509 1.00 0.00 82 PRO A N 17
ATOM 27837 C CA . PRO A 1 82 ? -19.213 -15.894 34.755 1.00 0.00 82 PRO A CA 17
ATOM 27838 C C . PRO A 1 82 ? -18.128 -16.951 34.945 1.00 0.00 82 PRO A C 17
ATOM 27839 O O . PRO A 1 82 ? -17.805 -17.313 36.076 1.00 0.00 82 PRO A O 17
ATOM 27850 N N . LEU A 1 83 ? -17.545 -17.420 33.850 1.00 0.00 83 LEU A N 17
ATOM 27851 C CA . LEU A 1 83 ? -16.562 -18.495 33.922 1.00 0.00 83 LEU A CA 17
ATOM 27852 C C . LEU A 1 83 ? -15.327 -18.088 34.690 1.00 0.00 83 LEU A C 17
ATOM 27853 O O . LEU A 1 83 ? -14.767 -18.897 35.426 1.00 0.00 83 LEU A O 17
ATOM 27869 N N . PHE A 1 84 ? -14.898 -16.841 34.524 1.00 0.00 84 PHE A N 17
ATOM 27870 C CA . PHE A 1 84 ? -13.731 -16.358 35.237 1.00 0.00 84 PHE A CA 17
ATOM 27871 C C . PHE A 1 84 ? -13.913 -16.477 36.735 1.00 0.00 84 PHE A C 17
ATOM 27872 O O . PHE A 1 84 ? -13.039 -16.974 37.417 1.00 0.00 84 PHE A O 17
ATOM 27889 N N . GLU A 1 85 ? -15.063 -16.059 37.238 1.00 0.00 85 GLU A N 17
ATOM 27890 C CA . GLU A 1 85 ? -15.328 -16.164 38.664 1.00 0.00 85 GLU A CA 17
ATOM 27891 C C . GLU A 1 85 ? -15.470 -17.623 39.088 1.00 0.00 85 GLU A C 17
ATOM 27892 O O . GLU A 1 85 ? -14.980 -18.022 40.146 1.00 0.00 85 GLU A O 17
ATOM 27904 N N . MET A 1 86 ? -16.128 -18.422 38.248 1.00 0.00 86 MET A N 17
ATOM 27905 C CA . MET A 1 86 ? -16.348 -19.828 38.560 1.00 0.00 86 MET A CA 17
ATOM 27906 C C . MET A 1 86 ? -15.032 -20.608 38.627 1.00 0.00 86 MET A C 17
ATOM 27907 O O . MET A 1 86 ? -14.822 -21.404 39.540 1.00 0.00 86 MET A O 17
ATOM 27921 N N . THR A 1 87 ? -14.143 -20.346 37.683 1.00 0.00 87 THR A N 17
ATOM 27922 C CA . THR A 1 87 ? -12.881 -21.072 37.601 1.00 0.00 87 THR A CA 17
ATOM 27923 C C . THR A 1 87 ? -11.806 -20.457 38.516 1.00 0.00 87 THR A C 17
ATOM 27924 O O . THR A 1 87 ? -10.852 -21.136 38.911 1.00 0.00 87 THR A O 17
ATOM 27935 N N . ALA A 1 88 ? -11.965 -19.176 38.858 1.00 0.00 88 ALA A N 17
ATOM 27936 C CA . ALA A 1 88 ? -10.994 -18.486 39.708 1.00 0.00 88 ALA A CA 17
ATOM 27937 C C . ALA A 1 88 ? -10.913 -19.123 41.081 1.00 0.00 88 ALA A C 17
ATOM 27938 O O . ALA A 1 88 ? -9.826 -19.289 41.631 1.00 0.00 88 ALA A O 17
ATOM 27945 N N . ARG A 1 89 ? -12.057 -19.486 41.637 1.00 0.00 89 ARG A N 17
ATOM 27946 C CA . ARG A 1 89 ? -12.069 -20.089 42.952 1.00 0.00 89 ARG A CA 17
ATOM 27947 C C . ARG A 1 89 ? -12.292 -21.602 42.852 1.00 0.00 89 ARG A C 17
ATOM 27948 O O . ARG A 1 89 ? -11.468 -22.381 43.320 1.00 0.00 89 ARG A O 17
ATOM 27969 N N . SER A 1 90 ? -13.391 -21.999 42.188 1.00 0.00 90 SER A N 17
ATOM 27970 C CA . SER A 1 90 ? -13.732 -23.420 41.962 1.00 0.00 90 SER A CA 17
ATOM 27971 C C . SER A 1 90 ? -13.885 -24.237 43.278 1.00 0.00 90 SER A C 17
ATOM 27972 O O . SER A 1 90 ? -13.505 -23.788 44.367 1.00 0.00 90 SER A O 17
ATOM 27980 N N . GLY A 1 91 ? -14.457 -25.439 43.147 1.00 0.00 91 GLY A N 17
ATOM 27981 C CA . GLY A 1 91 ? -14.661 -26.319 44.289 1.00 0.00 91 GLY A CA 17
ATOM 27982 C C . GLY A 1 91 ? -15.869 -25.929 45.119 1.00 0.00 91 GLY A C 17
ATOM 27983 O O . GLY A 1 91 ? -16.312 -24.789 45.057 1.00 0.00 91 GLY A O 17
ATOM 27987 N N . ASN A 1 92 ? -16.399 -26.895 45.900 1.00 0.00 92 ASN A N 17
ATOM 27988 C CA . ASN A 1 92 ? -17.583 -26.678 46.768 1.00 0.00 92 ASN A CA 17
ATOM 27989 C C . ASN A 1 92 ? -18.837 -26.452 45.913 1.00 0.00 92 ASN A C 17
ATOM 27990 O O . ASN A 1 92 ? -18.875 -25.542 45.084 1.00 0.00 92 ASN A O 17
ATOM 28001 N N . GLY A 1 93 ? -19.868 -27.280 46.125 1.00 0.00 93 GLY A N 17
ATOM 28002 C CA . GLY A 1 93 ? -21.099 -27.188 45.330 1.00 0.00 93 GLY A CA 17
ATOM 28003 C C . GLY A 1 93 ? -21.922 -25.946 45.631 1.00 0.00 93 GLY A C 17
ATOM 28004 O O . GLY A 1 93 ? -23.068 -26.039 46.070 1.00 0.00 93 GLY A O 17
ATOM 28008 N N . GLU A 1 94 ? -21.324 -24.802 45.373 1.00 0.00 94 GLU A N 17
ATOM 28009 C CA . GLU A 1 94 ? -21.925 -23.498 45.585 1.00 0.00 94 GLU A CA 17
ATOM 28010 C C . GLU A 1 94 ? -20.978 -22.428 45.061 1.00 0.00 94 GLU A C 17
ATOM 28011 O O . GLU A 1 94 ? -21.381 -21.301 44.777 1.00 0.00 94 GLU A O 17
ATOM 28023 N N . ASN A 1 95 ? -19.709 -22.799 44.937 1.00 0.00 95 ASN A N 17
ATOM 28024 C CA . ASN A 1 95 ? -18.674 -21.867 44.564 1.00 0.00 95 ASN A CA 17
ATOM 28025 C C . ASN A 1 95 ? -18.291 -21.977 43.091 1.00 0.00 95 ASN A C 17
ATOM 28026 O O . ASN A 1 95 ? -17.238 -22.522 42.736 1.00 0.00 95 ASN A O 17
ATOM 28037 N N . GLY A 1 96 ? -19.174 -21.497 42.241 1.00 0.00 96 GLY A N 17
ATOM 28038 C CA . GLY A 1 96 ? -18.889 -21.393 40.830 1.00 0.00 96 GLY A CA 17
ATOM 28039 C C . GLY A 1 96 ? -18.709 -22.707 40.078 1.00 0.00 96 GLY A C 17
ATOM 28040 O O . GLY A 1 96 ? -19.674 -23.329 39.664 1.00 0.00 96 GLY A O 17
ATOM 28044 N N . PHE A 1 97 ? -17.455 -23.115 39.917 1.00 0.00 97 PHE A N 17
ATOM 28045 C CA . PHE A 1 97 ? -17.095 -24.238 39.047 1.00 0.00 97 PHE A CA 17
ATOM 28046 C C . PHE A 1 97 ? -17.719 -25.563 39.479 1.00 0.00 97 PHE A C 17
ATOM 28047 O O . PHE A 1 97 ? -18.162 -26.347 38.638 1.00 0.00 97 PHE A O 17
ATOM 28064 N N . ASP A 1 98 ? -17.721 -25.836 40.781 1.00 0.00 98 ASP A N 17
ATOM 28065 C CA . ASP A 1 98 ? -18.309 -27.084 41.292 1.00 0.00 98 ASP A CA 17
ATOM 28066 C C . ASP A 1 98 ? -19.836 -27.033 41.182 1.00 0.00 98 ASP A C 17
ATOM 28067 O O . ASP A 1 98 ? -20.532 -28.030 41.375 1.00 0.00 98 ASP A O 17
ATOM 28076 N N . SER A 1 99 ? -20.340 -25.866 40.843 1.00 0.00 99 SER A N 17
ATOM 28077 C CA . SER A 1 99 ? -21.764 -25.657 40.659 1.00 0.00 99 SER A CA 17
ATOM 28078 C C . SER A 1 99 ? -22.088 -25.769 39.178 1.00 0.00 99 SER A C 17
ATOM 28079 O O . SER A 1 99 ? -21.197 -26.021 38.361 1.00 0.00 99 SER A O 17
ATOM 28087 N N . PHE A 1 100 ? -23.336 -25.609 38.822 1.00 0.00 100 PHE A N 17
ATOM 28088 C CA . PHE A 1 100 ? -23.698 -25.675 37.432 1.00 0.00 100 PHE A CA 17
ATOM 28089 C C . PHE A 1 100 ? -24.393 -24.406 37.007 1.00 0.00 100 PHE A C 17
ATOM 28090 O O . PHE A 1 100 ? -24.938 -23.666 37.837 1.00 0.00 100 PHE A O 17
ATOM 28107 N N . LEU A 1 101 ? -24.380 -24.158 35.730 1.00 0.00 101 LEU A N 17
ATOM 28108 C CA . LEU A 1 101 ? -24.975 -22.979 35.183 1.00 0.00 101 LEU A CA 17
ATOM 28109 C C . LEU A 1 101 ? -26.201 -23.362 34.365 1.00 0.00 101 LEU A C 17
ATOM 28110 O O . LEU A 1 101 ? -26.134 -24.232 33.491 1.00 0.00 101 LEU A O 17
ATOM 28126 N N . ALA A 1 102 ? -27.315 -22.733 34.665 1.00 0.00 102 ALA A N 17
ATOM 28127 C CA . ALA A 1 102 ? -28.570 -23.070 34.032 1.00 0.00 102 ALA A CA 17
ATOM 28128 C C . ALA A 1 102 ? -29.184 -21.888 33.314 1.00 0.00 102 ALA A C 17
ATOM 28129 O O . ALA A 1 102 ? -28.775 -20.741 33.513 1.00 0.00 102 ALA A O 17
ATOM 28136 N N . ILE A 1 103 ? -30.171 -22.179 32.482 1.00 0.00 103 ILE A N 17
ATOM 28137 C CA . ILE A 1 103 ? -30.883 -21.162 31.741 1.00 0.00 103 ILE A CA 17
ATOM 28138 C C . ILE A 1 103 ? -32.271 -20.978 32.331 1.00 0.00 103 ILE A C 17
ATOM 28139 O O . ILE A 1 103 ? -33.051 -21.929 32.417 1.00 0.00 103 ILE A O 17
ATOM 28155 N N . LYS A 1 104 ? -32.572 -19.769 32.731 1.00 0.00 104 LYS A N 17
ATOM 28156 C CA . LYS A 1 104 ? -33.860 -19.433 33.263 1.00 0.00 104 LYS A CA 17
ATOM 28157 C C . LYS A 1 104 ? -34.380 -18.192 32.627 1.00 0.00 104 LYS A C 17
ATOM 28158 O O . LYS A 1 104 ? -33.641 -17.473 31.952 1.00 0.00 104 LYS A O 17
ATOM 28177 N N . ARG A 1 105 ? -35.638 -17.925 32.829 1.00 0.00 105 ARG A N 17
ATOM 28178 C CA . ARG A 1 105 ? -36.220 -16.725 32.293 1.00 0.00 105 ARG A CA 17
ATOM 28179 C C . ARG A 1 105 ? -35.770 -15.541 33.116 1.00 0.00 105 ARG A C 17
ATOM 28180 O O . ARG A 1 105 ? -35.638 -15.643 34.344 1.00 0.00 105 ARG A O 17
ATOM 28201 N N . LYS A 1 106 ? -35.505 -14.435 32.454 1.00 0.00 106 LYS A N 17
ATOM 28202 C CA . LYS A 1 106 ? -35.138 -13.208 33.146 1.00 0.00 106 LYS A CA 17
ATOM 28203 C C . LYS A 1 106 ? -36.278 -12.765 34.075 1.00 0.00 106 LYS A C 17
ATOM 28204 O O . LYS A 1 106 ? -37.421 -13.204 33.905 1.00 0.00 106 LYS A O 17
ATOM 28223 N N . PRO A 1 107 ? -35.988 -11.905 35.077 1.00 0.00 107 PRO A N 17
ATOM 28224 C CA . PRO A 1 107 ? -37.003 -11.424 36.014 1.00 0.00 107 PRO A CA 17
ATOM 28225 C C . PRO A 1 107 ? -38.159 -10.755 35.317 1.00 0.00 107 PRO A C 17
ATOM 28226 O O . PRO A 1 107 ? -37.993 -10.075 34.300 1.00 0.00 107 PRO A O 17
ATOM 28237 N N . HIS A 1 108 ? -39.314 -10.947 35.876 1.00 0.00 108 HIS A N 17
ATOM 28238 C CA . HIS A 1 108 ? -40.546 -10.446 35.300 1.00 0.00 108 HIS A CA 17
ATOM 28239 C C . HIS A 1 108 ? -41.424 -9.828 36.375 1.00 0.00 108 HIS A C 17
ATOM 28240 O O . HIS A 1 108 ? -41.639 -10.480 37.414 1.00 0.00 108 HIS A O 17
ATOM 28255 N N . SER A 1 1 ? -7.075 -26.191 34.359 1.00 0.00 1 SER A N 18
ATOM 28256 C CA . SER A 1 1 ? -6.786 -27.569 34.790 1.00 0.00 1 SER A CA 18
ATOM 28257 C C . SER A 1 1 ? -8.052 -28.443 34.770 1.00 0.00 1 SER A C 18
ATOM 28258 O O . SER A 1 1 ? -8.192 -29.324 33.920 1.00 0.00 1 SER A O 18
ATOM 28268 N N . MET A 1 2 ? -8.978 -28.173 35.685 1.00 0.00 2 MET A N 18
ATOM 28269 C CA . MET A 1 2 ? -10.209 -28.961 35.797 1.00 0.00 2 MET A CA 18
ATOM 28270 C C . MET A 1 2 ? -11.377 -28.290 35.077 1.00 0.00 2 MET A C 18
ATOM 28271 O O . MET A 1 2 ? -12.527 -28.675 35.262 1.00 0.00 2 MET A O 18
ATOM 28285 N N . PHE A 1 3 ? -11.074 -27.289 34.264 1.00 0.00 3 PHE A N 18
ATOM 28286 C CA . PHE A 1 3 ? -12.095 -26.565 33.512 1.00 0.00 3 PHE A CA 18
ATOM 28287 C C . PHE A 1 3 ? -12.833 -27.504 32.541 1.00 0.00 3 PHE A C 18
ATOM 28288 O O . PHE A 1 3 ? -14.061 -27.485 32.447 1.00 0.00 3 PHE A O 18
ATOM 28305 N N . GLY A 1 4 ? -12.069 -28.316 31.820 1.00 0.00 4 GLY A N 18
ATOM 28306 C CA . GLY A 1 4 ? -12.658 -29.276 30.902 1.00 0.00 4 GLY A CA 18
ATOM 28307 C C . GLY A 1 4 ? -12.909 -28.702 29.520 1.00 0.00 4 GLY A C 18
ATOM 28308 O O . GLY A 1 4 ? -12.365 -29.193 28.533 1.00 0.00 4 GLY A O 18
ATOM 28312 N N . GLY A 1 5 ? -13.732 -27.666 29.451 1.00 0.00 5 GLY A N 18
ATOM 28313 C CA . GLY A 1 5 ? -14.048 -27.043 28.177 1.00 0.00 5 GLY A CA 18
ATOM 28314 C C . GLY A 1 5 ? -15.523 -27.150 27.837 1.00 0.00 5 GLY A C 18
ATOM 28315 O O . GLY A 1 5 ? -16.068 -26.320 27.109 1.00 0.00 5 GLY A O 18
ATOM 28319 N N . SER A 1 6 ? -16.174 -28.168 28.368 1.00 0.00 6 SER A N 18
ATOM 28320 C CA . SER A 1 6 ? -17.591 -28.361 28.145 1.00 0.00 6 SER A CA 18
ATOM 28321 C C . SER A 1 6 ? -18.360 -28.085 29.425 1.00 0.00 6 SER A C 18
ATOM 28322 O O . SER A 1 6 ? -17.863 -28.336 30.526 1.00 0.00 6 SER A O 18
ATOM 28330 N N . LEU A 1 7 ? -19.555 -27.563 29.283 1.00 0.00 7 LEU A N 18
ATOM 28331 C CA . LEU A 1 7 ? -20.373 -27.232 30.423 1.00 0.00 7 LEU A CA 18
ATOM 28332 C C . LEU A 1 7 ? -21.614 -28.074 30.500 1.00 0.00 7 LEU A C 18
ATOM 28333 O O . LEU A 1 7 ? -22.300 -28.294 29.494 1.00 0.00 7 LEU A O 18
ATOM 28349 N N . LYS A 1 8 ? -21.890 -28.549 31.693 1.00 0.00 8 LYS A N 18
ATOM 28350 C CA . LYS A 1 8 ? -23.093 -29.280 31.966 1.00 0.00 8 LYS A CA 18
ATOM 28351 C C . LYS A 1 8 ? -24.193 -28.265 32.214 1.00 0.00 8 LYS A C 18
ATOM 28352 O O . LYS A 1 8 ? -24.276 -27.664 33.290 1.00 0.00 8 LYS A O 18
ATOM 28371 N N . VAL A 1 9 ? -25.008 -28.064 31.216 1.00 0.00 9 VAL A N 18
ATOM 28372 C CA . VAL A 1 9 ? -25.995 -27.012 31.228 1.00 0.00 9 VAL A CA 18
ATOM 28373 C C . VAL A 1 9 ? -27.383 -27.562 31.523 1.00 0.00 9 VAL A C 18
ATOM 28374 O O . VAL A 1 9 ? -27.893 -28.416 30.807 1.00 0.00 9 VAL A O 18
ATOM 28387 N N . TYR A 1 10 ? -27.984 -27.068 32.588 1.00 0.00 10 TYR A N 18
ATOM 28388 C CA . TYR A 1 10 ? -29.302 -27.511 32.992 1.00 0.00 10 TYR A CA 18
ATOM 28389 C C . TYR A 1 10 ? -30.384 -26.623 32.391 1.00 0.00 10 TYR A C 18
ATOM 28390 O O . TYR A 1 10 ? -30.594 -25.486 32.820 1.00 0.00 10 TYR A O 18
ATOM 28408 N N . GLY A 1 11 ? -31.044 -27.149 31.374 1.00 0.00 11 GLY A N 18
ATOM 28409 C CA . GLY A 1 11 ? -32.090 -26.422 30.700 1.00 0.00 11 GLY A CA 18
ATOM 28410 C C . GLY A 1 11 ? -33.440 -27.055 30.912 1.00 0.00 11 GLY A C 18
ATOM 28411 O O . GLY A 1 11 ? -34.388 -26.759 30.187 1.00 0.00 11 GLY A O 18
ATOM 28415 N N . GLY A 1 12 ? -33.526 -27.927 31.918 1.00 0.00 12 GLY A N 18
ATOM 28416 C CA . GLY A 1 12 ? -34.779 -28.607 32.235 1.00 0.00 12 GLY A CA 18
ATOM 28417 C C . GLY A 1 12 ? -35.888 -27.639 32.581 1.00 0.00 12 GLY A C 18
ATOM 28418 O O . GLY A 1 12 ? -37.067 -27.963 32.459 1.00 0.00 12 GLY A O 18
ATOM 28422 N N . GLU A 1 13 ? -35.500 -26.455 33.020 1.00 0.00 13 GLU A N 18
ATOM 28423 C CA . GLU A 1 13 ? -36.443 -25.405 33.351 1.00 0.00 13 GLU A CA 18
ATOM 28424 C C . GLU A 1 13 ? -37.174 -24.941 32.098 1.00 0.00 13 GLU A C 18
ATOM 28425 O O . GLU A 1 13 ? -38.358 -24.613 32.138 1.00 0.00 13 GLU A O 18
ATOM 28437 N N . ILE A 1 14 ? -36.454 -24.921 30.989 1.00 0.00 14 ILE A N 18
ATOM 28438 C CA . ILE A 1 14 ? -37.011 -24.504 29.715 1.00 0.00 14 ILE A CA 18
ATOM 28439 C C . ILE A 1 14 ? -37.680 -25.695 29.034 1.00 0.00 14 ILE A C 18
ATOM 28440 O O . ILE A 1 14 ? -38.839 -25.625 28.615 1.00 0.00 14 ILE A O 18
ATOM 28456 N N . VAL A 1 15 ? -36.946 -26.798 28.952 1.00 0.00 15 VAL A N 18
ATOM 28457 C CA . VAL A 1 15 ? -37.441 -28.011 28.325 1.00 0.00 15 VAL A CA 18
ATOM 28458 C C . VAL A 1 15 ? -37.255 -29.208 29.260 1.00 0.00 15 VAL A C 18
ATOM 28459 O O . VAL A 1 15 ? -36.142 -29.687 29.446 1.00 0.00 15 VAL A O 18
ATOM 28472 N N . PRO A 1 16 ? -38.355 -29.682 29.868 1.00 0.00 16 PRO A N 18
ATOM 28473 C CA . PRO A 1 16 ? -38.348 -30.842 30.791 1.00 0.00 16 PRO A CA 18
ATOM 28474 C C . PRO A 1 16 ? -37.771 -32.065 30.157 1.00 0.00 16 PRO A C 18
ATOM 28475 O O . PRO A 1 16 ? -37.088 -32.865 30.793 1.00 0.00 16 PRO A O 18
ATOM 28486 N N . THR A 1 17 ? -38.061 -32.193 28.912 1.00 0.00 17 THR A N 18
ATOM 28487 C CA . THR A 1 17 ? -37.676 -33.302 28.133 1.00 0.00 17 THR A CA 18
ATOM 28488 C C . THR A 1 17 ? -36.140 -33.410 28.012 1.00 0.00 17 THR A C 18
ATOM 28489 O O . THR A 1 17 ? -35.595 -34.501 27.823 1.00 0.00 17 THR A O 18
ATOM 28500 N N . ARG A 1 18 ? -35.460 -32.278 28.120 1.00 0.00 18 ARG A N 18
ATOM 28501 C CA . ARG A 1 18 ? -34.005 -32.243 28.074 1.00 0.00 18 ARG A CA 18
ATOM 28502 C C . ARG A 1 18 ? -33.468 -31.523 29.311 1.00 0.00 18 ARG A C 18
ATOM 28503 O O . ARG A 1 18 ? -33.129 -30.340 29.249 1.00 0.00 18 ARG A O 18
ATOM 28524 N N . PRO A 1 19 ? -33.419 -32.217 30.464 1.00 0.00 19 PRO A N 18
ATOM 28525 C CA . PRO A 1 19 ? -32.962 -31.623 31.725 1.00 0.00 19 PRO A CA 18
ATOM 28526 C C . PRO A 1 19 ? -31.548 -31.056 31.637 1.00 0.00 19 PRO A C 18
ATOM 28527 O O . PRO A 1 19 ? -31.279 -29.951 32.115 1.00 0.00 19 PRO A O 18
ATOM 28538 N N . TYR A 1 20 ? -30.650 -31.804 31.016 1.00 0.00 20 TYR A N 18
ATOM 28539 C CA . TYR A 1 20 ? -29.276 -31.376 30.884 1.00 0.00 20 TYR A CA 18
ATOM 28540 C C . TYR A 1 20 ? -28.810 -31.457 29.445 1.00 0.00 20 TYR A C 18
ATOM 28541 O O . TYR A 1 20 ? -29.130 -32.406 28.723 1.00 0.00 20 TYR A O 18
ATOM 28559 N N . VAL A 1 21 ? -28.062 -30.465 29.045 1.00 0.00 21 VAL A N 18
ATOM 28560 C CA . VAL A 1 21 ? -27.481 -30.403 27.732 1.00 0.00 21 VAL A CA 18
ATOM 28561 C C . VAL A 1 21 ? -26.019 -30.028 27.874 1.00 0.00 21 VAL A C 18
ATOM 28562 O O . VAL A 1 21 ? -25.600 -29.523 28.915 1.00 0.00 21 VAL A O 18
ATOM 28575 N N . SER A 1 22 ? -25.253 -30.281 26.866 1.00 0.00 22 SER A N 18
ATOM 28576 C CA . SER A 1 22 ? -23.836 -30.015 26.932 1.00 0.00 22 SER A CA 18
ATOM 28577 C C . SER A 1 22 ? -23.414 -29.022 25.871 1.00 0.00 22 SER A C 18
ATOM 28578 O O . SER A 1 22 ? -23.766 -29.158 24.696 1.00 0.00 22 SER A O 18
ATOM 28586 N N . ILE A 1 23 ? -22.684 -28.010 26.291 1.00 0.00 23 ILE A N 18
ATOM 28587 C CA . ILE A 1 23 ? -22.210 -26.990 25.388 1.00 0.00 23 ILE A CA 18
ATOM 28588 C C . ILE A 1 23 ? -20.718 -26.779 25.601 1.00 0.00 23 ILE A C 18
ATOM 28589 O O . ILE A 1 23 ? -20.193 -27.108 26.668 1.00 0.00 23 ILE A O 18
ATOM 28605 N N . LEU A 1 24 ? -20.040 -26.257 24.611 1.00 0.00 24 LEU A N 18
ATOM 28606 C CA . LEU A 1 24 ? -18.635 -25.955 24.754 1.00 0.00 24 LEU A CA 18
ATOM 28607 C C . LEU A 1 24 ? -18.466 -24.456 24.905 1.00 0.00 24 LEU A C 18
ATOM 28608 O O . LEU A 1 24 ? -18.879 -23.689 24.031 1.00 0.00 24 LEU A O 18
ATOM 28624 N N . ALA A 1 25 ? -17.866 -24.036 25.998 1.00 0.00 25 ALA A N 18
ATOM 28625 C CA . ALA A 1 25 ? -17.725 -22.617 26.277 1.00 0.00 25 ALA A CA 18
ATOM 28626 C C . ALA A 1 25 ? -16.346 -22.299 26.810 1.00 0.00 25 ALA A C 18
ATOM 28627 O O . ALA A 1 25 ? -15.743 -23.098 27.526 1.00 0.00 25 ALA A O 18
ATOM 28634 N N . GLU A 1 26 ? -15.857 -21.133 26.456 1.00 0.00 26 GLU A N 18
ATOM 28635 C CA . GLU A 1 26 ? -14.554 -20.679 26.893 1.00 0.00 26 GLU A CA 18
ATOM 28636 C C . GLU A 1 26 ? -14.697 -19.758 28.095 1.00 0.00 26 GLU A C 18
ATOM 28637 O O . GLU A 1 26 ? -15.718 -19.095 28.245 1.00 0.00 26 GLU A O 18
ATOM 28649 N N . ILE A 1 27 ? -13.678 -19.708 28.948 1.00 0.00 27 ILE A N 18
ATOM 28650 C CA . ILE A 1 27 ? -13.752 -18.885 30.149 1.00 0.00 27 ILE A CA 18
ATOM 28651 C C . ILE A 1 27 ? -13.786 -17.397 29.818 1.00 0.00 27 ILE A C 18
ATOM 28652 O O . ILE A 1 27 ? -14.381 -16.604 30.545 1.00 0.00 27 ILE A O 18
ATOM 28668 N N . ASN A 1 28 ? -13.174 -17.029 28.712 1.00 0.00 28 ASN A N 18
ATOM 28669 C CA . ASN A 1 28 ? -13.159 -15.640 28.287 1.00 0.00 28 ASN A CA 18
ATOM 28670 C C . ASN A 1 28 ? -14.315 -15.373 27.331 1.00 0.00 28 ASN A C 18
ATOM 28671 O O . ASN A 1 28 ? -14.359 -14.345 26.655 1.00 0.00 28 ASN A O 18
ATOM 28682 N N . GLU A 1 29 ? -15.246 -16.307 27.275 1.00 0.00 29 GLU A N 18
ATOM 28683 C CA . GLU A 1 29 ? -16.401 -16.185 26.446 1.00 0.00 29 GLU A CA 18
ATOM 28684 C C . GLU A 1 29 ? -17.579 -15.721 27.295 1.00 0.00 29 GLU A C 18
ATOM 28685 O O . GLU A 1 29 ? -17.774 -16.193 28.418 1.00 0.00 29 GLU A O 18
ATOM 28697 N N . ASN A 1 30 ? -18.350 -14.789 26.765 1.00 0.00 30 ASN A N 18
ATOM 28698 C CA . ASN A 1 30 ? -19.430 -14.180 27.530 1.00 0.00 30 ASN A CA 18
ATOM 28699 C C . ASN A 1 30 ? -20.642 -15.082 27.640 1.00 0.00 30 ASN A C 18
ATOM 28700 O O . ASN A 1 30 ? -20.777 -16.070 26.909 1.00 0.00 30 ASN A O 18
ATOM 28711 N N . ALA A 1 31 ? -21.523 -14.728 28.560 1.00 0.00 31 ALA A N 18
ATOM 28712 C CA . ALA A 1 31 ? -22.728 -15.482 28.812 1.00 0.00 31 ALA A CA 18
ATOM 28713 C C . ALA A 1 31 ? -23.649 -15.498 27.596 1.00 0.00 31 ALA A C 18
ATOM 28714 O O . ALA A 1 31 ? -24.467 -16.377 27.473 1.00 0.00 31 ALA A O 18
ATOM 28721 N N . ASP A 1 32 ? -23.519 -14.515 26.708 1.00 0.00 32 ASP A N 18
ATOM 28722 C CA . ASP A 1 32 ? -24.334 -14.482 25.483 1.00 0.00 32 ASP A CA 18
ATOM 28723 C C . ASP A 1 32 ? -24.062 -15.692 24.618 1.00 0.00 32 ASP A C 18
ATOM 28724 O O . ASP A 1 32 ? -24.989 -16.336 24.125 1.00 0.00 32 ASP A O 18
ATOM 28733 N N . ARG A 1 33 ? -22.796 -16.003 24.449 1.00 0.00 33 ARG A N 18
ATOM 28734 C CA . ARG A 1 33 ? -22.389 -17.132 23.636 1.00 0.00 33 ARG A CA 18
ATOM 28735 C C . ARG A 1 33 ? -22.765 -18.429 24.326 1.00 0.00 33 ARG A C 18
ATOM 28736 O O . ARG A 1 33 ? -23.258 -19.363 23.692 1.00 0.00 33 ARG A O 18
ATOM 28757 N N . ILE A 1 34 ? -22.534 -18.470 25.635 1.00 0.00 34 ILE A N 18
ATOM 28758 C CA . ILE A 1 34 ? -22.845 -19.639 26.444 1.00 0.00 34 ILE A CA 18
ATOM 28759 C C . ILE A 1 34 ? -24.352 -19.907 26.444 1.00 0.00 34 ILE A C 18
ATOM 28760 O O . ILE A 1 34 ? -24.803 -21.027 26.192 1.00 0.00 34 ILE A O 18
ATOM 28776 N N . LEU A 1 35 ? -25.116 -18.858 26.698 1.00 0.00 35 LEU A N 18
ATOM 28777 C CA . LEU A 1 35 ? -26.569 -18.932 26.717 1.00 0.00 35 LEU A CA 18
ATOM 28778 C C . LEU A 1 35 ? -27.091 -19.294 25.348 1.00 0.00 35 LEU A C 18
ATOM 28779 O O . LEU A 1 35 ? -27.948 -20.156 25.209 1.00 0.00 35 LEU A O 18
ATOM 28795 N N . GLY A 1 36 ? -26.536 -18.649 24.337 1.00 0.00 36 GLY A N 18
ATOM 28796 C CA . GLY A 1 36 ? -26.966 -18.878 22.985 1.00 0.00 36 GLY A CA 18
ATOM 28797 C C . GLY A 1 36 ? -26.688 -20.281 22.503 1.00 0.00 36 GLY A C 18
ATOM 28798 O O . GLY A 1 36 ? -27.489 -20.844 21.789 1.00 0.00 36 GLY A O 18
ATOM 28802 N N . ALA A 1 37 ? -25.558 -20.849 22.905 1.00 0.00 37 ALA A N 18
ATOM 28803 C CA . ALA A 1 37 ? -25.195 -22.210 22.496 1.00 0.00 37 ALA A CA 18
ATOM 28804 C C . ALA A 1 37 ? -26.234 -23.223 22.964 1.00 0.00 37 ALA A C 18
ATOM 28805 O O . ALA A 1 37 ? -26.731 -24.027 22.177 1.00 0.00 37 ALA A O 18
ATOM 28812 N N . ALA A 1 38 ? -26.558 -23.171 24.245 1.00 0.00 38 ALA A N 18
ATOM 28813 C CA . ALA A 1 38 ? -27.530 -24.079 24.828 1.00 0.00 38 ALA A CA 18
ATOM 28814 C C . ALA A 1 38 ? -28.934 -23.781 24.319 1.00 0.00 38 ALA A C 18
ATOM 28815 O O . ALA A 1 38 ? -29.712 -24.682 24.034 1.00 0.00 38 ALA A O 18
ATOM 28822 N N . LEU A 1 39 ? -29.231 -22.509 24.197 1.00 0.00 39 LEU A N 18
ATOM 28823 C CA . LEU A 1 39 ? -30.526 -22.040 23.735 1.00 0.00 39 LEU A CA 18
ATOM 28824 C C . LEU A 1 39 ? -30.757 -22.480 22.273 1.00 0.00 39 LEU A C 18
ATOM 28825 O O . LEU A 1 39 ? -31.872 -22.854 21.888 1.00 0.00 39 LEU A O 18
ATOM 28841 N N . GLU A 1 40 ? -29.689 -22.438 21.478 1.00 0.00 40 GLU A N 18
ATOM 28842 C CA . GLU A 1 40 ? -29.714 -22.867 20.078 1.00 0.00 40 GLU A CA 18
ATOM 28843 C C . GLU A 1 40 ? -29.975 -24.372 19.965 1.00 0.00 40 GLU A C 18
ATOM 28844 O O . GLU A 1 40 ? -30.519 -24.844 18.962 1.00 0.00 40 GLU A O 18
ATOM 28856 N N . LYS A 1 41 ? -29.599 -25.125 21.002 1.00 0.00 41 LYS A N 18
ATOM 28857 C CA . LYS A 1 41 ? -29.862 -26.553 21.047 1.00 0.00 41 LYS A CA 18
ATOM 28858 C C . LYS A 1 41 ? -31.362 -26.818 20.972 1.00 0.00 41 LYS A C 18
ATOM 28859 O O . LYS A 1 41 ? -31.795 -27.856 20.478 1.00 0.00 41 LYS A O 18
ATOM 28878 N N . TYR A 1 42 ? -32.148 -25.882 21.492 1.00 0.00 42 TYR A N 18
ATOM 28879 C CA . TYR A 1 42 ? -33.595 -26.002 21.445 1.00 0.00 42 TYR A CA 18
ATOM 28880 C C . TYR A 1 42 ? -34.163 -25.125 20.327 1.00 0.00 42 TYR A C 18
ATOM 28881 O O . TYR A 1 42 ? -35.381 -25.060 20.131 1.00 0.00 42 TYR A O 18
ATOM 28899 N N . GLY A 1 43 ? -33.266 -24.457 19.595 1.00 0.00 43 GLY A N 18
ATOM 28900 C CA . GLY A 1 43 ? -33.673 -23.593 18.493 1.00 0.00 43 GLY A CA 18
ATOM 28901 C C . GLY A 1 43 ? -34.399 -22.348 18.962 1.00 0.00 43 GLY A C 18
ATOM 28902 O O . GLY A 1 43 ? -35.212 -21.786 18.230 1.00 0.00 43 GLY A O 18
ATOM 28906 N N . LEU A 1 44 ? -34.097 -21.907 20.171 1.00 0.00 44 LEU A N 18
ATOM 28907 C CA . LEU A 1 44 ? -34.786 -20.765 20.762 1.00 0.00 44 LEU A CA 18
ATOM 28908 C C . LEU A 1 44 ? -33.859 -19.562 20.931 1.00 0.00 44 LEU A C 18
ATOM 28909 O O . LEU A 1 44 ? -34.136 -18.679 21.740 1.00 0.00 44 LEU A O 18
ATOM 28925 N N . GLU A 1 45 ? -32.777 -19.503 20.147 1.00 0.00 45 GLU A N 18
ATOM 28926 C CA . GLU A 1 45 ? -31.784 -18.436 20.303 1.00 0.00 45 GLU A CA 18
ATOM 28927 C C . GLU A 1 45 ? -32.386 -17.043 20.086 1.00 0.00 45 GLU A C 18
ATOM 28928 O O . GLU A 1 45 ? -31.931 -16.065 20.682 1.00 0.00 45 GLU A O 18
ATOM 28940 N N . HIS A 1 46 ? -33.406 -16.953 19.242 1.00 0.00 46 HIS A N 18
ATOM 28941 C CA . HIS A 1 46 ? -34.044 -15.670 18.965 1.00 0.00 46 HIS A CA 18
ATOM 28942 C C . HIS A 1 46 ? -34.861 -15.189 20.175 1.00 0.00 46 HIS A C 18
ATOM 28943 O O . HIS A 1 46 ? -35.145 -14.006 20.314 1.00 0.00 46 HIS A O 18
ATOM 28957 N N . SER A 1 47 ? -35.207 -16.114 21.053 1.00 0.00 47 SER A N 18
ATOM 28958 C CA . SER A 1 47 ? -35.993 -15.798 22.240 1.00 0.00 47 SER A CA 18
ATOM 28959 C C . SER A 1 47 ? -35.082 -15.443 23.424 1.00 0.00 47 SER A C 18
ATOM 28960 O O . SER A 1 47 ? -35.556 -15.236 24.537 1.00 0.00 47 SER A O 18
ATOM 28968 N N . LYS A 1 48 ? -33.774 -15.342 23.154 1.00 0.00 48 LYS A N 18
ATOM 28969 C CA . LYS A 1 48 ? -32.746 -15.088 24.189 1.00 0.00 48 LYS A CA 18
ATOM 28970 C C . LYS A 1 48 ? -33.010 -13.807 24.983 1.00 0.00 48 LYS A C 18
ATOM 28971 O O . LYS A 1 48 ? -32.452 -13.606 26.062 1.00 0.00 48 LYS A O 18
ATOM 28990 N N . ASP A 1 49 ? -33.863 -12.974 24.456 1.00 0.00 49 ASP A N 18
ATOM 28991 C CA . ASP A 1 49 ? -34.172 -11.684 25.047 1.00 0.00 49 ASP A CA 18
ATOM 28992 C C . ASP A 1 49 ? -34.773 -11.828 26.442 1.00 0.00 49 ASP A C 18
ATOM 28993 O O . ASP A 1 49 ? -34.520 -11.008 27.321 1.00 0.00 49 ASP A O 18
ATOM 29002 N N . ASP A 1 50 ? -35.546 -12.882 26.649 1.00 0.00 50 ASP A N 18
ATOM 29003 C CA . ASP A 1 50 ? -36.242 -13.071 27.913 1.00 0.00 50 ASP A CA 18
ATOM 29004 C C . ASP A 1 50 ? -35.617 -14.207 28.762 1.00 0.00 50 ASP A C 18
ATOM 29005 O O . ASP A 1 50 ? -36.223 -14.685 29.720 1.00 0.00 50 ASP A O 18
ATOM 29014 N N . PHE A 1 51 ? -34.398 -14.620 28.425 1.00 0.00 51 PHE A N 18
ATOM 29015 C CA . PHE A 1 51 ? -33.731 -15.694 29.176 1.00 0.00 51 PHE A CA 18
ATOM 29016 C C . PHE A 1 51 ? -32.333 -15.272 29.622 1.00 0.00 51 PHE A C 18
ATOM 29017 O O . PHE A 1 51 ? -31.673 -14.475 28.954 1.00 0.00 51 PHE A O 18
ATOM 29034 N N . ILE A 1 52 ? -31.901 -15.800 30.764 1.00 0.00 52 ILE A N 18
ATOM 29035 C CA . ILE A 1 52 ? -30.571 -15.523 31.311 1.00 0.00 52 ILE A CA 18
ATOM 29036 C C . ILE A 1 52 ? -29.968 -16.796 31.908 1.00 0.00 52 ILE A C 18
ATOM 29037 O O . ILE A 1 52 ? -30.655 -17.814 32.044 1.00 0.00 52 ILE A O 18
ATOM 29053 N N . LEU A 1 53 ? -28.699 -16.744 32.259 1.00 0.00 53 LEU A N 18
ATOM 29054 C CA . LEU A 1 53 ? -28.024 -17.893 32.840 1.00 0.00 53 LEU A CA 18
ATOM 29055 C C . LEU A 1 53 ? -27.910 -17.738 34.341 1.00 0.00 53 LEU A C 18
ATOM 29056 O O . LEU A 1 53 ? -27.704 -16.640 34.842 1.00 0.00 53 LEU A O 18
ATOM 29072 N N . VAL A 1 54 ? -28.078 -18.823 35.054 1.00 0.00 54 VAL A N 18
ATOM 29073 C CA . VAL A 1 54 ? -27.908 -18.816 36.487 1.00 0.00 54 VAL A CA 18
ATOM 29074 C C . VAL A 1 54 ? -26.881 -19.863 36.891 1.00 0.00 54 VAL A C 18
ATOM 29075 O O . VAL A 1 54 ? -26.950 -21.022 36.469 1.00 0.00 54 VAL A O 18
ATOM 29088 N N . GLU A 1 55 ? -25.922 -19.454 37.673 1.00 0.00 55 GLU A N 18
ATOM 29089 C CA . GLU A 1 55 ? -24.870 -20.350 38.118 1.00 0.00 55 GLU A CA 18
ATOM 29090 C C . GLU A 1 55 ? -25.318 -21.042 39.395 1.00 0.00 55 GLU A C 18
ATOM 29091 O O . GLU A 1 55 ? -25.872 -20.395 40.292 1.00 0.00 55 GLU A O 18
ATOM 29103 N N . VAL A 1 56 ? -25.107 -22.347 39.477 1.00 0.00 56 VAL A N 18
ATOM 29104 C CA . VAL A 1 56 ? -25.578 -23.111 40.620 1.00 0.00 56 VAL A CA 18
ATOM 29105 C C . VAL A 1 56 ? -24.479 -24.024 41.201 1.00 0.00 56 VAL A C 18
ATOM 29106 O O . VAL A 1 56 ? -23.947 -24.886 40.501 1.00 0.00 56 VAL A O 18
ATOM 29119 N N . SER A 1 57 ? -24.150 -23.810 42.476 1.00 0.00 57 SER A N 18
ATOM 29120 C CA . SER A 1 57 ? -23.241 -24.687 43.227 1.00 0.00 57 SER A CA 18
ATOM 29121 C C . SER A 1 57 ? -23.980 -25.997 43.504 1.00 0.00 57 SER A C 18
ATOM 29122 O O . SER A 1 57 ? -25.201 -25.987 43.698 1.00 0.00 57 SER A O 18
ATOM 29130 N N . ASN A 1 58 ? -23.278 -27.109 43.528 1.00 0.00 58 ASN A N 18
ATOM 29131 C CA . ASN A 1 58 ? -23.944 -28.384 43.747 1.00 0.00 58 ASN A CA 18
ATOM 29132 C C . ASN A 1 58 ? -24.157 -28.638 45.223 1.00 0.00 58 ASN A C 18
ATOM 29133 O O . ASN A 1 58 ? -23.304 -29.215 45.906 1.00 0.00 58 ASN A O 18
ATOM 29144 N N . ASP A 1 59 ? -25.295 -28.185 45.719 1.00 0.00 59 ASP A N 18
ATOM 29145 C CA . ASP A 1 59 ? -25.657 -28.365 47.108 1.00 0.00 59 ASP A CA 18
ATOM 29146 C C . ASP A 1 59 ? -27.151 -28.585 47.248 1.00 0.00 59 ASP A C 18
ATOM 29147 O O . ASP A 1 59 ? -27.613 -29.726 47.260 1.00 0.00 59 ASP A O 18
ATOM 29156 N N . ASP A 1 60 ? -27.915 -27.476 47.315 1.00 0.00 60 ASP A N 18
ATOM 29157 C CA . ASP A 1 60 ? -29.383 -27.527 47.484 1.00 0.00 60 ASP A CA 18
ATOM 29158 C C . ASP A 1 60 ? -29.696 -28.327 48.738 1.00 0.00 60 ASP A C 18
ATOM 29159 O O . ASP A 1 60 ? -30.723 -29.028 48.791 1.00 0.00 60 ASP A O 18
ATOM 29168 N N . ASP A 1 61 ? -28.810 -28.193 49.764 1.00 0.00 61 ASP A N 18
ATOM 29169 C CA . ASP A 1 61 ? -28.781 -29.082 50.948 1.00 0.00 61 ASP A CA 18
ATOM 29170 C C . ASP A 1 61 ? -28.234 -30.396 50.454 1.00 0.00 61 ASP A C 18
ATOM 29171 O O . ASP A 1 61 ? -27.143 -30.841 50.836 1.00 0.00 61 ASP A O 18
ATOM 29180 N N . ARG A 1 62 ? -29.009 -30.966 49.574 1.00 0.00 62 ARG A N 18
ATOM 29181 C CA . ARG A 1 62 ? -28.676 -32.056 48.755 1.00 0.00 62 ARG A CA 18
ATOM 29182 C C . ARG A 1 62 ? -29.891 -32.451 47.980 1.00 0.00 62 ARG A C 18
ATOM 29183 O O . ARG A 1 62 ? -30.627 -33.371 48.357 1.00 0.00 62 ARG A O 18
ATOM 29204 N N . LYS A 1 63 ? -30.147 -31.691 46.933 1.00 0.00 63 LYS A N 18
ATOM 29205 C CA . LYS A 1 63 ? -31.230 -31.980 46.014 1.00 0.00 63 LYS A CA 18
ATOM 29206 C C . LYS A 1 63 ? -32.560 -32.002 46.751 1.00 0.00 63 LYS A C 18
ATOM 29207 O O . LYS A 1 63 ? -33.419 -32.845 46.498 1.00 0.00 63 LYS A O 18
ATOM 29226 N N . SER A 1 64 ? -32.728 -31.030 47.648 1.00 0.00 64 SER A N 18
ATOM 29227 C CA . SER A 1 64 ? -33.907 -30.959 48.481 1.00 0.00 64 SER A CA 18
ATOM 29228 C C . SER A 1 64 ? -34.351 -29.509 48.681 1.00 0.00 64 SER A C 18
ATOM 29229 O O . SER A 1 64 ? -35.474 -29.147 48.336 1.00 0.00 64 SER A O 18
ATOM 29237 N N . MET A 1 65 ? -33.452 -28.677 49.228 1.00 0.00 65 MET A N 18
ATOM 29238 C CA . MET A 1 65 ? -33.764 -27.266 49.473 1.00 0.00 65 MET A CA 18
ATOM 29239 C C . MET A 1 65 ? -34.090 -26.564 48.172 1.00 0.00 65 MET A C 18
ATOM 29240 O O . MET A 1 65 ? -35.101 -25.876 48.059 1.00 0.00 65 MET A O 18
ATOM 29254 N N . SER A 1 66 ? -33.232 -26.745 47.196 1.00 0.00 66 SER A N 18
ATOM 29255 C CA . SER A 1 66 ? -33.447 -26.175 45.893 1.00 0.00 66 SER A CA 18
ATOM 29256 C C . SER A 1 66 ? -33.949 -27.239 44.941 1.00 0.00 66 SER A C 18
ATOM 29257 O O . SER A 1 66 ? -34.576 -26.932 43.928 1.00 0.00 66 SER A O 18
ATOM 29265 N N . ASP A 1 67 ? -33.688 -28.511 45.306 1.00 0.00 67 ASP A N 18
ATOM 29266 C CA . ASP A 1 67 ? -34.064 -29.669 44.491 1.00 0.00 67 ASP A CA 18
ATOM 29267 C C . ASP A 1 67 ? -33.335 -29.650 43.149 1.00 0.00 67 ASP A C 18
ATOM 29268 O O . ASP A 1 67 ? -32.264 -30.232 43.014 1.00 0.00 67 ASP A O 18
ATOM 29277 N N . LEU A 1 68 ? -33.917 -28.931 42.209 1.00 0.00 68 LEU A N 18
ATOM 29278 C CA . LEU A 1 68 ? -33.440 -28.757 40.831 1.00 0.00 68 LEU A CA 18
ATOM 29279 C C . LEU A 1 68 ? -34.471 -27.961 40.083 1.00 0.00 68 LEU A C 18
ATOM 29280 O O . LEU A 1 68 ? -34.152 -27.066 39.310 1.00 0.00 68 LEU A O 18
ATOM 29296 N N . ARG A 1 69 ? -35.723 -28.301 40.335 1.00 0.00 69 ARG A N 18
ATOM 29297 C CA . ARG A 1 69 ? -36.844 -27.623 39.734 1.00 0.00 69 ARG A CA 18
ATOM 29298 C C . ARG A 1 69 ? -36.997 -26.241 40.341 1.00 0.00 69 ARG A C 18
ATOM 29299 O O . ARG A 1 69 ? -37.072 -26.092 41.566 1.00 0.00 69 ARG A O 18
ATOM 29320 N N . GLU A 1 70 ? -37.052 -25.249 39.470 1.00 0.00 70 GLU A N 18
ATOM 29321 C CA . GLU A 1 70 ? -37.114 -23.852 39.834 1.00 0.00 70 GLU A CA 18
ATOM 29322 C C . GLU A 1 70 ? -35.850 -23.433 40.592 1.00 0.00 70 GLU A C 18
ATOM 29323 O O . GLU A 1 70 ? -35.741 -23.609 41.814 1.00 0.00 70 GLU A O 18
ATOM 29335 N N . ILE A 1 71 ? -34.908 -22.880 39.858 1.00 0.00 71 ILE A N 18
ATOM 29336 C CA . ILE A 1 71 ? -33.631 -22.482 40.416 1.00 0.00 71 ILE A CA 18
ATOM 29337 C C . ILE A 1 71 ? -33.531 -20.979 40.583 1.00 0.00 71 ILE A C 18
ATOM 29338 O O . ILE A 1 71 ? -33.808 -20.219 39.661 1.00 0.00 71 ILE A O 18
ATOM 29354 N N . ASP A 1 72 ? -33.151 -20.565 41.772 1.00 0.00 72 ASP A N 18
ATOM 29355 C CA . ASP A 1 72 ? -32.925 -19.158 42.056 1.00 0.00 72 ASP A CA 18
ATOM 29356 C C . ASP A 1 72 ? -31.532 -18.760 41.561 1.00 0.00 72 ASP A C 18
ATOM 29357 O O . ASP A 1 72 ? -31.393 -17.916 40.674 1.00 0.00 72 ASP A O 18
ATOM 29366 N N . GLY A 1 73 ? -30.511 -19.400 42.137 1.00 0.00 73 GLY A N 18
ATOM 29367 C CA . GLY A 1 73 ? -29.120 -19.189 41.724 1.00 0.00 73 GLY A CA 18
ATOM 29368 C C . GLY A 1 73 ? -28.693 -17.731 41.714 1.00 0.00 73 GLY A C 18
ATOM 29369 O O . GLY A 1 73 ? -29.182 -16.920 42.505 1.00 0.00 73 GLY A O 18
ATOM 29373 N 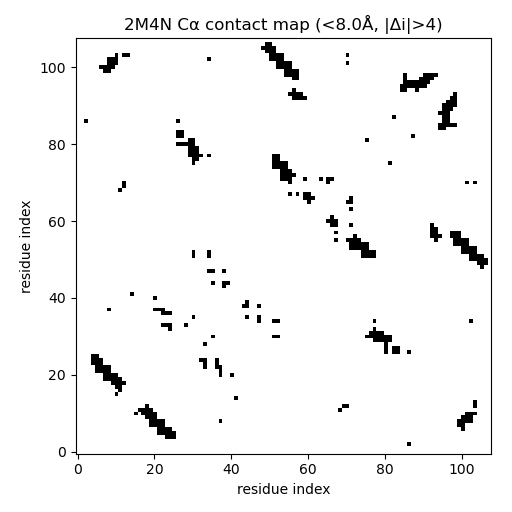N . ARG A 1 74 ? -27.765 -17.404 40.828 1.00 0.00 74 ARG A N 18
ATOM 29374 C CA . ARG A 1 74 ? -27.311 -16.051 40.662 1.00 0.00 74 ARG A CA 18
ATOM 29375 C C . ARG A 1 74 ? -27.592 -15.600 39.228 1.00 0.00 74 ARG A C 18
ATOM 29376 O O . ARG A 1 74 ? -27.141 -16.242 38.279 1.00 0.00 74 ARG A O 18
ATOM 29397 N N . PRO A 1 75 ? -28.376 -14.517 39.049 1.00 0.00 75 PRO A N 18
ATOM 29398 C CA . PRO A 1 75 ? -28.732 -14.019 37.717 1.00 0.00 75 PRO A CA 18
ATOM 29399 C C . PRO A 1 75 ? -27.524 -13.480 36.966 1.00 0.00 75 PRO A C 18
ATOM 29400 O O . PRO A 1 75 ? -26.875 -12.527 37.409 1.00 0.00 75 PRO A O 18
ATOM 29411 N N . ILE A 1 76 ? -27.225 -14.099 35.842 1.00 0.00 76 ILE A N 18
ATOM 29412 C CA . ILE A 1 76 ? -26.090 -13.719 35.036 1.00 0.00 76 ILE A CA 18
ATOM 29413 C C . ILE A 1 76 ? -26.523 -13.332 33.621 1.00 0.00 76 ILE A C 18
ATOM 29414 O O . ILE A 1 76 ? -26.855 -14.197 32.802 1.00 0.00 76 ILE A O 18
ATOM 29430 N N . PRO A 1 77 ? -26.576 -12.027 33.334 1.00 0.00 77 PRO A N 18
ATOM 29431 C CA . PRO A 1 77 ? -26.903 -11.522 31.999 1.00 0.00 77 PRO A CA 18
ATOM 29432 C C . PRO A 1 77 ? -25.838 -11.913 30.961 1.00 0.00 77 PRO A C 18
ATOM 29433 O O . PRO A 1 77 ? -24.669 -12.111 31.301 1.00 0.00 77 PRO A O 18
ATOM 29444 N N . PRO A 1 78 ? -26.241 -12.000 29.675 1.00 0.00 78 PRO A N 18
ATOM 29445 C CA . PRO A 1 78 ? -25.357 -12.421 28.566 1.00 0.00 78 PRO A CA 18
ATOM 29446 C C . PRO A 1 78 ? -24.104 -11.562 28.426 1.00 0.00 78 PRO A C 18
ATOM 29447 O O . PRO A 1 78 ? -23.072 -12.018 27.932 1.00 0.00 78 PRO A O 18
ATOM 29458 N N . THR A 1 79 ? -24.208 -10.336 28.860 1.00 0.00 79 THR A N 18
ATOM 29459 C CA . THR A 1 79 ? -23.143 -9.366 28.730 1.00 0.00 79 THR A CA 18
ATOM 29460 C C . THR A 1 79 ? -21.864 -9.794 29.508 1.00 0.00 79 THR A C 18
ATOM 29461 O O . THR A 1 79 ? -20.741 -9.616 29.026 1.00 0.00 79 THR A O 18
ATOM 29472 N N . GLU A 1 80 ? -22.062 -10.350 30.703 1.00 0.00 80 GLU A N 18
ATOM 29473 C CA . GLU A 1 80 ? -20.962 -10.726 31.606 1.00 0.00 80 GLU A CA 18
ATOM 29474 C C . GLU A 1 80 ? -20.344 -12.101 31.241 1.00 0.00 80 GLU A C 18
ATOM 29475 O O . GLU A 1 80 ? -20.980 -12.920 30.579 1.00 0.00 80 GLU A O 18
ATOM 29487 N N . CYS A 1 81 ? -19.089 -12.322 31.670 1.00 0.00 81 CYS A N 18
ATOM 29488 C CA . CYS A 1 81 ? -18.413 -13.616 31.506 1.00 0.00 81 CYS A CA 18
ATOM 29489 C C . CYS A 1 81 ? -18.287 -14.289 32.887 1.00 0.00 81 CYS A C 18
ATOM 29490 O O . CYS A 1 81 ? -17.320 -14.052 33.617 1.00 0.00 81 CYS A O 18
ATOM 29498 N N . PRO A 1 82 ? -19.276 -15.122 33.262 1.00 0.00 82 PRO A N 18
ATOM 29499 C CA . PRO A 1 82 ? -19.356 -15.722 34.608 1.00 0.00 82 PRO A CA 18
ATOM 29500 C C . PRO A 1 82 ? -18.270 -16.754 34.925 1.00 0.00 82 PRO A C 18
ATOM 29501 O O . PRO A 1 82 ? -18.010 -17.037 36.093 1.00 0.00 82 PRO A O 18
ATOM 29512 N N . LEU A 1 83 ? -17.621 -17.297 33.902 1.00 0.00 83 LEU A N 18
ATOM 29513 C CA . LEU A 1 83 ? -16.666 -18.388 34.109 1.00 0.00 83 LEU A CA 18
ATOM 29514 C C . LEU A 1 83 ? -15.463 -18.006 34.957 1.00 0.00 83 LEU A C 18
ATOM 29515 O O . LEU A 1 83 ? -14.887 -18.865 35.631 1.00 0.00 83 LEU A O 18
ATOM 29531 N N . PHE A 1 84 ? -15.069 -16.739 34.930 1.00 0.00 84 PHE A N 18
ATOM 29532 C CA . PHE A 1 84 ? -13.960 -16.289 35.758 1.00 0.00 84 PHE A CA 18
ATOM 29533 C C . PHE A 1 84 ? -14.257 -16.543 37.232 1.00 0.00 84 PHE A C 18
ATOM 29534 O O . PHE A 1 84 ? -13.405 -17.037 37.977 1.00 0.00 84 PHE A O 18
ATOM 29551 N N . GLU A 1 85 ? -15.467 -16.227 37.643 1.00 0.00 85 GLU A N 18
ATOM 29552 C CA . GLU A 1 85 ? -15.880 -16.469 39.007 1.00 0.00 85 GLU A CA 18
ATOM 29553 C C . GLU A 1 85 ? -16.269 -17.924 39.197 1.00 0.00 85 GLU A C 18
ATOM 29554 O O . GLU A 1 85 ? -16.023 -18.499 40.240 1.00 0.00 85 GLU A O 18
ATOM 29566 N N . MET A 1 86 ? -16.845 -18.512 38.160 1.00 0.00 86 MET A N 18
ATOM 29567 C CA . MET A 1 86 ? -17.280 -19.894 38.172 1.00 0.00 86 MET A CA 18
ATOM 29568 C C . MET A 1 86 ? -16.111 -20.836 38.461 1.00 0.00 86 MET A C 18
ATOM 29569 O O . MET A 1 86 ? -16.234 -21.783 39.230 1.00 0.00 86 MET A O 18
ATOM 29583 N N . THR A 1 87 ? -14.992 -20.577 37.845 1.00 0.00 87 THR A N 18
ATOM 29584 C CA . THR A 1 87 ? -13.832 -21.414 38.036 1.00 0.00 87 THR A CA 18
ATOM 29585 C C . THR A 1 87 ? -13.153 -21.191 39.410 1.00 0.00 87 THR A C 18
ATOM 29586 O O . THR A 1 87 ? -12.801 -22.153 40.101 1.00 0.00 87 THR A O 18
ATOM 29597 N N . ALA A 1 88 ? -12.984 -19.928 39.813 1.00 0.00 88 ALA A N 18
ATOM 29598 C CA . ALA A 1 88 ? -12.259 -19.628 41.053 1.00 0.00 88 ALA A CA 18
ATOM 29599 C C . ALA A 1 88 ? -13.181 -19.445 42.270 1.00 0.00 88 ALA A C 18
ATOM 29600 O O . ALA A 1 88 ? -13.124 -20.226 43.220 1.00 0.00 88 ALA A O 18
ATOM 29607 N N . ARG A 1 89 ? -14.025 -18.421 42.231 1.00 0.00 89 ARG A N 18
ATOM 29608 C CA . ARG A 1 89 ? -14.914 -18.098 43.361 1.00 0.00 89 ARG A CA 18
ATOM 29609 C C . ARG A 1 89 ? -15.976 -19.166 43.605 1.00 0.00 89 ARG A C 18
ATOM 29610 O O . ARG A 1 89 ? -16.334 -19.446 44.753 1.00 0.00 89 ARG A O 18
ATOM 29631 N N . SER A 1 90 ? -16.481 -19.747 42.538 1.00 0.00 90 SER A N 18
ATOM 29632 C CA . SER A 1 90 ? -17.525 -20.739 42.645 1.00 0.00 90 SER A CA 18
ATOM 29633 C C . SER A 1 90 ? -17.009 -22.030 43.252 1.00 0.00 90 SER A C 18
ATOM 29634 O O . SER A 1 90 ? -15.839 -22.134 43.646 1.00 0.00 90 SER A O 18
ATOM 29642 N N . GLY A 1 91 ? -17.873 -23.013 43.321 1.00 0.00 91 GLY A N 18
ATOM 29643 C CA . GLY A 1 91 ? -17.518 -24.239 43.958 1.00 0.00 91 GLY A CA 18
ATOM 29644 C C . GLY A 1 91 ? -17.709 -24.137 45.443 1.00 0.00 91 GLY A C 18
ATOM 29645 O O . GLY A 1 91 ? -16.914 -24.643 46.228 1.00 0.00 91 GLY A O 18
ATOM 29649 N N . ASN A 1 92 ? -18.739 -23.428 45.822 1.00 0.00 92 ASN A N 18
ATOM 29650 C CA . ASN A 1 92 ? -19.084 -23.252 47.215 1.00 0.00 92 ASN A CA 18
ATOM 29651 C C . ASN A 1 92 ? -20.250 -24.154 47.573 1.00 0.00 92 ASN A C 18
ATOM 29652 O O . ASN A 1 92 ? -20.857 -24.019 48.636 1.00 0.00 92 ASN A O 18
ATOM 29663 N N . GLY A 1 93 ? -20.550 -25.076 46.673 1.00 0.00 93 GLY A N 18
ATOM 29664 C CA . GLY A 1 93 ? -21.619 -26.018 46.889 1.00 0.00 93 GLY A CA 18
ATOM 29665 C C . GLY A 1 93 ? -21.130 -27.235 47.608 1.00 0.00 93 GLY A C 18
ATOM 29666 O O . GLY A 1 93 ? -21.655 -27.612 48.664 1.00 0.00 93 GLY A O 18
ATOM 29670 N N . GLU A 1 94 ? -20.108 -27.834 47.053 1.00 0.00 94 GLU A N 18
ATOM 29671 C CA . GLU A 1 94 ? -19.535 -29.020 47.601 1.00 0.00 94 GLU A CA 18
ATOM 29672 C C . GLU A 1 94 ? -18.128 -28.720 48.101 1.00 0.00 94 GLU A C 18
ATOM 29673 O O . GLU A 1 94 ? -17.894 -28.664 49.311 1.00 0.00 94 GLU A O 18
ATOM 29685 N N . ASN A 1 95 ? -17.196 -28.480 47.180 1.00 0.00 95 ASN A N 18
ATOM 29686 C CA . ASN A 1 95 ? -15.826 -28.182 47.583 1.00 0.00 95 ASN A CA 18
ATOM 29687 C C . ASN A 1 95 ? -15.049 -27.425 46.505 1.00 0.00 95 ASN A C 18
ATOM 29688 O O . ASN A 1 95 ? -13.873 -27.097 46.709 1.00 0.00 95 ASN A O 18
ATOM 29699 N N . GLY A 1 96 ? -15.682 -27.105 45.376 1.00 0.00 96 GLY A N 18
ATOM 29700 C CA . GLY A 1 96 ? -14.916 -26.466 44.321 1.00 0.00 96 GLY A CA 18
ATOM 29701 C C . GLY A 1 96 ? -15.317 -26.927 42.945 1.00 0.00 96 GLY A C 18
ATOM 29702 O O . GLY A 1 96 ? -15.381 -28.134 42.685 1.00 0.00 96 GLY A O 18
ATOM 29706 N N . PHE A 1 97 ? -15.580 -25.953 42.063 1.00 0.00 97 PHE A N 18
ATOM 29707 C CA . PHE A 1 97 ? -16.015 -26.186 40.678 1.00 0.00 97 PHE A CA 18
ATOM 29708 C C . PHE A 1 97 ? -17.134 -27.244 40.612 1.00 0.00 97 PHE A C 18
ATOM 29709 O O . PHE A 1 97 ? -17.289 -27.971 39.628 1.00 0.00 97 PHE A O 18
ATOM 29726 N N . ASP A 1 98 ? -17.910 -27.302 41.673 1.00 0.00 98 ASP A N 18
ATOM 29727 C CA . ASP A 1 98 ? -19.062 -28.189 41.770 1.00 0.00 98 ASP A CA 18
ATOM 29728 C C . ASP A 1 98 ? -20.264 -27.474 41.236 1.00 0.00 98 ASP A C 18
ATOM 29729 O O . ASP A 1 98 ? -21.391 -27.933 41.346 1.00 0.00 98 ASP A O 18
ATOM 29738 N N . SER A 1 99 ? -19.999 -26.357 40.635 1.00 0.00 99 SER A N 18
ATOM 29739 C CA . SER A 1 99 ? -21.008 -25.516 40.119 1.00 0.00 99 SER A CA 18
ATOM 29740 C C . SER A 1 99 ? -21.242 -25.777 38.650 1.00 0.00 99 SER A C 18
ATOM 29741 O O . SER A 1 99 ? -20.329 -26.169 37.907 1.00 0.00 99 SER A O 18
ATOM 29749 N N . PHE A 1 100 ? -22.457 -25.579 38.245 1.00 0.00 100 PHE A N 18
ATOM 29750 C CA . PHE A 1 100 ? -22.836 -25.708 36.878 1.00 0.00 100 PHE A CA 18
ATOM 29751 C C . PHE A 1 100 ? -23.610 -24.486 36.472 1.00 0.00 100 PHE A C 18
ATOM 29752 O O . PHE A 1 100 ? -23.989 -23.673 37.320 1.00 0.00 100 PHE A O 18
ATOM 29769 N N . LEU A 1 101 ? -23.852 -24.345 35.203 1.00 0.00 101 LEU A N 18
ATOM 29770 C CA . LEU A 1 101 ? -24.538 -23.191 34.723 1.00 0.00 101 LEU A CA 18
ATOM 29771 C C . LEU A 1 101 ? -25.849 -23.600 34.059 1.00 0.00 101 LEU A C 18
ATOM 29772 O O . LEU A 1 101 ? -25.861 -24.407 33.128 1.00 0.00 101 LEU A O 18
ATOM 29788 N N . ALA A 1 102 ? -26.943 -23.060 34.562 1.00 0.00 102 ALA A N 18
ATOM 29789 C CA . ALA A 1 102 ? -28.262 -23.413 34.080 1.00 0.00 102 ALA A CA 18
ATOM 29790 C C . ALA A 1 102 ? -28.938 -22.237 33.400 1.00 0.00 102 ALA A C 18
ATOM 29791 O O . ALA A 1 102 ? -28.501 -21.093 33.532 1.00 0.00 102 ALA A O 18
ATOM 29798 N N . ILE A 1 103 ? -30.010 -22.522 32.678 1.00 0.00 103 ILE A N 18
ATOM 29799 C CA . ILE A 1 103 ? -30.757 -21.495 31.977 1.00 0.00 103 ILE A CA 18
ATOM 29800 C C . ILE A 1 103 ? -32.076 -21.243 32.687 1.00 0.00 103 ILE A C 18
ATOM 29801 O O . ILE A 1 103 ? -32.859 -22.173 32.906 1.00 0.00 103 ILE A O 18
ATOM 29817 N N . LYS A 1 104 ? -32.323 -20.008 33.046 1.00 0.00 104 LYS A N 18
ATOM 29818 C CA . LYS A 1 104 ? -33.556 -19.651 33.688 1.00 0.00 104 LYS A CA 18
ATOM 29819 C C . LYS A 1 104 ? -34.196 -18.483 32.989 1.00 0.00 104 LYS A C 18
ATOM 29820 O O . LYS A 1 104 ? -33.522 -17.657 32.368 1.00 0.00 104 LYS A O 18
ATOM 29839 N N . ARG A 1 105 ? -35.486 -18.426 33.081 1.00 0.00 105 ARG A N 18
ATOM 29840 C CA . ARG A 1 105 ? -36.250 -17.398 32.422 1.00 0.00 105 ARG A CA 18
ATOM 29841 C C . ARG A 1 105 ? -36.175 -16.117 33.235 1.00 0.00 105 ARG A C 18
ATOM 29842 O O . ARG A 1 105 ? -36.459 -16.118 34.432 1.00 0.00 105 ARG A O 18
ATOM 29863 N N . LYS A 1 106 ? -35.776 -15.037 32.584 1.00 0.00 106 LYS A N 18
ATOM 29864 C CA . LYS A 1 106 ? -35.638 -13.741 33.238 1.00 0.00 106 LYS A CA 18
ATOM 29865 C C . LYS A 1 106 ? -37.005 -13.186 33.666 1.00 0.00 106 LYS A C 18
ATOM 29866 O O . LYS A 1 106 ? -37.847 -12.855 32.820 1.00 0.00 106 LYS A O 18
ATOM 29885 N N . PRO A 1 107 ? -37.238 -13.086 34.987 1.00 0.00 107 PRO A N 18
ATOM 29886 C CA . PRO A 1 107 ? -38.494 -12.597 35.540 1.00 0.00 107 PRO A CA 18
ATOM 29887 C C . PRO A 1 107 ? -38.555 -11.071 35.599 1.00 0.00 107 PRO A C 18
ATOM 29888 O O . PRO A 1 107 ? -37.615 -10.379 35.196 1.00 0.00 107 PRO A O 18
ATOM 29899 N N . HIS A 1 108 ? -39.667 -10.559 36.091 1.00 0.00 108 HIS A N 18
ATOM 29900 C CA . HIS A 1 108 ? -39.862 -9.128 36.211 1.00 0.00 108 HIS A CA 18
ATOM 29901 C C . HIS A 1 108 ? -39.577 -8.654 37.635 1.00 0.00 108 HIS A C 18
ATOM 29902 O O . HIS A 1 108 ? -38.462 -8.162 37.879 1.00 0.00 108 HIS A O 18
ATOM 29917 N N . SER A 1 1 ? -7.014 -24.067 36.966 1.00 0.00 1 SER A N 19
ATOM 29918 C CA . SER A 1 1 ? -7.578 -25.409 37.132 1.00 0.00 1 SER A CA 19
ATOM 29919 C C . SER A 1 1 ? -8.058 -25.956 35.794 1.00 0.00 1 SER A C 19
ATOM 29920 O O . SER A 1 1 ? -8.068 -25.233 34.789 1.00 0.00 1 SER A O 19
ATOM 29930 N N . MET A 1 2 ? -8.465 -27.220 35.779 1.00 0.00 2 MET A N 19
ATOM 29931 C CA . MET A 1 2 ? -8.898 -27.875 34.552 1.00 0.00 2 MET A CA 19
ATOM 29932 C C . MET A 1 2 ? -10.276 -27.401 34.125 1.00 0.00 2 MET A C 19
ATOM 29933 O O . MET A 1 2 ? -11.293 -27.870 34.641 1.00 0.00 2 MET A O 19
ATOM 29947 N N . PHE A 1 3 ? -10.302 -26.450 33.202 1.00 0.00 3 PHE A N 19
ATOM 29948 C CA . PHE A 1 3 ? -11.548 -25.930 32.671 1.00 0.00 3 PHE A CA 19
ATOM 29949 C C . PHE A 1 3 ? -12.310 -27.021 31.917 1.00 0.00 3 PHE A C 19
ATOM 29950 O O . PHE A 1 3 ? -13.523 -27.174 32.073 1.00 0.00 3 PHE A O 19
ATOM 29967 N N . GLY A 1 4 ? -11.591 -27.771 31.098 1.00 0.00 4 GLY A N 19
ATOM 29968 C CA . GLY A 1 4 ? -12.203 -28.839 30.336 1.00 0.00 4 GLY A CA 19
ATOM 29969 C C . GLY A 1 4 ? -12.646 -28.376 28.965 1.00 0.00 4 GLY A C 19
ATOM 29970 O O . GLY A 1 4 ? -12.050 -28.746 27.952 1.00 0.00 4 GLY A O 19
ATOM 29974 N N . GLY A 1 5 ? -13.680 -27.557 28.933 1.00 0.00 5 GLY A N 19
ATOM 29975 C CA . GLY A 1 5 ? -14.184 -27.046 27.675 1.00 0.00 5 GLY A CA 19
ATOM 29976 C C . GLY A 1 5 ? -15.675 -27.236 27.539 1.00 0.00 5 GLY A C 19
ATOM 29977 O O . GLY A 1 5 ? -16.371 -26.393 26.966 1.00 0.00 5 GLY A O 19
ATOM 29981 N N . SER A 1 6 ? -16.172 -28.336 28.067 1.00 0.00 6 SER A N 19
ATOM 29982 C CA . SER A 1 6 ? -17.586 -28.624 28.019 1.00 0.00 6 SER A CA 19
ATOM 29983 C C . SER A 1 6 ? -18.259 -28.172 29.305 1.00 0.00 6 SER A C 19
ATOM 29984 O O . SER A 1 6 ? -17.727 -28.383 30.398 1.00 0.00 6 SER A O 19
ATOM 29992 N N . LEU A 1 7 ? -19.413 -27.564 29.176 1.00 0.00 7 LEU A N 19
ATOM 29993 C CA . LEU A 1 7 ? -20.152 -27.104 30.326 1.00 0.00 7 LEU A CA 19
ATOM 29994 C C . LEU A 1 7 ? -21.418 -27.873 30.523 1.00 0.00 7 LEU A C 19
ATOM 29995 O O . LEU A 1 7 ? -22.154 -28.148 29.570 1.00 0.00 7 LEU A O 19
ATOM 30011 N N . LYS A 1 8 ? -21.656 -28.243 31.760 1.00 0.00 8 LYS A N 19
ATOM 30012 C CA . LYS A 1 8 ? -22.878 -28.885 32.132 1.00 0.00 8 LYS A CA 19
ATOM 30013 C C . LYS A 1 8 ? -23.911 -27.807 32.344 1.00 0.00 8 LYS A C 19
ATOM 30014 O O . LYS A 1 8 ? -23.843 -27.044 33.311 1.00 0.00 8 LYS A O 19
ATOM 30033 N N . VAL A 1 9 ? -24.846 -27.733 31.443 1.00 0.00 9 VAL A N 19
ATOM 30034 C CA . VAL A 1 9 ? -25.809 -26.667 31.440 1.00 0.00 9 VAL A CA 19
ATOM 30035 C C . VAL A 1 9 ? -27.217 -27.213 31.657 1.00 0.00 9 VAL A C 19
ATOM 30036 O O . VAL A 1 9 ? -27.632 -28.168 31.007 1.00 0.00 9 VAL A O 19
ATOM 30049 N N . TYR A 1 10 ? -27.931 -26.614 32.586 1.00 0.00 10 TYR A N 19
ATOM 30050 C CA . TYR A 1 10 ? -29.252 -27.086 32.965 1.00 0.00 10 TYR A CA 19
ATOM 30051 C C . TYR A 1 10 ? -30.353 -26.144 32.475 1.00 0.00 10 TYR A C 19
ATOM 30052 O O . TYR A 1 10 ? -30.412 -24.980 32.864 1.00 0.00 10 TYR A O 19
ATOM 30070 N N . GLY A 1 11 ? -31.209 -26.657 31.600 1.00 0.00 11 GLY A N 19
ATOM 30071 C CA . GLY A 1 11 ? -32.333 -25.877 31.115 1.00 0.00 11 GLY A CA 19
ATOM 30072 C C . GLY A 1 11 ? -33.560 -26.136 31.953 1.00 0.00 11 GLY A C 19
ATOM 30073 O O . GLY A 1 11 ? -34.378 -25.244 32.164 1.00 0.00 11 GLY A O 19
ATOM 30077 N N . GLY A 1 12 ? -33.664 -27.383 32.428 1.00 0.00 12 GLY A N 19
ATOM 30078 C CA . GLY A 1 12 ? -34.722 -27.813 33.339 1.00 0.00 12 GLY A CA 19
ATOM 30079 C C . GLY A 1 12 ? -36.133 -27.377 32.975 1.00 0.00 12 GLY A C 19
ATOM 30080 O O . GLY A 1 12 ? -36.844 -28.071 32.256 1.00 0.00 12 GLY A O 19
ATOM 30084 N N . GLU A 1 13 ? -36.522 -26.228 33.493 1.00 0.00 13 GLU A N 19
ATOM 30085 C CA . GLU A 1 13 ? -37.873 -25.708 33.354 1.00 0.00 13 GLU A CA 19
ATOM 30086 C C . GLU A 1 13 ? -38.224 -25.365 31.915 1.00 0.00 13 GLU A C 19
ATOM 30087 O O . GLU A 1 13 ? -39.345 -25.601 31.470 1.00 0.00 13 GLU A O 19
ATOM 30099 N N . ILE A 1 14 ? -37.269 -24.811 31.202 1.00 0.00 14 ILE A N 19
ATOM 30100 C CA . ILE A 1 14 ? -37.488 -24.388 29.827 1.00 0.00 14 ILE A CA 19
ATOM 30101 C C . ILE A 1 14 ? -37.770 -25.583 28.918 1.00 0.00 14 ILE A C 19
ATOM 30102 O O . ILE A 1 14 ? -38.692 -25.559 28.100 1.00 0.00 14 ILE A O 19
ATOM 30118 N N . VAL A 1 15 ? -36.985 -26.630 29.078 1.00 0.00 15 VAL A N 19
ATOM 30119 C CA . VAL A 1 15 ? -37.145 -27.825 28.273 1.00 0.00 15 VAL A CA 19
ATOM 30120 C C . VAL A 1 15 ? -37.143 -29.064 29.166 1.00 0.00 15 VAL A C 19
ATOM 30121 O O . VAL A 1 15 ? -36.096 -29.646 29.438 1.00 0.00 15 VAL A O 19
ATOM 30134 N N . PRO A 1 16 ? -38.327 -29.459 29.656 1.00 0.00 16 PRO A N 19
ATOM 30135 C CA . PRO A 1 16 ? -38.483 -30.619 30.552 1.00 0.00 16 PRO A CA 19
ATOM 30136 C C . PRO A 1 16 ? -38.022 -31.932 29.914 1.00 0.00 16 PRO A C 19
ATOM 30137 O O . PRO A 1 16 ? -37.642 -32.869 30.614 1.00 0.00 16 PRO A O 19
ATOM 30148 N N . THR A 1 17 ? -38.060 -31.999 28.590 1.00 0.00 17 THR A N 19
ATOM 30149 C CA . THR A 1 17 ? -37.663 -33.209 27.881 1.00 0.00 17 THR A CA 19
ATOM 30150 C C . THR A 1 17 ? -36.136 -33.326 27.781 1.00 0.00 17 THR A C 19
ATOM 30151 O O . THR A 1 17 ? -35.611 -34.334 27.301 1.00 0.00 17 THR A O 19
ATOM 30162 N N . ARG A 1 18 ? -35.435 -32.301 28.233 1.00 0.00 18 ARG A N 19
ATOM 30163 C CA . ARG A 1 18 ? -33.983 -32.300 28.237 1.00 0.00 18 ARG A CA 19
ATOM 30164 C C . ARG A 1 18 ? -33.469 -31.365 29.330 1.00 0.00 18 ARG A C 19
ATOM 30165 O O . ARG A 1 18 ? -33.076 -30.229 29.064 1.00 0.00 18 ARG A O 19
ATOM 30186 N N . PRO A 1 19 ? -33.536 -31.822 30.596 1.00 0.00 19 PRO A N 19
ATOM 30187 C CA . PRO A 1 19 ? -33.089 -31.038 31.755 1.00 0.00 19 PRO A CA 19
ATOM 30188 C C . PRO A 1 19 ? -31.649 -30.539 31.624 1.00 0.00 19 PRO A C 19
ATOM 30189 O O . PRO A 1 19 ? -31.359 -29.383 31.934 1.00 0.00 19 PRO A O 19
ATOM 30200 N N . TYR A 1 20 ? -30.763 -31.400 31.156 1.00 0.00 20 TYR A N 19
ATOM 30201 C CA . TYR A 1 20 ? -29.353 -31.054 31.031 1.00 0.00 20 TYR A CA 19
ATOM 30202 C C . TYR A 1 20 ? -28.872 -31.127 29.596 1.00 0.00 20 TYR A C 19
ATOM 30203 O O . TYR A 1 20 ? -29.295 -31.989 28.826 1.00 0.00 20 TYR A O 19
ATOM 30221 N N . VAL A 1 21 ? -27.991 -30.216 29.254 1.00 0.00 21 VAL A N 19
ATOM 30222 C CA . VAL A 1 21 ? -27.368 -30.176 27.953 1.00 0.00 21 VAL A CA 19
ATOM 30223 C C . VAL A 1 21 ? -25.880 -29.912 28.127 1.00 0.00 21 VAL A C 19
ATOM 30224 O O . VAL A 1 21 ? -25.441 -29.408 29.167 1.00 0.00 21 VAL A O 19
ATOM 30237 N N . SER A 1 22 ? -25.118 -30.264 27.138 1.00 0.00 22 SER A N 19
ATOM 30238 C CA . SER A 1 22 ? -23.685 -30.076 27.181 1.00 0.00 22 SER A CA 19
ATOM 30239 C C . SER A 1 22 ? -23.271 -29.107 26.097 1.00 0.00 22 SER A C 19
ATOM 30240 O O . SER A 1 22 ? -23.575 -29.318 24.920 1.00 0.00 22 SER A O 19
ATOM 30248 N N . ILE A 1 23 ? -22.592 -28.048 26.481 1.00 0.00 23 ILE A N 19
ATOM 30249 C CA . ILE A 1 23 ? -22.196 -27.035 25.524 1.00 0.00 23 ILE A CA 19
ATOM 30250 C C . ILE A 1 23 ? -20.702 -26.801 25.582 1.00 0.00 23 ILE A C 19
ATOM 30251 O O . ILE A 1 23 ? -20.044 -27.173 26.556 1.00 0.00 23 ILE A O 19
ATOM 30267 N N . LEU A 1 24 ? -20.171 -26.202 24.542 1.00 0.00 24 LEU A N 19
ATOM 30268 C CA . LEU A 1 24 ? -18.767 -25.886 24.474 1.00 0.00 24 LEU A CA 19
ATOM 30269 C C . LEU A 1 24 ? -18.586 -24.380 24.530 1.00 0.00 24 LEU A C 19
ATOM 30270 O O . LEU A 1 24 ? -19.183 -23.646 23.737 1.00 0.00 24 LEU A O 19
ATOM 30286 N N . ALA A 1 25 ? -17.777 -23.920 25.459 1.00 0.00 25 ALA A N 19
ATOM 30287 C CA . ALA A 1 25 ? -17.550 -22.500 25.627 1.00 0.00 25 ALA A CA 19
ATOM 30288 C C . ALA A 1 25 ? -16.141 -22.232 26.113 1.00 0.00 25 ALA A C 19
ATOM 30289 O O . ALA A 1 25 ? -15.552 -23.050 26.824 1.00 0.00 25 ALA A O 19
ATOM 30296 N N . GLU A 1 26 ? -15.596 -21.108 25.711 1.00 0.00 26 GLU A N 19
ATOM 30297 C CA . GLU A 1 26 ? -14.295 -20.686 26.166 1.00 0.00 26 GLU A CA 19
ATOM 30298 C C . GLU A 1 26 ? -14.476 -19.761 27.346 1.00 0.00 26 GLU A C 19
ATOM 30299 O O . GLU A 1 26 ? -15.476 -19.056 27.428 1.00 0.00 26 GLU A O 19
ATOM 30311 N N . ILE A 1 27 ? -13.518 -19.749 28.254 1.00 0.00 27 ILE A N 19
ATOM 30312 C CA . ILE A 1 27 ? -13.633 -18.919 29.447 1.00 0.00 27 ILE A CA 19
ATOM 30313 C C . ILE A 1 27 ? -13.682 -17.434 29.108 1.00 0.00 27 ILE A C 19
ATOM 30314 O O . ILE A 1 27 ? -14.264 -16.639 29.840 1.00 0.00 27 ILE A O 19
ATOM 30330 N N . ASN A 1 28 ? -13.097 -17.074 27.985 1.00 0.00 28 ASN A N 19
ATOM 30331 C CA . ASN A 1 28 ? -13.076 -15.689 27.550 1.00 0.00 28 ASN A CA 19
ATOM 30332 C C . ASN A 1 28 ? -14.421 -15.275 26.954 1.00 0.00 28 ASN A C 19
ATOM 30333 O O . ASN A 1 28 ? -14.637 -14.099 26.658 1.00 0.00 28 ASN A O 19
ATOM 30344 N N . GLU A 1 29 ? -15.318 -16.238 26.778 1.00 0.00 29 GLU A N 19
ATOM 30345 C CA . GLU A 1 29 ? -16.620 -15.951 26.210 1.00 0.00 29 GLU A CA 19
ATOM 30346 C C . GLU A 1 29 ? -17.585 -15.481 27.281 1.00 0.00 29 GLU A C 19
ATOM 30347 O O . GLU A 1 29 ? -17.591 -15.995 28.404 1.00 0.00 29 GLU A O 19
ATOM 30359 N N . ASN A 1 30 ? -18.390 -14.501 26.931 1.00 0.00 30 ASN A N 19
ATOM 30360 C CA . ASN A 1 30 ? -19.359 -13.942 27.858 1.00 0.00 30 ASN A CA 19
ATOM 30361 C C . ASN A 1 30 ? -20.572 -14.843 27.968 1.00 0.00 30 ASN A C 19
ATOM 30362 O O . ASN A 1 30 ? -20.706 -15.827 27.227 1.00 0.00 30 ASN A O 19
ATOM 30373 N N . ALA A 1 31 ? -21.460 -14.498 28.876 1.00 0.00 31 ALA A N 19
ATOM 30374 C CA . ALA A 1 31 ? -22.658 -15.269 29.122 1.00 0.00 31 ALA A CA 19
ATOM 30375 C C . ALA A 1 31 ? -23.551 -15.341 27.890 1.00 0.00 31 ALA A C 19
ATOM 30376 O O . ALA A 1 31 ? -24.282 -16.289 27.731 1.00 0.00 31 ALA A O 19
ATOM 30383 N N . ASP A 1 32 ? -23.484 -14.338 27.020 1.00 0.00 32 ASP A N 19
ATOM 30384 C CA . ASP A 1 32 ? -24.307 -14.327 25.814 1.00 0.00 32 ASP A CA 19
ATOM 30385 C C . ASP A 1 32 ? -23.942 -15.502 24.908 1.00 0.00 32 ASP A C 19
ATOM 30386 O O . ASP A 1 32 ? -24.814 -16.118 24.293 1.00 0.00 32 ASP A O 19
ATOM 30395 N N . ARG A 1 33 ? -22.653 -15.805 24.834 1.00 0.00 33 ARG A N 19
ATOM 30396 C CA . ARG A 1 33 ? -22.166 -16.923 24.045 1.00 0.00 33 ARG A CA 19
ATOM 30397 C C . ARG A 1 33 ? -22.567 -18.244 24.667 1.00 0.00 33 ARG A C 19
ATOM 30398 O O . ARG A 1 33 ? -23.017 -19.148 23.979 1.00 0.00 33 ARG A O 19
ATOM 30419 N N . ILE A 1 34 ? -22.409 -18.335 25.973 1.00 0.00 34 ILE A N 19
ATOM 30420 C CA . ILE A 1 34 ? -22.770 -19.530 26.713 1.00 0.00 34 ILE A CA 19
ATOM 30421 C C . ILE A 1 34 ? -24.284 -19.766 26.640 1.00 0.00 34 ILE A C 19
ATOM 30422 O O . ILE A 1 34 ? -24.748 -20.885 26.392 1.00 0.00 34 ILE A O 19
ATOM 30438 N N . LEU A 1 35 ? -25.035 -18.694 26.833 1.00 0.00 35 LEU A N 19
ATOM 30439 C CA . LEU A 1 35 ? -26.484 -18.722 26.757 1.00 0.00 35 LEU A CA 19
ATOM 30440 C C . LEU A 1 35 ? -26.915 -19.103 25.357 1.00 0.00 35 LEU A C 19
ATOM 30441 O O . LEU A 1 35 ? -27.786 -19.941 25.174 1.00 0.00 35 LEU A O 19
ATOM 30457 N N . GLY A 1 36 ? -26.268 -18.499 24.374 1.00 0.00 36 GLY A N 19
ATOM 30458 C CA . GLY A 1 36 ? -26.586 -18.768 22.997 1.00 0.00 36 GLY A CA 19
ATOM 30459 C C . GLY A 1 36 ? -26.252 -20.177 22.580 1.00 0.00 36 GLY A C 19
ATOM 30460 O O . GLY A 1 36 ? -26.999 -20.784 21.836 1.00 0.00 36 GLY A O 19
ATOM 30464 N N . ALA A 1 37 ? -25.132 -20.693 23.062 1.00 0.00 37 ALA A N 19
ATOM 30465 C CA . ALA A 1 37 ? -24.703 -22.047 22.727 1.00 0.00 37 ALA A CA 19
ATOM 30466 C C . ALA A 1 37 ? -25.738 -23.073 23.167 1.00 0.00 37 ALA A C 19
ATOM 30467 O O . ALA A 1 37 ? -26.168 -23.909 22.380 1.00 0.00 37 ALA A O 19
ATOM 30474 N N . ALA A 1 38 ? -26.147 -22.989 24.422 1.00 0.00 38 ALA A N 19
ATOM 30475 C CA . ALA A 1 38 ? -27.132 -23.911 24.966 1.00 0.00 38 ALA A CA 19
ATOM 30476 C C . ALA A 1 38 ? -28.494 -23.688 24.331 1.00 0.00 38 ALA A C 19
ATOM 30477 O O . ALA A 1 38 ? -29.201 -24.635 23.997 1.00 0.00 38 ALA A O 19
ATOM 30484 N N . LEU A 1 39 ? -28.833 -22.429 24.145 1.00 0.00 39 LEU A N 19
ATOM 30485 C CA . LEU A 1 39 ? -30.110 -22.033 23.577 1.00 0.00 39 LEU A CA 19
ATOM 30486 C C . LEU A 1 39 ? -30.230 -22.551 22.140 1.00 0.00 39 LEU A C 19
ATOM 30487 O O . LEU A 1 39 ? -31.302 -22.992 21.705 1.00 0.00 39 LEU A O 19
ATOM 30503 N N . GLU A 1 40 ? -29.118 -22.489 21.419 1.00 0.00 40 GLU A N 19
ATOM 30504 C CA . GLU A 1 40 ? -29.029 -22.961 20.042 1.00 0.00 40 GLU A CA 19
ATOM 30505 C C . GLU A 1 40 ? -29.313 -24.455 19.960 1.00 0.00 40 GLU A C 19
ATOM 30506 O O . GLU A 1 40 ? -29.936 -24.921 19.007 1.00 0.00 40 GLU A O 19
ATOM 30518 N N . LYS A 1 41 ? -28.887 -25.200 20.980 1.00 0.00 41 LYS A N 19
ATOM 30519 C CA . LYS A 1 41 ? -29.088 -26.644 21.003 1.00 0.00 41 LYS A CA 19
ATOM 30520 C C . LYS A 1 41 ? -30.577 -26.972 20.990 1.00 0.00 41 LYS A C 19
ATOM 30521 O O . LYS A 1 41 ? -31.007 -27.929 20.345 1.00 0.00 41 LYS A O 19
ATOM 30540 N N . TYR A 1 42 ? -31.362 -26.170 21.700 1.00 0.00 42 TYR A N 19
ATOM 30541 C CA . TYR A 1 42 ? -32.803 -26.377 21.756 1.00 0.00 42 TYR A CA 19
ATOM 30542 C C . TYR A 1 42 ? -33.494 -25.691 20.573 1.00 0.00 42 TYR A C 19
ATOM 30543 O O . TYR A 1 42 ? -34.700 -25.828 20.383 1.00 0.00 42 TYR A O 19
ATOM 30561 N N . GLY A 1 43 ? -32.717 -24.946 19.788 1.00 0.00 43 GLY A N 19
ATOM 30562 C CA . GLY A 1 43 ? -33.266 -24.248 18.635 1.00 0.00 43 GLY A CA 19
ATOM 30563 C C . GLY A 1 43 ? -34.096 -23.041 19.031 1.00 0.00 43 GLY A C 19
ATOM 30564 O O . GLY A 1 43 ? -34.910 -22.548 18.248 1.00 0.00 43 GLY A O 19
ATOM 30568 N N . LEU A 1 44 ? -33.878 -22.552 20.238 1.00 0.00 44 LEU A N 19
ATOM 30569 C CA . LEU A 1 44 ? -34.645 -21.432 20.768 1.00 0.00 44 LEU A CA 19
ATOM 30570 C C . LEU A 1 44 ? -33.822 -20.150 20.735 1.00 0.00 44 LEU A C 19
ATOM 30571 O O . LEU A 1 44 ? -34.101 -19.206 21.470 1.00 0.00 44 LEU A O 19
ATOM 30587 N N . GLU A 1 45 ? -32.825 -20.119 19.850 1.00 0.00 45 GLU A N 19
ATOM 30588 C CA . GLU A 1 45 ? -31.894 -18.989 19.730 1.00 0.00 45 GLU A CA 19
ATOM 30589 C C . GLU A 1 45 ? -32.613 -17.638 19.534 1.00 0.00 45 GLU A C 19
ATOM 30590 O O . GLU A 1 45 ? -32.081 -16.587 19.897 1.00 0.00 45 GLU A O 19
ATOM 30602 N N . HIS A 1 46 ? -33.820 -17.679 18.988 1.00 0.00 46 HIS A N 19
ATOM 30603 C CA . HIS A 1 46 ? -34.581 -16.463 18.698 1.00 0.00 46 HIS A CA 19
ATOM 30604 C C . HIS A 1 46 ? -35.240 -15.887 19.964 1.00 0.00 46 HIS A C 19
ATOM 30605 O O . HIS A 1 46 ? -35.685 -14.740 19.973 1.00 0.00 46 HIS A O 19
ATOM 30619 N N . SER A 1 47 ? -35.273 -16.670 21.028 1.00 0.00 47 SER A N 19
ATOM 30620 C CA . SER A 1 47 ? -35.927 -16.254 22.266 1.00 0.00 47 SER A CA 19
ATOM 30621 C C . SER A 1 47 ? -34.914 -15.902 23.365 1.00 0.00 47 SER A C 19
ATOM 30622 O O . SER A 1 47 ? -35.257 -15.883 24.537 1.00 0.00 47 SER A O 19
ATOM 30630 N N . LYS A 1 48 ? -33.689 -15.564 22.971 1.00 0.00 48 LYS A N 19
ATOM 30631 C CA . LYS A 1 48 ? -32.612 -15.294 23.939 1.00 0.00 48 LYS A CA 19
ATOM 30632 C C . LYS A 1 48 ? -32.946 -14.130 24.870 1.00 0.00 48 LYS A C 19
ATOM 30633 O O . LYS A 1 48 ? -32.554 -14.123 26.030 1.00 0.00 48 LYS A O 19
ATOM 30652 N N . ASP A 1 49 ? -33.678 -13.161 24.352 1.00 0.00 49 ASP A N 19
ATOM 30653 C CA . ASP A 1 49 ? -34.035 -11.948 25.102 1.00 0.00 49 ASP A CA 19
ATOM 30654 C C . ASP A 1 49 ? -34.813 -12.277 26.383 1.00 0.00 49 ASP A C 19
ATOM 30655 O O . ASP A 1 49 ? -34.741 -11.548 27.373 1.00 0.00 49 ASP A O 19
ATOM 30664 N N . ASP A 1 50 ? -35.537 -13.377 26.351 1.00 0.00 50 ASP A N 19
ATOM 30665 C CA . ASP A 1 50 ? -36.388 -13.778 27.466 1.00 0.00 50 ASP A CA 19
ATOM 30666 C C . ASP A 1 50 ? -35.615 -14.583 28.532 1.00 0.00 50 ASP A C 19
ATOM 30667 O O . ASP A 1 50 ? -36.149 -14.868 29.601 1.00 0.00 50 ASP A O 19
ATOM 30676 N N . PHE A 1 51 ? -34.350 -14.919 28.268 1.00 0.00 51 PHE A N 19
ATOM 30677 C CA . PHE A 1 51 ? -33.617 -15.780 29.202 1.00 0.00 51 PHE A CA 19
ATOM 30678 C C . PHE A 1 51 ? -32.274 -15.192 29.634 1.00 0.00 51 PHE A C 19
ATOM 30679 O O . PHE A 1 51 ? -31.667 -14.391 28.928 1.00 0.00 51 PHE A O 19
ATOM 30696 N N . ILE A 1 52 ? -31.839 -15.604 30.821 1.00 0.00 52 ILE A N 19
ATOM 30697 C CA . ILE A 1 52 ? -30.534 -15.246 31.373 1.00 0.00 52 ILE A CA 19
ATOM 30698 C C . ILE A 1 52 ? -29.914 -16.490 31.998 1.00 0.00 52 ILE A C 19
ATOM 30699 O O . ILE A 1 52 ? -30.576 -17.530 32.107 1.00 0.00 52 ILE A O 19
ATOM 30715 N N . LEU A 1 53 ? -28.671 -16.396 32.414 1.00 0.00 53 LEU A N 19
ATOM 30716 C CA . LEU A 1 53 ? -28.001 -17.530 33.014 1.00 0.00 53 LEU A CA 19
ATOM 30717 C C . LEU A 1 53 ? -27.971 -17.390 34.518 1.00 0.00 53 LEU A C 19
ATOM 30718 O O . LEU A 1 53 ? -27.803 -16.303 35.039 1.00 0.00 53 LEU A O 19
ATOM 30734 N N . VAL A 1 54 ? -28.181 -18.480 35.209 1.00 0.00 54 VAL A N 19
ATOM 30735 C CA . VAL A 1 54 ? -28.122 -18.485 36.654 1.00 0.00 54 VAL A CA 19
ATOM 30736 C C . VAL A 1 54 ? -27.191 -19.585 37.138 1.00 0.00 54 VAL A C 19
ATOM 30737 O O . VAL A 1 54 ? -27.301 -20.737 36.722 1.00 0.00 54 VAL A O 19
ATOM 30750 N N . GLU A 1 55 ? -26.266 -19.224 37.996 1.00 0.00 55 GLU A N 19
ATOM 30751 C CA . GLU A 1 55 ? -25.311 -20.180 38.524 1.00 0.00 55 GLU A CA 19
ATOM 30752 C C . GLU A 1 55 ? -25.876 -20.849 39.762 1.00 0.00 55 GLU A C 19
ATOM 30753 O O . GLU A 1 55 ? -26.306 -20.168 40.705 1.00 0.00 55 GLU A O 19
ATOM 30765 N N . VAL A 1 56 ? -25.922 -22.174 39.735 1.00 0.00 56 VAL A N 19
ATOM 30766 C CA . VAL A 1 56 ? -26.439 -22.954 40.844 1.00 0.00 56 VAL A CA 19
ATOM 30767 C C . VAL A 1 56 ? -25.537 -24.171 41.096 1.00 0.00 56 VAL A C 19
ATOM 30768 O O . VAL A 1 56 ? -25.107 -24.826 40.158 1.00 0.00 56 VAL A O 19
ATOM 30781 N N . SER A 1 57 ? -25.235 -24.448 42.343 1.00 0.00 57 SER A N 19
ATOM 30782 C CA . SER A 1 57 ? -24.495 -25.652 42.697 1.00 0.00 57 SER A CA 19
ATOM 30783 C C . SER A 1 57 ? -25.502 -26.728 43.128 1.00 0.00 57 SER A C 19
ATOM 30784 O O . SER A 1 57 ? -26.635 -26.406 43.482 1.00 0.00 57 SER A O 19
ATOM 30792 N N . ASN A 1 58 ? -25.106 -27.992 43.110 1.00 0.00 58 ASN A N 19
ATOM 30793 C CA . ASN A 1 58 ? -26.029 -29.079 43.458 1.00 0.00 58 ASN A CA 19
ATOM 30794 C C . ASN A 1 58 ? -26.051 -29.321 44.960 1.00 0.00 58 ASN A C 19
ATOM 30795 O O . ASN A 1 58 ? -26.671 -30.276 45.440 1.00 0.00 58 ASN A O 19
ATOM 30806 N N . ASP A 1 59 ? -25.385 -28.459 45.693 1.00 0.00 59 ASP A N 19
ATOM 30807 C CA . ASP A 1 59 ? -25.292 -28.593 47.133 1.00 0.00 59 ASP A CA 19
ATOM 30808 C C . ASP A 1 59 ? -26.513 -28.016 47.820 1.00 0.00 59 ASP A C 19
ATOM 30809 O O . ASP A 1 59 ? -26.493 -26.879 48.237 1.00 0.00 59 ASP A O 19
ATOM 30818 N N . ASP A 1 60 ? -27.580 -28.815 47.904 1.00 0.00 60 ASP A N 19
ATOM 30819 C CA . ASP A 1 60 ? -28.830 -28.421 48.598 1.00 0.00 60 ASP A CA 19
ATOM 30820 C C . ASP A 1 60 ? -29.345 -27.059 48.135 1.00 0.00 60 ASP A C 19
ATOM 30821 O O . ASP A 1 60 ? -28.924 -26.013 48.655 1.00 0.00 60 ASP A O 19
ATOM 30830 N N . ASP A 1 61 ? -30.246 -27.081 47.154 1.00 0.00 61 ASP A N 19
ATOM 30831 C CA . ASP A 1 61 ? -30.844 -25.858 46.569 1.00 0.00 61 ASP A CA 19
ATOM 30832 C C . ASP A 1 61 ? -29.848 -25.137 45.708 1.00 0.00 61 ASP A C 19
ATOM 30833 O O . ASP A 1 61 ? -30.061 -24.956 44.514 1.00 0.00 61 ASP A O 19
ATOM 30842 N N . ARG A 1 62 ? -28.749 -24.747 46.317 1.00 0.00 62 ARG A N 19
ATOM 30843 C CA . ARG A 1 62 ? -27.712 -24.018 45.618 1.00 0.00 62 ARG A CA 19
ATOM 30844 C C . ARG A 1 62 ? -26.422 -23.998 46.412 1.00 0.00 62 ARG A C 19
ATOM 30845 O O . ARG A 1 62 ? -25.345 -23.870 45.842 1.00 0.00 62 ARG A O 19
ATOM 30866 N N . LYS A 1 63 ? -26.528 -24.117 47.729 1.00 0.00 63 LYS A N 19
ATOM 30867 C CA . LYS A 1 63 ? -25.357 -24.028 48.575 1.00 0.00 63 LYS A CA 19
ATOM 30868 C C . LYS A 1 63 ? -25.583 -24.687 49.936 1.00 0.00 63 LYS A C 19
ATOM 30869 O O . LYS A 1 63 ? -24.730 -25.441 50.409 1.00 0.00 63 LYS A O 19
ATOM 30888 N N . SER A 1 64 ? -26.721 -24.411 50.567 1.00 0.00 64 SER A N 19
ATOM 30889 C CA . SER A 1 64 ? -27.031 -24.998 51.862 1.00 0.00 64 SER A CA 19
ATOM 30890 C C . SER A 1 64 ? -28.536 -25.000 52.126 1.00 0.00 64 SER A C 19
ATOM 30891 O O . SER A 1 64 ? -29.188 -23.953 52.068 1.00 0.00 64 SER A O 19
ATOM 30899 N N . MET A 1 65 ? -29.068 -26.187 52.407 1.00 0.00 65 MET A N 19
ATOM 30900 C CA . MET A 1 65 ? -30.487 -26.395 52.729 1.00 0.00 65 MET A CA 19
ATOM 30901 C C . MET A 1 65 ? -31.410 -25.768 51.663 1.00 0.00 65 MET A C 19
ATOM 30902 O O . MET A 1 65 ? -31.009 -25.630 50.517 1.00 0.00 65 MET A O 19
ATOM 30916 N N . SER A 1 66 ? -32.648 -25.414 52.051 1.00 0.00 66 SER A N 19
ATOM 30917 C CA . SER A 1 66 ? -33.656 -24.850 51.137 1.00 0.00 66 SER A CA 19
ATOM 30918 C C . SER A 1 66 ? -34.203 -25.917 50.173 1.00 0.00 66 SER A C 19
ATOM 30919 O O . SER A 1 66 ? -35.418 -26.040 50.014 1.00 0.00 66 SER A O 19
ATOM 30927 N N . ASP A 1 67 ? -33.294 -26.692 49.562 1.00 0.00 67 ASP A N 19
ATOM 30928 C CA . ASP A 1 67 ? -33.642 -27.761 48.606 1.00 0.00 67 ASP A CA 19
ATOM 30929 C C . ASP A 1 67 ? -34.192 -27.186 47.308 1.00 0.00 67 ASP A C 19
ATOM 30930 O O . ASP A 1 67 ? -35.200 -26.473 47.299 1.00 0.00 67 ASP A O 19
ATOM 30939 N N . LEU A 1 68 ? -33.514 -27.498 46.212 1.00 0.00 68 LEU A N 19
ATOM 30940 C CA . LEU A 1 68 ? -33.883 -26.978 44.893 1.00 0.00 68 LEU A CA 19
ATOM 30941 C C . LEU A 1 68 ? -35.190 -27.569 44.358 1.00 0.00 68 LEU A C 19
ATOM 30942 O O . LEU A 1 68 ? -35.189 -28.410 43.465 1.00 0.00 68 LEU A O 19
ATOM 30958 N N . ARG A 1 69 ? -36.299 -27.148 44.942 1.00 0.00 69 ARG A N 19
ATOM 30959 C CA . ARG A 1 69 ? -37.609 -27.507 44.432 1.00 0.00 69 ARG A CA 19
ATOM 30960 C C . ARG A 1 69 ? -37.818 -26.781 43.118 1.00 0.00 69 ARG A C 19
ATOM 30961 O O . ARG A 1 69 ? -38.404 -27.305 42.174 1.00 0.00 69 ARG A O 19
ATOM 30982 N N . GLU A 1 70 ? -37.328 -25.561 43.087 1.00 0.00 70 GLU A N 19
ATOM 30983 C CA . GLU A 1 70 ? -37.349 -24.725 41.916 1.00 0.00 70 GLU A CA 19
ATOM 30984 C C . GLU A 1 70 ? -35.926 -24.286 41.625 1.00 0.00 70 GLU A C 19
ATOM 30985 O O . GLU A 1 70 ? -35.142 -24.068 42.554 1.00 0.00 70 GLU A O 19
ATOM 30997 N N . ILE A 1 71 ? -35.580 -24.155 40.363 1.00 0.00 71 ILE A N 19
ATOM 30998 C CA . ILE A 1 71 ? -34.240 -23.748 40.014 1.00 0.00 71 ILE A CA 19
ATOM 30999 C C . ILE A 1 71 ? -34.108 -22.235 40.076 1.00 0.00 71 ILE A C 19
ATOM 31000 O O . ILE A 1 71 ? -34.929 -21.486 39.525 1.00 0.00 71 ILE A O 19
ATOM 31016 N N . ASP A 1 72 ? -33.095 -21.802 40.773 1.00 0.00 72 ASP A N 19
ATOM 31017 C CA . ASP A 1 72 ? -32.801 -20.398 40.933 1.00 0.00 72 ASP A CA 19
ATOM 31018 C C . ASP A 1 72 ? -31.395 -20.257 41.467 1.00 0.00 72 ASP A C 19
ATOM 31019 O O . ASP A 1 72 ? -30.967 -21.060 42.291 1.00 0.00 72 ASP A O 19
ATOM 31028 N N . GLY A 1 73 ? -30.676 -19.270 40.991 1.00 0.00 73 GLY A N 19
ATOM 31029 C CA . GLY A 1 73 ? -29.308 -19.099 41.422 1.00 0.00 73 GLY A CA 19
ATOM 31030 C C . GLY A 1 73 ? -28.852 -17.672 41.341 1.00 0.00 73 GLY A C 19
ATOM 31031 O O . GLY A 1 73 ? -29.618 -16.752 41.620 1.00 0.00 73 GLY A O 19
ATOM 31035 N N . ARG A 1 74 ? -27.607 -17.486 40.962 1.00 0.00 74 ARG A N 19
ATOM 31036 C CA . ARG A 1 74 ? -27.037 -16.167 40.833 1.00 0.00 74 ARG A CA 19
ATOM 31037 C C . ARG A 1 74 ? -27.341 -15.603 39.447 1.00 0.00 74 ARG A C 19
ATOM 31038 O O . ARG A 1 74 ? -26.961 -16.200 38.442 1.00 0.00 74 ARG A O 19
ATOM 31059 N N . PRO A 1 75 ? -28.067 -14.460 39.378 1.00 0.00 75 PRO A N 19
ATOM 31060 C CA . PRO A 1 75 ? -28.440 -13.832 38.105 1.00 0.00 75 PRO A CA 19
ATOM 31061 C C . PRO A 1 75 ? -27.228 -13.360 37.317 1.00 0.00 75 PRO A C 19
ATOM 31062 O O . PRO A 1 75 ? -26.496 -12.467 37.747 1.00 0.00 75 PRO A O 19
ATOM 31073 N N . ILE A 1 76 ? -27.019 -13.978 36.177 1.00 0.00 76 ILE A N 19
ATOM 31074 C CA . ILE A 1 76 ? -25.910 -13.665 35.312 1.00 0.00 76 ILE A CA 19
ATOM 31075 C C . ILE A 1 76 ? -26.407 -13.248 33.921 1.00 0.00 76 ILE A C 19
ATOM 31076 O O . ILE A 1 76 ? -26.791 -14.095 33.104 1.00 0.00 76 ILE A O 19
ATOM 31092 N N . PRO A 1 77 ? -26.457 -11.937 33.660 1.00 0.00 77 PRO A N 19
ATOM 31093 C CA . PRO A 1 77 ? -26.848 -11.399 32.349 1.00 0.00 77 PRO A CA 19
ATOM 31094 C C . PRO A 1 77 ? -25.843 -11.786 31.251 1.00 0.00 77 PRO A C 19
ATOM 31095 O O . PRO A 1 77 ? -24.688 -12.095 31.541 1.00 0.00 77 PRO A O 19
ATOM 31106 N N . PRO A 1 78 ? -26.273 -11.742 29.973 1.00 0.00 78 PRO A N 19
ATOM 31107 C CA . PRO A 1 78 ? -25.439 -12.149 28.823 1.00 0.00 78 PRO A CA 19
ATOM 31108 C C . PRO A 1 78 ? -24.102 -11.403 28.742 1.00 0.00 78 PRO A C 19
ATOM 31109 O O . PRO A 1 78 ? -23.101 -11.951 28.292 1.00 0.00 78 PRO A O 19
ATOM 31120 N N . THR A 1 79 ? -24.093 -10.165 29.169 1.00 0.00 79 THR A N 19
ATOM 31121 C CA . THR A 1 79 ? -22.890 -9.347 29.101 1.00 0.00 79 THR A CA 19
ATOM 31122 C C . THR A 1 79 ? -21.863 -9.701 30.187 1.00 0.00 79 THR A C 19
ATOM 31123 O O . THR A 1 79 ? -20.711 -9.274 30.122 1.00 0.00 79 THR A O 19
ATOM 31134 N N . GLU A 1 80 ? -22.279 -10.481 31.169 1.00 0.00 80 GLU A N 19
ATOM 31135 C CA . GLU A 1 80 ? -21.388 -10.904 32.244 1.00 0.00 80 GLU A CA 19
ATOM 31136 C C . GLU A 1 80 ? -20.512 -12.081 31.775 1.00 0.00 80 GLU A C 19
ATOM 31137 O O . GLU A 1 80 ? -20.877 -12.797 30.851 1.00 0.00 80 GLU A O 19
ATOM 31149 N N . CYS A 1 81 ? -19.354 -12.253 32.400 1.00 0.00 81 CYS A N 19
ATOM 31150 C CA . CYS A 1 81 ? -18.456 -13.360 32.080 1.00 0.00 81 CYS A CA 19
ATOM 31151 C C . CYS A 1 81 ? -18.368 -14.308 33.290 1.00 0.00 81 CYS A C 19
ATOM 31152 O O . CYS A 1 81 ? -17.445 -14.208 34.103 1.00 0.00 81 CYS A O 19
ATOM 31160 N N . PRO A 1 82 ? -19.337 -15.234 33.429 1.00 0.00 82 PRO A N 19
ATOM 31161 C CA . PRO A 1 82 ? -19.437 -16.115 34.602 1.00 0.00 82 PRO A CA 19
ATOM 31162 C C . PRO A 1 82 ? -18.277 -17.097 34.754 1.00 0.00 82 PRO A C 19
ATOM 31163 O O . PRO A 1 82 ? -17.951 -17.500 35.863 1.00 0.00 82 PRO A O 19
ATOM 31174 N N . LEU A 1 83 ? -17.651 -17.471 33.650 1.00 0.00 83 LEU A N 19
ATOM 31175 C CA . LEU A 1 83 ? -16.585 -18.467 33.686 1.00 0.00 83 LEU A CA 19
ATOM 31176 C C . LEU A 1 83 ? -15.382 -18.013 34.474 1.00 0.00 83 LEU A C 19
ATOM 31177 O O . LEU A 1 83 ? -14.790 -18.805 35.201 1.00 0.00 83 LEU A O 19
ATOM 31193 N N . PHE A 1 84 ? -15.019 -16.747 34.341 1.00 0.00 84 PHE A N 19
ATOM 31194 C CA . PHE A 1 84 ? -13.892 -16.212 35.085 1.00 0.00 84 PHE A CA 19
ATOM 31195 C C . PHE A 1 84 ? -14.107 -16.422 36.575 1.00 0.00 84 PHE A C 19
ATOM 31196 O O . PHE A 1 84 ? -13.209 -16.883 37.286 1.00 0.00 84 PHE A O 19
ATOM 31213 N N . GLU A 1 85 ? -15.309 -16.120 37.034 1.00 0.00 85 GLU A N 19
ATOM 31214 C CA . GLU A 1 85 ? -15.658 -16.311 38.422 1.00 0.00 85 GLU A CA 19
ATOM 31215 C C . GLU A 1 85 ? -15.850 -17.792 38.768 1.00 0.00 85 GLU A C 19
ATOM 31216 O O . GLU A 1 85 ? -15.356 -18.252 39.782 1.00 0.00 85 GLU A O 19
ATOM 31228 N N . MET A 1 86 ? -16.544 -18.544 37.904 1.00 0.00 86 MET A N 19
ATOM 31229 C CA . MET A 1 86 ? -16.836 -19.959 38.196 1.00 0.00 86 MET A CA 19
ATOM 31230 C C . MET A 1 86 ? -15.574 -20.795 38.295 1.00 0.00 86 MET A C 19
ATOM 31231 O O . MET A 1 86 ? -15.450 -21.621 39.182 1.00 0.00 86 MET A O 19
ATOM 31245 N N . THR A 1 87 ? -14.643 -20.568 37.399 1.00 0.00 87 THR A N 19
ATOM 31246 C CA . THR A 1 87 ? -13.411 -21.331 37.377 1.00 0.00 87 THR A CA 19
ATOM 31247 C C . THR A 1 87 ? -12.567 -21.093 38.651 1.00 0.00 87 THR A C 19
ATOM 31248 O O . THR A 1 87 ? -12.065 -22.039 39.259 1.00 0.00 87 THR A O 19
ATOM 31259 N N . ALA A 1 88 ? -12.444 -19.831 39.057 1.00 0.00 88 ALA A N 19
ATOM 31260 C CA . ALA A 1 88 ? -11.620 -19.471 40.216 1.00 0.00 88 ALA A CA 19
ATOM 31261 C C . ALA A 1 88 ? -12.359 -19.639 41.548 1.00 0.00 88 ALA A C 19
ATOM 31262 O O . ALA A 1 88 ? -11.781 -20.089 42.532 1.00 0.00 88 ALA A O 19
ATOM 31269 N N . ARG A 1 89 ? -13.632 -19.294 41.564 1.00 0.00 89 ARG A N 19
ATOM 31270 C CA . ARG A 1 89 ? -14.432 -19.328 42.793 1.00 0.00 89 ARG A CA 19
ATOM 31271 C C . ARG A 1 89 ? -15.147 -20.657 42.979 1.00 0.00 89 ARG A C 19
ATOM 31272 O O . ARG A 1 89 ? -15.999 -20.789 43.860 1.00 0.00 89 ARG A O 19
ATOM 31293 N N . SER A 1 90 ? -14.818 -21.625 42.150 1.00 0.00 90 SER A N 19
ATOM 31294 C CA . SER A 1 90 ? -15.423 -22.940 42.238 1.00 0.00 90 SER A CA 19
ATOM 31295 C C . SER A 1 90 ? -15.186 -23.574 43.615 1.00 0.00 90 SER A C 19
ATOM 31296 O O . SER A 1 90 ? -14.098 -23.457 44.193 1.00 0.00 90 SER A O 19
ATOM 31304 N N . GLY A 1 91 ? -16.214 -24.220 44.134 1.00 0.00 91 GLY A N 19
ATOM 31305 C CA . GLY A 1 91 ? -16.127 -24.867 45.416 1.00 0.00 91 GLY A CA 19
ATOM 31306 C C . GLY A 1 91 ? -17.478 -25.348 45.894 1.00 0.00 91 GLY A C 19
ATOM 31307 O O . GLY A 1 91 ? -18.154 -26.098 45.193 1.00 0.00 91 GLY A O 19
ATOM 31311 N N . ASN A 1 92 ? -17.872 -24.903 47.084 1.00 0.00 92 ASN A N 19
ATOM 31312 C CA . ASN A 1 92 ? -19.160 -25.269 47.701 1.00 0.00 92 ASN A CA 19
ATOM 31313 C C . ASN A 1 92 ? -19.186 -26.727 48.155 1.00 0.00 92 ASN A C 19
ATOM 31314 O O . ASN A 1 92 ? -19.291 -27.000 49.356 1.00 0.00 92 ASN A O 19
ATOM 31325 N N . GLY A 1 93 ? -19.070 -27.655 47.220 1.00 0.00 93 GLY A N 19
ATOM 31326 C CA . GLY A 1 93 ? -19.086 -29.054 47.581 1.00 0.00 93 GLY A CA 19
ATOM 31327 C C . GLY A 1 93 ? -19.237 -29.976 46.397 1.00 0.00 93 GLY A C 19
ATOM 31328 O O . GLY A 1 93 ? -18.544 -30.999 46.304 1.00 0.00 93 GLY A O 19
ATOM 31332 N N . GLU A 1 94 ? -20.146 -29.636 45.501 1.00 0.00 94 GLU A N 19
ATOM 31333 C CA . GLU A 1 94 ? -20.397 -30.444 44.322 1.00 0.00 94 GLU A CA 19
ATOM 31334 C C . GLU A 1 94 ? -19.146 -30.527 43.445 1.00 0.00 94 GLU A C 19
ATOM 31335 O O . GLU A 1 94 ? -18.312 -29.633 43.457 1.00 0.00 94 GLU A O 19
ATOM 31347 N N . ASN A 1 95 ? -19.012 -31.616 42.709 1.00 0.00 95 ASN A N 19
ATOM 31348 C CA . ASN A 1 95 ? -17.840 -31.824 41.870 1.00 0.00 95 ASN A CA 19
ATOM 31349 C C . ASN A 1 95 ? -18.161 -31.619 40.389 1.00 0.00 95 ASN A C 19
ATOM 31350 O O . ASN A 1 95 ? -17.357 -31.956 39.518 1.00 0.00 95 ASN A O 19
ATOM 31361 N N . GLY A 1 96 ? -19.321 -31.049 40.103 1.00 0.00 96 GLY A N 19
ATOM 31362 C CA . GLY A 1 96 ? -19.689 -30.794 38.725 1.00 0.00 96 GLY A CA 19
ATOM 31363 C C . GLY A 1 96 ? -19.325 -29.390 38.357 1.00 0.00 96 GLY A C 19
ATOM 31364 O O . GLY A 1 96 ? -20.197 -28.541 38.210 1.00 0.00 96 GLY A O 19
ATOM 31368 N N . PHE A 1 97 ? -18.005 -29.155 38.226 1.00 0.00 97 PHE A N 19
ATOM 31369 C CA . PHE A 1 97 ? -17.439 -27.810 38.040 1.00 0.00 97 PHE A CA 19
ATOM 31370 C C . PHE A 1 97 ? -17.646 -27.043 39.347 1.00 0.00 97 PHE A C 19
ATOM 31371 O O . PHE A 1 97 ? -17.477 -25.828 39.412 1.00 0.00 97 PHE A O 19
ATOM 31388 N N . ASP A 1 98 ? -18.012 -27.810 40.404 1.00 0.00 98 ASP A N 19
ATOM 31389 C CA . ASP A 1 98 ? -18.333 -27.281 41.735 1.00 0.00 98 ASP A CA 19
ATOM 31390 C C . ASP A 1 98 ? -19.676 -26.567 41.708 1.00 0.00 98 ASP A C 19
ATOM 31391 O O . ASP A 1 98 ? -20.529 -26.774 42.575 1.00 0.00 98 ASP A O 19
ATOM 31400 N N . SER A 1 99 ? -19.862 -25.764 40.695 1.00 0.00 99 SER A N 19
ATOM 31401 C CA . SER A 1 99 ? -21.086 -25.061 40.461 1.00 0.00 99 SER A CA 19
ATOM 31402 C C . SER A 1 99 ? -21.458 -25.227 38.991 1.00 0.00 99 SER A C 19
ATOM 31403 O O . SER A 1 99 ? -20.573 -25.322 38.137 1.00 0.00 99 SER A O 19
ATOM 31411 N N . PHE A 1 100 ? -22.739 -25.275 38.683 1.00 0.00 100 PHE A N 19
ATOM 31412 C CA . PHE A 1 100 ? -23.147 -25.417 37.302 1.00 0.00 100 PHE A CA 19
ATOM 31413 C C . PHE A 1 100 ? -23.929 -24.208 36.870 1.00 0.00 100 PHE A C 19
ATOM 31414 O O . PHE A 1 100 ? -24.401 -23.427 37.698 1.00 0.00 100 PHE A O 19
ATOM 31431 N N . LEU A 1 101 ? -24.078 -24.049 35.590 1.00 0.00 101 LEU A N 19
ATOM 31432 C CA . LEU A 1 101 ? -24.755 -22.908 35.074 1.00 0.00 101 LEU A CA 19
ATOM 31433 C C . LEU A 1 101 ? -26.053 -23.325 34.402 1.00 0.00 101 LEU A C 19
ATOM 31434 O O . LEU A 1 101 ? -26.065 -24.185 33.517 1.00 0.00 101 LEU A O 19
ATOM 31450 N N . ALA A 1 102 ? -27.136 -22.733 34.841 1.00 0.00 102 ALA A N 19
ATOM 31451 C CA . ALA A 1 102 ? -28.445 -23.054 34.329 1.00 0.00 102 ALA A CA 19
ATOM 31452 C C . ALA A 1 102 ? -29.046 -21.868 33.610 1.00 0.00 102 ALA A C 19
ATOM 31453 O O . ALA A 1 102 ? -28.573 -20.741 33.750 1.00 0.00 102 ALA A O 19
ATOM 31460 N N . ILE A 1 103 ? -30.079 -22.123 32.840 1.00 0.00 103 ILE A N 19
ATOM 31461 C CA . ILE A 1 103 ? -30.750 -21.079 32.103 1.00 0.00 103 ILE A CA 19
ATOM 31462 C C . ILE A 1 103 ? -32.147 -20.869 32.663 1.00 0.00 103 ILE A C 19
ATOM 31463 O O . ILE A 1 103 ? -32.901 -21.828 32.844 1.00 0.00 103 ILE A O 19
ATOM 31479 N N . LYS A 1 104 ? -32.486 -19.633 32.944 1.00 0.00 104 LYS A N 19
ATOM 31480 C CA . LYS A 1 104 ? -33.808 -19.309 33.421 1.00 0.00 104 LYS A CA 19
ATOM 31481 C C . LYS A 1 104 ? -34.340 -18.170 32.643 1.00 0.00 104 LYS A C 19
ATOM 31482 O O . LYS A 1 104 ? -33.589 -17.453 31.980 1.00 0.00 104 LYS A O 19
ATOM 31501 N N . ARG A 1 105 ? -35.610 -17.976 32.717 1.00 0.00 105 ARG A N 19
ATOM 31502 C CA . ARG A 1 105 ? -36.197 -16.880 32.032 1.00 0.00 105 ARG A CA 19
ATOM 31503 C C . ARG A 1 105 ? -36.314 -15.711 32.973 1.00 0.00 105 ARG A C 19
ATOM 31504 O O . ARG A 1 105 ? -36.913 -15.816 34.047 1.00 0.00 105 ARG A O 19
ATOM 31525 N N . LYS A 1 106 ? -35.671 -14.630 32.606 1.00 0.00 106 LYS A N 19
ATOM 31526 C CA . LYS A 1 106 ? -35.695 -13.413 33.401 1.00 0.00 106 LYS A CA 19
ATOM 31527 C C . LYS A 1 106 ? -37.131 -12.982 33.737 1.00 0.00 106 LYS A C 19
ATOM 31528 O O . LYS A 1 106 ? -38.047 -13.131 32.918 1.00 0.00 106 LYS A O 19
ATOM 31547 N N . PRO A 1 107 ? -37.335 -12.467 34.961 1.00 0.00 107 PRO A N 19
ATOM 31548 C CA . PRO A 1 107 ? -38.644 -11.982 35.421 1.00 0.00 107 PRO A CA 19
ATOM 31549 C C . PRO A 1 107 ? -39.238 -10.938 34.476 1.00 0.00 107 PRO A C 19
ATOM 31550 O O . PRO A 1 107 ? -40.442 -10.954 34.186 1.00 0.00 107 PRO A O 19
ATOM 31561 N N . HIS A 1 108 ? -38.389 -10.045 33.988 1.00 0.00 108 HIS A N 19
ATOM 31562 C CA . HIS A 1 108 ? -38.810 -8.989 33.083 1.00 0.00 108 HIS A CA 19
ATOM 31563 C C . HIS A 1 108 ? -37.606 -8.379 32.379 1.00 0.00 108 HIS A C 19
ATOM 31564 O O . HIS A 1 108 ? -37.625 -8.289 31.140 1.00 0.00 108 HIS A O 19
ATOM 31579 N N . SER A 1 1 ? -5.783 -21.790 35.606 1.00 0.00 1 SER A N 20
ATOM 31580 C CA . SER A 1 1 ? -5.843 -20.914 34.421 1.00 0.00 1 SER A CA 20
ATOM 31581 C C . SER A 1 1 ? -6.226 -21.701 33.169 1.00 0.00 1 SER A C 20
ATOM 31582 O O . SER A 1 1 ? -6.429 -21.127 32.104 1.00 0.00 1 SER A O 20
ATOM 31592 N N . MET A 1 2 ? -6.330 -23.013 33.302 1.00 0.00 2 MET A N 20
ATOM 31593 C CA . MET A 1 2 ? -6.669 -23.864 32.174 1.00 0.00 2 MET A CA 20
ATOM 31594 C C . MET A 1 2 ? -8.139 -24.224 32.209 1.00 0.00 2 MET A C 20
ATOM 31595 O O . MET A 1 2 ? -8.667 -24.599 33.256 1.00 0.00 2 MET A O 20
ATOM 31609 N N . PHE A 1 3 ? -8.798 -24.095 31.082 1.00 0.00 3 PHE A N 20
ATOM 31610 C CA . PHE A 1 3 ? -10.181 -24.479 30.979 1.00 0.00 3 PHE A CA 20
ATOM 31611 C C . PHE A 1 3 ? -10.299 -25.643 30.001 1.00 0.00 3 PHE A C 20
ATOM 31612 O O . PHE A 1 3 ? -10.375 -26.793 30.421 1.00 0.00 3 PHE A O 20
ATOM 31629 N N . GLY A 1 4 ? -10.273 -25.327 28.693 1.00 0.00 4 GLY A N 20
ATOM 31630 C CA . GLY A 1 4 ? -10.316 -26.348 27.640 1.00 0.00 4 GLY A CA 20
ATOM 31631 C C . GLY A 1 4 ? -11.344 -27.436 27.879 1.00 0.00 4 GLY A C 20
ATOM 31632 O O . GLY A 1 4 ? -10.993 -28.559 28.271 1.00 0.00 4 GLY A O 20
ATOM 31636 N N . GLY A 1 5 ? -12.604 -27.129 27.642 1.00 0.00 5 GLY A N 20
ATOM 31637 C CA . GLY A 1 5 ? -13.636 -28.109 27.866 1.00 0.00 5 GLY A CA 20
ATOM 31638 C C . GLY A 1 5 ? -14.995 -27.644 27.406 1.00 0.00 5 GLY A C 20
ATOM 31639 O O . GLY A 1 5 ? -15.110 -26.664 26.671 1.00 0.00 5 GLY A O 20
ATOM 31643 N N . SER A 1 6 ? -16.017 -28.354 27.830 1.00 0.00 6 SER A N 20
ATOM 31644 C CA . SER A 1 6 ? -17.389 -28.026 27.490 1.00 0.00 6 SER A CA 20
ATOM 31645 C C . SER A 1 6 ? -18.225 -27.959 28.764 1.00 0.00 6 SER A C 20
ATOM 31646 O O . SER A 1 6 ? -17.893 -28.607 29.760 1.00 0.00 6 SER A O 20
ATOM 31654 N N . LEU A 1 7 ? -19.292 -27.187 28.738 1.00 0.00 7 LEU A N 20
ATOM 31655 C CA . LEU A 1 7 ? -20.131 -27.024 29.916 1.00 0.00 7 LEU A CA 20
ATOM 31656 C C . LEU A 1 7 ? -21.426 -27.792 29.805 1.00 0.00 7 LEU A C 20
ATOM 31657 O O . LEU A 1 7 ? -22.058 -27.822 28.744 1.00 0.00 7 LEU A O 20
ATOM 31673 N N . LYS A 1 8 ? -21.802 -28.427 30.898 1.00 0.00 8 LYS A N 20
ATOM 31674 C CA . LYS A 1 8 ? -23.078 -29.080 30.994 1.00 0.00 8 LYS A CA 20
ATOM 31675 C C . LYS A 1 8 ? -24.078 -28.045 31.501 1.00 0.00 8 LYS A C 20
ATOM 31676 O O . LYS A 1 8 ? -24.067 -27.645 32.667 1.00 0.00 8 LYS A O 20
ATOM 31695 N N . VAL A 1 9 ? -24.892 -27.588 30.610 1.00 0.00 9 VAL A N 20
ATOM 31696 C CA . VAL A 1 9 ? -25.786 -26.501 30.879 1.00 0.00 9 VAL A CA 20
ATOM 31697 C C . VAL A 1 9 ? -27.184 -27.021 31.148 1.00 0.00 9 VAL A C 20
ATOM 31698 O O . VAL A 1 9 ? -27.726 -27.803 30.373 1.00 0.00 9 VAL A O 20
ATOM 31711 N N . TYR A 1 10 ? -27.752 -26.600 32.262 1.00 0.00 10 TYR A N 20
ATOM 31712 C CA . TYR A 1 10 ? -29.056 -27.071 32.673 1.00 0.00 10 TYR A CA 20
ATOM 31713 C C . TYR A 1 10 ? -30.165 -26.198 32.084 1.00 0.00 10 TYR A C 20
ATOM 31714 O O . TYR A 1 10 ? -30.232 -24.992 32.336 1.00 0.00 10 TYR A O 20
ATOM 31732 N N . GLY A 1 11 ? -31.025 -26.828 31.304 1.00 0.00 11 GLY A N 20
ATOM 31733 C CA . GLY A 1 11 ? -32.115 -26.136 30.648 1.00 0.00 11 GLY A CA 20
ATOM 31734 C C . GLY A 1 11 ? -33.462 -26.528 31.209 1.00 0.00 11 GLY A C 20
ATOM 31735 O O . GLY A 1 11 ? -34.476 -26.536 30.489 1.00 0.00 11 GLY A O 20
ATOM 31739 N N . GLY A 1 12 ? -33.473 -26.882 32.491 1.00 0.00 12 GLY A N 20
ATOM 31740 C CA . GLY A 1 12 ? -34.704 -27.260 33.157 1.00 0.00 12 GLY A CA 20
ATOM 31741 C C . GLY A 1 12 ? -35.722 -26.134 33.144 1.00 0.00 12 GLY A C 20
ATOM 31742 O O . GLY A 1 12 ? -35.388 -24.998 32.794 1.00 0.00 12 GLY A O 20
ATOM 31746 N N . GLU A 1 13 ? -36.968 -26.451 33.514 1.00 0.00 13 GLU A N 20
ATOM 31747 C CA . GLU A 1 13 ? -38.085 -25.489 33.489 1.00 0.00 13 GLU A CA 20
ATOM 31748 C C . GLU A 1 13 ? -38.562 -25.227 32.064 1.00 0.00 13 GLU A C 20
ATOM 31749 O O . GLU A 1 13 ? -39.755 -25.022 31.822 1.00 0.00 13 GLU A O 20
ATOM 31761 N N . ILE A 1 14 ? -37.635 -25.235 31.128 1.00 0.00 14 ILE A N 20
ATOM 31762 C CA . ILE A 1 14 ? -37.959 -25.041 29.737 1.00 0.00 14 ILE A CA 20
ATOM 31763 C C . ILE A 1 14 ? -38.219 -26.391 29.075 1.00 0.00 14 ILE A C 20
ATOM 31764 O O . ILE A 1 14 ? -39.294 -26.627 28.521 1.00 0.00 14 ILE A O 20
ATOM 31780 N N . VAL A 1 15 ? -37.240 -27.289 29.165 1.00 0.00 15 VAL A N 20
ATOM 31781 C CA . VAL A 1 15 ? -37.362 -28.622 28.585 1.00 0.00 15 VAL A CA 20
ATOM 31782 C C . VAL A 1 15 ? -36.966 -29.693 29.614 1.00 0.00 15 VAL A C 20
ATOM 31783 O O . VAL A 1 15 ? -35.783 -29.966 29.818 1.00 0.00 15 VAL A O 20
ATOM 31796 N N . PRO A 1 16 ? -37.961 -30.297 30.290 1.00 0.00 16 PRO A N 20
ATOM 31797 C CA . PRO A 1 16 ? -37.721 -31.317 31.326 1.00 0.00 16 PRO A CA 20
ATOM 31798 C C . PRO A 1 16 ? -37.144 -32.626 30.773 1.00 0.00 16 PRO A C 20
ATOM 31799 O O . PRO A 1 16 ? -36.496 -33.379 31.498 1.00 0.00 16 PRO A O 20
ATOM 31810 N N . THR A 1 17 ? -37.373 -32.889 29.496 1.00 0.00 17 THR A N 20
ATOM 31811 C CA . THR A 1 17 ? -36.881 -34.117 28.881 1.00 0.00 17 THR A CA 20
ATOM 31812 C C . THR A 1 17 ? -35.393 -33.991 28.514 1.00 0.00 17 THR A C 20
ATOM 31813 O O . THR A 1 17 ? -34.742 -34.969 28.134 1.00 0.00 17 THR A O 20
ATOM 31824 N N . ARG A 1 18 ? -34.862 -32.788 28.651 1.00 0.00 18 ARG A N 20
ATOM 31825 C CA . ARG A 1 18 ? -33.471 -32.522 28.339 1.00 0.00 18 ARG A CA 20
ATOM 31826 C C . ARG A 1 18 ? -32.882 -31.589 29.400 1.00 0.00 18 ARG A C 20
ATOM 31827 O O . ARG A 1 18 ? -32.641 -30.413 29.138 1.00 0.00 18 ARG A O 20
ATOM 31848 N N . PRO A 1 19 ? -32.672 -32.112 30.636 1.00 0.00 19 PRO A N 20
ATOM 31849 C CA . PRO A 1 19 ? -32.188 -31.308 31.766 1.00 0.00 19 PRO A CA 20
ATOM 31850 C C . PRO A 1 19 ? -30.829 -30.667 31.513 1.00 0.00 19 PRO A C 20
ATOM 31851 O O . PRO A 1 19 ? -30.624 -29.503 31.832 1.00 0.00 19 PRO A O 20
ATOM 31862 N N . TYR A 1 20 ? -29.915 -31.419 30.936 1.00 0.00 20 TYR A N 20
ATOM 31863 C CA . TYR A 1 20 ? -28.585 -30.908 30.671 1.00 0.00 20 TYR A CA 20
ATOM 31864 C C . TYR A 1 20 ? -28.235 -31.008 29.206 1.00 0.00 20 TYR A C 20
ATOM 31865 O O . TYR A 1 20 ? -28.570 -31.983 28.537 1.00 0.00 20 TYR A O 20
ATOM 31883 N N . VAL A 1 21 ? -27.579 -29.988 28.723 1.00 0.00 21 VAL A N 20
ATOM 31884 C CA . VAL A 1 21 ? -27.112 -29.937 27.366 1.00 0.00 21 VAL A CA 20
ATOM 31885 C C . VAL A 1 21 ? -25.633 -29.627 27.378 1.00 0.00 21 VAL A C 20
ATOM 31886 O O . VAL A 1 21 ? -25.114 -29.065 28.339 1.00 0.00 21 VAL A O 20
ATOM 31899 N N . SER A 1 22 ? -24.961 -30.005 26.347 1.00 0.00 22 SER A N 20
ATOM 31900 C CA . SER A 1 22 ? -23.538 -29.789 26.257 1.00 0.00 22 SER A CA 20
ATOM 31901 C C . SER A 1 22 ? -23.260 -28.617 25.339 1.00 0.00 22 SER A C 20
ATOM 31902 O O . SER A 1 22 ? -23.681 -28.613 24.180 1.00 0.00 22 SER A O 20
ATOM 31910 N N . ILE A 1 23 ? -22.576 -27.618 25.849 1.00 0.00 23 ILE A N 20
ATOM 31911 C CA . ILE A 1 23 ? -22.270 -26.459 25.049 1.00 0.00 23 ILE A CA 20
ATOM 31912 C C . ILE A 1 23 ? -20.774 -26.290 24.930 1.00 0.00 23 ILE A C 20
ATOM 31913 O O . ILE A 1 23 ? -20.019 -26.704 25.819 1.00 0.00 23 ILE A O 20
ATOM 31929 N N . LEU A 1 24 ? -20.345 -25.692 23.845 1.00 0.00 24 LEU A N 20
ATOM 31930 C CA . LEU A 1 24 ? -18.947 -25.442 23.635 1.00 0.00 24 LEU A CA 20
ATOM 31931 C C . LEU A 1 24 ? -18.637 -23.994 23.957 1.00 0.00 24 LEU A C 20
ATOM 31932 O O . LEU A 1 24 ? -19.021 -23.088 23.219 1.00 0.00 24 LEU A O 20
ATOM 31948 N N . ALA A 1 25 ? -17.973 -23.784 25.070 1.00 0.00 25 ALA A N 20
ATOM 31949 C CA . ALA A 1 25 ? -17.610 -22.456 25.514 1.00 0.00 25 ALA A CA 20
ATOM 31950 C C . ALA A 1 25 ? -16.406 -22.545 26.420 1.00 0.00 25 ALA A C 20
ATOM 31951 O O . ALA A 1 25 ? -16.294 -23.479 27.212 1.00 0.00 25 ALA A O 20
ATOM 31958 N N . GLU A 1 26 ? -15.505 -21.595 26.308 1.00 0.00 26 GLU A N 20
ATOM 31959 C CA . GLU A 1 26 ? -14.334 -21.585 27.151 1.00 0.00 26 GLU A CA 20
ATOM 31960 C C . GLU A 1 26 ? -14.374 -20.390 28.084 1.00 0.00 26 GLU A C 20
ATOM 31961 O O . GLU A 1 26 ? -15.238 -19.528 27.953 1.00 0.00 26 GLU A O 20
ATOM 31973 N N . ILE A 1 27 ? -13.432 -20.331 29.006 1.00 0.00 27 ILE A N 20
ATOM 31974 C CA . ILE A 1 27 ? -13.443 -19.323 30.064 1.00 0.00 27 ILE A CA 20
ATOM 31975 C C . ILE A 1 27 ? -13.353 -17.884 29.556 1.00 0.00 27 ILE A C 20
ATOM 31976 O O . ILE A 1 27 ? -13.893 -16.968 30.179 1.00 0.00 27 ILE A O 20
ATOM 31992 N N . ASN A 1 28 ? -12.699 -17.681 28.437 1.00 0.00 28 ASN A N 20
ATOM 31993 C CA . ASN A 1 28 ? -12.551 -16.342 27.891 1.00 0.00 28 ASN A CA 20
ATOM 31994 C C . ASN A 1 28 ? -13.838 -15.880 27.205 1.00 0.00 28 ASN A C 20
ATOM 31995 O O . ASN A 1 28 ? -13.948 -14.723 26.797 1.00 0.00 28 ASN A O 20
ATOM 32006 N N . GLU A 1 29 ? -14.802 -16.778 27.085 1.00 0.00 29 GLU A N 20
ATOM 32007 C CA . GLU A 1 29 ? -16.076 -16.443 26.482 1.00 0.00 29 GLU A CA 20
ATOM 32008 C C . GLU A 1 29 ? -17.050 -15.930 27.519 1.00 0.00 29 GLU A C 20
ATOM 32009 O O . GLU A 1 29 ? -17.021 -16.346 28.683 1.00 0.00 29 GLU A O 20
ATOM 32021 N N . ASN A 1 30 ? -17.904 -15.026 27.097 1.00 0.00 30 ASN A N 20
ATOM 32022 C CA . ASN A 1 30 ? -18.890 -14.444 27.977 1.00 0.00 30 ASN A CA 20
ATOM 32023 C C . ASN A 1 30 ? -20.123 -15.318 28.015 1.00 0.00 30 ASN A C 20
ATOM 32024 O O . ASN A 1 30 ? -20.203 -16.341 27.319 1.00 0.00 30 ASN A O 20
ATOM 32035 N N . ALA A 1 31 ? -21.095 -14.910 28.801 1.00 0.00 31 ALA A N 20
ATOM 32036 C CA . ALA A 1 31 ? -22.327 -15.653 28.941 1.00 0.00 31 ALA A CA 20
ATOM 32037 C C . ALA A 1 31 ? -23.150 -15.629 27.649 1.00 0.00 31 ALA A C 20
ATOM 32038 O O . ALA A 1 31 ? -24.067 -16.422 27.485 1.00 0.00 31 ALA A O 20
ATOM 32045 N N . ASP A 1 32 ? -22.820 -14.713 26.733 1.00 0.00 32 ASP A N 20
ATOM 32046 C CA . ASP A 1 32 ? -23.521 -14.615 25.457 1.00 0.00 32 ASP A CA 20
ATOM 32047 C C . ASP A 1 32 ? -23.345 -15.894 24.656 1.00 0.00 32 ASP A C 20
ATOM 32048 O O . ASP A 1 32 ? -24.290 -16.385 24.040 1.00 0.00 32 ASP A O 20
ATOM 32057 N N . ARG A 1 33 ? -22.141 -16.437 24.680 1.00 0.00 33 ARG A N 20
ATOM 32058 C CA . ARG A 1 33 ? -21.844 -17.614 23.954 1.00 0.00 33 ARG A CA 20
ATOM 32059 C C . ARG A 1 33 ? -22.522 -18.793 24.602 1.00 0.00 33 ARG A C 20
ATOM 32060 O O . ARG A 1 33 ? -23.112 -19.635 23.932 1.00 0.00 33 ARG A O 20
ATOM 32081 N N . ILE A 1 34 ? -22.439 -18.831 25.914 1.00 0.00 34 ILE A N 20
ATOM 32082 C CA . ILE A 1 34 ? -23.018 -19.892 26.699 1.00 0.00 34 ILE A CA 20
ATOM 32083 C C . ILE A 1 34 ? -24.541 -19.930 26.552 1.00 0.00 34 ILE A C 20
ATOM 32084 O O . ILE A 1 34 ? -25.120 -20.981 26.262 1.00 0.00 34 ILE A O 20
ATOM 32100 N N . LEU A 1 35 ? -25.177 -18.778 26.726 1.00 0.00 35 LEU A N 20
ATOM 32101 C CA . LEU A 1 35 ? -26.627 -18.687 26.623 1.00 0.00 35 LEU A CA 20
ATOM 32102 C C . LEU A 1 35 ? -27.089 -18.968 25.212 1.00 0.00 35 LEU A C 20
ATOM 32103 O O . LEU A 1 35 ? -28.026 -19.729 24.999 1.00 0.00 35 LEU A O 20
ATOM 32119 N N . GLY A 1 36 ? -26.404 -18.372 24.252 1.00 0.00 36 GLY A N 20
ATOM 32120 C CA . GLY A 1 36 ? -26.786 -18.530 22.873 1.00 0.00 36 GLY A CA 20
ATOM 32121 C C . GLY A 1 36 ? -26.650 -19.956 22.389 1.00 0.00 36 GLY A C 20
ATOM 32122 O O . GLY A 1 36 ? -27.536 -20.462 21.716 1.00 0.00 36 GLY A O 20
ATOM 32126 N N . ALA A 1 37 ? -25.553 -20.611 22.748 1.00 0.00 37 ALA A N 20
ATOM 32127 C CA . ALA A 1 37 ? -25.323 -21.991 22.334 1.00 0.00 37 ALA A CA 20
ATOM 32128 C C . ALA A 1 37 ? -26.361 -22.928 22.932 1.00 0.00 37 ALA A C 20
ATOM 32129 O O . ALA A 1 37 ? -26.955 -23.735 22.225 1.00 0.00 37 ALA A O 20
ATOM 32136 N N . ALA A 1 38 ? -26.580 -22.805 24.234 1.00 0.00 38 ALA A N 20
ATOM 32137 C CA . ALA A 1 38 ? -27.532 -23.657 24.935 1.00 0.00 38 ALA A CA 20
ATOM 32138 C C . ALA A 1 38 ? -28.944 -23.436 24.430 1.00 0.00 38 ALA A C 20
ATOM 32139 O O . ALA A 1 38 ? -29.655 -24.383 24.098 1.00 0.00 38 ALA A O 20
ATOM 32146 N N . LEU A 1 39 ? -29.326 -22.174 24.335 1.00 0.00 39 LEU A N 20
ATOM 32147 C CA . LEU A 1 39 ? -30.658 -21.792 23.905 1.00 0.00 39 LEU A CA 20
ATOM 32148 C C . LEU A 1 39 ? -30.889 -22.247 22.468 1.00 0.00 39 LEU A C 20
ATOM 32149 O O . LEU A 1 39 ? -32.003 -22.625 22.088 1.00 0.00 39 LEU A O 20
ATOM 32165 N N . GLU A 1 40 ? -29.820 -22.204 21.681 1.00 0.00 40 GLU A N 20
ATOM 32166 C CA . GLU A 1 40 ? -29.842 -22.647 20.296 1.00 0.00 40 GLU A CA 20
ATOM 32167 C C . GLU A 1 40 ? -30.228 -24.115 20.214 1.00 0.00 40 GLU A C 20
ATOM 32168 O O . GLU A 1 40 ? -31.051 -24.507 19.386 1.00 0.00 40 GLU A O 20
ATOM 32180 N N . LYS A 1 41 ? -29.637 -24.918 21.088 1.00 0.00 41 LYS A N 20
ATOM 32181 C CA . LYS A 1 41 ? -29.877 -26.349 21.093 1.00 0.00 41 LYS A CA 20
ATOM 32182 C C . LYS A 1 41 ? -31.332 -26.646 21.433 1.00 0.00 41 LYS A C 20
ATOM 32183 O O . LYS A 1 41 ? -31.934 -27.570 20.882 1.00 0.00 41 LYS A O 20
ATOM 32202 N N . TYR A 1 42 ? -31.898 -25.856 22.346 1.00 0.00 42 TYR A N 20
ATOM 32203 C CA . TYR A 1 42 ? -33.295 -26.023 22.737 1.00 0.00 42 TYR A CA 20
ATOM 32204 C C . TYR A 1 42 ? -34.251 -25.418 21.694 1.00 0.00 42 TYR A C 20
ATOM 32205 O O . TYR A 1 42 ? -35.468 -25.564 21.803 1.00 0.00 42 TYR A O 20
ATOM 32223 N N . GLY A 1 43 ? -33.696 -24.744 20.693 1.00 0.00 43 GLY A N 20
ATOM 32224 C CA . GLY A 1 43 ? -34.511 -24.195 19.615 1.00 0.00 43 GLY A CA 20
ATOM 32225 C C . GLY A 1 43 ? -35.186 -22.874 19.954 1.00 0.00 43 GLY A C 20
ATOM 32226 O O . GLY A 1 43 ? -36.218 -22.538 19.377 1.00 0.00 43 GLY A O 20
ATOM 32230 N N . LEU A 1 44 ? -34.621 -22.127 20.885 1.00 0.00 44 LEU A N 20
ATOM 32231 C CA . LEU A 1 44 ? -35.198 -20.848 21.277 1.00 0.00 44 LEU A CA 20
ATOM 32232 C C . LEU A 1 44 ? -34.206 -19.709 21.034 1.00 0.00 44 LEU A C 20
ATOM 32233 O O . LEU A 1 44 ? -34.322 -18.631 21.623 1.00 0.00 44 LEU A O 20
ATOM 32249 N N . GLU A 1 45 ? -33.261 -19.946 20.129 1.00 0.00 45 GLU A N 20
ATOM 32250 C CA . GLU A 1 45 ? -32.173 -19.001 19.833 1.00 0.00 45 GLU A CA 20
ATOM 32251 C C . GLU A 1 45 ? -32.711 -17.651 19.340 1.00 0.00 45 GLU A C 20
ATOM 32252 O O . GLU A 1 45 ? -32.118 -16.602 19.599 1.00 0.00 45 GLU A O 20
ATOM 32264 N N . HIS A 1 46 ? -33.847 -17.679 18.655 1.00 0.00 46 HIS A N 20
ATOM 32265 C CA . HIS A 1 46 ? -34.409 -16.468 18.052 1.00 0.00 46 HIS A CA 20
ATOM 32266 C C . HIS A 1 46 ? -35.113 -15.591 19.082 1.00 0.00 46 HIS A C 20
ATOM 32267 O O . HIS A 1 46 ? -35.421 -14.429 18.809 1.00 0.00 46 HIS A O 20
ATOM 32281 N N . SER A 1 47 ? -35.378 -16.146 20.251 1.00 0.00 47 SER A N 20
ATOM 32282 C CA . SER A 1 47 ? -36.000 -15.392 21.323 1.00 0.00 47 SER A CA 20
ATOM 32283 C C . SER A 1 47 ? -34.923 -14.740 22.201 1.00 0.00 47 SER A C 20
ATOM 32284 O O . SER A 1 47 ? -34.585 -13.577 22.006 1.00 0.00 47 SER A O 20
ATOM 32292 N N . LYS A 1 48 ? -34.381 -15.519 23.149 1.00 0.00 48 LYS A N 20
ATOM 32293 C CA . LYS A 1 48 ? -33.272 -15.103 24.048 1.00 0.00 48 LYS A CA 20
ATOM 32294 C C . LYS A 1 48 ? -33.610 -13.953 25.006 1.00 0.00 48 LYS A C 20
ATOM 32295 O O . LYS A 1 48 ? -33.175 -13.962 26.154 1.00 0.00 48 LYS A O 20
ATOM 32314 N N . ASP A 1 49 ? -34.379 -12.984 24.552 1.00 0.00 49 ASP A N 20
ATOM 32315 C CA . ASP A 1 49 ? -34.708 -11.811 25.371 1.00 0.00 49 ASP A CA 20
ATOM 32316 C C . ASP A 1 49 ? -35.652 -12.179 26.509 1.00 0.00 49 ASP A C 20
ATOM 32317 O O . ASP A 1 49 ? -36.014 -11.339 27.329 1.00 0.00 49 ASP A O 20
ATOM 32326 N N . ASP A 1 50 ? -36.050 -13.432 26.548 1.00 0.00 50 ASP A N 20
ATOM 32327 C CA . ASP A 1 50 ? -36.913 -13.933 27.597 1.00 0.00 50 ASP A CA 20
ATOM 32328 C C . ASP A 1 50 ? -36.105 -14.726 28.640 1.00 0.00 50 ASP A C 20
ATOM 32329 O O . ASP A 1 50 ? -36.610 -15.045 29.714 1.00 0.00 50 ASP A O 20
ATOM 32338 N N . PHE A 1 51 ? -34.830 -15.006 28.340 1.00 0.00 51 PHE A N 20
ATOM 32339 C CA . PHE A 1 51 ? -34.033 -15.867 29.219 1.00 0.00 51 PHE A CA 20
ATOM 32340 C C . PHE A 1 51 ? -32.660 -15.264 29.549 1.00 0.00 51 PHE A C 20
ATOM 32341 O O . PHE A 1 51 ? -32.118 -14.454 28.791 1.00 0.00 51 PHE A O 20
ATOM 32358 N N . ILE A 1 52 ? -32.120 -15.668 30.696 1.00 0.00 52 ILE A N 20
ATOM 32359 C CA . ILE A 1 52 ? -30.768 -15.297 31.132 1.00 0.00 52 ILE A CA 20
ATOM 32360 C C . ILE A 1 52 ? -30.119 -16.510 31.809 1.00 0.00 52 ILE A C 20
ATOM 32361 O O . ILE A 1 52 ? -30.748 -17.569 31.915 1.00 0.00 52 ILE A O 20
ATOM 32377 N N . LEU A 1 53 ? -28.890 -16.367 32.274 1.00 0.00 53 LEU A N 20
ATOM 32378 C CA . LEU A 1 53 ? -28.210 -17.472 32.923 1.00 0.00 53 LEU A CA 20
ATOM 32379 C C . LEU A 1 53 ? -28.204 -17.286 34.424 1.00 0.00 53 LEU A C 20
ATOM 32380 O O . LEU A 1 53 ? -28.220 -16.169 34.911 1.00 0.00 53 LEU A O 20
ATOM 32396 N N . VAL A 1 54 ? -28.230 -18.381 35.145 1.00 0.00 54 VAL A N 20
ATOM 32397 C CA . VAL A 1 54 ? -28.200 -18.351 36.599 1.00 0.00 54 VAL A CA 20
ATOM 32398 C C . VAL A 1 54 ? -27.263 -19.425 37.139 1.00 0.00 54 VAL A C 20
ATOM 32399 O O . VAL A 1 54 ? -27.006 -20.428 36.472 1.00 0.00 54 VAL A O 20
ATOM 32412 N N . GLU A 1 55 ? -26.752 -19.209 38.337 1.00 0.00 55 GLU A N 20
ATOM 32413 C CA . GLU A 1 55 ? -25.890 -20.200 38.987 1.00 0.00 55 GLU A CA 20
ATOM 32414 C C . GLU A 1 55 ? -26.639 -21.030 40.009 1.00 0.00 55 GLU A C 20
ATOM 32415 O O . GLU A 1 55 ? -27.226 -20.498 40.951 1.00 0.00 55 GLU A O 20
ATOM 32427 N N . VAL A 1 56 ? -26.598 -22.333 39.826 1.00 0.00 56 VAL A N 20
ATOM 32428 C CA . VAL A 1 56 ? -27.234 -23.259 40.741 1.00 0.00 56 VAL A CA 20
ATOM 32429 C C . VAL A 1 56 ? -26.172 -24.062 41.451 1.00 0.00 56 VAL A C 20
ATOM 32430 O O . VAL A 1 56 ? -25.328 -24.682 40.812 1.00 0.00 56 VAL A O 20
ATOM 32443 N N . SER A 1 57 ? -26.201 -24.055 42.756 1.00 0.00 57 SER A N 20
ATOM 32444 C CA . SER A 1 57 ? -25.230 -24.799 43.519 1.00 0.00 57 SER A CA 20
ATOM 32445 C C . SER A 1 57 ? -25.579 -26.262 43.554 1.00 0.00 57 SER A C 20
ATOM 32446 O O . SER A 1 57 ? -26.737 -26.637 43.718 1.00 0.00 57 SER A O 20
ATOM 32454 N N . ASN A 1 58 ? -24.566 -27.076 43.378 1.00 0.00 58 ASN A N 20
ATOM 32455 C CA . ASN A 1 58 ? -24.703 -28.509 43.445 1.00 0.00 58 ASN A CA 20
ATOM 32456 C C . ASN A 1 58 ? -25.114 -28.916 44.848 1.00 0.00 58 ASN A C 20
ATOM 32457 O O . ASN A 1 58 ? -25.939 -29.799 45.035 1.00 0.00 58 ASN A O 20
ATOM 32468 N N . ASP A 1 59 ? -24.526 -28.259 45.828 1.00 0.00 59 ASP A N 20
ATOM 32469 C CA . ASP A 1 59 ? -24.828 -28.527 47.219 1.00 0.00 59 ASP A CA 20
ATOM 32470 C C . ASP A 1 59 ? -25.766 -27.474 47.771 1.00 0.00 59 ASP A C 20
ATOM 32471 O O . ASP A 1 59 ? -25.399 -26.668 48.626 1.00 0.00 59 ASP A O 20
ATOM 32480 N N . ASP A 1 60 ? -26.965 -27.492 47.260 1.00 0.00 60 ASP A N 20
ATOM 32481 C CA . ASP A 1 60 ? -28.018 -26.542 47.606 1.00 0.00 60 ASP A CA 20
ATOM 32482 C C . ASP A 1 60 ? -28.453 -26.633 49.075 1.00 0.00 60 ASP A C 20
ATOM 32483 O O . ASP A 1 60 ? -28.528 -25.615 49.769 1.00 0.00 60 ASP A O 20
ATOM 32492 N N . ASP A 1 61 ? -28.693 -27.846 49.547 1.00 0.00 61 ASP A N 20
ATOM 32493 C CA . ASP A 1 61 ? -29.225 -28.076 50.893 1.00 0.00 61 ASP A CA 20
ATOM 32494 C C . ASP A 1 61 ? -28.303 -27.554 51.975 1.00 0.00 61 ASP A C 20
ATOM 32495 O O . ASP A 1 61 ? -28.754 -27.016 52.980 1.00 0.00 61 ASP A O 20
ATOM 32504 N N . ARG A 1 62 ? -27.021 -27.692 51.767 1.00 0.00 62 ARG A N 20
ATOM 32505 C CA . ARG A 1 62 ? -26.060 -27.270 52.783 1.00 0.00 62 ARG A CA 20
ATOM 32506 C C . ARG A 1 62 ? -25.831 -25.750 52.746 1.00 0.00 62 ARG A C 20
ATOM 32507 O O . ARG A 1 62 ? -25.275 -25.178 53.682 1.00 0.00 62 ARG A O 20
ATOM 32528 N N . LYS A 1 63 ? -26.253 -25.107 51.662 1.00 0.00 63 LYS A N 20
ATOM 32529 C CA . LYS A 1 63 ? -26.052 -23.667 51.509 1.00 0.00 63 LYS A CA 20
ATOM 32530 C C . LYS A 1 63 ? -27.327 -22.886 51.807 1.00 0.00 63 LYS A C 20
ATOM 32531 O O . LYS A 1 63 ? -27.370 -22.074 52.731 1.00 0.00 63 LYS A O 20
ATOM 32550 N N . SER A 1 64 ? -28.366 -23.146 51.032 1.00 0.00 64 SER A N 20
ATOM 32551 C CA . SER A 1 64 ? -29.611 -22.412 51.155 1.00 0.00 64 SER A CA 20
ATOM 32552 C C . SER A 1 64 ? -30.639 -23.188 51.969 1.00 0.00 64 SER A C 20
ATOM 32553 O O . SER A 1 64 ? -31.648 -22.628 52.405 1.00 0.00 64 SER A O 20
ATOM 32561 N N . MET A 1 65 ? -30.382 -24.492 52.151 1.00 0.00 65 MET A N 20
ATOM 32562 C CA . MET A 1 65 ? -31.320 -25.409 52.825 1.00 0.00 65 MET A CA 20
ATOM 32563 C C . MET A 1 65 ? -32.545 -25.637 51.961 1.00 0.00 65 MET A C 20
ATOM 32564 O O . MET A 1 65 ? -33.498 -26.303 52.364 1.00 0.00 65 MET A O 20
ATOM 32578 N N . SER A 1 66 ? -32.500 -25.093 50.769 1.00 0.00 66 SER A N 20
ATOM 32579 C CA . SER A 1 66 ? -33.553 -25.246 49.819 1.00 0.00 66 SER A CA 20
ATOM 32580 C C . SER A 1 66 ? -33.041 -26.098 48.678 1.00 0.00 66 SER A C 20
ATOM 32581 O O . SER A 1 66 ? -32.141 -25.685 47.945 1.00 0.00 66 SER A O 20
ATOM 32589 N N . ASP A 1 67 ? -33.592 -27.291 48.557 1.00 0.00 67 ASP A N 20
ATOM 32590 C CA . ASP A 1 67 ? -33.188 -28.217 47.509 1.00 0.00 67 ASP A CA 20
ATOM 32591 C C . ASP A 1 67 ? -33.444 -27.621 46.127 1.00 0.00 67 ASP A C 20
ATOM 32592 O O . ASP A 1 67 ? -34.233 -26.677 45.976 1.00 0.00 67 ASP A O 20
ATOM 32601 N N . LEU A 1 68 ? -32.809 -28.190 45.119 1.00 0.00 68 LEU A N 20
ATOM 32602 C CA . LEU A 1 68 ? -32.929 -27.682 43.779 1.00 0.00 68 LEU A CA 20
ATOM 32603 C C . LEU A 1 68 ? -34.115 -28.301 43.109 1.00 0.00 68 LEU A C 20
ATOM 32604 O O . LEU A 1 68 ? -33.995 -29.176 42.252 1.00 0.00 68 LEU A O 20
ATOM 32620 N N . ARG A 1 69 ? -35.269 -27.861 43.531 1.00 0.00 69 ARG A N 20
ATOM 32621 C CA . ARG A 1 69 ? -36.505 -28.366 43.016 1.00 0.00 69 ARG A CA 20
ATOM 32622 C C . ARG A 1 69 ? -36.661 -27.991 41.543 1.00 0.00 69 ARG A C 20
ATOM 32623 O O . ARG A 1 69 ? -37.366 -28.663 40.785 1.00 0.00 69 ARG A O 20
ATOM 32644 N N . GLU A 1 70 ? -35.992 -26.920 41.155 1.00 0.00 70 GLU A N 20
ATOM 32645 C CA . GLU A 1 70 ? -35.943 -26.498 39.779 1.00 0.00 70 GLU A CA 20
ATOM 32646 C C . GLU A 1 70 ? -34.547 -25.978 39.425 1.00 0.00 70 GLU A C 20
ATOM 32647 O O . GLU A 1 70 ? -33.686 -26.747 38.996 1.00 0.00 70 GLU A O 20
ATOM 32659 N N . ILE A 1 71 ? -34.315 -24.687 39.630 1.00 0.00 71 ILE A N 20
ATOM 32660 C CA . ILE A 1 71 ? -33.039 -24.075 39.317 1.00 0.00 71 ILE A CA 20
ATOM 32661 C C . ILE A 1 71 ? -32.622 -23.071 40.402 1.00 0.00 71 ILE A C 20
ATOM 32662 O O . ILE A 1 71 ? -31.789 -23.381 41.253 1.00 0.00 71 ILE A O 20
ATOM 32678 N N . ASP A 1 72 ? -33.250 -21.883 40.377 1.00 0.00 72 ASP A N 20
ATOM 32679 C CA . ASP A 1 72 ? -32.905 -20.771 41.287 1.00 0.00 72 ASP A CA 20
ATOM 32680 C C . ASP A 1 72 ? -31.483 -20.263 41.019 1.00 0.00 72 ASP A C 20
ATOM 32681 O O . ASP A 1 72 ? -30.814 -20.727 40.097 1.00 0.00 72 ASP A O 20
ATOM 32690 N N . GLY A 1 73 ? -31.039 -19.295 41.797 1.00 0.00 73 GLY A N 20
ATOM 32691 C CA . GLY A 1 73 ? -29.696 -18.782 41.619 1.00 0.00 73 GLY A CA 20
ATOM 32692 C C . GLY A 1 73 ? -29.658 -17.279 41.487 1.00 0.00 73 GLY A C 20
ATOM 32693 O O . GLY A 1 73 ? -30.612 -16.592 41.859 1.00 0.00 73 GLY A O 20
ATOM 32697 N N . ARG A 1 74 ? -28.554 -16.764 40.968 1.00 0.00 74 ARG A N 20
ATOM 32698 C CA . ARG A 1 74 ? -28.394 -15.343 40.767 1.00 0.00 74 ARG A CA 20
ATOM 32699 C C . ARG A 1 74 ? -28.388 -15.022 39.275 1.00 0.00 74 ARG A C 20
ATOM 32700 O O . ARG A 1 74 ? -27.805 -15.762 38.480 1.00 0.00 74 ARG A O 20
ATOM 32721 N N . PRO A 1 75 ? -29.054 -13.929 38.878 1.00 0.00 75 PRO A N 20
ATOM 32722 C CA . PRO A 1 75 ? -29.164 -13.540 37.468 1.00 0.00 75 PRO A CA 20
ATOM 32723 C C . PRO A 1 75 ? -27.830 -13.082 36.859 1.00 0.00 75 PRO A C 20
ATOM 32724 O O . PRO A 1 75 ? -27.210 -12.126 37.325 1.00 0.00 75 PRO A O 20
ATOM 32735 N N . ILE A 1 76 ? -27.410 -13.785 35.821 1.00 0.00 76 ILE A N 20
ATOM 32736 C CA . ILE A 1 76 ? -26.179 -13.497 35.110 1.00 0.00 76 ILE A CA 20
ATOM 32737 C C . ILE A 1 76 ? -26.472 -13.203 33.635 1.00 0.00 76 ILE A C 20
ATOM 32738 O O . ILE A 1 76 ? -26.781 -14.115 32.858 1.00 0.00 76 ILE A O 20
ATOM 32754 N N . PRO A 1 77 ? -26.427 -11.928 33.243 1.00 0.00 77 PRO A N 20
ATOM 32755 C CA . PRO A 1 77 ? -26.648 -11.508 31.852 1.00 0.00 77 PRO A CA 20
ATOM 32756 C C . PRO A 1 77 ? -25.558 -12.021 30.892 1.00 0.00 77 PRO A C 20
ATOM 32757 O O . PRO A 1 77 ? -24.434 -12.310 31.306 1.00 0.00 77 PRO A O 20
ATOM 32768 N N . PRO A 1 78 ? -25.897 -12.127 29.587 1.00 0.00 78 PRO A N 20
ATOM 32769 C CA . PRO A 1 78 ? -24.978 -12.623 28.542 1.00 0.00 78 PRO A CA 20
ATOM 32770 C C . PRO A 1 78 ? -23.673 -11.831 28.454 1.00 0.00 78 PRO A C 20
ATOM 32771 O O . PRO A 1 78 ? -22.627 -12.372 28.103 1.00 0.00 78 PRO A O 20
ATOM 32782 N N . THR A 1 79 ? -23.733 -10.566 28.777 1.00 0.00 79 THR A N 20
ATOM 32783 C CA . THR A 1 79 ? -22.572 -9.701 28.667 1.00 0.00 79 THR A CA 20
ATOM 32784 C C . THR A 1 79 ? -21.605 -9.836 29.852 1.00 0.00 79 THR A C 20
ATOM 32785 O O . THR A 1 79 ? -20.602 -9.124 29.927 1.00 0.00 79 THR A O 20
ATOM 32796 N N . GLU A 1 80 ? -21.905 -10.748 30.763 1.00 0.00 80 GLU A N 20
ATOM 32797 C CA . GLU A 1 80 ? -21.046 -10.992 31.913 1.00 0.00 80 GLU A CA 20
ATOM 32798 C C . GLU A 1 80 ? -20.126 -12.201 31.649 1.00 0.00 80 GLU A C 20
ATOM 32799 O O . GLU A 1 80 ? -20.440 -13.054 30.816 1.00 0.00 80 GLU A O 20
ATOM 32811 N N . CYS A 1 81 ? -18.993 -12.260 32.353 1.00 0.00 81 CYS A N 20
ATOM 32812 C CA . CYS A 1 81 ? -18.039 -13.367 32.207 1.00 0.00 81 CYS A CA 20
ATOM 32813 C C . CYS A 1 81 ? -17.978 -14.173 33.522 1.00 0.00 81 CYS A C 20
ATOM 32814 O O . CYS A 1 81 ? -17.071 -13.976 34.341 1.00 0.00 81 CYS A O 20
ATOM 32822 N N . PRO A 1 82 ? -18.950 -15.074 33.750 1.00 0.00 82 PRO A N 20
ATOM 32823 C CA . PRO A 1 82 ? -19.055 -15.820 35.011 1.00 0.00 82 PRO A CA 20
ATOM 32824 C C . PRO A 1 82 ? -18.005 -16.938 35.186 1.00 0.00 82 PRO A C 20
ATOM 32825 O O . PRO A 1 82 ? -17.725 -17.356 36.308 1.00 0.00 82 PRO A O 20
ATOM 32836 N N . LEU A 1 83 ? -17.408 -17.395 34.090 1.00 0.00 83 LEU A N 20
ATOM 32837 C CA . LEU A 1 83 ? -16.449 -18.512 34.145 1.00 0.00 83 LEU A CA 20
ATOM 32838 C C . LEU A 1 83 ? -15.207 -18.171 34.947 1.00 0.00 83 LEU A C 20
ATOM 32839 O O . LEU A 1 83 ? -14.678 -19.015 35.674 1.00 0.00 83 LEU A O 20
ATOM 32855 N N . PHE A 1 84 ? -14.736 -16.941 34.810 1.00 0.00 84 PHE A N 20
ATOM 32856 C CA . PHE A 1 84 ? -13.570 -16.488 35.557 1.00 0.00 84 PHE A CA 20
ATOM 32857 C C . PHE A 1 84 ? -13.808 -16.592 37.061 1.00 0.00 84 PHE A C 20
ATOM 32858 O O . PHE A 1 84 ? -12.899 -16.915 37.820 1.00 0.00 84 PHE A O 20
ATOM 32875 N N . GLU A 1 85 ? -15.025 -16.305 37.484 1.00 0.00 85 GLU A N 20
ATOM 32876 C CA . GLU A 1 85 ? -15.388 -16.425 38.881 1.00 0.00 85 GLU A CA 20
ATOM 32877 C C . GLU A 1 85 ? -15.525 -17.899 39.284 1.00 0.00 85 GLU A C 20
ATOM 32878 O O . GLU A 1 85 ? -15.055 -18.309 40.338 1.00 0.00 85 GLU A O 20
ATOM 32890 N N . MET A 1 86 ? -16.140 -18.695 38.404 1.00 0.00 86 MET A N 20
ATOM 32891 C CA . MET A 1 86 ? -16.397 -20.123 38.669 1.00 0.00 86 MET A CA 20
ATOM 32892 C C . MET A 1 86 ? -15.115 -20.924 38.882 1.00 0.00 86 MET A C 20
ATOM 32893 O O . MET A 1 86 ? -15.039 -21.758 39.791 1.00 0.00 86 MET A O 20
ATOM 32907 N N . THR A 1 87 ? -14.116 -20.671 38.062 1.00 0.00 87 THR A N 20
ATOM 32908 C CA . THR A 1 87 ? -12.860 -21.401 38.142 1.00 0.00 87 THR A CA 20
ATOM 32909 C C . THR A 1 87 ? -12.125 -21.129 39.454 1.00 0.00 87 THR A C 20
ATOM 32910 O O . THR A 1 87 ? -11.415 -21.991 39.969 1.00 0.00 87 THR A O 20
ATOM 32921 N N . ALA A 1 88 ? -12.307 -19.942 39.995 1.00 0.00 88 ALA A N 20
ATOM 32922 C CA . ALA A 1 88 ? -11.687 -19.585 41.257 1.00 0.00 88 ALA A CA 20
ATOM 32923 C C . ALA A 1 88 ? -12.541 -20.050 42.444 1.00 0.00 88 ALA A C 20
ATOM 32924 O O . ALA A 1 88 ? -12.104 -20.005 43.589 1.00 0.00 88 ALA A O 20
ATOM 32931 N N . ARG A 1 89 ? -13.766 -20.482 42.153 1.00 0.00 89 ARG A N 20
ATOM 32932 C CA . ARG A 1 89 ? -14.696 -20.958 43.182 1.00 0.00 89 ARG A CA 20
ATOM 32933 C C . ARG A 1 89 ? -14.795 -22.479 43.175 1.00 0.00 89 ARG A C 20
ATOM 32934 O O . ARG A 1 89 ? -15.656 -23.055 43.837 1.00 0.00 89 ARG A O 20
ATOM 32955 N N . SER A 1 90 ? -13.931 -23.122 42.403 1.00 0.00 90 SER A N 20
ATOM 32956 C CA . SER A 1 90 ? -13.937 -24.574 42.297 1.00 0.00 90 SER A CA 20
ATOM 32957 C C . SER A 1 90 ? -13.600 -25.222 43.646 1.00 0.00 90 SER A C 20
ATOM 32958 O O . SER A 1 90 ? -12.723 -24.752 44.368 1.00 0.00 90 SER A O 20
ATOM 32966 N N . GLY A 1 91 ? -14.297 -26.297 43.970 1.00 0.00 91 GLY A N 20
ATOM 32967 C CA . GLY A 1 91 ? -14.065 -26.979 45.221 1.00 0.00 91 GLY A CA 20
ATOM 32968 C C . GLY A 1 91 ? -15.080 -28.064 45.460 1.00 0.00 91 GLY A C 20
ATOM 32969 O O . GLY A 1 91 ? -14.814 -29.244 45.214 1.00 0.00 91 GLY A O 20
ATOM 32973 N N . ASN A 1 92 ? -16.245 -27.669 45.923 1.00 0.00 92 ASN A N 20
ATOM 32974 C CA . ASN A 1 92 ? -17.330 -28.606 46.157 1.00 0.00 92 ASN A CA 20
ATOM 32975 C C . ASN A 1 92 ? -18.194 -28.684 44.914 1.00 0.00 92 ASN A C 20
ATOM 32976 O O . ASN A 1 92 ? -17.947 -27.973 43.940 1.00 0.00 92 ASN A O 20
ATOM 32987 N N . GLY A 1 93 ? -19.185 -29.546 44.935 1.00 0.00 93 GLY A N 20
ATOM 32988 C CA . GLY A 1 93 ? -20.053 -29.678 43.796 1.00 0.00 93 GLY A CA 20
ATOM 32989 C C . GLY A 1 93 ? -19.580 -30.741 42.835 1.00 0.00 93 GLY A C 20
ATOM 32990 O O . GLY A 1 93 ? -18.511 -30.619 42.237 1.00 0.00 93 GLY A O 20
ATOM 32994 N N . GLU A 1 94 ? -20.372 -31.787 42.689 1.00 0.00 94 GLU A N 20
ATOM 32995 C CA . GLU A 1 94 ? -20.032 -32.876 41.795 1.00 0.00 94 GLU A CA 20
ATOM 32996 C C . GLU A 1 94 ? -20.454 -32.563 40.359 1.00 0.00 94 GLU A C 20
ATOM 32997 O O . GLU A 1 94 ? -19.855 -33.063 39.408 1.00 0.00 94 GLU A O 20
ATOM 33009 N N . ASN A 1 95 ? -21.502 -31.751 40.209 1.00 0.00 95 ASN A N 20
ATOM 33010 C CA . ASN A 1 95 ? -21.990 -31.386 38.881 1.00 0.00 95 ASN A CA 20
ATOM 33011 C C . ASN A 1 95 ? -20.976 -30.520 38.147 1.00 0.00 95 ASN A C 20
ATOM 33012 O O . ASN A 1 95 ? -20.570 -30.841 37.032 1.00 0.00 95 ASN A O 20
ATOM 33023 N N . GLY A 1 96 ? -20.561 -29.421 38.773 1.00 0.00 96 GLY A N 20
ATOM 33024 C CA . GLY A 1 96 ? -19.547 -28.587 38.161 1.00 0.00 96 GLY A CA 20
ATOM 33025 C C . GLY A 1 96 ? -18.641 -27.970 39.189 1.00 0.00 96 GLY A C 20
ATOM 33026 O O . GLY A 1 96 ? -17.799 -28.645 39.787 1.00 0.00 96 GLY A O 20
ATOM 33030 N N . PHE A 1 97 ? -18.813 -26.692 39.393 1.00 0.00 97 PHE A N 20
ATOM 33031 C CA . PHE A 1 97 ? -18.072 -25.970 40.400 1.00 0.00 97 PHE A CA 20
ATOM 33032 C C . PHE A 1 97 ? -18.942 -25.912 41.644 1.00 0.00 97 PHE A C 20
ATOM 33033 O O . PHE A 1 97 ? -19.791 -26.789 41.843 1.00 0.00 97 PHE A O 20
ATOM 33050 N N . ASP A 1 98 ? -18.748 -24.895 42.479 1.00 0.00 98 ASP A N 20
ATOM 33051 C CA . ASP A 1 98 ? -19.642 -24.679 43.618 1.00 0.00 98 ASP A CA 20
ATOM 33052 C C . ASP A 1 98 ? -21.057 -24.570 43.093 1.00 0.00 98 ASP A C 20
ATOM 33053 O O . ASP A 1 98 ? -22.005 -25.150 43.640 1.00 0.00 98 ASP A O 20
ATOM 33062 N N . SER A 1 99 ? -21.178 -23.838 42.015 1.00 0.00 99 SER A N 20
ATOM 33063 C CA . SER A 1 99 ? -22.416 -23.683 41.332 1.00 0.00 99 SER A CA 20
ATOM 33064 C C . SER A 1 99 ? -22.209 -23.935 39.850 1.00 0.00 99 SER A C 20
ATOM 33065 O O . SER A 1 99 ? -21.101 -23.769 39.332 1.00 0.00 99 SER A O 20
ATOM 33073 N N . PHE A 1 100 ? -23.249 -24.370 39.184 1.00 0.00 100 PHE A N 20
ATOM 33074 C CA . PHE A 1 100 ? -23.192 -24.582 37.766 1.00 0.00 100 PHE A CA 20
ATOM 33075 C C . PHE A 1 100 ? -24.052 -23.548 37.081 1.00 0.00 100 PHE A C 20
ATOM 33076 O O . PHE A 1 100 ? -24.760 -22.792 37.745 1.00 0.00 100 PHE A O 20
ATOM 33093 N N . LEU A 1 101 ? -24.016 -23.522 35.780 1.00 0.00 101 LEU A N 20
ATOM 33094 C CA . LEU A 1 101 ? -24.696 -22.493 35.047 1.00 0.00 101 LEU A CA 20
ATOM 33095 C C . LEU A 1 101 ? -25.938 -23.052 34.352 1.00 0.00 101 LEU A C 20
ATOM 33096 O O . LEU A 1 101 ? -25.861 -24.026 33.601 1.00 0.00 101 LEU A O 20
ATOM 33112 N N . ALA A 1 102 ? -27.077 -22.434 34.624 1.00 0.00 102 ALA A N 20
ATOM 33113 C CA . ALA A 1 102 ? -28.354 -22.871 34.081 1.00 0.00 102 ALA A CA 20
ATOM 33114 C C . ALA A 1 102 ? -29.097 -21.706 33.434 1.00 0.00 102 ALA A C 20
ATOM 33115 O O . ALA A 1 102 ? -28.661 -20.559 33.526 1.00 0.00 102 ALA A O 20
ATOM 33122 N N . ILE A 1 103 ? -30.213 -22.006 32.782 1.00 0.00 103 ILE A N 20
ATOM 33123 C CA . ILE A 1 103 ? -31.008 -20.990 32.103 1.00 0.00 103 ILE A CA 20
ATOM 33124 C C . ILE A 1 103 ? -32.348 -20.761 32.814 1.00 0.00 103 ILE A C 20
ATOM 33125 O O . ILE A 1 103 ? -33.090 -21.702 33.074 1.00 0.00 103 ILE A O 20
ATOM 33141 N N . LYS A 1 104 ? -32.640 -19.511 33.124 1.00 0.00 104 LYS A N 20
ATOM 33142 C CA . LYS A 1 104 ? -33.906 -19.125 33.724 1.00 0.00 104 LYS A CA 20
ATOM 33143 C C . LYS A 1 104 ? -34.513 -17.998 32.939 1.00 0.00 104 LYS A C 20
ATOM 33144 O O . LYS A 1 104 ? -33.841 -17.369 32.122 1.00 0.00 104 LYS A O 20
ATOM 33163 N N . ARG A 1 105 ? -35.768 -17.737 33.177 1.00 0.00 105 ARG A N 20
ATOM 33164 C CA . ARG A 1 105 ? -36.443 -16.675 32.472 1.00 0.00 105 ARG A CA 20
ATOM 33165 C C . ARG A 1 105 ? -36.263 -15.369 33.211 1.00 0.00 105 ARG A C 20
ATOM 33166 O O . ARG A 1 105 ? -36.517 -15.291 34.419 1.00 0.00 105 ARG A O 20
ATOM 33187 N N . LYS A 1 106 ? -35.831 -14.345 32.503 1.00 0.00 106 LYS A N 20
ATOM 33188 C CA . LYS A 1 106 ? -35.670 -13.042 33.110 1.00 0.00 106 LYS A CA 20
ATOM 33189 C C . LYS A 1 106 ? -37.040 -12.429 33.385 1.00 0.00 106 LYS A C 20
ATOM 33190 O O . LYS A 1 106 ? -38.006 -12.703 32.662 1.00 0.00 106 LYS A O 20
ATOM 33209 N N . PRO A 1 107 ? -37.160 -11.610 34.439 1.00 0.00 107 PRO A N 20
ATOM 33210 C CA . PRO A 1 107 ? -38.425 -10.977 34.789 1.00 0.00 107 PRO A CA 20
ATOM 33211 C C . PRO A 1 107 ? -38.843 -9.952 33.748 1.00 0.00 107 PRO A C 20
ATOM 33212 O O . PRO A 1 107 ? -38.002 -9.329 33.093 1.00 0.00 107 PRO A O 20
ATOM 33223 N N . HIS A 1 108 ? -40.127 -9.783 33.606 1.00 0.00 108 HIS A N 20
ATOM 33224 C CA . HIS A 1 108 ? -40.676 -8.858 32.629 1.00 0.00 108 HIS A CA 20
ATOM 33225 C C . HIS A 1 108 ? -41.601 -7.878 33.319 1.00 0.00 108 HIS A C 20
ATOM 33226 O O . HIS A 1 108 ? -41.117 -6.842 33.815 1.00 0.00 108 HIS A O 20
#